Protein 9OTS (pdb70)

Nearest PDB structures (foldseek):
  1z70-assembly1_X  TM=7.233E-01  e=2.586E-14  Homo sapiens
  1y1j-assembly1_X  TM=7.233E-01  e=3.693E-14  Homo sapiens
  2aii-assembly1_X  TM=7.281E-01  e=4.159E-14  Homo sapiens
  5ssx-assembly1_A  TM=7.055E-01  e=4.159E-14  Homo sapiens
  6o6l-assembly1_C  TM=6.237E-01  e=8.291E-07  Chloracidobacterium thermophilum B

InterPro domains:
  IPR005532 Sulfatase-modifying factor enzyme-like domain [PF03781] (50-187)
  IPR005532 Sulfatase-modifying factor enzyme-like domain [PF03781] (258-471)
  IPR016187 C-type lectin fold [SSF56436] (48-472)
  IPR042095 Sulfatase-modifying factor enzyme superfamily [G3DSA:3.90.1580.10] (38-191)
  IPR042095 Sulfatase-modifying factor enzyme superfamily [G3DSA:3.90.1580.10] (241-479)
  IPR051043 Sulfatase Modifying Factor and Kinase [PTHR23150] (282-472)

Radius of gyration: 48.33 Å; Cα contacts (8 Å, |Δi|>4): 3498; chains: 6; bounding box: 177×96×77 Å

Solvent-accessible surface area: 115274 Å² total; per-residue (Å²): 94,4,109,26,37,168,70,58,92,92,109,69,60,87,21,190,32,23,28,104,2,75,76,15,35,4,51,8,14,64,162,158,56,35,103,146,102,15,86,58,54,53,53,42,25,1,0,3,25,21,5,36,2,9,102,47,3,5,22,1,50,75,1,40,96,1,4,96,50,4,62,29,36,15,16,21,89,49,17,19,48,134,86,80,29,59,36,153,101,18,88,72,51,143,54,218,182,50,86,116,76,113,88,100,53,35,123,95,96,105,66,35,54,100,167,217,20,78,146,96,39,68,61,6,25,81,45,2,67,85,85,45,107,128,90,149,60,138,81,24,47,71,120,82,0,54,30,158,22,128,57,49,35,107,50,33,30,16,52,60,101,30,46,63,120,38,91,70,30,48,57,60,68,89,104,174,60,98,120,142,46,115,41,94,19,24,30,15,56,16,147,80,52,185,103,59,87,86,82,58,95,46,73,70,84,76,24,66,37,67,123,3,17,47,10,21,69,21,11,60,1,42,7,56,29,97,4,6,84,122,39,54,115,169,62,190,17,99,101,55,34,189,90,16,27,78,68,99,47,75,43,67,57,1,4,11,1,3,10,20,63,26,0,71,0,4,5,27,15,55,10,74,127,45,122,157,62,65,197,48,85,91,30,17,65,26,43,65,16,35,11,2,3,9,2,16,6,0,9,0,0,12,38,18,74,58,122,23,95,18,12,42,105,86,97,101,54,125,50,88,203,57,67,38,48,14,2,5,34,44,20,174,57,71,75,97,60,13,58,65,82,34,1,4,137,19,75,59,43,84,67,24,120,64,18,1,54,16,16,22,2,4,1,4,4,2,1,16,8,18,49,32,73,4,8,13,64,54,12,12,11,10,16,4,5,10,28,23,73,28,4,118,119,15,72,109,94,71,19,31,6,0,6,6,8,11,1,25,79,14,70,33,42,61,7,74,4,26,20,78,32,92,32,71,21,85,64,8,71,0,34,2,0,0,4,0,0,22,16,20,42,52,86,40,87,103,93,5,112,26,38,169,70,59,92,92,111,71,60,87,16,140,32,24,27,103,1,73,76,15,35,4,54,9,14,66,160,155,56,33,104,76,20,14,88,56,54,52,54,44,25,1,0,2,24,21,4,35,2,8,100,46,4,5,21,1,12,30,1,8,39,2,5,66,51,5,63,30,35,15,17,20,89,51,18,19,48,136,87,80,28,60,37,154,100,19,85,72,50,144,55,219,179,50,88,117,76,112,88,99,56,35,124,96,98,104,68,37,55,101,166,216,20,78,146,96,39,68,60,6,24,83,45,2,66,77,86,24,67,32,44,149,60,138,82,24,45,68,54,83,0,54,30,161,23,129,58,48,35,109,52,33,31,17,54,66,103,30,46,64,122,37,88,69,29,48,57,61,68,92,103,173,60,100,121,142,46,113,42,91,19,23,30,14,56,15,147,80,54,186,102,58,88,87,80,60,96,49,72,67,85,74,24,66,37,68,123,3,16,48,9,20,66,23,12,59,1,43,7,42,29,43,4,8,13,74,18,10,72,16,5,51,4,50,34,23,32,79,13,16,30,50,3,12,25,22,12,69,12,0,5,12,1,2,11,20,63,27,0,71,0,0,5,26,3,26,10,74,84,14,123,160,62,53,197,51,86,92,30,18,67,24,43,65,16,35,10,2,3,9,2,16,7,0,8,0,0,13,36,16,72,58,121,24,94,16,14,44,104,85,97,90,23,42,42,60,201,35,65,24,49,14,2,7,3,3,2,89,3,36,11,24,61,13,52,27,3,15,1,1,111,20,75,56,43,82,66,22,122,64,18,2,55,15,15,22,2,4,1,5,4,2,1,17,9,19,48,31,74,4,8,11,63,54,12,12,11,10,16,4,7,9,27,24,75,28,5,112,119,8,56,22,94,71,10,31,5,0,6,5,8,10,1,13,18,12,0,9,33,36,7,75,5,27,20,76,32,89,33,65,22,54,37,7,61,0,23,2,0,0,6,0,0,22,14,21,42,50,89,39,84,103,207,181,135,67,112,195,153,66,108,103,110,71,60,86,18,142,32,23,27,103,2,74,154,30,71,3,53,7,14,67,160,156,57,35,102,75,21,16,88,59,55,52,53,43,86,6,54,8,68,20,5,36,3,8,101,47,3,5,22,1,13,29,2,9,40,1,5,64,51,4,61,30,36,15,17,21,91,52,18,19,48,133,87,79,29,60,36,152,102,18,86,72,52,143,55,218,179,51,86,115,75,113,88,99,54,35,123,96,97,104,69,37,55,101,168,218,21,77,146,96,38,70,60,6,25,82,46,2,65,77,85,25,67,31,43,151,60,136,80,26,45,68,52,83,0,52,29,158,22,130,58,92,35,175,124,35,31,73,75,127,103,30,60,62,147,37,89,100,30,49,130,95,129,136,103,172,60,96,121,142,46,111,41,92,18,24,31,14,56,16,144,81,53,186,104,58,88,85,81,61,95,48,73,69,84,75,24,66,37,98,174,2,17,69,10,21,70,22,11,60,0,42,8,43,29,44,4,8,14,74,18,9,71,15,6,50,2,52,35,24,31,79,14,16,29,50,4,13,26,24,13,66,11,1,5,10,2,2,10,20,64,26,0,69,0,0,5,27,3,28,10,73,79,14,122,157,62,53,197,50,86,91,62,32,170,30,74,64,15,73,10,3,16,8,3,21,6,0,8,0,0,13,35,16,75,58,121,23,93,18,13,44,104,85,96,91,26,46,43,61,203,36,66,26,47,13,2,5,3,4,2,90,4,37,11,25,60,11,52,27,3,12,0,1,111,19,75,56,41,83,67,23,120,65,17,1,56,15,17,23,2,3,1,4,3,1,1,17,9,18,50,32,73,4,8,11,62,64,20,50,50,118,81,5,59,20,30,22,77,27,4,106,119,9,57,24,94,71,9,30,5,0,6,7,8,11,1,13,18,13,0,7,33,39,7,75,5,25,22,79,32,89,33,66,20,53,39,7,61,0,24,3,1,0,4,0,0,22,48,21,98,63,145,104,123,104,184,132,95,26,42,27,12,92,60,44,77,154,67,51,81,47,164,33,128,104,22,59,19,59,29,23,0,48,25,74,8,34,8,139,78,121,29,2,39,29,15,62,98,5,66,107,57,103,79,107,57,54,8,7,14,22,27,6,15,38,30,33,22,63,111,56,18,51,7,29,71,81,67,122,43,77,54,37,88,69,130,144,62,107,28,141,30,82,111,19,2,104,153,60,63,25,168,84,92,89,35,125,84,184,121,58,95,76,48,94,49,47,128,59,61,29,32,6,28,76,5,55,5,7,57,4,27,0,10,31,16,6,28,59,34,23,5,35,46,37,26,39,12,68,2,14,2,0,6,28,48,32,174,42,150,168,54,81,127,88,73,70,48,13,12,21,5,25,23,100,57,11,85,86,83,8,40,121,46,103,16,26,46,32,82,132,54,102,79,106,59,7,12,5,13,29,12,10,50,40,61,54,14,126,39,37,4,46,43,16,34,33,6,55,58,96,44,10,59,126,93,16,108,65,106,122,43,61,108,131,46,6,146,114,17,68,141,70,17,94,36,9,94,112,50,11,32,48,75,144,80,126,96,63,143,183,174,185,133,96,27,44,28,12,93,62,44,78,154,68,52,82,48,166,35,129,102,23,58,18,57,28,22,0,45,25,77,8,35,4,120,78,106,29,2,0,12,14,29,38,5,34,95,58,50,68,108,48,52,7,8,16,22,27,7,14,39,31,33,23,64,110,55,19,52,7,29,70,82,69,123,44,76,54,37,89,69,130,144,62,109,28,139,27,82,111,18,2,103,153,60,63,24,169,85,92,90,35,126,85,182,120,59,97,77,47,94,48,46,128,59,60,28,32,5,27,76,6,53,5,7,56,3,27,1,10,30,16,5,27,58,34,22,5,37,45,39,26,39,12,69,2,14,2,0,5,30,47,33,177,41,150,171,54,84,127,89,75,70,49,13,11,19,5,26,23,97,55,11,85,88,84,7,41,121,46,106,15,4,46,20,24,71,12,4,18,99,59,8,11,5,14,28,12,10,52,40,62,53,14,126,38,36,6,46,43,14,34,33,7,56,60,96,43,9,59,128,94,16,108,64,106,122,43,61,105,132,46,6,147,116,16,69,140,68,18,94,35,8,93,114,47,12,32,48,72,144,78,124,96,66,146,182,175,182,131,98,27,41,28,12,93,59,43,79,155,114,55,80,48,163,34,128,112,40,108,74,144,78,26,0,46,25,76,7,35,5,119,78,106,30,2,0,14,14,27,36,4,35,94,56,49,68,108,51,53,8,7,16,22,28,8,15,38,30,33,22,63,113,55,19,50,7,29,70,83,68,123,43,130,58,57,88,69,131,143,63,110,29,142,29,83,112,20,2,103,154,61,62,25,168,83,92,91,35,125,85,183,120,57,95,78,47,94,47,48,129,59,61,29,31,6,28,76,6,55,4,7,58,4,28,1,10,30,16,30,27,79,123,63,54,38,44,36,24,38,12,70,2,14,2,0,5,29,47,34,176,41,150,170,53,84,128,91,73,69,47,12,12,20,4,27,24,98,57,11,85,87,81,7,41,125,46,105,14,4,44,20,23,73,12,3,17,96,59,7,12,4,14,28,13,10,51,40,62,52,14,125,39,37,5,47,44,15,131,46,187,153,105,94,44,10,59,127,95,16,108,63,106,122,42,62,106,131,47,6,146,114,17,69,141,92,19,97,45,60,100,113,58,74,128,124,122,148,80,123,106,167,144,180,189

B-factor: mean 86.27, std 20.19, range [41.09, 173.78]

Secondary structure (DSSP, 8-state):
---------------TTEEEE--EEEEES-SS--SSS-PPP--EEEEE--EEEESS--BHHHHHHHHHHHHHHHHHHHHSBTTTB--TTSS--B-SSS-B------S-SPPP-TTTS-HHHHHHHTTTEEE-TTT--EEE-STT-EE--EE--SGGGSSGGG-SSGGGS---SSS---S----EEEEEEEEE-TTS-EEEEEEEEE--SGGGG-EE--EE-S--TTHHHHHSSSS--HHHHHHHTT-GGGTTSBP----HHHHHHHHHHHHHHHHTT----SS-PPPPPBPPPHHHHHHHHTTSSTT-SSSSSSS-SB-TTS-BSSSS--STT-GGGGS-SS---TT-S---SSS--S-SSSSEE--SS---TTTTTTS-SBSB----PPPTTS-GGG-EEEE-S--TT--TTTTSSS--EEEESS---SSEE---EEE----TT-/---------------TTEEEE--EEEEES-SS--SSS-PPP--EEEEE--EEEESS--BHHHHHHHHHHHHHHHHHHHHSBTTTB--TTSS--B-SSS-B------S-SPPP-TTTS-HHHHHHHTTTEEE-TTT--EEE-STT-EE--EE--SGGGSSGGG-SSGGGS---SSS---S----EEEEEEEEE-TTS-EEEEEEEEE--SGGGG-EE--EE-S--TTHHHHHSSSB--HHHHHHHTT-GGGTTSBP----HHHHHHHHHHHHHHHHTT----SS-PPPPPBPPPHHHHHHHHTTSSTT-SSSSSSS-SB-TTS-BSSSS--STT-GGGGS-SS---TT-S---SSS--S-SSSSEE--SS---TTTTTTS-SBSB----PPPTTS-GGG-EEEE-S--TT--TTTTSSS--EEEESS---SSEE---EEE----TT-/---------------TTEEEE--EEEEES-SS--SSS-PPP--EEEEE--EEEESS--BHHHHHHHHHHHHHHHHHHHHSBTTTB--TTSS--B-SSS-B------S-SPPP-TTTS-HHHHHHHTTTEEE-TTT--EEE-STT-EE--EE--SGGGSSGGG-SSGGGS---SSS---S----EEEEEEEEE-TTS-EEEEEEEEE--SGGGG-EE--EE-S--TTHHHHHSSSB--HHHHHHHTT-GGGTTSBP----HHHHHHHHHHHHHHHHTT----SS-PPPPPBPPPHHHHHHHHTTSSTT-SSSSSSS-SB-TTS-BSSSS--STT-GGGGS-SS---TT-S---SSS--S-SSSSEE--SS---TTTTTTS-SBS-----PPPTTS-GGG-EEEE-S--TT--TTTTSSS--EEEESS---SSEE---EEE----TT-/-PPPHHHHHHHHHH----SS-S-EEEEEEEEETTSGGGGGG-S-SS-BTTB--HHHHHHHHHHTT----B---SS-----STTBPPHHHHHHHHT---B--SSTTT-SSB--SSSS-SSSEEEEEEEEEEEE-TTT--EEEEEEEEEEEEEE--TT---EEEE--B-BHHHHHHHHTT-EE---SS-----EEHHHHHHTT---EEEEEE--TT---HHHH--SHHHHHHHHHHHHHHHHHHHHHH-----HHHHH-/-PPPHHHHHHHHHH----SS-S-EEEEEEEEETTSGGGGGG-S-SS-BTTB--HHHHHHHHHHTT----B---SS-----STTBPPHHHHHHHHT---B--SSTTT-SSB--SSSS-SSSEEEEEEEEEEEE-TTT--EEEEEEEEEEEEEE--TT---EEEE--B-BHHHHHHHHTT-EE---SS-----EEHHHHHHTT---EEEEEE--TT---HHHH--SHHHHHHHHHHHHHHHHHHHHHH-----HHHHH-/-PPPHHHHHHHHHH----SS-S-EEEEEEEEETTSGGGGGG-S-SS-BTTB--HHHHHHHHHHTT----B---SS-----STTBPPHHHHHHHHT---B--SSTTT-SSB--SSSS-SSSEEEEEEEEEEEE-TTT--EEEEEEEEEEEEEE--TT---EEEE--B-BHHHHHHHHTT-EE---SS-----EEHHHHHHTT---EEEEEE--TT---HHHH--SHHHHHHHHHHHHHHHHHHHHHH-----HHHHH-

Organism: Porphyromonas gingivalis (strain ATCC 33277 / DSM 20709 / CIP 103683 / JCM 12257 / NCTC 11834 / 2561) (NCBI:txid431947)

Foldseek 3Di:
DCPDDDFDDDDFDDDPQKFKDAWAKEKAWDADDDPPDDDHGDIDIFTEHIWMWHQDFDFLQVLVVVVVVLLVVVLLVLCADPVLHHDDVQKDQADPVGDGDDIDGDDPDDQDDQPRDDPSSNVSSCPQWDADVPPGDIDGDQPPRKDKDKDFDVVVCPDLCNDADQVRNDDDPVDDTDPDDWDKAKEKDWDQDDPGDIDIAIDIDTRHDDPRRMYMDMDGQDAPLVFQDVVDDPDPRVVCSVPVNPDPVRRQFADFRDFQVNVQVVQRVVVVVVPVPDDDDTDDDFFGKDFAADVVLLCVQQVRYHPRQASADDDDQADPPQAGQAQADADDVPSPSNPDNAQDGWPPGDHGDRNHTRSAARAWAFHAAFDDPCQVVPFDRYPGHHHDDDHPPDDQPGAKGWIFHDYRHDYPVRNGRRDIDIDGRPTTHGGHGYIMMGDDDDDPVD/DCPDDDFDDDDFDDDPQKFKDAWAKEKAWDADDDPPDDDHGDIDIFTEHIWMWHQDFDFLQVLVVVVVVLLVVVLLVLCADPVLHHDDVQKDQADPVGDGDDIDGDDPDDQDDQPRDDPSSNVSSCPQWDADVPPGDIDGDQPPRKDKDKDFDVVVCPDLCNDADQVRNDDDPVDDTDPDDWDKAKEKDWDQDDPGDIDIAIDIDTRHDDPRRMYMDMDGQDAPLVFQDVVDDPDPRVVCSVPVNPDPVRRQFADFRDFQVNVQVVQRVVVVVVPVPDDDDTDDDFFGKDFAADVVLLCVQQVRYHPRQASADDDDQADPPQAGQAQADADDVPSPSNPDNAQDGWPPGDHGDRNHTRSAARAWAFHAAFDDPCQVVPFDRYPGHHHDDDHPPDDQPGAKGWIFHDYRHDYPVRNGRRDIDIDGRPTTHGGHGYIMMGDDDDDPVD/DCPDDDFDDDDFDDDPQKFKDAWAKEKAWDADDDPPDDDHGDIDIFTEHIWMWHQDFDFLQVLVVVVVVLLVVVLLVLCADPVLHHDDVQKDQADPVGDGDDIDGDDPDDQDDQPRDDPSSNVSSCPQWDADVPPGDIDGDQPPRKDKDKDFDVVVCPDLCNDADQVRNDDDPVDDTDPDDWDKAKEKDWDQDDPGDIDIAIDIDTRHDDPRRMYMDMDGQDAPLVFQDVVDDPDPRVVCSVPVNPDPVRRQFADFRDFQVNVQVVQRVVVVVVPVPDDDDTDDDFFGKDFAADVVLLCVQQVRYHPRQASADDDDQADPPQAGQAQADADDVPSPSNPDNAQDGWPPGDHGDRNHTRSAARAWAFHAAFDDPCQVVPFDRYPGHHHDDDHPPDDQPGAKGWIFHDYRHDYPVRNGRRDIDIDGRPTTHGGHGYIMMGDDDDDPVD/DDDDPVVVVVVVVPDDDPPDFPDKWKFKWKFWCVDQLNVQQVPDQFDDDPDDGDVRVVVVCVQQVLFWWFADDPQDDDDDPVRTDDPVVLDVVVDADWDQDDDVRPGGIDHDRPSDRSNFWTMKMWMKMWGADDVPGDIAMDTFKMWIWGFDQDPVRDTDIGIRTMHGPVSCLPVQQPDFFARHPVDGDRDDTPNVVVRVPRTDGFTWAIDDPVRDTQVVVADDPVRSRVVRVVVVCVVVVVNVVVDDDDDPVVPPD/DDDDPVVVVVVVVPDDDPPDFPDKWKFKWKFWCVDQLNVQQVPDQFDDDPDDGDVRVVVVCVQQVLFWWFADDPQDDDDDPVRTDDPVVLDVVVDADWDQDDDVRPGGIDHDRPSDRSNFWTMKMWMKMWGADDVPGDIAMDTFKMWIWGFDQDPVRDTDIGIRTMHGPVSCLPVQQPDFFARHPVDGDRDDTPNVVVRVPRTDGFTWAIDDPVRDTQVVVADDPVRSRVVRVVVVCVVVVVNVVVDDDDDPVVPPD/DDDDPVVVVVVVVPDDDPPDFPDKWKFKWKFWCVDQLNVQQVPDQFDDDPDDGDVRVVVVCVQQVLFWWFADDPQDDDDDPVRTDDPVVLDVVVDADWDQDDDVRPGGIDHDRPSDRSNFWTMKMWMKMWGADDVPGDIAMDTFKMWIWGFDQDPVRDTDIGIRTMHGPVSCLPVQQPDFFARHPVDGDRDDTPNVVVRVPRTDGFTWAIDDPVRDTQVVVADDPVRSRVVRVVVVCVVVVVNVVVDDDDDPVVPPD

Structure (mmCIF, N/CA/C/O backbone):
data_9OTS
#
_entry.id   9OTS
#
loop_
_entity.id
_entity.type
_entity.pdbx_description
1 polymer 'Por secretion system protein porK/gldK'
2 polymer 'Por secretion system protein porN/gldN'
#
loop_
_atom_site.group_PDB
_atom_site.id
_atom_site.type_symbol
_atom_site.label_atom_id
_atom_site.label_alt_id
_atom_site.label_comp_id
_atom_site.label_asym_id
_atom_site.label_entity_id
_atom_site.label_seq_id
_atom_site.pdbx_PDB_ins_code
_atom_site.Cartn_x
_atom_site.Cartn_y
_atom_site.Cartn_z
_atom_site.occupancy
_atom_site.B_iso_or_equiv
_atom_site.auth_seq_id
_atom_site.auth_comp_id
_atom_site.auth_asym_id
_atom_site.auth_atom_id
_atom_site.pdbx_PDB_model_num
ATOM 1 N N . GLU A 1 34 ? 111.025 84.487 138.965 1.00 109.72 11 GLU A N 1
ATOM 2 C CA . GLU A 1 34 ? 110.494 85.140 137.777 1.00 109.68 11 GLU A CA 1
ATOM 3 C C . GLU A 1 34 ? 111.478 86.160 137.224 1.00 113.79 11 GLU A C 1
ATOM 4 O O . GLU A 1 34 ? 111.332 87.362 137.448 1.00 112.66 11 GLU A O 1
ATOM 10 N N . LEU A 1 35 ? 112.479 85.666 136.496 1.00 114.23 12 LEU A N 1
ATOM 11 C CA . LEU A 1 35 ? 113.506 86.507 135.878 1.00 107.71 12 LEU A CA 1
ATOM 12 C C . LEU A 1 35 ? 114.188 87.403 136.907 1.00 105.17 12 LEU A C 1
ATOM 13 O O . LEU A 1 35 ? 114.376 88.601 136.690 1.00 96.65 12 LEU A O 1
ATOM 18 N N . THR A 1 36 ? 114.543 86.813 138.052 1.00 112.00 13 THR A N 1
ATOM 19 C CA . THR A 1 36 ? 115.389 87.511 139.014 1.00 112.53 13 THR A CA 1
ATOM 20 C C . THR A 1 36 ? 116.788 87.737 138.450 1.00 107.45 13 THR A C 1
ATOM 21 O O . THR A 1 36 ? 117.373 88.810 138.635 1.00 102.41 13 THR A O 1
ATOM 25 N N . GLY A 1 37 ? 117.331 86.746 137.754 1.00 105.97 14 GLY A N 1
ATOM 26 C CA . GLY A 1 37 ? 118.632 86.865 137.136 1.00 97.17 14 GLY A CA 1
ATOM 27 C C . GLY A 1 37 ? 119.678 85.999 137.818 1.00 103.61 14 GLY A C 1
ATOM 28 O O . GLY A 1 37 ? 119.556 85.613 138.983 1.00 108.28 14 GLY A O 1
ATOM 29 N N . ALA A 1 38 ? 120.729 85.688 137.064 1.00 102.96 15 ALA A N 1
ATOM 30 C CA . ALA A 1 38 ? 121.832 84.875 137.549 1.00 107.41 15 ALA A CA 1
ATOM 31 C C . ALA A 1 38 ? 123.145 85.585 137.266 1.00 106.78 15 ALA A C 1
ATOM 32 O O . ALA A 1 38 ? 123.233 86.428 136.368 1.00 99.61 15 ALA A O 1
ATOM 34 N N . LYS A 1 39 ? 124.163 85.244 138.045 1.00 112.16 16 LYS A N 1
ATOM 35 C CA . LYS A 1 39 ? 125.473 85.866 137.948 1.00 113.35 16 LYS A CA 1
ATOM 36 C C . LYS A 1 39 ? 126.542 84.794 137.742 1.00 119.43 16 LYS A C 1
ATOM 37 O O . LYS A 1 39 ? 126.245 83.608 137.589 1.00 119.07 16 LYS A O 1
ATOM 43 N N . LEU A 1 40 ? 127.798 85.229 137.741 1.00 123.00 17 LEU A N 1
ATOM 44 C CA . LEU A 1 40 ? 128.941 84.349 137.561 1.00 126.60 17 LEU A CA 1
ATOM 45 C C . LEU A 1 40 ? 130.013 84.721 138.578 1.00 129.79 17 LEU A C 1
ATOM 46 O O . LEU A 1 40 ? 130.042 85.840 139.094 1.00 125.63 17 LEU A O 1
ATOM 51 N N . SER A 1 41 ? 130.891 83.767 138.878 1.00 131.84 18 SER A N 1
ATOM 52 C CA . SER A 1 41 ? 131.942 83.997 139.874 1.00 134.72 18 SER A CA 1
ATOM 53 C C . SER A 1 41 ? 132.814 85.191 139.547 1.00 135.88 18 SER A C 1
ATOM 54 O O . SER A 1 41 ? 133.153 85.414 138.387 1.00 136.58 18 SER A O 1
ATOM 57 N N . SER A 1 42 ? 133.204 85.943 140.570 1.00 134.96 19 SER A N 1
ATOM 58 C CA . SER A 1 42 ? 133.998 87.144 140.347 1.00 131.48 19 SER A CA 1
ATOM 59 C C . SER A 1 42 ? 135.475 86.971 140.649 1.00 132.51 19 SER A C 1
ATOM 60 O O . SER A 1 42 ? 135.843 86.307 141.617 1.00 131.08 19 SER A O 1
ATOM 63 N N . TRP A 1 43 ? 136.324 87.563 139.820 1.00 134.23 20 TRP A N 1
ATOM 64 C CA . TRP A 1 43 ? 137.758 87.523 140.065 1.00 138.00 20 TRP A CA 1
ATOM 65 C C . TRP A 1 43 ? 138.368 88.910 139.908 1.00 137.33 20 TRP A C 1
ATOM 66 O O . TRP A 1 43 ? 137.875 89.744 139.141 1.00 133.47 20 TRP A O 1
ATOM 77 N N . ASN A 1 44 ? 139.461 89.137 140.635 1.00 137.37 21 ASN A N 1
ATOM 78 C CA . ASN A 1 44 ? 140.019 90.466 140.841 1.00 133.82 21 ASN A CA 1
ATOM 79 C C . ASN A 1 44 ? 141.005 90.848 139.741 1.00 128.36 21 ASN A C 1
ATOM 80 O O . ASN A 1 44 ? 141.313 90.067 138.837 1.00 127.40 21 ASN A O 1
ATOM 85 N N . GLU A 1 45 ? 141.565 92.051 139.886 1.00 126.62 22 GLU A N 1
ATOM 86 C CA . GLU A 1 45 ? 142.568 92.538 138.946 1.00 121.87 22 GLU A CA 1
ATOM 87 C C . GLU A 1 45 ? 143.810 92.976 139.727 1.00 121.68 22 GLU A C 1
ATOM 88 O O . GLU A 1 45 ? 143.825 94.048 140.324 1.00 119.41 22 GLU A O 1
ATOM 94 N N . PRO A 1 46 ? 144.870 92.153 139.727 1.00 121.46 23 PRO A N 1
ATOM 95 C CA . PRO A 1 46 ? 146.062 92.464 140.519 1.00 118.05 23 PRO A CA 1
ATOM 96 C C . PRO A 1 46 ? 146.741 93.728 140.019 1.00 116.59 23 PRO A C 1
ATOM 97 O O . PRO A 1 46 ? 146.575 94.145 138.871 1.00 115.11 23 PRO A O 1
ATOM 101 N N . SER A 1 47 ? 147.521 94.346 140.911 1.00 114.44 24 SER A N 1
ATOM 102 C CA . SER A 1 47 ? 148.299 95.524 140.552 1.00 107.28 24 SER A CA 1
ATOM 103 C C . SER A 1 47 ? 149.721 95.105 140.228 1.00 104.00 24 SER A C 1
ATOM 104 O O . SER A 1 47 ? 150.452 94.687 141.138 1.00 103.25 24 SER A O 1
ATOM 107 N N . PRO A 1 48 ? 150.156 95.197 138.974 1.00 101.86 25 PRO A N 1
ATOM 108 C CA . PRO A 1 48 ? 151.517 94.773 138.636 1.00 100.60 25 PRO A CA 1
ATOM 109 C C . PRO A 1 48 ? 152.550 95.659 139.309 1.00 102.98 25 PRO A C 1
ATOM 110 O O . PRO A 1 48 ? 152.278 96.810 139.656 1.00 101.88 25 PRO A O 1
ATOM 114 N N . PHE A 1 49 ? 153.754 95.129 139.485 1.00 105.22 26 PHE A N 1
ATOM 115 C CA . PHE A 1 49 ? 154.812 95.883 140.151 1.00 102.65 26 PHE A CA 1
ATOM 116 C C . PHE A 1 49 ? 155.249 97.124 139.382 1.00 97.56 26 PHE A C 1
ATOM 117 O O . PHE A 1 49 ? 155.084 97.191 138.163 1.00 96.55 26 PHE A O 1
ATOM 125 N N . GLY A 1 50 ? 155.803 98.106 140.087 1.00 92.17 27 GLY A N 1
ATOM 126 C CA . GLY A 1 50 ? 156.304 99.304 139.434 1.00 84.14 27 GLY A CA 1
ATOM 127 C C . GLY A 1 50 ? 155.362 99.889 138.407 1.00 76.91 27 GLY A C 1
ATOM 128 O O . GLY A 1 50 ? 155.781 100.250 137.307 1.00 71.49 27 GLY A O 1
ATOM 129 N N . MET A 1 51 ? 154.087 99.988 138.757 1.00 77.49 28 MET A N 1
ATOM 130 C CA . MET A 1 51 ? 153.116 100.573 137.842 1.00 76.12 28 MET A CA 1
ATOM 131 C C . MET A 1 51 ? 152.266 101.672 138.464 1.00 74.50 28 MET A C 1
ATOM 132 O O . MET A 1 51 ? 152.153 101.737 139.687 1.00 75.21 28 MET A O 1
ATOM 137 N N . ILE A 1 52 ? 151.742 102.574 137.643 1.00 68.51 29 ILE A N 1
ATOM 138 C CA . ILE A 1 52 ? 150.925 103.684 138.130 1.00 63.84 29 ILE A CA 1
ATOM 139 C C . ILE A 1 52 ? 149.652 103.737 137.306 1.00 70.02 29 ILE A C 1
ATOM 140 O O . ILE A 1 52 ? 149.565 103.066 136.281 1.00 74.01 29 ILE A O 1
ATOM 145 N N . GLN A 1 53 ? 148.665 104.528 137.719 1.00 72.17 30 GLN A N 1
ATOM 146 C CA . GLN A 1 53 ? 147.369 104.523 137.015 1.00 68.24 30 GLN A CA 1
ATOM 147 C C . GLN A 1 53 ? 146.984 105.829 136.332 1.00 62.91 30 GLN A C 1
ATOM 148 O O . GLN A 1 53 ? 147.118 106.903 136.912 1.00 66.03 30 GLN A O 1
ATOM 154 N N . VAL A 1 54 ? 146.488 105.736 135.104 1.00 59.71 31 VAL A N 1
ATOM 155 C CA . VAL A 1 54 ? 146.085 106.923 134.361 1.00 63.25 31 VAL A CA 1
ATOM 156 C C . VAL A 1 54 ? 144.575 106.974 134.231 1.00 69.09 31 VAL A C 1
ATOM 157 O O . VAL A 1 54 ? 143.966 106.027 133.740 1.00 77.60 31 VAL A O 1
ATOM 161 N N . PRO A 1 55 ? 143.941 108.092 134.634 1.00 64.99 32 PRO A N 1
ATOM 162 C CA . PRO A 1 55 ? 142.475 108.085 134.584 1.00 65.32 32 PRO A CA 1
ATOM 163 C C . PRO A 1 55 ? 141.920 108.481 133.221 1.00 69.07 32 PRO A C 1
ATOM 164 O O . PRO A 1 55 ? 142.693 108.859 132.344 1.00 72.78 32 PRO A O 1
ATOM 168 N N . ARG A 1 56 ? 140.603 108.397 133.044 1.00 69.63 33 ARG A N 1
ATOM 169 C CA . ARG A 1 56 ? 139.977 108.737 131.765 1.00 71.42 33 ARG A CA 1
ATOM 170 C C . ARG A 1 56 ? 139.938 110.239 131.524 1.00 78.47 33 ARG A C 1
ATOM 171 O O . ARG A 1 56 ? 140.187 111.020 132.440 1.00 84.16 33 ARG A O 1
ATOM 179 N N . GLY A 1 57 ? 139.626 110.649 130.297 1.00 76.02 34 GLY A N 1
ATOM 180 C CA . GLY A 1 57 ? 139.549 112.068 129.979 1.00 74.64 34 GLY A CA 1
ATOM 181 C C . GLY A 1 57 ? 139.573 112.362 128.494 1.00 76.93 34 GLY A C 1
ATOM 182 O O . GLY A 1 57 ? 139.340 111.470 127.681 1.00 75.52 34 GLY A O 1
ATOM 183 N N . SER A 1 58 ? 139.843 113.613 128.130 1.00 75.32 35 SER A N 1
ATOM 184 C CA . SER A 1 58 ? 139.927 113.984 126.720 1.00 75.12 35 SER A CA 1
ATOM 185 C C . SER A 1 58 ? 140.949 115.089 126.499 1.00 77.65 35 SER A C 1
ATOM 186 O O . SER A 1 58 ? 141.105 115.968 127.344 1.00 81.26 35 SER A O 1
ATOM 189 N N . ILE A 1 59 ? 141.644 115.054 125.366 1.00 75.27 36 ILE A N 1
ATOM 190 C CA . ILE A 1 59 ? 142.659 116.063 125.075 1.00 75.59 36 ILE A CA 1
ATOM 191 C C . ILE A 1 59 ? 142.577 116.554 123.644 1.00 77.20 36 ILE A C 1
ATOM 192 O O . ILE A 1 59 ? 142.072 115.853 122.771 1.00 79.39 36 ILE A O 1
ATOM 197 N N . VAL A 1 60 ? 143.083 117.756 123.398 1.00 79.31 37 VAL A N 1
ATOM 198 C CA . VAL A 1 60 ? 143.081 118.298 122.047 1.00 80.92 37 VAL A CA 1
ATOM 199 C C . VAL A 1 60 ? 144.409 118.022 121.373 1.00 81.29 37 VAL A C 1
ATOM 200 O O . VAL A 1 60 ? 145.448 118.497 121.826 1.00 83.21 37 VAL A O 1
ATOM 204 N N . LEU A 1 61 ? 144.362 117.258 120.287 1.00 85.26 38 LEU A N 1
ATOM 205 C CA . LEU A 1 61 ? 145.584 116.905 119.582 1.00 88.61 38 LEU A CA 1
ATOM 206 C C . LEU A 1 61 ? 145.949 117.929 118.529 1.00 90.82 38 LEU A C 1
ATOM 207 O O . LEU A 1 61 ? 145.101 118.351 117.744 1.00 92.66 38 LEU A O 1
ATOM 212 N N . GLY A 1 62 ? 147.211 118.331 118.512 1.00 90.52 39 GLY A N 1
ATOM 213 C CA . GLY A 1 62 ? 147.690 119.295 117.546 1.00 96.26 39 GLY A CA 1
ATOM 214 C C . GLY A 1 62 ? 147.792 120.699 118.118 1.00 101.15 39 GLY A C 1
ATOM 215 O O . GLY A 1 62 ? 147.251 121.018 119.175 1.00 101.62 39 GLY A O 1
ATOM 216 N N . ASN A 1 63 ? 148.516 121.547 117.396 1.00 102.21 40 ASN A N 1
ATOM 217 C CA . ASN A 1 63 ? 148.712 122.939 117.772 1.00 101.24 40 ASN A CA 1
ATOM 218 C C . ASN A 1 63 ? 148.091 123.828 116.704 1.00 104.14 40 ASN A C 1
ATOM 219 O O . ASN A 1 63 ? 148.170 123.525 115.510 1.00 106.67 40 ASN A O 1
ATOM 224 N N . LYS A 1 64 ? 147.472 124.924 117.138 1.00 104.95 41 LYS A N 1
ATOM 225 C CA . LYS A 1 64 ? 146.668 125.730 116.230 1.00 107.33 41 LYS A CA 1
ATOM 226 C C . LYS A 1 64 ? 147.452 126.842 115.540 1.00 116.06 41 LYS A C 1
ATOM 227 O O . LYS A 1 64 ? 147.031 127.299 114.471 1.00 117.82 41 LYS A O 1
ATOM 233 N N . GLU A 1 65 ? 148.567 127.293 116.110 1.00 118.50 42 GLU A N 1
ATOM 234 C CA . GLU A 1 65 ? 149.360 128.372 115.533 1.00 118.30 42 GLU A CA 1
ATOM 235 C C . GLU A 1 65 ? 150.632 127.798 114.929 1.00 120.72 42 GLU A C 1
ATOM 236 O O . GLU A 1 65 ? 151.528 127.363 115.660 1.00 119.08 42 GLU A O 1
ATOM 242 N N . ALA A 1 66 ? 150.714 127.817 113.602 1.00 125.55 43 ALA A N 1
ATOM 243 C CA . ALA A 1 66 ? 151.879 127.280 112.915 1.00 128.93 43 ALA A CA 1
ATOM 244 C C . ALA A 1 66 ? 153.082 128.193 113.108 1.00 131.56 43 ALA A C 1
ATOM 245 O O . ALA A 1 66 ? 152.957 129.420 113.106 1.00 133.69 43 ALA A O 1
ATOM 247 N N . ASP A 1 67 ? 154.253 127.585 113.280 1.00 128.00 44 ASP A N 1
ATOM 248 C CA . ASP A 1 67 ? 155.477 128.356 113.431 1.00 123.95 44 ASP A CA 1
ATOM 249 C C . ASP A 1 67 ? 155.767 129.115 112.146 1.00 122.07 44 ASP A C 1
ATOM 250 O O . ASP A 1 67 ? 155.735 128.543 111.054 1.00 117.97 44 ASP A O 1
ATOM 255 N N . SER A 1 68 ? 156.040 130.413 112.277 1.00 125.32 45 SER A N 1
ATOM 256 C CA . SER A 1 68 ? 156.231 131.250 111.097 1.00 123.63 45 SER A CA 1
ATOM 257 C C . SER A 1 68 ? 157.471 130.837 110.315 1.00 115.88 45 SER A C 1
ATOM 258 O O . SER A 1 68 ? 157.465 130.843 109.079 1.00 112.81 45 SER A O 1
ATOM 261 N N . LEU A 1 69 ? 158.544 130.474 111.017 1.00 111.93 46 LEU A N 1
ATOM 262 C CA . LEU A 1 69 ? 159.798 130.159 110.343 1.00 110.06 46 LEU A CA 1
ATOM 263 C C . LEU A 1 69 ? 159.692 128.851 109.570 1.00 106.26 46 LEU A C 1
ATOM 264 O O . LEU A 1 69 ? 159.843 128.825 108.344 1.00 101.45 46 LEU A O 1
ATOM 269 N N . TRP A 1 70 ? 159.430 127.755 110.272 1.00 106.16 47 TRP A N 1
ATOM 270 C CA . TRP A 1 70 ? 159.290 126.461 109.627 1.00 105.76 47 TRP A CA 1
ATOM 271 C C . TRP A 1 70 ? 158.034 126.447 108.764 1.00 109.61 47 TRP A C 1
ATOM 272 O O . TRP A 1 70 ? 157.091 127.204 108.992 1.00 115.09 47 TRP A O 1
ATOM 283 N N . GLY A 1 71 ? 158.031 125.584 107.759 1.00 102.54 48 GLY A N 1
ATOM 284 C CA . GLY A 1 71 ? 156.934 125.566 106.818 1.00 99.45 48 GLY A CA 1
ATOM 285 C C . GLY A 1 71 ? 155.777 124.658 107.153 1.00 102.75 48 GLY A C 1
ATOM 286 O O . GLY A 1 71 ? 154.876 124.501 106.327 1.00 101.99 48 GLY A O 1
ATOM 287 N N . ILE A 1 72 ? 155.772 124.062 108.339 1.00 108.88 49 ILE A N 1
ATOM 288 C CA . ILE A 1 72 ? 154.715 123.121 108.705 1.00 114.41 49 ILE A CA 1
ATOM 289 C C . ILE A 1 72 ? 153.372 123.824 108.907 1.00 117.32 49 ILE A C 1
ATOM 290 O O . ILE A 1 72 ? 153.264 124.720 109.742 1.00 118.38 49 ILE A O 1
ATOM 295 N N . PRO A 1 73 ? 152.338 123.418 108.147 1.00 116.68 50 PRO A N 1
ATOM 296 C CA . PRO A 1 73 ? 151.029 124.029 108.389 1.00 114.84 50 PRO A CA 1
ATOM 297 C C . PRO A 1 73 ? 150.369 123.489 109.651 1.00 117.48 50 PRO A C 1
ATOM 298 O O . PRO A 1 73 ? 150.826 122.527 110.272 1.00 117.32 50 PRO A O 1
ATOM 302 N N . ALA A 1 74 ? 149.263 124.132 110.014 1.00 116.22 51 ALA A N 1
ATOM 303 C CA . ALA A 1 74 ? 148.546 123.801 111.236 1.00 114.67 51 ALA A CA 1
ATOM 304 C C . ALA A 1 74 ? 147.789 122.483 111.103 1.00 114.25 51 ALA A C 1
ATOM 305 O O . ALA A 1 74 ? 147.646 121.929 110.009 1.00 116.62 51 ALA A O 1
ATOM 307 N N . GLU A 1 75 ? 147.311 121.978 112.242 1.00 110.31 52 GLU A N 1
ATOM 308 C CA . GLU A 1 75 ? 146.487 120.777 112.295 1.00 108.82 52 GLU A CA 1
ATOM 309 C C . GLU A 1 75 ? 145.880 120.665 113.687 1.00 105.05 52 GLU A C 1
ATOM 310 O O . GLU A 1 75 ? 146.503 121.057 114.676 1.00 110.66 52 GLU A O 1
ATOM 316 N N . SER A 1 76 ? 144.656 120.137 113.760 1.00 96.83 53 SER A N 1
ATOM 317 C CA . SER A 1 76 ? 143.978 119.985 115.050 1.00 94.68 53 SER A CA 1
ATOM 318 C C . SER A 1 76 ? 142.923 118.890 114.931 1.00 91.75 53 SER A C 1
ATOM 319 O O . SER A 1 76 ? 142.317 118.738 113.868 1.00 96.64 53 SER A O 1
ATOM 322 N N . ARG A 1 77 ? 142.705 118.141 116.018 1.00 86.65 54 ARG A N 1
ATOM 323 C CA . ARG A 1 77 ? 141.628 117.155 116.099 1.00 81.46 54 ARG A CA 1
ATOM 324 C C . ARG A 1 77 ? 141.482 116.704 117.548 1.00 83.11 54 ARG A C 1
ATOM 325 O O . ARG A 1 77 ? 142.495 116.420 118.206 1.00 86.32 54 ARG A O 1
ATOM 333 N N . PRO A 1 78 ? 140.224 116.642 118.055 1.00 79.12 55 PRO A N 1
ATOM 334 C CA . PRO A 1 78 ? 140.051 116.154 119.422 1.00 78.53 55 PRO A CA 1
ATOM 335 C C . PRO A 1 78 ? 139.769 114.665 119.525 1.00 79.34 55 PRO A C 1
ATOM 336 O O . PRO A 1 78 ? 139.200 114.086 118.600 1.00 80.60 55 PRO A O 1
ATOM 340 N N . ILE A 1 79 ? 140.142 114.060 120.643 1.00 77.53 56 ILE A N 1
ATOM 341 C CA . ILE A 1 79 ? 139.958 112.633 120.876 1.00 74.64 56 ILE A CA 1
ATOM 342 C C . ILE A 1 79 ? 139.690 112.381 122.354 1.00 76.72 56 ILE A C 1
ATOM 343 O O . ILE A 1 79 ? 139.759 113.286 123.187 1.00 79.08 56 ILE A O 1
ATOM 348 N N . SER A 1 80 ? 139.421 111.104 122.659 1.00 74.11 57 SER A N 1
ATOM 349 C CA . SER A 1 80 ? 139.194 110.673 124.039 1.00 72.79 57 SER A CA 1
ATOM 350 C C . SER A 1 80 ? 139.835 109.285 124.135 1.00 72.34 57 SER A C 1
ATOM 351 O O . SER A 1 80 ? 139.922 108.592 123.120 1.00 73.90 57 SER A O 1
ATOM 354 N N . VAL A 1 81 ? 140.267 108.858 125.321 1.00 72.15 58 VAL A N 1
ATOM 355 C CA . VAL A 1 81 ? 140.963 107.594 125.512 1.00 72.57 58 VAL A CA 1
ATOM 356 C C . VAL A 1 81 ? 140.517 106.978 126.836 1.00 75.95 58 VAL A C 1
ATOM 357 O O . VAL A 1 81 ? 140.101 107.671 127.761 1.00 79.57 58 VAL A O 1
ATOM 361 N N . ASP A 1 82 ? 140.624 105.655 126.914 1.00 74.18 59 ASP A N 1
ATOM 362 C CA . ASP A 1 82 ? 140.211 104.866 128.066 1.00 74.17 59 ASP A CA 1
ATOM 363 C C . ASP A 1 82 ? 141.295 104.882 129.143 1.00 75.73 59 ASP A C 1
ATOM 364 O O . ASP A 1 82 ? 142.212 105.703 129.116 1.00 77.92 59 ASP A O 1
ATOM 369 N N . ALA A 1 83 ? 141.167 103.971 130.107 1.00 73.76 60 ALA A N 1
ATOM 370 C CA . ALA A 1 83 ? 142.138 103.895 131.193 1.00 69.62 60 ALA A CA 1
ATOM 371 C C . ALA A 1 83 ? 143.206 102.847 130.901 1.00 67.60 60 ALA A C 1
ATOM 372 O O . ALA A 1 83 ? 142.990 101.907 130.135 1.00 71.07 60 ALA A O 1
ATOM 374 N N . PHE A 1 84 ? 144.382 103.024 131.510 1.00 63.65 61 PHE A N 1
ATOM 375 C CA . PHE A 1 84 ? 145.499 102.105 131.281 1.00 62.68 61 PHE A CA 1
ATOM 376 C C . PHE A 1 84 ? 146.699 102.376 132.184 1.00 63.51 61 PHE A C 1
ATOM 377 O O . PHE A 1 84 ? 146.987 103.530 132.490 1.00 66.33 61 PHE A O 1
ATOM 385 N N . TRP A 1 85 ? 147.402 101.330 132.607 1.00 61.79 62 TRP A N 1
ATOM 386 C CA . TRP A 1 85 ? 148.586 101.468 133.441 1.00 64.89 62 TRP A CA 1
ATOM 387 C C . TRP A 1 85 ? 149.765 101.877 132.565 1.00 74.08 62 TRP A C 1
ATOM 388 O O . TRP A 1 85 ? 149.665 101.889 131.336 1.00 79.75 62 TRP A O 1
ATOM 399 N N . MET A 1 86 ? 150.883 102.204 133.204 1.00 70.63 63 MET A N 1
ATOM 400 C CA . MET A 1 86 ? 152.067 102.593 132.453 1.00 65.50 63 MET A CA 1
ATOM 401 C C . MET A 1 86 ? 153.334 102.436 133.272 1.00 68.38 63 MET A C 1
ATOM 402 O O . MET A 1 86 ? 153.291 102.443 134.500 1.00 68.60 63 MET A O 1
ATOM 407 N N . ASP A 1 87 ? 154.462 102.281 132.596 1.00 70.48 64 ASP A N 1
ATOM 408 C CA . ASP A 1 87 ? 155.755 102.137 133.254 1.00 66.85 64 ASP A CA 1
ATOM 409 C C . ASP A 1 87 ? 156.265 103.486 133.743 1.00 61.26 64 ASP A C 1
ATOM 410 O O . ASP A 1 87 ? 156.272 104.468 132.999 1.00 63.21 64 ASP A O 1
ATOM 415 N N . ARG A 1 88 ? 156.727 103.531 134.991 1.00 55.25 65 ARG A N 1
ATOM 416 C CA . ARG A 1 88 ? 157.233 104.790 135.523 1.00 53.09 65 ARG A CA 1
ATOM 417 C C . ARG A 1 88 ? 158.495 105.228 134.793 1.00 56.64 65 ARG A C 1
ATOM 418 O O . ARG A 1 88 ? 158.583 106.364 134.320 1.00 62.24 65 ARG A O 1
ATOM 426 N N . THR A 1 89 ? 159.474 104.340 134.679 1.00 58.38 66 THR A N 1
ATOM 427 C CA . THR A 1 89 ? 160.748 104.659 134.055 1.00 58.24 66 THR A CA 1
ATOM 428 C C . THR A 1 89 ? 160.916 103.842 132.784 1.00 58.24 66 THR A C 1
ATOM 429 O O . THR A 1 89 ? 160.270 102.809 132.599 1.00 66.29 66 THR A O 1
ATOM 433 N N . GLU A 1 90 ? 161.796 104.305 131.903 1.00 52.56 67 GLU A N 1
ATOM 434 C CA . GLU A 1 90 ? 162.090 103.531 130.709 1.00 56.78 67 GLU A CA 1
ATOM 435 C C . GLU A 1 90 ? 162.702 102.194 131.096 1.00 61.31 67 GLU A C 1
ATOM 436 O O . GLU A 1 90 ? 163.169 102.005 132.220 1.00 67.59 67 GLU A O 1
ATOM 442 N N . ILE A 1 91 ? 162.686 101.252 130.155 1.00 55.65 68 ILE A N 1
ATOM 443 C CA . ILE A 1 91 ? 163.210 99.926 130.444 1.00 51.87 68 ILE A CA 1
ATOM 444 C C . ILE A 1 91 ? 164.707 100.033 130.680 1.00 55.13 68 ILE A C 1
ATOM 445 O O . ILE A 1 91 ? 165.470 100.393 129.776 1.00 56.44 68 ILE A O 1
ATOM 450 N N . THR A 1 92 ? 165.139 99.715 131.893 1.00 55.60 69 THR A N 1
ATOM 451 C CA . THR A 1 92 ? 166.531 99.871 132.275 1.00 56.41 69 THR A CA 1
ATOM 452 C C . THR A 1 92 ? 167.389 98.785 131.629 1.00 60.45 69 THR A C 1
ATOM 453 O O . THR A 1 92 ? 166.917 97.984 130.822 1.00 63.50 69 THR A O 1
ATOM 457 N N . ASN A 1 93 ? 168.681 98.767 131.969 1.00 59.02 70 ASN A N 1
ATOM 458 C CA . ASN A 1 93 ? 169.569 97.724 131.462 1.00 57.32 70 ASN A CA 1
ATOM 459 C C . ASN A 1 93 ? 169.414 96.407 132.206 1.00 62.14 70 ASN A C 1
ATOM 460 O O . ASN A 1 93 ? 169.572 95.340 131.600 1.00 69.99 70 ASN A O 1
ATOM 465 N N . ALA A 1 94 ? 169.111 96.456 133.502 1.00 58.40 71 ALA A N 1
ATOM 466 C CA . ALA A 1 94 ? 169.048 95.230 134.288 1.00 65.56 71 ALA A CA 1
ATOM 467 C C . ALA A 1 94 ? 167.995 94.273 133.743 1.00 68.79 71 ALA A C 1
ATOM 468 O O . ALA A 1 94 ? 168.227 93.059 133.659 1.00 75.12 71 ALA A O 1
ATOM 470 N N . GLN A 1 95 ? 166.837 94.800 133.350 1.00 62.08 72 GLN A N 1
ATOM 471 C CA . GLN A 1 95 ? 165.759 93.931 132.894 1.00 65.02 72 GLN A CA 1
ATOM 472 C C . GLN A 1 95 ? 166.091 93.289 131.553 1.00 60.05 72 GLN A C 1
ATOM 473 O O . GLN A 1 95 ? 165.845 92.091 131.349 1.00 68.58 72 GLN A O 1
ATOM 479 N N . TYR A 1 96 ? 166.651 94.058 130.625 1.00 48.06 73 TYR A N 1
ATOM 480 C CA . TYR A 1 96 ? 167.030 93.463 129.354 1.00 43.86 73 TYR A CA 1
ATOM 481 C C . TYR A 1 96 ? 168.105 92.409 129.558 1.00 49.84 73 TYR A C 1
ATOM 482 O O . TYR A 1 96 ? 168.099 91.369 128.888 1.00 55.91 73 TYR A O 1
ATOM 491 N N . ARG A 1 97 ? 169.029 92.646 130.488 1.00 53.09 74 ARG A N 1
ATOM 492 C CA . ARG A 1 97 ? 170.033 91.627 130.768 1.00 60.50 74 ARG A CA 1
ATOM 493 C C . ARG A 1 97 ? 169.394 90.363 131.324 1.00 62.44 74 ARG A C 1
ATOM 494 O O . ARG A 1 97 ? 169.822 89.248 130.995 1.00 65.22 74 ARG A O 1
ATOM 502 N N . GLN A 1 98 ? 168.384 90.508 132.178 1.00 60.25 75 GLN A N 1
ATOM 503 C CA . GLN A 1 98 ? 167.718 89.321 132.706 1.00 59.45 75 GLN A CA 1
ATOM 504 C C . GLN A 1 98 ? 167.037 88.533 131.594 1.00 58.19 75 GLN A C 1
ATOM 505 O O . GLN A 1 98 ? 167.091 87.294 131.572 1.00 63.96 75 GLN A O 1
ATOM 511 N N . PHE A 1 99 ? 166.446 89.232 130.635 1.00 54.28 76 PHE A N 1
ATOM 512 C CA . PHE A 1 99 ? 165.826 88.546 129.506 1.00 51.74 76 PHE A CA 1
ATOM 513 C C . PHE A 1 99 ? 166.871 87.831 128.658 1.00 51.35 76 PHE A C 1
ATOM 514 O O . PHE A 1 99 ? 166.622 86.735 128.166 1.00 56.00 76 PHE A O 1
ATOM 522 N N . VAL A 1 100 ? 168.042 88.440 128.490 1.00 46.49 77 VAL A N 1
ATOM 523 C CA . VAL A 1 100 ? 169.104 87.795 127.723 1.00 44.78 77 VAL A CA 1
ATOM 524 C C . VAL A 1 100 ? 169.581 86.534 128.427 1.00 50.39 77 VAL A C 1
ATOM 525 O O . VAL A 1 100 ? 169.805 85.496 127.793 1.00 58.49 77 VAL A O 1
ATOM 529 N N . TYR A 1 101 ? 169.739 86.598 129.749 1.00 52.63 78 TYR A N 1
ATOM 530 C CA . TYR A 1 101 ? 170.159 85.409 130.484 1.00 54.92 78 TYR A CA 1
ATOM 531 C C . TYR A 1 101 ? 169.130 84.294 130.376 1.00 56.02 78 TYR A C 1
ATOM 532 O O . TYR A 1 101 ? 169.496 83.119 130.254 1.00 59.06 78 TYR A O 1
ATOM 541 N N . TYR A 1 102 ? 167.840 84.627 130.433 1.00 53.31 79 TYR A N 1
ATOM 542 C CA . TYR A 1 102 ? 166.831 83.577 130.313 1.00 51.27 79 TYR A CA 1
ATOM 543 C C . TYR A 1 102 ? 166.905 82.894 128.953 1.00 52.94 79 TYR A C 1
ATOM 544 O O . TYR A 1 102 ? 166.832 81.661 128.859 1.00 56.80 79 TYR A O 1
ATOM 553 N N . VAL A 1 103 ? 167.049 83.677 127.883 1.00 45.62 80 VAL A N 1
ATOM 554 C CA . VAL A 1 103 ? 167.127 83.066 126.557 1.00 43.89 80 VAL A CA 1
ATOM 555 C C . VAL A 1 103 ? 168.366 82.187 126.443 1.00 49.28 80 VAL A C 1
ATOM 556 O O . VAL A 1 103 ? 168.318 81.082 125.876 1.00 53.35 80 VAL A O 1
ATOM 560 N N . ARG A 1 104 ? 169.493 82.654 126.980 1.00 52.69 81 ARG A N 1
ATOM 561 C CA . ARG A 1 104 ? 170.708 81.846 126.919 1.00 54.58 81 ARG A CA 1
ATOM 562 C C . ARG A 1 104 ? 170.543 80.540 127.684 1.00 57.43 81 ARG A C 1
ATOM 563 O O . ARG A 1 104 ? 170.996 79.489 127.222 1.00 62.99 81 ARG A O 1
ATOM 571 N N . ASP A 1 105 ? 169.905 80.583 128.857 1.00 54.23 82 ASP A N 1
ATOM 572 C CA . ASP A 1 105 ? 169.699 79.354 129.620 1.00 54.90 82 ASP A CA 1
ATOM 573 C C . ASP A 1 105 ? 168.806 78.378 128.869 1.00 55.18 82 ASP A C 1
ATOM 574 O O . ASP A 1 105 ? 169.055 77.165 128.874 1.00 59.00 82 ASP A O 1
ATOM 579 N N . SER A 1 106 ? 167.755 78.885 128.222 1.00 56.46 83 SER A N 1
ATOM 580 C CA . SER A 1 106 ? 166.903 77.997 127.438 1.00 55.62 83 SER A CA 1
ATOM 581 C C . SER A 1 106 ? 167.695 77.316 126.334 1.00 53.98 83 SER A C 1
ATOM 582 O O . SER A 1 106 ? 167.595 76.095 126.151 1.00 60.40 83 SER A O 1
ATOM 585 N N . ILE A 1 107 ? 168.501 78.078 125.593 1.00 50.90 84 ILE A N 1
ATOM 586 C CA . ILE A 1 107 ? 169.239 77.445 124.503 1.00 54.32 84 ILE A CA 1
ATOM 587 C C . ILE A 1 107 ? 170.274 76.464 125.039 1.00 58.05 84 ILE A C 1
ATOM 588 O O . ILE A 1 107 ? 170.520 75.418 124.428 1.00 61.23 84 ILE A O 1
ATOM 593 N N . ILE A 1 108 ? 170.889 76.763 126.184 1.00 58.61 85 ILE A N 1
ATOM 594 C CA . ILE A 1 108 ? 171.876 75.843 126.744 1.00 59.30 85 ILE A CA 1
ATOM 595 C C . ILE A 1 108 ? 171.219 74.517 127.093 1.00 64.20 85 ILE A C 1
ATOM 596 O O . ILE A 1 108 ? 171.710 73.442 126.721 1.00 67.67 85 ILE A O 1
ATOM 601 N N . ARG A 1 109 ? 170.088 74.569 127.802 1.00 66.45 86 ARG A N 1
ATOM 602 C CA . ARG A 1 109 ? 169.418 73.327 128.178 1.00 67.39 86 ARG A CA 1
ATOM 603 C C . ARG A 1 109 ? 168.924 72.573 126.952 1.00 71.35 86 ARG A C 1
ATOM 604 O O . ARG A 1 109 ? 168.883 71.338 126.952 1.00 74.93 86 ARG A O 1
ATOM 612 N N . GLU A 1 110 ? 168.538 73.291 125.899 1.00 70.42 87 GLU A N 1
ATOM 613 C CA . GLU A 1 110 ? 168.243 72.605 124.649 1.00 68.68 87 GLU A CA 1
ATOM 614 C C . GLU A 1 110 ? 169.466 71.859 124.136 1.00 72.27 87 GLU A C 1
ATOM 615 O O . GLU A 1 110 ? 169.374 70.684 123.768 1.00 76.91 87 GLU A O 1
ATOM 621 N N . ARG A 1 111 ? 170.625 72.520 124.121 1.00 74.40 88 ARG A N 1
ATOM 622 C CA . ARG A 1 111 ? 171.822 71.895 123.563 1.00 78.45 88 ARG A CA 1
ATOM 623 C C . ARG A 1 111 ? 172.242 70.680 124.370 1.00 78.50 88 ARG A C 1
ATOM 624 O O . ARG A 1 111 ? 172.852 69.752 123.830 1.00 83.38 88 ARG A O 1
ATOM 632 N N . LEU A 1 112 ? 171.942 70.672 125.666 1.00 73.67 89 LEU A N 1
ATOM 633 C CA . LEU A 1 112 ? 172.421 69.578 126.502 1.00 77.53 89 LEU A CA 1
ATOM 634 C C . LEU A 1 112 ? 171.874 68.236 126.031 1.00 84.44 89 LEU A C 1
ATOM 635 O O . LEU A 1 112 ? 172.614 67.249 125.966 1.00 90.03 89 LEU A O 1
ATOM 640 N N . ALA A 1 113 ? 170.586 68.177 125.701 1.00 83.84 90 ALA A N 1
ATOM 641 C CA . ALA A 1 113 ? 169.941 66.919 125.315 1.00 88.82 90 ALA A CA 1
ATOM 642 C C . ALA A 1 113 ? 169.767 66.839 123.797 1.00 88.91 90 ALA A C 1
ATOM 643 O O . ALA A 1 113 ? 168.682 67.031 123.249 1.00 86.75 90 ALA A O 1
ATOM 645 N N . ASP A 1 114 ? 170.860 66.532 123.116 1.00 92.40 91 ASP A N 1
ATOM 646 C CA . ASP A 1 114 ? 170.857 66.323 121.677 1.00 94.52 91 ASP A CA 1
ATOM 647 C C . ASP A 1 114 ? 171.754 65.140 121.352 1.00 96.99 91 ASP A C 1
ATOM 648 O O . ASP A 1 114 ? 172.737 64.891 122.056 1.00 98.74 91 ASP A O 1
ATOM 653 N N . PRO A 1 115 ? 171.449 64.398 120.281 1.00 96.03 92 PRO A N 1
ATOM 654 C CA . PRO A 1 115 ? 172.221 63.177 119.998 1.00 92.80 92 PRO A CA 1
ATOM 655 C C . PRO A 1 115 ? 173.695 63.430 119.769 1.00 92.24 92 PRO A C 1
ATOM 656 O O . PRO A 1 115 ? 174.513 62.537 120.018 1.00 88.35 92 PRO A O 1
ATOM 660 N N . ALA A 1 116 ? 174.062 64.619 119.292 1.00 95.86 93 ALA A N 1
ATOM 661 C CA . ALA A 1 116 ? 175.468 64.897 119.025 1.00 97.01 93 ALA A CA 1
ATOM 662 C C . ALA A 1 116 ? 176.270 64.984 120.314 1.00 97.76 93 ALA A C 1
ATOM 663 O O . ALA A 1 116 ? 177.330 64.360 120.433 1.00 100.75 93 ALA A O 1
ATOM 665 N N . TYR A 1 117 ? 175.776 65.737 121.292 1.00 94.50 94 TYR A N 1
ATOM 666 C CA . TYR A 1 117 ? 176.509 66.003 122.519 1.00 95.03 94 TYR A CA 1
ATOM 667 C C . TYR A 1 117 ? 176.168 65.021 123.632 1.00 97.93 94 TYR A C 1
ATOM 668 O O . TYR A 1 117 ? 176.615 65.205 124.768 1.00 99.16 94 TYR A O 1
ATOM 677 N N . GLY A 1 118 ? 175.387 63.988 123.335 1.00 98.75 95 GLY A N 1
ATOM 678 C CA . GLY A 1 118 ? 174.949 63.054 124.350 1.00 95.43 95 GLY A CA 1
ATOM 679 C C . GLY A 1 118 ? 173.621 63.467 124.943 1.00 92.31 95 GLY A C 1
ATOM 680 O O . GLY A 1 118 ? 173.520 64.524 125.567 1.00 90.85 95 GLY A O 1
ATOM 681 N N . GLY A 1 119 ? 172.592 62.646 124.753 1.00 88.42 96 GLY A N 1
ATOM 682 C CA . GLY A 1 119 ? 171.264 62.958 125.237 1.00 85.68 96 GLY A CA 1
ATOM 683 C C . GLY A 1 119 ? 171.094 62.474 126.665 1.00 97.74 96 GLY A C 1
ATOM 684 O O . GLY A 1 119 ? 171.298 61.296 126.962 1.00 102.96 96 GLY A O 1
ATOM 685 N N . ASN A 1 120 ? 170.733 63.403 127.544 1.00 100.97 97 ASN A N 1
ATOM 686 C CA . ASN A 1 120 ? 170.424 63.093 128.932 1.00 96.55 97 ASN A CA 1
ATOM 687 C C . ASN A 1 120 ? 168.911 63.037 129.077 1.00 93.86 97 ASN A C 1
ATOM 688 O O . ASN A 1 120 ? 168.219 64.017 128.784 1.00 94.91 97 ASN A O 1
ATOM 693 N N . GLU A 1 121 ? 168.398 61.896 129.513 1.00 90.77 98 GLU A N 1
ATOM 694 C CA . GLU A 1 121 ? 166.960 61.745 129.658 1.00 92.84 98 GLU A CA 1
ATOM 695 C C . GLU A 1 121 ? 166.403 62.470 130.873 1.00 98.52 98 GLU A C 1
ATOM 696 O O . GLU A 1 121 ? 165.181 62.603 130.986 1.00 99.34 98 GLU A O 1
ATOM 702 N N . GLU A 1 122 ? 167.261 62.955 131.770 1.00 100.02 99 GLU A N 1
ATOM 703 C CA . GLU A 1 122 ? 166.806 63.584 133.003 1.00 96.93 99 GLU A CA 1
ATOM 704 C C . GLU A 1 122 ? 166.393 65.037 132.822 1.00 97.44 99 GLU A C 1
ATOM 705 O O . GLU A 1 122 ? 165.578 65.539 133.604 1.00 100.39 99 GLU A O 1
ATOM 711 N N . TYR A 1 123 ? 166.936 65.731 131.820 1.00 96.89 100 TYR A N 1
ATOM 712 C CA . TYR A 1 123 ? 166.649 67.151 131.658 1.00 96.15 100 TYR A CA 1
ATOM 713 C C . TYR A 1 123 ? 165.398 67.412 130.832 1.00 97.56 100 TYR A C 1
ATOM 714 O O . TYR A 1 123 ? 164.876 68.531 130.862 1.00 92.50 100 TYR A O 1
ATOM 723 N N . LYS A 1 124 ? 164.905 66.419 130.100 1.00 101.49 101 LYS A N 1
ATOM 724 C CA . LYS A 1 124 ? 163.680 66.545 129.323 1.00 99.96 101 LYS A CA 1
ATOM 725 C C . LYS A 1 124 ? 162.734 65.424 129.722 1.00 99.65 101 LYS A C 1
ATOM 726 O O . LYS A 1 124 ? 163.128 64.254 129.740 1.00 99.00 101 LYS A O 1
ATOM 732 N N . ILE A 1 125 ? 161.492 65.778 130.043 1.00 99.89 102 ILE A N 1
ATOM 733 C CA . ILE A 1 125 ? 160.534 64.843 130.616 1.00 100.86 102 ILE A CA 1
ATOM 734 C C . ILE A 1 125 ? 159.302 64.788 129.728 1.00 101.56 102 ILE A C 1
ATOM 735 O O . ILE A 1 125 ? 158.758 65.831 129.349 1.00 99.15 102 ILE A O 1
ATOM 740 N N . THR A 1 126 ? 158.865 63.573 129.397 1.00 108.96 103 THR A N 1
ATOM 741 C CA . THR A 1 126 ? 157.603 63.366 128.707 1.00 115.27 103 THR A CA 1
ATOM 742 C C . THR A 1 126 ? 156.681 62.418 129.457 1.00 114.15 103 THR A C 1
ATOM 743 O O . THR A 1 126 ? 155.511 62.290 129.084 1.00 110.22 103 THR A O 1
ATOM 747 N N . GLU A 1 127 ? 157.166 61.764 130.504 1.00 115.93 104 GLU A N 1
ATOM 748 C CA . GLU A 1 127 ? 156.381 60.811 131.272 1.00 120.00 104 GLU A CA 1
ATOM 749 C C . GLU A 1 127 ? 155.764 61.528 132.464 1.00 126.49 104 GLU A C 1
ATOM 750 O O . GLU A 1 127 ? 156.481 62.138 133.266 1.00 130.76 104 GLU A O 1
ATOM 756 N N . ASN A 1 128 ? 154.444 61.449 132.588 1.00 125.68 105 ASN A N 1
ATOM 757 C CA . ASN A 1 128 ? 153.762 62.090 133.704 1.00 127.42 105 ASN A CA 1
ATOM 758 C C . ASN A 1 128 ? 154.127 61.432 135.020 1.00 132.81 105 ASN A C 1
ATOM 759 O O . ASN A 1 128 ? 154.529 60.270 135.048 1.00 134.67 105 ASN A O 1
ATOM 764 N N . LYS A 1 129 ? 153.987 62.171 136.113 1.00 132.86 106 LYS A N 1
ATOM 765 C CA . LYS A 1 129 ? 154.269 61.606 137.423 1.00 130.98 106 LYS A CA 1
ATOM 766 C C . LYS A 1 129 ? 153.377 60.403 137.673 1.00 128.42 106 LYS A C 1
ATOM 767 O O . LYS A 1 129 ? 153.753 59.486 138.400 1.00 123.86 106 LYS A O 1
ATOM 773 N N . PHE A 1 130 ? 152.102 60.478 137.286 1.00 126.79 107 PHE A N 1
ATOM 774 C CA . PHE A 1 130 ? 151.228 59.316 137.311 1.00 126.33 107 PHE A CA 1
ATOM 775 C C . PHE A 1 130 ? 151.656 58.256 136.300 1.00 132.64 107 PHE A C 1
ATOM 776 O O . PHE A 1 130 ? 151.343 57.077 136.490 1.00 133.63 107 PHE A O 1
ATOM 784 N N . GLY A 1 131 ? 152.343 58.631 135.227 1.00 133.17 108 GLY A N 1
ATOM 785 C CA . GLY A 1 131 ? 152.913 57.655 134.313 1.00 124.64 108 GLY A CA 1
ATOM 786 C C . GLY A 1 131 ? 152.509 57.700 132.847 1.00 121.68 108 GLY A C 1
ATOM 787 O O . GLY A 1 131 ? 152.852 56.789 132.096 1.00 121.55 108 GLY A O 1
ATOM 788 N N . GLU A 1 132 ? 151.788 58.734 132.426 1.00 122.82 109 GLU A N 1
ATOM 789 C CA . GLU A 1 132 ? 151.306 58.769 131.025 1.00 122.69 109 GLU A CA 1
ATOM 790 C C . GLU A 1 132 ? 152.160 59.569 130.021 1.00 124.44 109 GLU A C 1
ATOM 791 O O . GLU A 1 132 ? 152.942 60.433 130.417 1.00 123.36 109 GLU A O 1
ATOM 797 N N . PRO A 1 133 ? 152.005 59.274 128.708 1.00 123.32 110 PRO A N 1
ATOM 798 C CA . PRO A 1 133 ? 152.766 60.038 127.709 1.00 118.95 110 PRO A CA 1
ATOM 799 C C . PRO A 1 133 ? 152.013 61.266 127.209 1.00 112.67 110 PRO A C 1
ATOM 800 O O . PRO A 1 133 ? 150.853 61.187 126.799 1.00 110.94 110 PRO A O 1
ATOM 804 N N . VAL A 1 134 ? 152.705 62.410 127.222 1.00 108.13 111 VAL A N 1
ATOM 805 C CA . VAL A 1 134 ? 152.162 63.683 126.764 1.00 108.39 111 VAL A CA 1
ATOM 806 C C . VAL A 1 134 ? 153.211 64.394 125.915 1.00 110.18 111 VAL A C 1
ATOM 807 O O . VAL A 1 134 ? 154.296 63.868 125.664 1.00 110.05 111 VAL A O 1
ATOM 811 N N . THR A 1 135 ? 152.864 65.594 125.451 1.00 112.84 112 THR A N 1
ATOM 812 C CA . THR A 1 135 ? 153.769 66.383 124.628 1.00 107.67 112 THR A CA 1
ATOM 813 C C . THR A 1 135 ? 155.014 66.764 125.424 1.00 107.55 112 THR A C 1
ATOM 814 O O . THR A 1 135 ? 154.915 67.084 126.615 1.00 113.03 112 THR A O 1
ATOM 818 N N . PRO A 1 136 ? 156.187 66.754 124.807 1.00 102.56 113 PRO A N 1
ATOM 819 C CA . PRO A 1 136 ? 157.419 67.053 125.539 1.00 101.41 113 PRO A CA 1
ATOM 820 C C . PRO A 1 136 ? 157.549 68.534 125.860 1.00 99.25 113 PRO A C 1
ATOM 821 O O . PRO A 1 136 ? 156.848 69.386 125.317 1.00 100.65 113 PRO A O 1
ATOM 825 N N . HIS A 1 137 ? 158.473 68.819 126.768 1.00 97.05 114 HIS A N 1
ATOM 826 C CA . HIS A 1 137 ? 158.895 70.182 127.053 1.00 96.48 114 HIS A CA 1
ATOM 827 C C . HIS A 1 137 ? 160.285 70.111 127.674 1.00 99.33 114 HIS A C 1
ATOM 828 O O . HIS A 1 137 ? 160.956 69.078 127.617 1.00 97.88 114 HIS A O 1
ATOM 835 N N . LEU A 1 138 ? 160.723 71.224 128.253 1.00 99.51 115 LEU A N 1
ATOM 836 C CA . LEU A 1 138 ? 162.009 71.295 128.932 1.00 94.07 115 LEU A CA 1
ATOM 837 C C . LEU A 1 138 ? 161.781 71.577 130.409 1.00 93.19 115 LEU A C 1
ATOM 838 O O . LEU A 1 138 ? 160.904 72.370 130.768 1.00 92.25 115 LEU A O 1
ATOM 843 N N . ASP A 1 139 ? 162.561 70.917 131.259 1.00 91.36 116 ASP A N 1
ATOM 844 C CA . ASP A 1 139 ? 162.406 71.020 132.703 1.00 91.04 116 ASP A CA 1
ATOM 845 C C . ASP A 1 139 ? 163.265 72.163 133.226 1.00 90.83 116 ASP A C 1
ATOM 846 O O . ASP A 1 139 ? 164.392 72.358 132.764 1.00 95.36 116 ASP A O 1
ATOM 851 N N . TRP A 1 140 ? 162.731 72.915 134.191 1.00 88.50 117 TRP A N 1
ATOM 852 C CA . TRP A 1 140 ? 163.413 74.070 134.761 1.00 83.80 117 TRP A CA 1
ATOM 853 C C . TRP A 1 140 ? 163.792 73.867 136.222 1.00 86.25 117 TRP A C 1
ATOM 854 O O . TRP A 1 140 ? 163.876 74.840 136.977 1.00 86.77 117 TRP A O 1
ATOM 865 N N . SER A 1 141 ? 164.008 72.626 136.649 1.00 89.26 118 SER A N 1
ATOM 866 C CA . SER A 1 141 ? 164.347 72.349 138.038 1.00 92.85 118 SER A CA 1
ATOM 867 C C . SER A 1 141 ? 165.600 71.489 138.160 1.00 95.94 118 SER A C 1
ATOM 868 O O . SER A 1 141 ? 165.702 70.653 139.057 1.00 97.29 118 SER A O 1
ATOM 871 N N . LYS A 1 142 ? 166.561 71.683 137.260 1.00 94.84 119 LYS A N 1
ATOM 872 C CA . LYS A 1 142 ? 167.855 71.032 137.366 1.00 94.78 119 LYS A CA 1
ATOM 873 C C . LYS A 1 142 ? 168.937 72.083 137.155 1.00 92.84 119 LYS A C 1
ATOM 874 O O . LYS A 1 142 ? 168.997 72.700 136.079 1.00 90.59 119 LYS A O 1
ATOM 880 N N . PRO A 1 143 ? 169.793 72.327 138.145 1.00 92.03 120 PRO A N 1
ATOM 881 C CA . PRO A 1 143 ? 170.799 73.384 138.005 1.00 91.89 120 PRO A CA 1
ATOM 882 C C . PRO A 1 143 ? 171.796 73.088 136.894 1.00 94.81 120 PRO A C 1
ATOM 883 O O . PRO A 1 143 ? 172.200 71.944 136.679 1.00 94.90 120 PRO A O 1
ATOM 887 N N . ILE A 1 144 ? 172.190 74.145 136.191 1.00 94.41 121 ILE A N 1
ATOM 888 C CA . ILE A 1 144 ? 173.177 74.026 135.116 1.00 89.11 121 ILE A CA 1
ATOM 889 C C . ILE A 1 144 ? 174.521 73.651 135.716 1.00 95.10 121 ILE A C 1
ATOM 890 O O . ILE A 1 144 ? 174.869 74.145 136.806 1.00 98.98 121 ILE A O 1
ATOM 895 N N . PRO A 1 145 ? 175.310 72.791 135.081 1.00 99.61 122 PRO A N 1
ATOM 896 C CA . PRO A 1 145 ? 176.653 72.509 135.599 1.00 106.72 122 PRO A CA 1
ATOM 897 C C . PRO A 1 145 ? 177.547 73.741 135.545 1.00 108.98 122 PRO A C 1
ATOM 898 O O . PRO A 1 145 ? 177.369 74.630 134.712 1.00 109.08 122 PRO A O 1
ATOM 902 N N . SER A 1 146 ? 178.517 73.785 136.455 1.00 111.87 123 SER A N 1
ATOM 903 C CA . SER A 1 146 ? 179.468 74.884 136.502 1.00 115.00 123 SER A CA 1
ATOM 904 C C . SER A 1 146 ? 180.492 74.748 135.376 1.00 114.28 123 SER A C 1
ATOM 905 O O . SER A 1 146 ? 180.521 73.758 134.644 1.00 113.23 123 SER A O 1
ATOM 908 N N . GLU A 1 147 ? 181.348 75.764 135.250 1.00 112.27 124 GLU A N 1
ATOM 909 C CA . GLU A 1 147 ? 182.239 75.847 134.096 1.00 111.22 124 GLU A CA 1
ATOM 910 C C . GLU A 1 147 ? 183.229 74.689 134.053 1.00 112.10 124 GLU A C 1
ATOM 911 O O . GLU A 1 147 ? 183.388 74.042 133.012 1.00 112.43 124 GLU A O 1
ATOM 917 N N . LYS A 1 148 ? 183.912 74.416 135.161 1.00 113.16 125 LYS A N 1
ATOM 918 C CA . LYS A 1 148 ? 184.930 73.375 135.188 1.00 109.77 125 LYS A CA 1
ATOM 919 C C . LYS A 1 148 ? 184.512 72.152 135.990 1.00 111.79 125 LYS A C 1
ATOM 920 O O . LYS A 1 148 ? 185.164 71.108 135.882 1.00 110.76 125 LYS A O 1
ATOM 926 N N . ARG A 1 149 ? 183.454 72.250 136.793 1.00 112.80 126 ARG A N 1
ATOM 927 C CA . ARG A 1 149 ? 183.057 71.142 137.650 1.00 111.07 126 ARG A CA 1
ATOM 928 C C . ARG A 1 149 ? 182.258 70.087 136.905 1.00 107.15 126 ARG A C 1
ATOM 929 O O . ARG A 1 149 ? 181.954 69.038 137.477 1.00 106.97 126 ARG A O 1
ATOM 937 N N . ALA A 1 150 ? 181.917 70.340 135.647 1.00 108.24 127 ALA A N 1
ATOM 938 C CA . ALA A 1 150 ? 181.154 69.390 134.859 1.00 110.61 127 ALA A CA 1
ATOM 939 C C . ALA A 1 150 ? 182.065 68.335 134.239 1.00 110.96 127 ALA A C 1
ATOM 940 O O . ALA A 1 150 ? 183.284 68.337 134.421 1.00 111.73 127 ALA A O 1
ATOM 942 N N . THR A 1 151 ? 181.445 67.488 133.425 1.00 108.63 128 THR A N 1
ATOM 943 C CA . THR A 1 151 ? 182.216 66.500 132.707 1.00 106.48 128 THR A CA 1
ATOM 944 C C . THR A 1 151 ? 182.759 67.165 131.467 1.00 106.73 128 THR A C 1
ATOM 945 O O . THR A 1 151 ? 182.388 68.292 131.152 1.00 107.53 128 THR A O 1
ATOM 949 N N . GLU A 1 152 ? 183.606 66.466 130.736 1.00 105.27 129 GLU A N 1
ATOM 950 C CA . GLU A 1 152 ? 184.249 67.019 129.548 1.00 104.25 129 GLU A CA 1
ATOM 951 C C . GLU A 1 152 ? 183.246 67.355 128.450 1.00 104.03 129 GLU A C 1
ATOM 952 O O . GLU A 1 152 ? 183.255 68.458 127.888 1.00 103.35 129 GLU A O 1
ATOM 958 N N . GLU A 1 153 ? 182.369 66.400 128.135 1.00 103.39 130 GLU A N 1
ATOM 959 C CA . GLU A 1 153 ? 181.378 66.617 127.089 1.00 100.80 130 GLU A CA 1
ATOM 960 C C . GLU A 1 153 ? 180.428 67.746 127.461 1.00 98.82 130 GLU A C 1
ATOM 961 O O . GLU A 1 153 ? 180.018 68.532 126.601 1.00 97.21 130 GLU A O 1
ATOM 967 N N . GLU A 1 154 ? 180.072 67.849 128.739 1.00 100.38 131 GLU A N 1
ATOM 968 C CA . GLU A 1 154 ? 179.241 68.967 129.162 1.00 102.20 131 GLU A CA 1
ATOM 969 C C . GLU A 1 154 ? 179.958 70.294 128.958 1.00 98.68 131 GLU A C 1
ATOM 970 O O . GLU A 1 154 ? 179.332 71.290 128.584 1.00 96.76 131 GLU A O 1
ATOM 976 N N . ILE A 1 155 ? 181.266 70.338 129.215 1.00 95.53 132 ILE A N 1
ATOM 977 C CA . ILE A 1 155 ? 182.001 71.578 128.990 1.00 92.64 132 ILE A CA 1
ATOM 978 C C . ILE A 1 155 ? 181.995 71.933 127.513 1.00 94.54 132 ILE A C 1
ATOM 979 O O . ILE A 1 155 ? 181.811 73.099 127.139 1.00 97.81 132 ILE A O 1
ATOM 984 N N . ALA A 1 156 ? 182.197 70.935 126.648 1.00 95.32 133 ALA A N 1
ATOM 985 C CA . ALA A 1 156 ? 182.172 71.198 125.211 1.00 93.65 133 ALA A CA 1
ATOM 986 C C . ALA A 1 156 ? 180.783 71.618 124.752 1.00 91.89 133 ALA A C 1
ATOM 987 O O . ALA A 1 156 ? 180.639 72.321 123.747 1.00 89.68 133 ALA A O 1
ATOM 989 N N . ALA A 1 157 ? 179.744 71.178 125.464 1.00 92.87 134 ALA A N 1
ATOM 990 C CA . ALA A 1 157 ? 178.391 71.618 125.141 1.00 92.94 134 ALA A CA 1
ATOM 991 C C . ALA A 1 157 ? 178.156 73.054 125.586 1.00 89.26 134 ALA A C 1
ATOM 992 O O . ALA A 1 157 ? 177.584 73.859 124.844 1.00 87.32 134 ALA A O 1
ATOM 994 N N . ILE A 1 158 ? 178.587 73.392 126.800 1.00 87.66 135 ILE A N 1
ATOM 995 C CA . ILE A 1 158 ? 178.400 74.746 127.307 1.00 87.72 135 ILE A CA 1
ATOM 996 C C . ILE A 1 158 ? 179.122 75.743 126.417 1.00 88.74 135 ILE A C 1
ATOM 997 O O . ILE A 1 158 ? 178.576 76.790 126.054 1.00 85.84 135 ILE A O 1
ATOM 1002 N N . ASN A 1 159 ? 180.350 75.417 126.024 1.00 91.40 136 ASN A N 1
ATOM 1003 C CA . ASN A 1 159 ? 181.150 76.333 125.230 1.00 88.27 136 ASN A CA 1
ATOM 1004 C C . ASN A 1 159 ? 180.593 76.548 123.832 1.00 89.63 136 ASN A C 1
ATOM 1005 O O . ASN A 1 159 ? 181.234 77.241 123.036 1.00 92.46 136 ASN A O 1
ATOM 1010 N N . SER A 1 160 ? 179.431 75.976 123.506 1.00 88.59 137 SER A N 1
ATOM 1011 C CA . SER A 1 160 ? 178.961 75.984 122.124 1.00 91.13 137 SER A CA 1
ATOM 1012 C C . SER A 1 160 ? 178.390 77.339 121.717 1.00 92.24 137 SER A C 1
ATOM 1013 O O . SER A 1 160 ? 178.433 77.715 120.540 1.00 93.55 137 SER A O 1
ATOM 1016 N N . VAL A 1 161 ? 177.800 78.054 122.674 1.00 88.57 138 VAL A N 1
ATOM 1017 C CA . VAL A 1 161 ? 177.139 79.326 122.355 1.00 84.34 138 VAL A CA 1
ATOM 1018 C C . VAL A 1 161 ? 178.073 80.529 122.458 1.00 83.65 138 VAL A C 1
ATOM 1019 O O . VAL A 1 161 ? 177.875 81.534 121.774 1.00 81.79 138 VAL A O 1
ATOM 1023 N N . TYR A 1 162 ? 179.099 80.425 123.297 1.00 83.75 139 TYR A N 1
ATOM 1024 C CA . TYR A 1 162 ? 180.033 81.535 123.480 1.00 82.00 139 TYR A CA 1
ATOM 1025 C C . TYR A 1 162 ? 180.809 81.859 122.214 1.00 81.24 139 TYR A C 1
ATOM 1026 O O . TYR A 1 162 ? 180.771 81.104 121.243 1.00 83.20 139 TYR A O 1
ATOM 1035 N N . TYR A 1 163 ? 181.523 82.981 122.224 1.00 82.22 140 TYR A N 1
ATOM 1036 C CA . TYR A 1 163 ? 182.336 83.356 121.072 1.00 87.02 140 TYR A CA 1
ATOM 1037 C C . TYR A 1 163 ? 183.756 83.699 121.498 1.00 88.82 140 TYR A C 1
ATOM 1038 O O . TYR A 1 163 ? 183.969 84.226 122.589 1.00 90.30 140 TYR A O 1
ATOM 1047 N N . THR A 1 164 ? 184.725 83.405 120.640 1.00 89.37 141 THR A N 1
ATOM 1048 C CA . THR A 1 164 ? 186.115 83.718 120.950 1.00 89.10 141 THR A CA 1
ATOM 1049 C C . THR A 1 164 ? 186.752 84.520 119.826 1.00 91.15 141 THR A C 1
ATOM 1050 O O . THR A 1 164 ? 186.462 84.288 118.654 1.00 95.42 141 THR A O 1
ATOM 1054 N N . ASN A 1 165 ? 187.618 85.462 120.177 1.00 89.98 142 ASN A N 1
ATOM 1055 C CA . ASN A 1 165 ? 188.259 86.301 119.176 1.00 92.15 142 ASN A CA 1
ATOM 1056 C C . ASN A 1 165 ? 189.763 86.098 119.244 1.00 95.00 142 ASN A C 1
ATOM 1057 O O . ASN A 1 165 ? 190.367 86.397 120.283 1.00 94.56 142 ASN A O 1
ATOM 1062 N N . PRO A 1 166 ? 190.406 85.587 118.188 1.00 98.92 143 PRO A N 1
ATOM 1063 C CA . PRO A 1 166 ? 191.846 85.280 118.290 1.00 100.19 143 PRO A CA 1
ATOM 1064 C C . PRO A 1 166 ? 192.726 86.492 118.540 1.00 100.39 143 PRO A C 1
ATOM 1065 O O . PRO A 1 166 ? 193.762 86.368 119.203 1.00 101.39 143 PRO A O 1
ATOM 1069 N N . VAL A 1 167 ? 192.339 87.659 118.041 1.00 98.56 144 VAL A N 1
ATOM 1070 C CA . VAL A 1 167 ? 193.198 88.840 118.155 1.00 95.88 144 VAL A CA 1
ATOM 1071 C C . VAL A 1 167 ? 193.200 89.515 119.522 1.00 96.72 144 VAL A C 1
ATOM 1072 O O . VAL A 1 167 ? 194.232 90.036 119.949 1.00 96.23 144 VAL A O 1
ATOM 1076 N N . THR A 1 168 ? 192.075 89.494 120.227 1.00 97.65 145 THR A N 1
ATOM 1077 C CA . THR A 1 168 ? 191.960 90.213 121.486 1.00 96.87 145 THR A CA 1
ATOM 1078 C C . THR A 1 168 ? 191.687 89.305 122.679 1.00 97.42 145 THR A C 1
ATOM 1079 O O . THR A 1 168 ? 191.867 89.741 123.821 1.00 98.44 145 THR A O 1
ATOM 1083 N N . HIS A 1 169 ? 191.277 88.059 122.449 1.00 98.38 146 HIS A N 1
ATOM 1084 C CA . HIS A 1 169 ? 191.074 87.081 123.517 1.00 99.50 146 HIS A CA 1
ATOM 1085 C C . HIS A 1 169 ? 190.023 87.555 124.519 1.00 96.95 146 HIS A C 1
ATOM 1086 O O . HIS A 1 169 ? 190.307 87.789 125.695 1.00 94.43 146 HIS A O 1
ATOM 1093 N N . ASP A 1 170 ? 188.794 87.707 124.041 1.00 98.37 147 ASP A N 1
ATOM 1094 C CA . ASP A 1 170 ? 187.654 88.021 124.888 1.00 99.72 147 ASP A CA 1
ATOM 1095 C C . ASP A 1 170 ? 186.486 87.113 124.527 1.00 100.84 147 ASP A C 1
ATOM 1096 O O . ASP A 1 170 ? 186.287 86.747 123.368 1.00 103.53 147 ASP A O 1
ATOM 1101 N N . ARG A 1 171 ? 185.684 86.747 125.519 1.00 95.55 148 ARG A N 1
ATOM 1102 C CA . ARG A 1 171 ? 184.527 85.894 125.252 1.00 88.87 148 ARG A CA 1
ATOM 1103 C C . ARG A 1 171 ? 183.222 86.678 125.310 1.00 87.65 148 ARG A C 1
ATOM 1104 O O . ARG A 1 171 ? 182.987 87.430 126.256 1.00 93.85 148 ARG A O 1
ATOM 1112 N N . LYS A 1 172 ? 182.375 86.508 124.300 1.00 84.78 149 LYS A N 1
ATOM 1113 C CA . LYS A 1 172 ? 181.105 87.228 124.259 1.00 83.80 149 LYS A CA 1
ATOM 1114 C C . LYS A 1 172 ? 179.995 86.375 123.659 1.00 86.63 149 LYS A C 1
ATOM 1115 O O . LYS A 1 172 ? 180.265 85.443 122.901 1.00 91.31 149 LYS A O 1
ATOM 1121 N N . LEU A 1 173 ? 178.749 86.686 123.997 1.00 81.07 150 LEU A N 1
ATOM 1122 C CA . LEU A 1 173 ? 177.619 85.937 123.458 1.00 76.93 150 LEU A CA 1
ATOM 1123 C C . LEU A 1 173 ? 177.499 86.112 121.955 1.00 74.72 150 LEU A C 1
ATOM 1124 O O . LEU A 1 173 ? 177.275 87.221 121.472 1.00 76.54 150 LEU A O 1
ATOM 1129 N N . ASN A 1 174 ? 177.647 85.021 121.213 1.00 73.37 151 ASN A N 1
ATOM 1130 C CA . ASN A 1 174 ? 177.512 85.076 119.768 1.00 74.96 151 ASN A CA 1
ATOM 1131 C C . ASN A 1 174 ? 176.242 85.833 119.395 1.00 73.34 151 ASN A C 1
ATOM 1132 O O . ASN A 1 174 ? 175.172 85.546 119.946 1.00 78.07 151 ASN A O 1
ATOM 1137 N N . PRO A 1 175 ? 176.314 86.805 118.486 1.00 70.27 152 PRO A N 1
ATOM 1138 C CA . PRO A 1 175 ? 175.114 87.596 118.185 1.00 71.55 152 PRO A CA 1
ATOM 1139 C C . PRO A 1 175 ? 174.060 86.825 117.420 1.00 75.87 152 PRO A C 1
ATOM 1140 O O . PRO A 1 175 ? 172.863 87.047 117.632 1.00 74.91 152 PRO A O 1
ATOM 1144 N N . ASP A 1 176 ? 174.472 85.924 116.532 1.00 78.59 153 ASP A N 1
ATOM 1145 C CA . ASP A 1 176 ? 173.564 85.315 115.571 1.00 79.68 153 ASP A CA 1
ATOM 1146 C C . ASP A 1 176 ? 172.963 84.007 116.076 1.00 77.91 153 ASP A C 1
ATOM 1147 O O . ASP A 1 176 ? 171.987 83.513 115.501 1.00 80.78 153 ASP A O 1
ATOM 1152 N N . GLN A 1 177 ? 173.469 83.469 117.174 1.00 73.54 154 GLN A N 1
ATOM 1153 C CA . GLN A 1 177 ? 173.001 82.182 117.672 1.00 74.57 154 GLN A CA 1
ATOM 1154 C C . GLN A 1 177 ? 171.915 82.309 118.728 1.00 74.58 154 GLN A C 1
ATOM 1155 O O . GLN A 1 177 ? 171.443 81.283 119.224 1.00 73.44 154 GLN A O 1
ATOM 1161 N N . MET A 1 178 ? 171.492 83.522 119.067 1.00 72.78 155 MET A N 1
ATOM 1162 C CA . MET A 1 178 ? 170.391 83.732 119.998 1.00 68.10 155 MET A CA 1
ATOM 1163 C C . MET A 1 178 ? 169.168 84.151 119.194 1.00 65.15 155 MET A C 1
ATOM 1164 O O . MET A 1 178 ? 169.150 85.233 118.601 1.00 65.02 155 MET A O 1
ATOM 1169 N N . VAL A 1 179 ? 168.157 83.290 119.167 1.00 55.69 156 VAL A N 1
ATOM 1170 C CA . VAL A 1 179 ? 166.909 83.561 118.475 1.00 52.76 156 VAL A CA 1
ATOM 1171 C C . VAL A 1 179 ? 165.770 83.219 119.419 1.00 57.72 156 VAL A C 1
ATOM 1172 O O . VAL A 1 179 ? 165.953 82.499 120.405 1.00 61.91 156 VAL A O 1
ATOM 1176 N N . TYR A 1 180 ? 164.589 83.747 119.122 1.00 56.40 157 TYR A N 1
ATOM 1177 C CA . TYR A 1 180 ? 163.436 83.593 119.992 1.00 52.91 157 TYR A CA 1
ATOM 1178 C C . TYR A 1 180 ? 162.171 83.579 119.153 1.00 59.22 157 TYR A C 1
ATOM 1179 O O . TYR A 1 180 ? 161.891 84.549 118.442 1.00 62.58 157 TYR A O 1
ATOM 1188 N N . ARG A 1 181 ? 161.403 82.493 119.239 1.00 56.52 158 ARG A N 1
ATOM 1189 C CA . ARG A 1 181 ? 160.178 82.332 118.465 1.00 54.22 158 ARG A CA 1
ATOM 1190 C C . ARG A 1 181 ? 158.976 82.447 119.393 1.00 53.43 158 ARG A C 1
ATOM 1191 O O . ARG A 1 181 ? 158.856 81.685 120.357 1.00 53.64 158 ARG A O 1
ATOM 1199 N N . TYR A 1 182 ? 158.087 83.388 119.095 1.00 51.43 159 TYR A N 1
ATOM 1200 C CA . TYR A 1 182 ? 156.907 83.645 119.908 1.00 53.05 159 TYR A CA 1
ATOM 1201 C C . TYR A 1 182 ? 155.681 83.667 119.012 1.00 58.41 159 TYR A C 1
ATOM 1202 O O . TYR A 1 182 ? 155.698 84.297 117.951 1.00 60.82 159 TYR A O 1
ATOM 1211 N N . GLU A 1 183 ? 154.618 82.987 119.440 1.00 57.64 160 GLU A N 1
ATOM 1212 C CA . GLU A 1 183 ? 153.408 82.822 118.646 1.00 54.37 160 GLU A CA 1
ATOM 1213 C C . GLU A 1 183 ? 152.304 83.709 119.200 1.00 53.89 160 GLU A C 1
ATOM 1214 O O . GLU A 1 183 ? 151.978 83.623 120.386 1.00 59.27 160 GLU A O 1
ATOM 1220 N N . VAL A 1 184 ? 151.727 84.553 118.347 1.00 54.88 161 VAL A N 1
ATOM 1221 C CA . VAL A 1 184 ? 150.640 85.434 118.747 1.00 60.79 161 VAL A CA 1
ATOM 1222 C C . VAL A 1 184 ? 149.478 85.287 117.775 1.00 68.51 161 VAL A C 1
ATOM 1223 O O . VAL A 1 184 ? 149.666 85.045 116.579 1.00 71.55 161 VAL A O 1
ATOM 1227 N N . TYR A 1 185 ? 148.266 85.426 118.306 1.00 70.98 162 TYR A N 1
ATOM 1228 C CA . TYR A 1 185 ? 147.043 85.352 117.525 1.00 75.06 162 TYR A CA 1
ATOM 1229 C C . TYR A 1 185 ? 146.621 86.755 117.103 1.00 78.04 162 TYR A C 1
ATOM 1230 O O . TYR A 1 185 ? 147.205 87.757 117.520 1.00 78.67 162 TYR A O 1
ATOM 1239 N N . ASP A 1 186 ? 145.593 86.838 116.259 1.00 80.56 163 ASP A N 1
ATOM 1240 C CA . ASP A 1 186 ? 145.119 88.122 115.733 1.00 85.51 163 ASP A CA 1
ATOM 1241 C C . ASP A 1 186 ? 143.597 88.142 115.841 1.00 85.74 163 ASP A C 1
ATOM 1242 O O . ASP A 1 186 ? 142.896 87.750 114.906 1.00 88.38 163 ASP A O 1
ATOM 1247 N N . TYR A 1 187 ? 143.094 88.617 116.979 1.00 80.99 164 TYR A N 1
ATOM 1248 C CA . TYR A 1 187 ? 141.657 88.557 117.221 1.00 77.71 164 TYR A CA 1
ATOM 1249 C C . TYR A 1 187 ? 140.893 89.520 116.324 1.00 79.37 164 TYR A C 1
ATOM 1250 O O . TYR A 1 187 ? 139.861 89.155 115.754 1.00 83.05 164 TYR A O 1
ATOM 1259 N N . ARG A 1 188 ? 141.384 90.750 116.179 1.00 77.15 165 ARG A N 1
ATOM 1260 C CA . ARG A 1 188 ? 140.604 91.764 115.478 1.00 78.63 165 ARG A CA 1
ATOM 1261 C C . ARG A 1 188 ? 140.408 91.406 114.011 1.00 83.61 165 ARG A C 1
ATOM 1262 O O . ARG A 1 188 ? 139.392 91.770 113.408 1.00 87.93 165 ARG A O 1
ATOM 1270 N N . SER A 1 189 ? 141.359 90.692 113.420 1.00 82.29 166 SER A N 1
ATOM 1271 C CA . SER A 1 189 ? 141.221 90.286 112.028 1.00 83.71 166 SER A CA 1
ATOM 1272 C C . SER A 1 189 ? 140.351 89.051 111.857 1.00 83.85 166 SER A C 1
ATOM 1273 O O . SER A 1 189 ? 140.066 88.670 110.719 1.00 85.89 166 SER A O 1
ATOM 1276 N N . ALA A 1 190 ? 139.936 88.414 112.948 1.00 82.19 167 ALA A N 1
ATOM 1277 C CA . ALA A 1 190 ? 139.084 87.237 112.891 1.00 81.98 167 ALA A CA 1
ATOM 1278 C C . ALA A 1 190 ? 137.639 87.540 113.256 1.00 81.13 167 ALA A C 1
ATOM 1279 O O . ALA A 1 190 ? 136.870 86.610 113.514 1.00 79.80 167 ALA A O 1
ATOM 1281 N N . ALA A 1 191 ? 137.250 88.813 113.289 1.00 80.74 168 ALA A N 1
ATOM 1282 C CA . ALA A 1 191 ? 135.884 89.180 113.613 1.00 79.55 168 ALA A CA 1
ATOM 1283 C C . ALA A 1 191 ? 135.248 90.131 112.612 1.00 82.39 168 ALA A C 1
ATOM 1284 O O . ALA A 1 191 ? 134.120 90.574 112.845 1.00 81.69 168 ALA A O 1
ATOM 1286 N N . LEU A 1 192 ? 135.919 90.400 111.497 1.00 83.58 169 LEU A N 1
ATOM 1287 C CA . LEU A 1 192 ? 135.321 91.233 110.457 1.00 85.18 169 LEU A CA 1
ATOM 1288 C C . LEU A 1 192 ? 134.211 90.453 109.768 1.00 87.11 169 LEU A C 1
ATOM 1289 O O . LEU A 1 192 ? 134.251 89.222 109.733 1.00 86.75 169 LEU A O 1
ATOM 1294 N N . ARG A 1 193 ? 133.222 91.147 109.213 1.00 87.77 170 ARG A N 1
ATOM 1295 C CA . ARG A 1 193 ? 132.081 90.448 108.629 1.00 88.27 170 ARG A CA 1
ATOM 1296 C C . ARG A 1 193 ? 132.499 89.617 107.432 1.00 92.28 170 ARG A C 1
ATOM 1297 O O . ARG A 1 193 ? 131.898 88.583 107.161 1.00 95.85 170 ARG A O 1
ATOM 1305 N N . GLU A 1 194 ? 133.510 90.052 106.705 1.00 87.78 171 GLU A N 1
ATOM 1306 C CA . GLU A 1 194 ? 134.028 89.235 105.614 1.00 88.16 171 GLU A CA 1
ATOM 1307 C C . GLU A 1 194 ? 134.848 88.021 106.027 1.00 90.18 171 GLU A C 1
ATOM 1308 O O . GLU A 1 194 ? 134.990 87.071 105.257 1.00 91.30 171 GLU A O 1
ATOM 1314 N N . HIS A 1 195 ? 135.356 88.004 107.258 1.00 89.95 172 HIS A N 1
ATOM 1315 C CA . HIS A 1 195 ? 136.245 86.908 107.693 1.00 91.24 172 HIS A CA 1
ATOM 1316 C C . HIS A 1 195 ? 135.585 85.646 108.270 1.00 90.75 172 HIS A C 1
ATOM 1317 O O . HIS A 1 195 ? 136.283 84.683 108.588 1.00 93.17 172 HIS A O 1
ATOM 1324 N N . GLN A 1 196 ? 134.265 85.634 108.409 1.00 86.89 173 GLN A N 1
ATOM 1325 C CA . GLN A 1 196 ? 133.573 84.491 108.997 1.00 87.30 173 GLN A CA 1
ATOM 1326 C C . GLN A 1 196 ? 133.666 83.297 108.067 1.00 87.90 173 GLN A C 1
ATOM 1327 O O . GLN A 1 196 ? 133.866 83.465 106.863 1.00 93.23 173 GLN A O 1
ATOM 1333 N N . LEU A 1 197 ? 133.524 82.087 108.600 1.00 84.13 174 LEU A N 1
ATOM 1334 C CA . LEU A 1 197 ? 133.710 80.920 107.740 1.00 81.56 174 LEU A CA 1
ATOM 1335 C C . LEU A 1 197 ? 132.470 80.620 106.904 1.00 87.70 174 LEU A C 1
ATOM 1336 O O . LEU A 1 197 ? 132.523 80.644 105.670 1.00 90.84 174 LEU A O 1
ATOM 1341 N N . LYS A 1 198 ? 131.348 80.317 107.555 1.00 90.42 175 LYS A N 1
ATOM 1342 C CA . LYS A 1 198 ? 130.169 79.851 106.833 1.00 91.15 175 LYS A CA 1
ATOM 1343 C C . LYS A 1 198 ? 129.638 80.933 105.897 1.00 96.62 175 LYS A C 1
ATOM 1344 O O . LYS A 1 198 ? 129.529 82.104 106.270 1.00 98.79 175 LYS A O 1
ATOM 1350 N N . ALA A 1 199 ? 129.293 80.524 104.673 1.00 96.70 176 ALA A N 1
ATOM 1351 C CA . ALA A 1 199 ? 129.004 81.479 103.607 1.00 95.54 176 ALA A CA 1
ATOM 1352 C C . ALA A 1 199 ? 127.692 82.220 103.821 1.00 94.95 176 ALA A C 1
ATOM 1353 O O . ALA A 1 199 ? 127.424 83.205 103.128 1.00 92.47 176 ALA A O 1
ATOM 1355 N N . ALA A 1 200 ? 126.853 81.758 104.746 1.00 94.89 177 ALA A N 1
ATOM 1356 C CA . ALA A 1 200 ? 125.554 82.389 104.935 1.00 91.62 177 ALA A CA 1
ATOM 1357 C C . ALA A 1 200 ? 125.646 83.725 105.656 1.00 95.72 177 ALA A C 1
ATOM 1358 O O . ALA A 1 200 ? 124.763 84.569 105.479 1.00 98.63 177 ALA A O 1
ATOM 1360 N N . LYS A 1 201 ? 126.682 83.937 106.463 1.00 95.41 178 LYS A N 1
ATOM 1361 C CA . LYS A 1 201 ? 126.772 85.122 107.306 1.00 98.19 178 LYS A CA 1
ATOM 1362 C C . LYS A 1 201 ? 127.611 86.240 106.706 1.00 97.80 178 LYS A C 1
ATOM 1363 O O . LYS A 1 201 ? 127.854 87.239 107.389 1.00 97.95 178 LYS A O 1
ATOM 1369 N N . ARG A 1 202 ? 128.065 86.104 105.460 1.00 96.08 179 ARG A N 1
ATOM 1370 C CA . ARG A 1 202 ? 128.962 87.109 104.899 1.00 95.28 179 ARG A CA 1
ATOM 1371 C C . ARG A 1 202 ? 128.224 88.392 104.542 1.00 96.75 179 ARG A C 1
ATOM 1372 O O . ARG A 1 202 ? 128.746 89.492 104.754 1.00 94.35 179 ARG A O 1
ATOM 1380 N N . ASN A 1 203 ? 127.018 88.282 103.996 1.00 99.58 180 ASN A N 1
ATOM 1381 C CA . ASN A 1 203 ? 126.229 89.448 103.621 1.00 99.99 180 ASN A CA 1
ATOM 1382 C C . ASN A 1 203 ? 124.811 89.266 104.135 1.00 98.28 180 ASN A C 1
ATOM 1383 O O . ASN A 1 203 ? 124.225 88.191 103.977 1.00 99.09 180 ASN A O 1
ATOM 1388 N N . LEU A 1 204 ? 124.261 90.311 104.745 1.00 95.15 181 LEU A N 1
ATOM 1389 C CA . LEU A 1 204 ? 122.953 90.219 105.375 1.00 96.23 181 LEU A CA 1
ATOM 1390 C C . LEU A 1 204 ? 121.805 90.639 104.465 1.00 99.85 181 LEU A C 1
ATOM 1391 O O . LEU A 1 204 ? 120.649 90.357 104.796 1.00 101.13 181 LEU A O 1
ATOM 1396 N N . ASN A 1 205 ? 122.078 91.301 103.345 1.00 100.99 182 ASN A N 1
ATOM 1397 C CA . ASN A 1 205 ? 121.000 91.701 102.448 1.00 99.15 182 ASN A CA 1
ATOM 1398 C C . ASN A 1 205 ? 120.372 90.484 101.785 1.00 104.00 182 ASN A C 1
ATOM 1399 O O . ASN A 1 205 ? 121.040 89.478 101.534 1.00 107.99 182 ASN A O 1
ATOM 1404 N N . THR A 1 206 ? 119.072 90.575 101.510 1.00 102.59 183 THR A N 1
ATOM 1405 C CA . THR A 1 206 ? 118.390 89.474 100.844 1.00 101.71 183 THR A CA 1
ATOM 1406 C C . THR A 1 206 ? 118.265 89.698 99.344 1.00 106.83 183 THR A C 1
ATOM 1407 O O . THR A 1 206 ? 117.968 88.751 98.609 1.00 108.23 183 THR A O 1
ATOM 1411 N N . ASP A 1 207 ? 118.467 90.928 98.870 1.00 109.00 184 ASP A N 1
ATOM 1412 C CA . ASP A 1 207 ? 118.463 91.169 97.432 1.00 114.43 184 ASP A CA 1
ATOM 1413 C C . ASP A 1 207 ? 119.732 90.682 96.749 1.00 116.99 184 ASP A C 1
ATOM 1414 O O . ASP A 1 207 ? 119.680 90.307 95.573 1.00 117.95 184 ASP A O 1
ATOM 1419 N N . ILE A 1 208 ? 120.861 90.679 97.447 1.00 117.63 185 ILE A N 1
ATOM 1420 C CA . ILE A 1 208 ? 122.115 90.183 96.901 1.00 118.48 185 ILE A CA 1
ATOM 1421 C C . ILE A 1 208 ? 122.354 88.810 97.511 1.00 116.40 185 ILE A C 1
ATOM 1422 O O . ILE A 1 208 ? 122.657 88.688 98.703 1.00 116.62 185 ILE A O 1
ATOM 1427 N N . LYS A 1 209 ? 122.186 87.774 96.701 1.00 112.28 186 LYS A N 1
ATOM 1428 C CA . LYS A 1 209 ? 122.506 86.423 97.119 1.00 113.71 186 LYS A CA 1
ATOM 1429 C C . LYS A 1 209 ? 124.019 86.247 97.188 1.00 119.61 186 LYS A C 1
ATOM 1430 O O . LYS A 1 209 ? 124.791 87.112 96.769 1.00 120.89 186 LYS A O 1
ATOM 1436 N N . VAL A 1 210 ? 124.443 85.115 97.737 1.00 121.03 187 VAL A N 1
ATOM 1437 C CA . VAL A 1 210 ? 125.855 84.760 97.805 1.00 118.28 187 VAL A CA 1
ATOM 1438 C C . VAL A 1 210 ? 126.030 83.402 97.145 1.00 114.76 187 VAL A C 1
ATOM 1439 O O . VAL A 1 210 ? 125.400 82.419 97.552 1.00 110.53 187 VAL A O 1
ATOM 1443 N N . ASP A 1 211 ? 126.880 83.348 96.123 1.00 117.66 188 ASP A N 1
ATOM 1444 C CA . ASP A 1 211 ? 127.191 82.081 95.488 1.00 121.38 188 ASP A CA 1
ATOM 1445 C C . ASP A 1 211 ? 127.971 81.194 96.454 1.00 121.54 188 ASP A C 1
ATOM 1446 O O . ASP A 1 211 ? 128.736 81.690 97.285 1.00 121.99 188 ASP A O 1
ATOM 1451 N N . PRO A 1 212 ? 127.781 79.874 96.378 1.00 120.20 189 PRO A N 1
ATOM 1452 C CA . PRO A 1 212 ? 128.524 78.984 97.284 1.00 115.40 189 PRO A CA 1
ATOM 1453 C C . PRO A 1 212 ? 130.030 79.098 97.147 1.00 111.63 189 PRO A C 1
ATOM 1454 O O . PRO A 1 212 ? 130.745 79.015 98.153 1.00 112.14 189 PRO A O 1
ATOM 1458 N N . ASN A 1 213 ? 130.538 79.296 95.934 1.00 110.06 190 ASN A N 1
ATOM 1459 C CA . ASN A 1 213 ? 131.979 79.354 95.725 1.00 111.97 190 ASN A CA 1
ATOM 1460 C C . ASN A 1 213 ? 132.510 80.756 95.993 1.00 111.80 190 ASN A C 1
ATOM 1461 O O . ASN A 1 213 ? 132.746 81.531 95.060 1.00 114.29 190 ASN A O 1
ATOM 1466 N N . ALA A 1 214 ? 132.680 81.100 97.266 1.00 106.89 191 ALA A N 1
ATOM 1467 C CA . ALA A 1 214 ? 133.294 82.372 97.614 1.00 104.78 191 ALA A CA 1
ATOM 1468 C C . ALA A 1 214 ? 134.796 82.197 97.804 1.00 103.63 191 ALA A C 1
ATOM 1469 O O . ALA A 1 214 ? 135.256 81.192 98.352 1.00 104.78 191 ALA A O 1
ATOM 1471 N N . VAL A 1 215 ? 135.565 83.174 97.332 1.00 99.39 192 VAL A N 1
ATOM 1472 C CA . VAL A 1 215 ? 137.018 83.165 97.442 1.00 93.02 192 VAL A CA 1
ATOM 1473 C C . VAL A 1 215 ? 137.456 84.433 98.157 1.00 91.17 192 VAL A C 1
ATOM 1474 O O . VAL A 1 215 ? 137.225 85.541 97.664 1.00 91.90 192 VAL A O 1
ATOM 1478 N N . VAL A 1 216 ? 138.086 84.266 99.314 1.00 88.76 193 VAL A N 1
ATOM 1479 C CA . VAL A 1 216 ? 138.647 85.370 100.080 1.00 87.62 193 VAL A CA 1
ATOM 1480 C C . VAL A 1 216 ? 140.120 85.075 100.299 1.00 89.16 193 VAL A C 1
ATOM 1481 O O . VAL A 1 216 ? 140.473 83.990 100.774 1.00 90.55 193 VAL A O 1
ATOM 1485 N N . MET A 1 217 ? 140.977 86.031 99.967 1.00 85.23 194 MET A N 1
ATOM 1486 C CA . MET A 1 217 ? 142.411 85.820 100.060 1.00 81.08 194 MET A CA 1
ATOM 1487 C C . MET A 1 217 ? 142.916 86.298 101.413 1.00 81.61 194 MET A C 1
ATOM 1488 O O . MET A 1 217 ? 142.582 87.397 101.859 1.00 82.89 194 MET A O 1
ATOM 1493 N N . ILE A 1 218 ? 143.722 85.462 102.066 1.00 79.56 195 ILE A N 1
ATOM 1494 C CA . ILE A 1 218 ? 144.240 85.756 103.393 1.00 75.99 195 ILE A CA 1
ATOM 1495 C C . ILE A 1 218 ? 145.736 85.464 103.405 1.00 80.38 195 ILE A C 1
ATOM 1496 O O . ILE A 1 218 ? 146.239 84.660 102.620 1.00 84.08 195 ILE A O 1
ATOM 1501 N N . SER A 1 219 ? 146.455 86.135 104.308 1.00 80.54 196 SER A N 1
ATOM 1502 C CA . SER A 1 219 ? 147.904 86.004 104.381 1.00 81.17 196 SER A CA 1
ATOM 1503 C C . SER A 1 219 ? 148.376 85.927 105.826 1.00 79.03 196 SER A C 1
ATOM 1504 O O . SER A 1 219 ? 147.850 86.619 106.700 1.00 78.82 196 SER A O 1
ATOM 1507 N N . LYS A 1 220 ? 149.384 85.088 106.059 1.00 75.95 197 LYS A N 1
ATOM 1508 C CA . LYS A 1 220 ? 149.941 84.840 107.379 1.00 72.70 197 LYS A CA 1
ATOM 1509 C C . LYS A 1 220 ? 151.458 84.907 107.301 1.00 74.98 197 LYS A C 1
ATOM 1510 O O . LYS A 1 220 ? 152.034 85.115 106.231 1.00 77.63 197 LYS A O 1
ATOM 1516 N N . ASP A 1 221 ? 152.109 84.733 108.449 1.00 72.97 198 ASP A N 1
ATOM 1517 C CA . ASP A 1 221 ? 153.565 84.704 108.523 1.00 69.38 198 ASP A CA 1
ATOM 1518 C C . ASP A 1 221 ? 154.023 83.491 109.315 1.00 65.03 198 ASP A C 1
ATOM 1519 O O . ASP A 1 221 ? 153.518 83.231 110.409 1.00 65.04 198 ASP A O 1
ATOM 1524 N N . THR A 1 222 ? 154.980 82.753 108.762 1.00 60.76 199 THR A N 1
ATOM 1525 C CA . THR A 1 222 ? 155.610 81.636 109.446 1.00 61.76 199 THR A CA 1
ATOM 1526 C C . THR A 1 222 ? 157.088 81.628 109.095 1.00 66.38 199 THR A C 1
ATOM 1527 O O . THR A 1 222 ? 157.493 82.129 108.044 1.00 69.84 199 THR A O 1
ATOM 1531 N N . ALA A 1 223 ? 157.898 81.082 109.995 1.00 66.71 200 ALA A N 1
ATOM 1532 C CA . ALA A 1 223 ? 159.339 81.036 109.815 1.00 64.28 200 ALA A CA 1
ATOM 1533 C C . ALA A 1 223 ? 159.839 79.616 110.019 1.00 68.21 200 ALA A C 1
ATOM 1534 O O . ALA A 1 223 ? 159.517 78.960 111.012 1.00 70.06 200 ALA A O 1
ATOM 1536 N N . PHE A 1 224 ? 160.658 79.160 109.080 1.00 71.58 201 PHE A N 1
ATOM 1537 C CA . PHE A 1 224 ? 161.016 77.755 108.969 1.00 77.63 201 PHE A CA 1
ATOM 1538 C C . PHE A 1 224 ? 162.512 77.625 109.190 1.00 88.29 201 PHE A C 1
ATOM 1539 O O . PHE A 1 224 ? 163.289 78.331 108.545 1.00 93.39 201 PHE A O 1
ATOM 1547 N N . VAL A 1 225 ? 162.902 76.756 110.121 1.00 89.19 202 VAL A N 1
ATOM 1548 C CA . VAL A 1 225 ? 164.316 76.491 110.354 1.00 90.66 202 VAL A CA 1
ATOM 1549 C C . VAL A 1 225 ? 164.608 75.273 109.508 1.00 95.42 202 VAL A C 1
ATOM 1550 O O . VAL A 1 225 ? 163.909 74.267 109.613 1.00 96.24 202 VAL A O 1
ATOM 1554 N N . ASP A 1 226 ? 165.633 75.343 108.672 1.00 96.73 203 ASP A N 1
ATOM 1555 C CA . ASP A 1 226 ? 165.916 74.260 107.748 1.00 98.54 203 ASP A CA 1
ATOM 1556 C C . ASP A 1 226 ? 167.082 73.410 108.240 1.00 104.40 203 ASP A C 1
ATOM 1557 O O . ASP A 1 226 ? 167.574 73.570 109.360 1.00 104.62 203 ASP A O 1
ATOM 1562 N N . GLU A 1 227 ? 167.545 72.504 107.376 1.00 107.05 204 GLU A N 1
ATOM 1563 C CA . GLU A 1 227 ? 168.481 71.460 107.785 1.00 109.55 204 GLU A CA 1
ATOM 1564 C C . GLU A 1 227 ? 169.825 72.029 108.227 1.00 110.14 204 GLU A C 1
ATOM 1565 O O . GLU A 1 227 ? 170.389 71.590 109.236 1.00 112.66 204 GLU A O 1
ATOM 1571 N N . SER A 1 228 ? 170.357 72.999 107.492 1.00 106.73 205 SER A N 1
ATOM 1572 C CA . SER A 1 228 ? 171.715 73.474 107.718 1.00 105.46 205 SER A CA 1
ATOM 1573 C C . SER A 1 228 ? 171.818 74.539 108.801 1.00 107.31 205 SER A C 1
ATOM 1574 O O . SER A 1 228 ? 172.932 74.859 109.225 1.00 111.60 205 SER A O 1
ATOM 1577 N N . GLY A 1 229 ? 170.702 75.096 109.260 1.00 103.40 206 GLY A N 1
ATOM 1578 C CA . GLY A 1 229 ? 170.740 76.062 110.336 1.00 102.03 206 GLY A CA 1
ATOM 1579 C C . GLY A 1 229 ? 170.598 77.512 109.934 1.00 100.58 206 GLY A C 1
ATOM 1580 O O . GLY A 1 229 ? 171.224 78.373 110.562 1.00 96.36 206 GLY A O 1
ATOM 1581 N N . ASN A 1 230 ? 169.808 77.813 108.909 1.00 101.00 207 ASN A N 1
ATOM 1582 C CA . ASN A 1 230 ? 169.535 79.184 108.504 1.00 94.63 207 ASN A CA 1
ATOM 1583 C C . ASN A 1 230 ? 168.061 79.501 108.713 1.00 91.88 207 ASN A C 1
ATOM 1584 O O . ASN A 1 230 ? 167.195 78.659 108.463 1.00 93.52 207 ASN A O 1
ATOM 1589 N N . ILE A 1 231 ? 167.789 80.730 109.149 1.00 84.46 208 ILE A N 1
ATOM 1590 C CA . ILE A 1 231 ? 166.409 81.159 109.350 1.00 80.22 208 ILE A CA 1
ATOM 1591 C C . ILE A 1 231 ? 165.842 81.811 108.098 1.00 83.31 208 ILE A C 1
ATOM 1592 O O . ILE A 1 231 ? 166.382 82.801 107.605 1.00 88.00 208 ILE A O 1
ATOM 1597 N N . ILE A 1 232 ? 164.765 81.249 107.575 1.00 81.72 209 ILE A N 1
ATOM 1598 C CA . ILE A 1 232 ? 164.128 81.760 106.371 1.00 80.95 209 ILE A CA 1
ATOM 1599 C C . ILE A 1 232 ? 162.701 82.141 106.725 1.00 79.60 209 ILE A C 1
ATOM 1600 O O . ILE A 1 232 ? 161.976 81.349 107.336 1.00 79.06 209 ILE A O 1
ATOM 1605 N N . SER A 1 233 ? 162.305 83.359 106.364 1.00 80.05 210 SER A N 1
ATOM 1606 C CA . SER A 1 233 ? 160.973 83.873 106.649 1.00 78.85 210 SER A CA 1
ATOM 1607 C C . SER A 1 233 ? 160.247 84.142 105.341 1.00 78.59 210 SER A C 1
ATOM 1608 O O . SER A 1 233 ? 160.796 84.792 104.447 1.00 82.49 210 SER A O 1
ATOM 1611 N N . GLU A 1 234 ? 159.022 83.639 105.230 1.00 73.17 211 GLU A N 1
ATOM 1612 C CA . GLU A 1 234 ? 158.238 83.769 104.014 1.00 70.66 211 GLU A CA 1
ATOM 1613 C C . GLU A 1 234 ? 156.794 84.095 104.363 1.00 75.07 211 GLU A C 1
ATOM 1614 O O . GLU A 1 234 ? 156.315 83.778 105.454 1.00 75.48 211 GLU A O 1
ATOM 1620 N N . THR A 1 235 ? 156.108 84.739 103.423 1.00 78.28 212 THR A N 1
ATOM 1621 C CA . THR A 1 235 ? 154.692 85.061 103.543 1.00 78.28 212 THR A CA 1
ATOM 1622 C C . THR A 1 235 ? 153.924 84.260 102.505 1.00 80.05 212 THR A C 1
ATOM 1623 O O . THR A 1 235 ? 154.230 84.333 101.311 1.00 84.01 212 THR A O 1
ATOM 1627 N N . ILE A 1 236 ? 152.928 83.505 102.956 1.00 76.99 213 ILE A N 1
ATOM 1628 C CA . ILE A 1 236 ? 152.143 82.637 102.090 1.00 77.22 213 ILE A CA 1
ATOM 1629 C C . ILE A 1 236 ? 150.730 83.192 102.013 1.00 78.22 213 ILE A C 1
ATOM 1630 O O . ILE A 1 236 ? 150.190 83.674 103.017 1.00 78.36 213 ILE A O 1
ATOM 1635 N N . THR A 1 237 ? 150.144 83.146 100.823 1.00 76.91 214 THR A N 1
ATOM 1636 C CA . THR A 1 237 ? 148.768 83.568 100.598 1.00 75.36 214 THR A CA 1
ATOM 1637 C C . THR A 1 237 ? 147.981 82.382 100.063 1.00 80.22 214 THR A C 1
ATOM 1638 O O . THR A 1 237 ? 148.328 81.829 99.014 1.00 82.48 214 THR A O 1
ATOM 1642 N N . ARG A 1 238 ? 146.932 81.995 100.777 1.00 81.73 215 ARG A N 1
ATOM 1643 C CA . ARG A 1 238 ? 146.166 80.804 100.449 1.00 80.56 215 ARG A CA 1
ATOM 1644 C C . ARG A 1 238 ? 144.689 81.034 100.735 1.00 79.29 215 ARG A C 1
ATOM 1645 O O . ARG A 1 238 ? 144.343 81.902 101.542 1.00 81.89 215 ARG A O 1
ATOM 1653 N N . PRO A 1 239 ? 143.799 80.297 100.068 1.00 76.89 216 PRO A N 1
ATOM 1654 C CA . PRO A 1 239 ? 142.363 80.530 100.246 1.00 78.90 216 PRO A CA 1
ATOM 1655 C C . PRO A 1 239 ? 141.910 80.267 101.673 1.00 86.57 216 PRO A C 1
ATOM 1656 O O . PRO A 1 239 ? 142.466 79.434 102.390 1.00 89.62 216 PRO A O 1
ATOM 1660 N N . LEU A 1 240 ? 140.870 80.993 102.079 1.00 87.17 217 LEU A N 1
ATOM 1661 C CA . LEU A 1 240 ? 140.332 80.913 103.435 1.00 80.23 217 LEU A CA 1
ATOM 1662 C C . LEU A 1 240 ? 139.509 79.642 103.570 1.00 80.19 217 LEU A C 1
ATOM 1663 O O . LEU A 1 240 ? 138.393 79.558 103.057 1.00 80.67 217 LEU A O 1
ATOM 1668 N N . SER A 1 241 ? 140.058 78.645 104.259 1.00 80.71 218 SER A N 1
ATOM 1669 C CA . SER A 1 241 ? 139.362 77.381 104.455 1.00 83.65 218 SER A CA 1
ATOM 1670 C C . SER A 1 241 ? 139.110 77.064 105.918 1.00 87.92 218 SER A C 1
ATOM 1671 O O . SER A 1 241 ? 137.960 76.833 106.307 1.00 92.85 218 SER A O 1
ATOM 1674 N N . SER A 1 242 ? 140.149 77.050 106.747 1.00 86.37 219 SER A N 1
ATOM 1675 C CA . SER A 1 242 ? 140.019 76.757 108.164 1.00 86.41 219 SER A CA 1
ATOM 1676 C C . SER A 1 242 ? 140.740 77.837 108.950 1.00 89.32 219 SER A C 1
ATOM 1677 O O . SER A 1 242 ? 141.437 78.680 108.383 1.00 91.78 219 SER A O 1
ATOM 1680 N N . GLU A 1 243 ? 140.581 77.802 110.271 1.00 86.75 220 GLU A N 1
ATOM 1681 C CA . GLU A 1 243 ? 140.955 78.974 111.049 1.00 84.81 220 GLU A CA 1
ATOM 1682 C C . GLU A 1 243 ? 142.432 79.035 111.417 1.00 80.47 220 GLU A C 1
ATOM 1683 O O . GLU A 1 243 ? 142.846 80.027 112.020 1.00 81.03 220 GLU A O 1
ATOM 1689 N N . TYR A 1 244 ? 143.243 78.034 111.070 1.00 76.37 221 TYR A N 1
ATOM 1690 C CA . TYR A 1 244 ? 144.665 78.145 111.377 1.00 75.87 221 TYR A CA 1
ATOM 1691 C C . TYR A 1 244 ? 145.305 79.351 110.709 1.00 78.39 221 TYR A C 1
ATOM 1692 O O . TYR A 1 244 ? 146.385 79.776 111.130 1.00 80.77 221 TYR A O 1
ATOM 1701 N N . ASP A 1 245 ? 144.676 79.903 109.672 1.00 76.80 222 ASP A N 1
ATOM 1702 C CA . ASP A 1 245 ? 145.336 80.912 108.853 1.00 77.42 222 ASP A CA 1
ATOM 1703 C C . ASP A 1 245 ? 145.624 82.185 109.634 1.00 78.11 222 ASP A C 1
ATOM 1704 O O . ASP A 1 245 ? 146.528 82.947 109.275 1.00 81.54 222 ASP A O 1
ATOM 1709 N N . PHE A 1 246 ? 144.872 82.446 110.701 1.00 74.60 223 PHE A N 1
ATOM 1710 C CA . PHE A 1 246 ? 145.082 83.693 111.422 1.00 75.66 223 PHE A CA 1
ATOM 1711 C C . PHE A 1 246 ? 146.303 83.637 112.334 1.00 78.94 223 PHE A C 1
ATOM 1712 O O . PHE A 1 246 ? 146.731 84.673 112.851 1.00 78.64 223 PHE A O 1
ATOM 1720 N N . LEU A 1 247 ? 146.870 82.452 112.552 1.00 77.37 224 LEU A N 1
ATOM 1721 C CA . LEU A 1 247 ? 148.015 82.315 113.449 1.00 69.66 224 LEU A CA 1
ATOM 1722 C C . LEU A 1 247 ? 149.267 82.929 112.840 1.00 69.98 224 LEU A C 1
ATOM 1723 O O . LEU A 1 247 ? 149.509 82.808 111.638 1.00 73.00 224 LEU A O 1
ATOM 1728 N N . ASN A 1 248 ? 150.074 83.577 113.677 1.00 66.33 225 ASN A N 1
ATOM 1729 C CA . ASN A 1 248 ? 151.341 84.160 113.257 1.00 64.87 225 ASN A CA 1
ATOM 1730 C C . ASN A 1 248 ? 152.466 83.657 114.149 1.00 64.84 225 ASN A C 1
ATOM 1731 O O . ASN A 1 248 ? 152.258 83.388 115.333 1.00 64.87 225 ASN A O 1
ATOM 1736 N N . THR A 1 249 ? 153.659 83.527 113.572 1.00 64.67 226 THR A N 1
ATOM 1737 C CA . THR A 1 249 ? 154.848 83.154 114.322 1.00 60.01 226 THR A CA 1
ATOM 1738 C C . THR A 1 249 ? 156.060 83.821 113.691 1.00 60.04 226 THR A C 1
ATOM 1739 O O . THR A 1 249 ? 156.195 83.839 112.466 1.00 63.81 226 THR A O 1
ATOM 1743 N N . TYR A 1 250 ? 156.937 84.364 114.529 1.00 54.26 227 TYR A N 1
ATOM 1744 C CA . TYR A 1 250 ? 158.085 85.129 114.074 1.00 50.35 227 TYR A CA 1
ATOM 1745 C C . TYR A 1 250 ? 159.362 84.516 114.625 1.00 57.19 227 TYR A C 1
ATOM 1746 O O . TYR A 1 250 ? 159.330 83.645 115.494 1.00 61.52 227 TYR A O 1
ATOM 1755 N N . ILE A 1 251 ? 160.494 84.983 114.103 1.00 59.38 228 ILE A N 1
ATOM 1756 C CA . ILE A 1 251 ? 161.819 84.627 114.600 1.00 54.96 228 ILE A CA 1
ATOM 1757 C C . ILE A 1 251 ? 162.704 85.858 114.470 1.00 55.64 228 ILE A C 1
ATOM 1758 O O . ILE A 1 251 ? 162.937 86.339 113.355 1.00 59.32 228 ILE A O 1
ATOM 1763 N N . VAL A 1 252 ? 163.193 86.372 115.595 1.00 51.66 229 VAL A N 1
ATOM 1764 C CA . VAL A 1 252 ? 163.965 87.615 115.598 1.00 53.27 229 VAL A CA 1
ATOM 1765 C C . VAL A 1 252 ? 165.181 87.493 116.511 1.00 58.02 229 VAL A C 1
ATOM 1766 O O . VAL A 1 252 ? 165.056 87.023 117.649 1.00 56.78 229 VAL A O 1
ATOM 1770 N N . PRO A 1 253 ? 166.376 87.870 116.056 1.00 60.09 230 PRO A N 1
ATOM 1771 C CA . PRO A 1 253 ? 167.527 87.919 116.961 1.00 56.45 230 PRO A CA 1
ATOM 1772 C C . PRO A 1 253 ? 167.322 88.977 118.032 1.00 58.61 230 PRO A C 1
ATOM 1773 O O . PRO A 1 253 ? 166.673 89.999 117.811 1.00 59.95 230 PRO A O 1
ATOM 1777 N N . ILE A 1 254 ? 167.810 88.707 119.238 1.00 57.47 231 ILE A N 1
ATOM 1778 C CA . ILE A 1 254 ? 167.527 89.624 120.345 1.00 58.15 231 ILE A CA 1
ATOM 1779 C C . ILE A 1 254 ? 168.679 90.468 120.863 1.00 59.65 231 ILE A C 1
ATOM 1780 O O . ILE A 1 254 ? 168.443 91.406 121.628 1.00 63.22 231 ILE A O 1
ATOM 1785 N N . TYR A 1 255 ? 169.914 90.161 120.479 1.00 59.40 232 TYR A N 1
ATOM 1786 C CA . TYR A 1 255 ? 171.022 90.909 121.070 1.00 59.06 232 TYR A CA 1
ATOM 1787 C C . TYR A 1 255 ? 170.969 92.368 120.634 1.00 62.75 232 TYR A C 1
ATOM 1788 O O . TYR A 1 255 ? 170.711 92.649 119.461 1.00 67.92 232 TYR A O 1
ATOM 1797 N N . PRO A 1 256 ? 171.202 93.317 121.538 1.00 60.79 233 PRO A N 1
ATOM 1798 C CA . PRO A 1 256 ? 171.080 94.728 121.175 1.00 59.49 233 PRO A CA 1
ATOM 1799 C C . PRO A 1 256 ? 172.129 95.128 120.154 1.00 63.66 233 PRO A C 1
ATOM 1800 O O . PRO A 1 256 ? 173.204 94.537 120.056 1.00 67.70 233 PRO A O 1
ATOM 1804 N N . ASP A 1 257 ? 171.791 96.152 119.379 1.00 63.81 234 ASP A N 1
ATOM 1805 C CA . ASP A 1 257 ? 172.640 96.614 118.286 1.00 72.29 234 ASP A CA 1
ATOM 1806 C C . ASP A 1 257 ? 173.607 97.649 118.853 1.00 77.14 234 ASP A C 1
ATOM 1807 O O . ASP A 1 257 ? 173.435 98.859 118.703 1.00 77.25 234 ASP A O 1
ATOM 1812 N N . GLU A 1 258 ? 174.648 97.155 119.527 1.00 74.81 235 GLU A N 1
ATOM 1813 C CA . GLU A 1 258 ? 175.574 98.045 120.219 1.00 71.78 235 GLU A CA 1
ATOM 1814 C C . GLU A 1 258 ? 176.538 98.756 119.284 1.00 73.58 235 GLU A C 1
ATOM 1815 O O . GLU A 1 258 ? 177.183 99.718 119.709 1.00 72.53 235 GLU A O 1
ATOM 1821 N N . THR A 1 259 ? 176.658 98.319 118.034 1.00 76.50 236 THR A N 1
ATOM 1822 C CA . THR A 1 259 ? 177.538 98.999 117.095 1.00 77.46 236 THR A CA 1
ATOM 1823 C C . THR A 1 259 ? 176.917 100.263 116.526 1.00 80.16 236 THR A C 1
ATOM 1824 O O . THR A 1 259 ? 177.382 100.745 115.489 1.00 82.47 236 THR A O 1
ATOM 1828 N N . CYS A 1 260 ? 175.868 100.786 117.160 1.00 77.47 237 CYS A N 1
ATOM 1829 C CA . CYS A 1 260 ? 175.199 101.969 116.634 1.00 77.87 237 CYS A CA 1
ATOM 1830 C C . CYS A 1 260 ? 175.988 103.238 116.923 1.00 79.32 237 CYS A C 1
ATOM 1831 O O . CYS A 1 260 ? 175.994 104.171 116.108 1.00 79.29 237 CYS A O 1
ATOM 1834 N N . TRP A 1 261 ? 176.650 103.301 118.081 1.00 76.85 238 TRP A N 1
ATOM 1835 C CA . TRP A 1 261 ? 177.323 104.522 118.508 1.00 74.37 238 TRP A CA 1
ATOM 1836 C C . TRP A 1 261 ? 178.325 105.009 117.475 1.00 74.05 238 TRP A C 1
ATOM 1837 O O . TRP A 1 261 ? 178.333 106.190 117.120 1.00 77.55 238 TRP A O 1
ATOM 1848 N N . VAL A 1 262 ? 179.176 104.113 116.991 1.00 69.78 239 VAL A N 1
ATOM 1849 C CA . VAL A 1 262 ? 180.201 104.529 116.046 1.00 69.64 239 VAL A CA 1
ATOM 1850 C C . VAL A 1 262 ? 179.584 104.899 114.710 1.00 71.47 239 VAL A C 1
ATOM 1851 O O . VAL A 1 262 ? 180.039 105.834 114.046 1.00 74.19 239 VAL A O 1
ATOM 1855 N N . ASN A 1 263 ? 178.604 104.120 114.268 1.00 71.12 240 ASN A N 1
ATOM 1856 C CA . ASN A 1 263 ? 178.038 104.336 112.936 1.00 72.42 240 ASN A CA 1
ATOM 1857 C C . ASN A 1 263 ? 177.233 105.615 112.797 1.00 73.31 240 ASN A C 1
ATOM 1858 O O . ASN A 1 263 ? 177.279 106.265 111.754 1.00 74.92 240 ASN A O 1
ATOM 1863 N N . ASP A 1 264 ? 176.498 105.988 113.834 1.00 73.13 241 ASP A N 1
ATOM 1864 C CA . ASP A 1 264 ? 175.626 107.154 113.712 1.00 71.54 241 ASP A CA 1
ATOM 1865 C C . ASP A 1 264 ? 176.421 108.450 113.604 1.00 73.17 241 ASP A C 1
ATOM 1866 O O . ASP A 1 264 ? 176.071 109.334 112.816 1.00 73.94 241 ASP A O 1
ATOM 1871 N N . PHE A 1 265 ? 177.489 108.588 114.389 1.00 74.80 242 PHE A N 1
ATOM 1872 C CA . PHE A 1 265 ? 178.283 109.812 114.422 1.00 72.02 242 PHE A CA 1
ATOM 1873 C C . PHE A 1 265 ? 179.579 109.603 113.660 1.00 73.14 242 PHE A C 1
ATOM 1874 O O . PHE A 1 265 ? 180.394 108.763 114.068 1.00 74.74 242 PHE A O 1
ATOM 1882 N N . PRO A 1 266 ? 179.826 110.324 112.574 1.00 72.68 243 PRO A N 1
ATOM 1883 C CA . PRO A 1 266 ? 181.102 110.197 111.871 1.00 75.47 243 PRO A CA 1
ATOM 1884 C C . PRO A 1 266 ? 182.134 111.212 112.336 1.00 81.06 243 PRO A C 1
ATOM 1885 O O . PRO A 1 266 ? 181.820 112.348 112.694 1.00 82.33 243 PRO A O 1
ATOM 1889 N N . ASN A 1 267 ? 183.410 110.826 112.265 1.00 82.86 244 ASN A N 1
ATOM 1890 C CA . ASN A 1 267 ? 184.507 111.725 112.671 1.00 81.92 244 ASN A CA 1
ATOM 1891 C C . ASN A 1 267 ? 184.398 112.201 114.110 1.00 79.86 244 ASN A C 1
ATOM 1892 O O . ASN A 1 267 ? 184.653 113.373 114.398 1.00 80.17 244 ASN A O 1
ATOM 1897 N N . ALA A 1 268 ? 184.029 111.300 115.015 1.00 80.31 245 ALA A N 1
ATOM 1898 C CA . ALA A 1 268 ? 183.949 111.658 116.421 1.00 78.68 245 ALA A CA 1
ATOM 1899 C C . ALA A 1 268 ? 184.409 110.479 117.257 1.00 77.81 245 ALA A C 1
ATOM 1900 O O . ALA A 1 268 ? 184.171 109.326 116.896 1.00 81.53 245 ALA A O 1
ATOM 1902 N N . ARG A 1 269 ? 185.055 110.770 118.380 1.00 77.40 246 ARG A N 1
ATOM 1903 C CA . ARG A 1 269 ? 185.543 109.704 119.241 1.00 80.60 246 ARG A CA 1
ATOM 1904 C C . ARG A 1 269 ? 184.442 109.158 120.140 1.00 80.63 246 ARG A C 1
ATOM 1905 O O . ARG A 1 269 ? 184.350 109.518 121.318 1.00 78.55 246 ARG A O 1
ATOM 1913 N N . THR A 1 270 ? 183.451 108.359 119.596 1.00 83.47 247 THR A N 1
ATOM 1914 C CA . THR A 1 270 ? 182.410 107.712 120.406 1.00 84.69 247 THR A CA 1
ATOM 1915 C C . THR A 1 270 ? 182.739 106.279 120.819 1.00 86.95 247 THR A C 1
ATOM 1916 O O . THR A 1 270 ? 181.881 105.574 121.351 1.00 91.34 247 THR A O 1
ATOM 1920 N N . GLU A 1 271 ? 183.933 105.809 120.468 1.00 82.58 248 GLU A N 1
ATOM 1921 C CA . GLU A 1 271 ? 184.299 104.412 120.733 1.00 81.82 248 GLU A CA 1
ATOM 1922 C C . GLU A 1 271 ? 184.347 104.069 122.207 1.00 83.49 248 GLU A C 1
ATOM 1923 O O . GLU A 1 271 ? 184.301 102.897 122.580 1.00 82.51 248 GLU A O 1
ATOM 1929 N N . ILE A 1 272 ? 184.434 105.088 123.049 1.00 83.56 249 ILE A N 1
ATOM 1930 C CA . ILE A 1 272 ? 184.486 104.865 124.485 1.00 79.62 249 ILE A CA 1
ATOM 1931 C C . ILE A 1 272 ? 183.213 104.210 125.010 1.00 82.59 249 ILE A C 1
ATOM 1932 O O . ILE A 1 272 ? 183.276 103.351 125.888 1.00 84.29 249 ILE A O 1
ATOM 1937 N N . TYR A 1 273 ? 182.061 104.606 124.480 1.00 82.03 250 TYR A N 1
ATOM 1938 C CA . TYR A 1 273 ? 180.794 104.079 124.983 1.00 80.83 250 TYR A CA 1
ATOM 1939 C C . TYR A 1 273 ? 180.395 102.702 124.462 1.00 80.50 250 TYR A C 1
ATOM 1940 O O . TYR A 1 273 ? 179.710 101.965 125.165 1.00 80.03 250 TYR A O 1
ATOM 1949 N N . THR A 1 274 ? 180.796 102.349 123.243 1.00 79.53 251 THR A N 1
ATOM 1950 C CA . THR A 1 274 ? 180.361 101.065 122.669 1.00 78.00 251 THR A CA 1
ATOM 1951 C C . THR A 1 274 ? 180.683 99.903 123.557 1.00 75.53 251 THR A C 1
ATOM 1952 O O . THR A 1 274 ? 179.802 99.155 123.971 1.00 77.99 251 THR A O 1
ATOM 1956 N N . ARG A 1 275 ? 181.950 99.745 123.868 1.00 70.60 252 ARG A N 1
ATOM 1957 C CA . ARG A 1 275 ? 182.363 98.628 124.673 1.00 70.09 252 ARG A CA 1
ATOM 1958 C C . ARG A 1 275 ? 181.739 98.676 126.044 1.00 72.54 252 ARG A C 1
ATOM 1959 O O . ARG A 1 275 ? 181.325 97.644 126.555 1.00 76.35 252 ARG A O 1
ATOM 1967 N N . MET A 1 276 ? 181.622 99.848 126.656 1.00 70.96 253 MET A N 1
ATOM 1968 C CA . MET A 1 276 ? 181.129 99.903 128.043 1.00 71.03 253 MET A CA 1
ATOM 1969 C C . MET A 1 276 ? 179.613 99.961 128.242 1.00 72.26 253 MET A C 1
ATOM 1970 O O . MET A 1 276 ? 179.084 99.275 129.118 1.00 74.39 253 MET A O 1
ATOM 1975 N N . TYR A 1 277 ? 178.910 100.763 127.453 1.00 73.14 254 TYR A N 1
ATOM 1976 C CA . TYR A 1 277 ? 177.461 100.961 127.656 1.00 73.23 254 TYR A CA 1
ATOM 1977 C C . TYR A 1 277 ? 176.617 99.764 128.117 1.00 73.63 254 TYR A C 1
ATOM 1978 O O . TYR A 1 277 ? 175.733 99.933 128.955 1.00 74.42 254 TYR A O 1
ATOM 1987 N N . PHE A 1 278 ? 176.863 98.568 127.590 1.00 69.13 255 PHE A N 1
ATOM 1988 C CA . PHE A 1 278 ? 176.009 97.433 127.919 1.00 68.22 255 PHE A CA 1
ATOM 1989 C C . PHE A 1 278 ? 176.624 96.481 128.933 1.00 68.21 255 PHE A C 1
ATOM 1990 O O . PHE A 1 278 ? 175.889 95.739 129.588 1.00 73.31 255 PHE A O 1
ATOM 1998 N N . ASN A 1 279 ? 177.934 96.549 129.131 1.00 65.33 256 ASN A N 1
ATOM 1999 C CA . ASN A 1 279 ? 178.594 95.593 130.021 1.00 70.57 256 ASN A CA 1
ATOM 2000 C C . ASN A 1 279 ? 178.935 96.102 131.424 1.00 75.96 256 ASN A C 1
ATOM 2001 O O . ASN A 1 279 ? 178.645 95.425 132.407 1.00 82.82 256 ASN A O 1
ATOM 2006 N N . HIS A 1 280 ? 179.587 97.255 131.530 1.00 75.22 257 HIS A N 1
ATOM 2007 C CA . HIS A 1 280 ? 180.035 97.741 132.845 1.00 79.24 257 HIS A CA 1
ATOM 2008 C C . HIS A 1 280 ? 178.924 97.802 133.902 1.00 83.08 257 HIS A C 1
ATOM 2009 O O . HIS A 1 280 ? 177.833 98.300 133.627 1.00 85.64 257 HIS A O 1
ATOM 2016 N N . PRO A 1 281 ? 179.203 97.300 135.122 1.00 84.36 258 PRO A N 1
ATOM 2017 C CA . PRO A 1 281 ? 178.113 97.288 136.110 1.00 86.49 258 PRO A CA 1
ATOM 2018 C C . PRO A 1 281 ? 177.638 98.633 136.646 1.00 83.47 258 PRO A C 1
ATOM 2019 O O . PRO A 1 281 ? 176.583 98.654 137.276 1.00 85.08 258 PRO A O 1
ATOM 2023 N N . GLY A 1 282 ? 178.379 99.708 136.393 1.00 82.64 259 GLY A N 1
ATOM 2024 C CA . GLY A 1 282 ? 178.017 101.020 136.901 1.00 81.32 259 GLY A CA 1
ATOM 2025 C C . GLY A 1 282 ? 177.059 101.786 136.011 1.00 73.98 259 GLY A C 1
ATOM 2026 O O . GLY A 1 282 ? 176.770 102.954 136.271 1.00 74.93 259 GLY A O 1
ATOM 2027 N N . TYR A 1 283 ? 176.567 101.142 134.960 1.00 88.03 260 TYR A N 1
ATOM 2028 C CA . TYR A 1 283 ? 175.601 101.785 134.075 1.00 89.36 260 TYR A CA 1
ATOM 2029 C C . TYR A 1 283 ? 174.341 100.946 134.016 1.00 89.92 260 TYR A C 1
ATOM 2030 O O . TYR A 1 283 ? 173.490 101.145 133.150 1.00 87.21 260 TYR A O 1
ATOM 2039 N N . ASP A 1 284 ? 174.221 100.006 134.944 1.00 89.55 261 ASP A N 1
ATOM 2040 C CA . ASP A 1 284 ? 173.046 99.124 134.984 1.00 89.24 261 ASP A CA 1
ATOM 2041 C C . ASP A 1 284 ? 171.705 99.881 134.972 1.00 89.82 261 ASP A C 1
ATOM 2042 O O . ASP A 1 284 ? 170.764 99.481 134.297 1.00 85.98 261 ASP A O 1
ATOM 2047 N N . ASP A 1 285 ? 171.640 100.984 135.724 1.00 90.76 262 ASP A N 1
ATOM 2048 C CA . ASP A 1 285 ? 170.445 101.817 135.865 1.00 90.53 262 ASP A CA 1
ATOM 2049 C C . ASP A 1 285 ? 170.447 103.036 134.916 1.00 90.90 262 ASP A C 1
ATOM 2050 O O . ASP A 1 285 ? 169.680 103.977 135.108 1.00 87.51 262 ASP A O 1
ATOM 2055 N N . TYR A 1 286 ? 171.222 102.949 133.838 1.00 92.07 263 TYR A N 1
ATOM 2056 C CA . TYR A 1 286 ? 171.183 104.000 132.821 1.00 92.62 263 TYR A CA 1
ATOM 2057 C C . TYR A 1 286 ? 170.286 103.487 131.694 1.00 93.16 263 TYR A C 1
ATOM 2058 O O . TYR A 1 286 ? 170.001 102.291 131.633 1.00 91.11 263 TYR A O 1
ATOM 2067 N N . PRO A 1 287 ? 169.833 104.374 130.795 1.00 46.83 264 PRO A N 1
ATOM 2068 C CA . PRO A 1 287 ? 168.880 103.951 129.751 1.00 46.54 264 PRO A CA 1
ATOM 2069 C C . PRO A 1 287 ? 169.426 102.963 128.720 1.00 57.77 264 PRO A C 1
ATOM 2070 O O . PRO A 1 287 ? 170.633 102.935 128.491 1.00 60.88 264 PRO A O 1
ATOM 2074 N N . VAL A 1 288 ? 168.550 102.165 128.109 1.00 57.59 265 VAL A N 1
ATOM 2075 C CA . VAL A 1 288 ? 168.972 101.238 127.056 1.00 48.16 265 VAL A CA 1
ATOM 2076 C C . VAL A 1 288 ? 169.063 101.984 125.737 1.00 50.85 265 VAL A C 1
ATOM 2077 O O . VAL A 1 288 ? 168.542 103.095 125.624 1.00 57.75 265 VAL A O 1
ATOM 2081 N N . VAL A 1 289 ? 169.699 101.389 124.728 1.00 49.48 266 VAL A N 1
ATOM 2082 C CA . VAL A 1 289 ? 169.885 102.105 123.474 1.00 50.83 266 VAL A CA 1
ATOM 2083 C C . VAL A 1 289 ? 170.085 101.106 122.348 1.00 55.17 266 VAL A C 1
ATOM 2084 O O . VAL A 1 289 ? 170.742 100.076 122.528 1.00 58.22 266 VAL A O 1
ATOM 2088 N N . GLY A 1 290 ? 169.513 101.410 121.187 1.00 57.51 267 GLY A N 1
ATOM 2089 C CA . GLY A 1 290 ? 169.745 100.626 119.993 1.00 61.47 267 GLY A CA 1
ATOM 2090 C C . GLY A 1 290 ? 168.719 99.561 119.698 1.00 63.02 267 GLY A C 1
ATOM 2091 O O . GLY A 1 290 ? 168.878 98.827 118.719 1.00 69.39 267 GLY A O 1
ATOM 2092 N N . ILE A 1 291 ? 167.661 99.458 120.495 1.00 58.28 268 ILE A N 1
ATOM 2093 C CA . ILE A 1 291 ? 166.673 98.414 120.281 1.00 54.09 268 ILE A CA 1
ATOM 2094 C C . ILE A 1 291 ? 165.799 98.786 119.097 1.00 57.97 268 ILE A C 1
ATOM 2095 O O . ILE A 1 291 ? 165.145 99.835 119.097 1.00 62.87 268 ILE A O 1
ATOM 2100 N N . SER A 1 292 ? 165.712 97.893 118.113 1.00 60.31 269 SER A N 1
ATOM 2101 C CA . SER A 1 292 ? 164.835 98.131 116.967 1.00 63.53 269 SER A CA 1
ATOM 2102 C C . SER A 1 292 ? 163.387 97.813 117.324 1.00 66.68 269 SER A C 1
ATOM 2103 O O . SER A 1 292 ? 163.104 97.323 118.417 1.00 69.29 269 SER A O 1
ATOM 2106 N N . TRP A 1 293 ? 162.476 98.033 116.388 1.00 64.43 270 TRP A N 1
ATOM 2107 C CA . TRP A 1 293 ? 161.061 97.805 116.652 1.00 63.01 270 TRP A CA 1
ATOM 2108 C C . TRP A 1 293 ? 160.770 96.366 116.949 1.00 61.88 270 TRP A C 1
ATOM 2109 O O . TRP A 1 293 ? 160.008 96.062 117.856 1.00 61.53 270 TRP A O 1
ATOM 2120 N N . GLU A 1 294 ? 161.362 95.470 116.190 1.00 59.51 271 GLU A N 1
ATOM 2121 C CA . GLU A 1 294 ? 161.053 94.062 116.342 1.00 61.45 271 GLU A CA 1
ATOM 2122 C C . GLU A 1 294 ? 161.412 93.575 117.732 1.00 62.04 271 GLU A C 1
ATOM 2123 O O . GLU A 1 294 ? 160.555 93.082 118.446 1.00 66.76 271 GLU A O 1
ATOM 2129 N N . GLN A 1 295 ? 162.667 93.697 118.117 1.00 58.29 272 GLN A N 1
ATOM 2130 C CA . GLN A 1 295 ? 163.109 93.287 119.443 1.00 55.39 272 GLN A CA 1
ATOM 2131 C C . GLN A 1 295 ? 162.224 93.886 120.525 1.00 57.04 272 GLN A C 1
ATOM 2132 O O . GLN A 1 295 ? 161.986 93.248 121.559 1.00 57.73 272 GLN A O 1
ATOM 2138 N N . ALA A 1 296 ? 161.716 95.097 120.304 1.00 58.85 273 ALA A N 1
ATOM 2139 C CA . ALA A 1 296 ? 160.803 95.687 121.275 1.00 61.59 273 ALA A CA 1
ATOM 2140 C C . ALA A 1 296 ? 159.537 94.857 121.397 1.00 62.40 273 ALA A C 1
ATOM 2141 O O . ALA A 1 296 ? 159.088 94.552 122.511 1.00 65.96 273 ALA A O 1
ATOM 2143 N N . GLN A 1 297 ? 158.951 94.467 120.265 1.00 62.07 274 GLN A N 1
ATOM 2144 C CA . GLN A 1 297 ? 157.780 93.601 120.341 1.00 61.59 274 GLN A CA 1
ATOM 2145 C C . GLN A 1 297 ? 158.123 92.263 120.972 1.00 61.46 274 GLN A C 1
ATOM 2146 O O . GLN A 1 297 ? 157.294 91.687 121.681 1.00 60.85 274 GLN A O 1
ATOM 2152 N N . ALA A 1 298 ? 159.327 91.747 120.722 1.00 61.09 275 ALA A N 1
ATOM 2153 C CA . ALA A 1 298 ? 159.711 90.462 121.292 1.00 58.32 275 ALA A CA 1
ATOM 2154 C C . ALA A 1 298 ? 159.763 90.533 122.810 1.00 60.71 275 ALA A C 1
ATOM 2155 O O . ALA A 1 298 ? 159.284 89.630 123.501 1.00 65.32 275 ALA A O 1
ATOM 2157 N N . PHE A 1 299 ? 160.339 91.605 123.350 1.00 60.05 276 PHE A N 1
ATOM 2158 C CA . PHE A 1 299 ? 160.351 91.760 124.801 1.00 60.89 276 PHE A CA 1
ATOM 2159 C C . PHE A 1 299 ? 158.941 91.934 125.345 1.00 60.11 276 PHE A C 1
ATOM 2160 O O . PHE A 1 299 ? 158.576 91.341 126.375 1.00 60.45 276 PHE A O 1
ATOM 2168 N N . CYS A 1 300 ? 158.128 92.744 124.664 1.00 59.73 277 CYS A N 1
ATOM 2169 C CA . CYS A 1 300 ? 156.764 92.967 125.125 1.00 63.58 277 CYS A CA 1
ATOM 2170 C C . CYS A 1 300 ? 155.972 91.668 125.135 1.00 64.48 277 CYS A C 1
ATOM 2171 O O . CYS A 1 300 ? 155.106 91.466 125.993 1.00 67.01 277 CYS A O 1
ATOM 2174 N N . ALA A 1 301 ? 156.246 90.781 124.182 1.00 64.49 278 ALA A N 1
ATOM 2175 C CA . ALA A 1 301 ? 155.541 89.507 124.141 1.00 63.97 278 ALA A CA 1
ATOM 2176 C C . ALA A 1 301 ? 156.094 88.535 125.170 1.00 62.21 278 ALA A C 1
ATOM 2177 O O . ALA A 1 301 ? 155.350 87.708 125.705 1.00 65.33 278 ALA A O 1
ATOM 2179 N N . TRP A 1 302 ? 157.376 88.643 125.477 1.00 59.91 279 TRP A N 1
ATOM 2180 C CA . TRP A 1 302 ? 157.968 87.724 126.429 1.00 60.08 279 TRP A CA 1
ATOM 2181 C C . TRP A 1 302 ? 157.463 88.005 127.828 1.00 64.20 279 TRP A C 1
ATOM 2182 O O . TRP A 1 302 ? 157.300 87.085 128.625 1.00 71.86 279 TRP A O 1
ATOM 2193 N N . ARG A 1 303 ? 157.213 89.268 128.140 1.00 59.67 280 ARG A N 1
ATOM 2194 C CA . ARG A 1 303 ? 156.809 89.591 129.505 1.00 61.14 280 ARG A CA 1
ATOM 2195 C C . ARG A 1 303 ? 155.563 88.821 129.929 1.00 67.46 280 ARG A C 1
ATOM 2196 O O . ARG A 1 303 ? 155.430 88.449 131.104 1.00 72.21 280 ARG A O 1
ATOM 2204 N N . SER A 1 304 ? 154.661 88.542 128.982 1.00 64.93 281 SER A N 1
ATOM 2205 C CA . SER A 1 304 ? 153.391 87.909 129.320 1.00 66.10 281 SER A CA 1
ATOM 2206 C C . SER A 1 304 ? 153.584 86.504 129.873 1.00 68.86 281 SER A C 1
ATOM 2207 O O . SER A 1 304 ? 152.917 86.119 130.837 1.00 74.84 281 SER A O 1
ATOM 2210 N N . GLU A 1 305 ? 154.465 85.710 129.266 1.00 67.20 282 GLU A N 1
ATOM 2211 C CA . GLU A 1 305 ? 154.648 84.337 129.727 1.00 70.01 282 GLU A CA 1
ATOM 2212 C C . GLU A 1 305 ? 155.225 84.301 131.133 1.00 75.00 282 GLU A C 1
ATOM 2213 O O . GLU A 1 305 ? 154.783 83.513 131.978 1.00 83.01 282 GLU A O 1
ATOM 2219 N N . PHE A 1 306 ? 156.218 85.146 131.403 1.00 75.35 283 PHE A N 1
ATOM 2220 C CA . PHE A 1 306 ? 156.829 85.166 132.727 1.00 80.59 283 PHE A CA 1
ATOM 2221 C C . PHE A 1 306 ? 155.830 85.635 133.772 1.00 80.51 283 PHE A C 1
ATOM 2222 O O . PHE A 1 306 ? 155.845 85.169 134.916 1.00 80.33 283 PHE A O 1
ATOM 2230 N N . PHE A 1 307 ? 154.961 86.576 133.400 1.00 78.44 284 PHE A N 1
ATOM 2231 C CA . PHE A 1 307 ? 153.905 86.986 134.317 1.00 77.39 284 PHE A CA 1
ATOM 2232 C C . PHE A 1 307 ? 152.926 85.846 134.579 1.00 81.94 284 PHE A C 1
ATOM 2233 O O . PHE A 1 307 ? 152.616 85.536 135.734 1.00 87.56 284 PHE A O 1
ATOM 2241 N N . ARG A 1 308 ? 152.346 85.274 133.537 1.00 82.32 285 ARG A N 1
ATOM 2242 C CA . ARG A 1 308 ? 151.297 84.270 133.748 1.00 84.28 285 ARG A CA 1
ATOM 2243 C C . ARG A 1 308 ? 151.768 83.002 134.427 1.00 88.40 285 ARG A C 1
ATOM 2244 O O . ARG A 1 308 ? 151.096 82.497 135.322 1.00 88.59 285 ARG A O 1
ATOM 2252 N N . LYS A 1 309 ? 152.916 82.480 134.027 1.00 91.46 286 LYS A N 1
ATOM 2253 C CA . LYS A 1 309 ? 153.337 81.194 134.588 1.00 90.87 286 LYS A CA 1
ATOM 2254 C C . LYS A 1 309 ? 153.361 81.222 136.103 1.00 92.78 286 LYS A C 1
ATOM 2255 O O . LYS A 1 309 ? 153.277 80.178 136.737 1.00 91.89 286 LYS A O 1
ATOM 2261 N N . GLY A 1 310 ? 153.372 82.400 136.699 1.00 96.07 287 GLY A N 1
ATOM 2262 C CA . GLY A 1 310 ? 153.422 82.472 138.142 1.00 103.09 287 GLY A CA 1
ATOM 2263 C C . GLY A 1 310 ? 152.116 82.624 138.901 1.00 106.69 287 GLY A C 1
ATOM 2264 O O . GLY A 1 310 ? 151.990 82.097 140.007 1.00 109.42 287 GLY A O 1
ATOM 2265 N N . ILE A 1 311 ? 151.159 83.307 138.288 1.00 104.80 288 ILE A N 1
ATOM 2266 C CA . ILE A 1 311 ? 149.899 83.554 138.951 1.00 110.17 288 ILE A CA 1
ATOM 2267 C C . ILE A 1 311 ? 148.811 82.663 138.416 1.00 111.19 288 ILE A C 1
ATOM 2268 O O . ILE A 1 311 ? 148.921 82.140 137.313 1.00 111.56 288 ILE A O 1
ATOM 2273 N N . ARG A 1 312 ? 147.760 82.482 139.196 1.00 114.08 289 ARG A N 1
ATOM 2274 C CA . ARG A 1 312 ? 146.623 81.691 138.746 1.00 120.13 289 ARG A CA 1
ATOM 2275 C C . ARG A 1 312 ? 145.360 82.541 138.790 1.00 125.85 289 ARG A C 1
ATOM 2276 O O . ARG A 1 312 ? 145.054 83.149 139.821 1.00 132.70 289 ARG A O 1
ATOM 2284 N N . LEU A 1 313 ? 144.625 82.575 137.673 1.00 125.37 290 LEU A N 1
ATOM 2285 C CA . LEU A 1 313 ? 143.363 83.305 137.552 1.00 130.49 290 LEU A CA 1
ATOM 2286 C C . LEU A 1 313 ? 142.321 82.358 136.969 1.00 136.93 290 LEU A C 1
ATOM 2287 O O . LEU A 1 313 ? 142.055 82.379 135.757 1.00 138.05 290 LEU A O 1
ATOM 2292 N N . PRO A 1 314 ? 141.704 81.518 137.802 1.00 139.77 291 PRO A N 1
ATOM 2293 C CA . PRO A 1 314 ? 140.865 80.439 137.254 1.00 141.99 291 PRO A CA 1
ATOM 2294 C C . PRO A 1 314 ? 139.610 80.910 136.539 1.00 141.90 291 PRO A C 1
ATOM 2295 O O . PRO A 1 314 ? 139.425 80.580 135.362 1.00 141.97 291 PRO A O 1
ATOM 2299 N N . GLU A 1 315 ? 138.752 81.684 137.198 1.00 139.79 292 GLU A N 1
ATOM 2300 C CA . GLU A 1 315 ? 137.385 81.889 136.738 1.00 140.94 292 GLU A CA 1
ATOM 2301 C C . GLU A 1 315 ? 137.178 83.305 136.222 1.00 142.10 292 GLU A C 1
ATOM 2302 O O . GLU A 1 315 ? 137.296 84.272 136.981 1.00 139.77 292 GLU A O 1
ATOM 2308 N N . GLY A 1 316 ? 136.857 83.415 134.934 1.00 141.88 293 GLY A N 1
ATOM 2309 C CA . GLY A 1 316 ? 136.362 84.649 134.357 1.00 129.42 293 GLY A CA 1
ATOM 2310 C C . GLY A 1 316 ? 137.239 85.868 134.545 1.00 124.70 293 GLY A C 1
ATOM 2311 O O . GLY A 1 316 ? 136.736 86.950 134.854 1.00 118.09 293 GLY A O 1
ATOM 2312 N N . GLN A 1 317 ? 138.541 85.711 134.354 1.00 123.73 294 GLN A N 1
ATOM 2313 C CA . GLN A 1 317 ? 139.428 86.861 134.425 1.00 120.00 294 GLN A CA 1
ATOM 2314 C C . GLN A 1 317 ? 140.376 86.793 133.246 1.00 116.45 294 GLN A C 1
ATOM 2315 O O . GLN A 1 317 ? 141.562 86.499 133.401 1.00 116.72 294 GLN A O 1
ATOM 2321 N N . ILE A 1 318 ? 139.842 87.051 132.057 1.00 114.24 295 ILE A N 1
ATOM 2322 C CA . ILE A 1 318 ? 140.679 87.035 130.870 1.00 110.14 295 ILE A CA 1
ATOM 2323 C C . ILE A 1 318 ? 141.680 88.163 130.978 1.00 110.30 295 ILE A C 1
ATOM 2324 O O . ILE A 1 318 ? 141.305 89.333 131.029 1.00 111.02 295 ILE A O 1
ATOM 2329 N N . MET A 1 319 ? 142.954 87.815 131.018 1.00 107.95 296 MET A N 1
ATOM 2330 C CA . MET A 1 319 ? 144.008 88.801 131.189 1.00 106.03 296 MET A CA 1
ATOM 2331 C C . MET A 1 319 ? 144.450 89.337 129.827 1.00 103.77 296 MET A C 1
ATOM 2332 O O . MET A 1 319 ? 144.436 88.630 128.816 1.00 104.80 296 MET A O 1
ATOM 2337 N N . ASP A 1 320 ? 144.804 90.628 129.817 1.00 100.47 297 ASP A N 1
ATOM 2338 C CA . ASP A 1 320 ? 145.266 91.274 128.589 1.00 92.63 297 ASP A CA 1
ATOM 2339 C C . ASP A 1 320 ? 146.776 91.425 128.603 1.00 88.96 297 ASP A C 1
ATOM 2340 O O . ASP A 1 320 ? 147.343 91.892 129.590 1.00 89.46 297 ASP A O 1
ATOM 2345 N N . ASP A 1 321 ? 147.425 91.086 127.504 1.00 86.65 298 ASP A N 1
ATOM 2346 C CA . ASP A 1 321 ? 148.873 91.087 127.392 1.00 85.94 298 ASP A CA 1
ATOM 2347 C C . ASP A 1 321 ? 149.413 92.505 127.269 1.00 82.79 298 ASP A C 1
ATOM 2348 O O . ASP A 1 321 ? 148.694 93.449 126.938 1.00 83.71 298 ASP A O 1
ATOM 2353 N N . PHE A 1 322 ? 150.708 92.639 127.531 1.00 76.62 299 PHE A N 1
ATOM 2354 C CA . PHE A 1 322 ? 151.384 93.919 127.409 1.00 70.13 299 PHE A CA 1
ATOM 2355 C C . PHE A 1 322 ? 151.591 94.266 125.941 1.00 66.70 299 PHE A C 1
ATOM 2356 O O . PHE A 1 322 ? 151.609 93.397 125.069 1.00 69.99 299 PHE A O 1
ATOM 2364 N N . ARG A 1 323 ? 151.753 95.556 125.669 1.00 62.47 300 ARG A N 1
ATOM 2365 C CA . ARG A 1 323 ? 151.996 95.998 124.305 1.00 63.54 300 ARG A CA 1
ATOM 2366 C C . ARG A 1 323 ? 152.602 97.391 124.322 1.00 66.96 300 ARG A C 1
ATOM 2367 O O . ARG A 1 323 ? 152.571 98.089 125.336 1.00 71.15 300 ARG A O 1
ATOM 2375 N N . LEU A 1 324 ? 153.164 97.778 123.185 1.00 66.18 301 LEU A N 1
ATOM 2376 C CA . LEU A 1 324 ? 153.682 99.126 123.033 1.00 63.20 301 LEU A CA 1
ATOM 2377 C C . LEU A 1 324 ? 152.529 100.125 122.994 1.00 66.38 301 LEU A C 1
ATOM 2378 O O . LEU A 1 324 ? 151.471 99.828 122.430 1.00 71.20 301 LEU A O 1
ATOM 2383 N N . PRO A 1 325 ? 152.697 101.313 123.571 1.00 61.55 302 PRO A N 1
ATOM 2384 C CA . PRO A 1 325 ? 151.592 102.271 123.612 1.00 62.55 302 PRO A CA 1
ATOM 2385 C C . PRO A 1 325 ? 151.251 102.784 122.228 1.00 67.69 302 PRO A C 1
ATOM 2386 O O . PRO A 1 325 ? 152.097 102.836 121.335 1.00 69.80 302 PRO A O 1
ATOM 2390 N N . THR A 1 326 ? 149.992 103.161 122.056 1.00 67.47 303 THR A N 1
ATOM 2391 C CA . THR A 1 326 ? 149.565 103.823 120.836 1.00 69.76 303 THR A CA 1
ATOM 2392 C C . THR A 1 326 ? 149.869 105.314 120.916 1.00 73.14 303 THR A C 1
ATOM 2393 O O . THR A 1 326 ? 150.281 105.837 121.952 1.00 76.17 303 THR A O 1
ATOM 2397 N N . GLU A 1 327 ? 149.656 106.005 119.799 1.00 68.76 304 GLU A N 1
ATOM 2398 C CA . GLU A 1 327 ? 149.982 107.425 119.735 1.00 66.97 304 GLU A CA 1
ATOM 2399 C C . GLU A 1 327 ? 149.107 108.243 120.676 1.00 66.29 304 GLU A C 1
ATOM 2400 O O . GLU A 1 327 ? 149.605 109.083 121.440 1.00 67.17 304 GLU A O 1
ATOM 2406 N N . ALA A 1 328 ? 147.797 108.005 120.634 1.00 65.90 305 ALA A N 1
ATOM 2407 C CA . ALA A 1 328 ? 146.877 108.812 121.425 1.00 70.54 305 ALA A CA 1
ATOM 2408 C C . ALA A 1 328 ? 147.139 108.652 122.913 1.00 73.90 305 ALA A C 1
ATOM 2409 O O . ALA A 1 328 ? 147.092 109.632 123.665 1.00 77.82 305 ALA A O 1
ATOM 2411 N N . GLU A 1 329 ? 147.408 107.425 123.362 1.00 72.06 306 GLU A N 1
ATOM 2412 C CA . GLU A 1 329 ? 147.681 107.215 124.777 1.00 70.73 306 GLU A CA 1
ATOM 2413 C C . GLU A 1 329 ? 148.935 107.962 125.204 1.00 67.42 306 GLU A C 1
ATOM 2414 O O . GLU A 1 329 ? 148.982 108.545 126.292 1.00 69.01 306 GLU A O 1
ATOM 2420 N N . TRP A 1 330 ? 149.953 107.981 124.349 1.00 66.88 307 TRP A N 1
ATOM 2421 C CA . TRP A 1 330 ? 151.159 108.729 124.675 1.00 69.10 307 TRP A CA 1
ATOM 2422 C C . TRP A 1 330 ? 150.864 110.215 124.818 1.00 66.55 307 TRP A C 1
ATOM 2423 O O . TRP A 1 330 ? 151.222 110.832 125.833 1.00 66.05 307 TRP A O 1
ATOM 2434 N N . GLU A 1 331 ? 150.223 110.799 123.821 1.00 66.14 308 GLU A N 1
ATOM 2435 C CA . GLU A 1 331 ? 149.897 112.206 123.904 1.00 63.28 308 GLU A CA 1
ATOM 2436 C C . GLU A 1 331 ? 149.150 112.472 125.194 1.00 64.07 308 GLU A C 1
ATOM 2437 O O . GLU A 1 331 ? 149.528 113.353 125.962 1.00 68.19 308 GLU A O 1
ATOM 2443 N N . TYR A 1 332 ? 148.092 111.712 125.445 1.00 64.93 309 TYR A N 1
ATOM 2444 C CA . TYR A 1 332 ? 147.290 111.968 126.635 1.00 66.47 309 TYR A CA 1
ATOM 2445 C C . TYR A 1 332 ? 148.131 111.860 127.897 1.00 68.83 309 TYR A C 1
ATOM 2446 O O . TYR A 1 332 ? 147.873 112.559 128.881 1.00 70.81 309 TYR A O 1
ATOM 2455 N N . ALA A 1 333 ? 149.126 110.973 127.900 1.00 67.33 310 ALA A N 1
ATOM 2456 C CA . ALA A 1 333 ? 149.951 110.812 129.090 1.00 62.43 310 ALA A CA 1
ATOM 2457 C C . ALA A 1 333 ? 150.841 112.023 129.311 1.00 63.78 310 ALA A C 1
ATOM 2458 O O . ALA A 1 333 ? 151.072 112.436 130.452 1.00 62.80 310 ALA A O 1
ATOM 2460 N N . ALA A 1 334 ? 151.366 112.596 128.229 1.00 67.53 311 ALA A N 1
ATOM 2461 C CA . ALA A 1 334 ? 152.312 113.699 128.371 1.00 66.13 311 ALA A CA 1
ATOM 2462 C C . ALA A 1 334 ? 151.616 115.026 128.636 1.00 64.39 311 ALA A C 1
ATOM 2463 O O . ALA A 1 334 ? 152.000 115.755 129.555 1.00 62.75 311 ALA A O 1
ATOM 2465 N N . ARG A 1 335 ? 150.595 115.355 127.848 1.00 67.05 312 ARG A N 1
ATOM 2466 C CA . ARG A 1 335 ? 149.945 116.660 127.893 1.00 64.89 312 ARG A CA 1
ATOM 2467 C C . ARG A 1 335 ? 149.211 116.924 129.200 1.00 66.15 312 ARG A C 1
ATOM 2468 O O . ARG A 1 335 ? 148.593 117.985 129.329 1.00 71.62 312 ARG A O 1
ATOM 2476 N N . MET A 1 336 ? 149.372 116.062 130.200 1.00 63.78 313 MET A N 1
ATOM 2477 C CA . MET A 1 336 ? 148.795 116.340 131.523 1.00 65.86 313 MET A CA 1
ATOM 2478 C C . MET A 1 336 ? 147.285 116.512 131.492 1.00 71.98 313 MET A C 1
ATOM 2479 O O . MET A 1 336 ? 146.692 117.114 132.388 1.00 69.53 313 MET A O 1
ATOM 2484 N N . GLY A 1 337 ? 146.649 115.986 130.461 1.00 76.49 314 GLY A N 1
ATOM 2485 C CA . GLY A 1 337 ? 145.197 116.038 130.398 1.00 77.07 314 GLY A CA 1
ATOM 2486 C C . GLY A 1 337 ? 144.541 117.277 129.825 1.00 78.61 314 GLY A C 1
ATOM 2487 O O . GLY A 1 337 ? 143.688 117.171 128.945 1.00 81.22 314 GLY A O 1
ATOM 2488 N N . ASP A 1 338 ? 144.905 118.455 130.316 1.00 76.62 315 ASP A N 1
ATOM 2489 C CA . ASP A 1 338 ? 144.234 119.662 129.862 1.00 78.99 315 ASP A CA 1
ATOM 2490 C C . ASP A 1 338 ? 145.021 120.294 128.722 1.00 82.35 315 ASP A C 1
ATOM 2491 O O . ASP A 1 338 ? 146.241 120.145 128.634 1.00 84.27 315 ASP A O 1
ATOM 2496 N N . SER A 1 339 ? 144.307 121.010 127.854 1.00 81.71 316 SER A N 1
ATOM 2497 C CA . SER A 1 339 ? 144.867 121.406 126.566 1.00 82.63 316 SER A CA 1
ATOM 2498 C C . SER A 1 339 ? 145.767 122.632 126.646 1.00 84.19 316 SER A C 1
ATOM 2499 O O . SER A 1 339 ? 146.435 122.952 125.659 1.00 82.06 316 SER A O 1
ATOM 2502 N N . ASN A 1 340 ? 145.794 123.332 127.780 1.00 84.07 317 ASN A N 1
ATOM 2503 C CA . ASN A 1 340 ? 146.602 124.545 127.873 1.00 79.83 317 ASN A CA 1
ATOM 2504 C C . ASN A 1 340 ? 148.092 124.228 127.892 1.00 80.03 317 ASN A C 1
ATOM 2505 O O . ASN A 1 340 ? 148.899 124.979 127.334 1.00 80.46 317 ASN A O 1
ATOM 2510 N N . ASN A 1 341 ? 148.478 123.133 128.537 1.00 78.73 318 ASN A N 1
ATOM 2511 C CA . ASN A 1 341 ? 149.890 122.818 128.690 1.00 76.60 318 ASN A CA 1
ATOM 2512 C C . ASN A 1 341 ? 150.473 122.361 127.362 1.00 74.68 318 ASN A C 1
ATOM 2513 O O . ASN A 1 341 ? 150.090 121.315 126.834 1.00 74.12 318 ASN A O 1
ATOM 2518 N N . LYS A 1 342 ? 151.405 123.145 126.821 1.00 73.28 319 LYS A N 1
ATOM 2519 C CA . LYS A 1 342 ? 152.107 122.770 125.604 1.00 72.31 319 LYS A CA 1
ATOM 2520 C C . LYS A 1 342 ? 153.432 122.078 125.875 1.00 76.16 319 LYS A C 1
ATOM 2521 O O . LYS A 1 342 ? 154.052 121.574 124.934 1.00 77.56 319 LYS A O 1
ATOM 2527 N N . TYR A 1 343 ? 153.875 122.037 127.123 1.00 76.59 320 TYR A N 1
ATOM 2528 C CA . TYR A 1 343 ? 155.065 121.329 127.560 1.00 73.55 320 TYR A CA 1
ATOM 2529 C C . TYR A 1 343 ? 154.691 120.449 128.740 1.00 70.25 320 TYR A C 1
ATOM 2530 O O . TYR A 1 343 ? 153.734 120.745 129.463 1.00 72.50 320 TYR A O 1
ATOM 2539 N N . PRO A 1 344 ? 155.409 119.361 128.959 1.00 62.72 321 PRO A N 1
ATOM 2540 C CA . PRO A 1 344 ? 155.055 118.469 130.067 1.00 61.70 321 PRO A CA 1
ATOM 2541 C C . PRO A 1 344 ? 155.503 118.952 131.436 1.00 62.33 321 PRO A C 1
ATOM 2542 O O . PRO A 1 344 ? 156.042 118.167 132.220 1.00 66.02 321 PRO A O 1
ATOM 2546 N N . TRP A 1 345 ? 155.278 120.223 131.746 1.00 62.04 322 TRP A N 1
ATOM 2547 C CA . TRP A 1 345 ? 155.430 120.739 133.096 1.00 66.37 322 TRP A CA 1
ATOM 2548 C C . TRP A 1 345 ? 154.405 121.840 133.330 1.00 74.13 322 TRP A C 1
ATOM 2549 O O . TRP A 1 345 ? 153.602 122.163 132.452 1.00 75.78 322 TRP A O 1
ATOM 2560 N N . SER A 1 346 ? 154.437 122.412 134.537 1.00 77.00 323 SER A N 1
ATOM 2561 C CA . SER A 1 346 ? 153.387 123.337 134.956 1.00 78.97 323 SER A CA 1
ATOM 2562 C C . SER A 1 346 ? 153.346 124.595 134.096 1.00 85.11 323 SER A C 1
ATOM 2563 O O . SER A 1 346 ? 152.294 124.960 133.561 1.00 84.05 323 SER A O 1
ATOM 2566 N N . THR A 1 347 ? 154.480 125.273 133.949 1.00 87.67 324 THR A N 1
ATOM 2567 C CA . THR A 1 347 ? 154.514 126.561 133.276 1.00 89.71 324 THR A CA 1
ATOM 2568 C C . THR A 1 347 ? 154.789 126.381 131.785 1.00 92.25 324 THR A C 1
ATOM 2569 O O . THR A 1 347 ? 154.746 125.275 131.244 1.00 89.13 324 THR A O 1
ATOM 2573 N N . GLU A 1 348 ? 155.066 127.493 131.104 1.00 95.16 325 GLU A N 1
ATOM 2574 C CA . GLU A 1 348 ? 155.408 127.484 129.689 1.00 95.62 325 GLU A CA 1
ATOM 2575 C C . GLU A 1 348 ? 156.816 128.002 129.420 1.00 90.69 325 GLU A C 1
ATOM 2576 O O . GLU A 1 348 ? 157.110 128.414 128.293 1.00 89.11 325 GLU A O 1
ATOM 2582 N N . ASP A 1 349 ? 157.688 127.989 130.422 1.00 87.73 326 ASP A N 1
ATOM 2583 C CA . ASP A 1 349 ? 159.076 128.395 130.267 1.00 91.03 326 ASP A CA 1
ATOM 2584 C C . ASP A 1 349 ? 159.986 127.184 130.419 1.00 88.51 326 ASP A C 1
ATOM 2585 O O . ASP A 1 349 ? 159.703 126.281 131.209 1.00 89.46 326 ASP A O 1
ATOM 2590 N N . LEU A 1 350 ? 161.076 127.164 129.650 1.00 85.08 327 LEU A N 1
ATOM 2591 C CA . LEU A 1 350 ? 161.997 126.035 129.719 1.00 79.71 327 LEU A CA 1
ATOM 2592 C C . LEU A 1 350 ? 162.789 126.036 131.019 1.00 76.41 327 LEU A C 1
ATOM 2593 O O . LEU A 1 350 ? 163.004 124.980 131.622 1.00 75.38 327 LEU A O 1
ATOM 2598 N N . ARG A 1 351 ? 163.184 127.210 131.470 1.00 76.53 328 ARG A N 1
ATOM 2599 C CA . ARG A 1 351 ? 163.986 127.268 132.675 1.00 81.96 328 ARG A CA 1
ATOM 2600 C C . ARG A 1 351 ? 163.127 127.174 133.918 1.00 82.75 328 ARG A C 1
ATOM 2601 O O . ARG A 1 351 ? 161.903 127.242 133.841 1.00 85.15 328 ARG A O 1
ATOM 2609 N N . THR A 1 352 ? 163.763 127.007 135.062 1.00 82.20 329 THR A N 1
ATOM 2610 C CA . THR A 1 352 ? 163.058 126.875 136.324 1.00 84.47 329 THR A CA 1
ATOM 2611 C C . THR A 1 352 ? 163.157 128.173 137.126 1.00 90.36 329 THR A C 1
ATOM 2612 O O . THR A 1 352 ? 163.617 129.201 136.611 1.00 95.59 329 THR A O 1
ATOM 2616 N N . GLY A 1 353 ? 162.713 128.126 138.384 1.00 91.54 330 GLY A N 1
ATOM 2617 C CA . GLY A 1 353 ? 162.707 129.322 139.211 1.00 95.56 330 GLY A CA 1
ATOM 2618 C C . GLY A 1 353 ? 164.087 129.921 139.414 1.00 101.35 330 GLY A C 1
ATOM 2619 O O . GLY A 1 353 ? 164.257 131.141 139.345 1.00 106.32 330 GLY A O 1
ATOM 2620 N N . ARG A 1 354 ? 165.092 129.081 139.674 1.00 100.80 331 ARG A N 1
ATOM 2621 C CA . ARG A 1 354 ? 166.459 129.554 139.901 1.00 96.87 331 ARG A CA 1
ATOM 2622 C C . ARG A 1 354 ? 167.439 128.768 139.025 1.00 93.85 331 ARG A C 1
ATOM 2623 O O . ARG A 1 354 ? 168.069 127.810 139.474 1.00 97.83 331 ARG A O 1
ATOM 2631 N N . GLY A 1 355 ? 167.571 129.196 137.772 1.00 89.69 332 GLY A N 1
ATOM 2632 C CA . GLY A 1 355 ? 168.702 128.835 136.928 1.00 90.36 332 GLY A CA 1
ATOM 2633 C C . GLY A 1 355 ? 169.006 127.362 136.751 1.00 92.36 332 GLY A C 1
ATOM 2634 O O . GLY A 1 355 ? 170.180 126.975 136.774 1.00 89.77 332 GLY A O 1
ATOM 2635 N N . CYS A 1 356 ? 167.988 126.528 136.561 1.00 91.41 333 CYS A N 1
ATOM 2636 C CA . CYS A 1 356 ? 168.196 125.119 136.262 1.00 86.39 333 CYS A CA 1
ATOM 2637 C C . CYS A 1 356 ? 167.290 124.692 135.119 1.00 81.36 333 CYS A C 1
ATOM 2638 O O . CYS A 1 356 ? 166.258 125.311 134.853 1.00 87.92 333 CYS A O 1
ATOM 2641 N N . PHE A 1 357 ? 167.690 123.631 134.433 1.00 74.00 334 PHE A N 1
ATOM 2642 C CA . PHE A 1 357 ? 166.928 123.106 133.311 1.00 73.40 334 PHE A CA 1
ATOM 2643 C C . PHE A 1 357 ? 166.153 121.868 133.737 1.00 74.33 334 PHE A C 1
ATOM 2644 O O . PHE A 1 357 ? 166.660 121.033 134.487 1.00 76.59 334 PHE A O 1
ATOM 2652 N N . LEU A 1 358 ? 164.914 121.761 133.259 1.00 70.68 335 LEU A N 1
ATOM 2653 C CA . LEU A 1 358 ? 164.080 120.633 133.654 1.00 66.72 335 LEU A CA 1
ATOM 2654 C C . LEU A 1 358 ? 164.496 119.348 132.951 1.00 71.82 335 LEU A C 1
ATOM 2655 O O . LEU A 1 358 ? 164.554 118.288 133.580 1.00 75.25 335 LEU A O 1
ATOM 2660 N N . GLY A 1 359 ? 164.797 119.414 131.652 1.00 73.78 336 GLY A N 1
ATOM 2661 C CA . GLY A 1 359 ? 165.002 118.219 130.863 1.00 78.28 336 GLY A CA 1
ATOM 2662 C C . GLY A 1 359 ? 166.430 118.094 130.361 1.00 75.15 336 GLY A C 1
ATOM 2663 O O . GLY A 1 359 ? 167.144 119.082 130.188 1.00 74.15 336 GLY A O 1
ATOM 2664 N N . ASN A 1 360 ? 166.796 116.829 130.085 1.00 72.55 337 ASN A N 1
ATOM 2665 C CA . ASN A 1 360 ? 168.125 116.504 129.564 1.00 72.74 337 ASN A CA 1
ATOM 2666 C C . ASN A 1 360 ? 168.101 116.648 128.058 1.00 72.68 337 ASN A C 1
ATOM 2667 O O . ASN A 1 360 ? 167.965 115.658 127.337 1.00 73.73 337 ASN A O 1
ATOM 2672 N N . PHE A 1 361 ? 168.221 117.869 127.580 1.00 71.47 338 PHE A N 1
ATOM 2673 C CA . PHE A 1 361 ? 168.218 118.186 126.164 1.00 68.88 338 PHE A CA 1
ATOM 2674 C C . PHE A 1 361 ? 169.162 119.355 125.931 1.00 73.72 338 PHE A C 1
ATOM 2675 O O . PHE A 1 361 ? 169.428 120.140 126.841 1.00 76.18 338 PHE A O 1
ATOM 2683 N N . LYS A 1 362 ? 169.679 119.463 124.709 1.00 76.16 339 LYS A N 1
ATOM 2684 C CA . LYS A 1 362 ? 170.643 120.516 124.385 1.00 73.61 339 LYS A CA 1
ATOM 2685 C C . LYS A 1 362 ? 170.024 121.897 124.233 1.00 71.58 339 LYS A C 1
ATOM 2686 O O . LYS A 1 362 ? 169.215 122.121 123.337 1.00 73.20 339 LYS A O 1
ATOM 2692 N N . PRO A 1 363 ? 170.410 122.831 125.106 1.00 68.09 340 PRO A N 1
ATOM 2693 C CA . PRO A 1 363 ? 169.783 124.148 125.009 1.00 70.11 340 PRO A CA 1
ATOM 2694 C C . PRO A 1 363 ? 170.589 125.195 124.263 1.00 77.24 340 PRO A C 1
ATOM 2695 O O . PRO A 1 363 ? 170.034 126.247 123.940 1.00 86.15 340 PRO A O 1
ATOM 2699 N N . GLY A 1 364 ? 171.859 124.919 123.986 1.00 79.26 341 GLY A N 1
ATOM 2700 C CA . GLY A 1 364 ? 172.698 125.872 123.284 1.00 83.48 341 GLY A CA 1
ATOM 2701 C C . GLY A 1 364 ? 173.487 125.242 122.158 1.00 82.95 341 GLY A C 1
ATOM 2702 O O . GLY A 1 364 ? 173.801 124.054 122.202 1.00 84.29 341 GLY A O 1
ATOM 2703 N N . GLU A 1 365 ? 173.821 126.029 121.142 1.00 80.66 342 GLU A N 1
ATOM 2704 C CA . GLU A 1 365 ? 174.613 125.514 120.030 1.00 85.08 342 GLU A CA 1
ATOM 2705 C C . GLU A 1 365 ? 175.873 124.818 120.527 1.00 84.57 342 GLU A C 1
ATOM 2706 O O . GLU A 1 365 ? 176.763 125.463 121.079 1.00 89.15 342 GLU A O 1
ATOM 2712 N N . GLY A 1 366 ? 175.957 123.507 120.327 1.00 80.90 343 GLY A N 1
ATOM 2713 C CA . GLY A 1 366 ? 177.119 122.758 120.774 1.00 79.10 343 GLY A CA 1
ATOM 2714 C C . GLY A 1 366 ? 177.289 122.829 122.275 1.00 77.07 343 GLY A C 1
ATOM 2715 O O . GLY A 1 366 ? 178.334 122.450 122.805 1.00 78.62 343 GLY A O 1
ATOM 2716 N N . ASP A 1 367 ? 176.268 123.319 122.968 1.00 83.61 344 ASP A N 1
ATOM 2717 C CA . ASP A 1 367 ? 176.325 123.426 124.418 1.00 83.98 344 ASP A CA 1
ATOM 2718 C C . ASP A 1 367 ? 175.574 122.274 125.063 1.00 85.12 344 ASP A C 1
ATOM 2719 O O . ASP A 1 367 ? 174.814 122.474 126.011 1.00 80.23 344 ASP A O 1
ATOM 2724 N N . TYR A 1 368 ? 175.782 121.067 124.548 1.00 85.04 345 TYR A N 1
ATOM 2725 C CA . TYR A 1 368 ? 175.096 119.897 125.094 1.00 86.16 345 TYR A CA 1
ATOM 2726 C C . TYR A 1 368 ? 175.177 119.815 126.619 1.00 86.20 345 TYR A C 1
ATOM 2727 O O . TYR A 1 368 ? 174.347 119.166 127.255 1.00 81.54 345 TYR A O 1
ATOM 2736 N N . THR A 1 369 ? 176.164 120.442 127.223 1.00 85.98 346 THR A N 1
ATOM 2737 C CA . THR A 1 369 ? 176.484 120.268 128.650 1.00 84.84 346 THR A CA 1
ATOM 2738 C C . THR A 1 369 ? 175.848 121.313 129.567 1.00 84.46 346 THR A C 1
ATOM 2739 O O . THR A 1 369 ? 176.029 121.249 130.775 1.00 79.24 346 THR A O 1
ATOM 2743 N N . ALA A 1 370 ? 175.045 122.207 129.005 1.00 83.41 347 ALA A N 1
ATOM 2744 C CA . ALA A 1 370 ? 174.345 123.193 129.826 1.00 82.17 347 ALA A CA 1
ATOM 2745 C C . ALA A 1 370 ? 173.219 122.558 130.643 1.00 82.75 347 ALA A C 1
ATOM 2746 O O . ALA A 1 370 ? 172.799 123.116 131.656 1.00 77.88 347 ALA A O 1
ATOM 2748 N N . ASP A 1 371 ? 172.729 121.399 130.212 1.00 67.06 348 ASP A N 1
ATOM 2749 C CA . ASP A 1 371 ? 171.623 120.739 130.913 1.00 63.91 348 ASP A CA 1
ATOM 2750 C C . ASP A 1 371 ? 172.109 119.856 132.055 1.00 62.44 348 ASP A C 1
ATOM 2751 O O . ASP A 1 371 ? 171.302 119.341 132.828 1.00 58.10 348 ASP A O 1
ATOM 2756 N N . GLY A 1 372 ? 173.419 119.673 132.161 1.00 66.74 349 GLY A N 1
ATOM 2757 C CA . GLY A 1 372 ? 173.983 118.853 133.212 1.00 66.68 349 GLY A CA 1
ATOM 2758 C C . GLY A 1 372 ? 174.631 117.572 132.728 1.00 69.09 349 GLY A C 1
ATOM 2759 O O . GLY A 1 372 ? 175.648 117.148 133.281 1.00 70.30 349 GLY A O 1
ATOM 2760 N N . HIS A 1 373 ? 174.065 116.946 131.700 1.00 68.99 350 HIS A N 1
ATOM 2761 C CA . HIS A 1 373 ? 174.525 115.648 131.231 1.00 67.67 350 HIS A CA 1
ATOM 2762 C C . HIS A 1 373 ? 174.661 115.631 129.715 1.00 69.79 350 HIS A C 1
ATOM 2763 O O . HIS A 1 373 ? 173.866 116.250 129.003 1.00 66.26 350 HIS A O 1
ATOM 2770 N N . LEU A 1 374 ? 175.668 114.899 129.231 1.00 71.07 351 LEU A N 1
ATOM 2771 C CA . LEU A 1 374 ? 175.943 114.820 127.799 1.00 70.11 351 LEU A CA 1
ATOM 2772 C C . LEU A 1 374 ? 175.330 113.576 127.168 1.00 67.65 351 LEU A C 1
ATOM 2773 O O . LEU A 1 374 ? 174.652 113.666 126.141 1.00 70.21 351 LEU A O 1
ATOM 2778 N N . ILE A 1 375 ? 175.577 112.410 127.752 1.00 65.97 352 ILE A N 1
ATOM 2779 C CA . ILE A 1 375 ? 174.990 111.152 127.296 1.00 67.79 352 ILE A CA 1
ATOM 2780 C C . ILE A 1 375 ? 173.618 111.012 127.945 1.00 68.72 352 ILE A C 1
ATOM 2781 O O . ILE A 1 375 ? 173.257 111.851 128.780 1.00 73.11 352 ILE A O 1
ATOM 2786 N N . PRO A 1 376 ? 172.816 110.007 127.597 1.00 63.52 353 PRO A N 1
ATOM 2787 C CA . PRO A 1 376 ? 171.587 109.772 128.355 1.00 60.31 353 PRO A CA 1
ATOM 2788 C C . PRO A 1 376 ? 171.892 109.592 129.829 1.00 59.87 353 PRO A C 1
ATOM 2789 O O . PRO A 1 376 ? 172.890 108.981 130.206 1.00 62.82 353 PRO A O 1
ATOM 2793 N N . SER A 1 377 ? 171.080 110.231 130.656 1.00 56.88 354 SER A N 1
ATOM 2794 C CA . SER A 1 377 ? 171.383 110.224 132.073 1.00 60.74 354 SER A CA 1
ATOM 2795 C C . SER A 1 377 ? 170.647 109.222 132.908 1.00 63.24 354 SER A C 1
ATOM 2796 O O . SER A 1 377 ? 169.815 108.461 132.412 1.00 66.10 354 SER A O 1
ATOM 2799 N N . ARG A 1 378 ? 170.958 109.228 134.189 1.00 67.52 355 ARG A N 1
ATOM 2800 C CA . ARG A 1 378 ? 170.312 108.327 135.128 1.00 71.05 355 ARG A CA 1
ATOM 2801 C C . ARG A 1 378 ? 168.843 108.688 135.272 1.00 76.17 355 ARG A C 1
ATOM 2802 O O . ARG A 1 378 ? 168.485 109.865 135.333 1.00 78.56 355 ARG A O 1
ATOM 2810 N N . VAL A 1 379 ? 167.987 107.664 135.316 1.00 75.27 356 VAL A N 1
ATOM 2811 C CA . VAL A 1 379 ? 166.567 107.916 135.513 1.00 70.74 356 VAL A CA 1
ATOM 2812 C C . VAL A 1 379 ? 166.319 108.391 136.939 1.00 72.88 356 VAL A C 1
ATOM 2813 O O . VAL A 1 379 ? 167.114 108.154 137.854 1.00 73.83 356 VAL A O 1
ATOM 2817 N N . SER A 1 380 ? 165.197 109.087 137.120 1.00 71.30 357 SER A N 1
ATOM 2818 C CA . SER A 1 380 ? 164.775 109.701 138.378 1.00 72.42 357 SER A CA 1
ATOM 2819 C C . SER A 1 380 ? 165.666 110.866 138.796 1.00 75.30 357 SER A C 1
ATOM 2820 O O . SER A 1 380 ? 165.713 111.210 139.981 1.00 74.18 357 SER A O 1
ATOM 2823 N N . SER A 1 381 ? 166.370 111.489 137.853 1.00 75.46 358 SER A N 1
ATOM 2824 C CA . SER A 1 381 ? 167.205 112.636 138.189 1.00 73.23 358 SER A CA 1
ATOM 2825 C C . SER A 1 381 ? 166.399 113.928 138.248 1.00 73.81 358 SER A C 1
ATOM 2826 O O . SER A 1 381 ? 166.629 114.763 139.127 1.00 72.96 358 SER A O 1
ATOM 2829 N N . PHE A 1 382 ? 165.463 114.110 137.328 1.00 75.07 359 PHE A N 1
ATOM 2830 C CA . PHE A 1 382 ? 164.671 115.325 137.239 1.00 71.20 359 PHE A CA 1
ATOM 2831 C C . PHE A 1 382 ? 163.307 115.131 137.899 1.00 72.52 359 PHE A C 1
ATOM 2832 O O . PHE A 1 382 ? 162.865 114.012 138.158 1.00 78.83 359 PHE A O 1
ATOM 2840 N N . SER A 1 383 ? 162.635 116.249 138.163 1.00 69.22 360 SER A N 1
ATOM 2841 C CA . SER A 1 383 ? 161.376 116.210 138.890 1.00 70.84 360 SER A CA 1
ATOM 2842 C C . SER A 1 383 ? 160.265 115.601 138.033 1.00 71.10 360 SER A C 1
ATOM 2843 O O . SER A 1 383 ? 160.327 115.634 136.802 1.00 69.75 360 SER A O 1
ATOM 2846 N N . PRO A 1 384 ? 159.242 115.031 138.663 1.00 68.42 361 PRO A N 1
ATOM 2847 C CA . PRO A 1 384 ? 158.164 114.386 137.912 1.00 65.34 361 PRO A CA 1
ATOM 2848 C C . PRO A 1 384 ? 157.065 115.365 137.536 1.00 66.58 361 PRO A C 1
ATOM 2849 O O . PRO A 1 384 ? 157.054 116.524 137.943 1.00 76.33 361 PRO A O 1
ATOM 2853 N N . ASN A 1 385 ? 156.105 114.887 136.753 1.00 60.01 362 ASN A N 1
ATOM 2854 C CA . ASN A 1 385 ? 154.966 115.726 136.411 1.00 62.83 362 ASN A CA 1
ATOM 2855 C C . ASN A 1 385 ? 153.847 115.391 137.379 1.00 65.83 362 ASN A C 1
ATOM 2856 O O . ASN A 1 385 ? 154.047 114.617 138.316 1.00 66.88 362 ASN A O 1
ATOM 2861 N N . ASP A 1 386 ? 152.657 115.934 137.156 1.00 66.49 363 ASP A N 1
ATOM 2862 C CA . ASP A 1 386 ? 151.548 115.700 138.081 1.00 67.07 363 ASP A CA 1
ATOM 2863 C C . ASP A 1 386 ? 151.238 114.216 138.270 1.00 66.54 363 ASP A C 1
ATOM 2864 O O . ASP A 1 386 ? 151.471 113.675 139.349 1.00 65.62 363 ASP A O 1
ATOM 2869 N N . PHE A 1 387 ? 150.713 113.561 137.238 1.00 64.54 364 PHE A N 1
ATOM 2870 C CA . PHE A 1 387 ? 150.336 112.155 137.339 1.00 59.10 364 PHE A CA 1
ATOM 2871 C C . PHE A 1 387 ? 151.325 111.393 138.187 1.00 65.00 364 PHE A C 1
ATOM 2872 O O . PHE A 1 387 ? 151.017 110.990 139.309 1.00 65.31 364 PHE A O 1
ATOM 2880 N N . GLY A 1 388 ? 152.518 111.182 137.646 1.00 64.17 365 GLY A N 1
ATOM 2881 C CA . GLY A 1 388 ? 153.530 110.434 138.364 1.00 57.84 365 GLY A CA 1
ATOM 2882 C C . GLY A 1 388 ? 154.582 109.908 137.413 1.00 55.70 365 GLY A C 1
ATOM 2883 O O . GLY A 1 388 ? 155.612 109.394 137.849 1.00 54.76 365 GLY A O 1
ATOM 2884 N N . LEU A 1 389 ? 154.350 110.048 136.113 1.00 59.01 366 LEU A N 1
ATOM 2885 C CA . LEU A 1 389 ? 155.347 109.627 135.134 1.00 59.19 366 LEU A CA 1
ATOM 2886 C C . LEU A 1 389 ? 156.659 110.370 135.344 1.00 68.11 366 LEU A C 1
ATOM 2887 O O . LEU A 1 389 ? 156.678 111.463 135.913 1.00 72.09 366 LEU A O 1
ATOM 2892 N N . TYR A 1 390 ? 157.759 109.782 134.887 1.00 64.99 367 TYR A N 1
ATOM 2893 C CA . TYR A 1 390 ? 159.067 110.415 135.068 1.00 55.64 367 TYR A CA 1
ATOM 2894 C C . TYR A 1 390 ? 159.832 110.572 133.775 1.00 56.43 367 TYR A C 1
ATOM 2895 O O . TYR A 1 390 ? 159.629 109.812 132.833 1.00 55.74 367 TYR A O 1
ATOM 2904 N N . ASP A 1 391 ? 160.717 111.558 133.726 1.00 64.58 368 ASP A N 1
ATOM 2905 C CA . ASP A 1 391 ? 161.547 111.774 132.543 1.00 75.10 368 ASP A CA 1
ATOM 2906 C C . ASP A 1 391 ? 160.732 111.680 131.258 1.00 74.19 368 ASP A C 1
ATOM 2907 O O . ASP A 1 391 ? 161.040 110.900 130.356 1.00 71.24 368 ASP A O 1
ATOM 2912 N N . MET A 1 392 ? 159.682 112.495 131.174 1.00 73.38 369 MET A N 1
ATOM 2913 C CA . MET A 1 392 ? 158.677 112.279 130.143 1.00 74.73 369 MET A CA 1
ATOM 2914 C C . MET A 1 392 ? 159.190 112.704 128.773 1.00 79.43 369 MET A C 1
ATOM 2915 O O . MET A 1 392 ? 158.924 112.041 127.766 1.00 81.92 369 MET A O 1
ATOM 2920 N N . ALA A 1 393 ? 159.916 113.816 128.713 1.00 79.02 370 ALA A N 1
ATOM 2921 C CA . ALA A 1 393 ? 160.518 114.299 127.480 1.00 77.04 370 ALA A CA 1
ATOM 2922 C C . ALA A 1 393 ? 162.023 114.440 127.654 1.00 79.37 370 ALA A C 1
ATOM 2923 O O . ALA A 1 393 ? 162.511 114.761 128.742 1.00 78.81 370 ALA A O 1
ATOM 2925 N N . GLY A 1 394 ? 162.753 114.211 126.575 1.00 77.16 371 GLY A N 1
ATOM 2926 C CA . GLY A 1 394 ? 164.196 114.168 126.657 1.00 73.92 371 GLY A CA 1
ATOM 2927 C C . GLY A 1 394 ? 164.684 112.783 127.019 1.00 78.07 371 GLY A C 1
ATOM 2928 O O . GLY A 1 394 ? 163.934 111.804 127.019 1.00 86.51 371 GLY A O 1
ATOM 2929 N N . ASN A 1 395 ? 165.973 112.706 127.350 1.00 72.47 372 ASN A N 1
ATOM 2930 C CA . ASN A 1 395 ? 166.672 111.432 127.539 1.00 69.85 372 ASN A CA 1
ATOM 2931 C C . ASN A 1 395 ? 166.528 110.658 126.237 1.00 70.70 372 ASN A C 1
ATOM 2932 O O . ASN A 1 395 ? 167.114 111.079 125.225 1.00 71.62 372 ASN A O 1
ATOM 2937 N N . VAL A 1 396 ? 165.792 109.560 126.200 1.00 68.06 373 VAL A N 1
ATOM 2938 C CA . VAL A 1 396 ? 165.608 108.803 124.984 1.00 64.59 373 VAL A CA 1
ATOM 2939 C C . VAL A 1 396 ? 164.181 108.989 124.493 1.00 67.57 373 VAL A C 1
ATOM 2940 O O . VAL A 1 396 ? 163.253 109.250 125.263 1.00 68.73 373 VAL A O 1
ATOM 2944 N N . ALA A 1 397 ? 164.003 108.853 123.186 1.00 63.41 374 ALA A N 1
ATOM 2945 C CA . ALA A 1 397 ? 162.681 108.942 122.584 1.00 61.02 374 ALA A CA 1
ATOM 2946 C C . ALA A 1 397 ? 161.944 107.641 122.868 1.00 62.19 374 ALA A C 1
ATOM 2947 O O . ALA A 1 397 ? 162.411 106.796 123.632 1.00 67.19 374 ALA A O 1
ATOM 2949 N N . GLU A 1 398 ? 160.775 107.453 122.274 1.00 61.07 375 GLU A N 1
ATOM 2950 C CA . GLU A 1 398 ? 159.980 106.272 122.564 1.00 64.30 375 GLU A CA 1
ATOM 2951 C C . GLU A 1 398 ? 159.333 105.749 121.293 1.00 63.08 375 GLU A C 1
ATOM 2952 O O . GLU A 1 398 ? 158.939 106.526 120.421 1.00 63.77 375 GLU A O 1
ATOM 2958 N N . TRP A 1 399 ? 159.230 104.427 121.196 1.00 58.81 376 TRP A N 1
ATOM 2959 C CA . TRP A 1 399 ? 158.595 103.802 120.050 1.00 59.74 376 TRP A CA 1
ATOM 2960 C C . TRP A 1 399 ? 157.083 103.965 120.133 1.00 60.52 376 TRP A C 1
ATOM 2961 O O . TRP A 1 399 ? 156.524 104.312 121.175 1.00 61.87 376 TRP A O 1
ATOM 2972 N N . THR A 1 400 ? 156.417 103.708 119.014 1.00 59.93 377 THR A N 1
ATOM 2973 C CA . THR A 1 400 ? 154.967 103.775 118.939 1.00 61.16 377 THR A CA 1
ATOM 2974 C C . THR A 1 400 ? 154.484 102.763 117.909 1.00 64.47 377 THR A C 1
ATOM 2975 O O . THR A 1 400 ? 155.216 102.388 116.992 1.00 66.62 377 THR A O 1
ATOM 2979 N N . SER A 1 401 ? 153.241 102.315 118.066 1.00 63.05 378 SER A N 1
ATOM 2980 C CA . SER A 1 401 ? 152.729 101.178 117.317 1.00 61.72 378 SER A CA 1
ATOM 2981 C C . SER A 1 401 ? 151.854 101.565 116.134 1.00 59.54 378 SER A C 1
ATOM 2982 O O . SER A 1 401 ? 151.200 100.692 115.559 1.00 62.78 378 SER A O 1
ATOM 2985 N N . THR A 1 402 ? 151.816 102.833 115.754 1.00 57.07 379 THR A N 1
ATOM 2986 C CA . THR A 1 402 ? 151.033 103.244 114.598 1.00 61.24 379 THR A CA 1
ATOM 2987 C C . THR A 1 402 ? 151.896 103.160 113.341 1.00 60.44 379 THR A C 1
ATOM 2988 O O . THR A 1 402 ? 152.982 102.581 113.346 1.00 62.94 379 THR A O 1
ATOM 2992 N N . ALA A 1 403 ? 151.410 103.726 112.242 1.00 58.03 380 ALA A N 1
ATOM 2993 C CA . ALA A 1 403 ? 152.179 103.830 111.012 1.00 60.25 380 ALA A CA 1
ATOM 2994 C C . ALA A 1 403 ? 152.279 105.295 110.620 1.00 62.12 380 ALA A C 1
ATOM 2995 O O . ALA A 1 403 ? 151.530 106.139 111.116 1.00 65.46 380 ALA A O 1
ATOM 2997 N N . PHE A 1 404 ? 153.217 105.599 109.730 1.00 62.37 381 PHE A N 1
ATOM 2998 C CA . PHE A 1 404 ? 153.477 106.977 109.337 1.00 66.72 381 PHE A CA 1
ATOM 2999 C C . PHE A 1 404 ? 152.722 107.320 108.061 1.00 71.33 381 PHE A C 1
ATOM 3000 O O . PHE A 1 404 ? 152.815 106.602 107.061 1.00 73.01 381 PHE A O 1
ATOM 3008 N N . SER A 1 405 ? 151.982 108.423 108.104 1.00 76.48 382 SER A N 1
ATOM 3009 C CA . SER A 1 405 ? 151.385 109.037 106.928 1.00 81.73 382 SER A CA 1
ATOM 3010 C C . SER A 1 405 ? 151.103 110.484 107.287 1.00 86.03 382 SER A C 1
ATOM 3011 O O . SER A 1 405 ? 150.573 110.753 108.367 1.00 88.73 382 SER A O 1
ATOM 3014 N N . GLU A 1 406 ? 151.467 111.408 106.398 1.00 87.89 383 GLU A N 1
ATOM 3015 C CA . GLU A 1 406 ? 151.300 112.826 106.698 1.00 87.76 383 GLU A CA 1
ATOM 3016 C C . GLU A 1 406 ? 149.845 113.190 106.958 1.00 90.43 383 GLU A C 1
ATOM 3017 O O . GLU A 1 406 ? 149.579 114.204 107.610 1.00 93.80 383 GLU A O 1
ATOM 3023 N N . SER A 1 407 ? 148.901 112.386 106.471 1.00 89.04 384 SER A N 1
ATOM 3024 C CA . SER A 1 407 ? 147.487 112.553 106.767 1.00 88.80 384 SER A CA 1
ATOM 3025 C C . SER A 1 407 ? 147.036 111.642 107.898 1.00 92.07 384 SER A C 1
ATOM 3026 O O . SER A 1 407 ? 145.899 111.161 107.894 1.00 92.81 384 SER A O 1
ATOM 3029 N N . GLY A 1 408 ? 147.920 111.382 108.861 1.00 91.38 385 GLY A N 1
ATOM 3030 C CA . GLY A 1 408 ? 147.628 110.383 109.875 1.00 89.48 385 GLY A CA 1
ATOM 3031 C C . GLY A 1 408 ? 146.483 110.779 110.786 1.00 89.53 385 GLY A C 1
ATOM 3032 O O . GLY A 1 408 ? 145.707 109.932 111.232 1.00 92.90 385 GLY A O 1
ATOM 3033 N N . LEU A 1 409 ? 146.368 112.073 111.081 1.00 85.39 386 LEU A N 1
ATOM 3034 C CA . LEU A 1 409 ? 145.396 112.514 112.074 1.00 87.15 386 LEU A CA 1
ATOM 3035 C C . LEU A 1 409 ? 143.964 112.335 111.586 1.00 91.42 386 LEU A C 1
ATOM 3036 O O . LEU A 1 409 ? 143.069 112.020 112.378 1.00 91.90 386 LEU A O 1
ATOM 3041 N N . LYS A 1 410 ? 143.720 112.541 110.294 1.00 90.71 387 LYS A N 1
ATOM 3042 C CA . LYS A 1 410 ? 142.344 112.525 109.813 1.00 91.03 387 LYS A CA 1
ATOM 3043 C C . LYS A 1 410 ? 141.826 111.111 109.579 1.00 93.47 387 LYS A C 1
ATOM 3044 O O . LYS A 1 410 ? 140.614 110.917 109.443 1.00 93.15 387 LYS A O 1
ATOM 3050 N N . GLN A 1 411 ? 142.711 110.114 109.518 1.00 91.67 388 GLN A N 1
ATOM 3051 C CA . GLN A 1 411 ? 142.287 108.795 109.062 1.00 88.25 388 GLN A CA 1
ATOM 3052 C C . GLN A 1 411 ? 141.827 107.875 110.185 1.00 85.41 388 GLN A C 1
ATOM 3053 O O . GLN A 1 411 ? 141.376 106.763 109.899 1.00 87.86 388 GLN A O 1
ATOM 3059 N N . MET A 1 412 ? 141.933 108.284 111.439 1.00 82.15 389 MET A N 1
ATOM 3060 C CA . MET A 1 412 ? 141.520 107.428 112.539 1.00 84.24 389 MET A CA 1
ATOM 3061 C C . MET A 1 412 ? 140.297 108.001 113.243 1.00 88.65 389 MET A C 1
ATOM 3062 O O . MET A 1 412 ? 140.111 109.216 113.323 1.00 90.99 389 MET A O 1
ATOM 3067 N N . SER A 1 413 ? 139.457 107.106 113.755 1.00 86.61 390 SER A N 1
ATOM 3068 C CA . SER A 1 413 ? 138.280 107.532 114.492 1.00 82.76 390 SER A CA 1
ATOM 3069 C C . SER A 1 413 ? 138.690 108.143 115.828 1.00 81.37 390 SER A C 1
ATOM 3070 O O . SER A 1 413 ? 139.842 108.051 116.254 1.00 81.95 390 SER A O 1
ATOM 3073 N N . ASP A 1 414 ? 137.763 108.846 116.473 1.00 78.76 391 ASP A N 1
ATOM 3074 C CA . ASP A 1 414 ? 138.105 109.556 117.716 1.00 80.32 391 ASP A CA 1
ATOM 3075 C C . ASP A 1 414 ? 138.342 108.680 118.942 1.00 79.28 391 ASP A C 1
ATOM 3076 O O . ASP A 1 414 ? 139.248 108.943 119.730 1.00 80.99 391 ASP A O 1
ATOM 3081 N N . ILE A 1 415 ? 137.528 107.649 119.113 1.00 74.34 392 ILE A N 1
ATOM 3082 C CA . ILE A 1 415 ? 137.668 106.793 120.282 1.00 73.77 392 ILE A CA 1
ATOM 3083 C C . ILE A 1 415 ? 138.825 105.813 120.104 1.00 78.12 392 ILE A C 1
ATOM 3084 O O . ILE A 1 415 ? 138.851 105.059 119.131 1.00 81.63 392 ILE A O 1
ATOM 3089 N N . ASN A 1 416 ? 139.800 105.854 121.012 1.00 77.30 393 ASN A N 1
ATOM 3090 C CA . ASN A 1 416 ? 140.932 104.913 120.961 1.00 71.36 393 ASN A CA 1
ATOM 3091 C C . ASN A 1 416 ? 141.577 104.870 119.543 1.00 71.68 393 ASN A C 1
ATOM 3092 O O . ASN A 1 416 ? 141.573 103.811 118.914 1.00 75.29 393 ASN A O 1
ATOM 3097 N N . PRO A 1 417 ? 142.139 106.011 119.036 1.00 70.33 394 PRO A N 1
ATOM 3098 C CA . PRO A 1 417 ? 142.684 105.944 117.676 1.00 73.21 394 PRO A CA 1
ATOM 3099 C C . PRO A 1 417 ? 143.857 104.982 117.593 1.00 75.08 394 PRO A C 1
ATOM 3100 O O . PRO A 1 417 ? 144.680 104.899 118.505 1.00 74.22 394 PRO A O 1
ATOM 3104 N N . GLU A 1 418 ? 143.862 104.183 116.521 1.00 76.45 395 GLU A N 1
ATOM 3105 C CA . GLU A 1 418 ? 144.927 103.199 116.309 1.00 73.57 395 GLU A CA 1
ATOM 3106 C C . GLU A 1 418 ? 144.974 102.737 114.857 1.00 73.65 395 GLU A C 1
ATOM 3107 O O . GLU A 1 418 ? 144.080 102.022 114.399 1.00 79.61 395 GLU A O 1
ATOM 3113 N N . LEU A 1 419 ? 145.990 103.167 114.122 1.00 68.75 396 LEU A N 1
ATOM 3114 C CA . LEU A 1 419 ? 146.187 102.742 112.744 1.00 64.90 396 LEU A CA 1
ATOM 3115 C C . LEU A 1 419 ? 147.282 101.687 112.743 1.00 69.66 396 LEU A C 1
ATOM 3116 O O . LEU A 1 419 ? 148.386 101.939 113.233 1.00 75.96 396 LEU A O 1
ATOM 3121 N N . GLU A 1 420 ? 146.916 100.486 112.314 1.00 71.72 397 GLU A N 1
ATOM 3122 C CA . GLU A 1 420 ? 147.861 99.389 112.354 1.00 76.04 397 GLU A CA 1
ATOM 3123 C C . GLU A 1 420 ? 148.052 98.762 110.997 1.00 80.82 397 GLU A C 1
ATOM 3124 O O . GLU A 1 420 ? 147.087 98.473 110.290 1.00 85.48 397 GLU A O 1
ATOM 3130 N N . TYR A 1 421 ? 149.302 98.556 110.632 1.00 78.46 398 TYR A N 1
ATOM 3131 C CA . TYR A 1 421 ? 149.631 97.931 109.354 1.00 77.41 398 TYR A CA 1
ATOM 3132 C C . TYR A 1 421 ? 150.838 97.033 109.584 1.00 76.89 398 TYR A C 1
ATOM 3133 O O . TYR A 1 421 ? 151.913 97.518 109.948 1.00 79.96 398 TYR A O 1
ATOM 3142 N N . LYS A 1 422 ? 150.662 95.731 109.382 1.00 75.01 399 LYS A N 1
ATOM 3143 C CA . LYS A 1 422 ? 151.774 94.789 109.412 1.00 79.09 399 LYS A CA 1
ATOM 3144 C C . LYS A 1 422 ? 152.327 94.640 108.002 1.00 81.78 399 LYS A C 1
ATOM 3145 O O . LYS A 1 422 ? 151.623 94.191 107.094 1.00 83.68 399 LYS A O 1
ATOM 3151 N N . ALA A 1 423 ? 153.585 95.019 107.814 1.00 81.05 400 ALA A N 1
ATOM 3152 C CA . ALA A 1 423 ? 154.174 95.028 106.486 1.00 78.24 400 ALA A CA 1
ATOM 3153 C C . ALA A 1 423 ? 154.490 93.617 106.011 1.00 75.01 400 ALA A C 1
ATOM 3154 O O . ALA A 1 423 ? 154.758 92.714 106.803 1.00 73.88 400 ALA A O 1
ATOM 3156 N N . ALA A 1 424 ? 154.450 93.436 104.699 1.00 75.43 401 ALA A N 1
ATOM 3157 C CA . ALA A 1 424 ? 154.885 92.207 104.060 1.00 75.76 401 ALA A CA 1
ATOM 3158 C C . ALA A 1 424 ? 156.254 92.400 103.420 1.00 79.13 401 ALA A C 1
ATOM 3159 O O . ALA A 1 424 ? 156.646 93.513 103.067 1.00 81.53 401 ALA A O 1
ATOM 3161 N N . LEU A 1 425 ? 156.982 91.293 103.269 1.00 78.23 402 LEU A N 1
ATOM 3162 C CA . LEU A 1 425 ? 158.390 91.389 102.898 1.00 77.63 402 LEU A CA 1
ATOM 3163 C C . LEU A 1 425 ? 158.578 91.917 101.481 1.00 76.84 402 LEU A C 1
ATOM 3164 O O . LEU A 1 425 ? 159.568 92.602 101.207 1.00 74.61 402 LEU A O 1
ATOM 3169 N N . THR A 1 426 ? 157.630 91.627 100.594 1.00 78.51 403 THR A N 1
ATOM 3170 C CA . THR A 1 426 ? 157.752 92.041 99.196 1.00 78.36 403 THR A CA 1
ATOM 3171 C C . THR A 1 426 ? 157.433 93.503 98.898 1.00 83.59 403 THR A C 1
ATOM 3172 O O . THR A 1 426 ? 157.621 93.957 97.770 1.00 88.57 403 THR A O 1
ATOM 3176 N N . ASP A 1 427 ? 156.953 94.240 99.894 1.00 84.13 404 ASP A N 1
ATOM 3177 C CA . ASP A 1 427 ? 156.574 95.631 99.671 1.00 83.34 404 ASP A CA 1
ATOM 3178 C C . ASP A 1 427 ? 157.805 96.532 99.632 1.00 85.35 404 ASP A C 1
ATOM 3179 O O . ASP A 1 427 ? 158.842 96.193 100.210 1.00 90.49 404 ASP A O 1
ATOM 3184 N N . PRO A 1 428 ? 157.734 97.677 98.953 1.00 82.62 405 PRO A N 1
ATOM 3185 C CA . PRO A 1 428 ? 158.894 98.572 98.891 1.00 85.61 405 PRO A CA 1
ATOM 3186 C C . PRO A 1 428 ? 159.287 99.071 100.271 1.00 87.34 405 PRO A C 1
ATOM 3187 O O . PRO A 1 428 ? 158.563 98.886 101.251 1.00 89.20 405 PRO A O 1
ATOM 3191 N N . TYR A 1 429 ? 160.451 99.718 100.343 1.00 82.59 406 TYR A N 1
ATOM 3192 C CA . TYR A 1 429 ? 160.988 100.098 101.642 1.00 85.30 406 TYR A CA 1
ATOM 3193 C C . TYR A 1 429 ? 160.311 101.341 102.200 1.00 84.50 406 TYR A C 1
ATOM 3194 O O . TYR A 1 429 ? 160.563 101.720 103.348 1.00 85.40 406 TYR A O 1
ATOM 3203 N N . ILE A 1 430 ? 159.470 102.002 101.405 1.00 80.62 407 ILE A N 1
ATOM 3204 C CA . ILE A 1 430 ? 158.818 103.224 101.872 1.00 78.32 407 ILE A CA 1
ATOM 3205 C C . ILE A 1 430 ? 157.757 102.912 102.919 1.00 76.19 407 ILE A C 1
ATOM 3206 O O . ILE A 1 430 ? 157.577 103.665 103.881 1.00 73.50 407 ILE A O 1
ATOM 3211 N N . LEU A 1 431 ? 157.037 101.807 102.753 1.00 75.92 408 LEU A N 1
ATOM 3212 C CA . LEU A 1 431 ? 155.813 101.579 103.509 1.00 77.86 408 LEU A CA 1
ATOM 3213 C C . LEU A 1 431 ? 156.030 100.888 104.846 1.00 78.49 408 LEU A C 1
ATOM 3214 O O . LEU A 1 431 ? 155.097 100.235 105.325 1.00 85.19 408 LEU A O 1
ATOM 3219 N N . LYS A 1 432 ? 157.195 100.990 105.474 1.00 72.39 409 LYS A N 1
ATOM 3220 C CA . LYS A 1 432 ? 157.399 100.350 106.770 1.00 72.57 409 LYS A CA 1
ATOM 3221 C C . LYS A 1 432 ? 158.064 101.305 107.750 1.00 71.07 409 LYS A C 1
ATOM 3222 O O . LYS A 1 432 ? 159.040 100.967 108.420 1.00 75.12 409 LYS A O 1
ATOM 3228 N N . GLN A 1 433 ? 157.542 102.522 107.849 1.00 64.11 410 GLN A N 1
ATOM 3229 C CA . GLN A 1 433 ? 158.032 103.510 108.797 1.00 62.48 410 GLN A CA 1
ATOM 3230 C C . GLN A 1 433 ? 157.053 103.629 109.956 1.00 61.42 410 GLN A C 1
ATOM 3231 O O . GLN A 1 433 ? 155.838 103.654 109.748 1.00 67.66 410 GLN A O 1
ATOM 3237 N N . LYS A 1 434 ? 157.576 103.689 111.176 1.00 57.28 411 LYS A N 1
ATOM 3238 C CA . LYS A 1 434 ? 156.756 103.798 112.373 1.00 56.40 411 LYS A CA 1
ATOM 3239 C C . LYS A 1 434 ? 157.118 105.060 113.137 1.00 61.56 411 LYS A C 1
ATOM 3240 O O . LYS A 1 434 ? 158.289 105.437 113.210 1.00 67.54 411 LYS A O 1
ATOM 3246 N N . VAL A 1 435 ? 156.104 105.699 113.721 1.00 60.57 412 VAL A N 1
ATOM 3247 C CA . VAL A 1 435 ? 156.283 107.013 114.326 1.00 62.44 412 VAL A CA 1
ATOM 3248 C C . VAL A 1 435 ? 157.010 106.892 115.655 1.00 67.28 412 VAL A C 1
ATOM 3249 O O . VAL A 1 435 ? 156.740 105.986 116.452 1.00 65.22 412 VAL A O 1
ATOM 3253 N N . VAL A 1 436 ? 157.936 107.818 115.903 1.00 71.49 413 VAL A N 1
ATOM 3254 C CA . VAL A 1 436 ? 158.633 107.946 117.179 1.00 66.98 413 VAL A CA 1
ATOM 3255 C C . VAL A 1 436 ? 158.373 109.345 117.718 1.00 66.76 413 VAL A C 1
ATOM 3256 O O . VAL A 1 436 ? 158.522 110.333 116.992 1.00 67.91 413 VAL A O 1
ATOM 3260 N N . ARG A 1 437 ? 158.029 109.431 119.008 1.00 68.06 414 ARG A N 1
ATOM 3261 C CA . ARG A 1 437 ? 157.480 110.654 119.574 1.00 73.78 414 ARG A CA 1
ATOM 3262 C C . ARG A 1 437 ? 158.117 110.979 120.916 1.00 72.16 414 ARG A C 1
ATOM 3263 O O . ARG A 1 437 ? 158.169 110.142 121.817 1.00 69.70 414 ARG A O 1
ATOM 3271 N N . GLY A 1 438 ? 158.575 112.221 121.058 1.00 70.07 415 GLY A N 1
ATOM 3272 C CA . GLY A 1 438 ? 159.039 112.733 122.330 1.00 66.39 415 GLY A CA 1
ATOM 3273 C C . GLY A 1 438 ? 160.415 113.362 122.319 1.00 68.00 415 GLY A C 1
ATOM 3274 O O . GLY A 1 438 ? 160.713 114.158 123.214 1.00 72.79 415 GLY A O 1
ATOM 3275 N N . GLY A 1 439 ? 161.193 113.033 121.329 1.00 70.63 416 GLY A N 1
ATOM 3276 C CA . GLY A 1 439 ? 162.510 113.641 121.255 1.00 75.10 416 GLY A CA 1
ATOM 3277 C C . GLY A 1 439 ? 163.506 113.022 122.225 1.00 74.04 416 GLY A C 1
ATOM 3278 O O . GLY A 1 439 ? 163.189 112.147 123.023 1.00 78.61 416 GLY A O 1
ATOM 3279 N N . SER A 1 440 ? 164.736 113.521 122.161 1.00 68.25 417 SER A N 1
ATOM 3280 C CA . SER A 1 440 ? 165.831 112.926 122.920 1.00 68.28 417 SER A CA 1
ATOM 3281 C C . SER A 1 440 ? 166.942 113.962 123.084 1.00 72.62 417 SER A C 1
ATOM 3282 O O . SER A 1 440 ? 166.764 115.134 122.733 1.00 77.58 417 SER A O 1
ATOM 3285 N N . TRP A 1 441 ? 168.099 113.529 123.604 1.00 70.07 418 TRP A N 1
ATOM 3286 C CA . TRP A 1 441 ? 169.160 114.478 123.927 1.00 68.31 418 TRP A CA 1
ATOM 3287 C C . TRP A 1 441 ? 169.799 115.077 122.683 1.00 66.56 418 TRP A C 1
ATOM 3288 O O . TRP A 1 441 ? 170.593 116.015 122.792 1.00 68.39 418 TRP A O 1
ATOM 3299 N N . LYS A 1 442 ? 169.490 114.550 121.507 1.00 65.85 419 LYS A N 1
ATOM 3300 C CA . LYS A 1 442 ? 170.044 115.109 120.284 1.00 69.28 419 LYS A CA 1
ATOM 3301 C C . LYS A 1 442 ? 169.189 116.239 119.726 1.00 73.57 419 LYS A C 1
ATOM 3302 O O . LYS A 1 442 ? 169.619 116.924 118.793 1.00 74.52 419 LYS A O 1
ATOM 3308 N N . ASP A 1 443 ? 168.010 116.477 120.291 1.00 74.63 420 ASP A N 1
ATOM 3309 C CA . ASP A 1 443 ? 167.033 117.365 119.677 1.00 75.54 420 ASP A CA 1
ATOM 3310 C C . ASP A 1 443 ? 167.133 118.787 120.214 1.00 73.68 420 ASP A C 1
ATOM 3311 O O . ASP A 1 443 ? 167.465 119.006 121.381 1.00 71.32 420 ASP A O 1
ATOM 3316 N N . VAL A 1 444 ? 166.829 119.748 119.344 1.00 72.95 421 VAL A N 1
ATOM 3317 C CA . VAL A 1 444 ? 166.795 121.165 119.686 1.00 69.92 421 VAL A CA 1
ATOM 3318 C C . VAL A 1 444 ? 165.513 121.468 120.442 1.00 70.72 421 VAL A C 1
ATOM 3319 O O . VAL A 1 444 ? 164.627 120.615 120.542 1.00 77.13 421 VAL A O 1
ATOM 3323 N N . ALA A 1 445 ? 165.405 122.681 120.984 1.00 70.58 422 ALA A N 1
ATOM 3324 C CA . ALA A 1 445 ? 164.305 123.000 121.892 1.00 75.18 422 ALA A CA 1
ATOM 3325 C C . ALA A 1 445 ? 162.955 123.025 121.180 1.00 74.32 422 ALA A C 1
ATOM 3326 O O . ALA A 1 445 ? 161.911 123.115 121.832 1.00 72.65 422 ALA A O 1
ATOM 3328 N N . ARG A 1 446 ? 162.949 122.984 119.849 1.00 75.08 423 ARG A N 1
ATOM 3329 C CA . ARG A 1 446 ? 161.677 122.945 119.134 1.00 76.03 423 ARG A CA 1
ATOM 3330 C C . ARG A 1 446 ? 161.069 121.549 119.150 1.00 77.99 423 ARG A C 1
ATOM 3331 O O . ARG A 1 446 ? 159.843 121.401 119.140 1.00 80.34 423 ARG A O 1
ATOM 3339 N N . PHE A 1 447 ? 161.906 120.513 119.158 1.00 77.73 424 PHE A N 1
ATOM 3340 C CA . PHE A 1 447 ? 161.396 119.155 119.000 1.00 73.68 424 PHE A CA 1
ATOM 3341 C C . PHE A 1 447 ? 160.830 118.605 120.302 1.00 70.14 424 PHE A C 1
ATOM 3342 O O . PHE A 1 447 ? 160.041 117.655 120.284 1.00 71.56 424 PHE A O 1
ATOM 3350 N N . ILE A 1 448 ? 161.222 119.173 121.443 1.00 66.11 425 ILE A N 1
ATOM 3351 C CA . ILE A 1 448 ? 160.730 118.675 122.715 1.00 63.91 425 ILE A CA 1
ATOM 3352 C C . ILE A 1 448 ? 159.305 119.109 122.999 1.00 73.01 425 ILE A C 1
ATOM 3353 O O . ILE A 1 448 ? 158.756 118.754 124.044 1.00 78.25 425 ILE A O 1
ATOM 3358 N N . ARG A 1 449 ? 158.689 119.874 122.100 1.00 76.54 426 ARG A N 1
ATOM 3359 C CA . ARG A 1 449 ? 157.254 120.113 122.179 1.00 74.94 426 ARG A CA 1
ATOM 3360 C C . ARG A 1 449 ? 156.513 118.787 122.118 1.00 70.29 426 ARG A C 1
ATOM 3361 O O . ARG A 1 449 ? 156.868 117.900 121.339 1.00 72.35 426 ARG A O 1
ATOM 3369 N N . SER A 1 450 ? 155.484 118.648 122.951 1.00 63.50 427 SER A N 1
ATOM 3370 C CA . SER A 1 450 ? 154.852 117.344 123.110 1.00 66.10 427 SER A CA 1
ATOM 3371 C C . SER A 1 450 ? 154.195 116.864 121.824 1.00 71.19 427 SER A C 1
ATOM 3372 O O . SER A 1 450 ? 154.058 115.654 121.620 1.00 73.45 427 SER A O 1
ATOM 3375 N N . ALA A 1 451 ? 153.792 117.776 120.949 1.00 73.52 428 ALA A N 1
ATOM 3376 C CA . ALA A 1 451 ? 153.102 117.426 119.710 1.00 73.62 428 ALA A CA 1
ATOM 3377 C C . ALA A 1 451 ? 154.017 117.737 118.526 1.00 75.13 428 ALA A C 1
ATOM 3378 O O . ALA A 1 451 ? 153.942 118.811 117.930 1.00 77.79 428 ALA A O 1
ATOM 3380 N N . THR A 1 452 ? 154.870 116.777 118.179 1.00 75.44 429 THR A N 1
ATOM 3381 C CA . THR A 1 452 ? 155.773 116.920 117.045 1.00 74.26 429 THR A CA 1
ATOM 3382 C C . THR A 1 452 ? 156.160 115.530 116.572 1.00 78.01 429 THR A C 1
ATOM 3383 O O . THR A 1 452 ? 156.515 114.679 117.389 1.00 79.47 429 THR A O 1
ATOM 3387 N N . ARG A 1 453 ? 156.105 115.308 115.265 1.00 79.11 430 ARG A N 1
ATOM 3388 C CA . ARG A 1 453 ? 156.208 113.972 114.697 1.00 75.56 430 ARG A CA 1
ATOM 3389 C C . ARG A 1 453 ? 157.598 113.716 114.133 1.00 80.25 430 ARG A C 1
ATOM 3390 O O . ARG A 1 453 ? 158.180 114.575 113.468 1.00 89.95 430 ARG A O 1
ATOM 3398 N N . SER A 1 454 ? 158.125 112.525 114.408 1.00 75.96 431 SER A N 1
ATOM 3399 C CA . SER A 1 454 ? 159.380 112.061 113.839 1.00 78.54 431 SER A CA 1
ATOM 3400 C C . SER A 1 454 ? 159.226 110.602 113.434 1.00 72.65 431 SER A C 1
ATOM 3401 O O . SER A 1 454 ? 158.524 109.838 114.094 1.00 73.60 431 SER A O 1
ATOM 3404 N N . HIS A 1 455 ? 159.882 110.215 112.344 1.00 68.30 432 HIS A N 1
ATOM 3405 C CA . HIS A 1 455 ? 159.744 108.871 111.804 1.00 66.74 432 HIS A CA 1
ATOM 3406 C C . HIS A 1 455 ? 161.103 108.200 111.700 1.00 71.17 432 HIS A C 1
ATOM 3407 O O . HIS A 1 455 ? 162.097 108.849 111.369 1.00 73.50 432 HIS A O 1
ATOM 3414 N N . GLU A 1 456 ? 161.125 106.896 111.978 1.00 72.20 433 GLU A N 1
ATOM 3415 C CA . GLU A 1 456 ? 162.347 106.101 111.876 1.00 68.07 433 GLU A CA 1
ATOM 3416 C C . GLU A 1 456 ? 161.949 104.718 111.380 1.00 65.56 433 GLU A C 1
ATOM 3417 O O . GLU A 1 456 ? 160.903 104.206 111.775 1.00 67.46 433 GLU A O 1
ATOM 3423 N N . TYR A 1 457 ? 162.760 104.099 110.535 1.00 62.38 434 TYR A N 1
ATOM 3424 C CA . TYR A 1 457 ? 162.424 102.814 109.942 1.00 63.64 434 TYR A CA 1
ATOM 3425 C C . TYR A 1 457 ? 162.292 101.739 111.018 1.00 63.07 434 TYR A C 1
ATOM 3426 O O . TYR A 1 457 ? 162.710 101.910 112.163 1.00 66.53 434 TYR A O 1
ATOM 3435 N N . GLN A 1 458 ? 161.697 100.613 110.630 1.00 59.69 435 GLN A N 1
ATOM 3436 C CA . GLN A 1 458 ? 161.445 99.534 111.574 1.00 60.08 435 GLN A CA 1
ATOM 3437 C C . GLN A 1 458 ? 162.612 98.574 111.696 1.00 61.92 435 GLN A C 1
ATOM 3438 O O . GLN A 1 458 ? 162.670 97.804 112.658 1.00 64.91 435 GLN A O 1
ATOM 3444 N N . ASN A 1 459 ? 163.555 98.617 110.760 1.00 62.04 436 ASN A N 1
ATOM 3445 C CA . ASN A 1 459 ? 164.659 97.651 110.767 1.00 61.21 436 ASN A CA 1
ATOM 3446 C C . ASN A 1 459 ? 165.963 98.186 111.337 1.00 63.17 436 ASN A C 1
ATOM 3447 O O . ASN A 1 459 ? 166.869 97.410 111.639 1.00 64.81 436 ASN A O 1
ATOM 3452 N N . VAL A 1 460 ? 166.073 99.500 111.486 1.00 65.19 437 VAL A N 1
ATOM 3453 C CA . VAL A 1 460 ? 167.330 100.087 111.943 1.00 65.69 437 VAL A CA 1
ATOM 3454 C C . VAL A 1 460 ? 167.193 100.776 113.284 1.00 64.66 437 VAL A C 1
ATOM 3455 O O . VAL A 1 460 ? 166.274 101.575 113.465 1.00 68.02 437 VAL A O 1
ATOM 3459 N N . GLY A 1 461 ? 168.081 100.485 114.236 1.00 62.82 438 GLY A N 1
ATOM 3460 C CA . GLY A 1 461 ? 168.022 101.243 115.467 1.00 63.77 438 GLY A CA 1
ATOM 3461 C C . GLY A 1 461 ? 169.076 102.327 115.482 1.00 65.93 438 GLY A C 1
ATOM 3462 O O . GLY A 1 461 ? 169.961 102.343 114.626 1.00 68.98 438 GLY A O 1
ATOM 3463 N N . ARG A 1 462 ? 169.010 103.231 116.448 1.00 67.33 439 ARG A N 1
ATOM 3464 C CA . ARG A 1 462 ? 170.022 104.272 116.536 1.00 68.74 439 ARG A CA 1
ATOM 3465 C C . ARG A 1 462 ? 170.541 104.467 117.948 1.00 70.07 439 ARG A C 1
ATOM 3466 O O . ARG A 1 462 ? 170.458 103.560 118.775 1.00 70.30 439 ARG A O 1
ATOM 3474 N N . SER A 1 463 ? 171.075 105.647 118.231 1.00 72.10 440 SER A N 1
ATOM 3475 C CA . SER A 1 463 ? 171.657 105.897 119.540 1.00 71.92 440 SER A CA 1
ATOM 3476 C C . SER A 1 463 ? 170.797 106.777 120.439 1.00 68.85 440 SER A C 1
ATOM 3477 O O . SER A 1 463 ? 171.258 107.166 121.515 1.00 66.02 440 SER A O 1
ATOM 3480 N N . TYR A 1 464 ? 169.571 107.107 120.036 1.00 67.54 441 TYR A N 1
ATOM 3481 C CA . TYR A 1 464 ? 168.712 107.958 120.851 1.00 66.32 441 TYR A CA 1
ATOM 3482 C C . TYR A 1 464 ? 167.249 107.522 120.838 1.00 68.46 441 TYR A C 1
ATOM 3483 O O . TYR A 1 464 ? 166.363 108.378 120.797 1.00 69.56 441 TYR A O 1
ATOM 3492 N N . ILE A 1 465 ? 166.968 106.220 120.877 1.00 68.04 442 ILE A N 1
ATOM 3493 C CA . ILE A 1 465 ? 165.603 105.708 120.952 1.00 59.82 442 ILE A CA 1
ATOM 3494 C C . ILE A 1 465 ? 165.550 104.555 121.945 1.00 57.13 442 ILE A C 1
ATOM 3495 O O . ILE A 1 465 ? 166.347 103.617 121.860 1.00 59.40 442 ILE A O 1
ATOM 3500 N N . GLY A 1 466 ? 164.608 104.629 122.882 1.00 55.45 443 GLY A N 1
ATOM 3501 C CA . GLY A 1 466 ? 164.360 103.562 123.834 1.00 54.88 443 GLY A CA 1
ATOM 3502 C C . GLY A 1 466 ? 162.939 103.058 123.706 1.00 58.58 443 GLY A C 1
ATOM 3503 O O . GLY A 1 466 ? 162.372 103.125 122.614 1.00 63.74 443 GLY A O 1
ATOM 3504 N N . PHE A 1 467 ? 162.347 102.551 124.784 1.00 56.49 444 PHE A N 1
ATOM 3505 C CA . PHE A 1 467 ? 160.938 102.182 124.744 1.00 61.52 444 PHE A CA 1
ATOM 3506 C C . PHE A 1 467 ? 160.410 102.027 126.161 1.00 65.58 444 PHE A C 1
ATOM 3507 O O . PHE A 1 467 ? 161.169 102.054 127.131 1.00 67.46 444 PHE A O 1
ATOM 3515 N N . ARG A 1 468 ? 159.088 101.888 126.263 1.00 64.48 445 ARG A N 1
ATOM 3516 C CA . ARG A 1 468 ? 158.403 101.665 127.529 1.00 61.84 445 ARG A CA 1
ATOM 3517 C C . ARG A 1 468 ? 157.097 100.934 127.259 1.00 65.31 445 ARG A C 1
ATOM 3518 O O . ARG A 1 468 ? 156.534 101.023 126.168 1.00 71.36 445 ARG A O 1
ATOM 3526 N N . CYS A 1 469 ? 156.608 100.217 128.266 1.00 68.00 446 CYS A N 1
ATOM 3527 C CA . CYS A 1 469 ? 155.485 99.305 128.101 1.00 72.79 446 CYS A CA 1
ATOM 3528 C C . CYS A 1 469 ? 154.255 99.795 128.852 1.00 72.75 446 CYS A C 1
ATOM 3529 O O . CYS A 1 469 ? 154.362 100.422 129.908 1.00 76.96 446 CYS A O 1
ATOM 3532 N N . VAL A 1 470 ? 153.080 99.492 128.296 1.00 66.54 447 VAL A N 1
ATOM 3533 C CA . VAL A 1 470 ? 151.796 99.851 128.880 1.00 61.52 447 VAL A CA 1
ATOM 3534 C C . VAL A 1 470 ? 150.932 98.602 128.947 1.00 67.39 447 VAL A C 1
ATOM 3535 O O . VAL A 1 470 ? 151.311 97.532 128.477 1.00 75.62 447 VAL A O 1
ATOM 3539 N N . ARG A 1 471 ? 149.749 98.751 129.536 1.00 64.95 448 ARG A N 1
ATOM 3540 C CA . ARG A 1 471 ? 148.868 97.621 129.800 1.00 67.75 448 ARG A CA 1
ATOM 3541 C C . ARG A 1 471 ? 147.433 98.090 129.965 1.00 68.92 448 ARG A C 1
ATOM 3542 O O . ARG A 1 471 ? 147.159 98.973 130.779 1.00 75.22 448 ARG A O 1
ATOM 3550 N N . THR A 1 472 ? 146.519 97.487 129.210 1.00 65.47 449 THR A N 1
ATOM 3551 C CA . THR A 1 472 ? 145.108 97.817 129.349 1.00 68.17 449 THR A CA 1
ATOM 3552 C C . THR A 1 472 ? 144.583 97.321 130.690 1.00 71.49 449 THR A C 1
ATOM 3553 O O . THR A 1 472 ? 144.954 96.247 131.166 1.00 73.67 449 THR A O 1
ATOM 3557 N N . SER A 1 473 ? 143.711 98.114 131.300 1.00 72.07 450 SER A N 1
ATOM 3558 C CA . SER A 1 473 ? 143.252 97.876 132.658 1.00 72.29 450 SER A CA 1
ATOM 3559 C C . SER A 1 473 ? 141.810 97.399 132.659 1.00 79.18 450 SER A C 1
ATOM 3560 O O . SER A 1 473 ? 141.103 97.488 131.653 1.00 84.89 450 SER A O 1
ATOM 3563 N N . ILE A 1 474 ? 141.384 96.884 133.806 1.00 82.90 451 ILE A N 1
ATOM 3564 C CA . ILE A 1 474 ? 139.993 96.520 134.044 1.00 93.23 451 ILE A CA 1
ATOM 3565 C C . ILE A 1 474 ? 139.549 97.184 135.335 1.00 96.63 451 ILE A C 1
ATOM 3566 O O . ILE A 1 474 ? 139.989 96.796 136.424 1.00 102.17 451 ILE A O 1
ATOM 3571 N N . ALA A 1 475 ? 138.674 98.175 135.215 1.00 98.38 452 ALA A N 1
ATOM 3572 C CA . ALA A 1 475 ? 138.162 98.905 136.359 1.00 101.21 452 ALA A CA 1
ATOM 3573 C C . ALA A 1 475 ? 136.672 99.115 136.173 1.00 104.28 452 ALA A C 1
ATOM 3574 O O . ALA A 1 475 ? 136.109 98.808 135.120 1.00 103.88 452 ALA A O 1
ATOM 3576 N N . PHE A 1 476 ? 136.037 99.640 137.211 1.00 106.40 453 PHE A N 1
ATOM 3577 C CA . PHE A 1 476 ? 134.597 99.840 137.222 1.00 106.92 453 PHE A CA 1
ATOM 3578 C C . PHE A 1 476 ? 134.288 101.328 137.196 1.00 107.33 453 PHE A C 1
ATOM 3579 O O . PHE A 1 476 ? 134.929 102.114 137.901 1.00 110.77 453 PHE A O 1
ATOM 3587 N N . SER A 1 477 ? 133.312 101.708 136.369 1.00 105.45 454 SER A N 1
ATOM 3588 C CA . SER A 1 477 ? 133.062 103.121 136.104 1.00 104.32 454 SER A CA 1
ATOM 3589 C C . SER A 1 477 ? 132.632 103.860 137.363 1.00 108.92 454 SER A C 1
ATOM 3590 O O . SER A 1 477 ? 133.041 105.005 137.589 1.00 108.20 454 SER A O 1
ATOM 3593 N N . SER A 1 478 ? 131.799 103.226 138.193 1.00 108.00 455 SER A N 1
ATOM 3594 C CA . SER A 1 478 ? 131.277 103.902 139.374 1.00 104.61 455 SER A CA 1
ATOM 3595 C C . SER A 1 478 ? 132.383 104.277 140.351 1.00 109.58 455 SER A C 1
ATOM 3596 O O . SER A 1 478 ? 132.219 105.208 141.147 1.00 111.44 455 SER A O 1
ATOM 3599 N N . GLY A 1 479 ? 133.509 103.577 140.303 1.00 109.10 456 GLY A N 1
ATOM 3600 C CA . GLY A 1 479 ? 134.626 103.873 141.179 1.00 106.37 456 GLY A CA 1
ATOM 3601 C C . GLY A 1 479 ? 135.841 104.402 140.445 1.00 106.95 456 GLY A C 1
ATOM 3602 O O . GLY A 1 479 ? 136.969 104.267 140.917 1.00 108.13 456 GLY A O 1
ATOM 3603 N N . GLU B 1 34 ? 63.062 88.824 138.969 1.00 109.72 11 GLU B N 1
ATOM 3604 C CA . GLU B 1 34 ? 62.664 89.564 137.780 1.00 109.68 11 GLU B CA 1
ATOM 3605 C C . GLU B 1 34 ? 63.823 90.380 137.226 1.00 113.79 11 GLU B C 1
ATOM 3606 O O . GLU B 1 34 ? 63.905 91.588 137.448 1.00 112.66 11 GLU B O 1
ATOM 3612 N N . LEU B 1 35 ? 64.712 89.705 136.500 1.00 114.23 12 LEU B N 1
ATOM 3613 C CA . LEU B 1 35 ? 65.879 90.337 135.882 1.00 107.71 12 LEU B CA 1
ATOM 3614 C C . LEU B 1 35 ? 66.718 91.090 136.910 1.00 105.17 12 LEU B C 1
ATOM 3615 O O . LEU B 1 35 ? 67.128 92.231 136.691 1.00 96.65 12 LEU B O 1
ATOM 3620 N N . THR B 1 36 ? 66.955 90.446 138.055 1.00 112.00 13 THR B N 1
ATOM 3621 C CA . THR B 1 36 ? 67.916 90.974 139.017 1.00 112.53 13 THR B CA 1
ATOM 3622 C C . THR B 1 36 ? 69.333 90.932 138.454 1.00 107.45 13 THR B C 1
ATOM 3623 O O . THR B 1 36 ? 70.109 91.876 138.638 1.00 102.41 13 THR B O 1
ATOM 3627 N N . GLY B 1 37 ? 69.681 89.856 137.760 1.00 105.97 14 GLY B N 1
ATOM 3628 C CA . GLY B 1 37 ? 70.982 89.727 137.143 1.00 97.17 14 GLY B CA 1
ATOM 3629 C C . GLY B 1 37 ? 71.845 88.680 137.826 1.00 103.61 14 GLY B C 1
ATOM 3630 O O . GLY B 1 37 ? 71.653 88.326 138.991 1.00 108.28 14 GLY B O 1
ATOM 3631 N N . ALA B 1 38 ? 72.819 88.176 137.073 1.00 102.96 15 ALA B N 1
ATOM 3632 C CA . ALA B 1 38 ? 73.750 87.171 137.561 1.00 107.41 15 ALA B CA 1
ATOM 3633 C C . ALA B 1 38 ? 75.173 87.622 137.278 1.00 106.78 15 ALA B C 1
ATOM 3634 O O . ALA B 1 38 ? 75.418 88.432 136.379 1.00 99.61 15 ALA B O 1
ATOM 3636 N N . LYS B 1 39 ? 76.108 87.097 138.057 1.00 112.16 16 LYS B N 1
ATOM 3637 C CA . LYS B 1 39 ? 77.512 87.461 137.960 1.00 113.35 16 LYS B CA 1
ATOM 3638 C C . LYS B 1 39 ? 78.361 86.207 137.757 1.00 119.43 16 LYS B C 1
ATOM 3639 O O . LYS B 1 39 ? 77.846 85.097 137.606 1.00 119.07 16 LYS B O 1
ATOM 3645 N N . LEU B 1 40 ? 79.676 86.398 137.757 1.00 123.00 17 LEU B N 1
ATOM 3646 C CA . LEU B 1 40 ? 80.633 85.319 137.578 1.00 126.60 17 LEU B CA 1
ATOM 3647 C C . LEU B 1 40 ? 81.755 85.483 138.595 1.00 129.79 17 LEU B C 1
ATOM 3648 O O . LEU B 1 40 ? 81.994 86.578 139.110 1.00 125.63 17 LEU B O 1
ATOM 3653 N N . SER B 1 41 ? 82.439 84.382 138.898 1.00 131.84 18 SER B N 1
ATOM 3654 C CA . SER B 1 41 ? 83.513 84.412 139.894 1.00 134.72 18 SER B CA 1
ATOM 3655 C C . SER B 1 41 ? 84.594 85.421 139.566 1.00 135.88 18 SER B C 1
ATOM 3656 O O . SER B 1 41 ? 84.970 85.574 138.406 1.00 136.58 18 SER B O 1
ATOM 3659 N N . SER B 1 42 ? 85.118 86.088 140.588 1.00 134.96 19 SER B N 1
ATOM 3660 C CA . SER B 1 42 ? 86.125 87.117 140.364 1.00 131.48 19 SER B CA 1
ATOM 3661 C C . SER B 1 42 ? 87.543 86.670 140.668 1.00 132.51 19 SER B C 1
ATOM 3662 O O . SER B 1 42 ? 87.779 85.950 141.636 1.00 131.08 19 SER B O 1
ATOM 3665 N N . TRP B 1 43 ? 88.487 87.091 139.839 1.00 134.23 20 TRP B N 1
ATOM 3666 C CA . TRP B 1 43 ? 89.888 86.782 140.084 1.00 138.00 20 TRP B CA 1
ATOM 3667 C C . TRP B 1 43 ? 90.749 88.030 139.925 1.00 137.33 20 TRP B C 1
ATOM 3668 O O . TRP B 1 43 ? 90.422 88.940 139.158 1.00 133.47 20 TRP B O 1
ATOM 3679 N N . ASN B 1 44 ? 91.865 88.048 140.653 1.00 137.37 21 ASN B N 1
ATOM 3680 C CA . ASN B 1 44 ? 92.662 89.249 140.858 1.00 133.82 21 ASN B CA 1
ATOM 3681 C C . ASN B 1 44 ? 93.703 89.437 139.758 1.00 128.36 21 ASN B C 1
ATOM 3682 O O . ASN B 1 44 ? 93.859 88.610 138.855 1.00 127.40 21 ASN B O 1
ATOM 3687 N N . GLU B 1 45 ? 94.479 90.514 139.902 1.00 126.62 22 GLU B N 1
ATOM 3688 C CA . GLU B 1 45 ? 95.556 90.802 138.962 1.00 121.87 22 GLU B CA 1
ATOM 3689 C C . GLU B 1 45 ? 96.858 91.000 139.743 1.00 121.68 22 GLU B C 1
ATOM 3690 O O . GLU B 1 45 ? 97.073 92.051 140.338 1.00 119.41 22 GLU B O 1
ATOM 3696 N N . PRO B 1 46 ? 97.744 89.993 139.745 1.00 121.46 23 PRO B N 1
ATOM 3697 C CA . PRO B 1 46 ? 98.973 90.075 140.538 1.00 118.05 23 PRO B CA 1
ATOM 3698 C C . PRO B 1 46 ? 99.878 91.188 140.037 1.00 116.59 23 PRO B C 1
ATOM 3699 O O . PRO B 1 46 ? 99.794 91.627 138.888 1.00 115.11 23 PRO B O 1
ATOM 3703 N N . SER B 1 47 ? 100.759 91.650 140.928 1.00 114.44 24 SER B N 1
ATOM 3704 C CA . SER B 1 47 ? 101.746 92.660 140.568 1.00 107.28 24 SER B CA 1
ATOM 3705 C C . SER B 1 47 ? 103.063 91.981 140.245 1.00 104.00 24 SER B C 1
ATOM 3706 O O . SER B 1 47 ? 103.702 91.434 141.157 1.00 103.25 24 SER B O 1
ATOM 3709 N N . PRO B 1 48 ? 103.508 91.988 138.991 1.00 101.86 25 PRO B N 1
ATOM 3710 C CA . PRO B 1 48 ? 104.766 91.315 138.655 1.00 100.60 25 PRO B CA 1
ATOM 3711 C C . PRO B 1 48 ? 105.946 91.991 139.328 1.00 102.98 25 PRO B C 1
ATOM 3712 O O . PRO B 1 48 ? 105.895 93.173 139.673 1.00 101.88 25 PRO B O 1
ATOM 3716 N N . PHE B 1 49 ? 107.029 91.245 139.506 1.00 105.22 26 PHE B N 1
ATOM 3717 C CA . PHE B 1 49 ? 108.210 91.788 140.172 1.00 102.65 26 PHE B CA 1
ATOM 3718 C C . PHE B 1 49 ? 108.872 92.923 139.401 1.00 97.56 26 PHE B C 1
ATOM 3719 O O . PHE B 1 49 ? 108.724 93.018 138.182 1.00 96.55 26 PHE B O 1
ATOM 3727 N N . GLY B 1 50 ? 109.602 93.784 140.105 1.00 92.17 27 GLY B N 1
ATOM 3728 C CA . GLY B 1 50 ? 110.319 94.866 139.451 1.00 84.14 27 GLY B CA 1
ATOM 3729 C C . GLY B 1 50 ? 109.504 95.616 138.422 1.00 76.91 27 GLY B C 1
ATOM 3730 O O . GLY B 1 50 ? 109.984 95.890 137.322 1.00 71.49 27 GLY B O 1
ATOM 3731 N N . MET B 1 51 ? 108.270 95.954 138.771 1.00 77.49 28 MET B N 1
ATOM 3732 C CA . MET B 1 51 ? 107.427 96.709 137.855 1.00 76.12 28 MET B CA 1
ATOM 3733 C C . MET B 1 51 ? 106.798 97.949 138.474 1.00 74.50 28 MET B C 1
ATOM 3734 O O . MET B 1 51 ? 106.699 98.036 139.697 1.00 75.21 28 MET B O 1
ATOM 3739 N N . ILE B 1 52 ? 106.453 98.932 137.651 1.00 68.51 29 ILE B N 1
ATOM 3740 C CA . ILE B 1 52 ? 105.859 100.177 138.137 1.00 63.84 29 ILE B CA 1
ATOM 3741 C C . ILE B 1 52 ? 104.619 100.467 137.312 1.00 70.02 29 ILE B C 1
ATOM 3742 O O . ILE B 1 52 ? 104.408 99.823 136.288 1.00 74.01 29 ILE B O 1
ATOM 3747 N N . GLN B 1 53 ? 103.799 101.430 137.723 1.00 72.17 30 GLN B N 1
ATOM 3748 C CA . GLN B 1 53 ? 102.526 101.668 137.018 1.00 68.24 30 GLN B CA 1
ATOM 3749 C C . GLN B 1 53 ? 102.393 103.022 136.333 1.00 62.91 30 GLN B C 1
ATOM 3750 O O . GLN B 1 53 ? 102.726 104.052 136.912 1.00 66.03 30 GLN B O 1
ATOM 3756 N N . VAL B 1 54 ? 101.889 103.022 135.105 1.00 59.71 31 VAL B N 1
ATOM 3757 C CA . VAL B 1 54 ? 101.717 104.263 134.360 1.00 63.25 31 VAL B CA 1
ATOM 3758 C C . VAL B 1 54 ? 100.243 104.596 134.228 1.00 69.09 31 VAL B C 1
ATOM 3759 O O . VAL B 1 54 ? 99.467 103.779 133.738 1.00 77.60 31 VAL B O 1
ATOM 3763 N N . PRO B 1 55 ? 99.830 105.814 134.630 1.00 64.99 32 PRO B N 1
ATOM 3764 C CA . PRO B 1 55 ? 98.389 106.082 134.579 1.00 65.32 32 PRO B CA 1
ATOM 3765 C C . PRO B 1 55 ? 97.919 106.574 133.214 1.00 69.07 32 PRO B C 1
ATOM 3766 O O . PRO B 1 55 ? 98.750 106.799 132.338 1.00 72.78 32 PRO B O 1
ATOM 3770 N N . ARG B 1 56 ? 96.610 106.739 133.036 1.00 69.63 33 ARG B N 1
ATOM 3771 C CA . ARG B 1 56 ? 96.060 107.188 131.756 1.00 71.42 33 ARG B CA 1
ATOM 3772 C C . ARG B 1 56 ? 96.304 108.670 131.514 1.00 78.47 33 ARG B C 1
ATOM 3773 O O . ARG B 1 56 ? 96.694 109.392 132.429 1.00 84.16 33 ARG B O 1
ATOM 3781 N N . GLY B 1 57 ? 96.075 109.131 130.286 1.00 76.02 34 GLY B N 1
ATOM 3782 C CA . GLY B 1 57 ? 96.266 110.538 129.966 1.00 74.64 34 GLY B CA 1
ATOM 3783 C C . GLY B 1 57 ? 96.346 110.820 128.480 1.00 76.93 34 GLY B C 1
ATOM 3784 O O . GLY B 1 57 ? 95.950 109.986 127.668 1.00 75.52 34 GLY B O 1
ATOM 3785 N N . SER B 1 58 ? 96.846 111.997 128.115 1.00 75.32 35 SER B N 1
ATOM 3786 C CA . SER B 1 58 ? 96.999 112.344 126.704 1.00 75.12 35 SER B CA 1
ATOM 3787 C C . SER B 1 58 ? 98.211 113.237 126.482 1.00 77.65 35 SER B C 1
ATOM 3788 O O . SER B 1 58 ? 98.529 114.072 127.326 1.00 81.26 35 SER B O 1
ATOM 3791 N N . ILE B 1 59 ? 98.888 113.070 125.350 1.00 75.27 36 ILE B N 1
ATOM 3792 C CA . ILE B 1 59 ? 100.074 113.870 125.058 1.00 75.59 36 ILE B CA 1
ATOM 3793 C C . ILE B 1 59 ? 100.087 114.365 123.627 1.00 77.20 36 ILE B C 1
ATOM 3794 O O . ILE B 1 59 ? 99.460 113.770 122.754 1.00 79.39 36 ILE B O 1
ATOM 3799 N N . VAL B 1 60 ? 100.810 115.450 123.379 1.00 79.31 37 VAL B N 1
ATOM 3800 C CA . VAL B 1 60 ? 100.910 115.981 122.027 1.00 80.92 37 VAL B CA 1
ATOM 3801 C C . VAL B 1 60 ? 102.163 115.459 121.355 1.00 81.29 37 VAL B C 1
ATOM 3802 O O . VAL B 1 60 ? 103.273 115.731 121.808 1.00 83.21 37 VAL B O 1
ATOM 3806 N N . LEU B 1 61 ? 101.973 114.717 120.270 1.00 85.26 38 LEU B N 1
ATOM 3807 C CA . LEU B 1 61 ? 103.107 114.138 119.567 1.00 88.61 38 LEU B CA 1
ATOM 3808 C C . LEU B 1 61 ? 103.659 115.075 118.513 1.00 90.82 38 LEU B C 1
ATOM 3809 O O . LEU B 1 61 ? 102.906 115.647 117.726 1.00 92.66 38 LEU B O 1
ATOM 3814 N N . GLY B 1 62 ? 104.974 115.231 118.496 1.00 90.52 39 GLY B N 1
ATOM 3815 C CA . GLY B 1 62 ? 105.626 116.087 117.529 1.00 96.26 39 GLY B CA 1
ATOM 3816 C C . GLY B 1 62 ? 105.990 117.447 118.099 1.00 101.15 39 GLY B C 1
ATOM 3817 O O . GLY B 1 62 ? 105.519 117.864 119.155 1.00 101.62 39 GLY B O 1
ATOM 3818 N N . ASN B 1 63 ? 106.861 118.143 117.376 1.00 102.21 40 ASN B N 1
ATOM 3819 C CA . ASN B 1 63 ? 107.315 119.474 117.750 1.00 101.24 40 ASN B CA 1
ATOM 3820 C C . ASN B 1 63 ? 106.873 120.462 116.680 1.00 104.14 40 ASN B C 1
ATOM 3821 O O . ASN B 1 63 ? 106.894 120.149 115.487 1.00 106.67 40 ASN B O 1
ATOM 3826 N N . LYS B 1 64 ? 106.471 121.656 117.113 1.00 104.95 41 LYS B N 1
ATOM 3827 C CA . LYS B 1 64 ? 105.833 122.598 116.203 1.00 107.33 41 LYS B CA 1
ATOM 3828 C C . LYS B 1 64 ? 106.812 123.542 115.512 1.00 116.06 41 LYS B C 1
ATOM 3829 O O . LYS B 1 64 ? 106.485 124.068 114.442 1.00 117.82 41 LYS B O 1
ATOM 3835 N N . GLU B 1 65 ? 107.991 123.775 116.082 1.00 118.50 42 GLU B N 1
ATOM 3836 C CA . GLU B 1 65 ? 108.973 124.685 115.504 1.00 118.30 42 GLU B CA 1
ATOM 3837 C C . GLU B 1 65 ? 110.115 123.881 114.902 1.00 120.72 42 GLU B C 1
ATOM 3838 O O . GLU B 1 65 ? 110.913 123.287 115.634 1.00 119.08 42 GLU B O 1
ATOM 3844 N N . ALA B 1 66 ? 110.200 123.882 113.575 1.00 125.55 43 ALA B N 1
ATOM 3845 C CA . ALA B 1 66 ? 111.244 123.135 112.889 1.00 128.93 43 ALA B CA 1
ATOM 3846 C C . ALA B 1 66 ? 112.597 123.806 113.082 1.00 131.56 43 ALA B C 1
ATOM 3847 O O . ALA B 1 66 ? 112.705 125.035 113.078 1.00 133.69 43 ALA B O 1
ATOM 3849 N N . ASP B 1 67 ? 113.633 122.989 113.256 1.00 128.00 44 ASP B N 1
ATOM 3850 C CA . ASP B 1 67 ? 114.980 123.517 113.407 1.00 123.95 44 ASP B CA 1
ATOM 3851 C C . ASP B 1 67 ? 115.408 124.206 112.121 1.00 122.07 44 ASP B C 1
ATOM 3852 O O . ASP B 1 67 ? 115.270 123.648 111.030 1.00 117.97 44 ASP B O 1
ATOM 3857 N N . SER B 1 68 ? 115.920 125.430 112.250 1.00 125.32 45 SER B N 1
ATOM 3858 C CA . SER B 1 68 ? 116.265 126.214 111.069 1.00 123.63 45 SER B CA 1
ATOM 3859 C C . SER B 1 68 ? 117.406 125.574 110.289 1.00 115.88 45 SER B C 1
ATOM 3860 O O . SER B 1 68 ? 117.402 125.579 109.053 1.00 112.81 45 SER B O 1
ATOM 3863 N N . LEU B 1 69 ? 118.391 125.016 110.992 1.00 111.93 46 LEU B N 1
ATOM 3864 C CA . LEU B 1 69 ? 119.564 124.470 110.319 1.00 110.06 46 LEU B CA 1
ATOM 3865 C C . LEU B 1 69 ? 119.214 123.205 109.548 1.00 106.26 46 LEU B C 1
ATOM 3866 O O . LEU B 1 69 ? 119.358 123.149 108.322 1.00 101.45 46 LEU B O 1
ATOM 3871 N N . TRP B 1 70 ? 118.751 122.179 110.252 1.00 106.16 47 TRP B N 1
ATOM 3872 C CA . TRP B 1 70 ? 118.370 120.933 109.608 1.00 105.76 47 TRP B CA 1
ATOM 3873 C C . TRP B 1 70 ? 117.135 121.154 108.744 1.00 109.61 47 TRP B C 1
ATOM 3874 O O . TRP B 1 70 ? 116.350 122.075 108.970 1.00 115.09 47 TRP B O 1
ATOM 3885 N N . GLY B 1 71 ? 116.969 120.305 107.741 1.00 102.54 48 GLY B N 1
ATOM 3886 C CA . GLY B 1 71 ? 115.889 120.493 106.799 1.00 99.45 48 GLY B CA 1
ATOM 3887 C C . GLY B 1 71 ? 114.582 119.819 107.134 1.00 102.75 48 GLY B C 1
ATOM 3888 O O . GLY B 1 71 ? 113.668 119.832 106.307 1.00 101.99 48 GLY B O 1
ATOM 3889 N N . ILE B 1 72 ? 114.464 119.236 108.321 1.00 108.88 49 ILE B N 1
ATOM 3890 C CA . ILE B 1 72 ? 113.249 118.511 108.687 1.00 114.41 49 ILE B CA 1
ATOM 3891 C C . ILE B 1 72 ? 112.062 119.454 108.887 1.00 117.32 49 ILE B C 1
ATOM 3892 O O . ILE B 1 72 ? 112.125 120.356 109.722 1.00 118.38 49 ILE B O 1
ATOM 3897 N N . PRO B 1 73 ? 110.970 119.248 108.127 1.00 116.68 50 PRO B N 1
ATOM 3898 C CA . PRO B 1 73 ? 109.800 120.095 108.368 1.00 114.84 50 PRO B CA 1
ATOM 3899 C C . PRO B 1 73 ? 109.050 119.690 109.630 1.00 117.48 50 PRO B C 1
ATOM 3900 O O . PRO B 1 73 ? 109.318 118.661 110.253 1.00 117.32 50 PRO B O 1
ATOM 3904 N N . ALA B 1 74 ? 108.084 120.530 109.991 1.00 116.22 51 ALA B N 1
ATOM 3905 C CA . ALA B 1 74 ? 107.317 120.342 111.213 1.00 114.67 51 ALA B CA 1
ATOM 3906 C C . ALA B 1 74 ? 106.326 119.190 111.081 1.00 114.25 51 ALA B C 1
ATOM 3907 O O . ALA B 1 74 ? 106.082 118.671 109.988 1.00 116.62 51 ALA B O 1
ATOM 3909 N N . GLU B 1 75 ? 105.761 118.785 112.220 1.00 110.31 52 GLU B N 1
ATOM 3910 C CA . GLU B 1 75 ? 104.726 117.761 112.275 1.00 108.82 52 GLU B CA 1
ATOM 3911 C C . GLU B 1 75 ? 104.108 117.767 113.666 1.00 105.05 52 GLU B C 1
ATOM 3912 O O . GLU B 1 75 ? 104.793 118.036 114.655 1.00 110.66 52 GLU B O 1
ATOM 3918 N N . SER B 1 76 ? 102.807 117.479 113.739 1.00 96.83 53 SER B N 1
ATOM 3919 C CA . SER B 1 76 ? 102.111 117.459 115.029 1.00 94.68 53 SER B CA 1
ATOM 3920 C C . SER B 1 76 ? 100.870 116.582 114.910 1.00 91.75 53 SER B C 1
ATOM 3921 O O . SER B 1 76 ? 100.246 116.544 113.848 1.00 96.64 53 SER B O 1
ATOM 3924 N N . ARG B 1 77 ? 100.514 115.889 115.998 1.00 86.65 54 ARG B N 1
ATOM 3925 C CA . ARG B 1 77 ? 99.271 115.123 116.080 1.00 81.46 54 ARG B CA 1
ATOM 3926 C C . ARG B 1 77 ? 99.042 114.710 117.529 1.00 83.11 54 ARG B C 1
ATOM 3927 O O . ARG B 1 77 ? 99.983 114.241 118.189 1.00 86.32 54 ARG B O 1
ATOM 3935 N N . PRO B 1 78 ? 97.794 114.886 118.036 1.00 79.12 55 PRO B N 1
ATOM 3936 C CA . PRO B 1 78 ? 97.532 114.440 119.404 1.00 78.53 55 PRO B CA 1
ATOM 3937 C C . PRO B 1 78 ? 96.975 113.032 119.508 1.00 79.34 55 PRO B C 1
ATOM 3938 O O . PRO B 1 78 ? 96.308 112.569 118.583 1.00 80.60 55 PRO B O 1
ATOM 3942 N N . ILE B 1 79 ? 97.227 112.369 120.627 1.00 77.53 56 ILE B N 1
ATOM 3943 C CA . ILE B 1 79 ? 96.778 111.002 120.862 1.00 74.64 56 ILE B CA 1
ATOM 3944 C C . ILE B 1 79 ? 96.467 110.807 122.340 1.00 76.72 56 ILE B C 1
ATOM 3945 O O . ILE B 1 79 ? 96.704 111.685 123.172 1.00 79.08 56 ILE B O 1
ATOM 3950 N N . SER B 1 80 ? 95.963 109.604 122.647 1.00 74.11 57 SER B N 1
ATOM 3951 C CA . SER B 1 80 ? 95.658 109.226 124.028 1.00 72.79 57 SER B CA 1
ATOM 3952 C C . SER B 1 80 ? 96.027 107.742 124.125 1.00 72.34 57 SER B C 1
ATOM 3953 O O . SER B 1 80 ? 95.982 107.043 123.111 1.00 73.90 57 SER B O 1
ATOM 3956 N N . VAL B 1 81 ? 96.370 107.244 125.312 1.00 72.15 58 VAL B N 1
ATOM 3957 C CA . VAL B 1 81 ? 96.816 105.871 125.506 1.00 72.57 58 VAL B CA 1
ATOM 3958 C C . VAL B 1 81 ? 96.262 105.352 126.830 1.00 75.95 58 VAL B C 1
ATOM 3959 O O . VAL B 1 81 ? 95.983 106.112 127.754 1.00 79.57 58 VAL B O 1
ATOM 3963 N N . ASP B 1 82 ? 96.117 104.032 126.911 1.00 74.18 59 ASP B N 1
ATOM 3964 C CA . ASP B 1 82 ? 95.564 103.337 128.063 1.00 74.17 59 ASP B CA 1
ATOM 3965 C C . ASP B 1 82 ? 96.631 103.151 129.140 1.00 75.73 59 ASP B C 1
ATOM 3966 O O . ASP B 1 82 ? 97.686 103.785 129.113 1.00 77.92 59 ASP B O 1
ATOM 3971 N N . ALA B 1 83 ? 96.334 102.282 130.106 1.00 73.76 60 ALA B N 1
ATOM 3972 C CA . ALA B 1 83 ? 97.272 102.026 131.193 1.00 69.62 60 ALA B CA 1
ATOM 3973 C C . ALA B 1 83 ? 98.125 100.795 130.903 1.00 67.60 60 ALA B C 1
ATOM 3974 O O . ALA B 1 83 ? 97.735 99.911 130.139 1.00 71.07 60 ALA B O 1
ATOM 3976 N N . PHE B 1 84 ? 99.313 100.749 131.513 1.00 63.65 61 PHE B N 1
ATOM 3977 C CA . PHE B 1 84 ? 100.236 99.636 131.286 1.00 62.68 61 PHE B CA 1
ATOM 3978 C C . PHE B 1 84 ? 101.466 99.678 132.189 1.00 63.51 61 PHE B C 1
ATOM 3979 O O . PHE B 1 84 ? 101.966 100.757 132.494 1.00 66.33 61 PHE B O 1
ATOM 3987 N N . TRP B 1 85 ? 101.959 98.519 132.614 1.00 61.79 62 TRP B N 1
ATOM 3988 C CA . TRP B 1 85 ? 103.147 98.433 133.449 1.00 64.89 62 TRP B CA 1
ATOM 3989 C C . TRP B 1 85 ? 104.383 98.612 132.573 1.00 74.08 62 TRP B C 1
ATOM 3990 O O . TRP B 1 85 ? 104.288 98.641 131.345 1.00 79.75 62 TRP B O 1
ATOM 4001 N N . MET B 1 86 ? 105.543 98.723 133.212 1.00 70.63 63 MET B N 1
ATOM 4002 C CA . MET B 1 86 ? 106.778 98.882 132.462 1.00 65.50 63 MET B CA 1
ATOM 4003 C C . MET B 1 86 ? 107.993 98.491 133.282 1.00 68.38 63 MET B C 1
ATOM 4004 O O . MET B 1 86 ? 107.952 98.508 134.510 1.00 68.60 63 MET B O 1
ATOM 4009 N N . ASP B 1 87 ? 109.072 98.126 132.607 1.00 70.48 64 ASP B N 1
ATOM 4010 C CA . ASP B 1 87 ? 110.315 97.743 133.266 1.00 66.85 64 ASP B CA 1
ATOM 4011 C C . ASP B 1 87 ? 111.070 98.972 133.754 1.00 61.26 64 ASP B C 1
ATOM 4012 O O . ASP B 1 87 ? 111.261 99.934 133.009 1.00 63.21 64 ASP B O 1
ATOM 4017 N N . ARG B 1 88 ? 111.531 98.931 135.003 1.00 55.25 65 ARG B N 1
ATOM 4018 C CA . ARG B 1 88 ? 112.264 100.074 135.533 1.00 53.09 65 ARG B CA 1
ATOM 4019 C C . ARG B 1 88 ? 113.586 100.266 134.803 1.00 56.64 65 ARG B C 1
ATOM 4020 O O . ARG B 1 88 ? 113.886 101.364 134.329 1.00 62.24 65 ARG B O 1
ATOM 4028 N N . THR B 1 89 ? 114.381 99.210 134.691 1.00 58.38 66 THR B N 1
ATOM 4029 C CA . THR B 1 89 ? 115.693 99.282 134.067 1.00 58.24 66 THR B CA 1
ATOM 4030 C C . THR B 1 89 ? 115.704 98.446 132.798 1.00 58.24 66 THR B C 1
ATOM 4031 O O . THR B 1 89 ? 114.876 97.553 132.614 1.00 66.29 66 THR B O 1
ATOM 4035 N N . GLU B 1 90 ? 116.656 98.734 131.917 1.00 52.56 67 GLU B N 1
ATOM 4036 C CA . GLU B 1 90 ? 116.800 97.917 130.724 1.00 56.78 67 GLU B CA 1
ATOM 4037 C C . GLU B 1 90 ? 117.150 96.489 131.113 1.00 61.31 67 GLU B C 1
ATOM 4038 O O . GLU B 1 90 ? 117.572 96.218 132.238 1.00 67.59 67 GLU B O 1
ATOM 4044 N N . ILE B 1 91 ? 116.958 95.566 130.174 1.00 55.65 68 ILE B N 1
ATOM 4045 C CA . ILE B 1 91 ? 117.222 94.165 130.465 1.00 51.87 68 ILE B CA 1
ATOM 4046 C C . ILE B 1 91 ? 118.713 93.990 130.702 1.00 55.13 68 ILE B C 1
ATOM 4047 O O . ILE B 1 91 ? 119.530 94.198 129.797 1.00 56.44 68 ILE B O 1
ATOM 4052 N N . THR B 1 92 ? 119.076 93.597 131.915 1.00 55.60 69 THR B N 1
ATOM 4053 C CA . THR B 1 92 ? 120.473 93.490 132.298 1.00 56.41 69 THR B CA 1
ATOM 4054 C C . THR B 1 92 ? 121.112 92.261 131.655 1.00 60.45 69 THR B C 1
ATOM 4055 O O . THR B 1 92 ? 120.498 91.561 130.848 1.00 63.50 69 THR B O 1
ATOM 4059 N N . ASN B 1 93 ? 122.377 92.001 131.996 1.00 59.02 70 ASN B N 1
ATOM 4060 C CA . ASN B 1 93 ? 123.054 90.809 131.490 1.00 57.32 70 ASN B CA 1
ATOM 4061 C C . ASN B 1 93 ? 122.654 89.546 132.236 1.00 62.14 70 ASN B C 1
ATOM 4062 O O . ASN B 1 93 ? 122.609 88.467 131.632 1.00 69.99 70 ASN B O 1
ATOM 4067 N N . ALA B 1 94 ? 122.365 89.652 133.532 1.00 58.40 71 ALA B N 1
ATOM 4068 C CA . ALA B 1 94 ? 122.072 88.461 134.320 1.00 65.56 71 ALA B CA 1
ATOM 4069 C C . ALA B 1 94 ? 120.859 87.719 133.775 1.00 68.79 71 ALA B C 1
ATOM 4070 O O . ALA B 1 94 ? 120.858 86.483 133.693 1.00 75.12 71 ALA B O 1
ATOM 4072 N N . GLN B 1 95 ? 119.820 88.453 133.380 1.00 62.08 72 GLN B N 1
ATOM 4073 C CA . GLN B 1 95 ? 118.599 87.801 132.925 1.00 65.02 72 GLN B CA 1
ATOM 4074 C C . GLN B 1 95 ? 118.804 87.106 131.585 1.00 60.05 72 GLN B C 1
ATOM 4075 O O . GLN B 1 95 ? 118.337 85.976 131.383 1.00 68.58 72 GLN B O 1
ATOM 4081 N N . TYR B 1 96 ? 119.499 87.756 130.656 1.00 48.06 73 TYR B N 1
ATOM 4082 C CA . TYR B 1 96 ? 119.760 87.098 129.387 1.00 43.86 73 TYR B CA 1
ATOM 4083 C C . TYR B 1 96 ? 120.618 85.861 129.593 1.00 49.84 73 TYR B C 1
ATOM 4084 O O . TYR B 1 96 ? 120.416 84.840 128.925 1.00 55.91 73 TYR B O 1
ATOM 4093 N N . ARG B 1 97 ? 121.569 85.921 130.524 1.00 53.09 74 ARG B N 1
ATOM 4094 C CA . ARG B 1 97 ? 122.364 84.732 130.805 1.00 60.50 74 ARG B CA 1
ATOM 4095 C C . ARG B 1 97 ? 121.499 83.611 131.362 1.00 62.44 74 ARG B C 1
ATOM 4096 O O . ARG B 1 97 ? 121.709 82.435 131.036 1.00 65.22 74 ARG B O 1
ATOM 4104 N N . GLN B 1 98 ? 120.533 83.945 132.215 1.00 60.25 75 GLN B N 1
ATOM 4105 C CA . GLN B 1 98 ? 119.656 82.905 132.745 1.00 59.45 75 GLN B CA 1
ATOM 4106 C C . GLN B 1 98 ? 118.839 82.257 131.633 1.00 58.19 75 GLN B C 1
ATOM 4107 O O . GLN B 1 98 ? 118.659 81.030 131.613 1.00 63.96 75 GLN B O 1
ATOM 4113 N N . PHE B 1 99 ? 118.390 83.054 130.673 1.00 54.28 76 PHE B N 1
ATOM 4114 C CA . PHE B 1 99 ? 117.653 82.495 129.544 1.00 51.74 76 PHE B CA 1
ATOM 4115 C C . PHE B 1 99 ? 118.546 81.595 128.698 1.00 51.35 76 PHE B C 1
ATOM 4116 O O . PHE B 1 99 ? 118.096 80.564 128.208 1.00 56.00 76 PHE B O 1
ATOM 4124 N N . VAL B 1 100 ? 119.810 81.973 128.530 1.00 46.49 77 VAL B N 1
ATOM 4125 C CA . VAL B 1 100 ? 120.733 81.138 127.765 1.00 44.78 77 VAL B CA 1
ATOM 4126 C C . VAL B 1 100 ? 120.964 79.812 128.471 1.00 50.39 77 VAL B C 1
ATOM 4127 O O . VAL B 1 100 ? 120.988 78.749 127.838 1.00 58.49 77 VAL B O 1
ATOM 4131 N N . TYR B 1 101 ? 121.130 79.846 129.793 1.00 52.63 78 TYR B N 1
ATOM 4132 C CA . TYR B 1 101 ? 121.319 78.601 130.530 1.00 54.92 78 TYR B CA 1
ATOM 4133 C C . TYR B 1 101 ? 120.098 77.698 130.423 1.00 56.02 78 TYR B C 1
ATOM 4134 O O . TYR B 1 101 ? 120.237 76.475 130.303 1.00 59.06 78 TYR B O 1
ATOM 4143 N N . TYR B 1 102 ? 118.895 78.269 130.478 1.00 53.31 79 TYR B N 1
ATOM 4144 C CA . TYR B 1 102 ? 117.705 77.427 130.359 1.00 51.27 79 TYR B CA 1
ATOM 4145 C C . TYR B 1 102 ? 117.651 76.740 129.000 1.00 52.94 79 TYR B C 1
ATOM 4146 O O . TYR B 1 102 ? 117.347 75.542 128.908 1.00 56.80 79 TYR B O 1
ATOM 4155 N N . VAL B 1 103 ? 117.940 77.480 127.929 1.00 45.62 80 VAL B N 1
ATOM 4156 C CA . VAL B 1 103 ? 117.902 76.864 126.604 1.00 43.89 80 VAL B CA 1
ATOM 4157 C C . VAL B 1 103 ? 118.954 75.767 126.492 1.00 49.28 80 VAL B C 1
ATOM 4158 O O . VAL B 1 103 ? 118.699 74.691 125.927 1.00 53.35 80 VAL B O 1
ATOM 4162 N N . ARG B 1 104 ? 120.149 76.015 127.029 1.00 52.69 81 ARG B N 1
ATOM 4163 C CA . ARG B 1 104 ? 121.190 74.993 126.971 1.00 54.58 81 ARG B CA 1
ATOM 4164 C C . ARG B 1 104 ? 120.781 73.742 127.737 1.00 57.43 81 ARG B C 1
ATOM 4165 O O . ARG B 1 104 ? 121.029 72.624 127.277 1.00 62.99 81 ARG B O 1
ATOM 4173 N N . ASP B 1 105 ? 120.163 73.906 128.909 1.00 54.23 82 ASP B N 1
ATOM 4174 C CA . ASP B 1 105 ? 119.730 72.739 129.674 1.00 54.90 82 ASP B CA 1
ATOM 4175 C C . ASP B 1 105 ? 118.669 71.947 128.923 1.00 55.18 82 ASP B C 1
ATOM 4176 O O . ASP B 1 105 ? 118.685 70.709 128.931 1.00 59.00 82 ASP B O 1
ATOM 4181 N N . SER B 1 106 ? 117.732 72.641 128.276 1.00 56.46 83 SER B N 1
ATOM 4182 C CA . SER B 1 106 ? 116.729 71.929 127.492 1.00 55.62 83 SER B CA 1
ATOM 4183 C C . SER B 1 106 ? 117.379 71.109 126.389 1.00 53.98 83 SER B C 1
ATOM 4184 O O . SER B 1 106 ? 117.052 69.929 126.208 1.00 60.40 83 SER B O 1
ATOM 4187 N N . ILE B 1 107 ? 118.315 71.705 125.648 1.00 50.90 84 ILE B N 1
ATOM 4188 C CA . ILE B 1 107 ? 118.920 70.943 124.559 1.00 54.32 84 ILE B CA 1
ATOM 4189 C C . ILE B 1 107 ? 119.752 69.786 125.098 1.00 58.05 84 ILE B C 1
ATOM 4190 O O . ILE B 1 107 ? 119.798 68.711 124.489 1.00 61.23 84 ILE B O 1
ATOM 4195 N N . ILE B 1 108 ? 120.413 69.965 126.243 1.00 58.61 85 ILE B N 1
ATOM 4196 C CA . ILE B 1 108 ? 121.208 68.877 126.804 1.00 59.30 85 ILE B CA 1
ATOM 4197 C C . ILE B 1 108 ? 120.314 67.698 127.155 1.00 64.20 85 ILE B C 1
ATOM 4198 O O . ILE B 1 108 ? 120.594 66.550 126.785 1.00 67.67 85 ILE B O 1
ATOM 4203 N N . ARG B 1 109 ? 119.212 67.963 127.863 1.00 66.45 86 ARG B N 1
ATOM 4204 C CA . ARG B 1 109 ? 118.321 66.870 128.240 1.00 67.39 86 ARG B CA 1
ATOM 4205 C C . ARG B 1 109 ? 117.694 66.221 127.015 1.00 71.35 86 ARG B C 1
ATOM 4206 O O . ARG B 1 109 ? 117.422 65.016 127.016 1.00 74.93 86 ARG B O 1
ATOM 4214 N N . GLU B 1 110 ? 117.451 66.997 125.961 1.00 70.42 87 GLU B N 1
ATOM 4215 C CA . GLU B 1 110 ? 117.033 66.376 124.711 1.00 68.68 87 GLU B CA 1
ATOM 4216 C C . GLU B 1 110 ? 118.093 65.413 124.200 1.00 72.27 87 GLU B C 1
ATOM 4217 O O . GLU B 1 110 ? 117.783 64.276 123.834 1.00 76.91 87 GLU B O 1
ATOM 4223 N N . ARG B 1 111 ? 119.357 65.845 124.185 1.00 74.40 88 ARG B N 1
ATOM 4224 C CA . ARG B 1 111 ? 120.415 65.005 123.629 1.00 78.45 88 ARG B CA 1
ATOM 4225 C C . ARG B 1 111 ? 120.598 63.734 124.437 1.00 78.50 88 ARG B C 1
ATOM 4226 O O . ARG B 1 111 ? 121.024 62.707 123.899 1.00 83.38 88 ARG B O 1
ATOM 4234 N N . LEU B 1 112 ? 120.302 63.784 125.733 1.00 73.67 89 LEU B N 1
ATOM 4235 C CA . LEU B 1 112 ? 120.566 62.621 126.571 1.00 77.53 89 LEU B CA 1
ATOM 4236 C C . LEU B 1 112 ? 119.777 61.405 126.102 1.00 84.44 89 LEU B C 1
ATOM 4237 O O . LEU B 1 112 ? 120.318 60.296 126.039 1.00 90.03 89 LEU B O 1
ATOM 4242 N N . ALA B 1 113 ? 118.501 61.589 125.771 1.00 83.84 90 ALA B N 1
ATOM 4243 C CA . ALA B 1 113 ? 117.632 60.474 125.386 1.00 88.82 90 ALA B CA 1
ATOM 4244 C C . ALA B 1 113 ? 117.446 60.425 123.868 1.00 88.91 90 ALA B C 1
ATOM 4245 O O . ALA B 1 113 ? 116.417 60.817 123.319 1.00 86.75 90 ALA B O 1
ATOM 4247 N N . ASP B 1 114 ? 118.462 59.917 123.189 1.00 92.40 91 ASP B N 1
ATOM 4248 C CA . ASP B 1 114 ? 118.420 59.710 121.750 1.00 94.52 91 ASP B CA 1
ATOM 4249 C C . ASP B 1 114 ? 119.079 58.379 121.428 1.00 96.99 91 ASP B C 1
ATOM 4250 O O . ASP B 1 114 ? 119.998 57.951 122.132 1.00 98.74 91 ASP B O 1
ATOM 4255 N N . PRO B 1 115 ? 118.641 57.707 120.357 1.00 96.03 92 PRO B N 1
ATOM 4256 C CA . PRO B 1 115 ? 119.169 56.362 120.076 1.00 92.80 92 PRO B CA 1
ATOM 4257 C C . PRO B 1 115 ? 120.665 56.332 119.848 1.00 92.24 92 PRO B C 1
ATOM 4258 O O . PRO B 1 115 ? 121.300 55.302 120.099 1.00 88.35 92 PRO B O 1
ATOM 4262 N N . ALA B 1 116 ? 121.249 57.431 119.370 1.00 95.86 93 ALA B N 1
ATOM 4263 C CA . ALA B 1 116 ? 122.682 57.439 119.103 1.00 97.01 93 ALA B CA 1
ATOM 4264 C C . ALA B 1 116 ? 123.486 57.376 120.393 1.00 97.76 93 ALA B C 1
ATOM 4265 O O . ALA B 1 116 ? 124.409 56.564 120.514 1.00 100.75 93 ALA B O 1
ATOM 4267 N N . TYR B 1 117 ? 123.142 58.210 121.369 1.00 94.50 94 TYR B N 1
ATOM 4268 C CA . TYR B 1 117 ? 123.911 58.335 122.597 1.00 95.03 94 TYR B CA 1
ATOM 4269 C C . TYR B 1 117 ? 123.391 57.436 123.711 1.00 97.93 94 TYR B C 1
ATOM 4270 O O . TYR B 1 117 ? 123.864 57.535 124.847 1.00 99.16 94 TYR B O 1
ATOM 4279 N N . GLY B 1 118 ? 122.430 56.568 123.415 1.00 98.75 95 GLY B N 1
ATOM 4280 C CA . GLY B 1 118 ? 121.824 55.734 124.431 1.00 95.43 95 GLY B CA 1
ATOM 4281 C C . GLY B 1 118 ? 120.597 56.390 125.022 1.00 92.31 95 GLY B C 1
ATOM 4282 O O . GLY B 1 118 ? 120.696 57.449 125.644 1.00 90.85 95 GLY B O 1
ATOM 4283 N N . GLY B 1 119 ? 119.432 55.778 124.832 1.00 88.42 96 GLY B N 1
ATOM 4284 C CA . GLY B 1 119 ? 118.186 56.335 125.315 1.00 85.68 96 GLY B CA 1
ATOM 4285 C C . GLY B 1 119 ? 117.927 55.894 126.743 1.00 97.74 96 GLY B C 1
ATOM 4286 O O . GLY B 1 119 ? 117.906 54.698 127.042 1.00 102.96 96 GLY B O 1
ATOM 4287 N N . ASN B 1 120 ? 117.748 56.874 127.621 1.00 100.97 97 ASN B N 1
ATOM 4288 C CA . ASN B 1 120 ? 117.385 56.630 129.010 1.00 96.55 97 ASN B CA 1
ATOM 4289 C C . ASN B 1 120 ? 115.888 56.860 129.153 1.00 93.86 97 ASN B C 1
ATOM 4290 O O . ASN B 1 120 ? 115.393 57.953 128.858 1.00 94.91 97 ASN B O 1
ATOM 4295 N N . GLU B 1 121 ? 115.170 55.836 129.591 1.00 90.77 98 GLU B N 1
ATOM 4296 C CA . GLU B 1 121 ? 113.729 55.959 129.734 1.00 92.84 98 GLU B CA 1
ATOM 4297 C C . GLU B 1 121 ? 113.318 56.778 130.948 1.00 98.52 98 GLU B C 1
ATOM 4298 O O . GLU B 1 121 ? 112.142 57.138 131.060 1.00 99.34 98 GLU B O 1
ATOM 4304 N N . GLU B 1 122 ? 114.251 57.094 131.845 1.00 100.02 99 GLU B N 1
ATOM 4305 C CA . GLU B 1 122 ? 113.921 57.799 133.077 1.00 96.93 99 GLU B CA 1
ATOM 4306 C C . GLU B 1 122 ? 113.790 59.303 132.894 1.00 97.44 99 GLU B C 1
ATOM 4307 O O . GLU B 1 122 ? 113.083 59.951 133.674 1.00 100.39 99 GLU B O 1
ATOM 4313 N N . TYR B 1 123 ? 114.454 59.881 131.891 1.00 96.89 100 TYR B N 1
ATOM 4314 C CA . TYR B 1 123 ? 114.439 61.330 131.727 1.00 96.15 100 TYR B CA 1
ATOM 4315 C C . TYR B 1 123 ? 113.260 61.821 130.899 1.00 97.56 100 TYR B C 1
ATOM 4316 O O . TYR B 1 123 ? 112.957 63.018 130.927 1.00 92.50 100 TYR B O 1
ATOM 4325 N N . LYS B 1 124 ? 112.589 60.937 130.168 1.00 101.49 101 LYS B N 1
ATOM 4326 C CA . LYS B 1 124 ? 111.410 61.289 129.390 1.00 99.96 101 LYS B CA 1
ATOM 4327 C C . LYS B 1 124 ? 110.269 60.366 129.790 1.00 99.65 101 LYS B C 1
ATOM 4328 O O . LYS B 1 124 ? 110.436 59.143 129.810 1.00 99.00 101 LYS B O 1
ATOM 4334 N N . ILE B 1 125 ? 109.117 60.948 130.110 1.00 99.89 102 ILE B N 1
ATOM 4335 C CA . ILE B 1 125 ? 108.000 60.210 130.684 1.00 100.86 102 ILE B CA 1
ATOM 4336 C C . ILE B 1 125 ? 106.779 60.387 129.795 1.00 101.56 102 ILE B C 1
ATOM 4337 O O . ILE B 1 125 ? 106.442 61.513 129.414 1.00 99.15 102 ILE B O 1
ATOM 4342 N N . THR B 1 126 ? 106.122 59.275 129.465 1.00 108.96 103 THR B N 1
ATOM 4343 C CA . THR B 1 126 ? 104.844 59.308 128.774 1.00 115.27 103 THR B CA 1
ATOM 4344 C C . THR B 1 126 ? 103.760 58.551 129.525 1.00 114.15 103 THR B C 1
ATOM 4345 O O . THR B 1 126 ? 102.587 58.646 129.151 1.00 110.22 103 THR B O 1
ATOM 4349 N N . GLU B 1 127 ? 104.113 57.820 130.574 1.00 115.93 104 GLU B N 1
ATOM 4350 C CA . GLU B 1 127 ? 103.162 57.032 131.342 1.00 120.00 104 GLU B CA 1
ATOM 4351 C C . GLU B 1 127 ? 102.690 57.854 132.533 1.00 126.49 104 GLU B C 1
ATOM 4352 O O . GLU B 1 127 ? 103.509 58.320 133.334 1.00 130.76 104 GLU B O 1
ATOM 4358 N N . ASN B 1 128 ? 101.379 58.025 132.656 1.00 125.68 105 ASN B N 1
ATOM 4359 C CA . ASN B 1 128 ? 100.829 58.785 133.770 1.00 127.42 105 ASN B CA 1
ATOM 4360 C C . ASN B 1 128 ? 101.064 58.072 135.087 1.00 132.81 105 ASN B C 1
ATOM 4361 O O . ASN B 1 128 ? 101.240 56.855 135.117 1.00 134.67 105 ASN B O 1
ATOM 4366 N N . LYS B 1 129 ? 101.064 58.826 136.179 1.00 132.86 106 LYS B N 1
ATOM 4367 C CA . LYS B 1 129 ? 101.234 58.219 137.490 1.00 130.98 106 LYS B CA 1
ATOM 4368 C C . LYS B 1 129 ? 100.132 57.206 137.741 1.00 128.42 106 LYS B C 1
ATOM 4369 O O . LYS B 1 129 ? 100.329 56.235 138.470 1.00 123.86 106 LYS B O 1
ATOM 4375 N N . PHE B 1 130 ? 98.894 57.519 137.353 1.00 126.79 107 PHE B N 1
ATOM 4376 C CA . PHE B 1 130 ? 97.817 56.542 137.379 1.00 126.33 107 PHE B CA 1
ATOM 4377 C C . PHE B 1 130 ? 98.039 55.419 136.370 1.00 132.64 107 PHE B C 1
ATOM 4378 O O . PHE B 1 130 ? 97.509 54.320 136.561 1.00 133.63 107 PHE B O 1
ATOM 4386 N N . GLY B 1 131 ? 98.784 55.656 135.297 1.00 133.17 108 GLY B N 1
ATOM 4387 C CA . GLY B 1 131 ? 99.161 54.589 134.385 1.00 124.64 108 GLY B CA 1
ATOM 4388 C C . GLY B 1 131 ? 98.774 54.707 132.919 1.00 121.68 108 GLY B C 1
ATOM 4389 O O . GLY B 1 131 ? 98.940 53.747 132.169 1.00 121.55 108 GLY B O 1
ATOM 4390 N N . GLU B 1 132 ? 98.260 55.858 132.495 1.00 122.82 109 GLU B N 1
ATOM 4391 C CA . GLU B 1 132 ? 97.794 55.980 131.094 1.00 122.69 109 GLU B CA 1
ATOM 4392 C C . GLU B 1 132 ? 98.784 56.604 130.089 1.00 124.44 109 GLU B C 1
ATOM 4393 O O . GLU B 1 132 ? 99.714 57.306 130.485 1.00 123.36 109 GLU B O 1
ATOM 4399 N N . PRO B 1 133 ? 98.577 56.341 128.777 1.00 123.32 110 PRO B N 1
ATOM 4400 C CA . PRO B 1 133 ? 99.468 56.948 127.777 1.00 118.95 110 PRO B CA 1
ATOM 4401 C C . PRO B 1 133 ? 98.960 58.295 127.276 1.00 112.67 110 PRO B C 1
ATOM 4402 O O . PRO B 1 133 ? 97.806 58.434 126.865 1.00 110.94 110 PRO B O 1
ATOM 4406 N N . VAL B 1 134 ? 99.854 59.288 127.288 1.00 108.13 111 VAL B N 1
ATOM 4407 C CA . VAL B 1 134 ? 99.560 60.640 126.827 1.00 108.39 111 VAL B CA 1
ATOM 4408 C C . VAL B 1 134 ? 100.725 61.140 125.978 1.00 110.18 111 VAL B C 1
ATOM 4409 O O . VAL B 1 134 ? 101.692 60.419 125.729 1.00 110.05 111 VAL B O 1
ATOM 4413 N N . THR B 1 135 ? 100.609 62.383 125.512 1.00 112.84 112 THR B N 1
ATOM 4414 C CA . THR B 1 135 ? 101.647 62.987 124.688 1.00 107.67 112 THR B CA 1
ATOM 4415 C C . THR B 1 135 ? 102.941 63.127 125.485 1.00 107.55 112 THR B C 1
ATOM 4416 O O . THR B 1 135 ? 102.903 63.462 126.675 1.00 113.03 112 THR B O 1
ATOM 4420 N N . PRO B 1 136 ? 104.092 62.896 124.869 1.00 102.56 113 PRO B N 1
ATOM 4421 C CA . PRO B 1 136 ? 105.357 62.960 125.602 1.00 101.41 113 PRO B CA 1
ATOM 4422 C C . PRO B 1 136 ? 105.764 64.390 125.920 1.00 99.25 113 PRO B C 1
ATOM 4423 O O . PRO B 1 136 ? 105.236 65.358 125.375 1.00 100.65 113 PRO B O 1
ATOM 4427 N N . HIS B 1 137 ? 106.724 64.497 126.829 1.00 97.05 114 HIS B N 1
ATOM 4428 C CA . HIS B 1 137 ? 107.395 65.757 127.112 1.00 96.48 114 HIS B CA 1
ATOM 4429 C C . HIS B 1 137 ? 108.746 65.428 127.733 1.00 99.33 114 HIS B C 1
ATOM 4430 O O . HIS B 1 137 ? 109.212 64.287 127.679 1.00 97.88 114 HIS B O 1
ATOM 4437 N N . LEU B 1 138 ? 109.385 66.439 128.312 1.00 99.51 115 LEU B N 1
ATOM 4438 C CA . LEU B 1 138 ? 110.661 66.268 128.991 1.00 94.07 115 LEU B CA 1
ATOM 4439 C C . LEU B 1 138 ? 110.490 66.590 130.468 1.00 93.19 115 LEU B C 1
ATOM 4440 O O . LEU B 1 138 ? 109.778 67.534 130.826 1.00 92.25 115 LEU B O 1
ATOM 4445 N N . ASP B 1 139 ? 111.132 65.797 131.319 1.00 91.36 116 ASP B N 1
ATOM 4446 C CA . ASP B 1 139 ? 110.998 65.930 132.763 1.00 91.04 116 ASP B CA 1
ATOM 4447 C C . ASP B 1 139 ? 112.056 66.891 133.285 1.00 90.83 116 ASP B C 1
ATOM 4448 O O . ASP B 1 139 ? 113.200 66.870 132.824 1.00 95.36 116 ASP B O 1
ATOM 4453 N N . TRP B 1 140 ? 111.673 67.731 134.249 1.00 88.50 117 TRP B N 1
ATOM 4454 C CA . TRP B 1 140 ? 112.560 68.739 134.818 1.00 83.80 117 TRP B CA 1
ATOM 4455 C C . TRP B 1 140 ? 112.893 68.471 136.279 1.00 86.25 117 TRP B C 1
ATOM 4456 O O . TRP B 1 140 ? 113.158 69.411 137.033 1.00 86.77 117 TRP B O 1
ATOM 4467 N N . SER B 1 141 ? 112.872 67.212 136.708 1.00 89.26 118 SER B N 1
ATOM 4468 C CA . SER B 1 141 ? 113.152 66.877 138.098 1.00 92.85 118 SER B CA 1
ATOM 4469 C C . SER B 1 141 ? 114.221 65.798 138.222 1.00 95.94 118 SER B C 1
ATOM 4470 O O . SER B 1 141 ? 114.164 64.959 139.121 1.00 97.29 118 SER B O 1
ATOM 4473 N N . LYS B 1 142 ? 115.201 65.806 137.323 1.00 94.84 119 LYS B N 1
ATOM 4474 C CA . LYS B 1 142 ? 116.350 64.924 137.430 1.00 94.78 119 LYS B CA 1
ATOM 4475 C C . LYS B 1 142 ? 117.610 65.752 137.218 1.00 92.84 119 LYS B C 1
ATOM 4476 O O . LYS B 1 142 ? 117.785 66.345 136.141 1.00 90.59 119 LYS B O 1
ATOM 4482 N N . PRO B 1 143 ? 118.497 65.832 138.209 1.00 92.03 120 PRO B N 1
ATOM 4483 C CA . PRO B 1 143 ? 119.684 66.681 138.068 1.00 91.89 120 PRO B CA 1
ATOM 4484 C C . PRO B 1 143 ? 120.607 66.201 136.958 1.00 94.81 120 PRO B C 1
ATOM 4485 O O . PRO B 1 143 ? 120.789 65.001 136.745 1.00 94.90 120 PRO B O 1
ATOM 4489 N N . ILE B 1 144 ? 121.194 67.164 136.254 1.00 94.41 121 ILE B N 1
ATOM 4490 C CA . ILE B 1 144 ? 122.141 66.860 135.180 1.00 89.11 121 ILE B CA 1
ATOM 4491 C C . ILE B 1 144 ? 123.390 66.240 135.782 1.00 95.10 121 ILE B C 1
ATOM 4492 O O . ILE B 1 144 ? 123.825 66.662 136.871 1.00 98.98 121 ILE B O 1
ATOM 4497 N N . PRO B 1 145 ? 124.004 65.246 135.148 1.00 99.61 122 PRO B N 1
ATOM 4498 C CA . PRO B 1 145 ? 125.270 64.718 135.668 1.00 106.72 122 PRO B CA 1
ATOM 4499 C C . PRO B 1 145 ? 126.379 65.759 135.613 1.00 108.98 122 PRO B C 1
ATOM 4500 O O . PRO B 1 145 ? 126.372 66.665 134.778 1.00 109.08 122 PRO B O 1
ATOM 4504 N N . SER B 1 146 ? 127.340 65.622 136.523 1.00 111.87 123 SER B N 1
ATOM 4505 C CA . SER B 1 146 ? 128.480 66.523 136.570 1.00 115.00 123 SER B CA 1
ATOM 4506 C C . SER B 1 146 ? 129.461 66.195 135.445 1.00 114.28 123 SER B C 1
ATOM 4507 O O . SER B 1 146 ? 129.304 65.216 134.713 1.00 113.23 123 SER B O 1
ATOM 4510 N N . GLU B 1 147 ? 130.493 67.032 135.318 1.00 112.27 124 GLU B N 1
ATOM 4511 C CA . GLU B 1 147 ? 131.384 66.944 134.164 1.00 111.22 124 GLU B CA 1
ATOM 4512 C C . GLU B 1 147 ? 132.139 65.621 134.123 1.00 112.10 124 GLU B C 1
ATOM 4513 O O . GLU B 1 147 ? 132.174 64.954 133.083 1.00 112.43 124 GLU B O 1
ATOM 4519 N N . LYS B 1 148 ? 132.758 65.225 135.232 1.00 113.16 125 LYS B N 1
ATOM 4520 C CA . LYS B 1 148 ? 133.562 64.011 135.262 1.00 109.77 125 LYS B CA 1
ATOM 4521 C C . LYS B 1 148 ? 132.922 62.890 136.064 1.00 111.79 125 LYS B C 1
ATOM 4522 O O . LYS B 1 148 ? 133.366 61.742 135.959 1.00 110.76 125 LYS B O 1
ATOM 4528 N N . ARG B 1 149 ? 131.900 63.186 136.867 1.00 112.80 126 ARG B N 1
ATOM 4529 C CA . ARG B 1 149 ? 131.302 62.174 137.726 1.00 111.07 126 ARG B CA 1
ATOM 4530 C C . ARG B 1 149 ? 130.319 61.287 136.981 1.00 107.15 126 ARG B C 1
ATOM 4531 O O . ARG B 1 149 ? 129.823 60.314 137.554 1.00 106.97 126 ARG B O 1
ATOM 4539 N N . ALA B 1 150 ? 130.033 61.598 135.723 1.00 108.24 127 ALA B N 1
ATOM 4540 C CA . ALA B 1 150 ? 129.104 60.807 134.936 1.00 110.61 127 ALA B CA 1
ATOM 4541 C C . ALA B 1 150 ? 129.801 59.599 134.317 1.00 110.96 127 ALA B C 1
ATOM 4542 O O . ALA B 1 150 ? 130.999 59.372 134.500 1.00 111.73 127 ALA B O 1
ATOM 4544 N N . THR B 1 151 ? 129.034 58.882 133.504 1.00 108.63 128 THR B N 1
ATOM 4545 C CA . THR B 1 151 ? 129.605 57.765 132.788 1.00 106.48 128 THR B CA 1
ATOM 4546 C C . THR B 1 151 ? 130.264 58.315 131.547 1.00 106.73 128 THR B C 1
ATOM 4547 O O . THR B 1 151 ? 130.111 59.492 131.230 1.00 107.53 128 THR B O 1
ATOM 4551 N N . GLU B 1 152 ? 130.965 57.469 130.818 1.00 105.27 129 GLU B N 1
ATOM 4552 C CA . GLU B 1 152 ? 131.701 57.889 129.630 1.00 104.25 129 GLU B CA 1
ATOM 4553 C C . GLU B 1 152 ? 130.780 58.405 128.531 1.00 104.03 129 GLU B C 1
ATOM 4554 O O . GLU B 1 152 ? 130.996 59.486 127.967 1.00 103.35 129 GLU B O 1
ATOM 4560 N N . GLU B 1 153 ? 129.739 57.632 128.216 1.00 103.39 130 GLU B N 1
ATOM 4561 C CA . GLU B 1 153 ? 128.807 58.030 127.169 1.00 100.80 130 GLU B CA 1
ATOM 4562 C C . GLU B 1 153 ? 128.086 59.318 127.538 1.00 98.82 130 GLU B C 1
ATOM 4563 O O . GLU B 1 153 ? 127.831 60.166 126.678 1.00 97.21 130 GLU B O 1
ATOM 4569 N N . GLU B 1 154 ? 127.755 59.487 128.817 1.00 100.38 131 GLU B N 1
ATOM 4570 C CA . GLU B 1 154 ? 127.148 60.742 129.237 1.00 102.20 131 GLU B CA 1
ATOM 4571 C C . GLU B 1 154 ? 128.103 61.911 129.032 1.00 98.68 131 GLU B C 1
ATOM 4572 O O . GLU B 1 154 ? 127.675 63.007 128.656 1.00 96.76 131 GLU B O 1
ATOM 4578 N N . ILE B 1 155 ? 129.396 61.709 129.290 1.00 95.53 132 ILE B N 1
ATOM 4579 C CA . ILE B 1 155 ? 130.351 62.788 129.064 1.00 92.64 132 ILE B CA 1
ATOM 4580 C C . ILE B 1 155 ? 130.412 63.135 127.586 1.00 94.54 132 ILE B C 1
ATOM 4581 O O . ILE B 1 155 ? 130.451 64.315 127.210 1.00 97.81 132 ILE B O 1
ATOM 4586 N N . ALA B 1 156 ? 130.423 62.116 126.723 1.00 95.32 133 ALA B N 1
ATOM 4587 C CA . ALA B 1 156 ? 130.448 62.377 125.286 1.00 93.65 133 ALA B CA 1
ATOM 4588 C C . ALA B 1 156 ? 129.163 63.050 124.825 1.00 91.89 133 ALA B C 1
ATOM 4589 O O . ALA B 1 156 ? 129.155 63.766 123.819 1.00 89.68 133 ALA B O 1
ATOM 4591 N N . ALA B 1 157 ? 128.060 62.814 125.537 1.00 92.87 134 ALA B N 1
ATOM 4592 C CA . ALA B 1 157 ? 126.814 63.500 125.212 1.00 92.94 134 ALA B CA 1
ATOM 4593 C C . ALA B 1 157 ? 126.853 64.955 125.655 1.00 89.26 134 ALA B C 1
ATOM 4594 O O . ALA B 1 157 ? 126.443 65.852 124.911 1.00 87.32 134 ALA B O 1
ATOM 4596 N N . ILE B 1 158 ? 127.339 65.208 126.869 1.00 87.66 135 ILE B N 1
ATOM 4597 C CA . ILE B 1 158 ? 127.410 66.574 127.374 1.00 87.72 135 ILE B CA 1
ATOM 4598 C C . ILE B 1 158 ? 128.307 67.416 126.483 1.00 88.74 135 ILE B C 1
ATOM 4599 O O . ILE B 1 158 ? 127.967 68.547 126.118 1.00 85.84 135 ILE B O 1
ATOM 4604 N N . ASN B 1 159 ? 129.452 66.865 126.092 1.00 91.40 136 ASN B N 1
ATOM 4605 C CA . ASN B 1 159 ? 130.410 67.613 125.297 1.00 88.27 136 ASN B CA 1
ATOM 4606 C C . ASN B 1 159 ? 129.904 67.926 123.898 1.00 89.63 136 ASN B C 1
ATOM 4607 O O . ASN B 1 159 ? 130.664 68.485 123.102 1.00 92.46 136 ASN B O 1
ATOM 4612 N N . SER B 1 160 ? 128.656 67.582 123.572 1.00 88.59 137 SER B N 1
ATOM 4613 C CA . SER B 1 160 ? 128.196 67.677 122.189 1.00 91.13 137 SER B CA 1
ATOM 4614 C C . SER B 1 160 ? 127.890 69.115 121.780 1.00 92.24 137 SER B C 1
ATOM 4615 O O . SER B 1 160 ? 128.004 69.474 120.602 1.00 93.55 137 SER B O 1
ATOM 4618 N N . VAL B 1 161 ? 127.445 69.929 122.736 1.00 88.57 138 VAL B N 1
ATOM 4619 C CA . VAL B 1 161 ? 127.034 71.302 122.415 1.00 84.34 138 VAL B CA 1
ATOM 4620 C C . VAL B 1 161 ? 128.178 72.308 122.517 1.00 83.65 138 VAL B C 1
ATOM 4621 O O . VAL B 1 161 ? 128.172 73.332 121.831 1.00 81.79 138 VAL B O 1
ATOM 4625 N N . TYR B 1 162 ? 129.165 72.014 123.357 1.00 83.75 139 TYR B N 1
ATOM 4626 C CA . TYR B 1 162 ? 130.292 72.929 123.539 1.00 82.00 139 TYR B CA 1
ATOM 4627 C C . TYR B 1 162 ? 131.116 73.100 122.273 1.00 81.24 139 TYR B C 1
ATOM 4628 O O . TYR B 1 162 ? 130.936 72.364 121.303 1.00 83.20 139 TYR B O 1
ATOM 4637 N N . TYR B 1 163 ? 132.028 74.067 122.282 1.00 82.22 140 TYR B N 1
ATOM 4638 C CA . TYR B 1 163 ? 132.898 74.281 121.130 1.00 87.02 140 TYR B CA 1
ATOM 4639 C C . TYR B 1 163 ? 134.356 74.352 121.556 1.00 88.82 140 TYR B C 1
ATOM 4640 O O . TYR B 1 163 ? 134.664 74.831 122.646 1.00 90.30 140 TYR B O 1
ATOM 4649 N N . THR B 1 164 ? 135.253 73.880 120.699 1.00 89.37 141 THR B N 1
ATOM 4650 C CA . THR B 1 164 ? 136.676 73.926 121.010 1.00 89.10 141 THR B CA 1
ATOM 4651 C C . THR B 1 164 ? 137.453 74.593 119.885 1.00 91.15 141 THR B C 1
ATOM 4652 O O . THR B 1 164 ? 137.126 74.417 118.713 1.00 95.42 141 THR B O 1
ATOM 4656 N N . ASN B 1 165 ? 138.482 75.355 120.236 1.00 89.98 142 ASN B N 1
ATOM 4657 C CA . ASN B 1 165 ? 139.269 76.057 119.234 1.00 92.15 142 ASN B CA 1
ATOM 4658 C C . ASN B 1 165 ? 140.707 75.575 119.304 1.00 95.00 142 ASN B C 1
ATOM 4659 O O . ASN B 1 165 ? 141.357 75.757 120.343 1.00 94.56 142 ASN B O 1
ATOM 4664 N N . PRO B 1 166 ? 141.244 74.951 118.249 1.00 98.92 143 PRO B N 1
ATOM 4665 C CA . PRO B 1 166 ? 142.600 74.379 118.352 1.00 100.19 143 PRO B CA 1
ATOM 4666 C C . PRO B 1 166 ? 143.692 75.405 118.601 1.00 100.39 143 PRO B C 1
ATOM 4667 O O . PRO B 1 166 ? 144.686 75.088 119.265 1.00 101.39 143 PRO B O 1
ATOM 4671 N N . VAL B 1 167 ? 143.532 76.623 118.101 1.00 98.56 144 VAL B N 1
ATOM 4672 C CA . VAL B 1 167 ? 144.598 77.622 118.213 1.00 95.88 144 VAL B CA 1
ATOM 4673 C C . VAL B 1 167 ? 144.726 78.285 119.579 1.00 96.72 144 VAL B C 1
ATOM 4674 O O . VAL B 1 167 ? 145.837 78.604 120.007 1.00 96.23 144 VAL B O 1
ATOM 4678 N N . THR B 1 168 ? 143.617 78.477 120.283 1.00 97.65 145 THR B N 1
ATOM 4679 C CA . THR B 1 168 ? 143.638 79.207 121.541 1.00 96.87 145 THR B CA 1
ATOM 4680 C C . THR B 1 168 ? 143.199 78.369 122.735 1.00 97.42 145 THR B C 1
ATOM 4681 O O . THR B 1 168 ? 143.457 78.765 123.877 1.00 98.44 145 THR B O 1
ATOM 4685 N N . HIS B 1 169 ? 142.562 77.222 122.507 1.00 98.38 146 HIS B N 1
ATOM 4686 C CA . HIS B 1 169 ? 142.178 76.301 123.576 1.00 99.50 146 HIS B CA 1
ATOM 4687 C C . HIS B 1 169 ? 141.235 76.966 124.577 1.00 96.95 146 HIS B C 1
ATOM 4688 O O . HIS B 1 169 ? 141.558 77.144 125.752 1.00 94.43 146 HIS B O 1
ATOM 4695 N N . ASP B 1 170 ? 140.057 77.345 124.097 1.00 98.37 147 ASP B N 1
ATOM 4696 C CA . ASP B 1 170 ? 138.996 77.869 124.943 1.00 99.72 147 ASP B CA 1
ATOM 4697 C C . ASP B 1 170 ? 137.678 77.197 124.583 1.00 100.84 147 ASP B C 1
ATOM 4698 O O . ASP B 1 170 ? 137.414 76.873 123.423 1.00 103.53 147 ASP B O 1
ATOM 4703 N N . ARG B 1 171 ? 136.821 76.990 125.575 1.00 95.55 148 ARG B N 1
ATOM 4704 C CA . ARG B 1 171 ? 135.525 76.369 125.308 1.00 88.87 148 ARG B CA 1
ATOM 4705 C C . ARG B 1 171 ? 134.390 77.384 125.364 1.00 87.65 148 ARG B C 1
ATOM 4706 O O . ARG B 1 171 ? 134.300 78.168 126.308 1.00 93.85 148 ARG B O 1
ATOM 4714 N N . LYS B 1 172 ? 133.527 77.374 124.353 1.00 84.78 149 LYS B N 1
ATOM 4715 C CA . LYS B 1 172 ? 132.415 78.321 124.310 1.00 83.80 149 LYS B CA 1
ATOM 4716 C C . LYS B 1 172 ? 131.165 77.690 123.711 1.00 86.63 149 LYS B C 1
ATOM 4717 O O . LYS B 1 172 ? 131.254 76.723 122.954 1.00 91.31 149 LYS B O 1
ATOM 4723 N N . LEU B 1 173 ? 129.999 78.231 124.048 1.00 81.07 150 LEU B N 1
ATOM 4724 C CA . LEU B 1 173 ? 128.748 77.706 123.509 1.00 76.93 150 LEU B CA 1
ATOM 4725 C C . LEU B 1 173 ? 128.664 77.899 122.005 1.00 74.72 150 LEU B C 1
ATOM 4726 O O . LEU B 1 173 ? 128.652 79.030 121.520 1.00 76.54 150 LEU B O 1
ATOM 4731 N N . ASN B 1 174 ? 128.605 76.798 121.265 1.00 73.37 151 ASN B N 1
ATOM 4732 C CA . ASN B 1 174 ? 128.483 76.875 119.820 1.00 74.96 151 ASN B CA 1
ATOM 4733 C C . ASN B 1 174 ? 127.378 77.857 119.445 1.00 73.34 151 ASN B C 1
ATOM 4734 O O . ASN B 1 174 ? 126.273 77.777 119.995 1.00 78.07 151 ASN B O 1
ATOM 4739 N N . PRO B 1 175 ? 127.632 78.796 118.534 1.00 70.27 152 PRO B N 1
ATOM 4740 C CA . PRO B 1 175 ? 126.602 79.799 118.232 1.00 71.55 152 PRO B CA 1
ATOM 4741 C C . PRO B 1 175 ? 125.423 79.239 117.467 1.00 75.87 152 PRO B C 1
ATOM 4742 O O . PRO B 1 175 ? 124.288 79.682 117.678 1.00 74.91 152 PRO B O 1
ATOM 4746 N N . ASP B 1 176 ? 125.659 78.275 116.580 1.00 78.59 153 ASP B N 1
ATOM 4747 C CA . ASP B 1 176 ? 124.652 77.846 115.620 1.00 79.68 153 ASP B CA 1
ATOM 4748 C C . ASP B 1 176 ? 123.816 76.675 116.126 1.00 77.91 153 ASP B C 1
ATOM 4749 O O . ASP B 1 176 ? 122.765 76.373 115.551 1.00 80.78 153 ASP B O 1
ATOM 4754 N N . GLN B 1 177 ? 124.211 76.053 117.225 1.00 73.54 154 GLN B N 1
ATOM 4755 C CA . GLN B 1 177 ? 123.509 74.878 117.724 1.00 74.57 154 GLN B CA 1
ATOM 4756 C C . GLN B 1 177 ? 122.466 75.208 118.779 1.00 74.58 154 GLN B C 1
ATOM 4757 O O . GLN B 1 177 ? 121.809 74.290 119.276 1.00 73.44 154 GLN B O 1
ATOM 4763 N N . MET B 1 178 ? 122.279 76.479 119.117 1.00 72.78 155 MET B N 1
ATOM 4764 C CA . MET B 1 178 ? 121.236 76.894 120.047 1.00 68.10 155 MET B CA 1
ATOM 4765 C C . MET B 1 178 ? 120.114 77.535 119.241 1.00 65.15 155 MET B C 1
ATOM 4766 O O . MET B 1 178 ? 120.300 78.600 118.646 1.00 65.02 155 MET B O 1
ATOM 4771 N N . VAL B 1 179 ? 118.960 76.879 119.214 1.00 55.69 156 VAL B N 1
ATOM 4772 C CA . VAL B 1 179 ? 117.785 77.379 118.521 1.00 52.76 156 VAL B CA 1
ATOM 4773 C C . VAL B 1 179 ? 116.602 77.258 119.465 1.00 57.72 156 VAL B C 1
ATOM 4774 O O . VAL B 1 179 ? 116.646 76.518 120.451 1.00 61.91 156 VAL B O 1
ATOM 4778 N N . TYR B 1 180 ? 115.541 77.998 119.166 1.00 56.40 157 TYR B N 1
ATOM 4779 C CA . TYR B 1 180 ? 114.379 78.065 120.036 1.00 52.91 157 TYR B CA 1
ATOM 4780 C C . TYR B 1 180 ? 113.134 78.288 119.195 1.00 59.22 157 TYR B C 1
ATOM 4781 O O . TYR B 1 180 ? 113.042 79.292 118.484 1.00 62.58 157 TYR B O 1
ATOM 4790 N N . ARG B 1 181 ? 112.176 77.366 119.282 1.00 56.52 158 ARG B N 1
ATOM 4791 C CA . ARG B 1 181 ? 110.943 77.437 118.508 1.00 54.22 158 ARG B CA 1
ATOM 4792 C C . ARG B 1 181 ? 109.784 77.777 119.435 1.00 53.43 158 ARG B C 1
ATOM 4793 O O . ARG B 1 181 ? 109.522 77.053 120.400 1.00 53.64 158 ARG B O 1
ATOM 4801 N N . TYR B 1 182 ? 109.087 78.869 119.135 1.00 51.43 159 TYR B N 1
ATOM 4802 C CA . TYR B 1 182 ? 107.976 79.344 119.946 1.00 53.05 159 TYR B CA 1
ATOM 4803 C C . TYR B 1 182 ? 106.776 79.594 119.049 1.00 58.41 159 TYR B C 1
ATOM 4804 O O . TYR B 1 182 ? 106.912 80.208 117.988 1.00 60.82 159 TYR B O 1
ATOM 4813 N N . GLU B 1 183 ? 105.605 79.127 119.478 1.00 57.64 160 GLU B N 1
ATOM 4814 C CA . GLU B 1 183 ? 104.386 79.191 118.684 1.00 54.37 160 GLU B CA 1
ATOM 4815 C C . GLU B 1 183 ? 103.467 80.270 119.235 1.00 53.89 160 GLU B C 1
ATOM 4816 O O . GLU B 1 183 ? 103.130 80.249 120.421 1.00 59.27 160 GLU B O 1
ATOM 4822 N N . VAL B 1 184 ? 103.060 81.207 118.380 1.00 54.88 161 VAL B N 1
ATOM 4823 C CA . VAL B 1 184 ? 102.158 82.277 118.779 1.00 60.79 161 VAL B CA 1
ATOM 4824 C C . VAL B 1 184 ? 100.989 82.349 117.806 1.00 68.51 161 VAL B C 1
ATOM 4825 O O . VAL B 1 184 ? 101.129 82.074 116.611 1.00 71.55 161 VAL B O 1
ATOM 4829 N N . TYR B 1 185 ? 99.825 82.715 118.336 1.00 70.98 162 TYR B N 1
ATOM 4830 C CA . TYR B 1 185 ? 98.610 82.871 117.554 1.00 75.06 162 TYR B CA 1
ATOM 4831 C C . TYR B 1 185 ? 98.460 84.328 117.130 1.00 78.04 162 TYR B C 1
ATOM 4832 O O . TYR B 1 185 ? 99.221 85.203 117.546 1.00 78.67 162 TYR B O 1
ATOM 4841 N N . ASP B 1 186 ? 97.466 84.601 116.285 1.00 80.56 163 ASP B N 1
ATOM 4842 C CA . ASP B 1 186 ? 97.242 85.950 115.757 1.00 85.51 163 ASP B CA 1
ATOM 4843 C C . ASP B 1 186 ? 95.751 86.256 115.863 1.00 85.74 163 ASP B C 1
ATOM 4844 O O . ASP B 1 186 ? 94.989 86.002 114.928 1.00 88.38 163 ASP B O 1
ATOM 4849 N N . TYR B 1 187 ? 95.345 86.819 117.001 1.00 80.99 164 TYR B N 1
ATOM 4850 C CA . TYR B 1 187 ? 93.923 87.030 117.242 1.00 77.71 164 TYR B CA 1
ATOM 4851 C C . TYR B 1 187 ? 93.354 88.119 116.343 1.00 79.37 164 TYR B C 1
ATOM 4852 O O . TYR B 1 187 ? 92.272 87.953 115.772 1.00 83.05 164 TYR B O 1
ATOM 4861 N N . ARG B 1 188 ? 94.067 89.235 116.196 1.00 77.15 165 ARG B N 1
ATOM 4862 C CA . ARG B 1 188 ? 93.492 90.376 115.494 1.00 78.63 165 ARG B CA 1
ATOM 4863 C C . ARG B 1 188 ? 93.233 90.059 114.026 1.00 83.61 165 ARG B C 1
ATOM 4864 O O . ARG B 1 188 ? 92.304 90.606 113.423 1.00 87.93 165 ARG B O 1
ATOM 4872 N N . SER B 1 189 ? 94.033 89.178 113.437 1.00 82.29 166 SER B N 1
ATOM 4873 C CA . SER B 1 189 ? 93.822 88.803 112.046 1.00 83.71 166 SER B CA 1
ATOM 4874 C C . SER B 1 189 ? 92.735 87.754 111.876 1.00 83.85 166 SER B C 1
ATOM 4875 O O . SER B 1 189 ? 92.384 87.431 110.738 1.00 85.89 166 SER B O 1
ATOM 4878 N N . ALA B 1 190 ? 92.208 87.208 112.968 1.00 82.19 167 ALA B N 1
ATOM 4879 C CA . ALA B 1 190 ? 91.149 86.212 112.912 1.00 81.98 167 ALA B CA 1
ATOM 4880 C C . ALA B 1 190 ? 89.787 86.781 113.275 1.00 81.13 167 ALA B C 1
ATOM 4881 O O . ALA B 1 190 ? 88.856 86.013 113.534 1.00 79.80 167 ALA B O 1
ATOM 4883 N N . ALA B 1 191 ? 89.645 88.105 113.307 1.00 80.74 168 ALA B N 1
ATOM 4884 C CA . ALA B 1 191 ? 88.371 88.722 113.629 1.00 79.55 168 ALA B CA 1
ATOM 4885 C C . ALA B 1 191 ? 87.926 89.774 112.626 1.00 82.39 168 ALA B C 1
ATOM 4886 O O . ALA B 1 191 ? 86.901 90.422 112.857 1.00 81.69 168 ALA B O 1
ATOM 4888 N N . LEU B 1 192 ? 88.636 89.910 111.511 1.00 83.58 169 LEU B N 1
ATOM 4889 C CA . LEU B 1 192 ? 88.206 90.840 110.469 1.00 85.18 169 LEU B CA 1
ATOM 4890 C C . LEU B 1 192 ? 86.970 90.281 109.780 1.00 87.11 169 LEU B C 1
ATOM 4891 O O . LEU B 1 192 ? 86.777 89.065 109.747 1.00 86.75 169 LEU B O 1
ATOM 4896 N N . ARG B 1 193 ? 86.129 91.148 109.224 1.00 87.77 170 ARG B N 1
ATOM 4897 C CA . ARG B 1 193 ? 84.877 90.676 108.640 1.00 88.27 170 ARG B CA 1
ATOM 4898 C C . ARG B 1 193 ? 85.132 89.779 107.445 1.00 92.28 170 ARG B C 1
ATOM 4899 O O . ARG B 1 193 ? 84.347 88.876 107.175 1.00 95.85 170 ARG B O 1
ATOM 4907 N N . GLU B 1 194 ? 86.207 90.015 106.718 1.00 87.78 171 GLU B N 1
ATOM 4908 C CA . GLU B 1 194 ? 86.563 89.113 105.628 1.00 88.16 171 GLU B CA 1
ATOM 4909 C C . GLU B 1 194 ? 87.140 87.768 106.044 1.00 90.18 171 GLU B C 1
ATOM 4910 O O . GLU B 1 194 ? 87.100 86.807 105.275 1.00 91.30 171 GLU B O 1
ATOM 4916 N N . HIS B 1 195 ? 87.635 87.657 107.275 1.00 89.95 172 HIS B N 1
ATOM 4917 C CA . HIS B 1 195 ? 88.302 86.414 107.713 1.00 91.24 172 HIS B CA 1
ATOM 4918 C C . HIS B 1 195 ? 87.416 85.299 108.290 1.00 90.75 172 HIS B C 1
ATOM 4919 O O . HIS B 1 195 ? 87.920 84.223 108.610 1.00 93.17 172 HIS B O 1
ATOM 4926 N N . GLN B 1 196 ? 86.118 85.537 108.429 1.00 86.89 173 GLN B N 1
ATOM 4927 C CA . GLN B 1 196 ? 85.223 84.545 109.018 1.00 87.30 173 GLN B CA 1
ATOM 4928 C C . GLN B 1 196 ? 85.089 83.353 108.089 1.00 87.90 173 GLN B C 1
ATOM 4929 O O . GLN B 1 196 ? 85.318 83.479 106.885 1.00 93.23 173 GLN B O 1
ATOM 4935 N N . LEU B 1 197 ? 84.722 82.192 108.624 1.00 84.13 174 LEU B N 1
ATOM 4936 C CA . LEU B 1 197 ? 84.686 81.010 107.766 1.00 81.56 174 LEU B CA 1
ATOM 4937 C C . LEU B 1 197 ? 83.413 80.946 106.929 1.00 87.70 174 LEU B C 1
ATOM 4938 O O . LEU B 1 197 ? 83.469 80.958 105.695 1.00 90.84 174 LEU B O 1
ATOM 4943 N N . LYS B 1 198 ? 82.253 80.861 107.579 1.00 90.42 175 LYS B N 1
ATOM 4944 C CA . LYS B 1 198 ? 81.008 80.624 106.857 1.00 91.15 175 LYS B CA 1
ATOM 4945 C C . LYS B 1 198 ? 80.690 81.785 105.920 1.00 96.62 175 LYS B C 1
ATOM 4946 O O . LYS B 1 198 ? 80.803 82.956 106.291 1.00 98.79 175 LYS B O 1
ATOM 4952 N N . ALA B 1 199 ? 80.274 81.446 104.696 1.00 96.70 176 ALA B N 1
ATOM 4953 C CA . ALA B 1 199 ? 80.171 82.436 103.628 1.00 95.54 176 ALA B CA 1
ATOM 4954 C C . ALA B 1 199 ? 79.022 83.412 103.840 1.00 94.95 176 ALA B C 1
ATOM 4955 O O . ALA B 1 199 ? 78.944 84.429 103.145 1.00 92.47 176 ALA B O 1
ATOM 4957 N N . ALA B 1 200 ? 78.111 83.117 104.765 1.00 94.89 177 ALA B N 1
ATOM 4958 C CA . ALA B 1 200 ? 76.953 83.982 104.953 1.00 91.62 177 ALA B CA 1
ATOM 4959 C C . ALA B 1 200 ? 77.294 85.278 105.672 1.00 95.72 177 ALA B C 1
ATOM 4960 O O . ALA B 1 200 ? 76.585 86.272 105.493 1.00 98.63 177 ALA B O 1
ATOM 4962 N N . LYS B 1 201 ? 78.351 85.292 106.480 1.00 95.41 178 LYS B N 1
ATOM 4963 C CA . LYS B 1 201 ? 78.662 86.440 107.321 1.00 98.19 178 LYS B CA 1
ATOM 4964 C C . LYS B 1 201 ? 79.697 87.380 106.720 1.00 97.80 178 LYS B C 1
ATOM 4965 O O . LYS B 1 201 ? 80.123 88.316 107.402 1.00 97.95 178 LYS B O 1
ATOM 4971 N N . ARG B 1 202 ? 80.117 87.159 105.474 1.00 96.08 179 ARG B N 1
ATOM 4972 C CA . ARG B 1 202 ? 81.188 87.976 104.913 1.00 95.28 179 ARG B CA 1
ATOM 4973 C C . ARG B 1 202 ? 80.704 89.375 104.553 1.00 96.75 179 ARG B C 1
ATOM 4974 O O . ARG B 1 202 ? 81.423 90.357 104.764 1.00 94.35 179 ARG B O 1
ATOM 4982 N N . ASN B 1 203 ? 79.499 89.492 104.006 1.00 99.58 180 ASN B N 1
ATOM 4983 C CA . ASN B 1 203 ? 78.944 90.786 103.630 1.00 99.99 180 ASN B CA 1
ATOM 4984 C C . ASN B 1 203 ? 77.516 90.874 104.143 1.00 98.28 180 ASN B C 1
ATOM 4985 O O . ASN B 1 203 ? 76.739 89.928 103.986 1.00 99.09 180 ASN B O 1
ATOM 4990 N N . LEU B 1 204 ? 77.172 92.005 104.751 1.00 95.15 181 LEU B N 1
ATOM 4991 C CA . LEU B 1 204 ? 75.870 92.161 105.379 1.00 96.23 181 LEU B CA 1
ATOM 4992 C C . LEU B 1 204 ? 74.822 92.788 104.469 1.00 99.85 181 LEU B C 1
ATOM 4993 O O . LEU B 1 204 ? 73.633 92.729 104.799 1.00 101.13 181 LEU B O 1
ATOM 4998 N N . ASN B 1 205 ? 75.215 93.385 103.348 1.00 100.99 182 ASN B N 1
ATOM 4999 C CA . ASN B 1 205 ? 74.232 93.980 102.449 1.00 99.15 182 ASN B CA 1
ATOM 5000 C C . ASN B 1 205 ? 73.387 92.901 101.788 1.00 104.00 182 ASN B C 1
ATOM 5001 O O . ASN B 1 205 ? 73.854 91.787 101.539 1.00 107.99 182 ASN B O 1
ATOM 5006 N N . THR B 1 206 ? 72.127 93.234 101.511 1.00 102.59 183 THR B N 1
ATOM 5007 C CA . THR B 1 206 ? 71.251 92.281 100.846 1.00 101.71 183 THR B CA 1
ATOM 5008 C C . THR B 1 206 ? 71.170 92.522 99.346 1.00 106.83 183 THR B C 1
ATOM 5009 O O . THR B 1 206 ? 70.701 91.646 98.612 1.00 108.23 183 THR B O 1
ATOM 5013 N N . ASP B 1 207 ? 71.601 93.691 98.870 1.00 109.00 184 ASP B N 1
ATOM 5014 C CA . ASP B 1 207 ? 71.642 93.926 97.432 1.00 114.43 184 ASP B CA 1
ATOM 5015 C C . ASP B 1 207 ? 72.797 93.209 96.751 1.00 116.99 184 ASP B C 1
ATOM 5016 O O . ASP B 1 207 ? 72.676 92.848 95.575 1.00 117.95 184 ASP B O 1
ATOM 5021 N N . ILE B 1 208 ? 73.905 92.995 97.450 1.00 117.63 185 ILE B N 1
ATOM 5022 C CA . ILE B 1 208 ? 75.044 92.271 96.906 1.00 118.48 185 ILE B CA 1
ATOM 5023 C C . ILE B 1 208 ? 75.021 90.878 97.517 1.00 116.40 185 ILE B C 1
ATOM 5024 O O . ILE B 1 208 ? 75.295 90.703 98.710 1.00 116.62 185 ILE B O 1
ATOM 5029 N N . LYS B 1 209 ? 74.661 89.891 96.709 1.00 112.28 186 LYS B N 1
ATOM 5030 C CA . LYS B 1 209 ? 74.721 88.505 97.129 1.00 113.71 186 LYS B CA 1
ATOM 5031 C C . LYS B 1 209 ? 76.174 88.047 97.200 1.00 119.61 186 LYS B C 1
ATOM 5032 O O . LYS B 1 209 ? 77.095 88.751 96.780 1.00 120.89 186 LYS B O 1
ATOM 5038 N N . VAL B 1 210 ? 76.377 86.857 97.750 1.00 121.03 187 VAL B N 1
ATOM 5039 C CA . VAL B 1 210 ? 77.697 86.243 97.820 1.00 118.28 187 VAL B CA 1
ATOM 5040 C C . VAL B 1 210 ? 77.615 84.875 97.162 1.00 114.76 187 VAL B C 1
ATOM 5041 O O . VAL B 1 210 ? 76.811 84.028 97.570 1.00 110.53 187 VAL B O 1
ATOM 5045 N N . ASP B 1 211 ? 78.440 84.661 96.141 1.00 117.66 188 ASP B N 1
ATOM 5046 C CA . ASP B 1 211 ? 78.507 83.357 95.507 1.00 121.38 188 ASP B CA 1
ATOM 5047 C C . ASP B 1 211 ? 79.106 82.340 96.475 1.00 121.54 188 ASP B C 1
ATOM 5048 O O . ASP B 1 211 ? 79.950 82.685 97.306 1.00 121.99 188 ASP B O 1
ATOM 5053 N N . PRO B 1 212 ? 78.671 81.080 96.401 1.00 120.20 189 PRO B N 1
ATOM 5054 C CA . PRO B 1 212 ? 79.233 80.067 97.309 1.00 115.40 189 PRO B CA 1
ATOM 5055 C C . PRO B 1 212 ? 80.734 79.896 97.172 1.00 111.63 189 PRO B C 1
ATOM 5056 O O . PRO B 1 212 ? 81.420 79.681 98.179 1.00 112.14 189 PRO B O 1
ATOM 5060 N N . ASN B 1 213 ? 81.271 79.993 95.959 1.00 110.06 190 ASN B N 1
ATOM 5061 C CA . ASN B 1 213 ? 82.697 79.779 95.751 1.00 111.97 190 ASN B CA 1
ATOM 5062 C C . ASN B 1 213 ? 83.482 81.056 96.018 1.00 111.80 190 ASN B C 1
ATOM 5063 O O . ASN B 1 213 ? 83.860 81.771 95.084 1.00 114.29 190 ASN B O 1
ATOM 5068 N N . ALA B 1 214 ? 83.713 81.364 97.290 1.00 106.89 191 ALA B N 1
ATOM 5069 C CA . ALA B 1 214 ? 84.556 82.499 97.637 1.00 104.78 191 ALA B CA 1
ATOM 5070 C C . ALA B 1 214 ? 85.997 82.045 97.829 1.00 103.63 191 ALA B C 1
ATOM 5071 O O . ALA B 1 214 ? 86.260 80.971 98.379 1.00 104.78 191 ALA B O 1
ATOM 5073 N N . VAL B 1 215 ? 86.937 82.859 97.356 1.00 99.39 192 VAL B N 1
ATOM 5074 C CA . VAL B 1 215 ? 88.361 82.577 97.467 1.00 93.02 192 VAL B CA 1
ATOM 5075 C C . VAL B 1 215 ? 89.030 83.741 98.181 1.00 91.17 192 VAL B C 1
ATOM 5076 O O . VAL B 1 215 ? 89.012 84.872 97.686 1.00 91.90 192 VAL B O 1
ATOM 5080 N N . VAL B 1 216 ? 89.617 83.461 99.338 1.00 88.76 193 VAL B N 1
ATOM 5081 C CA . VAL B 1 216 ? 90.375 84.440 100.103 1.00 87.62 193 VAL B CA 1
ATOM 5082 C C . VAL B 1 216 ? 91.766 83.874 100.324 1.00 89.16 193 VAL B C 1
ATOM 5083 O O . VAL B 1 216 ? 91.909 82.743 100.800 1.00 90.55 193 VAL B O 1
ATOM 5087 N N . MET B 1 217 ? 92.788 84.652 99.991 1.00 85.23 194 MET B N 1
ATOM 5088 C CA . MET B 1 217 ? 94.156 84.175 100.085 1.00 81.08 194 MET B CA 1
ATOM 5089 C C . MET B 1 217 ? 94.741 84.551 101.438 1.00 81.61 194 MET B C 1
ATOM 5090 O O . MET B 1 217 ? 94.621 85.694 101.882 1.00 82.89 194 MET B O 1
ATOM 5095 N N . ILE B 1 218 ? 95.376 83.580 102.093 1.00 79.56 195 ILE B N 1
ATOM 5096 C CA . ILE B 1 218 ? 95.940 83.773 103.420 1.00 75.99 195 ILE B CA 1
ATOM 5097 C C . ILE B 1 218 ? 97.353 83.206 103.434 1.00 80.38 195 ILE B C 1
ATOM 5098 O O . ILE B 1 218 ? 97.697 82.320 102.649 1.00 84.08 195 ILE B O 1
ATOM 5103 N N . SER B 1 219 ? 98.186 83.730 104.336 1.00 80.54 196 SER B N 1
ATOM 5104 C CA . SER B 1 219 ? 99.585 83.330 104.410 1.00 81.17 196 SER B CA 1
ATOM 5105 C C . SER B 1 219 ? 100.033 83.168 105.855 1.00 79.03 196 SER B C 1
ATOM 5106 O O . SER B 1 219 ? 99.646 83.948 106.728 1.00 78.82 196 SER B O 1
ATOM 5109 N N . LYS B 1 220 ? 100.865 82.154 106.090 1.00 75.95 197 LYS B N 1
ATOM 5110 C CA . LYS B 1 220 ? 101.365 81.808 107.411 1.00 72.70 197 LYS B CA 1
ATOM 5111 C C . LYS B 1 220 ? 102.868 81.589 107.334 1.00 74.98 197 LYS B C 1
ATOM 5112 O O . LYS B 1 220 ? 103.473 81.683 106.264 1.00 77.63 197 LYS B O 1
ATOM 5118 N N . ASP B 1 221 ? 103.474 81.297 108.482 1.00 72.97 198 ASP B N 1
ATOM 5119 C CA . ASP B 1 221 ? 104.898 80.995 108.558 1.00 69.38 198 ASP B CA 1
ATOM 5120 C C . ASP B 1 221 ? 105.120 79.718 109.352 1.00 65.03 198 ASP B C 1
ATOM 5121 O O . ASP B 1 221 ? 104.574 79.560 110.446 1.00 65.04 198 ASP B O 1
ATOM 5126 N N . THR B 1 222 ? 105.922 78.813 108.800 1.00 60.76 199 THR B N 1
ATOM 5127 C CA . THR B 1 222 ? 106.329 77.599 109.486 1.00 61.76 199 THR B CA 1
ATOM 5128 C C . THR B 1 222 ? 107.780 77.313 109.137 1.00 66.38 199 THR B C 1
ATOM 5129 O O . THR B 1 222 ? 108.272 77.727 108.085 1.00 69.84 199 THR B O 1
ATOM 5133 N N . ALA B 1 223 ? 108.472 76.625 110.038 1.00 66.71 200 ALA B N 1
ATOM 5134 C CA . ALA B 1 223 ? 109.879 76.309 109.859 1.00 64.28 200 ALA B CA 1
ATOM 5135 C C . ALA B 1 223 ? 110.103 74.820 110.065 1.00 68.21 200 ALA B C 1
ATOM 5136 O O . ALA B 1 223 ? 109.663 74.238 111.059 1.00 70.06 200 ALA B O 1
ATOM 5138 N N . PHE B 1 224 ? 110.823 74.217 109.128 1.00 71.58 201 PHE B N 1
ATOM 5139 C CA . PHE B 1 224 ? 110.910 72.770 109.019 1.00 77.63 201 PHE B CA 1
ATOM 5140 C C . PHE B 1 224 ? 112.354 72.361 109.241 1.00 88.29 201 PHE B C 1
ATOM 5141 O O . PHE B 1 224 ? 113.250 72.908 108.596 1.00 93.39 201 PHE B O 1
ATOM 5149 N N . VAL B 1 225 ? 112.573 71.436 110.174 1.00 89.19 202 VAL B N 1
ATOM 5150 C CA . VAL B 1 225 ? 113.912 70.910 110.408 1.00 90.66 202 VAL B CA 1
ATOM 5151 C C . VAL B 1 225 ? 113.971 69.658 109.564 1.00 95.42 202 VAL B C 1
ATOM 5152 O O . VAL B 1 225 ? 113.095 68.801 109.670 1.00 96.24 202 VAL B O 1
ATOM 5156 N N . ASP B 1 226 ? 114.991 69.533 108.728 1.00 96.73 203 ASP B N 1
ATOM 5157 C CA . ASP B 1 226 ? 115.066 68.414 107.806 1.00 98.54 203 ASP B CA 1
ATOM 5158 C C . ASP B 1 226 ? 116.051 67.360 108.301 1.00 104.40 203 ASP B C 1
ATOM 5159 O O . ASP B 1 226 ? 116.564 67.427 109.421 1.00 104.62 203 ASP B O 1
ATOM 5164 N N . GLU B 1 227 ? 116.336 66.383 107.438 1.00 107.05 204 GLU B N 1
ATOM 5165 C CA . GLU B 1 227 ? 117.059 65.182 107.849 1.00 109.55 204 GLU B CA 1
ATOM 5166 C C . GLU B 1 227 ? 118.486 65.489 108.291 1.00 110.14 204 GLU B C 1
ATOM 5167 O O . GLU B 1 227 ? 118.956 64.953 109.301 1.00 112.66 204 GLU B O 1
ATOM 5173 N N . SER B 1 228 ? 119.191 66.340 107.555 1.00 106.73 205 SER B N 1
ATOM 5174 C CA . SER B 1 228 ? 120.614 66.552 107.782 1.00 105.46 205 SER B CA 1
ATOM 5175 C C . SER B 1 228 ? 120.915 67.580 108.863 1.00 107.31 205 SER B C 1
ATOM 5176 O O . SER B 1 228 ? 122.069 67.686 109.288 1.00 111.60 205 SER B O 1
ATOM 5179 N N . GLY B 1 229 ? 119.923 68.338 109.320 1.00 103.40 206 GLY B N 1
ATOM 5180 C CA . GLY B 1 229 ? 120.142 69.281 110.396 1.00 102.03 206 GLY B CA 1
ATOM 5181 C C . GLY B 1 229 ? 120.275 70.731 109.991 1.00 100.58 206 GLY B C 1
ATOM 5182 O O . GLY B 1 229 ? 121.052 71.460 110.619 1.00 96.36 206 GLY B O 1
ATOM 5183 N N . ASN B 1 230 ? 119.556 71.174 108.965 1.00 101.00 207 ASN B N 1
ATOM 5184 C CA . ASN B 1 230 ? 119.545 72.571 108.558 1.00 94.63 207 ASN B CA 1
ATOM 5185 C C . ASN B 1 230 ? 118.158 73.160 108.766 1.00 91.88 207 ASN B C 1
ATOM 5186 O O . ASN B 1 230 ? 117.148 72.495 108.517 1.00 93.52 207 ASN B O 1
ATOM 5191 N N . ILE B 1 231 ? 118.121 74.419 109.200 1.00 84.46 208 ILE B N 1
ATOM 5192 C CA . ILE B 1 231 ? 116.846 75.100 109.399 1.00 80.22 208 ILE B CA 1
ATOM 5193 C C . ILE B 1 231 ? 116.413 75.844 108.145 1.00 83.31 208 ILE B C 1
ATOM 5194 O O . ILE B 1 231 ? 117.129 76.715 107.651 1.00 88.00 208 ILE B O 1
ATOM 5199 N N . ILE B 1 232 ? 115.250 75.495 107.622 1.00 81.72 209 ILE B N 1
ATOM 5200 C CA . ILE B 1 232 ? 114.721 76.114 106.418 1.00 80.95 209 ILE B CA 1
ATOM 5201 C C . ILE B 1 232 ? 113.390 76.757 106.770 1.00 79.60 209 ILE B C 1
ATOM 5202 O O . ILE B 1 232 ? 112.529 76.117 107.382 1.00 79.06 209 ILE B O 1
ATOM 5207 N N . SER B 1 233 ? 113.230 78.027 106.407 1.00 80.05 210 SER B N 1
ATOM 5208 C CA . SER B 1 233 ? 112.019 78.783 106.691 1.00 78.85 210 SER B CA 1
ATOM 5209 C C . SER B 1 233 ? 111.357 79.182 105.382 1.00 78.59 210 SER B C 1
ATOM 5210 O O . SER B 1 233 ? 112.019 79.716 104.487 1.00 82.49 210 SER B O 1
ATOM 5213 N N . GLU B 1 234 ? 110.059 78.918 105.270 1.00 73.17 211 GLU B N 1
ATOM 5214 C CA . GLU B 1 234 ? 109.314 79.191 104.054 1.00 70.66 211 GLU B CA 1
ATOM 5215 C C . GLU B 1 234 ? 107.957 79.784 104.401 1.00 75.07 211 GLU B C 1
ATOM 5216 O O . GLU B 1 234 ? 107.426 79.563 105.492 1.00 75.48 211 GLU B O 1
ATOM 5222 N N . THR B 1 235 ? 107.405 80.544 103.460 1.00 78.28 212 THR B N 1
ATOM 5223 C CA . THR B 1 235 ? 106.074 81.126 103.578 1.00 78.28 212 THR B CA 1
ATOM 5224 C C . THR B 1 235 ? 105.170 80.482 102.541 1.00 80.05 212 THR B C 1
ATOM 5225 O O . THR B 1 235 ? 105.485 80.495 101.347 1.00 84.01 212 THR B O 1
ATOM 5229 N N . ILE B 1 236 ? 104.050 79.928 102.992 1.00 76.99 213 ILE B N 1
ATOM 5230 C CA . ILE B 1 236 ? 103.116 79.223 102.127 1.00 77.22 213 ILE B CA 1
ATOM 5231 C C . ILE B 1 236 ? 101.833 80.033 102.048 1.00 78.22 213 ILE B C 1
ATOM 5232 O O . ILE B 1 236 ? 101.392 80.609 103.050 1.00 78.36 213 ILE B O 1
ATOM 5237 N N . THR B 1 237 ? 101.249 80.096 100.857 1.00 76.91 214 THR B N 1
ATOM 5238 C CA . THR B 1 237 ? 99.977 80.769 100.631 1.00 75.36 214 THR B CA 1
ATOM 5239 C C . THR B 1 237 ? 98.981 79.751 100.097 1.00 80.22 214 THR B C 1
ATOM 5240 O O . THR B 1 237 ? 99.218 79.141 99.050 1.00 82.48 214 THR B O 1
ATOM 5244 N N . ARG B 1 238 ? 97.877 79.569 100.811 1.00 81.73 215 ARG B N 1
ATOM 5245 C CA . ARG B 1 238 ? 96.901 78.543 100.484 1.00 80.56 215 ARG B CA 1
ATOM 5246 C C . ARG B 1 238 ? 95.494 79.047 100.768 1.00 79.29 215 ARG B C 1
ATOM 5247 O O . ARG B 1 238 ? 95.317 79.966 101.574 1.00 81.89 215 ARG B O 1
ATOM 5255 N N . PRO B 1 239 ? 94.482 78.490 100.102 1.00 76.89 216 PRO B N 1
ATOM 5256 C CA . PRO B 1 239 ? 93.115 78.989 100.278 1.00 78.90 216 PRO B CA 1
ATOM 5257 C C . PRO B 1 239 ? 92.620 78.818 101.705 1.00 86.57 216 PRO B C 1
ATOM 5258 O O . PRO B 1 239 ? 93.009 77.895 102.424 1.00 89.62 216 PRO B O 1
ATOM 5262 N N . LEU B 1 240 ? 91.735 79.727 102.110 1.00 87.17 217 LEU B N 1
ATOM 5263 C CA . LEU B 1 240 ? 91.191 79.752 103.466 1.00 80.23 217 LEU B CA 1
ATOM 5264 C C . LEU B 1 240 ? 90.144 78.658 103.602 1.00 80.19 217 LEU B C 1
ATOM 5265 O O . LEU B 1 240 ? 89.032 78.784 103.088 1.00 80.67 217 LEU B O 1
ATOM 5270 N N . SER B 1 241 ? 90.495 77.577 104.292 1.00 80.71 218 SER B N 1
ATOM 5271 C CA . SER B 1 241 ? 89.573 76.467 104.489 1.00 83.65 218 SER B CA 1
ATOM 5272 C C . SER B 1 241 ? 89.266 76.204 105.953 1.00 87.92 218 SER B C 1
ATOM 5273 O O . SER B 1 241 ? 88.093 76.195 106.342 1.00 92.85 218 SER B O 1
ATOM 5276 N N . SER B 1 242 ? 90.284 75.996 106.782 1.00 86.37 219 SER B N 1
ATOM 5277 C CA . SER B 1 242 ? 90.100 75.736 108.200 1.00 86.41 219 SER B CA 1
ATOM 5278 C C . SER B 1 242 ? 91.011 76.662 108.985 1.00 89.32 219 SER B C 1
ATOM 5279 O O . SER B 1 242 ? 91.854 77.358 108.417 1.00 91.78 219 SER B O 1
ATOM 5282 N N . GLU B 1 243 ? 90.847 76.659 110.306 1.00 86.75 220 GLU B N 1
ATOM 5283 C CA . GLU B 1 243 ? 91.435 77.741 111.082 1.00 84.81 220 GLU B CA 1
ATOM 5284 C C . GLU B 1 243 ? 92.897 77.524 111.451 1.00 80.47 220 GLU B C 1
ATOM 5285 O O . GLU B 1 243 ? 93.490 78.422 112.053 1.00 81.03 220 GLU B O 1
ATOM 5291 N N . TYR B 1 244 ? 93.505 76.388 111.107 1.00 76.37 221 TYR B N 1
ATOM 5292 C CA . TYR B 1 244 ? 94.922 76.230 111.415 1.00 75.87 221 TYR B CA 1
ATOM 5293 C C . TYR B 1 244 ? 95.779 77.293 110.746 1.00 78.39 221 TYR B C 1
ATOM 5294 O O . TYR B 1 244 ? 96.919 77.508 111.167 1.00 80.77 221 TYR B O 1
ATOM 5303 N N . ASP B 1 245 ? 95.264 77.952 109.707 1.00 76.80 222 ASP B N 1
ATOM 5304 C CA . ASP B 1 245 ? 96.103 78.818 108.887 1.00 77.42 222 ASP B CA 1
ATOM 5305 C C . ASP B 1 245 ? 96.625 80.015 109.667 1.00 78.11 222 ASP B C 1
ATOM 5306 O O . ASP B 1 245 ? 97.656 80.593 109.307 1.00 81.54 222 ASP B O 1
ATOM 5311 N N . PHE B 1 246 ? 95.935 80.414 110.732 1.00 74.60 223 PHE B N 1
ATOM 5312 C CA . PHE B 1 246 ? 96.375 81.601 111.452 1.00 75.66 223 PHE B CA 1
ATOM 5313 C C . PHE B 1 246 ? 97.563 81.318 112.365 1.00 78.94 223 PHE B C 1
ATOM 5314 O O . PHE B 1 246 ? 98.179 82.256 112.881 1.00 78.64 223 PHE B O 1
ATOM 5322 N N . LEU B 1 247 ? 97.897 80.048 112.585 1.00 77.37 224 LEU B N 1
ATOM 5323 C CA . LEU B 1 247 ? 98.995 79.699 113.483 1.00 69.66 224 LEU B CA 1
ATOM 5324 C C . LEU B 1 247 ? 100.341 80.066 112.875 1.00 69.98 224 LEU B C 1
ATOM 5325 O O . LEU B 1 247 ? 100.556 79.899 111.672 1.00 73.00 224 LEU B O 1
ATOM 5330 N N . ASN B 1 248 ? 101.256 80.552 113.710 1.00 66.33 225 ASN B N 1
ATOM 5331 C CA . ASN B 1 248 ? 102.610 80.886 113.291 1.00 64.87 225 ASN B CA 1
ATOM 5332 C C . ASN B 1 248 ? 103.620 80.181 114.184 1.00 64.84 225 ASN B C 1
ATOM 5333 O O . ASN B 1 248 ? 103.364 79.958 115.369 1.00 64.87 225 ASN B O 1
ATOM 5338 N N . THR B 1 249 ? 104.766 79.828 113.609 1.00 64.67 226 THR B N 1
ATOM 5339 C CA . THR B 1 249 ? 105.864 79.240 114.360 1.00 60.01 226 THR B CA 1
ATOM 5340 C C . THR B 1 249 ? 107.180 79.666 113.728 1.00 60.04 226 THR B C 1
ATOM 5341 O O . THR B 1 249 ? 107.317 79.657 112.504 1.00 63.81 226 THR B O 1
ATOM 5345 N N . TYR B 1 250 ? 108.144 80.036 114.566 1.00 54.26 227 TYR B N 1
ATOM 5346 C CA . TYR B 1 250 ? 109.415 80.571 114.111 1.00 50.35 227 TYR B CA 1
ATOM 5347 C C . TYR B 1 250 ? 110.554 79.729 114.664 1.00 57.19 227 TYR B C 1
ATOM 5348 O O . TYR B 1 250 ? 110.359 78.881 115.535 1.00 61.52 227 TYR B O 1
ATOM 5357 N N . ILE B 1 251 ? 111.753 79.975 114.143 1.00 59.38 228 ILE B N 1
ATOM 5358 C CA . ILE B 1 251 ? 112.987 79.377 114.641 1.00 54.96 228 ILE B CA 1
ATOM 5359 C C . ILE B 1 251 ? 114.089 80.420 114.510 1.00 55.64 228 ILE B C 1
ATOM 5360 O O . ILE B 1 251 ? 114.409 80.846 113.395 1.00 59.32 228 ILE B O 1
ATOM 5365 N N . VAL B 1 252 ? 114.665 80.834 115.635 1.00 51.66 229 VAL B N 1
ATOM 5366 C CA . VAL B 1 252 ? 115.657 81.909 115.637 1.00 53.27 229 VAL B CA 1
ATOM 5367 C C . VAL B 1 252 ? 116.828 81.563 116.550 1.00 58.02 229 VAL B C 1
ATOM 5368 O O . VAL B 1 252 ? 116.616 81.127 117.689 1.00 56.78 229 VAL B O 1
ATOM 5372 N N . PRO B 1 253 ? 118.072 81.708 116.096 1.00 60.09 230 PRO B N 1
ATOM 5373 C CA . PRO B 1 253 ? 119.212 81.540 117.002 1.00 56.45 230 PRO B CA 1
ATOM 5374 C C . PRO B 1 253 ? 119.209 82.620 118.071 1.00 58.61 230 PRO B C 1
ATOM 5375 O O . PRO B 1 253 ? 118.764 83.745 117.849 1.00 59.95 230 PRO B O 1
ATOM 5379 N N . ILE B 1 254 ? 119.637 82.265 119.278 1.00 57.47 231 ILE B N 1
ATOM 5380 C CA . ILE B 1 254 ? 119.531 83.220 120.383 1.00 58.15 231 ILE B CA 1
ATOM 5381 C C . ILE B 1 254 ? 120.820 83.833 120.901 1.00 59.65 231 ILE B C 1
ATOM 5382 O O . ILE B 1 254 ? 120.764 84.800 121.664 1.00 63.22 231 ILE B O 1
ATOM 5387 N N . TYR B 1 255 ? 121.976 83.299 120.518 1.00 59.40 232 TYR B N 1
ATOM 5388 C CA . TYR B 1 255 ? 123.205 83.827 121.109 1.00 59.06 232 TYR B CA 1
ATOM 5389 C C . TYR B 1 255 ? 123.427 85.269 120.671 1.00 62.75 232 TYR B C 1
ATOM 5390 O O . TYR B 1 255 ? 123.227 85.591 119.497 1.00 67.92 232 TYR B O 1
ATOM 5399 N N . PRO B 1 256 ? 123.834 86.159 121.574 1.00 60.79 233 PRO B N 1
ATOM 5400 C CA . PRO B 1 256 ? 123.980 87.567 121.209 1.00 59.49 233 PRO B CA 1
ATOM 5401 C C . PRO B 1 256 ? 125.086 87.761 120.188 1.00 63.66 233 PRO B C 1
ATOM 5402 O O . PRO B 1 256 ? 126.031 86.978 120.091 1.00 67.70 233 PRO B O 1
ATOM 5406 N N . ASP B 1 257 ? 124.947 88.829 119.412 1.00 63.81 234 ASP B N 1
ATOM 5407 C CA . ASP B 1 257 ? 125.868 89.121 118.319 1.00 72.29 234 ASP B CA 1
ATOM 5408 C C . ASP B 1 257 ? 127.012 89.956 118.885 1.00 77.14 234 ASP B C 1
ATOM 5409 O O . ASP B 1 257 ? 127.070 91.178 118.733 1.00 77.25 234 ASP B O 1
ATOM 5414 N N . GLU B 1 258 ? 127.941 89.277 119.560 1.00 74.81 235 GLU B N 1
ATOM 5415 C CA . GLU B 1 258 ? 129.017 89.978 120.251 1.00 71.78 235 GLU B CA 1
ATOM 5416 C C . GLU B 1 258 ? 130.098 90.494 119.316 1.00 73.58 235 GLU B C 1
ATOM 5417 O O . GLU B 1 258 ? 130.912 91.318 119.740 1.00 72.53 235 GLU B O 1
ATOM 5423 N N . THR B 1 259 ? 130.135 90.040 118.067 1.00 76.50 236 THR B N 1
ATOM 5424 C CA . THR B 1 259 ? 131.127 90.541 117.128 1.00 77.46 236 THR B CA 1
ATOM 5425 C C . THR B 1 259 ? 130.755 91.898 116.556 1.00 80.16 236 THR B C 1
ATOM 5426 O O . THR B 1 259 ? 131.303 92.283 115.519 1.00 82.47 236 THR B O 1
ATOM 5430 N N . CYS B 1 260 ? 129.823 92.610 117.189 1.00 77.47 237 CYS B N 1
ATOM 5431 C CA . CYS B 1 260 ? 129.388 93.898 116.661 1.00 77.87 237 CYS B CA 1
ATOM 5432 C C . CYS B 1 260 ? 130.401 94.996 116.949 1.00 79.32 237 CYS B C 1
ATOM 5433 O O . CYS B 1 260 ? 130.584 95.909 116.132 1.00 79.29 237 CYS B O 1
ATOM 5436 N N . TRP B 1 261 ? 131.063 94.935 118.107 1.00 76.85 238 TRP B N 1
ATOM 5437 C CA . TRP B 1 261 ? 131.954 96.009 118.533 1.00 74.37 238 TRP B CA 1
ATOM 5438 C C . TRP B 1 261 ? 133.030 96.297 117.500 1.00 74.05 238 TRP B C 1
ATOM 5439 O O . TRP B 1 261 ? 133.260 97.455 117.143 1.00 77.55 238 TRP B O 1
ATOM 5450 N N . VAL B 1 262 ? 133.698 95.256 117.018 1.00 69.78 239 VAL B N 1
ATOM 5451 C CA . VAL B 1 262 ? 134.782 95.471 116.072 1.00 69.64 239 VAL B CA 1
ATOM 5452 C C . VAL B 1 262 ? 134.246 95.948 114.736 1.00 71.47 239 VAL B C 1
ATOM 5453 O O . VAL B 1 262 ? 134.869 96.780 114.071 1.00 74.19 239 VAL B O 1
ATOM 5457 N N . ASN B 1 263 ? 133.138 95.366 114.295 1.00 71.12 240 ASN B N 1
ATOM 5458 C CA . ASN B 1 263 ? 132.623 95.683 112.962 1.00 72.42 240 ASN B CA 1
ATOM 5459 C C . ASN B 1 263 ? 132.073 97.090 112.820 1.00 73.31 240 ASN B C 1
ATOM 5460 O O . ASN B 1 263 ? 132.241 97.718 111.776 1.00 74.92 240 ASN B O 1
ATOM 5465 N N . ASP B 1 264 ? 131.421 97.597 113.856 1.00 73.13 241 ASP B N 1
ATOM 5466 C CA . ASP B 1 264 ? 130.784 98.905 113.732 1.00 71.54 241 ASP B CA 1
ATOM 5467 C C . ASP B 1 264 ? 131.808 100.029 113.623 1.00 73.17 241 ASP B C 1
ATOM 5468 O O . ASP B 1 264 ? 131.631 100.962 112.833 1.00 73.94 241 ASP B O 1
ATOM 5473 N N . PHE B 1 265 ? 132.883 99.964 114.409 1.00 74.80 242 PHE B N 1
ATOM 5474 C CA . PHE B 1 265 ? 133.892 101.017 114.440 1.00 72.02 242 PHE B CA 1
ATOM 5475 C C . PHE B 1 265 ? 135.127 100.567 113.679 1.00 73.14 242 PHE B C 1
ATOM 5476 O O . PHE B 1 265 ? 135.769 99.590 114.089 1.00 74.74 242 PHE B O 1
ATOM 5484 N N . PRO B 1 266 ? 135.505 101.227 112.592 1.00 72.68 243 PRO B N 1
ATOM 5485 C CA . PRO B 1 266 ? 136.735 100.862 111.890 1.00 75.47 243 PRO B CA 1
ATOM 5486 C C . PRO B 1 266 ? 137.939 101.666 112.355 1.00 81.06 243 PRO B C 1
ATOM 5487 O O . PRO B 1 266 ? 137.844 102.841 112.711 1.00 82.33 243 PRO B O 1
ATOM 5491 N N . ASN B 1 267 ? 139.120 101.047 112.286 1.00 82.86 244 ASN B N 1
ATOM 5492 C CA . ASN B 1 267 ? 140.366 101.723 112.691 1.00 81.92 244 ASN B CA 1
ATOM 5493 C C . ASN B 1 267 ? 140.348 102.214 114.129 1.00 79.86 244 ASN B C 1
ATOM 5494 O O . ASN B 1 267 ? 140.819 103.317 114.416 1.00 80.17 244 ASN B O 1
ATOM 5499 N N . ALA B 1 268 ? 139.815 101.400 115.035 1.00 80.31 245 ALA B N 1
ATOM 5500 C CA . ALA B 1 268 ? 139.804 101.769 116.441 1.00 78.68 245 ALA B CA 1
ATOM 5501 C C . ALA B 1 268 ? 140.033 100.526 117.279 1.00 77.81 245 ALA B C 1
ATOM 5502 O O . ALA B 1 268 ? 139.583 99.437 116.919 1.00 81.53 245 ALA B O 1
ATOM 5504 N N . ARG B 1 269 ? 140.723 100.691 118.402 1.00 77.40 246 ARG B N 1
ATOM 5505 C CA . ARG B 1 269 ? 141.001 99.554 119.264 1.00 80.60 246 ARG B CA 1
ATOM 5506 C C . ARG B 1 269 ? 139.817 99.226 120.163 1.00 80.63 246 ARG B C 1
ATOM 5507 O O . ARG B 1 269 ? 139.793 99.599 121.340 1.00 78.55 246 ARG B O 1
ATOM 5515 N N . THR B 1 270 ? 138.692 98.626 119.619 1.00 83.47 247 THR B N 1
ATOM 5516 C CA . THR B 1 270 ? 137.549 98.188 120.430 1.00 84.69 247 THR B CA 1
ATOM 5517 C C . THR B 1 270 ? 137.602 96.719 120.845 1.00 86.95 247 THR B C 1
ATOM 5518 O O . THR B 1 270 ? 136.626 96.189 121.377 1.00 91.34 247 THR B O 1
ATOM 5522 N N . GLU B 1 271 ? 138.687 96.033 120.496 1.00 82.58 248 GLU B N 1
ATOM 5523 C CA . GLU B 1 271 ? 138.783 94.592 120.763 1.00 81.82 248 GLU B CA 1
ATOM 5524 C C . GLU B 1 271 ? 138.765 94.249 122.238 1.00 83.49 248 GLU B C 1
ATOM 5525 O O . GLU B 1 271 ? 138.500 93.107 122.612 1.00 82.51 248 GLU B O 1
ATOM 5531 N N . ILE B 1 272 ? 139.042 95.235 123.078 1.00 83.56 249 ILE B N 1
ATOM 5532 C CA . ILE B 1 272 ? 139.051 95.007 124.515 1.00 79.62 249 ILE B CA 1
ATOM 5533 C C . ILE B 1 272 ? 137.677 94.604 125.040 1.00 82.59 249 ILE B C 1
ATOM 5534 O O . ILE B 1 272 ? 137.577 93.750 125.919 1.00 84.29 249 ILE B O 1
ATOM 5539 N N . TYR B 1 273 ? 136.620 95.209 124.508 1.00 82.03 250 TYR B N 1
ATOM 5540 C CA . TYR B 1 273 ? 135.277 94.931 125.011 1.00 80.83 250 TYR B CA 1
ATOM 5541 C C . TYR B 1 273 ? 134.625 93.652 124.491 1.00 80.50 250 TYR B C 1
ATOM 5542 O O . TYR B 1 273 ? 133.814 93.058 125.195 1.00 80.03 250 TYR B O 1
ATOM 5551 N N . THR B 1 274 ? 134.954 93.228 123.273 1.00 79.53 251 THR B N 1
ATOM 5552 C CA . THR B 1 274 ? 134.286 92.049 122.701 1.00 78.00 251 THR B CA 1
ATOM 5553 C C . THR B 1 274 ? 134.383 90.847 123.591 1.00 75.53 251 THR B C 1
ATOM 5554 O O . THR B 1 274 ? 133.377 90.279 124.005 1.00 77.99 251 THR B O 1
ATOM 5558 N N . ARG B 1 275 ? 135.598 90.455 123.902 1.00 70.60 252 ARG B N 1
ATOM 5559 C CA . ARG B 1 275 ? 135.793 89.281 124.709 1.00 70.09 252 ARG B CA 1
ATOM 5560 C C . ARG B 1 275 ? 135.189 89.448 126.080 1.00 72.54 252 ARG B C 1
ATOM 5561 O O . ARG B 1 275 ? 134.588 88.513 126.592 1.00 76.35 252 ARG B O 1
ATOM 5569 N N . MET B 1 276 ? 135.293 90.622 126.690 1.00 70.96 253 MET B N 1
ATOM 5570 C CA . MET B 1 276 ? 134.819 90.770 128.077 1.00 71.03 253 MET B CA 1
ATOM 5571 C C . MET B 1 276 ? 133.340 91.113 128.275 1.00 72.26 253 MET B C 1
ATOM 5572 O O . MET B 1 276 ? 132.692 90.540 129.151 1.00 74.39 253 MET B O 1
ATOM 5577 N N . TYR B 1 277 ? 132.802 92.032 127.484 1.00 73.14 254 TYR B N 1
ATOM 5578 C CA . TYR B 1 277 ? 131.416 92.499 127.685 1.00 73.23 254 TYR B CA 1
ATOM 5579 C C . TYR B 1 277 ? 130.362 91.482 128.147 1.00 73.63 254 TYR B C 1
ATOM 5580 O O . TYR B 1 277 ? 129.525 91.816 128.985 1.00 74.42 254 TYR B O 1
ATOM 5589 N N . PHE B 1 278 ? 130.378 90.260 127.623 1.00 69.13 255 PHE B N 1
ATOM 5590 C CA . PHE B 1 278 ? 129.326 89.306 127.953 1.00 68.22 255 PHE B CA 1
ATOM 5591 C C . PHE B 1 278 ? 129.751 88.258 128.969 1.00 68.21 255 PHE B C 1
ATOM 5592 O O . PHE B 1 278 ? 128.889 87.668 129.624 1.00 73.31 255 PHE B O 1
ATOM 5600 N N . ASN B 1 279 ? 131.050 88.079 129.168 1.00 65.33 256 ASN B N 1
ATOM 5601 C CA . ASN B 1 279 ? 131.518 87.017 130.059 1.00 70.57 256 ASN B CA 1
ATOM 5602 C C . ASN B 1 279 ? 131.948 87.455 131.461 1.00 75.96 256 ASN B C 1
ATOM 5603 O O . ASN B 1 279 ? 131.535 86.846 132.445 1.00 82.82 256 ASN B O 1
ATOM 5608 N N . HIS B 1 280 ? 132.806 88.465 131.566 1.00 75.22 257 HIS B N 1
ATOM 5609 C CA . HIS B 1 280 ? 133.336 88.860 132.881 1.00 79.24 257 HIS B CA 1
ATOM 5610 C C . HIS B 1 280 ? 132.256 89.130 133.938 1.00 83.08 257 HIS B C 1
ATOM 5611 O O . HIS B 1 280 ? 131.278 89.824 133.661 1.00 85.64 257 HIS B O 1
ATOM 5618 N N . PRO B 1 281 ? 132.435 88.586 135.158 1.00 84.36 258 PRO B N 1
ATOM 5619 C CA . PRO B 1 281 ? 131.361 88.781 136.146 1.00 86.49 258 PRO B CA 1
ATOM 5620 C C . PRO B 1 281 ? 131.148 90.192 136.679 1.00 83.47 258 PRO B C 1
ATOM 5621 O O . PRO B 1 281 ? 130.115 90.412 137.308 1.00 85.08 258 PRO B O 1
ATOM 5625 N N . GLY B 1 282 ? 132.078 91.108 136.425 1.00 82.64 259 GLY B N 1
ATOM 5626 C CA . GLY B 1 282 ? 131.968 92.466 136.931 1.00 81.32 259 GLY B CA 1
ATOM 5627 C C . GLY B 1 282 ? 131.172 93.396 136.040 1.00 73.98 259 GLY B C 1
ATOM 5628 O O . GLY B 1 282 ? 131.107 94.598 136.298 1.00 74.93 259 GLY B O 1
ATOM 5629 N N . TYR B 1 283 ? 130.568 92.856 134.989 1.00 88.03 260 TYR B N 1
ATOM 5630 C CA . TYR B 1 283 ? 129.741 93.667 134.102 1.00 89.36 260 TYR B CA 1
ATOM 5631 C C . TYR B 1 283 ? 128.346 93.079 134.044 1.00 89.92 260 TYR B C 1
ATOM 5632 O O . TYR B 1 283 ? 127.548 93.434 133.176 1.00 87.21 260 TYR B O 1
ATOM 5641 N N . ASP B 1 284 ? 128.051 92.180 134.973 1.00 89.55 261 ASP B N 1
ATOM 5642 C CA . ASP B 1 284 ? 126.731 91.535 135.013 1.00 89.24 261 ASP B CA 1
ATOM 5643 C C . ASP B 1 284 ? 125.556 92.531 134.999 1.00 89.82 261 ASP B C 1
ATOM 5644 O O . ASP B 1 284 ? 124.557 92.314 134.324 1.00 85.98 261 ASP B O 1
ATOM 5649 N N . ASP B 1 285 ? 125.699 93.627 135.749 1.00 90.76 262 ASP B N 1
ATOM 5650 C CA . ASP B 1 285 ? 124.682 94.671 135.889 1.00 90.53 262 ASP B CA 1
ATOM 5651 C C . ASP B 1 285 ? 124.913 95.866 134.938 1.00 90.90 262 ASP B C 1
ATOM 5652 O O . ASP B 1 285 ? 124.336 96.935 135.128 1.00 87.51 262 ASP B O 1
ATOM 5657 N N . TYR B 1 286 ? 125.658 95.633 133.861 1.00 92.07 263 TYR B N 1
ATOM 5658 C CA . TYR B 1 286 ? 125.818 96.671 132.842 1.00 92.62 263 TYR B CA 1
ATOM 5659 C C . TYR B 1 286 ? 124.842 96.334 131.715 1.00 93.16 263 TYR B C 1
ATOM 5660 O O . TYR B 1 286 ? 124.337 95.214 131.656 1.00 91.11 263 TYR B O 1
ATOM 5669 N N . PRO B 1 287 ? 124.564 97.290 130.814 1.00 46.83 264 PRO B N 1
ATOM 5670 C CA . PRO B 1 287 ? 123.549 97.051 129.770 1.00 46.54 264 PRO B CA 1
ATOM 5671 C C . PRO B 1 287 ? 123.899 95.977 128.741 1.00 57.77 264 PRO B C 1
ATOM 5672 O O . PRO B 1 287 ? 125.080 95.722 128.513 1.00 60.88 264 PRO B O 1
ATOM 5676 N N . VAL B 1 288 ? 122.889 95.357 128.130 1.00 57.59 265 VAL B N 1
ATOM 5677 C CA . VAL B 1 288 ? 123.130 94.366 127.079 1.00 48.16 265 VAL B CA 1
ATOM 5678 C C . VAL B 1 288 ? 123.360 95.079 125.759 1.00 50.85 265 VAL B C 1
ATOM 5679 O O . VAL B 1 288 ? 123.058 96.268 125.644 1.00 57.75 265 VAL B O 1
ATOM 5683 N N . VAL B 1 289 ? 123.874 94.374 124.752 1.00 49.48 266 VAL B N 1
ATOM 5684 C CA . VAL B 1 289 ? 124.191 95.040 123.497 1.00 50.83 266 VAL B CA 1
ATOM 5685 C C . VAL B 1 289 ? 124.200 94.019 122.372 1.00 55.17 266 VAL B C 1
ATOM 5686 O O . VAL B 1 289 ? 124.652 92.885 122.554 1.00 58.22 266 VAL B O 1
ATOM 5690 N N . GLY B 1 290 ? 123.696 94.424 121.210 1.00 57.51 267 GLY B N 1
ATOM 5691 C CA . GLY B 1 290 ? 123.778 93.609 120.018 1.00 61.47 267 GLY B CA 1
ATOM 5692 C C . GLY B 1 290 ? 122.570 92.755 119.724 1.00 63.02 267 GLY B C 1
ATOM 5693 O O . GLY B 1 290 ? 122.588 92.002 118.746 1.00 69.39 267 GLY B O 1
ATOM 5694 N N . ILE B 1 291 ? 121.511 92.854 120.520 1.00 58.28 268 ILE B N 1
ATOM 5695 C CA . ILE B 1 291 ? 120.344 92.014 120.307 1.00 54.09 268 ILE B CA 1
ATOM 5696 C C . ILE B 1 291 ? 119.556 92.542 119.121 1.00 57.97 268 ILE B C 1
ATOM 5697 O O . ILE B 1 291 ? 119.112 93.695 119.119 1.00 62.87 268 ILE B O 1
ATOM 5702 N N . SER B 1 292 ? 119.304 91.680 118.138 1.00 60.31 269 SER B N 1
ATOM 5703 C CA . SER B 1 292 ? 118.487 92.076 116.991 1.00 63.53 269 SER B CA 1
ATOM 5704 C C . SER B 1 292 ? 117.005 92.037 117.347 1.00 66.68 269 SER B C 1
ATOM 5705 O O . SER B 1 292 ? 116.635 91.610 118.441 1.00 69.29 269 SER B O 1
ATOM 5708 N N . TRP B 1 293 ? 116.152 92.423 116.411 1.00 64.43 270 TRP B N 1
ATOM 5709 C CA . TRP B 1 293 ? 114.720 92.465 116.674 1.00 63.01 270 TRP B CA 1
ATOM 5710 C C . TRP B 1 293 ? 114.163 91.107 116.973 1.00 61.88 270 TRP B C 1
ATOM 5711 O O . TRP B 1 293 ? 113.357 90.953 117.880 1.00 61.53 270 TRP B O 1
ATOM 5722 N N . GLU B 1 294 ? 114.577 90.114 116.215 1.00 59.51 271 GLU B N 1
ATOM 5723 C CA . GLU B 1 294 ? 114.008 88.790 116.369 1.00 61.45 271 GLU B CA 1
ATOM 5724 C C . GLU B 1 294 ? 114.268 88.247 117.760 1.00 62.04 271 GLU B C 1
ATOM 5725 O O . GLU B 1 294 ? 113.333 87.924 118.474 1.00 66.76 271 GLU B O 1
ATOM 5731 N N . GLN B 1 295 ? 115.524 88.131 118.146 1.00 58.29 272 GLN B N 1
ATOM 5732 C CA . GLN B 1 295 ? 115.881 87.647 119.473 1.00 55.39 272 GLN B CA 1
ATOM 5733 C C . GLN B 1 295 ? 115.123 88.403 120.553 1.00 57.04 272 GLN B C 1
ATOM 5734 O O . GLN B 1 295 ? 114.769 87.823 121.588 1.00 57.73 272 GLN B O 1
ATOM 5740 N N . ALA B 1 296 ? 114.852 89.688 120.330 1.00 58.85 273 ALA B N 1
ATOM 5741 C CA . ALA B 1 296 ? 114.066 90.440 121.300 1.00 61.59 273 ALA B CA 1
ATOM 5742 C C . ALA B 1 296 ? 112.666 89.863 121.423 1.00 62.40 273 ALA B C 1
ATOM 5743 O O . ALA B 1 296 ? 112.167 89.650 122.537 1.00 65.96 273 ALA B O 1
ATOM 5745 N N . GLN B 1 297 ? 112.018 89.589 120.291 1.00 62.07 274 GLN B N 1
ATOM 5746 C CA . GLN B 1 297 ? 110.705 88.959 120.367 1.00 61.59 274 GLN B CA 1
ATOM 5747 C C . GLN B 1 297 ? 110.790 87.581 120.999 1.00 61.46 274 GLN B C 1
ATOM 5748 O O . GLN B 1 297 ? 109.867 87.172 121.708 1.00 60.85 274 GLN B O 1
ATOM 5754 N N . ALA B 1 298 ? 111.876 86.848 120.751 1.00 61.09 275 ALA B N 1
ATOM 5755 C CA . ALA B 1 298 ? 112.011 85.514 121.324 1.00 58.32 275 ALA B CA 1
ATOM 5756 C C . ALA B 1 298 ? 112.075 85.576 122.841 1.00 60.71 275 ALA B C 1
ATOM 5757 O O . ALA B 1 298 ? 111.435 84.780 123.533 1.00 65.32 275 ALA B O 1
ATOM 5759 N N . PHE B 1 299 ? 112.842 86.522 123.380 1.00 60.05 276 PHE B N 1
ATOM 5760 C CA . PHE B 1 299 ? 112.882 86.674 124.831 1.00 60.89 276 PHE B CA 1
ATOM 5761 C C . PHE B 1 299 ? 111.529 87.111 125.374 1.00 60.11 276 PHE B C 1
ATOM 5762 O O . PHE B 1 299 ? 111.059 86.598 126.404 1.00 60.45 276 PHE B O 1
ATOM 5770 N N . CYS B 1 300 ? 110.883 88.058 124.692 1.00 59.73 277 CYS B N 1
ATOM 5771 C CA . CYS B 1 300 ? 109.586 88.534 125.151 1.00 63.58 277 CYS B CA 1
ATOM 5772 C C . CYS B 1 300 ? 108.563 87.407 125.162 1.00 64.48 277 CYS B C 1
ATOM 5773 O O . CYS B 1 300 ? 107.675 87.372 126.020 1.00 67.01 277 CYS B O 1
ATOM 5776 N N . ALA B 1 301 ? 108.666 86.483 124.211 1.00 64.49 278 ALA B N 1
ATOM 5777 C CA . ALA B 1 301 ? 107.735 85.364 124.170 1.00 63.97 278 ALA B CA 1
ATOM 5778 C C . ALA B 1 301 ? 108.095 84.307 125.201 1.00 62.21 278 ALA B C 1
ATOM 5779 O O . ALA B 1 301 ? 107.208 83.636 125.737 1.00 65.33 278 ALA B O 1
ATOM 5781 N N . TRP B 1 302 ? 109.374 84.172 125.509 1.00 59.91 279 TRP B N 1
ATOM 5782 C CA . TRP B 1 302 ? 109.782 83.160 126.463 1.00 60.08 279 TRP B CA 1
ATOM 5783 C C . TRP B 1 302 ? 109.338 83.533 127.861 1.00 64.20 279 TRP B C 1
ATOM 5784 O O . TRP B 1 302 ? 109.005 82.662 128.660 1.00 71.86 279 TRP B O 1
ATOM 5795 N N . ARG B 1 303 ? 109.330 84.821 128.171 1.00 59.67 280 ARG B N 1
ATOM 5796 C CA . ARG B 1 303 ? 108.994 85.217 129.535 1.00 61.14 280 ARG B CA 1
ATOM 5797 C C . ARG B 1 303 ? 107.625 84.695 129.959 1.00 67.46 280 ARG B C 1
ATOM 5798 O O . ARG B 1 303 ? 107.424 84.357 131.135 1.00 72.21 280 ARG B O 1
ATOM 5806 N N . SER B 1 304 ? 106.686 84.589 129.012 1.00 64.93 281 SER B N 1
ATOM 5807 C CA . SER B 1 304 ? 105.320 84.206 129.351 1.00 66.10 281 SER B CA 1
ATOM 5808 C C . SER B 1 304 ? 105.245 82.791 129.905 1.00 68.86 281 SER B C 1
ATOM 5809 O O . SER B 1 304 ? 104.517 82.540 130.869 1.00 74.84 281 SER B O 1
ATOM 5812 N N . GLU B 1 305 ? 105.962 81.845 129.300 1.00 67.20 282 GLU B N 1
ATOM 5813 C CA . GLU B 1 305 ? 105.883 80.463 129.763 1.00 70.01 282 GLU B CA 1
ATOM 5814 C C . GLU B 1 305 ? 106.442 80.321 131.170 1.00 75.00 282 GLU B C 1
ATOM 5815 O O . GLU B 1 305 ? 105.860 79.632 132.016 1.00 83.01 282 GLU B O 1
ATOM 5821 N N . PHE B 1 306 ? 107.576 80.964 131.440 1.00 75.35 283 PHE B N 1
ATOM 5822 C CA . PHE B 1 306 ? 108.179 80.871 132.764 1.00 80.59 283 PHE B CA 1
ATOM 5823 C C . PHE B 1 306 ? 107.287 81.521 133.807 1.00 80.51 283 PHE B C 1
ATOM 5824 O O . PHE B 1 306 ? 107.213 81.063 134.952 1.00 80.33 283 PHE B O 1
ATOM 5832 N N . PHE B 1 307 ? 106.610 82.608 133.433 1.00 78.44 284 PHE B N 1
ATOM 5833 C CA . PHE B 1 307 ? 105.649 83.211 134.349 1.00 77.39 284 PHE B CA 1
ATOM 5834 C C . PHE B 1 307 ? 104.473 82.275 134.611 1.00 81.94 284 PHE B C 1
ATOM 5835 O O . PHE B 1 307 ? 104.110 82.031 135.767 1.00 87.56 284 PHE B O 1
ATOM 5843 N N . ARG B 1 308 ? 103.797 81.822 133.570 1.00 82.32 285 ARG B N 1
ATOM 5844 C CA . ARG B 1 308 ? 102.578 81.033 133.781 1.00 84.28 285 ARG B CA 1
ATOM 5845 C C . ARG B 1 308 ? 102.801 79.700 134.463 1.00 88.40 285 ARG B C 1
ATOM 5846 O O . ARG B 1 308 ? 102.046 79.332 135.358 1.00 88.59 285 ARG B O 1
ATOM 5854 N N . LYS B 1 309 ? 103.831 78.971 134.065 1.00 91.46 286 LYS B N 1
ATOM 5855 C CA . LYS B 1 309 ? 104.002 77.629 134.628 1.00 90.87 286 LYS B CA 1
ATOM 5856 C C . LYS B 1 309 ? 104.030 77.655 136.143 1.00 92.78 286 LYS B C 1
ATOM 5857 O O . LYS B 1 309 ? 103.751 76.646 136.778 1.00 91.89 286 LYS B O 1
ATOM 5863 N N . GLY B 1 310 ? 104.263 78.810 136.737 1.00 96.07 287 GLY B N 1
ATOM 5864 C CA . GLY B 1 310 ? 104.325 78.874 138.180 1.00 103.09 287 GLY B CA 1
ATOM 5865 C C . GLY B 1 310 ? 103.070 79.270 138.938 1.00 106.69 287 GLY B C 1
ATOM 5866 O O . GLY B 1 310 ? 102.847 78.778 140.044 1.00 109.42 287 GLY B O 1
ATOM 5867 N N . ILE B 1 311 ? 102.259 80.120 138.323 1.00 104.80 288 ILE B N 1
ATOM 5868 C CA . ILE B 1 311 ? 101.067 80.600 138.985 1.00 110.17 288 ILE B CA 1
ATOM 5869 C C . ILE B 1 311 ? 99.832 79.928 138.451 1.00 111.19 288 ILE B C 1
ATOM 5870 O O . ILE B 1 311 ? 99.842 79.393 137.348 1.00 111.56 288 ILE B O 1
ATOM 5875 N N . ARG B 1 312 ? 98.765 79.949 139.230 1.00 114.08 289 ARG B N 1
ATOM 5876 C CA . ARG B 1 312 ? 97.500 79.386 138.780 1.00 120.13 289 ARG B CA 1
ATOM 5877 C C . ARG B 1 312 ? 96.419 80.458 138.822 1.00 125.85 289 ARG B C 1
ATOM 5878 O O . ARG B 1 312 ? 96.232 81.115 139.851 1.00 132.70 289 ARG B O 1
ATOM 5886 N N . LEU B 1 313 ? 95.704 80.628 137.704 1.00 125.37 290 LEU B N 1
ATOM 5887 C CA . LEU B 1 313 ? 94.602 81.582 137.582 1.00 130.49 290 LEU B CA 1
ATOM 5888 C C . LEU B 1 313 ? 93.401 80.847 136.999 1.00 136.93 290 LEU B C 1
ATOM 5889 O O . LEU B 1 313 ? 93.144 80.916 135.787 1.00 138.05 290 LEU B O 1
ATOM 5894 N N . PRO B 1 314 ? 92.636 80.139 137.833 1.00 139.77 291 PRO B N 1
ATOM 5895 C CA . PRO B 1 314 ? 91.610 79.236 137.286 1.00 141.99 291 PRO B CA 1
ATOM 5896 C C . PRO B 1 314 ? 90.466 79.933 136.569 1.00 141.90 291 PRO B C 1
ATOM 5897 O O . PRO B 1 314 ? 90.223 79.643 135.392 1.00 141.97 291 PRO B O 1
ATOM 5901 N N . GLU B 1 315 ? 89.768 80.856 137.226 1.00 139.79 292 GLU B N 1
ATOM 5902 C CA . GLU B 1 315 ? 88.464 81.314 136.765 1.00 140.94 292 GLU B CA 1
ATOM 5903 C C . GLU B 1 315 ? 88.527 82.743 136.247 1.00 142.10 292 GLU B C 1
ATOM 5904 O O . GLU B 1 315 ? 88.825 83.672 137.005 1.00 139.77 292 GLU B O 1
ATOM 5910 N N . GLY B 1 316 ? 88.234 82.909 134.959 1.00 141.88 293 GLY B N 1
ATOM 5911 C CA . GLY B 1 316 ? 87.980 84.213 134.379 1.00 129.42 293 GLY B CA 1
ATOM 5912 C C . GLY B 1 316 ? 89.070 85.246 134.566 1.00 124.70 293 GLY B C 1
ATOM 5913 O O . GLY B 1 316 ? 88.780 86.404 134.873 1.00 118.09 293 GLY B O 1
ATOM 5914 N N . GLN B 1 317 ? 90.319 84.847 134.377 1.00 123.73 294 GLN B N 1
ATOM 5915 C CA . GLN B 1 317 ? 91.406 85.810 134.447 1.00 120.00 294 GLN B CA 1
ATOM 5916 C C . GLN B 1 317 ? 92.325 85.563 133.269 1.00 116.45 294 GLN B C 1
ATOM 5917 O O . GLN B 1 317 ? 93.435 85.051 133.424 1.00 116.72 294 GLN B O 1
ATOM 5923 N N . ILE B 1 318 ? 91.850 85.915 132.079 1.00 114.24 295 ILE B N 1
ATOM 5924 C CA . ILE B 1 318 ? 92.670 85.740 130.892 1.00 110.14 295 ILE B CA 1
ATOM 5925 C C . ILE B 1 318 ? 93.865 86.660 131.000 1.00 110.30 295 ILE B C 1
ATOM 5926 O O . ILE B 1 318 ? 93.716 87.880 131.048 1.00 111.02 295 ILE B O 1
ATOM 5931 N N . MET B 1 319 ? 95.051 86.079 131.040 1.00 107.95 296 MET B N 1
ATOM 5932 C CA . MET B 1 319 ? 96.271 86.849 131.211 1.00 106.03 296 MET B CA 1
ATOM 5933 C C . MET B 1 319 ? 96.807 87.291 129.848 1.00 103.77 296 MET B C 1
ATOM 5934 O O . MET B 1 319 ? 96.661 86.597 128.838 1.00 104.80 296 MET B O 1
ATOM 5939 N N . ASP B 1 320 ? 97.397 88.492 129.838 1.00 100.47 297 ASP B N 1
ATOM 5940 C CA . ASP B 1 320 ? 97.973 89.038 128.609 1.00 92.63 297 ASP B CA 1
ATOM 5941 C C . ASP B 1 320 ? 99.484 88.902 128.623 1.00 88.96 297 ASP B C 1
ATOM 5942 O O . ASP B 1 320 ? 100.128 89.256 129.610 1.00 89.46 297 ASP B O 1
ATOM 5947 N N . ASP B 1 321 ? 100.059 88.445 127.525 1.00 86.65 298 ASP B N 1
ATOM 5948 C CA . ASP B 1 321 ? 101.481 88.174 127.415 1.00 85.94 298 ASP B CA 1
ATOM 5949 C C . ASP B 1 321 ? 102.278 89.465 127.290 1.00 82.79 298 ASP B C 1
ATOM 5950 O O . ASP B 1 321 ? 101.749 90.527 126.957 1.00 83.71 298 ASP B O 1
ATOM 5955 N N . PHE B 1 322 ? 103.575 89.354 127.553 1.00 76.62 299 PHE B N 1
ATOM 5956 C CA . PHE B 1 322 ? 104.479 90.484 127.430 1.00 70.13 299 PHE B CA 1
ATOM 5957 C C . PHE B 1 322 ? 104.749 90.784 125.961 1.00 66.70 299 PHE B C 1
ATOM 5958 O O . PHE B 1 322 ? 104.604 89.925 125.091 1.00 69.99 299 PHE B O 1
ATOM 5966 N N . ARG B 1 323 ? 105.150 92.020 125.687 1.00 62.47 300 ARG B N 1
ATOM 5967 C CA . ARG B 1 323 ? 105.473 92.406 124.323 1.00 63.54 300 ARG B CA 1
ATOM 5968 C C . ARG B 1 323 ? 106.330 93.660 124.338 1.00 66.96 300 ARG B C 1
ATOM 5969 O O . ARG B 1 323 ? 106.431 94.353 125.351 1.00 71.15 300 ARG B O 1
ATOM 5977 N N . LEU B 1 324 ? 106.955 93.933 123.201 1.00 66.18 301 LEU B N 1
ATOM 5978 C CA . LEU B 1 324 ? 107.717 95.159 123.048 1.00 63.20 301 LEU B CA 1
ATOM 5979 C C . LEU B 1 324 ? 106.773 96.357 123.007 1.00 66.38 301 LEU B C 1
ATOM 5980 O O . LEU B 1 324 ? 105.679 96.263 122.443 1.00 71.20 301 LEU B O 1
ATOM 5985 N N . PRO B 1 325 ? 107.161 97.493 123.582 1.00 61.55 302 PRO B N 1
ATOM 5986 C CA . PRO B 1 325 ? 106.256 98.642 123.621 1.00 62.55 302 PRO B CA 1
ATOM 5987 C C . PRO B 1 325 ? 106.018 99.208 122.236 1.00 67.69 302 PRO B C 1
ATOM 5988 O O . PRO B 1 325 ? 106.859 99.098 121.343 1.00 69.80 302 PRO B O 1
ATOM 5992 N N . THR B 1 326 ? 104.852 99.815 122.063 1.00 67.47 303 THR B N 1
ATOM 5993 C CA . THR B 1 326 ? 104.558 100.543 120.842 1.00 69.76 303 THR B CA 1
ATOM 5994 C C . THR B 1 326 ? 105.136 101.951 120.920 1.00 73.14 303 THR B C 1
ATOM 5995 O O . THR B 1 326 ? 105.639 102.389 121.955 1.00 76.17 303 THR B O 1
ATOM 5999 N N . GLU B 1 327 ? 105.058 102.668 119.801 1.00 68.76 304 GLU B N 1
ATOM 6000 C CA . GLU B 1 327 ? 105.645 104.001 119.735 1.00 66.97 304 GLU B CA 1
ATOM 6001 C C . GLU B 1 327 ? 104.939 104.970 120.675 1.00 66.29 304 GLU B C 1
ATOM 6002 O O . GLU B 1 327 ? 105.586 105.703 121.439 1.00 67.17 304 GLU B O 1
ATOM 6008 N N . ALA B 1 328 ? 103.608 104.983 120.633 1.00 65.90 305 ALA B N 1
ATOM 6009 C CA . ALA B 1 328 ? 102.855 105.949 121.421 1.00 70.54 305 ALA B CA 1
ATOM 6010 C C . ALA B 1 328 ? 103.082 105.745 122.910 1.00 73.90 305 ALA B C 1
ATOM 6011 O O . ALA B 1 328 ? 103.219 106.718 123.660 1.00 77.82 305 ALA B O 1
ATOM 6013 N N . GLU B 1 329 ? 103.115 104.491 123.361 1.00 72.06 306 GLU B N 1
ATOM 6014 C CA . GLU B 1 329 ? 103.343 104.235 124.777 1.00 70.73 306 GLU B CA 1
ATOM 6015 C C . GLU B 1 329 ? 104.715 104.733 125.204 1.00 67.42 306 GLU B C 1
ATOM 6016 O O . GLU B 1 329 ? 104.871 105.299 126.291 1.00 69.01 306 GLU B O 1
ATOM 6022 N N . TRP B 1 330 ? 105.719 104.559 124.349 1.00 66.88 307 TRP B N 1
ATOM 6023 C CA . TRP B 1 330 ? 107.044 105.068 124.674 1.00 69.10 307 TRP B CA 1
ATOM 6024 C C . TRP B 1 330 ? 107.034 106.583 124.816 1.00 66.55 307 TRP B C 1
ATOM 6025 O O . TRP B 1 330 ? 107.501 107.124 125.830 1.00 66.05 307 TRP B O 1
ATOM 6036 N N . GLU B 1 331 ? 106.515 107.276 123.817 1.00 66.14 308 GLU B N 1
ATOM 6037 C CA . GLU B 1 331 ? 106.459 108.719 123.898 1.00 63.28 308 GLU B CA 1
ATOM 6038 C C . GLU B 1 331 ? 105.774 109.123 125.187 1.00 64.07 308 GLU B C 1
ATOM 6039 O O . GLU B 1 331 ? 106.310 109.918 125.954 1.00 68.19 308 GLU B O 1
ATOM 6045 N N . TYR B 1 332 ? 104.592 108.575 125.438 1.00 64.93 309 TYR B N 1
ATOM 6046 C CA . TYR B 1 332 ? 103.852 108.979 126.628 1.00 66.47 309 TYR B CA 1
ATOM 6047 C C . TYR B 1 332 ? 104.657 108.717 127.890 1.00 68.83 309 TYR B C 1
ATOM 6048 O O . TYR B 1 332 ? 104.535 109.453 128.874 1.00 70.81 309 TYR B O 1
ATOM 6057 N N . ALA B 1 333 ? 105.467 107.659 127.895 1.00 67.33 310 ALA B N 1
ATOM 6058 C CA . ALA B 1 333 ? 106.247 107.347 129.086 1.00 62.43 310 ALA B CA 1
ATOM 6059 C C . ALA B 1 333 ? 107.349 108.370 129.306 1.00 63.78 310 ALA B C 1
ATOM 6060 O O . ALA B 1 333 ? 107.653 108.734 130.447 1.00 62.80 310 ALA B O 1
ATOM 6062 N N . ALA B 1 334 ? 107.973 108.832 128.224 1.00 67.53 311 ALA B N 1
ATOM 6063 C CA . ALA B 1 334 ? 109.109 109.738 128.365 1.00 66.13 311 ALA B CA 1
ATOM 6064 C C . ALA B 1 334 ? 108.675 111.173 128.627 1.00 64.39 311 ALA B C 1
ATOM 6065 O O . ALA B 1 334 ? 109.188 111.818 129.545 1.00 62.75 311 ALA B O 1
ATOM 6067 N N . ARG B 1 335 ? 107.734 111.687 127.838 1.00 67.05 312 ARG B N 1
ATOM 6068 C CA . ARG B 1 335 ? 107.341 113.090 127.881 1.00 64.89 312 ARG B CA 1
ATOM 6069 C C . ARG B 1 335 ? 106.669 113.490 129.187 1.00 66.15 312 ARG B C 1
ATOM 6070 O O . ARG B 1 335 ? 106.262 114.648 129.314 1.00 71.62 312 ARG B O 1
ATOM 6078 N N . MET B 1 336 ? 106.664 112.615 130.188 1.00 63.78 313 MET B N 1
ATOM 6079 C CA . MET B 1 336 ? 106.150 112.998 131.511 1.00 65.86 313 MET B CA 1
ATOM 6080 C C . MET B 1 336 ? 104.699 113.451 131.478 1.00 71.98 313 MET B C 1
ATOM 6081 O O . MET B 1 336 ? 104.229 114.155 132.372 1.00 69.53 313 MET B O 1
ATOM 6086 N N . GLY B 1 337 ? 103.976 113.052 130.447 1.00 76.49 314 GLY B N 1
ATOM 6087 C CA . GLY B 1 337 ? 102.560 113.375 130.384 1.00 77.07 314 GLY B CA 1
ATOM 6088 C C . GLY B 1 337 ? 102.149 114.716 129.808 1.00 78.61 314 GLY B C 1
ATOM 6089 O O . GLY B 1 337 ? 101.291 114.770 128.928 1.00 81.22 314 GLY B O 1
ATOM 6090 N N . ASP B 1 338 ? 102.727 115.804 130.298 1.00 76.62 315 ASP B N 1
ATOM 6091 C CA . ASP B 1 338 ? 102.295 117.116 129.841 1.00 78.99 315 ASP B CA 1
ATOM 6092 C C . ASP B 1 338 ? 103.187 117.587 128.701 1.00 82.35 315 ASP B C 1
ATOM 6093 O O . ASP B 1 338 ? 104.358 117.211 128.614 1.00 84.27 315 ASP B O 1
ATOM 6098 N N . SER B 1 339 ? 102.621 118.423 127.832 1.00 81.71 316 SER B N 1
ATOM 6099 C CA . SER B 1 339 ? 103.246 118.705 126.543 1.00 82.63 316 SER B CA 1
ATOM 6100 C C . SER B 1 339 ? 104.361 119.740 126.623 1.00 84.19 316 SER B C 1
ATOM 6101 O O . SER B 1 339 ? 105.077 119.927 125.635 1.00 82.06 316 SER B O 1
ATOM 6104 N N . ASN B 1 340 ? 104.518 120.424 127.756 1.00 84.07 317 ASN B N 1
ATOM 6105 C CA . ASN B 1 340 ? 105.540 121.463 127.848 1.00 79.83 317 ASN B CA 1
ATOM 6106 C C . ASN B 1 340 ? 106.944 120.872 127.868 1.00 80.03 317 ASN B C 1
ATOM 6107 O O . ASN B 1 340 ? 107.878 121.457 127.309 1.00 80.46 317 ASN B O 1
ATOM 6112 N N . ASN B 1 341 ? 107.116 119.725 128.515 1.00 78.73 318 ASN B N 1
ATOM 6113 C CA . ASN B 1 341 ? 108.444 119.151 128.670 1.00 76.60 318 ASN B CA 1
ATOM 6114 C C . ASN B 1 341 ? 108.932 118.590 127.343 1.00 74.68 318 ASN B C 1
ATOM 6115 O O . ASN B 1 341 ? 108.359 117.634 126.816 1.00 74.12 318 ASN B O 1
ATOM 6120 N N . LYS B 1 342 ? 109.994 119.184 126.801 1.00 73.28 319 LYS B N 1
ATOM 6121 C CA . LYS B 1 342 ? 110.614 118.682 125.585 1.00 72.31 319 LYS B CA 1
ATOM 6122 C C . LYS B 1 342 ? 111.786 117.754 125.858 1.00 76.16 319 LYS B C 1
ATOM 6123 O O . LYS B 1 342 ? 112.300 117.141 124.918 1.00 77.56 319 LYS B O 1
ATOM 6129 N N . TYR B 1 343 ? 112.212 117.631 127.106 1.00 76.59 320 TYR B N 1
ATOM 6130 C CA . TYR B 1 343 ? 113.248 116.713 127.546 1.00 73.55 320 TYR B CA 1
ATOM 6131 C C . TYR B 1 343 ? 112.714 115.921 128.727 1.00 70.25 320 TYR B C 1
ATOM 6132 O O . TYR B 1 343 ? 111.830 116.393 129.448 1.00 72.50 320 TYR B O 1
ATOM 6141 N N . PRO B 1 344 ? 113.215 114.718 128.947 1.00 62.72 321 PRO B N 1
ATOM 6142 C CA . PRO B 1 344 ? 112.699 113.910 130.056 1.00 61.70 321 PRO B CA 1
ATOM 6143 C C . PRO B 1 344 ? 113.229 114.302 131.425 1.00 62.33 321 PRO B C 1
ATOM 6144 O O . PRO B 1 344 ? 113.611 113.431 132.210 1.00 66.02 321 PRO B O 1
ATOM 6148 N N . TRP B 1 345 ? 113.247 115.593 131.732 1.00 62.04 322 TRP B N 1
ATOM 6149 C CA . TRP B 1 345 ? 113.492 116.074 133.082 1.00 66.37 322 TRP B CA 1
ATOM 6150 C C . TRP B 1 345 ? 112.693 117.348 133.314 1.00 74.13 322 TRP B C 1
ATOM 6151 O O . TRP B 1 345 ? 111.966 117.814 132.435 1.00 75.78 322 TRP B O 1
ATOM 6162 N N . SER B 1 346 ? 112.831 117.906 134.520 1.00 77.00 323 SER B N 1
ATOM 6163 C CA . SER B 1 346 ? 111.973 119.012 134.937 1.00 78.97 323 SER B CA 1
ATOM 6164 C C . SER B 1 346 ? 112.170 120.254 134.075 1.00 85.11 323 SER B C 1
ATOM 6165 O O . SER B 1 346 ? 111.205 120.809 133.539 1.00 84.05 323 SER B O 1
ATOM 6168 N N . THR B 1 347 ? 113.411 120.707 133.928 1.00 87.67 324 THR B N 1
ATOM 6169 C CA . THR B 1 347 ? 113.687 121.964 133.254 1.00 89.71 324 THR B CA 1
ATOM 6170 C C . THR B 1 347 ? 113.924 121.733 131.763 1.00 92.25 324 THR B C 1
ATOM 6171 O O . THR B 1 347 ? 113.674 120.654 131.223 1.00 89.13 324 THR B O 1
ATOM 6175 N N . GLU B 1 348 ? 114.405 122.772 131.081 1.00 95.16 325 GLU B N 1
ATOM 6176 C CA . GLU B 1 348 ? 114.741 122.698 129.666 1.00 95.62 325 GLU B CA 1
ATOM 6177 C C . GLU B 1 348 ? 116.221 122.941 129.397 1.00 90.69 325 GLU B C 1
ATOM 6178 O O . GLU B 1 348 ? 116.588 123.288 128.269 1.00 89.11 325 GLU B O 1
ATOM 6184 N N . ASP B 1 349 ? 117.074 122.766 130.400 1.00 87.73 326 ASP B N 1
ATOM 6185 C CA . ASP B 1 349 ? 118.514 122.904 130.245 1.00 91.03 326 ASP B CA 1
ATOM 6186 C C . ASP B 1 349 ? 119.180 121.544 130.400 1.00 88.51 326 ASP B C 1
ATOM 6187 O O . ASP B 1 349 ? 118.732 120.711 131.191 1.00 89.46 326 ASP B O 1
ATOM 6192 N N . LEU B 1 350 ? 120.248 121.318 129.632 1.00 85.08 327 LEU B N 1
ATOM 6193 C CA . LEU B 1 350 ? 120.940 120.035 129.703 1.00 79.71 327 LEU B CA 1
ATOM 6194 C C . LEU B 1 350 ? 121.717 119.890 131.003 1.00 76.41 327 LEU B C 1
ATOM 6195 O O . LEU B 1 350 ? 121.730 118.813 131.608 1.00 75.38 327 LEU B O 1
ATOM 6200 N N . ARG B 1 351 ? 122.326 120.969 131.453 1.00 76.53 328 ARG B N 1
ATOM 6201 C CA . ARG B 1 351 ? 123.123 120.878 132.658 1.00 81.96 328 ARG B CA 1
ATOM 6202 C C . ARG B 1 351 ? 122.261 120.948 133.901 1.00 82.75 328 ARG B C 1
ATOM 6203 O O . ARG B 1 351 ? 121.072 121.245 133.823 1.00 85.15 328 ARG B O 1
ATOM 6211 N N . THR B 1 352 ? 122.855 120.666 135.046 1.00 82.20 329 THR B N 1
ATOM 6212 C CA . THR B 1 352 ? 122.137 120.671 136.307 1.00 84.47 329 THR B CA 1
ATOM 6213 C C . THR B 1 352 ? 122.478 121.929 137.107 1.00 90.36 329 THR B C 1
ATOM 6214 O O . THR B 1 352 ? 123.123 122.851 136.591 1.00 95.59 329 THR B O 1
ATOM 6218 N N . GLY B 1 353 ? 122.032 121.968 138.365 1.00 91.54 330 GLY B N 1
ATOM 6219 C CA . GLY B 1 353 ? 122.251 123.144 139.191 1.00 95.56 330 GLY B CA 1
ATOM 6220 C C . GLY B 1 353 ? 123.719 123.474 139.393 1.00 101.35 330 GLY B C 1
ATOM 6221 O O . GLY B 1 353 ? 124.115 124.640 139.324 1.00 106.32 330 GLY B O 1
ATOM 6222 N N . ARG B 1 354 ? 124.548 122.461 139.656 1.00 100.80 331 ARG B N 1
ATOM 6223 C CA . ARG B 1 354 ? 125.979 122.669 139.883 1.00 96.87 331 ARG B CA 1
ATOM 6224 C C . ARG B 1 354 ? 126.794 121.711 139.009 1.00 93.85 331 ARG B C 1
ATOM 6225 O O . ARG B 1 354 ? 127.233 120.653 139.459 1.00 97.83 331 ARG B O 1
ATOM 6233 N N . GLY B 1 355 ? 127.005 122.105 137.756 1.00 89.69 332 GLY B N 1
ATOM 6234 C CA . GLY B 1 355 ? 128.048 121.536 136.912 1.00 90.36 332 GLY B CA 1
ATOM 6235 C C . GLY B 1 355 ? 128.070 120.032 136.738 1.00 92.36 332 GLY B C 1
ATOM 6236 O O . GLY B 1 355 ? 129.151 119.431 136.763 1.00 89.77 332 GLY B O 1
ATOM 6237 N N . CYS B 1 356 ? 126.914 119.404 136.548 1.00 91.41 333 CYS B N 1
ATOM 6238 C CA . CYS B 1 356 ? 126.853 117.980 136.252 1.00 86.39 333 CYS B CA 1
ATOM 6239 C C . CYS B 1 356 ? 125.883 117.730 135.108 1.00 81.36 333 CYS B C 1
ATOM 6240 O O . CYS B 1 356 ? 124.986 118.531 134.841 1.00 87.92 333 CYS B O 1
ATOM 6243 N N . PHE B 1 357 ? 126.077 116.612 134.424 1.00 74.00 334 PHE B N 1
ATOM 6244 C CA . PHE B 1 357 ? 125.231 116.237 133.303 1.00 73.40 334 PHE B CA 1
ATOM 6245 C C . PHE B 1 357 ? 124.236 115.168 133.730 1.00 74.33 334 PHE B C 1
ATOM 6246 O O . PHE B 1 357 ? 124.577 114.253 134.482 1.00 76.59 334 PHE B O 1
ATOM 6254 N N . LEU B 1 358 ? 122.999 115.294 133.251 1.00 70.68 335 LEU B N 1
ATOM 6255 C CA . LEU B 1 358 ? 121.968 114.345 133.647 1.00 66.72 335 LEU B CA 1
ATOM 6256 C C . LEU B 1 358 ? 122.136 113.003 132.946 1.00 71.82 335 LEU B C 1
ATOM 6257 O O . LEU B 1 358 ? 121.993 111.952 133.576 1.00 75.25 335 LEU B O 1
ATOM 6262 N N . GLY B 1 359 ? 122.444 113.009 131.647 1.00 73.78 336 GLY B N 1
ATOM 6263 C CA . GLY B 1 359 ? 122.421 111.796 130.859 1.00 78.28 336 GLY B CA 1
ATOM 6264 C C . GLY B 1 359 ? 123.800 111.404 130.359 1.00 75.15 336 GLY B C 1
ATOM 6265 O O . GLY B 1 359 ? 124.687 112.240 130.185 1.00 74.15 336 GLY B O 1
ATOM 6266 N N . ASN B 1 360 ? 123.922 110.092 130.085 1.00 72.55 337 ASN B N 1
ATOM 6267 C CA . ASN B 1 360 ? 125.167 109.523 129.566 1.00 72.74 337 ASN B CA 1
ATOM 6268 C C . ASN B 1 360 ? 125.171 109.666 128.060 1.00 72.68 337 ASN B C 1
ATOM 6269 O O . ASN B 1 360 ? 124.851 108.718 127.339 1.00 73.73 337 ASN B O 1
ATOM 6274 N N . PHE B 1 361 ? 125.519 110.842 127.580 1.00 71.47 338 PHE B N 1
ATOM 6275 C CA . PHE B 1 361 ? 125.576 111.152 126.163 1.00 68.88 338 PHE B CA 1
ATOM 6276 C C . PHE B 1 361 ? 126.723 112.122 125.929 1.00 73.72 338 PHE B C 1
ATOM 6277 O O . PHE B 1 361 ? 127.131 112.845 126.838 1.00 76.18 338 PHE B O 1
ATOM 6285 N N . LYS B 1 362 ? 127.252 112.129 124.708 1.00 76.16 339 LYS B N 1
ATOM 6286 C CA . LYS B 1 362 ? 128.397 112.982 124.383 1.00 73.61 339 LYS B CA 1
ATOM 6287 C C . LYS B 1 362 ? 128.048 114.454 124.228 1.00 71.58 339 LYS B C 1
ATOM 6288 O O . LYS B 1 362 ? 127.296 114.825 123.331 1.00 73.20 339 LYS B O 1
ATOM 6294 N N . PRO B 1 363 ? 128.602 115.300 125.100 1.00 68.09 340 PRO B N 1
ATOM 6295 C CA . PRO B 1 363 ? 128.234 116.711 125.001 1.00 70.11 340 PRO B CA 1
ATOM 6296 C C . PRO B 1 363 ? 129.223 117.587 124.254 1.00 77.24 340 PRO B C 1
ATOM 6297 O O . PRO B 1 363 ? 128.876 118.724 123.930 1.00 86.15 340 PRO B O 1
ATOM 6301 N N . GLY B 1 364 ? 130.418 117.077 123.978 1.00 79.26 341 GLY B N 1
ATOM 6302 C CA . GLY B 1 364 ? 131.422 117.854 123.276 1.00 83.48 341 GLY B CA 1
ATOM 6303 C C . GLY B 1 364 ? 132.079 117.086 122.151 1.00 82.95 341 GLY B C 1
ATOM 6304 O O . GLY B 1 364 ? 132.164 115.860 122.197 1.00 84.29 341 GLY B O 1
ATOM 6305 N N . GLU B 1 365 ? 132.556 117.794 121.134 1.00 80.66 342 GLU B N 1
ATOM 6306 C CA . GLU B 1 365 ? 133.238 117.138 120.024 1.00 85.08 342 GLU B CA 1
ATOM 6307 C C . GLU B 1 365 ? 134.344 116.218 120.522 1.00 84.57 342 GLU B C 1
ATOM 6308 O O . GLU B 1 365 ? 135.339 116.685 121.074 1.00 89.15 342 GLU B O 1
ATOM 6314 N N . GLY B 1 366 ? 134.179 114.914 120.324 1.00 80.90 343 GLY B N 1
ATOM 6315 C CA . GLY B 1 366 ? 135.180 113.961 120.773 1.00 79.10 343 GLY B CA 1
ATOM 6316 C C . GLY B 1 366 ? 135.360 114.001 122.274 1.00 77.07 343 GLY B C 1
ATOM 6317 O O . GLY B 1 366 ? 136.314 113.433 122.806 1.00 78.62 343 GLY B O 1
ATOM 6318 N N . ASP B 1 367 ? 134.449 114.675 122.966 1.00 83.61 344 ASP B N 1
ATOM 6319 C CA . ASP B 1 367 ? 134.524 114.772 124.416 1.00 83.98 344 ASP B CA 1
ATOM 6320 C C . ASP B 1 367 ? 133.570 113.782 125.062 1.00 85.12 344 ASP B C 1
ATOM 6321 O O . ASP B 1 367 ? 132.860 114.123 126.009 1.00 80.23 344 ASP B O 1
ATOM 6326 N N . TYR B 1 368 ? 133.548 112.557 124.549 1.00 85.04 345 TYR B N 1
ATOM 6327 C CA . TYR B 1 368 ? 132.654 111.537 125.096 1.00 86.16 345 TYR B CA 1
ATOM 6328 C C . TYR B 1 368 ? 132.717 111.444 126.621 1.00 86.20 345 TYR B C 1
ATOM 6329 O O . TYR B 1 368 ? 131.780 110.964 127.257 1.00 81.54 345 TYR B O 1
ATOM 6338 N N . THR B 1 369 ? 133.804 111.876 127.225 1.00 85.98 346 THR B N 1
ATOM 6339 C CA . THR B 1 369 ? 134.085 111.646 128.653 1.00 84.84 346 THR B CA 1
ATOM 6340 C C . THR B 1 369 ? 133.656 112.793 129.567 1.00 84.46 346 THR B C 1
ATOM 6341 O O . THR B 1 369 ? 133.822 112.699 130.776 1.00 79.24 346 THR B O 1
ATOM 6345 N N . ALA B 1 370 ? 133.035 113.823 129.003 1.00 83.41 347 ALA B N 1
ATOM 6346 C CA . ALA B 1 370 ? 132.534 114.923 129.822 1.00 82.17 347 ALA B CA 1
ATOM 6347 C C . ALA B 1 370 ? 131.308 114.513 130.640 1.00 82.75 347 ALA B C 1
ATOM 6348 O O . ALA B 1 370 ? 130.999 115.141 131.652 1.00 77.88 347 ALA B O 1
ATOM 6350 N N . ASP B 1 371 ? 130.609 113.466 130.209 1.00 67.06 348 ASP B N 1
ATOM 6351 C CA . ASP B 1 371 ? 129.398 113.027 130.911 1.00 63.91 348 ASP B CA 1
ATOM 6352 C C . ASP B 1 371 ? 129.709 112.070 132.054 1.00 62.44 348 ASP B C 1
ATOM 6353 O O . ASP B 1 371 ? 128.819 111.717 132.827 1.00 58.10 348 ASP B O 1
ATOM 6358 N N . GLY B 1 372 ? 130.961 111.643 132.162 1.00 66.74 349 GLY B N 1
ATOM 6359 C CA . GLY B 1 372 ? 131.361 110.734 133.215 1.00 66.68 349 GLY B CA 1
ATOM 6360 C C . GLY B 1 372 ? 131.756 109.353 132.733 1.00 69.09 349 GLY B C 1
ATOM 6361 O O . GLY B 1 372 ? 132.675 108.746 133.287 1.00 70.30 349 GLY B O 1
ATOM 6362 N N . HIS B 1 373 ? 131.083 108.843 131.706 1.00 68.99 350 HIS B N 1
ATOM 6363 C CA . HIS B 1 373 ? 131.291 107.481 131.238 1.00 67.67 350 HIS B CA 1
ATOM 6364 C C . HIS B 1 373 ? 131.422 107.437 129.722 1.00 69.79 350 HIS B C 1
ATOM 6365 O O . HIS B 1 373 ? 130.759 108.193 129.008 1.00 66.26 350 HIS B O 1
ATOM 6372 N N . LEU B 1 374 ? 132.274 106.528 129.240 1.00 71.07 351 LEU B N 1
ATOM 6373 C CA . LEU B 1 374 ? 132.530 106.396 127.809 1.00 70.11 351 LEU B CA 1
ATOM 6374 C C . LEU B 1 374 ? 131.694 105.289 127.179 1.00 67.65 351 LEU B C 1
ATOM 6375 O O . LEU B 1 374 ? 131.046 105.502 126.151 1.00 70.21 351 LEU B O 1
ATOM 6380 N N . ILE B 1 375 ? 131.718 104.098 127.765 1.00 65.97 352 ILE B N 1
ATOM 6381 C CA . ILE B 1 375 ? 130.904 102.972 127.309 1.00 67.79 352 ILE B CA 1
ATOM 6382 C C . ILE B 1 375 ? 129.530 103.093 127.958 1.00 68.72 352 ILE B C 1
ATOM 6383 O O . ILE B 1 375 ? 129.333 103.986 128.792 1.00 73.11 352 ILE B O 1
ATOM 6388 N N . PRO B 1 376 ? 128.554 102.257 127.611 1.00 63.52 353 PRO B N 1
ATOM 6389 C CA . PRO B 1 376 ? 127.302 102.258 128.368 1.00 60.31 353 PRO B CA 1
ATOM 6390 C C . PRO B 1 376 ? 127.568 102.026 129.843 1.00 59.87 353 PRO B C 1
ATOM 6391 O O . PRO B 1 376 ? 128.432 101.239 130.221 1.00 62.82 353 PRO B O 1
ATOM 6395 N N . SER B 1 377 ? 126.890 102.807 130.668 1.00 56.88 354 SER B N 1
ATOM 6396 C CA . SER B 1 377 ? 127.185 102.746 132.086 1.00 60.74 354 SER B CA 1
ATOM 6397 C C . SER B 1 377 ? 126.273 101.901 132.921 1.00 63.24 354 SER B C 1
ATOM 6398 O O . SER B 1 377 ? 125.314 101.309 132.426 1.00 66.10 354 SER B O 1
ATOM 6401 N N . ARG B 1 378 ? 126.579 101.851 134.203 1.00 67.52 355 ARG B N 1
ATOM 6402 C CA . ARG B 1 378 ? 125.775 101.089 135.142 1.00 71.05 355 ARG B CA 1
ATOM 6403 C C . ARG B 1 378 ? 124.400 101.719 135.285 1.00 76.17 355 ARG B C 1
ATOM 6404 O O . ARG B 1 378 ? 124.270 102.943 135.343 1.00 78.56 355 ARG B O 1
ATOM 6412 N N . VAL B 1 379 ? 123.367 100.875 135.329 1.00 75.27 356 VAL B N 1
ATOM 6413 C CA . VAL B 1 379 ? 122.019 101.389 135.525 1.00 70.74 356 VAL B CA 1
ATOM 6414 C C . VAL B 1 379 ? 121.865 101.905 136.951 1.00 72.88 356 VAL B C 1
ATOM 6415 O O . VAL B 1 379 ? 122.601 101.524 137.866 1.00 73.83 356 VAL B O 1
ATOM 6419 N N . SER B 1 380 ? 120.893 102.799 137.130 1.00 71.30 357 SER B N 1
ATOM 6420 C CA . SER B 1 380 ? 120.594 103.484 138.386 1.00 72.42 357 SER B CA 1
ATOM 6421 C C . SER B 1 380 ? 121.687 104.461 138.803 1.00 75.30 357 SER B C 1
ATOM 6422 O O . SER B 1 380 ? 121.798 104.792 139.988 1.00 74.18 357 SER B O 1
ATOM 6425 N N . SER B 1 381 ? 122.496 104.940 137.860 1.00 75.46 358 SER B N 1
ATOM 6426 C CA . SER B 1 381 ? 123.532 105.909 138.195 1.00 73.23 358 SER B CA 1
ATOM 6427 C C . SER B 1 381 ? 122.984 107.329 138.251 1.00 73.81 358 SER B C 1
ATOM 6428 O O . SER B 1 381 ? 123.366 108.108 139.130 1.00 72.96 358 SER B O 1
ATOM 6431 N N . PHE B 1 382 ? 122.099 107.683 137.331 1.00 75.07 359 PHE B N 1
ATOM 6432 C CA . PHE B 1 382 ? 121.549 109.025 137.240 1.00 71.20 359 PHE B CA 1
ATOM 6433 C C . PHE B 1 382 ? 120.173 109.092 137.899 1.00 72.52 359 PHE B C 1
ATOM 6434 O O . PHE B 1 382 ? 119.528 108.076 138.159 1.00 78.83 359 PHE B O 1
ATOM 6442 N N . SER B 1 383 ? 119.723 110.317 138.160 1.00 69.22 360 SER B N 1
ATOM 6443 C CA . SER B 1 383 ? 118.478 110.516 138.887 1.00 70.84 360 SER B CA 1
ATOM 6444 C C . SER B 1 383 ? 117.273 110.126 138.030 1.00 71.10 360 SER B C 1
ATOM 6445 O O . SER B 1 383 ? 117.341 110.145 136.799 1.00 69.75 360 SER B O 1
ATOM 6448 N N . PRO B 1 384 ? 116.161 109.760 138.660 1.00 68.42 361 PRO B N 1
ATOM 6449 C CA . PRO B 1 384 ? 114.981 109.327 137.909 1.00 65.34 361 PRO B CA 1
ATOM 6450 C C . PRO B 1 384 ? 114.086 110.495 137.531 1.00 66.58 361 PRO B C 1
ATOM 6451 O O . PRO B 1 384 ? 114.293 111.636 137.937 1.00 76.33 361 PRO B O 1
ATOM 6455 N N . ASN B 1 385 ? 113.054 110.204 136.747 1.00 60.01 362 ASN B N 1
ATOM 6456 C CA . ASN B 1 385 ? 112.093 111.242 136.404 1.00 62.83 362 ASN B CA 1
ATOM 6457 C C . ASN B 1 385 ? 110.930 111.125 137.372 1.00 65.83 362 ASN B C 1
ATOM 6458 O O . ASN B 1 385 ? 110.981 110.329 138.310 1.00 66.88 362 ASN B O 1
ATOM 6463 N N . ASP B 1 386 ? 109.864 111.882 137.147 1.00 66.49 363 ASP B N 1
ATOM 6464 C CA . ASP B 1 386 ? 108.730 111.862 138.071 1.00 67.07 363 ASP B CA 1
ATOM 6465 C C . ASP B 1 386 ? 108.147 110.463 138.262 1.00 66.54 363 ASP B C 1
ATOM 6466 O O . ASP B 1 386 ? 108.273 109.889 139.342 1.00 65.62 363 ASP B O 1
ATOM 6471 N N . PHE B 1 387 ? 107.508 109.916 137.231 1.00 64.54 364 PHE B N 1
ATOM 6472 C CA . PHE B 1 387 ? 106.874 108.606 137.333 1.00 59.10 364 PHE B CA 1
ATOM 6473 C C . PHE B 1 387 ? 107.702 107.673 138.183 1.00 65.00 364 PHE B C 1
ATOM 6474 O O . PHE B 1 387 ? 107.323 107.337 139.306 1.00 65.31 364 PHE B O 1
ATOM 6482 N N . GLY B 1 388 ? 108.834 107.241 137.643 1.00 64.17 365 GLY B N 1
ATOM 6483 C CA . GLY B 1 388 ? 109.687 106.318 138.363 1.00 57.84 365 GLY B CA 1
ATOM 6484 C C . GLY B 1 388 ? 110.622 105.602 137.414 1.00 55.70 365 GLY B C 1
ATOM 6485 O O . GLY B 1 388 ? 111.536 104.904 137.851 1.00 54.76 365 GLY B O 1
ATOM 6486 N N . LEU B 1 389 ? 110.421 105.781 136.113 1.00 59.01 366 LEU B N 1
ATOM 6487 C CA . LEU B 1 389 ? 111.321 105.178 135.136 1.00 59.19 366 LEU B CA 1
ATOM 6488 C C . LEU B 1 389 ? 112.750 105.662 135.346 1.00 68.11 366 LEU B C 1
ATOM 6489 O O . LEU B 1 389 ? 112.973 106.733 135.913 1.00 72.09 366 LEU B O 1
ATOM 6494 N N . TYR B 1 390 ? 113.720 104.877 134.890 1.00 64.99 367 TYR B N 1
ATOM 6495 C CA . TYR B 1 390 ? 115.123 105.253 135.071 1.00 55.64 367 TYR B CA 1
ATOM 6496 C C . TYR B 1 390 ? 115.905 105.262 133.778 1.00 56.43 367 TYR B C 1
ATOM 6497 O O . TYR B 1 390 ? 115.562 104.552 132.837 1.00 55.74 367 TYR B O 1
ATOM 6506 N N . ASP B 1 391 ? 116.959 106.063 133.729 1.00 64.58 368 ASP B N 1
ATOM 6507 C CA . ASP B 1 391 ? 117.816 106.117 132.546 1.00 75.10 368 ASP B CA 1
ATOM 6508 C C . ASP B 1 391 ? 116.998 106.177 131.261 1.00 74.19 368 ASP B C 1
ATOM 6509 O O . ASP B 1 391 ? 117.154 105.351 130.360 1.00 71.24 368 ASP B O 1
ATOM 6514 N N . MET B 1 392 ? 116.120 107.174 131.174 1.00 73.38 369 MET B N 1
ATOM 6515 C CA . MET B 1 392 ? 115.092 107.149 130.144 1.00 74.73 369 MET B CA 1
ATOM 6516 C C . MET B 1 392 ? 115.677 107.469 128.774 1.00 79.43 369 MET B C 1
ATOM 6517 O O . MET B 1 392 ? 115.292 106.866 127.766 1.00 81.92 369 MET B O 1
ATOM 6522 N N . ALA B 1 393 ? 116.600 108.424 128.713 1.00 79.02 370 ALA B N 1
ATOM 6523 C CA . ALA B 1 393 ? 117.282 108.784 127.479 1.00 77.04 370 ALA B CA 1
ATOM 6524 C C . ALA B 1 393 ? 118.786 108.639 127.654 1.00 79.37 370 ALA B C 1
ATOM 6525 O O . ALA B 1 393 ? 119.326 108.865 128.741 1.00 78.81 370 ALA B O 1
ATOM 6527 N N . GLY B 1 394 ? 119.461 108.275 126.576 1.00 77.16 371 GLY B N 1
ATOM 6528 C CA . GLY B 1 394 ? 120.870 107.962 126.659 1.00 73.92 371 GLY B CA 1
ATOM 6529 C C . GLY B 1 394 ? 121.089 106.511 127.023 1.00 78.07 371 GLY B C 1
ATOM 6530 O O . GLY B 1 394 ? 120.168 105.690 127.024 1.00 86.51 371 GLY B O 1
ATOM 6531 N N . ASN B 1 395 ? 122.340 106.194 127.355 1.00 72.47 372 ASN B N 1
ATOM 6532 C CA . ASN B 1 395 ? 122.787 104.811 127.546 1.00 69.85 372 ASN B CA 1
ATOM 6533 C C . ASN B 1 395 ? 122.500 104.076 126.245 1.00 70.70 372 ASN B C 1
ATOM 6534 O O . ASN B 1 395 ? 123.156 104.378 125.233 1.00 71.62 372 ASN B O 1
ATOM 6539 N N . VAL B 1 396 ? 121.571 103.136 126.209 1.00 68.06 373 VAL B N 1
ATOM 6540 C CA . VAL B 1 396 ? 121.249 102.425 124.994 1.00 64.59 373 VAL B CA 1
ATOM 6541 C C . VAL B 1 396 ? 119.883 102.875 124.502 1.00 67.57 373 VAL B C 1
ATOM 6542 O O . VAL B 1 396 ? 119.020 103.307 125.271 1.00 68.73 373 VAL B O 1
ATOM 6546 N N . ALA B 1 397 ? 119.683 102.773 123.195 1.00 63.41 374 ALA B N 1
ATOM 6547 C CA . ALA B 1 397 ? 118.402 103.108 122.592 1.00 61.02 374 ALA B CA 1
ATOM 6548 C C . ALA B 1 397 ? 117.433 101.969 122.877 1.00 62.19 374 ALA B C 1
ATOM 6549 O O . ALA B 1 397 ? 117.732 101.052 123.643 1.00 67.19 374 ALA B O 1
ATOM 6551 N N . GLU B 1 398 ? 116.249 102.004 122.282 1.00 61.07 375 GLU B N 1
ATOM 6552 C CA . GLU B 1 398 ? 115.247 100.994 122.573 1.00 64.30 375 GLU B CA 1
ATOM 6553 C C . GLU B 1 398 ? 114.513 100.599 121.303 1.00 63.08 375 GLU B C 1
ATOM 6554 O O . GLU B 1 398 ? 114.273 101.435 120.430 1.00 63.77 375 GLU B O 1
ATOM 6560 N N . TRP B 1 399 ? 114.164 99.320 121.207 1.00 58.81 376 TRP B N 1
ATOM 6561 C CA . TRP B 1 399 ? 113.424 98.824 120.062 1.00 59.74 376 TRP B CA 1
ATOM 6562 C C . TRP B 1 399 ? 111.969 99.269 120.144 1.00 60.52 376 TRP B C 1
ATOM 6563 O O . TRP B 1 399 ? 111.485 99.716 121.185 1.00 61.87 376 TRP B O 1
ATOM 6574 N N . THR B 1 400 ? 111.266 99.139 119.025 1.00 59.93 377 THR B N 1
ATOM 6575 C CA . THR B 1 400 ? 109.856 99.477 118.949 1.00 61.16 377 THR B CA 1
ATOM 6576 C C . THR B 1 400 ? 109.191 98.573 117.920 1.00 64.47 377 THR B C 1
ATOM 6577 O O . THR B 1 400 ? 109.840 98.066 117.004 1.00 66.62 377 THR B O 1
ATOM 6581 N N . SER B 1 401 ? 107.886 98.367 118.076 1.00 63.05 378 SER B N 1
ATOM 6582 C CA . SER B 1 401 ? 107.170 97.345 117.329 1.00 61.72 378 SER B CA 1
ATOM 6583 C C . SER B 1 401 ? 106.384 97.889 116.144 1.00 59.54 378 SER B C 1
ATOM 6584 O O . SER B 1 401 ? 105.578 97.153 115.570 1.00 62.78 378 SER B O 1
ATOM 6587 N N . THR B 1 402 ? 106.585 99.141 115.762 1.00 57.07 379 THR B N 1
ATOM 6588 C CA . THR B 1 402 ? 105.894 99.689 114.605 1.00 61.24 379 THR B CA 1
ATOM 6589 C C . THR B 1 402 ? 106.726 99.443 113.349 1.00 60.44 379 THR B C 1
ATOM 6590 O O . THR B 1 402 ? 107.684 98.670 113.356 1.00 62.94 379 THR B O 1
ATOM 6594 N N . ALA B 1 403 ? 106.356 100.088 112.248 1.00 58.03 380 ALA B N 1
ATOM 6595 C CA . ALA B 1 403 ? 107.131 100.044 111.019 1.00 60.25 380 ALA B CA 1
ATOM 6596 C C . ALA B 1 403 ? 107.505 101.463 110.626 1.00 62.12 380 ALA B C 1
ATOM 6597 O O . ALA B 1 403 ? 106.928 102.434 111.120 1.00 65.46 380 ALA B O 1
ATOM 6599 N N . PHE B 1 404 ? 108.484 101.584 109.735 1.00 62.37 381 PHE B N 1
ATOM 6600 C CA . PHE B 1 404 ? 108.999 102.888 109.341 1.00 66.72 381 PHE B CA 1
ATOM 6601 C C . PHE B 1 404 ? 108.322 103.366 108.064 1.00 71.33 381 PHE B C 1
ATOM 6602 O O . PHE B 1 404 ? 108.278 102.641 107.065 1.00 73.01 381 PHE B O 1
ATOM 6610 N N . SER B 1 405 ? 107.802 104.588 108.105 1.00 76.48 382 SER B N 1
ATOM 6611 C CA . SER B 1 405 ? 107.332 105.301 106.927 1.00 81.73 382 SER B CA 1
ATOM 6612 C C . SER B 1 405 ? 107.327 106.776 107.285 1.00 86.03 382 SER B C 1
ATOM 6613 O O . SER B 1 405 ? 106.856 107.142 108.364 1.00 88.73 382 SER B O 1
ATOM 6616 N N . GLU B 1 406 ? 107.858 107.614 106.395 1.00 87.89 383 GLU B N 1
ATOM 6617 C CA . GLU B 1 406 ? 107.960 109.038 106.692 1.00 87.76 383 GLU B CA 1
ATOM 6618 C C . GLU B 1 406 ? 106.601 109.670 106.950 1.00 90.43 383 GLU B C 1
ATOM 6619 O O . GLU B 1 406 ? 106.529 110.717 107.601 1.00 93.80 383 GLU B O 1
ATOM 6625 N N . SER B 1 407 ? 105.522 109.057 106.464 1.00 89.04 384 SER B N 1
ATOM 6626 C CA . SER B 1 407 ? 104.164 109.487 106.759 1.00 88.80 384 SER B CA 1
ATOM 6627 C C . SER B 1 407 ? 103.549 108.679 107.891 1.00 92.07 384 SER B C 1
ATOM 6628 O O . SER B 1 407 ? 102.342 108.420 107.887 1.00 92.81 384 SER B O 1
ATOM 6631 N N . GLY B 1 408 ? 104.369 108.259 108.854 1.00 91.38 385 GLY B N 1
ATOM 6632 C CA . GLY B 1 408 ? 103.894 107.334 109.870 1.00 89.48 385 GLY B CA 1
ATOM 6633 C C . GLY B 1 408 ? 102.843 107.939 110.779 1.00 89.53 385 GLY B C 1
ATOM 6634 O O . GLY B 1 408 ? 101.922 107.254 111.227 1.00 92.90 385 GLY B O 1
ATOM 6635 N N . LEU B 1 409 ? 102.973 109.232 111.073 1.00 85.39 386 LEU B N 1
ATOM 6636 C CA . LEU B 1 409 ? 102.101 109.850 112.064 1.00 87.15 386 LEU B CA 1
ATOM 6637 C C . LEU B 1 409 ? 100.661 109.942 111.575 1.00 91.42 386 LEU B C 1
ATOM 6638 O O . LEU B 1 409 ? 99.722 109.802 112.367 1.00 91.90 386 LEU B O 1
ATOM 6643 N N . LYS B 1 410 ? 100.461 110.189 110.283 1.00 90.71 387 LYS B N 1
ATOM 6644 C CA . LYS B 1 410 ? 99.106 110.431 109.802 1.00 91.03 387 LYS B CA 1
ATOM 6645 C C . LYS B 1 410 ? 98.332 109.139 109.568 1.00 93.47 387 LYS B C 1
ATOM 6646 O O . LYS B 1 410 ? 97.105 109.176 109.433 1.00 93.15 387 LYS B O 1
ATOM 6652 N N . GLN B 1 411 ? 99.014 107.994 109.510 1.00 91.67 388 GLN B N 1
ATOM 6653 C CA . GLN B 1 411 ? 98.349 106.777 109.055 1.00 88.25 388 GLN B CA 1
ATOM 6654 C C . GLN B 1 411 ? 97.724 105.962 110.179 1.00 85.41 388 GLN B C 1
ATOM 6655 O O . GLN B 1 411 ? 97.072 104.954 109.895 1.00 87.86 388 GLN B O 1
ATOM 6661 N N . MET B 1 412 ? 97.905 106.346 111.433 1.00 82.15 389 MET B N 1
ATOM 6662 C CA . MET B 1 412 ? 97.338 105.584 112.534 1.00 84.24 389 MET B CA 1
ATOM 6663 C C . MET B 1 412 ? 96.244 106.378 113.236 1.00 88.65 389 MET B C 1
ATOM 6664 O O . MET B 1 412 ? 96.289 107.606 113.314 1.00 90.99 389 MET B O 1
ATOM 6669 N N . SER B 1 413 ? 95.251 105.657 113.748 1.00 86.61 390 SER B N 1
ATOM 6670 C CA . SER B 1 413 ? 94.174 106.298 114.484 1.00 82.76 390 SER B CA 1
ATOM 6671 C C . SER B 1 413 ? 94.691 106.823 115.819 1.00 81.37 390 SER B C 1
ATOM 6672 O O . SER B 1 413 ? 95.805 106.516 116.246 1.00 81.95 390 SER B O 1
ATOM 6675 N N . ASP B 1 414 ? 93.913 107.689 116.463 1.00 78.76 391 ASP B N 1
ATOM 6676 C CA . ASP B 1 414 ? 94.381 108.323 117.705 1.00 80.32 391 ASP B CA 1
ATOM 6677 C C . ASP B 1 414 ? 94.449 107.421 118.933 1.00 79.28 391 ASP B C 1
ATOM 6678 O O . ASP B 1 414 ? 95.388 107.510 119.721 1.00 80.99 391 ASP B O 1
ATOM 6683 N N . ILE B 1 415 ? 93.456 106.561 119.105 1.00 74.34 392 ILE B N 1
ATOM 6684 C CA . ILE B 1 415 ? 93.432 105.696 120.274 1.00 73.77 392 ILE B CA 1
ATOM 6685 C C . ILE B 1 415 ? 94.384 104.516 120.099 1.00 78.12 392 ILE B C 1
ATOM 6686 O O . ILE B 1 415 ? 94.268 103.769 119.127 1.00 81.63 392 ILE B O 1
ATOM 6691 N N . ASN B 1 416 ? 95.349 104.374 121.008 1.00 77.30 393 ASN B N 1
ATOM 6692 C CA . ASN B 1 416 ? 96.283 103.237 120.959 1.00 71.36 393 ASN B CA 1
ATOM 6693 C C . ASN B 1 416 ? 96.909 103.072 119.541 1.00 71.68 393 ASN B C 1
ATOM 6694 O O . ASN B 1 416 ? 96.707 102.031 118.913 1.00 75.29 393 ASN B O 1
ATOM 6699 N N . PRO B 1 417 ? 97.676 104.085 119.033 1.00 70.33 394 PRO B N 1
ATOM 6700 C CA . PRO B 1 417 ? 98.200 103.916 117.673 1.00 73.21 394 PRO B CA 1
ATOM 6701 C C . PRO B 1 417 ? 99.171 102.750 117.593 1.00 75.08 394 PRO B C 1
ATOM 6702 O O . PRO B 1 417 ? 99.963 102.515 118.506 1.00 74.22 394 PRO B O 1
ATOM 6706 N N . GLU B 1 418 ? 99.027 101.963 116.522 1.00 76.45 395 GLU B N 1
ATOM 6707 C CA . GLU B 1 418 ? 99.887 100.796 116.312 1.00 73.57 395 GLU B CA 1
ATOM 6708 C C . GLU B 1 418 ? 99.847 100.331 114.860 1.00 73.65 395 GLU B C 1
ATOM 6709 O O . GLU B 1 418 ? 98.835 99.796 114.403 1.00 79.61 395 GLU B O 1
ATOM 6715 N N . LEU B 1 419 ? 100.926 100.561 114.125 1.00 68.75 396 LEU B N 1
ATOM 6716 C CA . LEU B 1 419 ? 101.041 100.104 112.748 1.00 64.90 396 LEU B CA 1
ATOM 6717 C C . LEU B 1 419 ? 101.918 98.862 112.750 1.00 69.66 396 LEU B C 1
ATOM 6718 O O . LEU B 1 419 ? 103.050 98.903 113.240 1.00 75.96 396 LEU B O 1
ATOM 6723 N N . GLU B 1 420 ? 101.332 97.751 112.322 1.00 71.72 397 GLU B N 1
ATOM 6724 C CA . GLU B 1 420 ? 102.055 96.496 112.364 1.00 76.04 397 GLU B CA 1
ATOM 6725 C C . GLU B 1 420 ? 102.125 95.842 111.008 1.00 80.82 397 GLU B C 1
ATOM 6726 O O . GLU B 1 420 ? 101.124 95.739 110.301 1.00 85.48 397 GLU B O 1
ATOM 6732 N N . TYR B 1 421 ? 103.314 95.404 110.645 1.00 78.46 398 TYR B N 1
ATOM 6733 C CA . TYR B 1 421 ? 103.520 94.726 109.368 1.00 77.41 398 TYR B CA 1
ATOM 6734 C C . TYR B 1 421 ? 104.537 93.618 109.600 1.00 76.89 398 TYR B C 1
ATOM 6735 O O . TYR B 1 421 ? 105.683 93.893 109.964 1.00 79.96 398 TYR B O 1
ATOM 6744 N N . LYS B 1 422 ? 104.119 92.372 109.399 1.00 75.01 399 LYS B N 1
ATOM 6745 C CA . LYS B 1 422 ? 105.035 91.238 109.432 1.00 79.09 399 LYS B CA 1
ATOM 6746 C C . LYS B 1 422 ? 105.550 90.985 108.022 1.00 81.78 399 LYS B C 1
ATOM 6747 O O . LYS B 1 422 ? 104.775 90.676 107.114 1.00 83.68 399 LYS B O 1
ATOM 6753 N N . ALA B 1 423 ? 106.857 91.121 107.835 1.00 81.05 400 ALA B N 1
ATOM 6754 C CA . ALA B 1 423 ? 107.438 91.017 106.507 1.00 78.24 400 ALA B CA 1
ATOM 6755 C C . ALA B 1 423 ? 107.483 89.571 106.034 1.00 75.01 400 ALA B C 1
ATOM 6756 O O . ALA B 1 423 ? 107.577 88.635 106.828 1.00 73.88 400 ALA B O 1
ATOM 6758 N N . ALA B 1 424 ? 107.411 89.399 104.722 1.00 75.43 401 ALA B N 1
ATOM 6759 C CA . ALA B 1 424 ? 107.607 88.109 104.085 1.00 75.76 401 ALA B CA 1
ATOM 6760 C C . ALA B 1 424 ? 108.988 88.041 103.446 1.00 79.13 401 ALA B C 1
ATOM 6761 O O . ALA B 1 424 ? 109.582 89.060 103.092 1.00 81.53 401 ALA B O 1
ATOM 6763 N N . LEU B 1 425 ? 109.495 86.816 103.297 1.00 78.23 402 LEU B N 1
ATOM 6764 C CA . LEU B 1 425 ? 110.896 86.645 102.927 1.00 77.63 402 LEU B CA 1
ATOM 6765 C C . LEU B 1 425 ? 111.181 87.127 101.509 1.00 76.84 402 LEU B C 1
ATOM 6766 O O . LEU B 1 425 ? 112.282 87.612 101.235 1.00 74.61 402 LEU B O 1
ATOM 6771 N N . THR B 1 426 ? 110.196 87.018 100.622 1.00 78.51 403 THR B N 1
ATOM 6772 C CA . THR B 1 426 ? 110.394 87.400 99.223 1.00 78.36 403 THR B CA 1
ATOM 6773 C C . THR B 1 426 ? 110.356 88.895 98.924 1.00 83.59 403 THR B C 1
ATOM 6774 O O . THR B 1 426 ? 110.626 89.304 97.795 1.00 88.57 403 THR B O 1
ATOM 6778 N N . ASP B 1 427 ? 110.022 89.711 99.918 1.00 84.13 404 ASP B N 1
ATOM 6779 C CA . ASP B 1 427 ? 109.911 91.148 99.693 1.00 83.34 404 ASP B CA 1
ATOM 6780 C C . ASP B 1 427 ? 111.290 91.802 99.653 1.00 85.35 404 ASP B C 1
ATOM 6781 O O . ASP B 1 427 ? 112.244 91.275 100.233 1.00 90.49 404 ASP B O 1
ATOM 6786 N N . PRO B 1 428 ? 111.435 92.939 98.973 1.00 82.62 405 PRO B N 1
ATOM 6787 C CA . PRO B 1 428 ? 112.744 93.600 98.910 1.00 85.61 405 PRO B CA 1
ATOM 6788 C C . PRO B 1 428 ? 113.223 94.017 100.290 1.00 87.34 405 PRO B C 1
ATOM 6789 O O . PRO B 1 428 ? 112.476 93.973 101.269 1.00 89.20 405 PRO B O 1
ATOM 6793 N N . TYR B 1 429 ? 114.487 94.434 100.362 1.00 82.59 406 TYR B N 1
ATOM 6794 C CA . TYR B 1 429 ? 115.086 94.709 101.661 1.00 85.30 406 TYR B CA 1
ATOM 6795 C C . TYR B 1 429 ? 114.655 96.058 102.216 1.00 84.50 406 TYR B C 1
ATOM 6796 O O . TYR B 1 429 ? 114.973 96.385 103.365 1.00 85.40 406 TYR B O 1
ATOM 6805 N N . ILE B 1 430 ? 113.953 96.864 101.420 1.00 80.62 407 ILE B N 1
ATOM 6806 C CA . ILE B 1 430 ? 113.542 98.187 101.885 1.00 78.32 407 ILE B CA 1
ATOM 6807 C C . ILE B 1 430 ? 112.441 98.082 102.931 1.00 76.19 407 ILE B C 1
ATOM 6808 O O . ILE B 1 430 ? 112.405 98.857 103.892 1.00 73.50 407 ILE B O 1
ATOM 6813 N N . LEU B 1 431 ? 111.526 97.131 102.767 1.00 75.92 408 LEU B N 1
ATOM 6814 C CA . LEU B 1 431 ? 110.281 97.138 103.522 1.00 77.86 408 LEU B CA 1
ATOM 6815 C C . LEU B 1 431 ? 110.363 96.421 104.860 1.00 78.49 408 LEU B C 1
ATOM 6816 O O . LEU B 1 431 ? 109.324 95.956 105.339 1.00 85.19 408 LEU B O 1
ATOM 6821 N N . LYS B 1 432 ? 111.526 96.304 105.489 1.00 72.39 409 LYS B N 1
ATOM 6822 C CA . LYS B 1 432 ? 111.606 95.638 106.786 1.00 72.57 409 LYS B CA 1
ATOM 6823 C C . LYS B 1 432 ? 112.438 96.453 107.765 1.00 71.07 409 LYS B C 1
ATOM 6824 O O . LYS B 1 432 ? 113.332 95.939 108.437 1.00 75.12 409 LYS B O 1
ATOM 6830 N N . GLN B 1 433 ? 112.154 97.746 107.862 1.00 64.11 410 GLN B N 1
ATOM 6831 C CA . GLN B 1 433 ? 112.821 98.626 108.809 1.00 62.48 410 GLN B CA 1
ATOM 6832 C C . GLN B 1 433 ? 111.881 98.929 109.967 1.00 61.42 410 GLN B C 1
ATOM 6833 O O . GLN B 1 433 ? 110.692 99.181 109.759 1.00 67.66 410 GLN B O 1
ATOM 6839 N N . LYS B 1 434 ? 112.405 98.891 111.187 1.00 57.28 411 LYS B N 1
ATOM 6840 C CA . LYS B 1 434 ? 111.620 99.154 112.384 1.00 56.40 411 LYS B CA 1
ATOM 6841 C C . LYS B 1 434 ? 112.212 100.327 113.147 1.00 61.56 411 LYS B C 1
ATOM 6842 O O . LYS B 1 434 ? 113.433 100.477 113.220 1.00 67.54 411 LYS B O 1
ATOM 6848 N N . VAL B 1 435 ? 111.336 101.146 113.729 1.00 60.57 412 VAL B N 1
ATOM 6849 C CA . VAL B 1 435 ? 111.758 102.404 114.332 1.00 62.44 412 VAL B CA 1
ATOM 6850 C C . VAL B 1 435 ? 112.450 102.151 115.662 1.00 67.28 412 VAL B C 1
ATOM 6851 O O . VAL B 1 435 ? 112.013 101.313 116.460 1.00 65.22 412 VAL B O 1
ATOM 6855 N N . VAL B 1 436 ? 113.533 102.886 115.909 1.00 71.49 413 VAL B N 1
ATOM 6856 C CA . VAL B 1 436 ? 114.241 102.883 117.185 1.00 66.98 413 VAL B CA 1
ATOM 6857 C C . VAL B 1 436 ? 114.248 104.307 117.722 1.00 66.76 413 VAL B C 1
ATOM 6858 O O . VAL B 1 436 ? 114.581 105.248 116.995 1.00 67.91 413 VAL B O 1
ATOM 6862 N N . ARG B 1 437 ? 113.926 104.458 119.012 1.00 68.06 414 ARG B N 1
ATOM 6863 C CA . ARG B 1 437 ? 113.617 105.763 119.576 1.00 73.78 414 ARG B CA 1
ATOM 6864 C C . ARG B 1 437 ? 114.303 105.964 120.917 1.00 72.16 414 ARG B C 1
ATOM 6865 O O . ARG B 1 437 ? 114.196 105.134 121.820 1.00 69.70 414 ARG B O 1
ATOM 6873 N N . GLY B 1 438 ? 114.986 107.098 121.059 1.00 70.07 415 GLY B N 1
ATOM 6874 C CA . GLY B 1 438 ? 115.537 107.516 122.330 1.00 66.39 415 GLY B CA 1
ATOM 6875 C C . GLY B 1 438 ? 117.006 107.875 122.319 1.00 68.00 415 GLY B C 1
ATOM 6876 O O . GLY B 1 438 ? 117.449 108.602 123.213 1.00 72.79 415 GLY B O 1
ATOM 6877 N N . GLY B 1 439 ? 117.709 107.404 121.330 1.00 70.63 416 GLY B N 1
ATOM 6878 C CA . GLY B 1 439 ? 119.117 107.753 121.256 1.00 75.10 416 GLY B CA 1
ATOM 6879 C C . GLY B 1 439 ? 119.979 106.960 122.228 1.00 74.04 416 GLY B C 1
ATOM 6880 O O . GLY B 1 439 ? 119.502 106.161 123.027 1.00 78.61 416 GLY B O 1
ATOM 6881 N N . SER B 1 440 ? 121.281 107.219 122.164 1.00 68.25 417 SER B N 1
ATOM 6882 C CA . SER B 1 440 ? 122.244 106.430 122.924 1.00 68.28 417 SER B CA 1
ATOM 6883 C C . SER B 1 440 ? 123.530 107.238 123.088 1.00 72.62 417 SER B C 1
ATOM 6884 O O . SER B 1 440 ? 123.576 108.422 122.736 1.00 77.58 417 SER B O 1
ATOM 6887 N N . TRP B 1 441 ? 124.584 106.596 123.609 1.00 70.07 418 TRP B N 1
ATOM 6888 C CA . TRP B 1 441 ? 125.806 107.330 123.932 1.00 68.31 418 TRP B CA 1
ATOM 6889 C C . TRP B 1 441 ? 126.546 107.796 122.688 1.00 66.56 418 TRP B C 1
ATOM 6890 O O . TRP B 1 441 ? 127.502 108.568 122.796 1.00 68.39 418 TRP B O 1
ATOM 6901 N N . LYS B 1 442 ? 126.144 107.334 121.512 1.00 65.85 419 LYS B N 1
ATOM 6902 C CA . LYS B 1 442 ? 126.793 107.777 120.289 1.00 69.28 419 LYS B CA 1
ATOM 6903 C C . LYS B 1 442 ? 126.166 109.047 119.728 1.00 73.57 419 LYS B C 1
ATOM 6904 O O . LYS B 1 442 ? 126.718 109.638 118.795 1.00 74.52 419 LYS B O 1
ATOM 6910 N N . ASP B 1 443 ? 125.053 109.504 120.293 1.00 74.63 420 ASP B N 1
ATOM 6911 C CA . ASP B 1 443 ? 124.261 110.559 119.677 1.00 75.54 420 ASP B CA 1
ATOM 6912 C C . ASP B 1 443 ? 124.626 111.937 120.211 1.00 73.68 420 ASP B C 1
ATOM 6913 O O . ASP B 1 443 ? 124.993 112.091 121.378 1.00 71.32 420 ASP B O 1
ATOM 6918 N N . VAL B 1 444 ? 124.509 112.937 119.340 1.00 72.95 421 VAL B N 1
ATOM 6919 C CA . VAL B 1 444 ? 124.741 114.336 119.680 1.00 69.92 421 VAL B CA 1
ATOM 6920 C C . VAL B 1 444 ? 123.538 114.875 120.435 1.00 70.72 421 VAL B C 1
ATOM 6921 O O . VAL B 1 444 ? 122.508 114.204 120.535 1.00 77.13 421 VAL B O 1
ATOM 6925 N N . ALA B 1 445 ? 123.661 116.088 120.975 1.00 70.58 422 ALA B N 1
ATOM 6926 C CA . ALA B 1 445 ? 122.640 116.609 121.881 1.00 75.18 422 ALA B CA 1
ATOM 6927 C C . ALA B 1 445 ? 121.319 116.886 121.169 1.00 74.32 422 ALA B C 1
ATOM 6928 O O . ALA B 1 445 ? 120.310 117.172 121.820 1.00 72.65 422 ALA B O 1
ATOM 6930 N N . ARG B 1 446 ? 121.306 116.845 119.837 1.00 75.08 423 ARG B N 1
ATOM 6931 C CA . ARG B 1 446 ? 120.050 117.045 119.122 1.00 76.03 423 ARG B CA 1
ATOM 6932 C C . ARG B 1 446 ? 119.189 115.789 119.140 1.00 77.99 423 ARG B C 1
ATOM 6933 O O . ARG B 1 446 ? 117.957 115.873 119.129 1.00 80.34 423 ARG B O 1
ATOM 6941 N N . PHE B 1 447 ? 119.817 114.614 119.149 1.00 77.73 424 PHE B N 1
ATOM 6942 C CA . PHE B 1 447 ? 119.061 113.375 118.993 1.00 73.68 424 PHE B CA 1
ATOM 6943 C C . PHE B 1 447 ? 118.401 112.944 120.295 1.00 70.14 424 PHE B C 1
ATOM 6944 O O . PHE B 1 447 ? 117.448 112.159 120.278 1.00 71.56 424 PHE B O 1
ATOM 6952 N N . ILE B 1 448 ? 118.892 113.429 121.435 1.00 66.11 425 ILE B N 1
ATOM 6953 C CA . ILE B 1 448 ? 118.314 113.034 122.708 1.00 63.91 425 ILE B CA 1
ATOM 6954 C C . ILE B 1 448 ? 116.997 113.729 122.991 1.00 73.01 425 ILE B C 1
ATOM 6955 O O . ILE B 1 448 ? 116.391 113.485 124.036 1.00 78.25 425 ILE B O 1
ATOM 6960 N N . ARG B 1 449 ? 116.536 114.595 122.090 1.00 76.54 426 ARG B N 1
ATOM 6961 C CA . ARG B 1 449 ? 115.172 115.100 122.167 1.00 74.94 426 ARG B CA 1
ATOM 6962 C C . ARG B 1 449 ? 114.194 113.936 122.108 1.00 70.29 426 ARG B C 1
ATOM 6963 O O . ARG B 1 449 ? 114.376 112.997 121.330 1.00 72.35 426 ARG B O 1
ATOM 6971 N N . SER B 1 450 ? 113.158 113.994 122.940 1.00 63.50 427 SER B N 1
ATOM 6972 C CA . SER B 1 450 ? 112.291 112.833 123.101 1.00 66.10 427 SER B CA 1
ATOM 6973 C C . SER B 1 450 ? 111.556 112.483 121.815 1.00 71.19 427 SER B C 1
ATOM 6974 O O . SER B 1 450 ? 111.194 111.320 121.612 1.00 73.45 427 SER B O 1
ATOM 6977 N N . ALA B 1 451 ? 111.332 113.453 120.938 1.00 73.52 428 ALA B N 1
ATOM 6978 C CA . ALA B 1 451 ? 110.589 113.237 119.699 1.00 73.62 428 ALA B CA 1
ATOM 6979 C C . ALA B 1 451 ? 111.547 113.369 118.515 1.00 75.13 428 ALA B C 1
ATOM 6980 O O . ALA B 1 451 ? 111.676 114.437 117.917 1.00 77.79 428 ALA B O 1
ATOM 6982 N N . THR B 1 452 ? 112.205 112.265 118.170 1.00 75.44 429 THR B N 1
ATOM 6983 C CA . THR B 1 452 ? 113.119 112.234 117.037 1.00 74.26 429 THR B CA 1
ATOM 6984 C C . THR B 1 452 ? 113.238 110.795 116.567 1.00 78.01 429 THR B C 1
ATOM 6985 O O . THR B 1 452 ? 113.426 109.894 117.384 1.00 79.47 429 THR B O 1
ATOM 6989 N N . ARG B 1 453 ? 113.143 110.586 115.259 1.00 79.11 430 ARG B N 1
ATOM 6990 C CA . ARG B 1 453 ? 112.994 109.254 114.693 1.00 75.56 430 ARG B CA 1
ATOM 6991 C C . ARG B 1 453 ? 114.310 108.740 114.131 1.00 80.25 430 ARG B C 1
ATOM 6992 O O . ARG B 1 453 ? 115.043 109.474 113.465 1.00 89.95 430 ARG B O 1
ATOM 7000 N N . SER B 1 454 ? 114.604 107.471 114.408 1.00 75.96 431 SER B N 1
ATOM 7001 C CA . SER B 1 454 ? 115.750 106.778 113.840 1.00 78.54 431 SER B CA 1
ATOM 7002 C C . SER B 1 454 ? 115.325 105.375 113.437 1.00 72.65 431 SER B C 1
ATOM 7003 O O . SER B 1 454 ? 114.491 104.757 114.097 1.00 73.60 431 SER B O 1
ATOM 7006 N N . HIS B 1 455 ? 115.896 104.870 112.348 1.00 68.30 432 HIS B N 1
ATOM 7007 C CA . HIS B 1 455 ? 115.508 103.575 111.810 1.00 66.74 432 HIS B CA 1
ATOM 7008 C C . HIS B 1 455 ? 116.717 102.660 111.707 1.00 71.17 432 HIS B C 1
ATOM 7009 O O . HIS B 1 455 ? 117.816 103.110 111.376 1.00 73.50 432 HIS B O 1
ATOM 7016 N N . GLU B 1 456 ? 116.494 101.375 111.987 1.00 72.20 433 GLU B N 1
ATOM 7017 C CA . GLU B 1 456 ? 117.545 100.364 111.888 1.00 68.07 433 GLU B CA 1
ATOM 7018 C C . GLU B 1 456 ? 116.893 99.081 111.394 1.00 65.56 433 GLU B C 1
ATOM 7019 O O . GLU B 1 456 ? 115.770 98.775 111.788 1.00 67.46 433 GLU B O 1
ATOM 7025 N N . TYR B 1 457 ? 117.574 98.319 110.549 1.00 62.38 434 TYR B N 1
ATOM 7026 C CA . TYR B 1 457 ? 117.003 97.119 109.958 1.00 63.64 434 TYR B CA 1
ATOM 7027 C C . TYR B 1 457 ? 116.671 96.090 111.035 1.00 63.07 434 TYR B C 1
ATOM 7028 O O . TYR B 1 457 ? 117.113 96.180 112.181 1.00 66.53 434 TYR B O 1
ATOM 7037 N N . GLN B 1 458 ? 115.875 95.095 110.649 1.00 59.69 435 GLN B N 1
ATOM 7038 C CA . GLN B 1 458 ? 115.425 94.084 111.594 1.00 60.08 435 GLN B CA 1
ATOM 7039 C C . GLN B 1 458 ? 116.389 92.922 111.719 1.00 61.92 435 GLN B C 1
ATOM 7040 O O . GLN B 1 458 ? 116.301 92.156 112.682 1.00 64.91 435 GLN B O 1
ATOM 7046 N N . ASN B 1 459 ? 117.324 92.785 110.782 1.00 62.04 436 ASN B N 1
ATOM 7047 C CA . ASN B 1 459 ? 118.227 91.629 110.792 1.00 61.21 436 ASN B CA 1
ATOM 7048 C C . ASN B 1 459 ? 119.608 91.910 111.362 1.00 63.17 436 ASN B C 1
ATOM 7049 O O . ASN B 1 459 ? 120.352 90.978 111.666 1.00 64.81 436 ASN B O 1
ATOM 7054 N N . VAL B 1 460 ? 119.963 93.180 111.509 1.00 65.19 437 VAL B N 1
ATOM 7055 C CA . VAL B 1 460 ? 121.307 93.521 111.967 1.00 65.69 437 VAL B CA 1
ATOM 7056 C C . VAL B 1 460 ? 121.302 94.226 113.306 1.00 64.66 437 VAL B C 1
ATOM 7057 O O . VAL B 1 460 ? 120.550 95.184 113.485 1.00 68.02 437 VAL B O 1
ATOM 7061 N N . GLY B 1 461 ? 122.119 93.774 114.260 1.00 62.82 438 GLY B N 1
ATOM 7062 C CA . GLY B 1 461 ? 122.203 94.532 115.489 1.00 63.77 438 GLY B CA 1
ATOM 7063 C C . GLY B 1 461 ? 123.442 95.398 115.504 1.00 65.93 438 GLY B C 1
ATOM 7064 O O . GLY B 1 461 ? 124.315 95.246 114.648 1.00 68.98 438 GLY B O 1
ATOM 7065 N N . ARG B 1 462 ? 123.547 96.300 116.468 1.00 67.33 439 ARG B N 1
ATOM 7066 C CA . ARG B 1 462 ? 124.737 97.132 116.556 1.00 68.74 439 ARG B CA 1
ATOM 7067 C C . ARG B 1 462 ? 125.282 97.228 117.968 1.00 70.07 439 ARG B C 1
ATOM 7068 O O . ARG B 1 462 ? 125.030 96.355 118.796 1.00 70.30 439 ARG B O 1
ATOM 7076 N N . SER B 1 463 ? 126.028 98.288 118.249 1.00 72.10 440 SER B N 1
ATOM 7077 C CA . SER B 1 463 ? 126.646 98.425 119.558 1.00 71.92 440 SER B CA 1
ATOM 7078 C C . SER B 1 463 ? 125.967 99.452 120.455 1.00 68.85 440 SER B C 1
ATOM 7079 O O . SER B 1 463 ? 126.492 99.750 121.531 1.00 66.02 440 SER B O 1
ATOM 7082 N N . TYR B 1 464 ? 124.825 100.007 120.052 1.00 67.54 441 TYR B N 1
ATOM 7083 C CA . TYR B 1 464 ? 124.141 101.006 120.865 1.00 66.32 441 TYR B CA 1
ATOM 7084 C C . TYR B 1 464 ? 122.622 100.852 120.851 1.00 68.46 441 TYR B C 1
ATOM 7085 O O . TYR B 1 464 ? 121.912 101.859 120.809 1.00 69.56 441 TYR B O 1
ATOM 7094 N N . ILE B 1 465 ? 122.101 99.626 120.892 1.00 68.04 442 ILE B N 1
ATOM 7095 C CA . ILE B 1 465 ? 120.664 99.380 120.966 1.00 59.82 442 ILE B CA 1
ATOM 7096 C C . ILE B 1 465 ? 120.395 98.259 121.961 1.00 57.13 442 ILE B C 1
ATOM 7097 O O . ILE B 1 465 ? 121.002 97.188 121.878 1.00 59.40 442 ILE B O 1
ATOM 7102 N N . GLY B 1 466 ? 119.483 98.510 122.897 1.00 55.45 443 GLY B N 1
ATOM 7103 C CA . GLY B 1 466 ? 119.039 97.510 123.850 1.00 54.88 443 GLY B CA 1
ATOM 7104 C C . GLY B 1 466 ? 117.548 97.282 123.722 1.00 58.58 443 GLY B C 1
ATOM 7105 O O . GLY B 1 466 ? 117.005 97.452 122.629 1.00 63.74 443 GLY B O 1
ATOM 7106 N N . PHE B 1 467 ? 116.871 96.897 124.800 1.00 56.49 444 PHE B N 1
ATOM 7107 C CA . PHE B 1 467 ? 115.418 96.799 124.760 1.00 61.52 444 PHE B CA 1
ATOM 7108 C C . PHE B 1 467 ? 114.869 96.749 126.177 1.00 65.58 444 PHE B C 1
ATOM 7109 O O . PHE B 1 467 ? 115.619 96.634 127.147 1.00 67.46 444 PHE B O 1
ATOM 7117 N N . ARG B 1 468 ? 113.545 96.860 126.278 1.00 64.48 445 ARG B N 1
ATOM 7118 C CA . ARG B 1 468 ? 112.829 96.772 127.544 1.00 61.84 445 ARG B CA 1
ATOM 7119 C C . ARG B 1 468 ? 111.409 96.300 127.274 1.00 65.31 445 ARG B C 1
ATOM 7120 O O . ARG B 1 468 ? 110.874 96.491 126.182 1.00 71.36 445 ARG B O 1
ATOM 7128 N N . CYS B 1 469 ? 110.794 95.688 128.282 1.00 68.00 446 CYS B N 1
ATOM 7129 C CA . CYS B 1 469 ? 109.520 95.004 128.117 1.00 72.79 446 CYS B CA 1
ATOM 7130 C C . CYS B 1 469 ? 108.403 95.718 128.866 1.00 72.75 446 CYS B C 1
ATOM 7131 O O . CYS B 1 469 ? 108.626 96.315 129.921 1.00 76.96 446 CYS B O 1
ATOM 7134 N N . VAL B 1 470 ? 107.192 95.640 128.310 1.00 66.54 447 VAL B N 1
ATOM 7135 C CA . VAL B 1 470 ? 105.998 96.235 128.893 1.00 61.52 447 VAL B CA 1
ATOM 7136 C C . VAL B 1 470 ? 104.915 95.170 128.961 1.00 67.39 447 VAL B C 1
ATOM 7137 O O . VAL B 1 470 ? 105.087 94.047 128.493 1.00 75.62 447 VAL B O 1
ATOM 7141 N N . ARG B 1 471 ? 103.781 95.540 129.549 1.00 64.95 448 ARG B N 1
ATOM 7142 C CA . ARG B 1 471 ? 102.703 94.597 129.814 1.00 67.75 448 ARG B CA 1
ATOM 7143 C C . ARG B 1 471 ? 101.382 95.327 129.977 1.00 68.92 448 ARG B C 1
ATOM 7144 O O . ARG B 1 471 ? 101.279 96.247 130.789 1.00 75.22 448 ARG B O 1
ATOM 7152 N N . THR B 1 472 ? 100.371 94.905 129.222 1.00 65.47 449 THR B N 1
ATOM 7153 C CA . THR B 1 472 ? 99.047 95.495 129.360 1.00 68.17 449 THR B CA 1
ATOM 7154 C C . THR B 1 472 ? 98.438 95.108 130.701 1.00 71.49 449 THR B C 1
ATOM 7155 O O . THR B 1 472 ? 98.600 93.985 131.178 1.00 73.67 449 THR B O 1
ATOM 7159 N N . SER B 1 473 ? 97.731 96.052 131.309 1.00 72.07 450 SER B N 1
ATOM 7160 C CA . SER B 1 473 ? 97.234 95.907 132.667 1.00 72.29 450 SER B CA 1
ATOM 7161 C C . SER B 1 473 ? 95.728 95.709 132.667 1.00 79.18 450 SER B C 1
ATOM 7162 O O . SER B 1 473 ? 95.051 95.929 131.661 1.00 84.89 450 SER B O 1
ATOM 7165 N N . ILE B 1 474 ? 95.212 95.285 133.815 1.00 82.90 451 ILE B N 1
ATOM 7166 C CA . ILE B 1 474 ? 93.778 95.189 134.052 1.00 93.23 451 ILE B CA 1
ATOM 7167 C C . ILE B 1 474 ? 93.465 95.927 135.343 1.00 96.63 451 ILE B C 1
ATOM 7168 O O . ILE B 1 474 ? 93.824 95.465 136.432 1.00 102.17 451 ILE B O 1
ATOM 7173 N N . ALA B 1 475 ? 92.793 97.065 135.220 1.00 98.38 452 ALA B N 1
ATOM 7174 C CA . ALA B 1 475 ? 92.427 97.880 136.363 1.00 101.21 452 ALA B CA 1
ATOM 7175 C C . ALA B 1 475 ? 91.003 98.365 136.175 1.00 104.28 452 ALA B C 1
ATOM 7176 O O . ALA B 1 475 ? 90.393 98.169 135.122 1.00 103.88 452 ALA B O 1
ATOM 7178 N N . PHE B 1 476 ? 90.477 99.002 137.213 1.00 106.40 453 PHE B N 1
ATOM 7179 C CA . PHE B 1 476 ? 89.100 99.469 137.222 1.00 106.92 453 PHE B CA 1
ATOM 7180 C C . PHE B 1 476 ? 89.076 100.989 137.194 1.00 107.33 453 PHE B C 1
ATOM 7181 O O . PHE B 1 476 ? 89.854 101.641 137.898 1.00 110.77 453 PHE B O 1
ATOM 7189 N N . SER B 1 477 ? 88.190 101.545 136.365 1.00 105.45 454 SER B N 1
ATOM 7190 C CA . SER B 1 477 ? 88.211 102.979 136.099 1.00 104.32 454 SER B CA 1
ATOM 7191 C C . SER B 1 477 ? 87.926 103.788 137.356 1.00 108.92 454 SER B C 1
ATOM 7192 O O . SER B 1 477 ? 88.543 104.836 137.581 1.00 108.20 454 SER B O 1
ATOM 7195 N N . SER B 1 478 ? 86.988 103.323 138.186 1.00 108.00 455 SER B N 1
ATOM 7196 C CA . SER B 1 478 ? 86.602 104.087 139.366 1.00 104.61 455 SER B CA 1
ATOM 7197 C C . SER B 1 478 ? 87.758 104.248 140.343 1.00 109.58 455 SER B C 1
ATOM 7198 O O . SER B 1 478 ? 87.772 105.195 141.138 1.00 111.44 455 SER B O 1
ATOM 7201 N N . GLY B 1 479 ? 88.733 103.349 140.297 1.00 109.10 456 GLY B N 1
ATOM 7202 C CA . GLY B 1 479 ? 89.885 103.432 141.174 1.00 106.37 456 GLY B CA 1
ATOM 7203 C C . GLY B 1 479 ? 91.178 103.722 140.439 1.00 106.95 456 GLY B C 1
ATOM 7204 O O . GLY B 1 479 ? 92.260 103.377 140.912 1.00 108.13 456 GLY B O 1
ATOM 7205 N N . GLU C 1 34 ? 16.716 102.210 138.846 1.00 109.72 11 GLU C N 1
ATOM 7206 C CA . GLU C 1 34 ? 16.468 103.013 137.656 1.00 109.68 11 GLU C CA 1
ATOM 7207 C C . GLU C 1 34 ? 17.761 103.596 137.106 1.00 113.79 11 GLU C C 1
ATOM 7208 O O . GLU C 1 34 ? 18.070 104.766 137.330 1.00 112.66 11 GLU C O 1
ATOM 7214 N N . LEU C 1 35 ? 18.510 102.765 136.382 1.00 114.23 12 LEU C N 1
ATOM 7215 C CA . LEU C 1 35 ? 19.777 103.166 135.767 1.00 107.71 12 LEU C CA 1
ATOM 7216 C C . LEU C 1 35 ? 20.739 103.747 136.798 1.00 105.17 12 LEU C C 1
ATOM 7217 O O . LEU C 1 35 ? 21.358 104.791 136.581 1.00 96.65 12 LEU C O 1
ATOM 7222 N N . THR C 1 36 ? 20.847 103.069 137.944 1.00 112.00 13 THR C N 1
ATOM 7223 C CA . THR C 1 36 ? 21.888 103.406 138.909 1.00 112.53 13 THR C CA 1
ATOM 7224 C C . THR C 1 36 ? 23.273 103.097 138.349 1.00 107.45 13 THR C C 1
ATOM 7225 O O . THR C 1 36 ? 24.213 103.878 138.536 1.00 102.41 13 THR C O 1
ATOM 7229 N N . GLY C 1 37 ? 23.414 101.975 137.655 1.00 105.97 14 GLY C N 1
ATOM 7230 C CA . GLY C 1 37 ? 24.668 101.603 137.041 1.00 97.17 14 GLY C CA 1
ATOM 7231 C C . GLY C 1 37 ? 25.318 100.412 137.726 1.00 103.61 14 GLY C C 1
ATOM 7232 O O . GLY C 1 37 ? 25.058 100.100 138.890 1.00 108.28 14 GLY C O 1
ATOM 7233 N N . ALA C 1 38 ? 26.181 99.734 136.975 1.00 102.96 15 ALA C N 1
ATOM 7234 C CA . ALA C 1 38 ? 26.904 98.571 137.464 1.00 107.41 15 ALA C CA 1
ATOM 7235 C C . ALA C 1 38 ? 28.387 98.745 137.185 1.00 106.78 15 ALA C C 1
ATOM 7236 O O . ALA C 1 38 ? 28.783 99.495 136.287 1.00 99.61 15 ALA C O 1
ATOM 7238 N N . LYS C 1 39 ? 29.204 98.052 137.966 1.00 112.16 16 LYS C N 1
ATOM 7239 C CA . LYS C 1 39 ? 30.652 98.146 137.873 1.00 113.35 16 LYS C CA 1
ATOM 7240 C C . LYS C 1 39 ? 31.249 96.754 137.671 1.00 119.43 16 LYS C C 1
ATOM 7241 O O . LYS C 1 39 ? 30.534 95.761 137.517 1.00 119.07 16 LYS C O 1
ATOM 7247 N N . LEU C 1 40 ? 32.577 96.693 137.674 1.00 123.00 17 LEU C N 1
ATOM 7248 C CA . LEU C 1 40 ? 33.313 95.453 137.497 1.00 126.60 17 LEU C CA 1
ATOM 7249 C C . LEU C 1 40 ? 34.444 95.402 138.517 1.00 129.79 17 LEU C C 1
ATOM 7250 O O . LEU C 1 40 ? 34.884 96.432 139.034 1.00 125.63 17 LEU C O 1
ATOM 7255 N N . SER C 1 41 ? 34.906 94.192 138.820 1.00 131.84 18 SER C N 1
ATOM 7256 C CA . SER C 1 41 ? 35.964 94.018 139.819 1.00 134.72 18 SER C CA 1
ATOM 7257 C C . SER C 1 41 ? 37.217 94.804 139.495 1.00 135.88 18 SER C C 1
ATOM 7258 O O . SER C 1 41 ? 37.618 94.884 138.336 1.00 136.58 18 SER C O 1
ATOM 7261 N N . SER C 1 42 ? 37.855 95.360 140.519 1.00 134.96 19 SER C N 1
ATOM 7262 C CA . SER C 1 42 ? 39.038 96.181 140.299 1.00 131.48 19 SER C CA 1
ATOM 7263 C C . SER C 1 42 ? 40.345 95.474 140.605 1.00 132.51 19 SER C C 1
ATOM 7264 O O . SER C 1 42 ? 40.439 94.722 141.574 1.00 131.08 19 SER C O 1
ATOM 7267 N N . TRP C 1 43 ? 41.355 95.710 139.779 1.00 134.23 20 TRP C N 1
ATOM 7268 C CA . TRP C 1 43 ? 42.672 95.141 140.028 1.00 138.00 20 TRP C CA 1
ATOM 7269 C C . TRP C 1 43 ? 43.752 96.205 139.873 1.00 137.33 20 TRP C C 1
ATOM 7270 O O . TRP C 1 43 ? 43.605 97.160 139.105 1.00 133.47 20 TRP C O 1
ATOM 7281 N N . ASN C 1 44 ? 44.850 96.012 140.604 1.00 137.37 21 ASN C N 1
ATOM 7282 C CA . ASN C 1 44 ? 45.859 97.041 140.812 1.00 133.82 21 ASN C CA 1
ATOM 7283 C C . ASN C 1 44 ? 46.920 97.029 139.715 1.00 128.36 21 ASN C C 1
ATOM 7284 O O . ASN C 1 44 ? 46.919 96.188 138.811 1.00 127.40 21 ASN C O 1
ATOM 7289 N N . GLU C 1 45 ? 47.885 97.940 139.862 1.00 126.62 22 GLU C N 1
ATOM 7290 C CA . GLU C 1 45 ? 48.999 98.020 138.925 1.00 121.87 22 GLU C CA 1
ATOM 7291 C C . GLU C 1 45 ? 50.313 97.968 139.709 1.00 121.68 22 GLU C C 1
ATOM 7292 O O . GLU C 1 45 ? 50.721 98.959 140.306 1.00 119.41 22 GLU C O 1
ATOM 7298 N N . PRO C 1 46 ? 50.993 96.812 139.712 1.00 121.46 23 PRO C N 1
ATOM 7299 C CA . PRO C 1 46 ? 52.213 96.661 140.508 1.00 118.05 23 PRO C CA 1
ATOM 7300 C C . PRO C 1 46 ? 53.314 97.583 140.011 1.00 116.59 23 PRO C C 1
ATOM 7301 O O . PRO C 1 46 ? 53.317 98.031 138.862 1.00 115.11 23 PRO C O 1
ATOM 7305 N N . SER C 1 47 ? 54.264 97.870 140.904 1.00 114.44 24 SER C N 1
ATOM 7306 C CA . SER C 1 47 ? 55.424 98.675 140.548 1.00 107.28 24 SER C CA 1
ATOM 7307 C C . SER C 1 47 ? 56.591 97.760 140.228 1.00 104.00 24 SER C C 1
ATOM 7308 O O . SER C 1 47 ? 57.113 97.102 141.141 1.00 103.25 24 SER C O 1
ATOM 7311 N N . PRO C 1 48 ? 57.032 97.684 138.975 1.00 101.86 25 PRO C N 1
ATOM 7312 C CA . PRO C 1 48 ? 58.141 96.785 138.642 1.00 100.60 25 PRO C CA 1
ATOM 7313 C C . PRO C 1 48 ? 59.426 97.227 139.318 1.00 102.98 25 PRO C C 1
ATOM 7314 O O . PRO C 1 48 ? 59.598 98.397 139.665 1.00 101.88 25 PRO C O 1
ATOM 7318 N N . PHE C 1 49 ? 60.348 96.289 139.498 1.00 105.22 26 PHE C N 1
ATOM 7319 C CA . PHE C 1 49 ? 61.609 96.599 140.168 1.00 102.65 26 PHE C CA 1
ATOM 7320 C C . PHE C 1 49 ? 62.475 97.589 139.400 1.00 97.56 26 PHE C C 1
ATOM 7321 O O . PHE C 1 49 ? 62.351 97.711 138.180 1.00 96.55 26 PHE C O 1
ATOM 7329 N N . GLY C 1 50 ? 63.352 98.297 140.106 1.00 92.17 27 GLY C N 1
ATOM 7330 C CA . GLY C 1 50 ? 64.262 99.225 139.455 1.00 84.14 27 GLY C CA 1
ATOM 7331 C C . GLY C 1 50 ? 63.606 100.115 138.425 1.00 76.91 27 GLY C C 1
ATOM 7332 O O . GLY C 1 50 ? 64.132 100.294 137.327 1.00 71.49 27 GLY C O 1
ATOM 7333 N N . MET C 1 51 ? 62.457 100.680 138.772 1.00 77.49 28 MET C N 1
ATOM 7334 C CA . MET C 1 51 ? 61.775 101.581 137.854 1.00 76.12 28 MET C CA 1
ATOM 7335 C C . MET C 1 51 ? 61.390 102.917 138.472 1.00 74.50 28 MET C C 1
ATOM 7336 O O . MET C 1 51 ? 61.306 103.021 139.695 1.00 75.21 28 MET C O 1
ATOM 7341 N N . ILE C 1 52 ? 61.239 103.948 137.650 1.00 68.51 29 ILE C N 1
ATOM 7342 C CA . ILE C 1 52 ? 60.889 105.283 138.135 1.00 63.84 29 ILE C CA 1
ATOM 7343 C C . ILE C 1 52 ? 59.728 105.801 137.307 1.00 70.02 29 ILE C C 1
ATOM 7344 O O . ILE C 1 52 ? 59.402 105.210 136.282 1.00 74.01 29 ILE C O 1
ATOM 7349 N N . GLN C 1 53 ? 59.103 106.902 137.717 1.00 72.17 30 GLN C N 1
ATOM 7350 C CA . GLN C 1 53 ? 57.900 107.377 137.009 1.00 68.24 30 GLN C CA 1
ATOM 7351 C C . GLN C 1 53 ? 58.027 108.732 136.325 1.00 62.91 30 GLN C C 1
ATOM 7352 O O . GLN C 1 53 ? 58.547 109.680 136.906 1.00 66.03 30 GLN C O 1
ATOM 7358 N N . VAL C 1 54 ? 57.535 108.827 135.096 1.00 59.71 31 VAL C N 1
ATOM 7359 C CA . VAL C 1 54 ? 57.602 110.078 134.352 1.00 63.25 31 VAL C CA 1
ATOM 7360 C C . VAL C 1 54 ? 56.218 110.684 134.216 1.00 69.09 31 VAL C C 1
ATOM 7361 O O . VAL C 1 54 ? 55.304 110.028 133.724 1.00 77.60 31 VAL C O 1
ATOM 7365 N N . PRO C 1 55 ? 56.041 111.958 134.618 1.00 64.99 32 PRO C N 1
ATOM 7366 C CA . PRO C 1 55 ? 54.677 112.493 134.564 1.00 65.32 32 PRO C CA 1
ATOM 7367 C C . PRO C 1 55 ? 54.312 113.065 133.198 1.00 69.07 32 PRO C C 1
ATOM 7368 O O . PRO C 1 55 ? 55.173 113.130 132.324 1.00 72.78 32 PRO C O 1
ATOM 7372 N N . ARG C 1 56 ? 53.058 113.475 133.017 1.00 69.63 33 ARG C N 1
ATOM 7373 C CA . ARG C 1 56 ? 52.606 114.020 131.736 1.00 71.42 33 ARG C CA 1
ATOM 7374 C C . ARG C 1 56 ? 53.126 115.430 131.496 1.00 78.47 33 ARG C C 1
ATOM 7375 O O . ARG C 1 56 ? 53.643 116.064 132.412 1.00 84.16 33 ARG C O 1
ATOM 7383 N N . GLY C 1 57 ? 52.992 115.926 130.268 1.00 76.02 34 GLY C N 1
ATOM 7384 C CA . GLY C 1 57 ? 53.446 117.271 129.950 1.00 74.64 34 GLY C CA 1
ATOM 7385 C C . GLY C 1 57 ? 53.582 117.534 128.464 1.00 76.93 34 GLY C C 1
ATOM 7386 O O . GLY C 1 57 ? 53.037 116.791 127.650 1.00 75.52 34 GLY C O 1
ATOM 7387 N N . SER C 1 58 ? 54.296 118.596 128.102 1.00 75.32 35 SER C N 1
ATOM 7388 C CA . SER C 1 58 ? 54.515 118.909 126.692 1.00 75.12 35 SER C CA 1
ATOM 7389 C C . SER C 1 58 ? 55.875 119.557 126.474 1.00 77.65 35 SER C C 1
ATOM 7390 O O . SER C 1 58 ? 56.343 120.316 127.319 1.00 81.26 35 SER C O 1
ATOM 7393 N N . ILE C 1 59 ? 56.511 119.266 125.343 1.00 75.27 36 ILE C N 1
ATOM 7394 C CA . ILE C 1 59 ? 57.828 119.827 125.055 1.00 75.59 36 ILE C CA 1
ATOM 7395 C C . ILE C 1 59 ? 57.938 120.312 123.624 1.00 77.20 36 ILE C C 1
ATOM 7396 O O . ILE C 1 59 ? 57.212 119.847 122.749 1.00 79.39 36 ILE C O 1
ATOM 7401 N N . VAL C 1 60 ? 58.853 121.241 123.379 1.00 79.31 37 VAL C N 1
ATOM 7402 C CA . VAL C 1 60 ? 59.055 121.745 122.028 1.00 80.92 37 VAL C CA 1
ATOM 7403 C C . VAL C 1 60 ? 60.189 120.996 121.359 1.00 81.29 37 VAL C C 1
ATOM 7404 O O . VAL C 1 60 ? 61.329 121.053 121.815 1.00 83.21 37 VAL C O 1
ATOM 7408 N N . LEU C 1 61 ? 59.866 120.303 120.272 1.00 85.26 38 LEU C N 1
ATOM 7409 C CA . LEU C 1 61 ? 60.872 119.521 119.572 1.00 88.61 38 LEU C CA 1
ATOM 7410 C C . LEU C 1 61 ? 61.593 120.337 118.520 1.00 90.82 38 LEU C C 1
ATOM 7411 O O . LEU C 1 61 ? 60.964 121.041 117.732 1.00 92.66 38 LEU C O 1
ATOM 7416 N N . GLY C 1 62 ? 62.914 120.243 118.506 1.00 90.52 39 GLY C N 1
ATOM 7417 C CA . GLY C 1 62 ? 63.719 120.961 117.542 1.00 96.26 39 GLY C CA 1
ATOM 7418 C C . GLY C 1 62 ? 64.332 122.227 118.114 1.00 101.15 39 GLY C C 1
ATOM 7419 O O . GLY C 1 62 ? 63.944 122.725 119.170 1.00 101.62 39 GLY C O 1
ATOM 7420 N N . ASN C 1 63 ? 65.320 122.747 117.394 1.00 102.21 40 ASN C N 1
ATOM 7421 C CA . ASN C 1 63 ? 66.016 123.968 117.771 1.00 101.24 40 ASN C CA 1
ATOM 7422 C C . ASN C 1 63 ? 65.771 125.022 116.701 1.00 104.14 40 ASN C C 1
ATOM 7423 O O . ASN C 1 63 ? 65.736 124.711 115.508 1.00 106.67 40 ASN C O 1
ATOM 7428 N N . LYS C 1 64 ? 65.601 126.270 117.134 1.00 104.95 41 LYS C N 1
ATOM 7429 C CA . LYS C 1 64 ? 65.154 127.315 116.223 1.00 107.33 41 LYS C CA 1
ATOM 7430 C C . LYS C 1 64 ? 66.296 128.058 115.536 1.00 116.06 41 LYS C C 1
ATOM 7431 O O . LYS C 1 64 ? 66.077 128.637 114.465 1.00 117.82 41 LYS C O 1
ATOM 7437 N N . GLU C 1 65 ? 67.496 128.065 116.109 1.00 118.50 42 GLU C N 1
ATOM 7438 C CA . GLU C 1 65 ? 68.634 128.773 115.534 1.00 118.30 42 GLU C CA 1
ATOM 7439 C C . GLU C 1 65 ? 69.605 127.768 114.935 1.00 120.72 42 GLU C C 1
ATOM 7440 O O . GLU C 1 65 ? 70.275 127.034 115.668 1.00 119.08 42 GLU C O 1
ATOM 7446 N N . ALA C 1 66 ? 69.692 127.754 113.608 1.00 125.55 43 ALA C N 1
ATOM 7447 C CA . ALA C 1 66 ? 70.578 126.824 112.924 1.00 128.93 43 ALA C CA 1
ATOM 7448 C C . ALA C 1 66 ? 72.033 127.227 113.121 1.00 131.56 43 ALA C C 1
ATOM 7449 O O . ALA C 1 66 ? 72.371 128.413 113.119 1.00 133.69 43 ALA C O 1
ATOM 7451 N N . ASP C 1 67 ? 72.896 126.229 113.297 1.00 128.00 44 ASP C N 1
ATOM 7452 C CA . ASP C 1 67 ? 74.318 126.493 113.451 1.00 123.95 44 ASP C CA 1
ATOM 7453 C C . ASP C 1 67 ? 74.872 127.089 112.167 1.00 122.07 44 ASP C C 1
ATOM 7454 O O . ASP C 1 67 ? 74.634 126.568 111.075 1.00 117.97 44 ASP C O 1
ATOM 7459 N N . SER C 1 68 ? 75.605 128.195 112.299 1.00 125.32 45 SER C N 1
ATOM 7460 C CA . SER C 1 68 ? 76.095 128.900 111.120 1.00 123.63 45 SER C CA 1
ATOM 7461 C C . SER C 1 68 ? 77.097 128.057 110.342 1.00 115.88 45 SER C C 1
ATOM 7462 O O . SER C 1 68 ? 77.097 128.063 109.106 1.00 112.81 45 SER C O 1
ATOM 7465 N N . LEU C 1 69 ? 77.957 127.323 111.047 1.00 111.93 46 LEU C N 1
ATOM 7466 C CA . LEU C 1 69 ? 79.008 126.566 110.377 1.00 110.06 46 LEU C CA 1
ATOM 7467 C C . LEU C 1 69 ? 78.428 125.389 109.603 1.00 106.26 46 LEU C C 1
ATOM 7468 O O . LEU C 1 69 ? 78.562 125.308 108.378 1.00 101.45 46 LEU C O 1
ATOM 7473 N N . TRP C 1 70 ? 77.777 124.468 110.305 1.00 106.16 47 TRP C N 1
ATOM 7474 C CA . TRP C 1 70 ? 77.170 123.317 109.659 1.00 105.76 47 TRP C CA 1
ATOM 7475 C C . TRP C 1 70 ? 76.001 123.768 108.792 1.00 109.61 47 TRP C C 1
ATOM 7476 O O . TRP C 1 70 ? 75.403 124.821 109.017 1.00 115.09 47 TRP C O 1
ATOM 7487 N N . GLY C 1 71 ? 75.681 122.966 107.787 1.00 102.54 48 GLY C N 1
ATOM 7488 C CA . GLY C 1 71 ? 74.658 123.355 106.843 1.00 99.45 48 GLY C CA 1
ATOM 7489 C C . GLY C 1 71 ? 73.247 122.940 107.174 1.00 102.75 48 GLY C C 1
ATOM 7490 O O . GLY C 1 71 ? 72.354 123.126 106.345 1.00 101.99 48 GLY C O 1
ATOM 7491 N N . ILE C 1 72 ? 73.017 122.389 108.360 1.00 108.88 49 ILE C N 1
ATOM 7492 C CA . ILE C 1 72 ? 71.686 121.906 108.722 1.00 114.41 49 ILE C CA 1
ATOM 7493 C C . ILE C 1 72 ? 70.698 123.056 108.921 1.00 117.32 49 ILE C C 1
ATOM 7494 O O . ILE C 1 72 ? 70.928 123.929 109.756 1.00 118.38 49 ILE C O 1
ATOM 7499 N N . PRO C 1 73 ? 69.589 123.061 108.158 1.00 116.68 50 PRO C N 1
ATOM 7500 C CA . PRO C 1 73 ? 68.599 124.113 108.396 1.00 114.84 50 PRO C CA 1
ATOM 7501 C C . PRO C 1 73 ? 67.782 123.856 109.656 1.00 117.48 50 PRO C C 1
ATOM 7502 O O . PRO C 1 73 ? 67.849 122.795 110.278 1.00 117.32 50 PRO C O 1
ATOM 7506 N N . ALA C 1 74 ? 66.991 124.864 110.015 1.00 116.22 51 ALA C N 1
ATOM 7507 C CA . ALA C 1 74 ? 66.200 124.823 111.235 1.00 114.67 51 ALA C CA 1
ATOM 7508 C C . ALA C 1 74 ? 65.009 123.878 111.099 1.00 114.25 51 ALA C C 1
ATOM 7509 O O . ALA C 1 74 ? 64.674 123.415 110.005 1.00 116.62 51 ALA C O 1
ATOM 7511 N N . GLU C 1 75 ? 64.375 123.587 112.236 1.00 110.31 52 GLU C N 1
ATOM 7512 C CA . GLU C 1 75 ? 63.165 122.776 112.288 1.00 108.82 52 GLU C CA 1
ATOM 7513 C C . GLU C 1 75 ? 62.556 122.899 113.677 1.00 105.05 52 GLU C C 1
ATOM 7514 O O . GLU C 1 75 ? 63.276 123.033 114.668 1.00 110.66 52 GLU C O 1
ATOM 7520 N N . SER C 1 76 ? 61.223 122.861 113.747 1.00 96.83 53 SER C N 1
ATOM 7521 C CA . SER C 1 76 ? 60.533 122.972 115.035 1.00 94.68 53 SER C CA 1
ATOM 7522 C C . SER C 1 76 ? 59.149 122.345 114.912 1.00 91.75 53 SER C C 1
ATOM 7523 O O . SER C 1 76 ? 58.531 122.426 113.847 1.00 96.64 53 SER C O 1
ATOM 7526 N N . ARG C 1 77 ? 58.665 121.731 115.998 1.00 86.65 54 ARG C N 1
ATOM 7527 C CA . ARG C 1 77 ? 57.300 121.214 116.076 1.00 81.46 54 ARG C CA 1
ATOM 7528 C C . ARG C 1 77 ? 56.993 120.850 117.524 1.00 83.11 54 ARG C C 1
ATOM 7529 O O . ARG C 1 77 ? 57.827 120.212 118.186 1.00 86.32 54 ARG C O 1
ATOM 7537 N N . PRO C 1 78 ? 55.799 121.258 118.028 1.00 79.12 55 PRO C N 1
ATOM 7538 C CA . PRO C 1 78 ? 55.455 120.870 119.394 1.00 78.53 55 PRO C CA 1
ATOM 7539 C C . PRO C 1 78 ? 54.641 119.592 119.496 1.00 79.34 55 PRO C C 1
ATOM 7540 O O . PRO C 1 78 ? 53.901 119.264 118.569 1.00 80.60 55 PRO C O 1
ATOM 7544 N N . ILE C 1 79 ? 54.761 118.893 120.615 1.00 77.53 56 ILE C N 1
ATOM 7545 C CA . ILE C 1 79 ? 54.061 117.635 120.847 1.00 74.64 56 ILE C CA 1
ATOM 7546 C C . ILE C 1 79 ? 53.715 117.502 122.325 1.00 76.72 56 ILE C C 1
ATOM 7547 O O . ILE C 1 79 ? 54.111 118.318 123.158 1.00 79.08 56 ILE C O 1
ATOM 7552 N N . SER C 1 80 ? 52.992 116.415 122.629 1.00 74.11 57 SER C N 1
ATOM 7553 C CA . SER C 1 80 ? 52.617 116.101 124.009 1.00 72.79 57 SER C CA 1
ATOM 7554 C C . SER C 1 80 ? 52.699 114.574 124.106 1.00 72.34 57 SER C C 1
ATOM 7555 O O . SER C 1 80 ? 52.526 113.896 123.091 1.00 73.90 57 SER C O 1
ATOM 7558 N N . VAL C 1 81 ? 52.939 114.019 125.293 1.00 72.15 58 VAL C N 1
ATOM 7559 C CA . VAL C 1 81 ? 53.117 112.587 125.487 1.00 72.57 58 VAL C CA 1
ATOM 7560 C C . VAL C 1 81 ? 52.471 112.181 126.809 1.00 75.95 58 VAL C C 1
ATOM 7561 O O . VAL C 1 81 ? 52.339 112.980 127.733 1.00 79.57 58 VAL C O 1
ATOM 7565 N N . ASP C 1 82 ? 52.080 110.912 126.888 1.00 74.18 59 ASP C N 1
ATOM 7566 C CA . ASP C 1 82 ? 51.402 110.334 128.038 1.00 74.17 59 ASP C CA 1
ATOM 7567 C C . ASP C 1 82 ? 52.412 109.949 129.118 1.00 75.73 59 ASP C C 1
ATOM 7568 O O . ASP C 1 82 ? 53.568 110.372 129.094 1.00 77.92 59 ASP C O 1
ATOM 7573 N N . ALA C 1 83 ? 51.954 109.151 130.082 1.00 73.76 60 ALA C N 1
ATOM 7574 C CA . ALA C 1 83 ? 52.824 108.722 131.171 1.00 69.62 60 ALA C CA 1
ATOM 7575 C C . ALA C 1 83 ? 53.430 107.353 130.882 1.00 67.60 60 ALA C C 1
ATOM 7576 O O . ALA C 1 83 ? 52.883 106.559 130.116 1.00 71.07 60 ALA C O 1
ATOM 7578 N N . PHE C 1 84 ? 54.586 107.083 131.495 1.00 63.65 61 PHE C N 1
ATOM 7579 C CA . PHE C 1 84 ? 55.284 105.815 131.270 1.00 62.68 61 PHE C CA 1
ATOM 7580 C C . PHE C 1 84 ? 56.496 105.625 132.176 1.00 63.51 61 PHE C C 1
ATOM 7581 O O . PHE C 1 84 ? 57.190 106.590 132.483 1.00 66.33 61 PHE C O 1
ATOM 7589 N N . TRP C 1 85 ? 56.761 104.393 132.600 1.00 61.79 62 TRP C N 1
ATOM 7590 C CA . TRP C 1 85 ? 57.909 104.084 133.438 1.00 64.89 62 TRP C CA 1
ATOM 7591 C C . TRP C 1 85 ? 59.159 104.026 132.566 1.00 74.08 62 TRP C C 1
ATOM 7592 O O . TRP C 1 85 ? 59.075 104.074 131.337 1.00 79.75 62 TRP C O 1
ATOM 7603 N N . MET C 1 86 ? 60.317 103.917 133.208 1.00 70.63 63 MET C N 1
ATOM 7604 C CA . MET C 1 86 ? 61.563 103.840 132.462 1.00 65.50 63 MET C CA 1
ATOM 7605 C C . MET C 1 86 ? 62.680 103.226 133.284 1.00 68.38 63 MET C C 1
ATOM 7606 O O . MET C 1 86 ? 62.639 103.250 134.512 1.00 68.60 63 MET C O 1
ATOM 7611 N N . ASP C 1 87 ? 63.672 102.664 132.611 1.00 70.48 64 ASP C N 1
ATOM 7612 C CA . ASP C 1 87 ? 64.819 102.053 133.274 1.00 66.85 64 ASP C CA 1
ATOM 7613 C C . ASP C 1 87 ? 65.790 103.118 133.764 1.00 61.26 64 ASP C C 1
ATOM 7614 O O . ASP C 1 87 ? 66.161 104.027 133.021 1.00 63.21 64 ASP C O 1
ATOM 7619 N N . ARG C 1 88 ? 66.232 102.990 135.014 1.00 55.25 65 ARG C N 1
ATOM 7620 C CA . ARG C 1 88 ? 67.166 103.973 135.547 1.00 53.09 65 ARG C CA 1
ATOM 7621 C C . ARG C 1 88 ? 68.503 103.913 134.822 1.00 56.64 65 ARG C C 1
ATOM 7622 O O . ARG C 1 88 ? 69.006 104.935 134.349 1.00 62.24 65 ARG C O 1
ATOM 7630 N N . THR C 1 89 ? 69.084 102.726 134.710 1.00 58.38 66 THR C N 1
ATOM 7631 C CA . THR C 1 89 ? 70.388 102.549 134.090 1.00 58.24 66 THR C CA 1
ATOM 7632 C C . THR C 1 89 ? 70.245 101.727 132.820 1.00 58.24 66 THR C C 1
ATOM 7633 O O . THR C 1 89 ? 69.264 101.006 132.633 1.00 66.29 66 THR C O 1
ATOM 7637 N N . GLU C 1 90 ? 71.236 101.830 131.941 1.00 52.56 67 GLU C N 1
ATOM 7638 C CA . GLU C 1 90 ? 71.227 101.001 130.748 1.00 56.78 67 GLU C CA 1
ATOM 7639 C C . GLU C 1 90 ? 71.299 99.533 131.137 1.00 61.31 67 GLU C C 1
ATOM 7640 O O . GLU C 1 90 ? 71.660 99.186 132.263 1.00 67.59 67 GLU C O 1
ATOM 7646 N N . ILE C 1 91 ? 70.939 98.663 130.196 1.00 55.65 68 ILE C N 1
ATOM 7647 C CA . ILE C 1 91 ? 70.934 97.237 130.486 1.00 51.87 68 ILE C CA 1
ATOM 7648 C C . ILE C 1 91 ? 72.364 96.784 130.727 1.00 55.13 68 ILE C C 1
ATOM 7649 O O . ILE C 1 91 ? 73.208 96.834 129.825 1.00 56.44 68 ILE C O 1
ATOM 7654 N N . THR C 1 92 ? 72.644 96.329 131.941 1.00 55.60 69 THR C N 1
ATOM 7655 C CA . THR C 1 92 ? 73.994 95.960 132.327 1.00 56.41 69 THR C CA 1
ATOM 7656 C C . THR C 1 92 ? 74.391 94.633 131.685 1.00 60.45 69 THR C C 1
ATOM 7657 O O . THR C 1 92 ? 73.658 94.062 130.875 1.00 63.50 69 THR C O 1
ATOM 7661 N N . ASN C 1 93 ? 75.583 94.138 132.028 1.00 59.02 70 ASN C N 1
ATOM 7662 C CA . ASN C 1 93 ? 76.024 92.840 131.524 1.00 57.32 70 ASN C CA 1
ATOM 7663 C C . ASN C 1 93 ? 75.391 91.675 132.267 1.00 62.14 70 ASN C C 1
ATOM 7664 O O . ASN C 1 93 ? 75.145 90.624 131.662 1.00 69.99 70 ASN C O 1
ATOM 7669 N N . ALA C 1 94 ? 75.124 91.834 133.563 1.00 58.40 71 ALA C N 1
ATOM 7670 C CA . ALA C 1 94 ? 74.609 90.719 134.348 1.00 65.56 71 ALA C CA 1
ATOM 7671 C C . ALA C 1 94 ? 73.279 90.219 133.800 1.00 68.79 71 ALA C C 1
ATOM 7672 O O . ALA C 1 94 ? 73.046 89.005 133.716 1.00 75.12 71 ALA C O 1
ATOM 7674 N N . GLN C 1 95 ? 72.399 91.136 133.403 1.00 62.08 72 GLN C N 1
ATOM 7675 C CA . GLN C 1 95 ? 71.078 90.727 132.944 1.00 65.02 72 GLN C CA 1
ATOM 7676 C C . GLN C 1 95 ? 71.152 90.007 131.604 1.00 60.05 72 GLN C C 1
ATOM 7677 O O . GLN C 1 95 ? 70.480 88.984 131.399 1.00 68.58 72 GLN C O 1
ATOM 7683 N N . TYR C 1 96 ? 71.960 90.513 130.677 1.00 48.06 73 TYR C N 1
ATOM 7684 C CA . TYR C 1 96 ? 72.095 89.819 129.408 1.00 43.86 73 TYR C CA 1
ATOM 7685 C C . TYR C 1 96 ? 72.703 88.442 129.615 1.00 49.84 73 TYR C C 1
ATOM 7686 O O . TYR C 1 96 ? 72.315 87.478 128.945 1.00 55.91 73 TYR C O 1
ATOM 7695 N N . ARG C 1 97 ? 73.646 88.321 130.548 1.00 53.09 74 ARG C N 1
ATOM 7696 C CA . ARG C 1 97 ? 74.202 87.003 130.831 1.00 60.50 74 ARG C CA 1
ATOM 7697 C C . ARG C 1 97 ? 73.139 86.066 131.384 1.00 62.44 74 ARG C C 1
ATOM 7698 O O . ARG C 1 97 ? 73.125 84.871 131.058 1.00 65.22 74 ARG C O 1
ATOM 7706 N N . GLN C 1 98 ? 72.251 86.575 132.235 1.00 60.25 75 GLN C N 1
ATOM 7707 C CA . GLN C 1 98 ? 71.192 85.719 132.762 1.00 59.45 75 GLN C CA 1
ATOM 7708 C C . GLN C 1 98 ? 70.271 85.238 131.647 1.00 58.19 75 GLN C C 1
ATOM 7709 O O . GLN C 1 98 ? 69.863 84.067 131.625 1.00 63.96 75 GLN C O 1
ATOM 7715 N N . PHE C 1 99 ? 69.983 86.105 130.687 1.00 54.28 76 PHE C N 1
ATOM 7716 C CA . PHE C 1 99 ? 69.157 85.696 129.556 1.00 51.74 76 PHE C CA 1
ATOM 7717 C C . PHE C 1 99 ? 69.866 84.644 128.711 1.00 51.35 76 PHE C C 1
ATOM 7718 O O . PHE C 1 99 ? 69.231 83.717 128.219 1.00 56.00 76 PHE C O 1
ATOM 7726 N N . VAL C 1 100 ? 71.179 84.777 128.546 1.00 46.49 77 VAL C N 1
ATOM 7727 C CA . VAL C 1 100 ? 71.930 83.783 127.783 1.00 44.78 77 VAL C CA 1
ATOM 7728 C C . VAL C 1 100 ? 71.904 82.437 128.489 1.00 50.39 77 VAL C C 1
ATOM 7729 O O . VAL C 1 100 ? 71.730 81.389 127.854 1.00 58.49 77 VAL C O 1
ATOM 7733 N N . TYR C 1 101 ? 72.070 82.439 129.811 1.00 52.63 78 TYR C N 1
ATOM 7734 C CA . TYR C 1 101 ? 72.019 81.180 130.547 1.00 54.92 78 TYR C CA 1
ATOM 7735 C C . TYR C 1 101 ? 70.650 80.524 130.436 1.00 56.02 78 TYR C C 1
ATOM 7736 O O . TYR C 1 101 ? 70.556 79.297 130.315 1.00 59.06 78 TYR C O 1
ATOM 7745 N N . TYR C 1 102 ? 69.576 81.311 130.489 1.00 53.31 79 TYR C N 1
ATOM 7746 C CA . TYR C 1 102 ? 68.249 80.709 130.366 1.00 51.27 79 TYR C CA 1
ATOM 7747 C C . TYR C 1 102 ? 68.070 80.045 129.006 1.00 52.94 79 TYR C C 1
ATOM 7748 O O . TYR C 1 102 ? 67.546 78.927 128.912 1.00 56.80 79 TYR C O 1
ATOM 7757 N N . VAL C 1 103 ? 68.496 80.718 127.937 1.00 45.62 80 VAL C N 1
ATOM 7758 C CA . VAL C 1 103 ? 68.346 80.121 126.611 1.00 43.89 80 VAL C CA 1
ATOM 7759 C C . VAL C 1 103 ? 69.172 78.846 126.500 1.00 49.28 80 VAL C C 1
ATOM 7760 O O . VAL C 1 103 ? 68.721 77.836 125.933 1.00 53.35 80 VAL C O 1
ATOM 7764 N N . ARG C 1 104 ? 70.391 78.863 127.040 1.00 52.69 81 ARG C N 1
ATOM 7765 C CA . ARG C 1 104 ? 71.221 77.663 126.984 1.00 54.58 81 ARG C CA 1
ATOM 7766 C C . ARG C 1 104 ? 70.582 76.511 127.748 1.00 57.43 81 ARG C C 1
ATOM 7767 O O . ARG C 1 104 ? 70.615 75.366 127.287 1.00 62.99 81 ARG C O 1
ATOM 7775 N N . ASP C 1 105 ? 70.002 76.788 128.919 1.00 54.23 82 ASP C N 1
ATOM 7776 C CA . ASP C 1 105 ? 69.354 75.723 129.681 1.00 54.90 82 ASP C CA 1
ATOM 7777 C C . ASP C 1 105 ? 68.166 75.146 128.927 1.00 55.18 82 ASP C C 1
ATOM 7778 O O . ASP C 1 105 ? 67.947 73.928 128.933 1.00 59.00 82 ASP C O 1
ATOM 7783 N N . SER C 1 106 ? 67.378 76.005 128.277 1.00 56.46 83 SER C N 1
ATOM 7784 C CA . SER C 1 106 ? 66.261 75.495 127.490 1.00 55.62 83 SER C CA 1
ATOM 7785 C C . SER C 1 106 ? 66.747 74.568 126.389 1.00 53.98 83 SER C C 1
ATOM 7786 O O . SER C 1 106 ? 66.203 73.471 126.206 1.00 60.40 83 SER C O 1
ATOM 7789 N N . ILE C 1 107 ? 67.781 74.977 125.651 1.00 50.90 84 ILE C N 1
ATOM 7790 C CA . ILE C 1 107 ? 68.234 74.115 124.562 1.00 54.32 84 ILE C CA 1
ATOM 7791 C C . ILE C 1 107 ? 68.832 72.821 125.102 1.00 58.05 84 ILE C C 1
ATOM 7792 O O . ILE C 1 107 ? 68.675 71.757 124.492 1.00 61.23 84 ILE C O 1
ATOM 7797 N N . ILE C 1 108 ? 69.511 72.872 126.249 1.00 58.61 85 ILE C N 1
ATOM 7798 C CA . ILE C 1 108 ? 70.085 71.653 126.811 1.00 59.30 85 ILE C CA 1
ATOM 7799 C C . ILE C 1 108 ? 68.984 70.664 127.159 1.00 64.20 85 ILE C C 1
ATOM 7800 O O . ILE C 1 108 ? 69.043 69.484 126.788 1.00 67.67 85 ILE C O 1
ATOM 7805 N N . ARG C 1 109 ? 67.950 71.132 127.865 1.00 66.45 86 ARG C N 1
ATOM 7806 C CA . ARG C 1 109 ? 66.867 70.227 128.238 1.00 67.39 86 ARG C CA 1
ATOM 7807 C C . ARG C 1 109 ? 66.132 69.708 127.011 1.00 71.35 86 ARG C C 1
ATOM 7808 O O . ARG C 1 109 ? 65.637 68.576 127.010 1.00 74.93 86 ARG C O 1
ATOM 7816 N N . GLU C 1 110 ? 66.043 70.516 125.956 1.00 70.42 87 GLU C N 1
ATOM 7817 C CA . GLU C 1 110 ? 65.518 69.986 124.705 1.00 68.68 87 GLU C CA 1
ATOM 7818 C C . GLU C 1 110 ? 66.380 68.841 124.196 1.00 72.27 87 GLU C C 1
ATOM 7819 O O . GLU C 1 110 ? 65.861 67.783 123.828 1.00 76.91 87 GLU C O 1
ATOM 7825 N N . ARG C 1 111 ? 67.702 69.026 124.184 1.00 74.40 88 ARG C N 1
ATOM 7826 C CA . ARG C 1 111 ? 68.584 68.002 123.630 1.00 78.45 88 ARG C CA 1
ATOM 7827 C C . ARG C 1 111 ? 68.522 66.719 124.438 1.00 78.50 88 ARG C C 1
ATOM 7828 O O . ARG C 1 111 ? 68.747 65.630 123.900 1.00 83.38 88 ARG C O 1
ATOM 7836 N N . LEU C 1 112 ? 68.237 66.824 125.733 1.00 73.67 89 LEU C N 1
ATOM 7837 C CA . LEU C 1 112 ? 68.275 65.631 126.571 1.00 77.53 89 LEU C CA 1
ATOM 7838 C C . LEU C 1 112 ? 67.271 64.586 126.098 1.00 84.44 89 LEU C C 1
ATOM 7839 O O . LEU C 1 112 ? 67.593 63.395 126.035 1.00 90.03 89 LEU C O 1
ATOM 7844 N N . ALA C 1 113 ? 66.054 65.007 125.764 1.00 83.84 90 ALA C N 1
ATOM 7845 C CA . ALA C 1 113 ? 64.991 64.077 125.376 1.00 88.82 90 ALA C CA 1
ATOM 7846 C C . ALA C 1 113 ? 64.803 64.065 123.857 1.00 88.91 90 ALA C C 1
ATOM 7847 O O . ALA C 1 113 ? 63.868 64.645 123.306 1.00 86.75 90 ALA C O 1
ATOM 7849 N N . ASP C 1 114 ? 65.707 63.374 123.180 1.00 92.40 91 ASP C N 1
ATOM 7850 C CA . ASP C 1 114 ? 65.631 63.180 121.741 1.00 94.52 91 ASP C CA 1
ATOM 7851 C C . ASP C 1 114 ? 66.027 61.749 121.419 1.00 96.99 91 ASP C C 1
ATOM 7852 O O . ASP C 1 114 ? 66.847 61.154 122.126 1.00 98.74 91 ASP C O 1
ATOM 7857 N N . PRO C 1 115 ? 65.473 61.171 120.346 1.00 96.03 92 PRO C N 1
ATOM 7858 C CA . PRO C 1 115 ? 65.739 59.751 120.066 1.00 92.80 92 PRO C CA 1
ATOM 7859 C C . PRO C 1 115 ? 67.203 59.440 119.841 1.00 92.24 92 PRO C C 1
ATOM 7860 O O . PRO C 1 115 ? 67.631 58.308 120.093 1.00 88.35 92 PRO C O 1
ATOM 7864 N N . ALA C 1 116 ? 67.985 60.409 119.366 1.00 95.86 93 ALA C N 1
ATOM 7865 C CA . ALA C 1 116 ? 69.395 60.147 119.103 1.00 97.01 93 ALA C CA 1
ATOM 7866 C C . ALA C 1 116 ? 70.168 59.932 120.394 1.00 97.76 93 ALA C C 1
ATOM 7867 O O . ALA C 1 116 ? 70.922 58.960 120.517 1.00 100.75 93 ALA C O 1
ATOM 7869 N N . TYR C 1 117 ? 69.985 60.815 121.371 1.00 94.50 94 TYR C N 1
ATOM 7870 C CA . TYR C 1 117 ? 70.761 60.793 122.601 1.00 95.03 94 TYR C CA 1
ATOM 7871 C C . TYR C 1 117 ? 70.078 60.008 123.712 1.00 97.93 94 TYR C C 1
ATOM 7872 O O . TYR C 1 117 ? 70.558 60.015 124.850 1.00 99.16 94 TYR C O 1
ATOM 7881 N N . GLY C 1 118 ? 68.971 59.337 123.413 1.00 98.75 95 GLY C N 1
ATOM 7882 C CA . GLY C 1 118 ? 68.216 58.632 124.427 1.00 95.43 95 GLY C CA 1
ATOM 7883 C C . GLY C 1 118 ? 67.133 59.507 125.015 1.00 92.31 95 GLY C C 1
ATOM 7884 O O . GLY C 1 118 ? 67.429 60.528 125.639 1.00 90.85 95 GLY C O 1
ATOM 7885 N N . GLY C 1 119 ? 65.874 59.126 124.822 1.00 88.42 96 GLY C N 1
ATOM 7886 C CA . GLY C 1 119 ? 64.754 59.908 125.302 1.00 85.68 96 GLY C CA 1
ATOM 7887 C C . GLY C 1 119 ? 64.413 59.523 126.729 1.00 97.74 96 GLY C C 1
ATOM 7888 O O . GLY C 1 119 ? 64.166 58.353 127.027 1.00 102.96 96 GLY C O 1
ATOM 7889 N N . ASN C 1 120 ? 64.419 60.519 127.607 1.00 100.97 97 ASN C N 1
ATOM 7890 C CA . ASN C 1 120 ? 64.013 60.347 128.995 1.00 96.55 97 ASN C CA 1
ATOM 7891 C C . ASN C 1 120 ? 62.586 60.856 129.134 1.00 93.86 97 ASN C C 1
ATOM 7892 O O . ASN C 1 120 ? 62.307 62.022 128.839 1.00 94.91 97 ASN C O 1
ATOM 7897 N N . GLU C 1 121 ? 61.686 59.986 129.569 1.00 90.77 98 GLU C N 1
ATOM 7898 C CA . GLU C 1 121 ? 60.294 60.378 129.709 1.00 92.84 98 GLU C CA 1
ATOM 7899 C C . GLU C 1 121 ? 60.042 61.259 130.923 1.00 98.52 98 GLU C C 1
ATOM 7900 O O . GLU C 1 121 ? 58.955 61.834 131.033 1.00 99.34 98 GLU C O 1
ATOM 7906 N N . GLU C 1 122 ? 61.016 61.393 131.823 1.00 100.02 99 GLU C N 1
ATOM 7907 C CA . GLU C 1 122 ? 60.821 62.147 133.055 1.00 96.93 99 GLU C CA 1
ATOM 7908 C C . GLU C 1 122 ? 60.976 63.649 132.872 1.00 97.44 99 GLU C C 1
ATOM 7909 O O . GLU C 1 122 ? 60.403 64.418 133.651 1.00 100.39 99 GLU C O 1
ATOM 7915 N N . TYR C 1 123 ? 61.740 64.092 131.871 1.00 96.89 100 TYR C N 1
ATOM 7916 C CA . TYR C 1 123 ? 62.000 65.517 131.709 1.00 96.15 100 TYR C CA 1
ATOM 7917 C C . TYR C 1 123 ? 60.937 66.222 130.879 1.00 97.56 100 TYR C C 1
ATOM 7918 O O . TYR C 1 123 ? 60.865 67.455 130.908 1.00 92.50 100 TYR C O 1
ATOM 7927 N N . LYS C 1 124 ? 60.113 65.481 130.145 1.00 101.49 101 LYS C N 1
ATOM 7928 C CA . LYS C 1 124 ? 59.023 66.050 129.365 1.00 99.96 101 LYS C CA 1
ATOM 7929 C C . LYS C 1 124 ? 57.729 65.359 129.761 1.00 99.65 101 LYS C C 1
ATOM 7930 O O . LYS C 1 124 ? 57.661 64.126 129.780 1.00 99.00 101 LYS C O 1
ATOM 7936 N N . ILE C 1 125 ? 56.705 66.148 130.078 1.00 99.89 102 ILE C N 1
ATOM 7937 C CA . ILE C 1 125 ? 55.468 65.634 130.648 1.00 100.86 102 ILE C CA 1
ATOM 7938 C C . ILE C 1 125 ? 54.305 66.038 129.756 1.00 101.56 102 ILE C C 1
ATOM 7939 O O . ILE C 1 125 ? 54.187 67.208 129.376 1.00 99.15 102 ILE C O 1
ATOM 7944 N N . THR C 1 126 ? 53.451 65.070 129.424 1.00 108.96 103 THR C N 1
ATOM 7945 C CA . THR C 1 126 ? 52.204 65.344 128.729 1.00 115.27 103 THR C CA 1
ATOM 7946 C C . THR C 1 126 ? 50.994 64.805 129.477 1.00 114.15 103 THR C C 1
ATOM 7947 O O . THR C 1 126 ? 49.861 65.119 129.100 1.00 110.22 103 THR C O 1
ATOM 7951 N N . GLU C 1 127 ? 51.200 64.020 130.526 1.00 115.93 104 GLU C N 1
ATOM 7952 C CA . GLU C 1 127 ? 50.115 63.425 131.291 1.00 120.00 104 GLU C CA 1
ATOM 7953 C C . GLU C 1 127 ? 49.804 64.321 132.482 1.00 126.49 104 GLU C C 1
ATOM 7954 O O . GLU C 1 127 ? 50.693 64.623 133.285 1.00 130.76 104 GLU C O 1
ATOM 7960 N N . ASN C 1 128 ? 48.549 64.736 132.602 1.00 125.68 105 ASN C N 1
ATOM 7961 C CA . ASN C 1 128 ? 48.148 65.586 133.715 1.00 127.42 105 ASN C CA 1
ATOM 7962 C C . ASN C 1 128 ? 48.241 64.841 135.032 1.00 132.81 105 ASN C C 1
ATOM 7963 O O . ASN C 1 128 ? 48.184 63.612 135.061 1.00 134.67 105 ASN C O 1
ATOM 7968 N N . LYS C 1 129 ? 48.381 65.580 136.125 1.00 132.86 106 LYS C N 1
ATOM 7969 C CA . LYS C 1 129 ? 48.430 64.952 137.435 1.00 130.98 106 LYS C CA 1
ATOM 7970 C C . LYS C 1 129 ? 47.155 64.165 137.683 1.00 128.42 106 LYS C C 1
ATOM 7971 O O . LYS C 1 129 ? 47.164 63.174 138.411 1.00 123.86 106 LYS C O 1
ATOM 7977 N N . PHE C 1 130 ? 46.000 64.706 137.292 1.00 126.79 107 PHE C N 1
ATOM 7978 C CA . PHE C 1 130 ? 44.757 63.950 137.314 1.00 126.33 107 PHE C CA 1
ATOM 7979 C C . PHE C 1 130 ? 44.766 62.806 136.304 1.00 132.64 107 PHE C C 1
ATOM 7980 O O . PHE C 1 130 ? 44.038 61.826 136.493 1.00 133.63 107 PHE C O 1
ATOM 7988 N N . GLY C 1 131 ? 45.546 62.898 135.233 1.00 133.17 108 GLY C N 1
ATOM 7989 C CA . GLY C 1 131 ? 45.717 61.780 134.321 1.00 124.64 108 GLY C CA 1
ATOM 7990 C C . GLY C 1 131 ? 45.363 61.969 132.854 1.00 121.68 108 GLY C C 1
ATOM 7991 O O . GLY C 1 131 ? 45.347 60.996 132.104 1.00 121.55 108 GLY C O 1
ATOM 7992 N N . GLU C 1 132 ? 45.077 63.197 132.430 1.00 122.82 109 GLU C N 1
ATOM 7993 C CA . GLU C 1 132 ? 44.646 63.406 131.028 1.00 122.69 109 GLU C CA 1
ATOM 7994 C C . GLU C 1 132 ? 45.739 63.832 130.027 1.00 124.44 109 GLU C C 1
ATOM 7995 O O . GLU C 1 132 ? 46.783 64.345 130.426 1.00 123.36 109 GLU C O 1
ATOM 8001 N N . PRO C 1 133 ? 45.489 63.614 128.714 1.00 123.32 110 PRO C N 1
ATOM 8002 C CA . PRO C 1 133 ? 46.481 64.041 127.717 1.00 118.95 110 PRO C CA 1
ATOM 8003 C C . PRO C 1 133 ? 46.238 65.460 127.215 1.00 112.67 110 PRO C C 1
ATOM 8004 O O . PRO C 1 133 ? 45.132 65.815 126.801 1.00 110.94 110 PRO C O 1
ATOM 8008 N N . VAL C 1 134 ? 47.303 66.266 127.230 1.00 108.13 111 VAL C N 1
ATOM 8009 C CA . VAL C 1 134 ? 47.271 67.650 126.770 1.00 108.39 111 VAL C CA 1
ATOM 8010 C C . VAL C 1 134 ? 48.512 67.922 125.925 1.00 110.18 111 VAL C C 1
ATOM 8011 O O . VAL C 1 134 ? 49.326 67.031 125.677 1.00 110.05 111 VAL C O 1
ATOM 8015 N N . THR C 1 135 ? 48.634 69.164 125.460 1.00 112.84 112 THR C N 1
ATOM 8016 C CA . THR C 1 135 ? 49.770 69.562 124.639 1.00 107.67 112 THR C CA 1
ATOM 8017 C C . THR C 1 135 ? 51.065 69.455 125.439 1.00 107.55 112 THR C C 1
ATOM 8018 O O . THR C 1 135 ? 51.088 69.791 126.630 1.00 113.03 112 THR C O 1
ATOM 8022 N N . PRO C 1 136 ? 52.153 69.012 124.826 1.00 102.56 113 PRO C N 1
ATOM 8023 C CA . PRO C 1 136 ? 53.406 68.835 125.562 1.00 101.41 113 PRO C CA 1
ATOM 8024 C C . PRO C 1 136 ? 54.074 70.162 125.883 1.00 99.25 113 PRO C C 1
ATOM 8025 O O . PRO C 1 136 ? 53.739 71.213 125.338 1.00 100.65 113 PRO C O 1
ATOM 8029 N N . HIS C 1 137 ? 55.034 70.086 126.794 1.00 97.05 114 HIS C N 1
ATOM 8030 C CA . HIS C 1 137 ? 55.931 71.197 127.080 1.00 96.48 114 HIS C CA 1
ATOM 8031 C C . HIS C 1 137 ? 57.193 70.618 127.705 1.00 99.33 114 HIS C C 1
ATOM 8032 O O . HIS C 1 137 ? 57.436 69.410 127.651 1.00 97.88 114 HIS C O 1
ATOM 8039 N N . LEU C 1 138 ? 58.010 71.490 128.286 1.00 99.51 115 LEU C N 1
ATOM 8040 C CA . LEU C 1 138 ? 59.230 71.081 128.969 1.00 94.07 115 LEU C CA 1
ATOM 8041 C C . LEU C 1 138 ? 59.118 71.429 130.446 1.00 93.19 115 LEU C C 1
ATOM 8042 O O . LEU C 1 138 ? 58.596 72.490 130.802 1.00 92.25 115 LEU C O 1
ATOM 8047 N N . ASP C 1 139 ? 59.596 70.528 131.297 1.00 91.36 116 ASP C N 1
ATOM 8048 C CA . ASP C 1 139 ? 59.486 70.683 132.741 1.00 91.04 116 ASP C CA 1
ATOM 8049 C C . ASP C 1 139 ? 60.705 71.428 133.267 1.00 90.83 116 ASP C C 1
ATOM 8050 O O . ASP C 1 139 ? 61.826 71.191 132.809 1.00 95.36 116 ASP C O 1
ATOM 8055 N N . TRP C 1 140 ? 60.485 72.324 134.230 1.00 88.50 117 TRP C N 1
ATOM 8056 C CA . TRP C 1 140 ? 61.544 73.146 134.802 1.00 83.80 117 TRP C CA 1
ATOM 8057 C C . TRP C 1 140 ? 61.817 72.819 136.265 1.00 86.25 117 TRP C C 1
ATOM 8058 O O . TRP C 1 140 ? 62.253 73.693 137.019 1.00 86.77 117 TRP C O 1
ATOM 8069 N N . SER C 1 141 ? 61.557 71.587 136.692 1.00 89.26 118 SER C N 1
ATOM 8070 C CA . SER C 1 141 ? 61.765 71.205 138.082 1.00 92.85 118 SER C CA 1
ATOM 8071 C C . SER C 1 141 ? 62.611 69.943 138.208 1.00 95.94 118 SER C C 1
ATOM 8072 O O . SER C 1 141 ? 62.394 69.129 139.106 1.00 97.29 118 SER C O 1
ATOM 8075 N N . LYS C 1 142 ? 63.578 69.766 137.311 1.00 94.84 119 LYS C N 1
ATOM 8076 C CA . LYS C 1 142 ? 64.540 68.683 137.421 1.00 94.78 119 LYS C CA 1
ATOM 8077 C C . LYS C 1 142 ? 65.934 69.258 137.213 1.00 92.84 119 LYS C C 1
ATOM 8078 O O . LYS C 1 142 ? 66.221 69.808 136.137 1.00 90.59 119 LYS C O 1
ATOM 8084 N N . PRO C 1 143 ? 66.817 69.170 138.206 1.00 92.03 120 PRO C N 1
ATOM 8085 C CA . PRO C 1 143 ? 68.143 69.779 138.069 1.00 91.89 120 PRO C CA 1
ATOM 8086 C C . PRO C 1 143 ? 68.963 69.134 136.961 1.00 94.81 120 PRO C C 1
ATOM 8087 O O . PRO C 1 143 ? 68.915 67.921 136.747 1.00 94.90 120 PRO C O 1
ATOM 8091 N N . ILE C 1 144 ? 69.722 69.970 136.259 1.00 94.41 121 ILE C N 1
ATOM 8092 C CA . ILE C 1 144 ? 70.598 69.493 135.187 1.00 89.11 121 ILE C CA 1
ATOM 8093 C C . ILE C 1 144 ? 71.706 68.647 135.792 1.00 95.10 121 ILE C C 1
ATOM 8094 O O . ILE C 1 144 ? 72.209 68.979 136.882 1.00 98.98 121 ILE C O 1
ATOM 8099 N N . PRO C 1 145 ? 72.123 67.556 135.159 1.00 99.61 122 PRO C N 1
ATOM 8100 C CA . PRO C 1 145 ? 73.265 66.798 135.681 1.00 106.72 122 PRO C CA 1
ATOM 8101 C C . PRO C 1 145 ? 74.551 67.612 135.630 1.00 108.98 122 PRO C C 1
ATOM 8102 O O . PRO C 1 145 ? 74.717 68.502 134.796 1.00 109.08 122 PRO C O 1
ATOM 8106 N N . SER C 1 146 ? 75.466 67.295 136.542 1.00 111.87 123 SER C N 1
ATOM 8107 C CA . SER C 1 146 ? 76.756 67.964 136.593 1.00 115.00 123 SER C CA 1
ATOM 8108 C C . SER C 1 146 ? 77.660 67.458 135.470 1.00 114.28 123 SER C C 1
ATOM 8109 O O . SER C 1 146 ? 77.323 66.526 134.738 1.00 113.23 123 SER C O 1
ATOM 8112 N N . GLU C 1 147 ? 78.832 68.085 135.347 1.00 112.27 124 GLU C N 1
ATOM 8113 C CA . GLU C 1 147 ? 79.693 67.831 134.196 1.00 111.22 124 GLU C CA 1
ATOM 8114 C C . GLU C 1 147 ? 80.185 66.389 134.155 1.00 112.10 124 GLU C C 1
ATOM 8115 O O . GLU C 1 147 ? 80.096 65.728 133.114 1.00 112.43 124 GLU C O 1
ATOM 8121 N N . LYS C 1 148 ? 80.715 65.883 135.265 1.00 113.16 125 LYS C N 1
ATOM 8122 C CA . LYS C 1 148 ? 81.275 64.539 135.296 1.00 109.77 125 LYS C CA 1
ATOM 8123 C C . LYS C 1 148 ? 80.433 63.559 136.096 1.00 111.79 125 LYS C C 1
ATOM 8124 O O . LYS C 1 148 ? 80.652 62.348 135.991 1.00 110.76 125 LYS C O 1
ATOM 8130 N N . ARG C 1 149 ? 79.483 64.042 136.896 1.00 112.80 126 ARG C N 1
ATOM 8131 C CA . ARG C 1 149 ? 78.703 63.161 137.752 1.00 111.07 126 ARG C CA 1
ATOM 8132 C C . ARG C 1 149 ? 77.572 62.476 137.004 1.00 107.15 126 ARG C C 1
ATOM 8133 O O . ARG C 1 149 ? 76.899 61.614 137.575 1.00 106.97 126 ARG C O 1
ATOM 8141 N N . ALA C 1 150 ? 77.353 62.835 135.745 1.00 108.24 127 ALA C N 1
ATOM 8142 C CA . ALA C 1 150 ? 76.294 62.234 134.955 1.00 110.61 127 ALA C CA 1
ATOM 8143 C C . ALA C 1 150 ? 76.752 60.917 134.337 1.00 110.96 127 ALA C C 1
ATOM 8144 O O . ALA C 1 150 ? 77.885 60.467 134.523 1.00 111.73 127 ALA C O 1
ATOM 8146 N N . THR C 1 151 ? 75.865 60.358 133.522 1.00 108.63 128 THR C N 1
ATOM 8147 C CA . THR C 1 151 ? 76.218 59.154 132.806 1.00 106.48 128 THR C CA 1
ATOM 8148 C C . THR C 1 151 ? 76.972 59.569 131.567 1.00 106.73 128 THR C C 1
ATOM 8149 O O . THR C 1 151 ? 77.045 60.754 131.251 1.00 107.53 128 THR C O 1
ATOM 8153 N N . GLU C 1 152 ? 77.502 58.606 130.839 1.00 105.27 129 GLU C N 1
ATOM 8154 C CA . GLU C 1 152 ? 78.308 58.881 129.653 1.00 104.25 129 GLU C CA 1
ATOM 8155 C C . GLU C 1 152 ? 77.504 59.562 128.552 1.00 104.03 129 GLU C C 1
ATOM 8156 O O . GLU C 1 152 ? 77.921 60.583 127.990 1.00 103.35 129 GLU C O 1
ATOM 8162 N N . GLU C 1 153 ? 76.336 59.000 128.234 1.00 103.39 130 GLU C N 1
ATOM 8163 C CA . GLU C 1 153 ? 75.499 59.567 127.185 1.00 100.80 130 GLU C CA 1
ATOM 8164 C C . GLU C 1 153 ? 75.033 60.967 127.554 1.00 98.82 130 GLU C C 1
ATOM 8165 O O . GLU C 1 153 ? 74.945 61.849 126.693 1.00 97.21 130 GLU C O 1
ATOM 8171 N N . GLU C 1 154 ? 74.737 61.196 128.831 1.00 100.38 131 GLU C N 1
ATOM 8172 C CA . GLU C 1 154 ? 74.377 62.543 129.251 1.00 102.20 131 GLU C CA 1
ATOM 8173 C C . GLU C 1 154 ? 75.535 63.511 129.050 1.00 98.68 131 GLU C C 1
ATOM 8174 O O . GLU C 1 154 ? 75.322 64.667 128.674 1.00 96.76 131 GLU C O 1
ATOM 8180 N N . ILE C 1 155 ? 76.766 63.068 129.311 1.00 95.53 132 ILE C N 1
ATOM 8181 C CA . ILE C 1 155 ? 77.908 63.947 129.088 1.00 92.64 132 ILE C CA 1
ATOM 8182 C C . ILE C 1 155 ? 78.037 64.277 127.611 1.00 94.54 132 ILE C C 1
ATOM 8183 O O . ILE C 1 155 ? 78.299 65.429 127.237 1.00 97.81 132 ILE C O 1
ATOM 8188 N N . ALA C 1 156 ? 77.859 63.275 126.747 1.00 95.32 133 ALA C N 1
ATOM 8189 C CA . ALA C 1 156 ? 77.936 63.527 125.310 1.00 93.65 133 ALA C CA 1
ATOM 8190 C C . ALA C 1 156 ? 76.803 64.431 124.847 1.00 91.89 133 ALA C C 1
ATOM 8191 O O . ALA C 1 156 ? 76.933 65.136 123.842 1.00 89.68 133 ALA C O 1
ATOM 8193 N N . ALA C 1 157 ? 75.673 64.407 125.556 1.00 92.87 134 ALA C N 1
ATOM 8194 C CA . ALA C 1 157 ? 74.580 65.316 125.229 1.00 92.94 134 ALA C CA 1
ATOM 8195 C C . ALA C 1 157 ? 74.891 66.737 125.673 1.00 89.26 134 ALA C C 1
ATOM 8196 O O . ALA C 1 157 ? 74.660 67.696 124.929 1.00 87.32 134 ALA C O 1
ATOM 8198 N N . ILE C 1 158 ? 75.413 66.893 126.888 1.00 87.66 135 ILE C N 1
ATOM 8199 C CA . ILE C 1 158 ? 75.739 68.221 127.395 1.00 87.72 135 ILE C CA 1
ATOM 8200 C C . ILE C 1 158 ? 76.782 68.879 126.507 1.00 88.74 135 ILE C C 1
ATOM 8201 O O . ILE C 1 158 ? 76.662 70.054 126.142 1.00 85.84 135 ILE C O 1
ATOM 8206 N N . ASN C 1 159 ? 77.803 68.122 126.118 1.00 91.40 136 ASN C N 1
ATOM 8207 C CA . ASN C 1 159 ? 78.887 68.676 125.326 1.00 88.27 136 ASN C CA 1
ATOM 8208 C C . ASN C 1 159 ? 78.453 69.080 123.926 1.00 89.63 136 ASN C C 1
ATOM 8209 O O . ASN C 1 159 ? 79.307 69.485 123.133 1.00 92.46 136 ASN C O 1
ATOM 8214 N N . SER C 1 160 ? 77.163 68.978 123.597 1.00 88.59 137 SER C N 1
ATOM 8215 C CA . SER C 1 160 ? 76.733 69.158 122.213 1.00 91.13 137 SER C CA 1
ATOM 8216 C C . SER C 1 160 ? 76.705 70.628 121.805 1.00 92.24 137 SER C C 1
ATOM 8217 O O . SER C 1 160 ? 76.888 70.960 120.628 1.00 93.55 137 SER C O 1
ATOM 8220 N N . VAL C 1 161 ? 76.419 71.511 122.760 1.00 88.57 138 VAL C N 1
ATOM 8221 C CA . VAL C 1 161 ? 76.276 72.937 122.439 1.00 84.34 138 VAL C CA 1
ATOM 8222 C C . VAL C 1 161 ? 77.589 73.709 122.545 1.00 83.65 138 VAL C C 1
ATOM 8223 O O . VAL C 1 161 ? 77.778 74.716 121.861 1.00 81.79 138 VAL C O 1
ATOM 8227 N N . TYR C 1 162 ? 78.501 73.234 123.387 1.00 83.75 139 TYR C N 1
ATOM 8228 C CA . TYR C 1 162 ? 79.779 73.920 123.573 1.00 82.00 139 TYR C CA 1
ATOM 8229 C C . TYR C 1 162 ? 80.624 73.933 122.309 1.00 81.24 139 TYR C C 1
ATOM 8230 O O . TYR C 1 162 ? 80.311 73.245 121.338 1.00 83.20 139 TYR C O 1
ATOM 8239 N N . TYR C 1 163 ? 81.702 74.710 122.322 1.00 82.22 140 TYR C N 1
ATOM 8240 C CA . TYR C 1 163 ? 82.600 74.757 121.172 1.00 87.02 140 TYR C CA 1
ATOM 8241 C C . TYR C 1 163 ? 84.044 74.551 121.603 1.00 88.82 140 TYR C C 1
ATOM 8242 O O . TYR C 1 163 ? 84.434 74.963 122.694 1.00 90.30 140 TYR C O 1
ATOM 8251 N N . THR C 1 164 ? 84.839 73.918 120.747 1.00 89.37 141 THR C N 1
ATOM 8252 C CA . THR C 1 164 ? 86.244 73.695 121.062 1.00 89.10 141 THR C CA 1
ATOM 8253 C C . THR C 1 164 ? 87.136 74.203 119.940 1.00 91.15 141 THR C C 1
ATOM 8254 O O . THR C 1 164 ? 86.784 74.093 118.767 1.00 95.42 141 THR C O 1
ATOM 8258 N N . ASN C 1 165 ? 88.289 74.758 120.294 1.00 89.98 142 ASN C N 1
ATOM 8259 C CA . ASN C 1 165 ? 89.197 75.299 119.295 1.00 92.15 142 ASN C CA 1
ATOM 8260 C C . ASN C 1 165 ? 90.518 74.554 119.368 1.00 95.00 142 ASN C C 1
ATOM 8261 O O . ASN C 1 165 ? 91.187 74.610 120.408 1.00 94.56 142 ASN C O 1
ATOM 8266 N N . PRO C 1 166 ? 90.931 73.841 118.313 1.00 98.92 143 PRO C N 1
ATOM 8267 C CA . PRO C 1 166 ? 92.154 73.023 118.420 1.00 100.19 143 PRO C CA 1
ATOM 8268 C C . PRO C 1 166 ? 93.419 73.824 118.673 1.00 100.39 143 PRO C C 1
ATOM 8269 O O . PRO C 1 166 ? 94.334 73.325 119.339 1.00 101.39 143 PRO C O 1
ATOM 8273 N N . VAL C 1 167 ? 93.494 75.050 118.173 1.00 98.56 144 VAL C N 1
ATOM 8274 C CA . VAL C 1 167 ? 94.728 75.830 118.289 1.00 95.88 144 VAL C CA 1
ATOM 8275 C C . VAL C 1 167 ? 94.975 76.457 119.656 1.00 96.72 144 VAL C C 1
ATOM 8276 O O . VAL C 1 167 ? 96.126 76.560 120.087 1.00 96.23 144 VAL C O 1
ATOM 8280 N N . THR C 1 168 ? 93.921 76.855 120.357 1.00 97.65 145 THR C N 1
ATOM 8281 C CA . THR C 1 168 ? 94.076 77.567 121.616 1.00 96.87 145 THR C CA 1
ATOM 8282 C C . THR C 1 168 ? 93.484 76.826 122.808 1.00 97.42 145 THR C C 1
ATOM 8283 O O . THR C 1 168 ? 93.808 77.165 123.951 1.00 98.44 145 THR C O 1
ATOM 8287 N N . HIS C 1 169 ? 92.642 75.820 122.577 1.00 98.38 146 HIS C N 1
ATOM 8288 C CA . HIS C 1 169 ? 92.088 74.987 123.644 1.00 99.50 146 HIS C CA 1
ATOM 8289 C C . HIS C 1 169 ? 91.284 75.818 124.644 1.00 96.95 146 HIS C C 1
ATOM 8290 O O . HIS C 1 169 ? 91.632 75.931 125.820 1.00 94.43 146 HIS C O 1
ATOM 8297 N N . ASP C 1 170 ? 90.200 76.413 124.161 1.00 98.37 147 ASP C N 1
ATOM 8298 C CA . ASP C 1 170 ? 89.255 77.128 125.005 1.00 99.72 147 ASP C CA 1
ATOM 8299 C C . ASP C 1 170 ? 87.835 76.716 124.640 1.00 100.84 147 ASP C C 1
ATOM 8300 O O . ASP C 1 170 ? 87.518 76.448 123.480 1.00 103.53 147 ASP C O 1
ATOM 8305 N N . ARG C 1 171 ? 86.951 76.674 125.630 1.00 95.55 148 ARG C N 1
ATOM 8306 C CA . ARG C 1 171 ? 85.562 76.309 125.359 1.00 88.87 148 ARG C CA 1
ATOM 8307 C C . ARG C 1 171 ? 84.639 77.520 125.413 1.00 87.65 148 ARG C C 1
ATOM 8308 O O . ARG C 1 171 ? 84.696 78.306 126.358 1.00 93.85 148 ARG C O 1
ATOM 8316 N N . LYS C 1 172 ? 83.792 77.674 124.400 1.00 84.78 149 LYS C N 1
ATOM 8317 C CA . LYS C 1 172 ? 82.879 78.813 124.356 1.00 83.80 149 LYS C CA 1
ATOM 8318 C C . LYS C 1 172 ? 81.534 78.430 123.752 1.00 86.63 149 LYS C C 1
ATOM 8319 O O . LYS C 1 172 ? 81.442 77.464 122.995 1.00 91.31 149 LYS C O 1
ATOM 8325 N N . LEU C 1 173 ? 80.490 79.181 124.087 1.00 81.07 150 LEU C N 1
ATOM 8326 C CA . LEU C 1 173 ? 79.165 78.902 123.544 1.00 76.93 150 LEU C CA 1
ATOM 8327 C C . LEU C 1 173 ? 79.123 79.108 122.040 1.00 74.72 150 LEU C C 1
ATOM 8328 O O . LEU C 1 173 ? 79.326 80.221 121.556 1.00 76.54 150 LEU C O 1
ATOM 8333 N N . ASN C 1 174 ? 78.859 78.038 121.299 1.00 73.37 151 ASN C N 1
ATOM 8334 C CA . ASN C 1 174 ? 78.757 78.138 119.853 1.00 74.96 151 ASN C CA 1
ATOM 8335 C C . ASN C 1 174 ? 77.859 79.311 119.477 1.00 73.34 151 ASN C C 1
ATOM 8336 O O . ASN C 1 174 ? 76.757 79.441 120.024 1.00 78.07 151 ASN C O 1
ATOM 8341 N N . PRO C 1 175 ? 78.288 80.186 118.568 1.00 70.27 152 PRO C N 1
ATOM 8342 C CA . PRO C 1 175 ? 77.467 81.365 118.263 1.00 71.55 152 PRO C CA 1
ATOM 8343 C C . PRO C 1 175 ? 76.205 81.038 117.495 1.00 75.87 152 PRO C C 1
ATOM 8344 O O . PRO C 1 175 ? 75.174 81.687 117.704 1.00 74.91 152 PRO C O 1
ATOM 8348 N N . ASP C 1 176 ? 76.257 80.047 116.608 1.00 78.59 153 ASP C N 1
ATOM 8349 C CA . ASP C 1 176 ? 75.190 79.816 115.644 1.00 79.68 153 ASP C CA 1
ATOM 8350 C C . ASP C 1 176 ? 74.147 78.824 116.148 1.00 77.91 153 ASP C C 1
ATOM 8351 O O . ASP C 1 176 ? 73.059 78.726 115.569 1.00 80.78 153 ASP C O 1
ATOM 8356 N N . GLN C 1 177 ? 74.415 78.138 117.247 1.00 73.54 154 GLN C N 1
ATOM 8357 C CA . GLN C 1 177 ? 73.502 77.117 117.743 1.00 74.57 154 GLN C CA 1
ATOM 8358 C C . GLN C 1 177 ? 72.537 77.637 118.796 1.00 74.58 154 GLN C C 1
ATOM 8359 O O . GLN C 1 177 ? 71.718 76.859 119.290 1.00 73.44 154 GLN C O 1
ATOM 8365 N N . MET C 1 178 ? 72.592 78.921 119.134 1.00 72.78 155 MET C N 1
ATOM 8366 C CA . MET C 1 178 ? 71.644 79.524 120.062 1.00 68.10 155 MET C CA 1
ATOM 8367 C C . MET C 1 178 ? 70.665 80.365 119.254 1.00 65.15 155 MET C C 1
ATOM 8368 O O . MET C 1 178 ? 71.050 81.377 118.661 1.00 65.02 155 MET C O 1
ATOM 8373 N N . VAL C 1 179 ? 69.408 79.939 119.223 1.00 55.69 156 VAL C N 1
ATOM 8374 C CA . VAL C 1 179 ? 68.350 80.653 118.528 1.00 52.76 156 VAL C CA 1
ATOM 8375 C C . VAL C 1 179 ? 67.163 80.757 119.468 1.00 57.72 156 VAL C C 1
ATOM 8376 O O . VAL C 1 179 ? 67.064 80.021 120.454 1.00 61.91 156 VAL C O 1
ATOM 8380 N N . TYR C 1 180 ? 66.262 81.684 119.167 1.00 56.40 157 TYR C N 1
ATOM 8381 C CA . TYR C 1 180 ? 65.131 81.969 120.035 1.00 52.91 157 TYR C CA 1
ATOM 8382 C C . TYR C 1 180 ? 63.953 82.423 119.191 1.00 59.22 157 TYR C C 1
ATOM 8383 O O . TYR C 1 180 ? 64.054 83.426 118.480 1.00 62.58 157 TYR C O 1
ATOM 8392 N N . ARG C 1 181 ? 62.838 81.698 119.274 1.00 56.52 158 ARG C N 1
ATOM 8393 C CA . ARG C 1 181 ? 61.642 82.001 118.498 1.00 54.22 158 ARG C CA 1
ATOM 8394 C C . ARG C 1 181 ? 60.566 82.553 119.421 1.00 53.43 158 ARG C C 1
ATOM 8395 O O . ARG C 1 181 ? 60.169 81.891 120.385 1.00 53.64 158 ARG C O 1
ATOM 8403 N N . TYR C 1 182 ? 60.088 83.757 119.121 1.00 51.43 159 TYR C N 1
ATOM 8404 C CA . TYR C 1 182 ? 59.085 84.432 119.930 1.00 53.05 159 TYR C CA 1
ATOM 8405 C C . TYR C 1 182 ? 57.956 84.905 119.030 1.00 58.41 159 TYR C C 1
ATOM 8406 O O . TYR C 1 182 ? 58.209 85.483 117.969 1.00 60.82 159 TYR C O 1
ATOM 8415 N N . GLU C 1 183 ? 56.717 84.668 119.455 1.00 57.64 160 GLU C N 1
ATOM 8416 C CA . GLU C 1 183 ? 55.534 84.961 118.658 1.00 54.37 160 GLU C CA 1
ATOM 8417 C C . GLU C 1 183 ? 54.834 86.194 119.208 1.00 53.89 160 GLU C C 1
ATOM 8418 O O . GLU C 1 183 ? 54.496 86.236 120.393 1.00 59.27 160 GLU C O 1
ATOM 8424 N N . VAL C 1 184 ? 54.613 87.191 118.353 1.00 54.88 161 VAL C N 1
ATOM 8425 C CA . VAL C 1 184 ? 53.928 88.412 118.750 1.00 60.79 161 VAL C CA 1
ATOM 8426 C C . VAL C 1 184 ? 52.797 88.704 117.774 1.00 68.51 161 VAL C C 1
ATOM 8427 O O . VAL C 1 184 ? 52.886 88.408 116.579 1.00 71.55 161 VAL C O 1
ATOM 8431 N N . TYR C 1 185 ? 51.721 89.283 118.302 1.00 70.98 162 TYR C N 1
ATOM 8432 C CA . TYR C 1 185 ? 50.560 89.665 117.517 1.00 75.06 162 TYR C CA 1
ATOM 8433 C C . TYR C 1 185 ? 50.688 91.125 117.093 1.00 78.04 162 TYR C C 1
ATOM 8434 O O . TYR C 1 185 ? 51.599 91.840 117.512 1.00 78.67 162 TYR C O 1
ATOM 8443 N N . ASP C 1 186 ? 49.766 91.581 116.246 1.00 80.56 163 ASP C N 1
ATOM 8444 C CA . ASP C 1 186 ? 49.802 92.948 115.719 1.00 85.51 163 ASP C CA 1
ATOM 8445 C C . ASP C 1 186 ? 48.395 93.531 115.822 1.00 85.74 163 ASP C C 1
ATOM 8446 O O . ASP C 1 186 ? 47.601 93.425 114.885 1.00 88.38 163 ASP C O 1
ATOM 8451 N N . TYR C 1 187 ? 48.100 94.159 116.959 1.00 80.99 164 TYR C N 1
ATOM 8452 C CA . TYR C 1 187 ? 46.743 94.635 117.196 1.00 77.71 164 TYR C CA 1
ATOM 8453 C C . TYR C 1 187 ? 46.392 95.811 116.297 1.00 79.37 164 TYR C C 1
ATOM 8454 O O . TYR C 1 187 ? 45.300 95.853 115.724 1.00 83.05 164 TYR C O 1
ATOM 8463 N N . ARG C 1 188 ? 47.303 96.773 116.153 1.00 77.15 165 ARG C N 1
ATOM 8464 C CA . ARG C 1 188 ? 46.956 98.002 115.450 1.00 78.63 165 ARG C CA 1
ATOM 8465 C C . ARG C 1 188 ? 46.646 97.741 113.982 1.00 83.61 165 ARG C C 1
ATOM 8466 O O . ARG C 1 188 ? 45.838 98.454 113.377 1.00 87.93 165 ARG C O 1
ATOM 8474 N N . SER C 1 189 ? 47.266 96.725 113.394 1.00 82.29 166 SER C N 1
ATOM 8475 C CA . SER C 1 189 ? 46.992 96.398 112.002 1.00 83.71 166 SER C CA 1
ATOM 8476 C C . SER C 1 189 ? 45.728 95.572 111.828 1.00 83.85 166 SER C C 1
ATOM 8477 O O . SER C 1 189 ? 45.325 95.322 110.689 1.00 85.89 166 SER C O 1
ATOM 8480 N N . ALA C 1 190 ? 45.103 95.135 112.919 1.00 82.19 167 ALA C N 1
ATOM 8481 C CA . ALA C 1 190 ? 43.876 94.357 112.859 1.00 81.98 167 ALA C CA 1
ATOM 8482 C C . ALA C 1 190 ? 42.644 95.173 113.219 1.00 81.13 167 ALA C C 1
ATOM 8483 O O . ALA C 1 190 ? 41.585 94.594 113.475 1.00 79.80 167 ALA C O 1
ATOM 8485 N N . ALA C 1 191 ? 42.755 96.500 113.251 1.00 80.74 168 ALA C N 1
ATOM 8486 C CA . ALA C 1 191 ? 41.619 97.346 113.571 1.00 79.55 168 ALA C CA 1
ATOM 8487 C C . ALA C 1 191 ? 41.384 98.464 112.568 1.00 82.39 168 ALA C C 1
ATOM 8488 O O . ALA C 1 191 ? 40.499 99.293 112.797 1.00 81.69 168 ALA C O 1
ATOM 8490 N N . LEU C 1 192 ? 42.110 98.464 111.455 1.00 83.58 169 LEU C N 1
ATOM 8491 C CA . LEU C 1 192 ? 41.866 99.458 110.413 1.00 85.18 169 LEU C CA 1
ATOM 8492 C C . LEU C 1 192 ? 40.548 99.143 109.720 1.00 87.11 169 LEU C C 1
ATOM 8493 O O . LEU C 1 192 ? 40.130 97.985 109.686 1.00 86.75 169 LEU C O 1
ATOM 8498 N N . ARG C 1 193 ? 39.887 100.154 109.162 1.00 87.77 170 ARG C N 1
ATOM 8499 C CA . ARG C 1 193 ? 38.570 99.926 108.575 1.00 88.27 170 ARG C CA 1
ATOM 8500 C C . ARG C 1 193 ? 38.655 98.998 107.379 1.00 92.28 170 ARG C C 1
ATOM 8501 O O . ARG C 1 193 ? 37.714 98.260 107.106 1.00 95.85 170 ARG C O 1
ATOM 8509 N N . GLU C 1 194 ? 39.757 99.027 106.655 1.00 87.78 171 GLU C N 1
ATOM 8510 C CA . GLU C 1 194 ? 39.939 98.075 105.566 1.00 88.16 171 GLU C CA 1
ATOM 8511 C C . GLU C 1 194 ? 40.251 96.645 105.982 1.00 90.18 171 GLU C C 1
ATOM 8512 O O . GLU C 1 194 ? 40.033 95.709 105.212 1.00 91.30 171 GLU C O 1
ATOM 8518 N N . HIS C 1 195 ? 40.713 96.442 107.214 1.00 89.95 172 HIS C N 1
ATOM 8519 C CA . HIS C 1 195 ? 41.132 95.095 107.652 1.00 91.24 172 HIS C CA 1
ATOM 8520 C C . HIS C 1 195 ? 40.050 94.167 108.227 1.00 90.75 172 HIS C C 1
ATOM 8521 O O . HIS C 1 195 ? 40.342 93.015 108.547 1.00 93.17 172 HIS C O 1
ATOM 8528 N N . GLN C 1 196 ? 38.820 94.645 108.362 1.00 86.89 173 GLN C N 1
ATOM 8529 C CA . GLN C 1 196 ? 37.752 93.840 108.947 1.00 87.30 173 GLN C CA 1
ATOM 8530 C C . GLN C 1 196 ? 37.398 92.695 108.018 1.00 87.90 173 GLN C C 1
ATOM 8531 O O . GLN C 1 196 ? 37.650 92.776 106.814 1.00 93.23 173 GLN C O 1
ATOM 8537 N N . LEU C 1 197 ? 36.817 91.624 108.550 1.00 84.13 174 LEU C N 1
ATOM 8538 C CA . LEU C 1 197 ? 36.561 90.471 107.691 1.00 81.56 174 LEU C CA 1
ATOM 8539 C C . LEU C 1 197 ? 35.301 90.649 106.851 1.00 87.70 174 LEU C C 1
ATOM 8540 O O . LEU C 1 197 ? 35.362 90.651 105.617 1.00 90.84 174 LEU C O 1
ATOM 8545 N N . LYS C 1 198 ? 34.144 90.784 107.498 1.00 90.42 175 LYS C N 1
ATOM 8546 C CA . LYS C 1 198 ? 32.878 90.786 106.773 1.00 91.15 175 LYS C CA 1
ATOM 8547 C C . LYS C 1 198 ? 32.788 91.987 105.835 1.00 96.62 175 LYS C C 1
ATOM 8548 O O . LYS C 1 198 ? 33.119 93.115 106.208 1.00 98.79 175 LYS C O 1
ATOM 8554 N N . ALA C 1 199 ? 32.319 91.733 104.610 1.00 96.70 176 ALA C N 1
ATOM 8555 C CA . ALA C 1 199 ? 32.408 92.726 103.543 1.00 95.54 176 ALA C CA 1
ATOM 8556 C C . ALA C 1 199 ? 31.462 93.900 103.753 1.00 94.95 176 ALA C C 1
ATOM 8557 O O . ALA C 1 199 ? 31.580 94.914 103.059 1.00 92.47 176 ALA C O 1
ATOM 8559 N N . ALA C 1 200 ? 30.510 93.782 104.676 1.00 94.89 177 ALA C N 1
ATOM 8560 C CA . ALA C 1 200 ? 29.535 94.850 104.861 1.00 91.62 177 ALA C CA 1
ATOM 8561 C C . ALA C 1 200 ? 30.113 96.058 105.582 1.00 95.72 177 ALA C C 1
ATOM 8562 O O . ALA C 1 200 ? 29.605 97.168 105.403 1.00 98.63 177 ALA C O 1
ATOM 8564 N N . LYS C 1 201 ? 31.152 95.872 106.393 1.00 95.41 178 LYS C N 1
ATOM 8565 C CA . LYS C 1 201 ? 31.671 96.940 107.236 1.00 98.19 178 LYS C CA 1
ATOM 8566 C C . LYS C 1 201 ? 32.867 97.668 106.638 1.00 97.80 178 LYS C C 1
ATOM 8567 O O . LYS C 1 201 ? 33.460 98.507 107.323 1.00 97.95 178 LYS C O 1
ATOM 8573 N N . ARG C 1 202 ? 33.242 97.373 105.393 1.00 96.08 179 ARG C N 1
ATOM 8574 C CA . ARG C 1 202 ? 34.448 97.973 104.836 1.00 95.28 179 ARG C CA 1
ATOM 8575 C C . ARG C 1 202 ? 34.238 99.439 104.476 1.00 96.75 179 ARG C C 1
ATOM 8576 O O . ARG C 1 202 ? 35.129 100.267 104.690 1.00 94.35 179 ARG C O 1
ATOM 8584 N N . ASN C 1 203 ? 33.078 99.782 103.926 1.00 99.58 180 ASN C N 1
ATOM 8585 C CA . ASN C 1 203 ? 32.778 101.156 103.550 1.00 99.99 180 ASN C CA 1
ATOM 8586 C C . ASN C 1 203 ? 31.391 101.512 104.059 1.00 98.28 180 ASN C C 1
ATOM 8587 O O . ASN C 1 203 ? 30.450 100.730 103.899 1.00 99.09 180 ASN C O 1
ATOM 8592 N N . LEU C 1 204 ? 31.266 102.687 104.668 1.00 95.15 181 LEU C N 1
ATOM 8593 C CA . LEU C 1 204 ? 30.015 103.086 105.293 1.00 96.23 181 LEU C CA 1
ATOM 8594 C C . LEU C 1 204 ? 29.107 103.900 104.380 1.00 99.85 181 LEU C C 1
ATOM 8595 O O . LEU C 1 204 ? 27.927 104.067 104.707 1.00 101.13 181 LEU C O 1
ATOM 8600 N N . ASN C 1 205 ? 29.608 104.413 103.261 1.00 100.99 182 ASN C N 1
ATOM 8601 C CA . ASN C 1 205 ? 28.758 105.183 102.360 1.00 99.15 182 ASN C CA 1
ATOM 8602 C C . ASN C 1 205 ? 27.726 104.283 101.696 1.00 104.00 182 ASN C C 1
ATOM 8603 O O . ASN C 1 205 ? 27.974 103.101 101.446 1.00 107.99 182 ASN C O 1
ATOM 8608 N N . THR C 1 206 ? 26.552 104.849 101.416 1.00 102.59 183 THR C N 1
ATOM 8609 C CA . THR C 1 206 ? 25.513 104.078 100.748 1.00 101.71 183 THR C CA 1
ATOM 8610 C C . THR C 1 206 ? 25.484 104.331 99.248 1.00 106.83 183 THR C C 1
ATOM 8611 O O . THR C 1 206 ? 24.860 103.559 98.512 1.00 108.23 183 THR C O 1
ATOM 8615 N N . ASP C 1 207 ? 26.129 105.398 98.774 1.00 109.00 184 ASP C N 1
ATOM 8616 C CA . ASP C 1 207 ? 26.218 105.621 97.337 1.00 114.43 184 ASP C CA 1
ATOM 8617 C C . ASP C 1 207 ? 27.218 104.700 96.658 1.00 116.99 184 ASP C C 1
ATOM 8618 O O . ASP C 1 207 ? 27.034 104.369 95.481 1.00 117.95 184 ASP C O 1
ATOM 8623 N N . ILE C 1 208 ? 28.264 104.280 97.359 1.00 117.63 185 ILE C N 1
ATOM 8624 C CA . ILE C 1 208 ? 29.247 103.354 96.817 1.00 118.48 185 ILE C CA 1
ATOM 8625 C C . ILE C 1 208 ? 28.960 101.991 97.427 1.00 116.40 185 ILE C C 1
ATOM 8626 O O . ILE C 1 208 ? 29.193 101.766 98.621 1.00 116.62 185 ILE C O 1
ATOM 8631 N N . LYS C 1 209 ? 28.422 101.089 96.617 1.00 112.28 186 LYS C N 1
ATOM 8632 C CA . LYS C 1 209 ? 28.219 99.716 97.036 1.00 113.71 186 LYS C CA 1
ATOM 8633 C C . LYS C 1 209 ? 29.559 98.993 97.110 1.00 119.61 186 LYS C C 1
ATOM 8634 O O . LYS C 1 209 ? 30.598 99.511 96.693 1.00 120.89 186 LYS C O 1
ATOM 8640 N N . VAL C 1 210 ? 29.533 97.786 97.660 1.00 121.03 187 VAL C N 1
ATOM 8641 C CA . VAL C 1 210 ? 30.713 96.933 97.732 1.00 118.28 187 VAL C CA 1
ATOM 8642 C C . VAL C 1 210 ? 30.375 95.606 97.072 1.00 114.76 187 VAL C C 1
ATOM 8643 O O . VAL C 1 210 ? 29.425 94.926 97.477 1.00 110.53 187 VAL C O 1
ATOM 8647 N N . ASP C 1 211 ? 31.148 95.241 96.053 1.00 117.66 188 ASP C N 1
ATOM 8648 C CA . ASP C 1 211 ? 30.970 93.948 95.419 1.00 121.38 188 ASP C CA 1
ATOM 8649 C C . ASP C 1 211 ? 31.363 92.835 96.387 1.00 121.54 188 ASP C C 1
ATOM 8650 O O . ASP C 1 211 ? 32.255 93.014 97.221 1.00 121.99 188 ASP C O 1
ATOM 8655 N N . PRO C 1 212 ? 30.698 91.680 96.311 1.00 120.20 189 PRO C N 1
ATOM 8656 C CA . PRO C 1 212 ? 31.057 90.579 97.219 1.00 115.40 189 PRO C CA 1
ATOM 8657 C C . PRO C 1 212 ? 32.499 90.127 97.086 1.00 111.63 189 PRO C C 1
ATOM 8658 O O . PRO C 1 212 ? 33.129 89.787 98.095 1.00 112.14 189 PRO C O 1
ATOM 8662 N N . ASN C 1 213 ? 33.047 90.122 95.875 1.00 110.06 190 ASN C N 1
ATOM 8663 C CA . ASN C 1 213 ? 34.408 89.643 95.670 1.00 111.97 190 ASN C CA 1
ATOM 8664 C C . ASN C 1 213 ? 35.419 90.749 95.940 1.00 111.80 190 ASN C C 1
ATOM 8665 O O . ASN C 1 213 ? 35.928 91.380 95.008 1.00 114.29 190 ASN C O 1
ATOM 8670 N N . ALA C 1 214 ? 35.701 91.007 97.213 1.00 106.89 191 ALA C N 1
ATOM 8671 C CA . ALA C 1 214 ? 36.741 91.962 97.563 1.00 104.78 191 ALA C CA 1
ATOM 8672 C C . ALA C 1 214 ? 38.071 91.244 97.758 1.00 103.63 191 ALA C C 1
ATOM 8673 O O . ALA C 1 214 ? 38.125 90.140 98.308 1.00 104.78 191 ALA C O 1
ATOM 8675 N N . VAL C 1 215 ? 39.149 91.867 97.289 1.00 99.39 192 VAL C N 1
ATOM 8676 C CA . VAL C 1 215 ? 40.494 91.321 97.403 1.00 93.02 192 VAL C CA 1
ATOM 8677 C C . VAL C 1 215 ? 41.368 92.337 98.120 1.00 91.17 192 VAL C C 1
ATOM 8678 O O . VAL C 1 215 ? 41.566 93.452 97.626 1.00 91.90 192 VAL C O 1
ATOM 8682 N N . VAL C 1 216 ? 41.889 91.951 99.278 1.00 88.76 193 VAL C N 1
ATOM 8683 C CA . VAL C 1 216 ? 42.816 92.769 100.046 1.00 87.62 193 VAL C CA 1
ATOM 8684 C C . VAL C 1 216 ? 44.075 91.950 100.270 1.00 89.16 193 VAL C C 1
ATOM 8685 O O . VAL C 1 216 ? 44.000 90.813 100.746 1.00 90.55 193 VAL C O 1
ATOM 8689 N N . MET C 1 217 ? 45.226 92.522 99.940 1.00 85.23 194 MET C N 1
ATOM 8690 C CA . MET C 1 217 ? 46.479 91.795 100.038 1.00 81.08 194 MET C CA 1
ATOM 8691 C C . MET C 1 217 ? 47.121 92.054 101.393 1.00 81.61 194 MET C C 1
ATOM 8692 O O . MET C 1 217 ? 47.217 93.198 101.838 1.00 82.89 194 MET C O 1
ATOM 8697 N N . ILE C 1 218 ? 47.560 90.980 102.048 1.00 79.56 195 ILE C N 1
ATOM 8698 C CA . ILE C 1 218 ? 48.146 91.062 103.377 1.00 75.99 195 ILE C CA 1
ATOM 8699 C C . ILE C 1 218 ? 49.427 90.238 103.393 1.00 80.38 195 ILE C C 1
ATOM 8700 O O . ILE C 1 218 ? 49.599 89.303 102.609 1.00 84.08 195 ILE C O 1
ATOM 8705 N N . SER C 1 219 ? 50.341 90.596 104.298 1.00 80.54 196 SER C N 1
ATOM 8706 C CA . SER C 1 219 ? 51.639 89.939 104.376 1.00 81.17 196 SER C CA 1
ATOM 8707 C C . SER C 1 219 ? 52.044 89.694 105.822 1.00 79.03 196 SER C C 1
ATOM 8708 O O . SER C 1 219 ? 51.810 90.532 106.695 1.00 78.82 196 SER C O 1
ATOM 8711 N N . LYS C 1 220 ? 52.670 88.542 106.058 1.00 75.95 197 LYS C N 1
ATOM 8712 C CA . LYS C 1 220 ? 53.092 88.107 107.379 1.00 72.70 197 LYS C CA 1
ATOM 8713 C C . LYS C 1 220 ? 54.526 87.608 107.307 1.00 74.98 197 LYS C C 1
ATOM 8714 O O . LYS C 1 220 ? 55.141 87.586 106.238 1.00 77.63 197 LYS C O 1
ATOM 8720 N N . ASP C 1 221 ? 55.063 87.206 108.456 1.00 72.97 198 ASP C N 1
ATOM 8721 C CA . ASP C 1 221 ? 56.405 86.641 108.535 1.00 69.38 198 ASP C CA 1
ATOM 8722 C C . ASP C 1 221 ? 56.379 85.344 109.328 1.00 65.03 198 ASP C C 1
ATOM 8723 O O . ASP C 1 221 ? 55.811 85.292 110.421 1.00 65.04 198 ASP C O 1
ATOM 8728 N N . THR C 1 222 ? 56.997 84.305 108.778 1.00 60.76 199 THR C N 1
ATOM 8729 C CA . THR C 1 222 ? 57.167 83.035 109.464 1.00 61.76 199 THR C CA 1
ATOM 8730 C C . THR C 1 222 ? 58.539 82.480 109.118 1.00 66.38 199 THR C C 1
ATOM 8731 O O . THR C 1 222 ? 59.103 82.795 108.067 1.00 69.84 199 THR C O 1
ATOM 8735 N N . ALA C 1 223 ? 59.086 81.674 110.020 1.00 66.71 200 ALA C N 1
ATOM 8736 C CA . ALA C 1 223 ? 60.409 81.098 109.845 1.00 64.28 200 ALA C CA 1
ATOM 8737 C C . ALA C 1 223 ? 60.347 79.594 110.049 1.00 68.21 200 ALA C C 1
ATOM 8738 O O . ALA C 1 223 ? 59.802 79.105 111.042 1.00 70.06 200 ALA C O 1
ATOM 8740 N N . PHE C 1 224 ? 60.942 78.866 109.114 1.00 71.58 201 PHE C N 1
ATOM 8741 C CA . PHE C 1 224 ? 60.755 77.429 109.003 1.00 77.63 201 PHE C CA 1
ATOM 8742 C C . PHE C 1 224 ? 62.096 76.754 109.229 1.00 88.29 201 PHE C C 1
ATOM 8743 O O . PHE C 1 224 ? 63.081 77.122 108.587 1.00 93.39 201 PHE C O 1
ATOM 8751 N N . VAL C 1 225 ? 62.134 75.804 110.162 1.00 89.19 202 VAL C N 1
ATOM 8752 C CA . VAL C 1 225 ? 63.349 75.035 110.398 1.00 90.66 202 VAL C CA 1
ATOM 8753 C C . VAL C 1 225 ? 63.172 73.794 109.553 1.00 95.42 202 VAL C C 1
ATOM 8754 O O . VAL C 1 225 ? 62.150 73.118 109.656 1.00 96.24 202 VAL C O 1
ATOM 8758 N N . ASP C 1 226 ? 64.152 73.479 108.720 1.00 96.73 203 ASP C N 1
ATOM 8759 C CA . ASP C 1 226 ? 64.017 72.367 107.797 1.00 98.54 203 ASP C CA 1
ATOM 8760 C C . ASP C 1 226 ? 64.785 71.146 108.293 1.00 104.40 203 ASP C C 1
ATOM 8761 O O . ASP C 1 226 ? 65.298 71.114 109.415 1.00 104.62 203 ASP C O 1
ATOM 8766 N N . GLU C 1 227 ? 64.882 70.132 107.430 1.00 107.05 204 GLU C N 1
ATOM 8767 C CA . GLU C 1 227 ? 65.365 68.817 107.842 1.00 109.55 204 GLU C CA 1
ATOM 8768 C C . GLU C 1 227 ? 66.823 68.849 108.288 1.00 110.14 204 GLU C C 1
ATOM 8769 O O . GLU C 1 227 ? 67.180 68.233 109.298 1.00 112.66 204 GLU C O 1
ATOM 8775 N N . SER C 1 228 ? 67.678 69.552 107.555 1.00 106.73 205 SER C N 1
ATOM 8776 C CA . SER C 1 228 ? 69.115 69.491 107.785 1.00 105.46 205 SER C CA 1
ATOM 8777 C C . SER C 1 228 ? 69.601 70.444 108.868 1.00 107.31 205 SER C C 1
ATOM 8778 O O . SER C 1 228 ? 70.753 70.330 109.296 1.00 111.60 205 SER C O 1
ATOM 8781 N N . GLY C 1 229 ? 68.768 71.375 109.324 1.00 103.40 206 GLY C N 1
ATOM 8782 C CA . GLY C 1 229 ? 69.159 72.259 110.400 1.00 102.03 206 GLY C CA 1
ATOM 8783 C C . GLY C 1 229 ? 69.565 73.658 109.997 1.00 100.58 206 GLY C C 1
ATOM 8784 O O . GLY C 1 229 ? 70.463 74.227 110.628 1.00 96.36 206 GLY C O 1
ATOM 8785 N N . ASN C 1 230 ? 68.945 74.229 108.970 1.00 101.00 207 ASN C N 1
ATOM 8786 C CA . ASN C 1 230 ? 69.199 75.603 108.565 1.00 94.63 207 ASN C CA 1
ATOM 8787 C C . ASN C 1 230 ? 67.947 76.444 108.769 1.00 91.88 207 ASN C C 1
ATOM 8788 O O . ASN C 1 230 ? 66.831 75.981 108.517 1.00 93.52 207 ASN C O 1
ATOM 8793 N N . ILE C 1 231 ? 68.147 77.687 109.204 1.00 84.46 208 ILE C N 1
ATOM 8794 C CA . ILE C 1 231 ? 67.023 78.596 109.401 1.00 80.22 208 ILE C CA 1
ATOM 8795 C C . ILE C 1 231 ? 66.742 79.409 108.147 1.00 83.31 208 ILE C C 1
ATOM 8796 O O . ILE C 1 231 ? 67.611 80.130 107.656 1.00 88.00 208 ILE C O 1
ATOM 8801 N N . ILE C 1 232 ? 65.535 79.286 107.621 1.00 81.72 209 ILE C N 1
ATOM 8802 C CA . ILE C 1 232 ? 65.135 79.994 106.415 1.00 80.95 209 ILE C CA 1
ATOM 8803 C C . ILE C 1 232 ? 63.949 80.877 106.765 1.00 79.60 209 ILE C C 1
ATOM 8804 O O . ILE C 1 232 ? 62.981 80.411 107.374 1.00 79.06 209 ILE C O 1
ATOM 8809 N N . SER C 1 233 ? 64.033 82.155 106.403 1.00 80.05 210 SER C N 1
ATOM 8810 C CA . SER C 1 233 ? 62.986 83.126 106.684 1.00 78.85 210 SER C CA 1
ATOM 8811 C C . SER C 1 233 ? 62.414 83.642 105.374 1.00 78.59 210 SER C C 1
ATOM 8812 O O . SER C 1 233 ? 63.167 84.042 104.481 1.00 82.49 210 SER C O 1
ATOM 8815 N N . GLU C 1 234 ? 61.090 83.628 105.258 1.00 73.17 211 GLU C N 1
ATOM 8816 C CA . GLU C 1 234 ? 60.413 84.038 104.041 1.00 70.66 211 GLU C CA 1
ATOM 8817 C C . GLU C 1 234 ? 59.191 84.876 104.385 1.00 75.07 211 GLU C C 1
ATOM 8818 O O . GLU C 1 234 ? 58.626 84.759 105.475 1.00 75.48 211 GLU C O 1
ATOM 8824 N N . THR C 1 235 ? 58.795 85.727 103.443 1.00 78.28 212 THR C N 1
ATOM 8825 C CA . THR C 1 235 ? 57.598 86.550 103.558 1.00 78.28 212 THR C CA 1
ATOM 8826 C C . THR C 1 235 ? 56.591 86.089 102.518 1.00 80.05 212 THR C C 1
ATOM 8827 O O . THR C 1 235 ? 56.906 86.042 101.325 1.00 84.01 212 THR C O 1
ATOM 8831 N N . ILE C 1 236 ? 55.386 85.756 102.966 1.00 76.99 213 ILE C N 1
ATOM 8832 C CA . ILE C 1 236 ? 54.337 85.240 102.098 1.00 77.22 213 ILE C CA 1
ATOM 8833 C C . ILE C 1 236 ? 53.231 86.278 102.017 1.00 78.22 213 ILE C C 1
ATOM 8834 O O . ILE C 1 236 ? 52.904 86.926 103.018 1.00 78.36 213 ILE C O 1
ATOM 8839 N N . THR C 1 237 ? 52.672 86.451 100.824 1.00 76.91 214 THR C N 1
ATOM 8840 C CA . THR C 1 237 ? 51.551 87.351 100.595 1.00 75.36 214 THR C CA 1
ATOM 8841 C C . THR C 1 237 ? 50.383 86.540 100.057 1.00 80.22 214 THR C C 1
ATOM 8842 O O . THR C 1 237 ? 50.503 85.897 99.010 1.00 82.48 214 THR C O 1
ATOM 8846 N N . ARG C 1 238 ? 49.262 86.569 100.768 1.00 81.73 215 ARG C N 1
ATOM 8847 C CA . ARG C 1 238 ? 48.111 85.746 100.438 1.00 80.56 215 ARG C CA 1
ATOM 8848 C C . ARG C 1 238 ? 46.824 86.507 100.719 1.00 79.29 215 ARG C C 1
ATOM 8849 O O . ARG C 1 238 ? 46.820 87.442 101.526 1.00 81.89 215 ARG C O 1
ATOM 8857 N N . PRO C 1 239 ? 45.726 86.150 100.050 1.00 76.89 216 PRO C N 1
ATOM 8858 C CA . PRO C 1 239 ? 44.478 86.898 100.223 1.00 78.90 216 PRO C CA 1
ATOM 8859 C C . PRO C 1 239 ? 43.956 86.823 101.649 1.00 86.57 216 PRO C C 1
ATOM 8860 O O . PRO C 1 239 ? 44.162 85.844 102.368 1.00 89.62 216 PRO C O 1
ATOM 8864 N N . LEU C 1 240 ? 43.256 87.883 102.052 1.00 87.17 217 LEU C N 1
ATOM 8865 C CA . LEU C 1 240 ? 42.723 88.009 103.406 1.00 80.23 217 LEU C CA 1
ATOM 8866 C C . LEU C 1 240 ? 41.488 87.133 103.539 1.00 80.19 217 LEU C C 1
ATOM 8867 O O . LEU C 1 240 ? 40.421 87.467 103.022 1.00 80.67 217 LEU C O 1
ATOM 8872 N N . SER C 1 241 ? 41.627 86.004 104.229 1.00 80.71 218 SER C N 1
ATOM 8873 C CA . SER C 1 241 ? 40.512 85.088 104.423 1.00 83.65 218 SER C CA 1
ATOM 8874 C C . SER C 1 241 ? 40.156 84.888 105.886 1.00 87.92 218 SER C C 1
ATOM 8875 O O . SER C 1 241 ? 39.002 85.099 106.271 1.00 92.85 218 SER C O 1
ATOM 8878 N N . SER C 1 242 ? 41.115 84.491 106.717 1.00 86.37 219 SER C N 1
ATOM 8879 C CA . SER C 1 242 ? 40.881 84.269 108.134 1.00 86.41 219 SER C CA 1
ATOM 8880 C C . SER C 1 242 ? 41.949 85.006 108.922 1.00 89.32 219 SER C C 1
ATOM 8881 O O . SER C 1 242 ? 42.909 85.531 108.357 1.00 91.78 219 SER C O 1
ATOM 8884 N N . GLU C 1 243 ? 41.784 85.034 110.243 1.00 86.75 220 GLU C N 1
ATOM 8885 C CA . GLU C 1 243 ? 42.562 85.985 111.022 1.00 84.81 220 GLU C CA 1
ATOM 8886 C C . GLU C 1 243 ? 43.956 85.496 111.394 1.00 80.47 220 GLU C C 1
ATOM 8887 O O . GLU C 1 243 ? 44.707 86.265 111.998 1.00 81.03 220 GLU C O 1
ATOM 8893 N N . TYR C 1 244 ? 44.341 84.265 111.050 1.00 76.37 221 TYR C N 1
ATOM 8894 C CA . TYR C 1 244 ? 45.702 83.843 111.361 1.00 75.87 221 TYR C CA 1
ATOM 8895 C C . TYR C 1 244 ? 46.745 84.726 110.696 1.00 78.39 221 TYR C C 1
ATOM 8896 O O . TYR C 1 244 ? 47.904 84.721 111.120 1.00 80.77 221 TYR C O 1
ATOM 8905 N N . ASP C 1 245 ? 46.367 85.470 109.656 1.00 76.80 222 ASP C N 1
ATOM 8906 C CA . ASP C 1 245 ? 47.356 86.162 108.839 1.00 77.42 222 ASP C CA 1
ATOM 8907 C C . ASP C 1 245 ? 48.092 87.240 109.622 1.00 78.11 222 ASP C C 1
ATOM 8908 O O . ASP C 1 245 ? 49.215 87.613 109.265 1.00 81.54 222 ASP C O 1
ATOM 8913 N N . PHE C 1 246 ? 47.487 87.761 110.686 1.00 74.60 223 PHE C N 1
ATOM 8914 C CA . PHE C 1 246 ? 48.142 88.843 111.408 1.00 75.66 223 PHE C CA 1
ATOM 8915 C C . PHE C 1 246 ? 49.253 88.340 112.324 1.00 78.94 223 PHE C C 1
ATOM 8916 O O . PHE C 1 246 ? 50.032 89.145 112.842 1.00 78.64 223 PHE C O 1
ATOM 8924 N N . LEU C 1 247 ? 49.340 87.030 112.543 1.00 77.37 224 LEU C N 1
ATOM 8925 C CA . LEU C 1 247 ? 50.350 86.480 113.443 1.00 69.66 224 LEU C CA 1
ATOM 8926 C C . LEU C 1 247 ? 51.743 86.587 112.839 1.00 69.98 224 LEU C C 1
ATOM 8927 O O . LEU C 1 247 ? 51.926 86.383 111.637 1.00 73.00 224 LEU C O 1
ATOM 8932 N N . ASN C 1 248 ? 52.730 86.891 113.678 1.00 66.33 225 ASN C N 1
ATOM 8933 C CA . ASN C 1 248 ? 54.124 86.963 113.262 1.00 64.87 225 ASN C CA 1
ATOM 8934 C C . ASN C 1 248 ? 54.980 86.080 114.157 1.00 64.84 225 ASN C C 1
ATOM 8935 O O . ASN C 1 248 ? 54.684 85.909 115.341 1.00 64.87 225 ASN C O 1
ATOM 8940 N N . THR C 1 249 ? 56.042 85.517 113.584 1.00 64.67 226 THR C N 1
ATOM 8941 C CA . THR C 1 249 ? 57.007 84.732 114.337 1.00 60.01 226 THR C CA 1
ATOM 8942 C C . THR C 1 249 ? 58.381 84.902 113.710 1.00 60.04 226 THR C C 1
ATOM 8943 O O . THR C 1 249 ? 58.517 84.868 112.486 1.00 63.81 226 THR C O 1
ATOM 8947 N N . TYR C 1 250 ? 59.395 85.083 114.551 1.00 54.26 227 TYR C N 1
ATOM 8948 C CA . TYR C 1 250 ? 60.745 85.370 114.100 1.00 50.35 227 TYR C CA 1
ATOM 8949 C C . TYR C 1 250 ? 61.703 84.327 114.654 1.00 57.19 227 TYR C C 1
ATOM 8950 O O . TYR C 1 250 ? 61.349 83.531 115.524 1.00 61.52 227 TYR C O 1
ATOM 8959 N N . ILE C 1 251 ? 62.929 84.342 114.137 1.00 59.38 228 ILE C N 1
ATOM 8960 C CA . ILE C 1 251 ? 64.027 83.522 114.637 1.00 54.96 228 ILE C CA 1
ATOM 8961 C C . ILE C 1 251 ? 65.305 84.338 114.510 1.00 55.64 228 ILE C C 1
ATOM 8962 O O . ILE C 1 251 ? 65.703 84.697 113.396 1.00 59.32 228 ILE C O 1
ATOM 8967 N N . VAL C 1 252 ? 65.947 84.636 115.637 1.00 51.66 229 VAL C N 1
ATOM 8968 C CA . VAL C 1 252 ? 67.124 85.504 115.642 1.00 53.27 229 VAL C CA 1
ATOM 8969 C C . VAL C 1 252 ? 68.206 84.943 116.559 1.00 58.02 229 VAL C C 1
ATOM 8970 O O . VAL C 1 252 ? 67.912 84.554 117.697 1.00 56.78 229 VAL C O 1
ATOM 8974 N N . PRO C 1 253 ? 69.456 84.850 116.108 1.00 60.09 230 PRO C N 1
ATOM 8975 C CA . PRO C 1 253 ? 70.542 84.470 117.016 1.00 56.45 230 PRO C CA 1
ATOM 8976 C C . PRO C 1 253 ? 70.739 85.531 118.087 1.00 58.61 230 PRO C C 1
ATOM 8977 O O . PRO C 1 253 ? 70.515 86.720 117.864 1.00 59.95 230 PRO C O 1
ATOM 8981 N N . ILE C 1 254 ? 71.089 85.101 119.294 1.00 57.47 231 ILE C N 1
ATOM 8982 C CA . ILE C 1 254 ? 71.163 86.059 120.400 1.00 58.15 231 ILE C CA 1
ATOM 8983 C C . ILE C 1 254 ? 72.543 86.417 120.922 1.00 59.65 231 ILE C C 1
ATOM 8984 O O . ILE C 1 254 ? 72.669 87.376 121.686 1.00 63.22 231 ILE C O 1
ATOM 8989 N N . TYR C 1 255 ? 73.578 85.674 120.541 1.00 59.40 232 TYR C N 1
ATOM 8990 C CA . TYR C 1 255 ? 74.883 85.960 121.136 1.00 59.06 232 TYR C CA 1
ATOM 8991 C C . TYR C 1 255 ? 75.375 87.335 120.700 1.00 62.75 232 TYR C C 1
ATOM 8992 O O . TYR C 1 255 ? 75.242 87.689 119.526 1.00 67.92 232 TYR C O 1
ATOM 9001 N N . PRO C 1 256 ? 75.939 88.131 121.605 1.00 60.79 233 PRO C N 1
ATOM 9002 C CA . PRO C 1 256 ? 76.350 89.487 121.241 1.00 59.49 233 PRO C CA 1
ATOM 9003 C C . PRO C 1 256 ? 77.475 89.469 120.224 1.00 63.66 233 PRO C C 1
ATOM 9004 O O . PRO C 1 256 ? 78.255 88.522 120.128 1.00 67.70 233 PRO C O 1
ATOM 9008 N N . ASP C 1 257 ? 77.542 90.544 119.448 1.00 63.81 234 ASP C N 1
ATOM 9009 C CA . ASP C 1 257 ? 78.505 90.658 118.357 1.00 72.29 234 ASP C CA 1
ATOM 9010 C C . ASP C 1 257 ? 79.785 91.262 118.927 1.00 77.14 234 ASP C C 1
ATOM 9011 O O . ASP C 1 257 ? 80.073 92.450 118.777 1.00 77.25 234 ASP C O 1
ATOM 9016 N N . GLU C 1 258 ? 80.567 90.420 119.605 1.00 74.81 235 GLU C N 1
ATOM 9017 C CA . GLU C 1 258 ? 81.754 90.904 120.299 1.00 71.78 235 GLU C CA 1
ATOM 9018 C C . GLU C 1 258 ? 82.915 91.207 119.367 1.00 73.58 235 GLU C C 1
ATOM 9019 O O . GLU C 1 258 ? 83.869 91.862 119.794 1.00 72.53 235 GLU C O 1
ATOM 9025 N N . THR C 1 259 ? 82.869 90.755 118.118 1.00 76.50 236 THR C N 1
ATOM 9026 C CA . THR C 1 259 ? 83.941 91.061 117.182 1.00 77.46 236 THR C CA 1
ATOM 9027 C C . THR C 1 259 ? 83.833 92.464 116.611 1.00 80.16 236 THR C C 1
ATOM 9028 O O . THR C 1 259 ? 84.447 92.739 115.575 1.00 82.47 236 THR C O 1
ATOM 9032 N N . CYS C 1 260 ? 83.051 93.339 117.241 1.00 77.47 237 CYS C N 1
ATOM 9033 C CA . CYS C 1 260 ? 82.868 94.685 116.714 1.00 77.87 237 CYS C CA 1
ATOM 9034 C C . CYS C 1 260 ? 84.070 95.573 117.005 1.00 79.32 237 CYS C C 1
ATOM 9035 O O . CYS C 1 260 ? 84.423 96.435 116.190 1.00 79.29 237 CYS C O 1
ATOM 9038 N N . TRP C 1 261 ? 84.704 95.387 118.165 1.00 76.85 238 TRP C N 1
ATOM 9039 C CA . TRP C 1 261 ? 85.781 96.273 118.594 1.00 74.37 238 TRP C CA 1
ATOM 9040 C C . TRP C 1 261 ? 86.895 96.353 117.564 1.00 74.05 238 TRP C C 1
ATOM 9041 O O . TRP C 1 261 ? 87.340 97.447 117.209 1.00 77.55 238 TRP C O 1
ATOM 9052 N N . VAL C 1 262 ? 87.355 95.205 117.083 1.00 69.78 239 VAL C N 1
ATOM 9053 C CA . VAL C 1 262 ? 88.464 95.212 116.141 1.00 69.64 239 VAL C CA 1
ATOM 9054 C C . VAL C 1 262 ? 88.031 95.783 114.803 1.00 71.47 239 VAL C C 1
ATOM 9055 O O . VAL C 1 262 ? 88.802 96.482 114.140 1.00 74.19 239 VAL C O 1
ATOM 9059 N N . ASN C 1 263 ? 86.834 95.421 114.358 1.00 71.12 240 ASN C N 1
ATOM 9060 C CA . ASN C 1 263 ? 86.392 95.829 113.025 1.00 72.42 240 ASN C CA 1
ATOM 9061 C C . ASN C 1 263 ? 86.118 97.315 112.883 1.00 73.31 240 ASN C C 1
ATOM 9062 O O . ASN C 1 263 ? 86.404 97.901 111.840 1.00 74.92 240 ASN C O 1
ATOM 9067 N N . ASP C 1 264 ? 85.571 97.935 113.918 1.00 73.13 241 ASP C N 1
ATOM 9068 C CA . ASP C 1 264 ? 85.191 99.340 113.793 1.00 71.54 241 ASP C CA 1
ATOM 9069 C C . ASP C 1 264 ? 86.410 100.251 113.688 1.00 73.17 241 ASP C C 1
ATOM 9070 O O . ASP C 1 264 ? 86.414 101.201 112.898 1.00 73.94 241 ASP C O 1
ATOM 9075 N N . PHE C 1 265 ? 87.451 99.984 114.476 1.00 74.80 242 PHE C N 1
ATOM 9076 C CA . PHE C 1 265 ? 88.641 100.828 114.511 1.00 72.02 242 PHE C CA 1
ATOM 9077 C C . PHE C 1 265 ? 89.770 100.153 113.753 1.00 73.14 242 PHE C C 1
ATOM 9078 O O . PHE C 1 265 ? 90.215 99.072 114.164 1.00 74.74 242 PHE C O 1
ATOM 9086 N N . PRO C 1 266 ? 90.269 100.730 112.668 1.00 72.68 243 PRO C N 1
ATOM 9087 C CA . PRO C 1 266 ? 91.410 100.140 111.969 1.00 75.47 243 PRO C CA 1
ATOM 9088 C C . PRO C 1 266 ? 92.743 100.702 112.438 1.00 81.06 243 PRO C C 1
ATOM 9089 O O . PRO C 1 266 ? 92.871 101.873 112.795 1.00 82.33 243 PRO C O 1
ATOM 9093 N N . ASN C 1 267 ? 93.786 99.871 112.371 1.00 82.86 244 ASN C N 1
ATOM 9094 C CA . ASN C 1 267 ? 95.136 100.300 112.779 1.00 81.92 244 ASN C CA 1
ATOM 9095 C C . ASN C 1 267 ? 95.208 100.785 114.218 1.00 79.86 244 ASN C C 1
ATOM 9096 O O . ASN C 1 267 ? 95.877 101.779 114.507 1.00 80.17 244 ASN C O 1
ATOM 9101 N N . ALA C 1 268 ? 94.528 100.085 115.122 1.00 80.31 245 ALA C N 1
ATOM 9102 C CA . ALA C 1 268 ? 94.582 100.449 116.528 1.00 78.68 245 ALA C CA 1
ATOM 9103 C C . ALA C 1 268 ? 94.571 99.184 117.365 1.00 77.81 245 ALA C C 1
ATOM 9104 O O . ALA C 1 268 ? 93.925 98.200 117.004 1.00 81.53 245 ALA C O 1
ATOM 9106 N N . ARG C 1 269 ? 95.276 99.217 118.490 1.00 77.40 246 ARG C N 1
ATOM 9107 C CA . ARG C 1 269 ? 95.332 98.047 119.352 1.00 80.60 246 ARG C CA 1
ATOM 9108 C C . ARG C 1 269 ? 94.105 97.948 120.248 1.00 80.63 246 ARG C C 1
ATOM 9109 O O . ARG C 1 269 ? 94.149 98.318 121.426 1.00 78.55 246 ARG C O 1
ATOM 9117 N N . THR C 1 270 ? 92.890 97.571 119.701 1.00 83.47 247 THR C N 1
ATOM 9118 C CA . THR C 1 270 ? 91.681 97.357 120.507 1.00 84.69 247 THR C CA 1
ATOM 9119 C C . THR C 1 270 ? 91.456 95.904 120.922 1.00 86.95 247 THR C C 1
ATOM 9120 O O . THR C 1 270 ? 90.396 95.567 121.451 1.00 91.34 247 THR C O 1
ATOM 9124 N N . GLU C 1 271 ? 92.392 95.025 120.575 1.00 82.58 248 GLU C N 1
ATOM 9125 C CA . GLU C 1 271 ? 92.214 93.592 120.840 1.00 81.82 248 GLU C CA 1
ATOM 9126 C C . GLU C 1 271 ? 92.128 93.258 122.315 1.00 83.49 248 GLU C C 1
ATOM 9127 O O . GLU C 1 271 ? 91.651 92.186 122.688 1.00 82.51 248 GLU C O 1
ATOM 9133 N N . ILE C 1 272 ? 92.584 94.173 123.157 1.00 83.56 249 ILE C N 1
ATOM 9134 C CA . ILE C 1 272 ? 92.545 93.947 124.593 1.00 79.62 249 ILE C CA 1
ATOM 9135 C C . ILE C 1 272 ? 91.118 93.811 125.115 1.00 82.59 249 ILE C C 1
ATOM 9136 O O . ILE C 1 272 ? 90.856 92.991 125.992 1.00 84.29 249 ILE C O 1
ATOM 9141 N N . TYR C 1 273 ? 90.196 94.604 124.581 1.00 82.03 250 TYR C N 1
ATOM 9142 C CA . TYR C 1 273 ? 88.823 94.584 125.080 1.00 80.83 250 TYR C CA 1
ATOM 9143 C C . TYR C 1 273 ? 87.943 93.452 124.557 1.00 80.50 250 TYR C C 1
ATOM 9144 O O . TYR C 1 273 ? 87.033 93.021 125.258 1.00 80.03 250 TYR C O 1
ATOM 9153 N N . THR C 1 274 ? 88.190 92.974 123.339 1.00 79.53 251 THR C N 1
ATOM 9154 C CA . THR C 1 274 ? 87.312 91.942 122.764 1.00 78.00 251 THR C CA 1
ATOM 9155 C C . THR C 1 274 ? 87.178 90.744 123.653 1.00 75.53 251 THR C C 1
ATOM 9156 O O . THR C 1 274 ? 86.082 90.376 124.064 1.00 77.99 251 THR C O 1
ATOM 9160 N N . ARG C 1 275 ? 88.296 90.129 123.968 1.00 70.60 252 ARG C N 1
ATOM 9161 C CA . ARG C 1 275 ? 88.264 88.939 124.774 1.00 70.09 252 ARG C CA 1
ATOM 9162 C C . ARG C 1 275 ? 87.699 89.216 126.143 1.00 72.54 252 ARG C C 1
ATOM 9163 O O . ARG C 1 275 ? 86.931 88.411 126.653 1.00 76.35 252 ARG C O 1
ATOM 9171 N N . MET C 1 276 ? 88.021 90.349 126.755 1.00 70.96 253 MET C N 1
ATOM 9172 C CA . MET C 1 276 ? 87.580 90.584 128.140 1.00 71.03 253 MET C CA 1
ATOM 9173 C C . MET C 1 276 ? 86.192 91.199 128.335 1.00 72.26 253 MET C C 1
ATOM 9174 O O . MET C 1 276 ? 85.444 90.758 129.209 1.00 74.39 253 MET C O 1
ATOM 9179 N N . TYR C 1 277 ? 85.838 92.203 127.544 1.00 73.14 254 TYR C N 1
ATOM 9180 C CA . TYR C 1 277 ? 84.565 92.924 127.742 1.00 73.23 254 TYR C CA 1
ATOM 9181 C C . TYR C 1 277 ? 83.337 92.124 128.200 1.00 73.63 254 TYR C C 1
ATOM 9182 O O . TYR C 1 277 ? 82.576 92.609 129.035 1.00 74.42 254 TYR C O 1
ATOM 9191 N N . PHE C 1 278 ? 83.124 90.921 127.675 1.00 69.13 255 PHE C N 1
ATOM 9192 C CA . PHE C 1 278 ? 81.910 90.183 128.001 1.00 68.22 255 PHE C CA 1
ATOM 9193 C C . PHE C 1 278 ? 82.127 89.073 129.017 1.00 68.21 255 PHE C C 1
ATOM 9194 O O . PHE C 1 278 ? 81.167 88.656 129.669 1.00 73.31 255 PHE C O 1
ATOM 9202 N N . ASN C 1 279 ? 83.368 88.651 129.219 1.00 65.33 256 ASN C N 1
ATOM 9203 C CA . ASN C 1 279 ? 83.624 87.519 130.111 1.00 70.57 256 ASN C CA 1
ATOM 9204 C C . ASN C 1 279 ? 84.126 87.868 131.514 1.00 75.96 256 ASN C C 1
ATOM 9205 O O . ASN C 1 279 ? 83.603 87.348 132.497 1.00 82.82 256 ASN C O 1
ATOM 9210 N N . HIS C 1 280 ? 85.158 88.698 131.623 1.00 75.22 257 HIS C N 1
ATOM 9211 C CA . HIS C 1 280 ? 85.750 88.985 132.939 1.00 79.24 257 HIS C CA 1
ATOM 9212 C C . HIS C 1 280 ? 84.737 89.453 133.993 1.00 83.08 257 HIS C C 1
ATOM 9213 O O . HIS C 1 280 ? 83.909 90.320 133.714 1.00 85.64 257 HIS C O 1
ATOM 9220 N N . PRO C 1 281 ? 84.807 88.886 135.214 1.00 84.36 258 PRO C N 1
ATOM 9221 C CA . PRO C 1 281 ? 83.787 89.279 136.198 1.00 86.49 258 PRO C CA 1
ATOM 9222 C C . PRO C 1 281 ? 83.842 90.705 136.733 1.00 83.47 258 PRO C C 1
ATOM 9223 O O . PRO C 1 281 ? 82.868 91.116 137.359 1.00 85.08 258 PRO C O 1
ATOM 9227 N N . GLY C 1 282 ? 84.929 91.429 136.482 1.00 82.64 259 GLY C N 1
ATOM 9228 C CA . GLY C 1 282 ? 85.076 92.783 136.989 1.00 81.32 259 GLY C CA 1
ATOM 9229 C C . GLY C 1 282 ? 84.473 93.847 136.096 1.00 73.98 259 GLY C C 1
ATOM 9230 O O . GLY C 1 282 ? 84.635 95.040 136.356 1.00 74.93 259 GLY C O 1
ATOM 9231 N N . TYR C 1 283 ? 83.780 93.431 135.043 1.00 88.03 260 TYR C N 1
ATOM 9232 C CA . TYR C 1 283 ? 83.123 94.384 134.155 1.00 89.36 260 TYR C CA 1
ATOM 9233 C C . TYR C 1 283 ? 81.643 94.070 134.093 1.00 89.92 260 TYR C C 1
ATOM 9234 O O . TYR C 1 283 ? 80.928 94.569 133.224 1.00 87.21 260 TYR C O 1
ATOM 9243 N N . ASP C 1 284 ? 81.181 93.242 135.020 1.00 89.55 261 ASP C N 1
ATOM 9244 C CA . ASP C 1 284 ? 79.762 92.858 135.056 1.00 89.24 261 ASP C CA 1
ATOM 9245 C C . ASP C 1 284 ? 78.797 94.057 135.041 1.00 89.82 261 ASP C C 1
ATOM 9246 O O . ASP C 1 284 ? 77.776 94.033 134.363 1.00 85.98 261 ASP C O 1
ATOM 9251 N N . ASP C 1 285 ? 79.142 95.107 135.792 1.00 90.76 262 ASP C N 1
ATOM 9252 C CA . ASP C 1 285 ? 78.340 96.323 135.930 1.00 90.53 262 ASP C CA 1
ATOM 9253 C C . ASP C 1 285 ? 78.795 97.454 134.981 1.00 90.90 262 ASP C C 1
ATOM 9254 O O . ASP C 1 285 ? 78.430 98.612 135.171 1.00 87.51 262 ASP C O 1
ATOM 9259 N N . TYR C 1 286 ? 79.486 97.085 133.906 1.00 92.07 263 TYR C N 1
ATOM 9260 C CA . TYR C 1 286 ? 79.842 98.075 132.888 1.00 92.62 263 TYR C CA 1
ATOM 9261 C C . TYR C 1 286 ? 78.822 97.929 131.758 1.00 93.16 263 TYR C C 1
ATOM 9262 O O . TYR C 1 286 ? 78.115 96.924 131.697 1.00 91.11 263 TYR C O 1
ATOM 9271 N N . PRO C 1 287 ? 78.732 98.920 130.858 1.00 46.83 264 PRO C N 1
ATOM 9272 C CA . PRO C 1 287 ? 77.693 98.878 129.811 1.00 46.54 264 PRO C CA 1
ATOM 9273 C C . PRO C 1 287 ? 77.838 97.757 128.782 1.00 57.77 264 PRO C C 1
ATOM 9274 O O . PRO C 1 287 ? 78.950 97.284 128.556 1.00 60.88 264 PRO C O 1
ATOM 9278 N N . VAL C 1 288 ? 76.730 97.340 128.168 1.00 57.59 265 VAL C N 1
ATOM 9279 C CA . VAL C 1 288 ? 76.782 96.321 127.116 1.00 48.16 265 VAL C CA 1
ATOM 9280 C C . VAL C 1 288 ? 77.146 96.979 125.797 1.00 50.85 265 VAL C C 1
ATOM 9281 O O . VAL C 1 288 ? 77.075 98.203 125.683 1.00 57.75 265 VAL C O 1
ATOM 9285 N N . VAL C 1 289 ? 77.520 96.190 124.791 1.00 49.48 266 VAL C N 1
ATOM 9286 C CA . VAL C 1 289 ? 77.962 96.785 123.537 1.00 50.83 266 VAL C CA 1
ATOM 9287 C C . VAL C 1 289 ? 77.781 95.781 122.411 1.00 55.17 266 VAL C C 1
ATOM 9288 O O . VAL C 1 289 ? 78.010 94.582 122.594 1.00 58.22 266 VAL C O 1
ATOM 9292 N N . GLY C 1 290 ? 77.365 96.274 121.248 1.00 57.51 267 GLY C N 1
ATOM 9293 C CA . GLY C 1 290 ? 77.295 95.459 120.056 1.00 61.47 267 GLY C CA 1
ATOM 9294 C C . GLY C 1 290 ? 75.948 94.849 119.758 1.00 63.02 267 GLY C C 1
ATOM 9295 O O . GLY C 1 290 ? 75.827 94.106 118.779 1.00 69.39 267 GLY C O 1
ATOM 9296 N N . ILE C 1 291 ? 74.925 95.145 120.551 1.00 58.28 268 ILE C N 1
ATOM 9297 C CA . ILE C 1 291 ? 73.622 94.541 120.334 1.00 54.09 268 ILE C CA 1
ATOM 9298 C C . ILE C 1 291 ? 72.950 95.208 119.147 1.00 57.97 268 ILE C C 1
ATOM 9299 O O . ILE C 1 291 ? 72.731 96.424 119.145 1.00 62.87 268 ILE C O 1
ATOM 9304 N N . SER C 1 292 ? 72.543 94.410 118.163 1.00 60.31 269 SER C N 1
ATOM 9305 C CA . SER C 1 292 ? 71.818 94.954 117.014 1.00 63.53 269 SER C CA 1
ATOM 9306 C C . SER C 1 292 ? 70.354 95.194 117.366 1.00 66.68 269 SER C C 1
ATOM 9307 O O . SER C 1 292 ? 69.908 94.845 118.459 1.00 69.29 269 SER C O 1
ATOM 9310 N N . TRP C 1 293 ? 69.592 95.735 116.428 1.00 64.43 270 TRP C N 1
ATOM 9311 C CA . TRP C 1 293 ? 68.193 96.047 116.687 1.00 63.01 270 TRP C CA 1
ATOM 9312 C C . TRP C 1 293 ? 67.389 94.818 116.983 1.00 61.88 270 TRP C C 1
ATOM 9313 O O . TRP C 1 293 ? 66.566 94.819 117.888 1.00 61.53 270 TRP C O 1
ATOM 9324 N N . GLU C 1 294 ? 67.610 93.765 116.226 1.00 59.51 271 GLU C N 1
ATOM 9325 C CA . GLU C 1 294 ? 66.801 92.573 116.377 1.00 61.45 271 GLU C CA 1
ATOM 9326 C C . GLU C 1 294 ? 66.951 91.989 117.768 1.00 62.04 271 GLU C C 1
ATOM 9327 O O . GLU C 1 294 ? 65.970 91.848 118.480 1.00 66.76 271 GLU C O 1
ATOM 9333 N N . GLN C 1 295 ? 68.161 91.638 118.157 1.00 58.29 272 GLN C N 1
ATOM 9334 C CA . GLN C 1 295 ? 68.416 91.095 119.485 1.00 55.39 272 GLN C CA 1
ATOM 9335 C C . GLN C 1 295 ? 67.812 91.980 120.564 1.00 57.04 272 GLN C C 1
ATOM 9336 O O . GLN C 1 295 ? 67.352 91.477 121.597 1.00 57.73 272 GLN C O 1
ATOM 9342 N N . ALA C 1 296 ? 67.789 93.293 120.341 1.00 58.85 273 ALA C N 1
ATOM 9343 C CA . ALA C 1 296 ? 67.156 94.180 121.309 1.00 61.59 273 ALA C CA 1
ATOM 9344 C C . ALA C 1 296 ? 65.672 93.877 121.428 1.00 62.40 273 ALA C C 1
ATOM 9345 O O . ALA C 1 296 ? 65.139 93.762 122.541 1.00 65.96 273 ALA C O 1
ATOM 9347 N N . GLN C 1 297 ? 64.987 93.731 120.294 1.00 62.07 274 GLN C N 1
ATOM 9348 C CA . GLN C 1 297 ? 63.578 93.360 120.366 1.00 61.59 274 GLN C CA 1
ATOM 9349 C C . GLN C 1 297 ? 63.400 91.990 120.998 1.00 61.46 274 GLN C C 1
ATOM 9350 O O . GLN C 1 297 ? 62.414 91.762 121.704 1.00 60.85 274 GLN C O 1
ATOM 9356 N N . ALA C 1 298 ? 64.329 91.065 120.752 1.00 61.09 275 ALA C N 1
ATOM 9357 C CA . ALA C 1 298 ? 64.209 89.729 121.324 1.00 58.32 275 ALA C CA 1
ATOM 9358 C C . ALA C 1 298 ? 64.278 89.778 122.841 1.00 60.71 275 ALA C C 1
ATOM 9359 O O . ALA C 1 298 ? 63.498 89.117 123.530 1.00 65.32 275 ALA C O 1
ATOM 9361 N N . PHE C 1 299 ? 65.209 90.562 123.383 1.00 60.05 276 PHE C N 1
ATOM 9362 C CA . PHE C 1 299 ? 65.273 90.703 124.834 1.00 60.89 276 PHE C CA 1
ATOM 9363 C C . PHE C 1 299 ? 64.026 91.387 125.374 1.00 60.11 276 PHE C C 1
ATOM 9364 O O . PHE C 1 299 ? 63.465 90.971 126.403 1.00 60.45 276 PHE C O 1
ATOM 9372 N N . CYS C 1 300 ? 63.572 92.439 124.691 1.00 59.73 277 CYS C N 1
ATOM 9373 C CA . CYS C 1 300 ? 62.386 93.152 125.147 1.00 63.58 277 CYS C CA 1
ATOM 9374 C C . CYS C 1 300 ? 61.170 92.238 125.154 1.00 64.48 277 CYS C C 1
ATOM 9375 O O . CYS C 1 300 ? 60.288 92.371 126.010 1.00 67.01 277 CYS C O 1
ATOM 9378 N N . ALA C 1 301 ? 61.098 91.311 124.203 1.00 64.49 278 ALA C N 1
ATOM 9379 C CA . ALA C 1 301 ? 59.973 90.388 124.159 1.00 63.97 278 ALA C CA 1
ATOM 9380 C C . ALA C 1 301 ? 60.124 89.281 125.190 1.00 62.21 278 ALA C C 1
ATOM 9381 O O . ALA C 1 301 ? 59.125 88.790 125.723 1.00 65.33 278 ALA C O 1
ATOM 9383 N N . TRP C 1 302 ? 61.354 88.908 125.501 1.00 59.91 279 TRP C N 1
ATOM 9384 C CA . TRP C 1 302 ? 61.561 87.836 126.454 1.00 60.08 279 TRP C CA 1
ATOM 9385 C C . TRP C 1 302 ? 61.192 88.286 127.852 1.00 64.20 279 TRP C C 1
ATOM 9386 O O . TRP C 1 302 ? 60.698 87.493 128.649 1.00 71.86 279 TRP C O 1
ATOM 9397 N N . ARG C 1 303 ? 61.426 89.552 128.163 1.00 59.67 280 ARG C N 1
ATOM 9398 C CA . ARG C 1 303 ? 61.167 90.003 129.527 1.00 61.14 280 ARG C CA 1
ATOM 9399 C C . ARG C 1 303 ? 59.723 89.749 129.947 1.00 67.46 280 ARG C C 1
ATOM 9400 O O . ARG C 1 303 ? 59.458 89.454 131.122 1.00 72.21 280 ARG C O 1
ATOM 9408 N N . SER C 1 304 ? 58.784 89.823 128.998 1.00 64.93 281 SER C N 1
ATOM 9409 C CA . SER C 1 304 ? 57.369 89.705 129.332 1.00 66.10 281 SER C CA 1
ATOM 9410 C C . SER C 1 304 ? 57.027 88.329 129.885 1.00 68.86 281 SER C C 1
ATOM 9411 O O . SER C 1 304 ? 56.262 88.219 130.847 1.00 74.84 281 SER C O 1
ATOM 9414 N N . GLU C 1 305 ? 57.554 87.265 129.281 1.00 67.20 282 GLU C N 1
ATOM 9415 C CA . GLU C 1 305 ? 57.214 85.922 129.742 1.00 70.01 282 GLU C CA 1
ATOM 9416 C C . GLU C 1 305 ? 57.732 85.676 131.150 1.00 75.00 282 GLU C C 1
ATOM 9417 O O . GLU C 1 305 ? 57.029 85.109 131.994 1.00 83.01 282 GLU C O 1
ATOM 9423 N N . PHE C 1 306 ? 58.967 86.094 131.423 1.00 75.35 283 PHE C N 1
ATOM 9424 C CA . PHE C 1 306 ? 59.538 85.888 132.749 1.00 80.59 283 PHE C CA 1
ATOM 9425 C C . PHE C 1 306 ? 58.781 86.694 133.790 1.00 80.51 283 PHE C C 1
ATOM 9426 O O . PHE C 1 306 ? 58.619 86.258 134.935 1.00 80.33 283 PHE C O 1
ATOM 9434 N N . PHE C 1 307 ? 58.323 87.890 133.416 1.00 78.44 284 PHE C N 1
ATOM 9435 C CA . PHE C 1 307 ? 57.491 88.663 134.330 1.00 77.39 284 PHE C CA 1
ATOM 9436 C C . PHE C 1 307 ? 56.158 87.966 134.588 1.00 81.94 284 PHE C C 1
ATOM 9437 O O . PHE C 1 307 ? 55.753 87.794 135.743 1.00 87.56 284 PHE C O 1
ATOM 9445 N N . ARG C 1 308 ? 55.411 87.648 133.545 1.00 82.32 285 ARG C N 1
ATOM 9446 C CA . ARG C 1 308 ? 54.065 87.104 133.752 1.00 84.28 285 ARG C CA 1
ATOM 9447 C C . ARG C 1 308 ? 54.031 85.752 134.433 1.00 88.40 285 ARG C C 1
ATOM 9448 O O . ARG C 1 308 ? 53.218 85.533 135.326 1.00 88.59 285 ARG C O 1
ATOM 9456 N N . LYS C 1 309 ? 54.906 84.842 134.037 1.00 91.46 286 LYS C N 1
ATOM 9457 C CA . LYS C 1 309 ? 54.819 83.492 134.599 1.00 90.87 286 LYS C CA 1
ATOM 9458 C C . LYS C 1 309 ? 54.847 83.511 136.114 1.00 92.78 286 LYS C C 1
ATOM 9459 O O . LYS C 1 309 ? 54.381 82.573 136.748 1.00 91.89 286 LYS C O 1
ATOM 9465 N N . GLY C 1 310 ? 55.292 84.601 136.710 1.00 96.07 287 GLY C N 1
ATOM 9466 C CA . GLY C 1 310 ? 55.361 84.652 138.153 1.00 103.09 287 GLY C CA 1
ATOM 9467 C C . GLY C 1 310 ? 54.202 85.277 138.909 1.00 106.69 287 GLY C C 1
ATOM 9468 O O . GLY C 1 310 ? 53.887 84.835 140.013 1.00 109.42 287 GLY C O 1
ATOM 9469 N N . ILE C 1 311 ? 53.567 86.265 138.293 1.00 104.80 288 ILE C N 1
ATOM 9470 C CA . ILE C 1 311 ? 52.486 86.961 138.951 1.00 110.17 288 ILE C CA 1
ATOM 9471 C C . ILE C 1 311 ? 51.147 86.535 138.413 1.00 111.19 288 ILE C C 1
ATOM 9472 O O . ILE C 1 311 ? 51.059 86.008 137.311 1.00 111.56 288 ILE C O 1
ATOM 9477 N N . ARG C 1 312 ? 50.102 86.757 139.190 1.00 114.08 289 ARG C N 1
ATOM 9478 C CA . ARG C 1 312 ? 48.754 86.442 138.736 1.00 120.13 289 ARG C CA 1
ATOM 9479 C C . ARG C 1 312 ? 47.895 87.699 138.777 1.00 125.85 289 ARG C C 1
ATOM 9480 O O . ARG C 1 312 ? 47.833 88.379 139.806 1.00 132.70 289 ARG C O 1
ATOM 9488 N N . LEU C 1 313 ? 47.228 88.002 137.657 1.00 125.37 290 LEU C N 1
ATOM 9489 C CA . LEU C 1 313 ? 46.326 89.147 137.533 1.00 130.49 290 LEU C CA 1
ATOM 9490 C C . LEU C 1 313 ? 45.009 88.652 136.946 1.00 136.93 290 LEU C C 1
ATOM 9491 O O . LEU C 1 313 ? 44.773 88.769 135.733 1.00 138.05 290 LEU C O 1
ATOM 9496 N N . PRO C 1 314 ? 44.122 88.100 137.777 1.00 139.77 291 PRO C N 1
ATOM 9497 C CA . PRO C 1 314 ? 42.945 87.408 137.227 1.00 141.99 291 PRO C CA 1
ATOM 9498 C C . PRO C 1 314 ? 41.956 88.309 136.508 1.00 141.90 291 PRO C C 1
ATOM 9499 O O . PRO C 1 314 ? 41.665 88.070 135.330 1.00 141.97 291 PRO C O 1
ATOM 9503 N N . GLU C 1 315 ? 41.443 89.347 137.164 1.00 139.79 292 GLU C N 1
ATOM 9504 C CA . GLU C 1 315 ? 40.250 90.042 136.699 1.00 140.94 292 GLU C CA 1
ATOM 9505 C C . GLU C 1 315 ? 40.583 91.434 136.183 1.00 142.10 292 GLU C C 1
ATOM 9506 O O . GLU C 1 315 ? 41.049 92.289 136.943 1.00 139.77 292 GLU C O 1
ATOM 9512 N N . GLY C 1 316 ? 40.330 91.653 134.895 1.00 141.88 293 GLY C N 1
ATOM 9513 C CA . GLY C 1 316 ? 40.328 92.982 134.316 1.00 129.42 293 GLY C CA 1
ATOM 9514 C C . GLY C 1 316 ? 41.593 93.790 134.507 1.00 124.70 293 GLY C C 1
ATOM 9515 O O . GLY C 1 316 ? 41.526 94.982 134.814 1.00 118.09 293 GLY C O 1
ATOM 9516 N N . GLN C 1 317 ? 42.745 93.163 134.320 1.00 123.73 294 GLN C N 1
ATOM 9517 C CA . GLN C 1 317 ? 43.994 93.903 134.394 1.00 120.00 294 GLN C CA 1
ATOM 9518 C C . GLN C 1 317 ? 44.853 93.487 133.218 1.00 116.45 294 GLN C C 1
ATOM 9519 O O . GLN C 1 317 ? 45.846 92.776 133.376 1.00 116.72 294 GLN C O 1
ATOM 9525 N N . ILE C 1 318 ? 44.456 93.924 132.027 1.00 114.24 295 ILE C N 1
ATOM 9526 C CA . ILE C 1 318 ? 45.232 93.598 130.842 1.00 110.14 295 ILE C CA 1
ATOM 9527 C C . ILE C 1 318 ? 46.579 94.275 130.954 1.00 110.30 295 ILE C C 1
ATOM 9528 O O . ILE C 1 318 ? 46.663 95.502 131.003 1.00 111.02 295 ILE C O 1
ATOM 9533 N N . MET C 1 319 ? 47.633 93.481 130.997 1.00 107.95 296 MET C N 1
ATOM 9534 C CA . MET C 1 319 ? 48.977 94.007 131.172 1.00 106.03 296 MET C CA 1
ATOM 9535 C C . MET C 1 319 ? 49.590 94.340 129.811 1.00 103.77 296 MET C C 1
ATOM 9536 O O . MET C 1 319 ? 49.318 93.687 128.800 1.00 104.80 296 MET C O 1
ATOM 9541 N N . ASP C 1 320 ? 50.396 95.409 129.803 1.00 100.47 297 ASP C N 1
ATOM 9542 C CA . ASP C 1 320 ? 51.068 95.836 128.576 1.00 92.63 297 ASP C CA 1
ATOM 9543 C C . ASP C 1 320 ? 52.526 95.418 128.594 1.00 88.96 297 ASP C C 1
ATOM 9544 O O . ASP C 1 320 ? 53.223 95.643 129.583 1.00 89.46 297 ASP C O 1
ATOM 9549 N N . ASP C 1 321 ? 53.007 94.862 127.497 1.00 86.65 298 ASP C N 1
ATOM 9550 C CA . ASP C 1 321 ? 54.353 94.327 127.390 1.00 85.94 298 ASP C CA 1
ATOM 9551 C C . ASP C 1 321 ? 55.380 95.444 127.269 1.00 82.79 298 ASP C C 1
ATOM 9552 O O . ASP C 1 321 ? 55.062 96.587 126.936 1.00 83.71 298 ASP C O 1
ATOM 9557 N N . PHE C 1 322 ? 56.632 95.090 127.535 1.00 76.62 299 PHE C N 1
ATOM 9558 C CA . PHE C 1 322 ? 57.733 96.029 127.415 1.00 70.13 299 PHE C CA 1
ATOM 9559 C C . PHE C 1 322 ? 58.059 96.273 125.947 1.00 66.70 299 PHE C C 1
ATOM 9560 O O . PHE C 1 322 ? 57.757 95.458 125.076 1.00 69.99 299 PHE C O 1
ATOM 9568 N N . ARG C 1 323 ? 58.687 97.412 125.676 1.00 62.47 300 ARG C N 1
ATOM 9569 C CA . ARG C 1 323 ? 59.081 97.731 124.313 1.00 63.54 300 ARG C CA 1
ATOM 9570 C C . ARG C 1 323 ? 60.159 98.800 124.331 1.00 66.96 300 ARG C C 1
ATOM 9571 O O . ARG C 1 323 ? 60.385 99.461 125.345 1.00 71.15 300 ARG C O 1
ATOM 9579 N N . LEU C 1 324 ? 60.827 98.951 123.196 1.00 66.18 301 LEU C N 1
ATOM 9580 C CA . LEU C 1 324 ? 61.808 100.011 123.046 1.00 63.20 301 LEU C CA 1
ATOM 9581 C C . LEU C 1 324 ? 61.106 101.366 123.004 1.00 66.38 301 LEU C C 1
ATOM 9582 O O . LEU C 1 324 ? 60.015 101.481 122.437 1.00 71.20 301 LEU C O 1
ATOM 9587 N N . PRO C 1 325 ? 61.700 102.408 123.581 1.00 61.55 302 PRO C N 1
ATOM 9588 C CA . PRO C 1 325 ? 61.028 103.707 123.619 1.00 62.55 302 PRO C CA 1
ATOM 9589 C C . PRO C 1 325 ? 60.905 104.309 122.234 1.00 67.69 302 PRO C C 1
ATOM 9590 O O . PRO C 1 325 ? 61.713 104.043 121.343 1.00 69.80 302 PRO C O 1
ATOM 9594 N N . THR C 1 326 ? 59.875 105.124 122.058 1.00 67.47 303 THR C N 1
ATOM 9595 C CA . THR C 1 326 ? 59.727 105.896 120.837 1.00 69.76 303 THR C CA 1
ATOM 9596 C C . THR C 1 326 ? 60.560 107.169 120.918 1.00 73.14 303 THR C C 1
ATOM 9597 O O . THR C 1 326 ? 61.134 107.503 121.955 1.00 76.17 303 THR C O 1
ATOM 9601 N N . GLU C 1 327 ? 60.622 107.889 119.800 1.00 68.76 304 GLU C N 1
ATOM 9602 C CA . GLU C 1 327 ? 61.451 109.087 119.737 1.00 66.97 304 GLU C CA 1
ATOM 9603 C C . GLU C 1 327 ? 60.937 110.171 120.675 1.00 66.29 304 GLU C C 1
ATOM 9604 O O . GLU C 1 327 ? 61.709 110.768 121.442 1.00 67.17 304 GLU C O 1
ATOM 9610 N N . ALA C 1 328 ? 59.633 110.435 120.630 1.00 65.90 305 ALA C N 1
ATOM 9611 C CA . ALA C 1 328 ? 59.074 111.526 121.417 1.00 70.54 305 ALA C CA 1
ATOM 9612 C C . ALA C 1 328 ? 59.254 111.282 122.907 1.00 73.90 305 ALA C C 1
ATOM 9613 O O . ALA C 1 328 ? 59.570 112.211 123.658 1.00 77.82 305 ALA C O 1
ATOM 9615 N N . GLU C 1 329 ? 59.048 110.044 123.356 1.00 72.06 306 GLU C N 1
ATOM 9616 C CA . GLU C 1 329 ? 59.220 109.749 124.772 1.00 70.73 306 GLU C CA 1
ATOM 9617 C C . GLU C 1 329 ? 60.661 109.979 125.203 1.00 67.42 306 GLU C C 1
ATOM 9618 O O . GLU C 1 329 ? 60.917 110.504 126.291 1.00 69.01 306 GLU C O 1
ATOM 9624 N N . TRP C 1 330 ? 61.616 109.619 124.352 1.00 66.88 307 TRP C N 1
ATOM 9625 C CA . TRP C 1 330 ? 63.012 109.868 124.680 1.00 69.10 307 TRP C CA 1
ATOM 9626 C C . TRP C 1 330 ? 63.287 111.358 124.823 1.00 66.55 307 TRP C C 1
ATOM 9627 O O . TRP C 1 330 ? 63.846 111.800 125.839 1.00 66.05 307 TRP C O 1
ATOM 9638 N N . GLU C 1 331 ? 62.911 112.137 123.824 1.00 66.14 308 GLU C N 1
ATOM 9639 C CA . GLU C 1 331 ? 63.129 113.564 123.906 1.00 63.28 308 GLU C CA 1
ATOM 9640 C C . GLU C 1 331 ? 62.529 114.090 125.194 1.00 64.07 308 GLU C C 1
ATOM 9641 O O . GLU C 1 331 ? 63.203 114.769 125.963 1.00 68.19 308 GLU C O 1
ATOM 9647 N N . TYR C 1 332 ? 61.264 113.775 125.442 1.00 64.93 309 TYR C N 1
ATOM 9648 C CA . TYR C 1 332 ? 60.611 114.310 126.629 1.00 66.47 309 TYR C CA 1
ATOM 9649 C C . TYR C 1 332 ? 61.348 113.900 127.894 1.00 68.83 309 TYR C C 1
ATOM 9650 O O . TYR C 1 332 ? 61.364 114.646 128.877 1.00 70.81 309 TYR C O 1
ATOM 9659 N N . ALA C 1 333 ? 61.944 112.709 127.900 1.00 67.33 310 ALA C N 1
ATOM 9660 C CA . ALA C 1 333 ? 62.648 112.255 129.092 1.00 62.43 310 ALA C CA 1
ATOM 9661 C C . ALA C 1 333 ? 63.922 113.051 129.316 1.00 63.78 310 ALA C C 1
ATOM 9662 O O . ALA C 1 333 ? 64.286 113.350 130.458 1.00 62.80 310 ALA C O 1
ATOM 9664 N N . ALA C 1 334 ? 64.625 113.388 128.236 1.00 67.53 311 ALA C N 1
ATOM 9665 C CA . ALA C 1 334 ? 65.911 114.063 128.381 1.00 66.13 311 ALA C CA 1
ATOM 9666 C C . ALA C 1 334 ? 65.755 115.554 128.644 1.00 64.39 311 ALA C C 1
ATOM 9667 O O . ALA C 1 334 ? 66.378 116.089 129.564 1.00 62.75 311 ALA C O 1
ATOM 9669 N N . ARG C 1 335 ? 64.930 116.237 127.853 1.00 67.05 312 ARG C N 1
ATOM 9670 C CA . ARG C 1 335 ? 64.809 117.689 127.896 1.00 64.89 312 ARG C CA 1
ATOM 9671 C C . ARG C 1 335 ? 64.222 118.207 129.200 1.00 66.15 312 ARG C C 1
ATOM 9672 O O . ARG C 1 335 ? 64.039 119.422 129.328 1.00 71.62 312 ARG C O 1
ATOM 9680 N N . MET C 1 336 ? 64.049 117.348 130.200 1.00 63.78 313 MET C N 1
ATOM 9681 C CA . MET C 1 336 ? 63.612 117.821 131.523 1.00 65.86 313 MET C CA 1
ATOM 9682 C C . MET C 1 336 ? 62.273 118.540 131.487 1.00 71.98 313 MET C C 1
ATOM 9683 O O . MET C 1 336 ? 61.942 119.319 132.380 1.00 69.53 313 MET C O 1
ATOM 9688 N N . GLY C 1 337 ? 61.490 118.285 130.453 1.00 76.49 314 GLY C N 1
ATOM 9689 C CA . GLY C 1 337 ? 60.161 118.870 130.386 1.00 77.07 314 GLY C CA 1
ATOM 9690 C C . GLY C 1 337 ? 60.012 120.264 129.811 1.00 78.61 314 GLY C C 1
ATOM 9691 O O . GLY C 1 337 ? 59.182 120.480 128.929 1.00 81.22 314 GLY C O 1
ATOM 9692 N N . ASP C 1 338 ? 60.784 121.224 130.304 1.00 76.62 315 ASP C N 1
ATOM 9693 C CA . ASP C 1 338 ? 60.608 122.593 129.847 1.00 78.99 315 ASP C CA 1
ATOM 9694 C C . ASP C 1 338 ? 61.576 122.888 128.710 1.00 82.35 315 ASP C C 1
ATOM 9695 O O . ASP C 1 338 ? 62.655 122.298 128.625 1.00 84.27 315 ASP C O 1
ATOM 9700 N N . SER C 1 339 ? 61.181 123.816 127.839 1.00 81.71 316 SER C N 1
ATOM 9701 C CA . SER C 1 339 ? 61.851 123.976 126.553 1.00 82.63 316 SER C CA 1
ATOM 9702 C C . SER C 1 339 ? 63.141 124.782 126.636 1.00 84.19 316 SER C C 1
ATOM 9703 O O . SER C 1 339 ? 63.882 124.831 125.651 1.00 82.06 316 SER C O 1
ATOM 9706 N N . ASN C 1 340 ? 63.422 125.423 127.770 1.00 84.07 317 ASN C N 1
ATOM 9707 C CA . ASN C 1 340 ? 64.621 126.251 127.866 1.00 79.83 317 ASN C CA 1
ATOM 9708 C C . ASN C 1 340 ? 65.888 125.406 127.890 1.00 80.03 317 ASN C C 1
ATOM 9709 O O . ASN C 1 340 ? 66.917 125.804 127.334 1.00 80.46 317 ASN C O 1
ATOM 9714 N N . ASN C 1 341 ? 65.839 124.246 128.536 1.00 78.73 318 ASN C N 1
ATOM 9715 C CA . ASN C 1 341 ? 67.034 123.432 128.693 1.00 76.60 318 ASN C CA 1
ATOM 9716 C C . ASN C 1 341 ? 67.411 122.790 127.367 1.00 74.68 318 ASN C C 1
ATOM 9717 O O . ASN C 1 341 ? 66.669 121.959 126.837 1.00 74.12 318 ASN C O 1
ATOM 9722 N N . LYS C 1 342 ? 68.568 123.173 126.828 1.00 73.28 319 LYS C N 1
ATOM 9723 C CA . LYS C 1 342 ? 69.085 122.563 125.614 1.00 72.31 319 LYS C CA 1
ATOM 9724 C C . LYS C 1 342 ? 70.060 121.430 125.889 1.00 76.16 319 LYS C C 1
ATOM 9725 O O . LYS C 1 342 ? 70.452 120.732 124.949 1.00 77.56 319 LYS C O 1
ATOM 9731 N N . TYR C 1 343 ? 70.452 121.229 127.138 1.00 76.59 320 TYR C N 1
ATOM 9732 C CA . TYR C 1 343 ? 71.294 120.132 127.579 1.00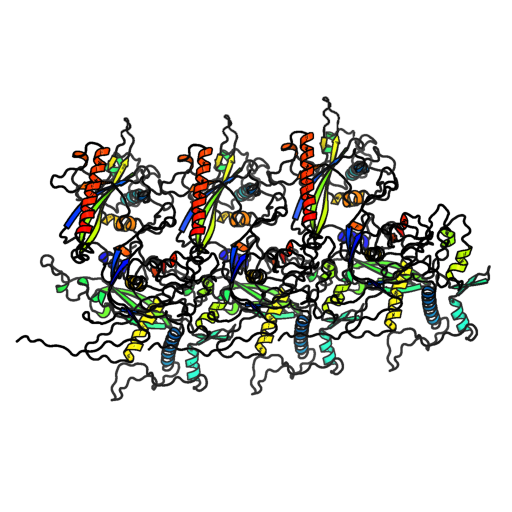 73.55 320 TYR C CA 1
ATOM 9733 C C . TYR C 1 343 ? 70.617 119.454 128.758 1.00 70.25 320 TYR C C 1
ATOM 9734 O O . TYR C 1 343 ? 69.837 120.084 129.477 1.00 72.50 320 TYR C O 1
ATOM 9743 N N . PRO C 1 344 ? 70.882 118.178 128.979 1.00 62.72 321 PRO C N 1
ATOM 9744 C CA . PRO C 1 344 ? 70.219 117.481 130.086 1.00 61.70 321 PRO C CA 1
ATOM 9745 C C . PRO C 1 344 ? 70.810 117.766 131.456 1.00 62.33 321 PRO C C 1
ATOM 9746 O O . PRO C 1 344 ? 71.019 116.838 132.241 1.00 66.02 321 PRO C O 1
ATOM 9750 N N . TRP C 1 345 ? 71.071 119.030 131.765 1.00 62.04 322 TRP C N 1
ATOM 9751 C CA . TRP C 1 345 ? 71.399 119.455 133.116 1.00 66.37 322 TRP C CA 1
ATOM 9752 C C . TRP C 1 345 ? 70.854 120.857 133.347 1.00 74.13 322 TRP C C 1
ATOM 9753 O O . TRP C 1 345 ? 70.230 121.453 132.466 1.00 75.78 322 TRP C O 1
ATOM 9764 N N . SER C 1 346 ? 71.091 121.378 134.554 1.00 77.00 323 SER C N 1
ATOM 9765 C CA . SER C 1 346 ? 70.457 122.626 134.970 1.00 78.97 323 SER C CA 1
ATOM 9766 C C . SER C 1 346 ? 70.887 123.809 134.110 1.00 85.11 323 SER C C 1
ATOM 9767 O O . SER C 1 346 ? 70.046 124.537 133.571 1.00 84.05 323 SER C O 1
ATOM 9770 N N . THR C 1 347 ? 72.192 124.020 133.966 1.00 87.67 324 THR C N 1
ATOM 9771 C CA . THR C 1 347 ? 72.702 125.203 133.293 1.00 89.71 324 THR C CA 1
ATOM 9772 C C . THR C 1 347 ? 72.895 124.932 131.803 1.00 92.25 324 THR C C 1
ATOM 9773 O O . THR C 1 347 ? 72.447 123.920 131.262 1.00 89.13 324 THR C O 1
ATOM 9777 N N . GLU C 1 348 ? 73.565 125.862 131.123 1.00 95.16 325 GLU C N 1
ATOM 9778 C CA . GLU C 1 348 ? 73.885 125.726 129.709 1.00 95.62 325 GLU C CA 1
ATOM 9779 C C . GLU C 1 348 ? 75.385 125.686 129.445 1.00 90.69 325 GLU C C 1
ATOM 9780 O O . GLU C 1 348 ? 75.814 125.958 128.318 1.00 89.11 325 GLU C O 1
ATOM 9786 N N . ASP C 1 349 ? 76.187 125.352 130.450 1.00 87.73 326 ASP C N 1
ATOM 9787 C CA . ASP C 1 349 ? 77.627 125.216 130.298 1.00 91.03 326 ASP C CA 1
ATOM 9788 C C . ASP C 1 349 ? 78.024 123.754 130.453 1.00 88.51 326 ASP C C 1
ATOM 9789 O O . ASP C 1 349 ? 77.425 123.021 131.242 1.00 89.46 326 ASP C O 1
ATOM 9794 N N . LEU C 1 350 ? 79.032 123.331 129.688 1.00 85.08 327 LEU C N 1
ATOM 9795 C CA . LEU C 1 350 ? 79.469 121.942 129.760 1.00 79.71 327 LEU C CA 1
ATOM 9796 C C . LEU C 1 350 ? 80.201 121.652 131.061 1.00 76.41 327 LEU C C 1
ATOM 9797 O O . LEU C 1 350 ? 80.009 120.591 131.665 1.00 75.38 327 LEU C O 1
ATOM 9802 N N . ARG C 1 351 ? 81.002 122.596 131.514 1.00 76.53 328 ARG C N 1
ATOM 9803 C CA . ARG C 1 351 ? 81.764 122.355 132.721 1.00 81.96 328 ARG C CA 1
ATOM 9804 C C . ARG C 1 351 ? 80.928 122.587 133.962 1.00 82.75 328 ARG C C 1
ATOM 9805 O O . ARG C 1 351 ? 79.817 123.102 133.881 1.00 85.15 328 ARG C O 1
ATOM 9813 N N . THR C 1 352 ? 81.454 122.197 135.108 1.00 82.20 329 THR C N 1
ATOM 9814 C CA . THR C 1 352 ? 80.747 122.337 136.367 1.00 84.47 329 THR C CA 1
ATOM 9815 C C . THR C 1 352 ? 81.317 123.507 137.170 1.00 90.36 329 THR C C 1
ATOM 9816 O O . THR C 1 352 ? 82.126 124.291 136.656 1.00 95.59 329 THR C O 1
ATOM 9820 N N . GLY C 1 353 ? 80.883 123.629 138.427 1.00 91.54 330 GLY C N 1
ATOM 9821 C CA . GLY C 1 353 ? 81.318 124.743 139.254 1.00 95.56 330 GLY C CA 1
ATOM 9822 C C . GLY C 1 353 ? 82.821 124.789 139.460 1.00 101.35 330 GLY C C 1
ATOM 9823 O O . GLY C 1 353 ? 83.430 125.860 139.393 1.00 106.32 330 GLY C O 1
ATOM 9824 N N . ARG C 1 354 ? 83.443 123.638 139.724 1.00 100.80 331 ARG C N 1
ATOM 9825 C CA . ARG C 1 354 ? 84.887 123.572 139.955 1.00 96.87 331 ARG C CA 1
ATOM 9826 C C . ARG C 1 354 ? 85.510 122.477 139.082 1.00 93.85 331 ARG C C 1
ATOM 9827 O O . ARG C 1 354 ? 85.740 121.355 139.533 1.00 97.83 331 ARG C O 1
ATOM 9835 N N . GLY C 1 355 ? 85.794 122.825 137.830 1.00 89.69 332 GLY C N 1
ATOM 9836 C CA . GLY C 1 355 ? 86.713 122.070 136.989 1.00 90.36 332 GLY C CA 1
ATOM 9837 C C . GLY C 1 355 ? 86.451 120.589 136.813 1.00 92.36 332 GLY C C 1
ATOM 9838 O O . GLY C 1 355 ? 87.399 119.795 136.840 1.00 89.77 332 GLY C O 1
ATOM 9839 N N . CYS C 1 356 ? 85.198 120.191 136.619 1.00 91.41 333 CYS C N 1
ATOM 9840 C CA . CYS C 1 356 ? 84.871 118.804 136.322 1.00 86.39 333 CYS C CA 1
ATOM 9841 C C . CYS C 1 356 ? 83.874 118.742 135.175 1.00 81.36 333 CYS C C 1
ATOM 9842 O O . CYS C 1 356 ? 83.145 119.698 134.907 1.00 87.92 333 CYS C O 1
ATOM 9845 N N . PHE C 1 357 ? 83.855 117.607 134.490 1.00 74.00 334 PHE C N 1
ATOM 9846 C CA . PHE C 1 357 ? 82.956 117.400 133.367 1.00 73.40 334 PHE C CA 1
ATOM 9847 C C . PHE C 1 357 ? 81.777 116.538 133.790 1.00 74.33 334 PHE C C 1
ATOM 9848 O O . PHE C 1 357 ? 81.937 115.574 134.542 1.00 76.59 334 PHE C O 1
ATOM 9856 N N . LEU C 1 358 ? 80.587 116.895 133.308 1.00 70.68 335 LEU C N 1
ATOM 9857 C CA . LEU C 1 358 ? 79.395 116.157 133.701 1.00 66.72 335 LEU C CA 1
ATOM 9858 C C . LEU C 1 358 ? 79.308 114.808 132.998 1.00 71.82 335 LEU C C 1
ATOM 9859 O O . LEU C 1 358 ? 78.967 113.802 133.628 1.00 75.25 335 LEU C O 1
ATOM 9864 N N . GLY C 1 359 ? 79.615 114.756 131.700 1.00 73.78 336 GLY C N 1
ATOM 9865 C CA . GLY C 1 359 ? 79.366 113.570 130.912 1.00 78.28 336 GLY C CA 1
ATOM 9866 C C . GLY C 1 359 ? 80.648 112.925 130.415 1.00 75.15 336 GLY C C 1
ATOM 9867 O O . GLY C 1 359 ? 81.677 113.578 130.244 1.00 74.15 336 GLY C O 1
ATOM 9868 N N . ASN C 1 360 ? 80.520 111.614 130.139 1.00 72.55 337 ASN C N 1
ATOM 9869 C CA . ASN C 1 360 ? 81.637 110.820 129.623 1.00 72.74 337 ASN C CA 1
ATOM 9870 C C . ASN C 1 360 ? 81.671 110.961 128.117 1.00 72.68 337 ASN C C 1
ATOM 9871 O O . ASN C 1 360 ? 81.181 110.091 127.395 1.00 73.73 337 ASN C O 1
ATOM 9876 N N . PHE C 1 361 ? 82.237 112.050 127.639 1.00 71.47 338 PHE C N 1
ATOM 9877 C CA . PHE C 1 361 ? 82.355 112.345 126.223 1.00 68.88 338 PHE C CA 1
ATOM 9878 C C . PHE C 1 361 ? 83.665 113.081 125.993 1.00 73.72 338 PHE C C 1
ATOM 9879 O O . PHE C 1 361 ? 84.200 113.713 126.903 1.00 76.18 338 PHE C O 1
ATOM 9887 N N . LYS C 1 362 ? 84.189 112.989 124.773 1.00 76.16 339 LYS C N 1
ATOM 9888 C CA . LYS C 1 362 ? 85.475 113.610 124.452 1.00 73.61 339 LYS C CA 1
ATOM 9889 C C . LYS C 1 362 ? 85.411 115.122 124.297 1.00 71.58 339 LYS C C 1
ATOM 9890 O O . LYS C 1 362 ? 84.745 115.628 123.399 1.00 73.20 339 LYS C O 1
ATOM 9896 N N . PRO C 1 363 ? 86.113 115.847 125.172 1.00 68.09 340 PRO C N 1
ATOM 9897 C CA . PRO C 1 363 ? 86.018 117.302 125.074 1.00 70.11 340 PRO C CA 1
ATOM 9898 C C . PRO C 1 363 ? 87.157 117.976 124.330 1.00 77.24 340 PRO C C 1
ATOM 9899 O O . PRO C 1 363 ? 87.031 119.159 124.005 1.00 86.15 340 PRO C O 1
ATOM 9903 N N . GLY C 1 364 ? 88.235 117.250 124.056 1.00 79.26 341 GLY C N 1
ATOM 9904 C CA . GLY C 1 364 ? 89.369 117.824 123.358 1.00 83.48 341 GLY C CA 1
ATOM 9905 C C . GLY C 1 364 ? 89.872 116.946 122.233 1.00 82.95 341 GLY C C 1
ATOM 9906 O O . GLY C 1 364 ? 89.724 115.726 122.278 1.00 84.29 341 GLY C O 1
ATOM 9907 N N . GLU C 1 365 ? 90.477 117.552 121.218 1.00 80.66 342 GLU C N 1
ATOM 9908 C CA . GLU C 1 365 ? 91.026 116.780 120.109 1.00 85.08 342 GLU C CA 1
ATOM 9909 C C . GLU C 1 365 ? 91.937 115.667 120.610 1.00 84.57 342 GLU C C 1
ATOM 9910 O O . GLU C 1 365 ? 93.001 115.937 121.165 1.00 89.15 342 GLU C O 1
ATOM 9916 N N . GLY C 1 366 ? 91.530 114.418 120.410 1.00 80.90 343 GLY C N 1
ATOM 9917 C CA . GLY C 1 366 ? 92.332 113.292 120.860 1.00 79.10 343 GLY C CA 1
ATOM 9918 C C . GLY C 1 366 ? 92.511 113.298 122.362 1.00 77.07 343 GLY C C 1
ATOM 9919 O O . GLY C 1 366 ? 93.340 112.559 122.895 1.00 78.62 343 GLY C O 1
ATOM 9920 N N . ASP C 1 367 ? 91.742 114.131 123.052 1.00 83.61 344 ASP C N 1
ATOM 9921 C CA . ASP C 1 367 ? 91.830 114.211 124.503 1.00 83.98 344 ASP C CA 1
ATOM 9922 C C . ASP C 1 367 ? 90.705 113.419 125.145 1.00 85.12 344 ASP C C 1
ATOM 9923 O O . ASP C 1 367 ? 90.070 113.887 126.091 1.00 80.23 344 ASP C O 1
ATOM 9928 N N . TYR C 1 368 ? 90.453 112.221 124.631 1.00 85.04 345 TYR C N 1
ATOM 9929 C CA . TYR C 1 368 ? 89.381 111.387 125.174 1.00 86.16 345 TYR C CA 1
ATOM 9930 C C . TYR C 1 368 ? 89.421 111.283 126.699 1.00 86.20 345 TYR C C 1
ATOM 9931 O O . TYR C 1 368 ? 88.409 110.988 127.332 1.00 81.54 345 TYR C O 1
ATOM 9940 N N . THR C 1 369 ? 90.569 111.502 127.306 1.00 85.98 346 THR C N 1
ATOM 9941 C CA . THR C 1 369 ? 90.798 111.223 128.735 1.00 84.84 346 THR C CA 1
ATOM 9942 C C . THR C 1 369 ? 90.591 112.429 129.649 1.00 84.46 346 THR C C 1
ATOM 9943 O O . THR C 1 369 ? 90.732 112.305 130.858 1.00 79.24 346 THR C O 1
ATOM 9947 N N . ALA C 1 370 ? 90.177 113.558 129.085 1.00 83.41 347 ALA C N 1
ATOM 9948 C CA . ALA C 1 370 ? 89.890 114.733 129.904 1.00 82.17 347 ALA C CA 1
ATOM 9949 C C . ALA C 1 370 ? 88.606 114.561 130.717 1.00 82.75 347 ALA C C 1
ATOM 9950 O O . ALA C 1 370 ? 88.419 115.236 131.729 1.00 77.88 347 ALA C O 1
ATOM 9952 N N . ASP C 1 371 ? 87.723 113.665 130.285 1.00 67.06 348 ASP C N 1
ATOM 9953 C CA . ASP C 1 371 ? 86.449 113.462 130.982 1.00 63.91 348 ASP C CA 1
ATOM 9954 C C . ASP C 1 371 ? 86.571 112.463 132.126 1.00 62.44 348 ASP C C 1
ATOM 9955 O O . ASP C 1 371 ? 85.628 112.284 132.896 1.00 58.10 348 ASP C O 1
ATOM 9960 N N . GLY C 1 372 ? 87.719 111.808 132.236 1.00 66.74 349 GLY C N 1
ATOM 9961 C CA . GLY C 1 372 ? 87.938 110.839 133.289 1.00 66.68 349 GLY C CA 1
ATOM 9962 C C . GLY C 1 372 ? 88.067 109.408 132.806 1.00 69.09 349 GLY C C 1
ATOM 9963 O O . GLY C 1 372 ? 88.853 108.638 133.363 1.00 70.30 349 GLY C O 1
ATOM 9964 N N . HIS C 1 373 ? 87.312 109.035 131.777 1.00 68.99 350 HIS C N 1
ATOM 9965 C CA . HIS C 1 373 ? 87.261 107.659 131.309 1.00 67.67 350 HIS C CA 1
ATOM 9966 C C . HIS C 1 373 ? 87.386 107.591 129.793 1.00 69.79 350 HIS C C 1
ATOM 9967 O O . HIS C 1 373 ? 86.878 108.459 129.079 1.00 66.26 350 HIS C O 1
ATOM 9974 N N . LEU C 1 374 ? 88.052 106.537 129.312 1.00 71.07 351 LEU C N 1
ATOM 9975 C CA . LEU C 1 374 ? 88.282 106.360 127.882 1.00 70.11 351 LEU C CA 1
ATOM 9976 C C . LEU C 1 374 ? 87.254 105.432 127.249 1.00 67.65 351 LEU C C 1
ATOM 9977 O O . LEU C 1 374 ? 86.660 105.764 126.219 1.00 70.21 351 LEU C O 1
ATOM 9982 N N . ILE C 1 375 ? 87.051 104.257 127.833 1.00 65.97 352 ILE C N 1
ATOM 9983 C CA . ILE C 1 375 ? 86.041 103.305 127.375 1.00 67.79 352 ILE C CA 1
ATOM 9984 C C . ILE C 1 375 ? 84.713 103.683 128.020 1.00 68.72 352 ILE C C 1
ATOM 9985 O O . ILE C 1 375 ? 84.685 104.597 128.854 1.00 73.11 352 ILE C O 1
ATOM 9990 N N . PRO C 1 376 ? 83.597 103.046 127.669 1.00 63.52 353 PRO C N 1
ATOM 9991 C CA . PRO C 1 376 ? 82.366 103.283 128.423 1.00 60.31 353 PRO C CA 1
ATOM 9992 C C . PRO C 1 376 ? 82.579 103.005 129.899 1.00 59.87 353 PRO C C 1
ATOM 9993 O O . PRO C 1 376 ? 83.278 102.069 130.279 1.00 62.82 353 PRO C O 1
ATOM 9997 N N . SER C 1 377 ? 82.058 103.900 130.723 1.00 56.88 354 SER C N 1
ATOM 9998 C CA . SER C 1 377 ? 82.333 103.783 132.142 1.00 60.74 354 SER C CA 1
ATOM 9999 C C . SER C 1 377 ? 81.275 103.125 132.973 1.00 63.24 354 SER C C 1
ATOM 10000 O O . SER C 1 377 ? 80.223 102.725 132.475 1.00 66.10 354 SER C O 1
ATOM 10003 N N . ARG C 1 378 ? 81.563 103.017 134.256 1.00 67.52 355 ARG C N 1
ATOM 10004 C CA . ARG C 1 378 ? 80.627 102.420 135.192 1.00 71.05 355 ARG C CA 1
ATOM 10005 C C . ARG C 1 378 ? 79.395 103.298 135.333 1.00 76.17 355 ARG C C 1
ATOM 10006 O O . ARG C 1 378 ? 79.498 104.525 135.392 1.00 78.56 355 ARG C O 1
ATOM 10014 N N . VAL C 1 379 ? 78.221 102.665 135.373 1.00 75.27 356 VAL C N 1
ATOM 10015 C CA . VAL C 1 379 ? 76.994 103.424 135.566 1.00 70.74 356 VAL C CA 1
ATOM 10016 C C . VAL C 1 379 ? 76.936 103.959 136.992 1.00 72.88 356 VAL C C 1
ATOM 10017 O O . VAL C 1 379 ? 77.584 103.445 137.909 1.00 73.83 356 VAL C O 1
ATOM 10021 N N . SER C 1 380 ? 76.150 105.020 137.169 1.00 71.30 357 SER C N 1
ATOM 10022 C CA . SER C 1 380 ? 75.982 105.749 138.425 1.00 72.42 357 SER C CA 1
ATOM 10023 C C . SER C 1 380 ? 77.239 106.501 138.846 1.00 75.30 357 SER C C 1
ATOM 10024 O O . SER C 1 380 ? 77.407 106.806 140.032 1.00 74.18 357 SER C O 1
ATOM 10027 N N . SER C 1 381 ? 78.127 106.819 137.906 1.00 75.46 358 SER C N 1
ATOM 10028 C CA . SER C 1 381 ? 79.326 107.576 138.244 1.00 73.23 358 SER C CA 1
ATOM 10029 C C . SER C 1 381 ? 79.055 109.074 138.301 1.00 73.81 358 SER C C 1
ATOM 10030 O O . SER C 1 381 ? 79.575 109.766 139.181 1.00 72.96 358 SER C O 1
ATOM 10033 N N . PHE C 1 382 ? 78.255 109.589 137.378 1.00 75.07 359 PHE C N 1
ATOM 10034 C CA . PHE C 1 382 ? 77.969 111.010 137.287 1.00 71.20 359 PHE C CA 1
ATOM 10035 C C . PHE C 1 382 ? 76.629 111.336 137.943 1.00 72.52 359 PHE C C 1
ATOM 10036 O O . PHE C 1 382 ? 75.803 110.460 138.200 1.00 78.83 359 PHE C O 1
ATOM 10044 N N . SER C 1 383 ? 76.417 112.623 138.204 1.00 69.22 360 SER C N 1
ATOM 10045 C CA . SER C 1 383 ? 75.231 113.054 138.928 1.00 70.84 360 SER C CA 1
ATOM 10046 C C . SER C 1 383 ? 73.976 112.898 138.067 1.00 71.10 360 SER C C 1
ATOM 10047 O O . SER C 1 383 ? 74.049 112.904 136.836 1.00 69.75 360 SER C O 1
ATOM 10050 N N . PRO C 1 384 ? 72.813 112.748 138.694 1.00 68.42 361 PRO C N 1
ATOM 10051 C CA . PRO C 1 384 ? 71.574 112.546 137.940 1.00 65.34 361 PRO C CA 1
ATOM 10052 C C . PRO C 1 384 ? 70.917 113.863 137.561 1.00 66.58 361 PRO C C 1
ATOM 10053 O O . PRO C 1 384 ? 71.335 114.944 137.968 1.00 76.33 361 PRO C O 1
ATOM 10057 N N . ASN C 1 385 ? 69.851 113.772 136.774 1.00 60.01 362 ASN C N 1
ATOM 10058 C CA . ASN C 1 385 ? 69.104 114.972 136.429 1.00 62.83 362 ASN C CA 1
ATOM 10059 C C . ASN C 1 385 ? 67.937 115.077 137.394 1.00 65.83 362 ASN C C 1
ATOM 10060 O O . ASN C 1 385 ? 67.834 114.285 138.331 1.00 66.88 362 ASN C O 1
ATOM 10065 N N . ASP C 1 386 ? 67.034 116.021 137.167 1.00 66.49 363 ASP C N 1
ATOM 10066 C CA . ASP C 1 386 ? 65.914 116.215 138.088 1.00 67.07 363 ASP C CA 1
ATOM 10067 C C . ASP C 1 386 ? 65.077 114.952 138.276 1.00 66.54 363 ASP C C 1
ATOM 10068 O O . ASP C 1 386 ? 65.089 114.363 139.356 1.00 65.62 363 ASP C O 1
ATOM 10073 N N . PHE C 1 387 ? 64.349 114.536 137.243 1.00 64.54 364 PHE C N 1
ATOM 10074 C CA . PHE C 1 387 ? 63.478 113.369 137.342 1.00 59.10 364 PHE C CA 1
ATOM 10075 C C . PHE C 1 387 ? 64.113 112.296 138.193 1.00 65.00 364 PHE C C 1
ATOM 10076 O O . PHE C 1 387 ? 63.674 112.037 139.315 1.00 65.31 364 PHE C O 1
ATOM 10084 N N . GLY C 1 388 ? 65.144 111.658 137.656 1.00 64.17 365 GLY C N 1
ATOM 10085 C CA . GLY C 1 388 ? 65.806 110.590 138.377 1.00 57.84 365 GLY C CA 1
ATOM 10086 C C . GLY C 1 388 ? 66.592 109.711 137.430 1.00 55.70 365 GLY C C 1
ATOM 10087 O O . GLY C 1 388 ? 67.357 108.853 137.868 1.00 54.76 365 GLY C O 1
ATOM 10088 N N . LEU C 1 389 ? 66.432 109.926 136.128 1.00 59.01 366 LEU C N 1
ATOM 10089 C CA . LEU C 1 389 ? 67.204 109.164 135.153 1.00 59.19 366 LEU C CA 1
ATOM 10090 C C . LEU C 1 389 ? 68.699 109.369 135.367 1.00 68.11 366 LEU C C 1
ATOM 10091 O O . LEU C 1 389 ? 69.118 110.378 135.936 1.00 72.09 366 LEU C O 1
ATOM 10096 N N . TYR C 1 390 ? 69.504 108.416 134.913 1.00 64.99 367 TYR C N 1
ATOM 10097 C CA . TYR C 1 390 ? 70.953 108.521 135.098 1.00 55.64 367 TYR C CA 1
ATOM 10098 C C . TYR C 1 390 ? 71.725 108.382 133.807 1.00 56.43 367 TYR C C 1
ATOM 10099 O O . TYR C 1 390 ? 71.258 107.750 132.865 1.00 55.74 367 TYR C O 1
ATOM 10108 N N . ASP C 1 391 ? 72.912 108.970 133.762 1.00 64.58 368 ASP C N 1
ATOM 10109 C CA . ASP C 1 391 ? 73.767 108.862 132.581 1.00 75.10 368 ASP C CA 1
ATOM 10110 C C . ASP C 1 391 ? 72.979 109.075 131.294 1.00 74.19 368 ASP C C 1
ATOM 10111 O O . ASP C 1 391 ? 72.979 108.235 130.392 1.00 71.24 368 ASP C O 1
ATOM 10116 N N . MET C 1 392 ? 72.304 110.220 131.206 1.00 73.38 369 MET C N 1
ATOM 10117 C CA . MET C 1 392 ? 71.294 110.391 130.172 1.00 74.73 369 MET C CA 1
ATOM 10118 C C . MET C 1 392 ? 71.932 110.594 128.804 1.00 79.43 369 MET C C 1
ATOM 10119 O O . MET C 1 392 ? 71.443 110.075 127.796 1.00 81.92 369 MET C O 1
ATOM 10124 N N . ALA C 1 393 ? 73.018 111.359 128.747 1.00 79.02 370 ALA C N 1
ATOM 10125 C CA . ALA C 1 393 ? 73.760 111.583 127.515 1.00 77.04 370 ALA C CA 1
ATOM 10126 C C . ALA C 1 393 ? 75.209 111.158 127.694 1.00 79.37 370 ALA C C 1
ATOM 10127 O O . ALA C 1 393 ? 75.778 111.277 128.783 1.00 78.81 370 ALA C O 1
ATOM 10129 N N . GLY C 1 394 ? 75.806 110.673 126.617 1.00 77.16 371 GLY C N 1
ATOM 10130 C CA . GLY C 1 394 ? 77.130 110.100 126.703 1.00 73.92 371 GLY C CA 1
ATOM 10131 C C . GLY C 1 394 ? 77.070 108.633 127.066 1.00 78.07 371 GLY C C 1
ATOM 10132 O O . GLY C 1 394 ? 76.011 108.001 127.064 1.00 86.51 371 GLY C O 1
ATOM 10133 N N . ASN C 1 395 ? 78.238 108.085 127.402 1.00 72.47 372 ASN C N 1
ATOM 10134 C CA . ASN C 1 395 ? 78.415 106.643 127.592 1.00 69.85 372 ASN C CA 1
ATOM 10135 C C . ASN C 1 395 ? 77.999 105.976 126.290 1.00 70.70 372 ASN C C 1
ATOM 10136 O O . ASN C 1 395 ? 78.703 106.149 125.280 1.00 71.62 372 ASN C O 1
ATOM 10141 N N . VAL C 1 396 ? 76.909 105.228 126.250 1.00 68.06 373 VAL C N 1
ATOM 10142 C CA . VAL C 1 396 ? 76.462 104.592 125.034 1.00 64.59 373 VAL C CA 1
ATOM 10143 C C . VAL C 1 396 ? 75.207 105.291 124.539 1.00 67.57 373 VAL C C 1
ATOM 10144 O O . VAL C 1 396 ? 74.439 105.878 125.306 1.00 68.73 373 VAL C O 1
ATOM 10148 N N . ALA C 1 397 ? 74.994 105.230 123.231 1.00 63.41 374 ALA C N 1
ATOM 10149 C CA . ALA C 1 397 ? 73.801 105.801 122.626 1.00 61.02 374 ALA C CA 1
ATOM 10150 C C . ALA C 1 397 ? 72.634 104.865 122.907 1.00 62.19 374 ALA C C 1
ATOM 10151 O O . ALA C 1 397 ? 72.753 103.908 123.673 1.00 67.19 374 ALA C O 1
ATOM 10153 N N . GLU C 1 398 ? 71.480 105.123 122.309 1.00 61.07 375 GLU C N 1
ATOM 10154 C CA . GLU C 1 398 ? 70.305 104.320 122.597 1.00 64.30 375 GLU C CA 1
ATOM 10155 C C . GLU C 1 398 ? 69.513 104.072 121.324 1.00 63.08 375 GLU C C 1
ATOM 10156 O O . GLU C 1 398 ? 69.437 104.939 120.451 1.00 63.77 375 GLU C O 1
ATOM 10162 N N . TRP C 1 399 ? 68.928 102.882 121.226 1.00 58.81 376 TRP C N 1
ATOM 10163 C CA . TRP C 1 399 ? 68.111 102.534 120.079 1.00 59.74 376 TRP C CA 1
ATOM 10164 C C . TRP C 1 399 ? 66.766 103.246 120.157 1.00 60.52 376 TRP C C 1
ATOM 10165 O O . TRP C 1 399 ? 66.372 103.776 121.197 1.00 61.87 376 TRP C O 1
ATOM 10176 N N . THR C 1 400 ? 66.055 103.252 119.036 1.00 59.93 377 THR C N 1
ATOM 10177 C CA . THR C 1 400 ? 64.733 103.850 118.957 1.00 61.16 377 THR C CA 1
ATOM 10178 C C . THR C 1 400 ? 63.913 103.088 117.925 1.00 64.47 377 THR C C 1
ATOM 10179 O O . THR C 1 400 ? 64.457 102.468 117.010 1.00 66.62 377 THR C O 1
ATOM 10183 N N . SER C 1 401 ? 62.592 103.132 118.078 1.00 63.05 378 SER C N 1
ATOM 10184 C CA . SER C 1 401 ? 61.698 102.264 117.328 1.00 61.72 378 SER C CA 1
ATOM 10185 C C . SER C 1 401 ? 61.032 102.947 116.141 1.00 59.54 378 SER C C 1
ATOM 10186 O O . SER C 1 401 ? 60.103 102.376 115.565 1.00 62.78 378 SER C O 1
ATOM 10189 N N . THR C 1 402 ? 61.467 104.138 115.761 1.00 57.07 379 THR C N 1
ATOM 10190 C CA . THR C 1 402 ? 60.895 104.808 114.603 1.00 61.24 379 THR C CA 1
ATOM 10191 C C . THR C 1 402 ? 61.669 104.410 113.349 1.00 60.44 379 THR C C 1
ATOM 10192 O O . THR C 1 402 ? 62.463 103.470 113.358 1.00 62.94 379 THR C O 1
ATOM 10196 N N . ALA C 1 403 ? 61.430 105.114 112.248 1.00 58.03 380 ALA C N 1
ATOM 10197 C CA . ALA C 1 403 ? 62.187 104.925 111.021 1.00 60.25 380 ALA C CA 1
ATOM 10198 C C . ALA C 1 403 ? 62.822 106.248 110.629 1.00 62.12 380 ALA C C 1
ATOM 10199 O O . ALA C 1 403 ? 62.438 107.310 111.123 1.00 65.46 380 ALA C O 1
ATOM 10201 N N . PHE C 1 404 ? 63.809 106.183 109.742 1.00 62.37 381 PHE C N 1
ATOM 10202 C CA . PHE C 1 404 ? 64.562 107.366 109.350 1.00 66.72 381 PHE C CA 1
ATOM 10203 C C . PHE C 1 404 ? 63.990 107.963 108.072 1.00 71.33 381 PHE C C 1
ATOM 10204 O O . PHE C 1 404 ? 63.814 107.260 107.072 1.00 73.01 381 PHE C O 1
ATOM 10212 N N . SER C 1 405 ? 63.711 109.262 108.113 1.00 76.48 382 SER C N 1
ATOM 10213 C CA . SER C 1 405 ? 63.387 110.051 106.934 1.00 81.73 382 SER C CA 1
ATOM 10214 C C . SER C 1 405 ? 63.660 111.501 107.293 1.00 86.03 382 SER C C 1
ATOM 10215 O O . SER C 1 405 ? 63.263 111.948 108.371 1.00 88.73 382 SER C O 1
ATOM 10218 N N . GLU C 1 406 ? 64.342 112.224 106.405 1.00 87.89 383 GLU C N 1
ATOM 10219 C CA . GLU C 1 406 ? 64.710 113.603 106.704 1.00 87.76 383 GLU C CA 1
ATOM 10220 C C . GLU C 1 406 ? 63.493 114.480 106.960 1.00 90.43 383 GLU C C 1
ATOM 10221 O O . GLU C 1 406 ? 63.619 115.521 107.612 1.00 93.80 383 GLU C O 1
ATOM 10227 N N . SER C 1 407 ? 62.320 114.081 106.471 1.00 89.04 384 SER C N 1
ATOM 10228 C CA . SER C 1 407 ? 61.067 114.760 106.762 1.00 88.80 384 SER C CA 1
ATOM 10229 C C . SER C 1 407 ? 60.307 114.082 107.891 1.00 92.07 384 SER C C 1
ATOM 10230 O O . SER C 1 407 ? 59.073 114.055 107.884 1.00 92.81 384 SER C O 1
ATOM 10233 N N . GLY C 1 408 ? 61.030 113.515 108.857 1.00 91.38 385 GLY C N 1
ATOM 10234 C CA . GLY C 1 408 ? 60.386 112.695 109.871 1.00 89.48 385 GLY C CA 1
ATOM 10235 C C . GLY C 1 408 ? 59.466 113.487 110.778 1.00 89.53 385 GLY C C 1
ATOM 10236 O O . GLY C 1 408 ? 58.431 112.988 111.222 1.00 92.90 385 GLY C O 1
ATOM 10237 N N . LEU C 1 409 ? 59.837 114.732 111.073 1.00 85.39 386 LEU C N 1
ATOM 10238 C CA . LEU C 1 409 ? 59.095 115.503 112.062 1.00 87.15 386 LEU C CA 1
ATOM 10239 C C . LEU C 1 409 ? 57.700 115.866 111.570 1.00 91.42 386 LEU C C 1
ATOM 10240 O O . LEU C 1 409 ? 56.749 115.905 112.359 1.00 91.90 386 LEU C O 1
ATOM 10245 N N . LYS C 1 410 ? 57.553 116.146 110.278 1.00 90.71 387 LYS C N 1
ATOM 10246 C CA . LYS C 1 410 ? 56.269 116.640 109.793 1.00 91.03 387 LYS C CA 1
ATOM 10247 C C . LYS C 1 410 ? 55.266 115.518 109.556 1.00 93.47 387 LYS C C 1
ATOM 10248 O O . LYS C 1 410 ? 54.068 115.786 109.417 1.00 93.15 387 LYS C O 1
ATOM 10254 N N . GLN C 1 411 ? 55.719 114.265 109.498 1.00 91.67 388 GLN C N 1
ATOM 10255 C CA . GLN C 1 411 ? 54.839 113.195 109.040 1.00 88.25 388 GLN C CA 1
ATOM 10256 C C . GLN C 1 411 ? 54.068 112.512 110.162 1.00 85.41 388 GLN C C 1
ATOM 10257 O O . GLN C 1 411 ? 53.238 111.646 109.875 1.00 87.86 388 GLN C O 1
ATOM 10263 N N . MET C 1 412 ? 54.314 112.855 111.417 1.00 82.15 389 MET C N 1
ATOM 10264 C CA . MET C 1 412 ? 53.610 112.213 112.516 1.00 84.24 389 MET C CA 1
ATOM 10265 C C . MET C 1 412 ? 52.684 113.198 113.216 1.00 88.65 389 MET C C 1
ATOM 10266 O O . MET C 1 412 ? 52.960 114.396 113.295 1.00 90.99 389 MET C O 1
ATOM 10271 N N . SER C 1 413 ? 51.572 112.678 113.725 1.00 86.61 390 SER C N 1
ATOM 10272 C CA . SER C 1 413 ? 50.633 113.510 114.459 1.00 82.76 390 SER C CA 1
ATOM 10273 C C . SER C 1 413 ? 51.237 113.927 115.796 1.00 81.37 390 SER C C 1
ATOM 10274 O O . SER C 1 413 ? 52.272 113.416 116.225 1.00 81.95 390 SER C O 1
ATOM 10277 N N . ASP C 1 414 ? 50.634 114.924 116.438 1.00 78.76 391 ASP C N 1
ATOM 10278 C CA . ASP C 1 414 ? 51.210 115.458 117.682 1.00 80.32 391 ASP C CA 1
ATOM 10279 C C . ASP C 1 414 ? 51.103 114.559 118.909 1.00 79.28 391 ASP C C 1
ATOM 10280 O O . ASP C 1 414 ? 52.040 114.468 119.699 1.00 80.99 391 ASP C O 1
ATOM 10285 N N . ILE C 1 415 ? 49.965 113.902 119.077 1.00 74.34 392 ILE C N 1
ATOM 10286 C CA . ILE C 1 415 ? 49.775 113.056 120.246 1.00 73.77 392 ILE C CA 1
ATOM 10287 C C . ILE C 1 415 ? 50.487 111.718 120.072 1.00 78.12 392 ILE C C 1
ATOM 10288 O O . ILE C 1 415 ? 50.236 111.007 119.099 1.00 81.63 392 ILE C O 1
ATOM 10293 N N . ASN C 1 416 ? 51.406 111.395 120.983 1.00 77.30 393 ASN C N 1
ATOM 10294 C CA . ASN C 1 416 ? 52.110 110.103 120.935 1.00 71.36 393 ASN C CA 1
ATOM 10295 C C . ASN C 1 416 ? 52.697 109.823 119.520 1.00 71.68 393 ASN C C 1
ATOM 10296 O O . ASN C 1 416 ? 52.303 108.839 118.890 1.00 75.29 393 ASN C O 1
ATOM 10301 N N . PRO C 1 417 ? 53.643 110.674 119.014 1.00 70.33 394 PRO C N 1
ATOM 10302 C CA . PRO C 1 417 ? 54.129 110.409 117.656 1.00 73.21 394 PRO C CA 1
ATOM 10303 C C . PRO C 1 417 ? 54.862 109.081 117.577 1.00 75.08 394 PRO C C 1
ATOM 10304 O O . PRO C 1 417 ? 55.593 108.701 118.491 1.00 74.22 394 PRO C O 1
ATOM 10308 N N . GLU C 1 418 ? 54.575 108.336 116.504 1.00 76.45 395 GLU C N 1
ATOM 10309 C CA . GLU C 1 418 ? 55.200 107.027 116.295 1.00 73.57 395 GLU C CA 1
ATOM 10310 C C . GLU C 1 418 ? 55.077 106.579 114.843 1.00 73.65 395 GLU C C 1
ATOM 10311 O O . GLU C 1 418 ? 53.983 106.245 114.382 1.00 79.61 395 GLU C O 1
ATOM 10317 N N . LEU C 1 419 ? 56.182 106.602 114.111 1.00 68.75 396 LEU C N 1
ATOM 10318 C CA . LEU C 1 419 ? 56.212 106.132 112.734 1.00 64.90 396 LEU C CA 1
ATOM 10319 C C . LEU C 1 419 ? 56.839 104.747 112.737 1.00 69.66 396 LEU C C 1
ATOM 10320 O O . LEU C 1 419 ? 57.957 104.573 113.230 1.00 75.96 396 LEU C O 1
ATOM 10325 N N . GLU C 1 420 ? 56.056 103.767 112.306 1.00 71.72 397 GLU C N 1
ATOM 10326 C CA . GLU C 1 420 ? 56.528 102.398 112.349 1.00 76.04 397 GLU C CA 1
ATOM 10327 C C . GLU C 1 420 ? 56.477 101.743 110.993 1.00 80.82 397 GLU C C 1
ATOM 10328 O O . GLU C 1 420 ? 55.476 101.831 110.283 1.00 85.48 397 GLU C O 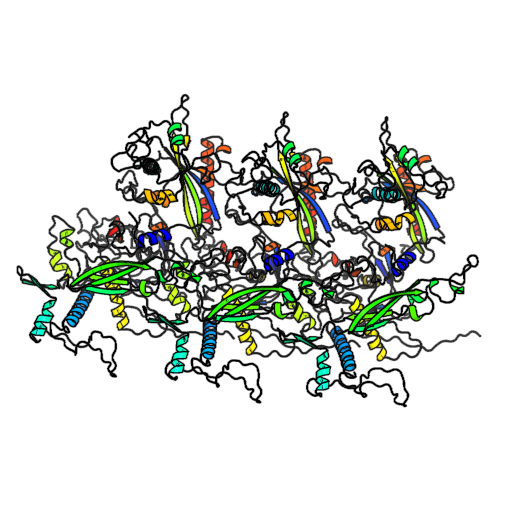1
ATOM 10334 N N . TYR C 1 421 ? 57.563 101.089 110.632 1.00 78.46 398 TYR C N 1
ATOM 10335 C CA . TYR C 1 421 ? 57.641 100.385 109.355 1.00 77.41 398 TYR C CA 1
ATOM 10336 C C . TYR C 1 421 ? 58.430 99.105 109.588 1.00 76.89 398 TYR C C 1
ATOM 10337 O O . TYR C 1 421 ? 59.606 99.158 109.956 1.00 79.96 398 TYR C O 1
ATOM 10346 N N . LYS C 1 422 ? 57.785 97.960 109.386 1.00 75.01 399 LYS C N 1
ATOM 10347 C CA . LYS C 1 422 ? 58.470 96.673 109.419 1.00 79.09 399 LYS C CA 1
ATOM 10348 C C . LYS C 1 422 ? 58.933 96.328 108.010 1.00 81.78 399 LYS C C 1
ATOM 10349 O O . LYS C 1 422 ? 58.115 96.171 107.100 1.00 83.68 399 LYS C O 1
ATOM 10355 N N . ALA C 1 423 ? 60.242 96.215 107.827 1.00 81.05 400 ALA C N 1
ATOM 10356 C CA . ALA C 1 423 ? 60.797 96.004 106.500 1.00 78.24 400 ALA C CA 1
ATOM 10357 C C . ALA C 1 423 ? 60.569 94.576 106.026 1.00 75.01 400 ALA C C 1
ATOM 10358 O O . ALA C 1 423 ? 60.482 93.639 106.820 1.00 73.88 400 ALA C O 1
ATOM 10360 N N . ALA C 1 424 ? 60.469 94.421 104.714 1.00 75.43 401 ALA C N 1
ATOM 10361 C CA . ALA C 1 424 ? 60.420 93.117 104.076 1.00 75.76 401 ALA C CA 1
ATOM 10362 C C . ALA C 1 424 ? 61.765 92.790 103.440 1.00 79.13 401 ALA C C 1
ATOM 10363 O O . ALA C 1 424 ? 62.542 93.679 103.089 1.00 81.53 401 ALA C O 1
ATOM 10365 N N . LEU C 1 425 ? 62.032 91.492 103.292 1.00 78.23 402 LEU C N 1
ATOM 10366 C CA . LEU C 1 425 ? 63.377 91.060 102.925 1.00 77.63 402 LEU C CA 1
ATOM 10367 C C . LEU C 1 425 ? 63.751 91.480 101.509 1.00 76.84 402 LEU C C 1
ATOM 10368 O O . LEU C 1 425 ? 64.925 91.749 101.238 1.00 74.61 402 LEU C O 1
ATOM 10373 N N . THR C 1 426 ? 62.766 91.559 100.619 1.00 78.51 403 THR C N 1
ATOM 10374 C CA . THR C 1 426 ? 63.036 91.898 99.221 1.00 78.36 403 THR C CA 1
ATOM 10375 C C . THR C 1 426 ? 63.282 93.373 98.923 1.00 83.59 403 THR C C 1
ATOM 10376 O O . THR C 1 426 ? 63.627 93.725 97.795 1.00 88.57 403 THR C O 1
ATOM 10380 N N . ASP C 1 427 ? 63.105 94.237 99.917 1.00 84.13 404 ASP C N 1
ATOM 10381 C CA . ASP C 1 427 ? 63.268 95.669 99.693 1.00 83.34 404 ASP C CA 1
ATOM 10382 C C . ASP C 1 427 ? 64.746 96.051 99.657 1.00 85.35 404 ASP C C 1
ATOM 10383 O O . ASP C 1 427 ? 65.582 95.353 100.239 1.00 90.49 404 ASP C O 1
ATOM 10388 N N . PRO C 1 428 ? 65.105 97.141 98.979 1.00 82.62 405 PRO C N 1
ATOM 10389 C CA . PRO C 1 428 ? 66.515 97.543 98.920 1.00 85.61 405 PRO C CA 1
ATOM 10390 C C . PRO C 1 428 ? 67.060 97.862 100.302 1.00 87.34 405 PRO C C 1
ATOM 10391 O O . PRO C 1 428 ? 66.316 97.959 101.279 1.00 89.20 405 PRO C O 1
ATOM 10395 N N . TYR C 1 429 ? 68.380 98.032 100.377 1.00 82.59 406 TYR C N 1
ATOM 10396 C CA . TYR C 1 429 ? 69.017 98.188 101.678 1.00 85.30 406 TYR C CA 1
ATOM 10397 C C . TYR C 1 429 ? 68.846 99.594 102.233 1.00 84.50 406 TYR C C 1
ATOM 10398 O O . TYR C 1 429 ? 69.217 99.855 103.383 1.00 85.40 406 TYR C O 1
ATOM 10407 N N . ILE C 1 430 ? 68.311 100.519 101.436 1.00 80.62 407 ILE C N 1
ATOM 10408 C CA . ILE C 1 430 ? 68.156 101.895 101.901 1.00 78.32 407 ILE C CA 1
ATOM 10409 C C . ILE C 1 430 ? 67.052 102.000 102.944 1.00 76.19 407 ILE C C 1
ATOM 10410 O O . ILE C 1 430 ? 67.161 102.767 103.906 1.00 73.50 407 ILE C O 1
ATOM 10415 N N . LEU C 1 431 ? 65.975 101.239 102.777 1.00 75.92 408 LEU C N 1
ATOM 10416 C CA . LEU C 1 431 ? 64.751 101.480 103.529 1.00 77.86 408 LEU C CA 1
ATOM 10417 C C . LEU C 1 431 ? 64.693 100.760 104.866 1.00 78.49 408 LEU C C 1
ATOM 10418 O O . LEU C 1 431 ? 63.584 100.499 105.342 1.00 85.19 408 LEU C O 1
ATOM 10423 N N . LYS C 1 432 ? 65.811 100.425 105.498 1.00 72.39 409 LYS C N 1
ATOM 10424 C CA . LYS C 1 432 ? 65.761 99.756 106.795 1.00 72.57 409 LYS C CA 1
ATOM 10425 C C . LYS C 1 432 ? 66.729 100.398 107.777 1.00 71.07 409 LYS C C 1
ATOM 10426 O O . LYS C 1 432 ? 67.508 99.724 108.450 1.00 75.12 409 LYS C O 1
ATOM 10432 N N . GLN C 1 433 ? 66.694 101.722 107.874 1.00 64.11 410 GLN C N 1
ATOM 10433 C CA . GLN C 1 433 ? 67.512 102.459 108.824 1.00 62.48 410 GLN C CA 1
ATOM 10434 C C . GLN C 1 433 ? 66.643 102.933 109.980 1.00 61.42 410 GLN C C 1
ATOM 10435 O O . GLN C 1 433 ? 65.524 103.406 109.768 1.00 67.66 410 GLN C O 1
ATOM 10441 N N . LYS C 1 434 ? 67.148 102.797 111.201 1.00 57.28 411 LYS C N 1
ATOM 10442 C CA . LYS C 1 434 ? 66.423 103.203 112.396 1.00 56.40 411 LYS C CA 1
ATOM 10443 C C . LYS C 1 434 ? 67.223 104.243 113.161 1.00 61.56 411 LYS C C 1
ATOM 10444 O O . LYS C 1 434 ? 68.451 104.159 113.238 1.00 67.54 411 LYS C O 1
ATOM 10450 N N . VAL C 1 435 ? 66.516 105.212 113.742 1.00 60.57 412 VAL C N 1
ATOM 10451 C CA . VAL C 1 435 ? 67.167 106.367 114.348 1.00 62.44 412 VAL C CA 1
ATOM 10452 C C . VAL C 1 435 ? 67.794 105.987 115.679 1.00 67.28 412 VAL C C 1
ATOM 10453 O O . VAL C 1 435 ? 67.206 105.246 116.475 1.00 65.22 412 VAL C O 1
ATOM 10457 N N . VAL C 1 436 ? 68.996 106.505 115.930 1.00 71.49 413 VAL C N 1
ATOM 10458 C CA . VAL C 1 436 ? 69.687 106.368 117.207 1.00 66.98 413 VAL C CA 1
ATOM 10459 C C . VAL C 1 436 ? 69.962 107.764 117.746 1.00 66.76 413 VAL C C 1
ATOM 10460 O O . VAL C 1 436 ? 70.469 108.626 117.021 1.00 67.91 413 VAL C O 1
ATOM 10464 N N . ARG C 1 437 ? 69.671 107.973 119.035 1.00 68.06 414 ARG C N 1
ATOM 10465 C CA . ARG C 1 437 ? 69.612 109.312 119.599 1.00 73.78 414 ARG C CA 1
ATOM 10466 C C . ARG C 1 437 ? 70.320 109.380 120.943 1.00 72.16 414 ARG C C 1
ATOM 10467 O O . ARG C 1 437 ? 70.056 108.585 121.845 1.00 69.70 414 ARG C O 1
ATOM 10475 N N . GLY C 1 438 ? 71.204 110.365 121.087 1.00 70.07 415 GLY C N 1
ATOM 10476 C CA . GLY C 1 438 ? 71.821 110.670 122.360 1.00 66.39 415 GLY C CA 1
ATOM 10477 C C . GLY C 1 438 ? 73.332 110.745 122.354 1.00 68.00 415 GLY C C 1
ATOM 10478 O O . GLY C 1 438 ? 73.901 111.376 123.250 1.00 72.79 415 GLY C O 1
ATOM 10479 N N . GLY C 1 439 ? 73.935 110.150 121.366 1.00 70.63 416 GLY C N 1
ATOM 10480 C CA . GLY C 1 439 ? 75.384 110.228 121.296 1.00 75.10 416 GLY C CA 1
ATOM 10481 C C . GLY C 1 439 ? 76.079 109.286 122.269 1.00 74.04 416 GLY C C 1
ATOM 10482 O O . GLY C 1 439 ? 75.457 108.591 123.066 1.00 78.61 416 GLY C O 1
ATOM 10483 N N . SER C 1 440 ? 77.406 109.294 122.209 1.00 68.25 417 SER C N 1
ATOM 10484 C CA . SER C 1 440 ? 78.201 108.337 122.971 1.00 68.28 417 SER C CA 1
ATOM 10485 C C . SER C 1 440 ? 79.616 108.889 123.139 1.00 72.62 417 SER C C 1
ATOM 10486 O O . SER C 1 440 ? 79.885 110.043 122.788 1.00 77.58 417 SER C O 1
ATOM 10489 N N . TRP C 1 441 ? 80.528 108.059 123.662 1.00 70.07 418 TRP C N 1
ATOM 10490 C CA . TRP C 1 441 ? 81.865 108.549 123.989 1.00 68.31 418 TRP C CA 1
ATOM 10491 C C . TRP C 1 441 ? 82.683 108.867 122.747 1.00 66.56 418 TRP C C 1
ATOM 10492 O O . TRP C 1 441 ? 83.768 109.445 122.858 1.00 68.39 418 TRP C O 1
ATOM 10503 N N . LYS C 1 442 ? 82.205 108.490 121.570 1.00 65.85 419 LYS C N 1
ATOM 10504 C CA . LYS C 1 442 ? 82.929 108.803 120.349 1.00 69.28 419 LYS C CA 1
ATOM 10505 C C . LYS C 1 442 ? 82.555 110.169 119.788 1.00 73.57 419 LYS C C 1
ATOM 10506 O O . LYS C 1 442 ? 83.211 110.645 118.857 1.00 74.52 419 LYS C O 1
ATOM 10512 N N . ASP C 1 443 ? 81.547 110.827 120.349 1.00 74.63 420 ASP C N 1
ATOM 10513 C CA . ASP C 1 443 ? 80.969 112.013 119.733 1.00 75.54 420 ASP C CA 1
ATOM 10514 C C . ASP C 1 443 ? 81.586 113.297 120.269 1.00 73.68 420 ASP C C 1
ATOM 10515 O O . ASP C 1 443 ? 81.973 113.379 121.437 1.00 71.32 420 ASP C O 1
ATOM 10520 N N . VAL C 1 444 ? 81.663 114.302 119.399 1.00 72.95 421 VAL C N 1
ATOM 10521 C CA . VAL C 1 444 ? 82.154 115.632 119.740 1.00 69.92 421 VAL C CA 1
ATOM 10522 C C . VAL C 1 444 ? 81.072 116.388 120.493 1.00 70.72 421 VAL C C 1
ATOM 10523 O O . VAL C 1 444 ? 79.934 115.923 120.590 1.00 77.13 421 VAL C O 1
ATOM 10527 N N . ALA C 1 445 ? 81.420 117.555 121.035 1.00 70.58 422 ALA C N 1
ATOM 10528 C CA . ALA C 1 445 ? 80.513 118.259 121.939 1.00 75.18 422 ALA C CA 1
ATOM 10529 C C . ALA C 1 445 ? 79.270 118.781 121.223 1.00 74.32 422 ALA C C 1
ATOM 10530 O O . ALA C 1 445 ? 78.332 119.252 121.872 1.00 72.65 422 ALA C O 1
ATOM 10532 N N . ARG C 1 446 ? 79.253 118.744 119.892 1.00 75.08 423 ARG C N 1
ATOM 10533 C CA . ARG C 1 446 ? 78.059 119.178 119.173 1.00 76.03 423 ARG C CA 1
ATOM 10534 C C . ARG C 1 446 ? 76.978 118.107 119.188 1.00 77.99 423 ARG C C 1
ATOM 10535 O O . ARG C 1 446 ? 75.784 118.422 119.174 1.00 80.34 423 ARG C O 1
ATOM 10543 N N . PHE C 1 447 ? 77.372 116.834 119.198 1.00 77.73 424 PHE C N 1
ATOM 10544 C CA . PHE C 1 447 ? 76.396 115.760 119.038 1.00 73.68 424 PHE C CA 1
ATOM 10545 C C . PHE C 1 447 ? 75.663 115.461 120.338 1.00 70.14 424 PHE C C 1
ATOM 10546 O O . PHE C 1 447 ? 74.579 114.870 120.318 1.00 71.56 424 PHE C O 1
ATOM 10554 N N . ILE C 1 448 ? 76.234 115.845 121.480 1.00 66.11 425 ILE C N 1
ATOM 10555 C CA . ILE C 1 448 ? 75.589 115.565 122.751 1.00 63.91 425 ILE C CA 1
ATOM 10556 C C . ILE C 1 448 ? 74.425 116.496 123.031 1.00 73.01 425 ILE C C 1
ATOM 10557 O O . ILE C 1 448 ? 73.781 116.370 124.074 1.00 78.25 425 ILE C O 1
ATOM 10562 N N . ARG C 1 449 ? 74.138 117.433 122.130 1.00 76.54 426 ARG C N 1
ATOM 10563 C CA . ARG C 1 449 ? 72.894 118.187 122.204 1.00 74.94 426 ARG C CA 1
ATOM 10564 C C . ARG C 1 449 ? 71.715 117.229 122.141 1.00 70.29 426 ARG C C 1
ATOM 10565 O O . ARG C 1 449 ? 71.718 116.273 121.363 1.00 72.35 426 ARG C O 1
ATOM 10573 N N . SER C 1 450 ? 70.705 117.481 122.971 1.00 63.50 427 SER C N 1
ATOM 10574 C CA . SER C 1 450 ? 69.635 116.504 123.128 1.00 66.10 427 SER C CA 1
ATOM 10575 C C . SER C 1 450 ? 68.850 116.299 121.840 1.00 71.19 427 SER C C 1
ATOM 10576 O O . SER C 1 450 ? 68.276 115.226 121.635 1.00 73.45 427 SER C O 1
ATOM 10579 N N . ALA C 1 451 ? 68.816 117.295 120.964 1.00 73.52 428 ALA C N 1
ATOM 10580 C CA . ALA C 1 451 ? 68.049 117.224 119.723 1.00 73.62 428 ALA C CA 1
ATOM 10581 C C . ALA C 1 451 ? 69.017 117.173 118.541 1.00 75.13 428 ALA C C 1
ATOM 10582 O O . ALA C 1 451 ? 69.347 118.198 117.945 1.00 77.79 428 ALA C O 1
ATOM 10584 N N . THR C 1 452 ? 69.456 115.965 118.196 1.00 75.44 429 THR C N 1
ATOM 10585 C CA . THR C 1 452 ? 70.352 115.763 117.066 1.00 74.26 429 THR C CA 1
ATOM 10586 C C . THR C 1 452 ? 70.198 114.327 116.594 1.00 78.01 429 THR C C 1
ATOM 10587 O O . THR C 1 452 ? 70.210 113.407 117.412 1.00 79.47 429 THR C O 1
ATOM 10591 N N . ARG C 1 453 ? 70.068 114.140 115.287 1.00 79.11 430 ARG C N 1
ATOM 10592 C CA . ARG C 1 453 ? 69.672 112.861 114.719 1.00 75.56 430 ARG C CA 1
ATOM 10593 C C . ARG C 1 453 ? 70.869 112.107 114.159 1.00 80.25 430 ARG C C 1
ATOM 10594 O O . ARG C 1 453 ? 71.730 112.690 113.496 1.00 89.95 430 ARG C O 1
ATOM 10602 N N . SER C 1 454 ? 70.918 110.806 114.436 1.00 75.96 431 SER C N 1
ATOM 10603 C CA . SER C 1 454 ? 71.914 109.910 113.871 1.00 78.54 431 SER C CA 1
ATOM 10604 C C . SER C 1 454 ? 71.232 108.612 113.465 1.00 72.65 431 SER C C 1
ATOM 10605 O O . SER C 1 454 ? 70.295 108.162 114.122 1.00 73.60 431 SER C O 1
ATOM 10608 N N . HIS C 1 455 ? 71.701 108.008 112.377 1.00 68.30 432 HIS C N 1
ATOM 10609 C CA . HIS C 1 455 ? 71.077 106.810 111.836 1.00 66.74 432 HIS C CA 1
ATOM 10610 C C . HIS C 1 455 ? 72.092 105.684 111.736 1.00 71.17 432 HIS C C 1
ATOM 10611 O O . HIS C 1 455 ? 73.257 105.918 111.408 1.00 73.50 432 HIS C O 1
ATOM 10618 N N . GLU C 1 456 ? 71.629 104.464 112.014 1.00 72.20 433 GLU C N 1
ATOM 10619 C CA . GLU C 1 456 ? 72.471 103.273 111.916 1.00 68.07 433 GLU C CA 1
ATOM 10620 C C . GLU C 1 456 ? 71.590 102.136 111.419 1.00 65.56 433 GLU C C 1
ATOM 10621 O O . GLU C 1 456 ? 70.429 102.047 111.810 1.00 67.46 433 GLU C O 1
ATOM 10627 N N . TYR C 1 457 ? 72.117 101.260 110.576 1.00 62.38 434 TYR C N 1
ATOM 10628 C CA . TYR C 1 457 ? 71.331 100.189 109.982 1.00 63.64 434 TYR C CA 1
ATOM 10629 C C . TYR C 1 457 ? 70.808 99.241 111.057 1.00 63.07 434 TYR C C 1
ATOM 10630 O O . TYR C 1 457 ? 71.256 99.246 112.205 1.00 66.53 434 TYR C O 1
ATOM 10639 N N . GLN C 1 458 ? 69.840 98.414 110.668 1.00 59.69 435 GLN C N 1
ATOM 10640 C CA . GLN C 1 458 ? 69.204 97.506 111.611 1.00 60.08 435 GLN C CA 1
ATOM 10641 C C . GLN C 1 458 ? 69.932 96.183 111.737 1.00 61.92 435 GLN C C 1
ATOM 10642 O O . GLN C 1 458 ? 69.698 95.446 112.699 1.00 64.91 435 GLN C O 1
ATOM 10648 N N . ASN C 1 459 ? 70.827 95.872 110.803 1.00 62.04 436 ASN C N 1
ATOM 10649 C CA . ASN C 1 459 ? 71.495 94.566 110.814 1.00 61.21 436 ASN C CA 1
ATOM 10650 C C . ASN C 1 459 ? 72.903 94.582 111.388 1.00 63.17 436 ASN C C 1
ATOM 10651 O O . ASN C 1 459 ? 73.457 93.526 111.692 1.00 64.81 436 ASN C O 1
ATOM 10656 N N . VAL C 1 460 ? 73.491 95.762 111.537 1.00 65.19 437 VAL C N 1
ATOM 10657 C CA . VAL C 1 460 ? 74.874 95.843 111.999 1.00 65.69 437 VAL C CA 1
ATOM 10658 C C . VAL C 1 460 ? 74.998 96.535 113.338 1.00 64.66 437 VAL C C 1
ATOM 10659 O O . VAL C 1 460 ? 74.440 97.618 113.517 1.00 68.02 437 VAL C O 1
ATOM 10663 N N . GLY C 1 461 ? 75.713 95.937 114.294 1.00 62.82 438 GLY C N 1
ATOM 10664 C CA . GLY C 1 461 ? 75.935 96.665 115.524 1.00 63.77 438 GLY C CA 1
ATOM 10665 C C . GLY C 1 461 ? 77.315 97.281 115.543 1.00 65.93 438 GLY C C 1
ATOM 10666 O 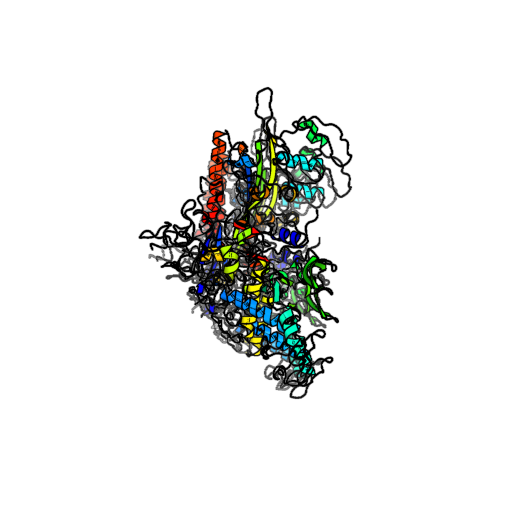O . GLY C 1 461 ? 78.146 96.968 114.689 1.00 68.98 438 GLY C O 1
ATOM 10667 N N . ARG C 1 462 ? 77.585 98.147 116.508 1.00 67.33 439 ARG C N 1
ATOM 10668 C CA . ARG C 1 462 ? 78.911 98.740 116.600 1.00 68.74 439 ARG C CA 1
ATOM 10669 C C . ARG C 1 462 ? 79.461 98.730 118.014 1.00 70.07 439 ARG C C 1
ATOM 10670 O O . ARG C 1 462 ? 79.046 97.920 118.840 1.00 70.30 439 ARG C O 1
ATOM 10678 N N . SER C 1 463 ? 80.393 99.630 118.298 1.00 72.10 440 SER C N 1
ATOM 10679 C CA . SER C 1 463 ? 81.022 99.648 119.608 1.00 71.92 440 SER C CA 1
ATOM 10680 C C . SER C 1 463 ? 80.546 100.784 120.505 1.00 68.85 440 SER C C 1
ATOM 10681 O O . SER C 1 463 ? 81.115 100.977 121.582 1.00 66.02 440 SER C O 1
ATOM 10684 N N . TYR C 1 464 ? 79.530 101.544 120.099 1.00 67.54 441 TYR C N 1
ATOM 10685 C CA . TYR C 1 464 ? 79.045 102.654 120.911 1.00 66.32 441 TYR C CA 1
ATOM 10686 C C . TYR C 1 464 ? 77.525 102.789 120.893 1.00 68.46 441 TYR C C 1
ATOM 10687 O O . TYR C 1 464 ? 77.018 103.912 120.850 1.00 69.56 441 TYR C O 1
ATOM 10696 N N . ILE C 1 465 ? 76.781 101.684 120.932 1.00 68.04 442 ILE C N 1
ATOM 10697 C CA . ILE C 1 465 ? 75.324 101.714 121.002 1.00 59.82 442 ILE C CA 1
ATOM 10698 C C . ILE C 1 465 ? 74.845 100.663 121.995 1.00 57.13 442 ILE C C 1
ATOM 10699 O O . ILE C 1 465 ? 75.239 99.497 121.912 1.00 59.40 442 ILE C O 1
ATOM 10704 N N . GLY C 1 466 ? 73.994 101.081 122.929 1.00 55.45 443 GLY C N 1
ATOM 10705 C CA . GLY C 1 466 ? 73.367 100.182 123.880 1.00 54.88 443 GLY C CA 1
ATOM 10706 C C . GLY C 1 466 ? 71.860 100.240 123.748 1.00 58.58 443 GLY C C 1
ATOM 10707 O O . GLY C 1 466 ? 71.362 100.511 122.654 1.00 63.74 443 GLY C O 1
ATOM 10708 N N . PHE C 1 467 ? 71.120 99.989 124.824 1.00 56.49 444 PHE C N 1
ATOM 10709 C CA . PHE C 1 467 ? 69.675 100.168 124.779 1.00 61.52 444 PHE C CA 1
ATOM 10710 C C . PHE C 1 467 ? 69.122 100.221 126.195 1.00 65.58 444 PHE C C 1
ATOM 10711 O O . PHE C 1 467 ? 69.835 99.966 127.167 1.00 67.46 444 PHE C O 1
ATOM 10719 N N . ARG C 1 468 ? 67.843 100.580 126.293 1.00 64.48 445 ARG C N 1
ATOM 10720 C CA . ARG C 1 468 ? 67.120 100.628 127.557 1.00 61.84 445 ARG C CA 1
ATOM 10721 C C . ARG C 1 468 ? 65.637 100.432 127.283 1.00 65.31 445 ARG C C 1
ATOM 10722 O O . ARG C 1 468 ? 65.150 100.722 126.190 1.00 71.36 445 ARG C O 1
ATOM 10730 N N . CYS C 1 469 ? 64.915 99.948 128.289 1.00 68.00 446 CYS C N 1
ATOM 10731 C CA . CYS C 1 469 ? 63.535 99.516 128.120 1.00 72.79 446 CYS C CA 1
ATOM 10732 C C . CYS C 1 469 ? 62.571 100.428 128.867 1.00 72.75 446 CYS C C 1
ATOM 10733 O O . CYS C 1 469 ? 62.899 100.971 129.923 1.00 76.96 446 CYS C O 1
ATOM 10736 N N . VAL C 1 470 ? 61.368 100.580 128.307 1.00 66.54 447 VAL C N 1
ATOM 10737 C CA . VAL C 1 470 ? 60.307 101.390 128.888 1.00 61.52 447 VAL C CA 1
ATOM 10738 C C . VAL C 1 470 ? 59.042 100.548 128.952 1.00 67.39 447 VAL C C 1
ATOM 10739 O O . VAL C 1 470 ? 59.000 99.413 128.483 1.00 75.62 447 VAL C O 1
ATOM 10743 N N . ARG C 1 471 ? 57.997 101.125 129.537 1.00 64.95 448 ARG C N 1
ATOM 10744 C CA . ARG C 1 471 ? 56.759 100.402 129.799 1.00 67.75 448 ARG C CA 1
ATOM 10745 C C . ARG C 1 471 ? 55.599 101.368 129.959 1.00 68.92 448 ARG C C 1
ATOM 10746 O O . ARG C 1 471 ? 55.669 102.291 130.772 1.00 75.22 448 ARG C O 1
ATOM 10754 N N . THR C 1 472 ? 54.529 101.145 129.201 1.00 65.47 449 THR C N 1
ATOM 10755 C CA . THR C 1 472 ? 53.340 101.975 129.336 1.00 68.17 449 THR C CA 1
ATOM 10756 C C . THR C 1 472 ? 52.664 101.709 130.675 1.00 71.49 449 THR C C 1
ATOM 10757 O O . THR C 1 472 ? 52.611 100.575 131.152 1.00 73.67 449 THR C O 1
ATOM 10761 N N . SER C 1 473 ? 52.147 102.769 131.282 1.00 72.07 450 SER C N 1
ATOM 10762 C CA . SER C 1 473 ? 51.628 102.720 132.639 1.00 72.29 450 SER C CA 1
ATOM 10763 C C . SER C 1 473 ? 50.111 102.810 132.635 1.00 79.18 450 SER C C 1
ATOM 10764 O O . SER C 1 473 ? 49.490 103.153 131.628 1.00 84.89 450 SER C O 1
ATOM 10767 N N . ILE C 1 474 ? 49.522 102.490 133.781 1.00 82.90 451 ILE C N 1
ATOM 10768 C CA . ILE C 1 474 ? 48.095 102.666 134.015 1.00 93.23 451 ILE C CA 1
ATOM 10769 C C . ILE C 1 474 ? 47.923 103.449 135.305 1.00 96.63 451 ILE C C 1
ATOM 10770 O O . ILE C 1 474 ? 48.186 102.927 136.395 1.00 102.17 451 ILE C O 1
ATOM 10775 N N . ALA C 1 475 ? 47.478 104.694 135.181 1.00 98.38 452 ALA C N 1
ATOM 10776 C CA . ALA C 1 475 ? 47.269 105.563 136.324 1.00 101.21 452 ALA C CA 1
ATOM 10777 C C . ALA C 1 475 ? 45.963 106.308 136.134 1.00 104.28 452 ALA C C 1
ATOM 10778 O O . ALA C 1 475 ? 45.330 106.231 135.079 1.00 103.88 452 ALA C O 1
ATOM 10780 N N . PHE C 1 476 ? 45.564 107.032 137.170 1.00 106.40 453 PHE C N 1
ATOM 10781 C CA . PHE C 1 476 ? 44.300 107.751 137.176 1.00 106.92 453 PHE C CA 1
ATOM 10782 C C . PHE C 1 476 ? 44.564 109.248 137.150 1.00 107.33 453 PHE C C 1
ATOM 10783 O O . PHE C 1 476 ? 45.448 109.741 137.857 1.00 110.77 453 PHE C O 1
ATOM 10791 N N . SER C 1 477 ? 43.801 109.961 136.320 1.00 105.45 454 SER C N 1
ATOM 10792 C CA . SER C 1 477 ? 44.092 111.366 136.054 1.00 104.32 454 SER C CA 1
ATOM 10793 C C . SER C 1 477 ? 43.962 112.213 137.311 1.00 108.92 454 SER C C 1
ATOM 10794 O O . SER C 1 477 ? 44.765 113.126 137.539 1.00 108.20 454 SER C O 1
ATOM 10797 N N . SER C 1 478 ? 42.951 111.933 138.139 1.00 108.00 455 SER C N 1
ATOM 10798 C CA . SER C 1 478 ? 42.713 112.756 139.319 1.00 104.61 455 SER C CA 1
ATOM 10799 C C . SER C 1 478 ? 43.876 112.696 140.299 1.00 109.58 455 SER C C 1
ATOM 10800 O O . SER C 1 478 ? 44.066 113.623 141.095 1.00 111.44 455 SER C O 1
ATOM 10803 N N . GLY C 1 479 ? 44.664 111.629 140.254 1.00 109.10 456 GLY C N 1
ATOM 10804 C CA . GLY C 1 479 ? 45.808 111.492 141.134 1.00 106.37 456 GLY C CA 1
ATOM 10805 C C . GLY C 1 479 ? 47.135 111.533 140.403 1.00 106.95 456 GLY C C 1
ATOM 10806 O O . GLY C 1 479 ? 48.131 110.990 140.879 1.00 108.13 456 GLY C O 1
ATOM 10807 N N . THR D 2 46 ? 154.481 97.494 89.983 1.00 121.92 25 THR D N 1
ATOM 10808 C CA . THR D 2 46 ? 153.619 96.417 89.516 1.00 124.81 25 THR D CA 1
ATOM 10809 C C . THR D 2 46 ? 152.448 96.200 90.463 1.00 126.10 25 THR D C 1
ATOM 10810 O O . THR D 2 46 ? 151.935 97.147 91.058 1.00 122.13 25 THR D O 1
ATOM 10814 N N . THR D 2 47 ? 152.032 94.945 90.598 1.00 125.08 26 THR D N 1
ATOM 10815 C CA . THR D 2 47 ? 150.891 94.615 91.440 1.00 117.59 26 THR D CA 1
ATOM 10816 C C . THR D 2 47 ? 151.220 94.836 92.910 1.00 113.54 26 THR D C 1
ATOM 10817 O O . THR D 2 47 ? 152.342 94.584 93.358 1.00 117.20 26 THR D O 1
ATOM 10821 N N . LEU D 2 48 ? 150.233 95.309 93.661 1.00 107.95 27 LEU D N 1
ATOM 10822 C CA . LEU D 2 48 ? 150.402 95.483 95.095 1.00 106.10 27 LEU D CA 1
ATOM 10823 C C . LEU D 2 48 ? 150.305 94.135 95.806 1.00 103.40 27 LEU D C 1
ATOM 10824 O O . LEU D 2 48 ? 149.774 93.156 95.274 1.00 101.77 27 LEU D O 1
ATOM 10829 N N . SER D 2 49 ? 150.831 94.088 97.025 1.00 99.07 28 SER D N 1
ATOM 10830 C CA . SER D 2 49 ? 150.791 92.852 97.787 1.00 98.54 28 SER D CA 1
ATOM 10831 C C . SER D 2 49 ? 149.418 92.650 98.412 1.00 95.34 28 SER D C 1
ATOM 10832 O O . SER D 2 49 ? 148.575 93.548 98.434 1.00 94.98 28 SER D O 1
ATOM 10835 N N . ASN D 2 50 ? 149.204 91.441 98.932 1.00 91.95 29 ASN D N 1
ATOM 10836 C CA . ASN D 2 50 ? 147.897 91.099 99.477 1.00 87.30 29 ASN D CA 1
ATOM 10837 C C . ASN D 2 50 ? 147.526 91.994 100.647 1.00 91.83 29 ASN D C 1
ATOM 10838 O O . ASN D 2 50 ? 146.399 92.495 100.717 1.00 96.11 29 ASN D O 1
ATOM 10843 N N . ARG D 2 51 ? 148.456 92.210 101.578 1.00 90.97 30 ARG D N 1
ATOM 10844 C CA . ARG D 2 51 ? 148.142 93.058 102.722 1.00 92.68 30 ARG D CA 1
ATOM 10845 C C . ARG D 2 51 ? 148.088 94.527 102.326 1.00 93.15 30 ARG D C 1
ATOM 10846 O O . ARG D 2 51 ? 147.539 95.354 103.063 1.00 94.02 30 ARG D O 1
ATOM 10854 N N . ALA D 2 52 ? 148.663 94.876 101.177 1.00 90.02 31 ALA D N 1
ATOM 10855 C CA . ALA D 2 52 ? 148.505 96.234 100.674 1.00 89.73 31 ALA D CA 1
ATOM 10856 C C . ALA D 2 52 ? 147.066 96.499 100.258 1.00 95.63 31 ALA D C 1
ATOM 10857 O O . ALA D 2 52 ? 146.515 97.566 100.547 1.00 98.95 31 ALA D O 1
ATOM 10859 N N . GLN D 2 53 ? 146.436 95.536 99.580 1.00 93.93 32 GLN D N 1
ATOM 10860 C CA . GLN D 2 53 ? 145.054 95.723 99.152 1.00 90.15 32 GLN D CA 1
ATOM 10861 C C . GLN D 2 53 ? 144.102 95.724 100.338 1.00 91.02 32 GLN D C 1
ATOM 10862 O O . GLN D 2 53 ? 142.989 96.253 100.245 1.00 94.68 32 GLN D O 1
ATOM 10868 N N . GLU D 2 54 ? 144.506 95.118 101.454 1.00 89.23 33 GLU D N 1
ATOM 10869 C CA . GLU D 2 54 ? 143.680 95.179 102.654 1.00 89.99 33 GLU D CA 1
ATOM 10870 C C . GLU D 2 54 ? 143.627 96.593 103.211 1.00 93.46 33 GLU D C 1
ATOM 10871 O O . GLU D 2 54 ? 142.576 97.046 103.678 1.00 98.65 33 GLU D O 1
ATOM 10877 N N . PHE D 2 55 ? 144.750 97.307 103.165 1.00 91.94 34 PHE D N 1
ATOM 10878 C CA . PHE D 2 55 ? 144.808 98.650 103.733 1.00 92.56 34 PHE D CA 1
ATOM 10879 C C . PHE D 2 55 ? 143.907 99.617 102.975 1.00 93.45 34 PHE D C 1
ATOM 10880 O O . PHE D 2 55 ? 143.280 100.497 103.573 1.00 92.92 34 PHE D O 1
ATOM 10888 N N . ASN D 2 56 ? 143.839 99.476 101.651 1.00 93.73 35 ASN D N 1
ATOM 10889 C CA . ASN D 2 56 ? 143.084 100.434 100.850 1.00 91.64 35 ASN D CA 1
ATOM 10890 C C . ASN D 2 56 ? 141.595 100.377 101.159 1.00 93.30 35 ASN D C 1
ATOM 10891 O O . ASN D 2 56 ? 140.964 101.415 101.387 1.00 93.00 35 ASN D O 1
ATOM 10896 N N . ARG D 2 57 ? 141.016 99.175 101.183 1.00 95.35 36 ARG D N 1
ATOM 10897 C CA . ARG D 2 57 ? 139.575 99.058 101.384 1.00 95.46 36 ARG D CA 1
ATOM 10898 C C . ARG D 2 57 ? 139.156 99.570 102.756 1.00 100.21 36 ARG D C 1
ATOM 10899 O O . ARG D 2 57 ? 138.005 99.978 102.948 1.00 102.29 36 ARG D O 1
ATOM 10907 N N . ARG D 2 58 ? 140.069 99.553 103.727 1.00 98.63 37 ARG D N 1
ATOM 10908 C CA . ARG D 2 58 ? 139.710 100.015 105.064 1.00 98.74 37 ARG D CA 1
ATOM 10909 C C . ARG D 2 58 ? 139.611 101.535 105.124 1.00 100.00 37 ARG D C 1
ATOM 10910 O O . ARG D 2 58 ? 138.846 102.081 105.926 1.00 102.97 37 ARG D O 1
ATOM 10918 N N . LEU D 2 59 ? 140.378 102.236 104.292 1.00 98.57 38 LEU D N 1
ATOM 10919 C CA . LEU D 2 59 ? 140.476 103.687 104.395 1.00 98.26 38 LEU D CA 1
ATOM 10920 C C . LEU D 2 59 ? 139.457 104.426 103.536 1.00 97.80 38 LEU D C 1
ATOM 10921 O O . LEU D 2 59 ? 139.258 105.626 103.743 1.00 93.78 38 LEU D O 1
ATOM 10926 N N . THR D 2 60 ? 138.799 103.750 102.600 1.00 99.89 39 THR D N 1
ATOM 10927 C CA . THR D 2 60 ? 137.849 104.392 101.702 1.00 99.38 39 THR D CA 1
ATOM 10928 C C . THR D 2 60 ? 136.630 104.878 102.477 1.00 99.74 39 THR D C 1
ATOM 10929 O O . THR D 2 60 ? 136.123 104.184 103.361 1.00 99.87 39 THR D O 1
ATOM 10933 N N . GLN D 2 61 ? 136.169 106.080 102.141 1.00 95.96 40 GLN D N 1
ATOM 10934 C CA . GLN D 2 61 ? 135.045 106.692 102.835 1.00 91.28 40 GLN D CA 1
ATOM 10935 C C . GLN D 2 61 ? 133.732 106.299 102.176 1.00 94.98 40 GLN D C 1
ATOM 10936 O O . GLN D 2 61 ? 133.577 106.411 100.957 1.00 95.77 40 GLN D O 1
ATOM 10942 N N . LYS D 2 62 ? 132.777 105.849 102.986 1.00 97.42 41 LYS D N 1
ATOM 10943 C CA . LYS D 2 62 ? 131.476 105.415 102.493 1.00 99.68 41 LYS D CA 1
ATOM 10944 C C . LYS D 2 62 ? 130.383 106.325 103.030 1.00 94.72 41 LYS D C 1
ATOM 10945 O O . LYS D 2 62 ? 130.331 106.606 104.231 1.00 92.07 41 LYS D O 1
ATOM 10951 N N . THR D 2 63 ? 129.507 106.770 102.132 1.00 93.87 42 THR D N 1
ATOM 10952 C CA . THR D 2 63 ? 128.433 107.710 102.428 1.00 95.47 42 THR D CA 1
ATOM 10953 C C . THR D 2 63 ? 127.072 107.081 102.161 1.00 97.05 42 THR D C 1
ATOM 10954 O O . THR D 2 63 ? 126.148 107.742 101.685 1.00 97.61 42 THR D O 1
ATOM 10958 N N . ASP D 2 64 ? 126.936 105.788 102.459 1.00 96.92 43 ASP D N 1
ATOM 10959 C CA . ASP D 2 64 ? 125.700 105.079 102.140 1.00 99.03 43 ASP D CA 1
ATOM 10960 C C . ASP D 2 64 ? 124.508 105.669 102.881 1.00 94.56 43 ASP D C 1
ATOM 10961 O O . ASP D 2 64 ? 123.429 105.836 102.302 1.00 97.71 43 ASP D O 1
ATOM 10966 N N . ASN D 2 65 ? 124.674 105.984 104.161 1.00 91.07 44 ASN D N 1
ATOM 10967 C CA . ASN D 2 65 ? 123.613 106.585 104.956 1.00 89.79 44 ASN D CA 1
ATOM 10968 C C . ASN D 2 65 ? 124.127 107.866 105.588 1.00 85.50 44 ASN D C 1
ATOM 10969 O O . ASN D 2 65 ? 125.262 107.911 106.070 1.00 87.68 44 ASN D O 1
ATOM 10974 N N . ALA D 2 66 ? 123.289 108.901 105.585 1.00 79.30 45 ALA D N 1
ATOM 10975 C CA . ALA D 2 66 ? 123.645 110.167 106.200 1.00 75.02 45 ALA D CA 1
ATOM 10976 C C . ALA D 2 66 ? 122.378 110.978 106.373 1.00 71.67 45 ALA D C 1
ATOM 10977 O O . ALA D 2 66 ? 121.586 111.065 105.426 1.00 75.03 45 ALA D O 1
ATOM 10979 N N . PRO D 2 67 ? 122.137 111.560 107.545 1.00 66.90 46 PRO D N 1
ATOM 10980 C CA . PRO D 2 67 ? 120.968 112.424 107.732 1.00 67.58 46 PRO D CA 1
ATOM 10981 C C . PRO D 2 67 ? 121.200 113.904 107.466 1.00 72.96 46 PRO D C 1
ATOM 10982 O O . PRO D 2 67 ? 120.319 114.707 107.785 1.00 74.31 46 PRO D O 1
ATOM 10986 N N . TRP D 2 68 ? 122.345 114.288 106.902 1.00 74.18 47 TRP D N 1
ATOM 10987 C CA . TRP D 2 68 ? 122.573 115.665 106.463 1.00 71.30 47 TRP D CA 1
ATOM 10988 C C . TRP D 2 68 ? 123.729 115.667 105.475 1.00 70.62 47 TRP D C 1
ATOM 10989 O O . TRP D 2 68 ? 124.846 115.289 105.833 1.00 72.30 47 TRP D O 1
ATOM 11000 N N . ARG D 2 69 ? 123.473 116.100 104.247 1.00 68.86 48 ARG D N 1
ATOM 11001 C CA . ARG D 2 69 ? 124.505 116.088 103.219 1.00 67.83 48 ARG D CA 1
ATOM 11002 C C . ARG D 2 69 ? 124.258 117.252 102.276 1.00 70.44 48 ARG D C 1
ATOM 11003 O O . ARG D 2 69 ? 123.143 117.408 101.775 1.00 78.71 48 ARG D O 1
ATOM 11011 N N . ARG D 2 70 ? 125.285 118.058 102.023 1.00 61.77 49 ARG D N 1
ATOM 11012 C CA . ARG D 2 70 ? 125.161 119.209 101.144 1.00 54.62 49 ARG D CA 1
ATOM 11013 C C . ARG D 2 70 ? 126.323 119.225 100.162 1.00 56.68 49 ARG D C 1
ATOM 11014 O O . ARG D 2 70 ? 127.418 118.758 100.475 1.00 62.17 49 ARG D O 1
ATOM 11022 N N . VAL D 2 71 ? 126.077 119.760 98.968 1.00 54.51 50 VAL D N 1
ATOM 11023 C CA . VAL D 2 71 ? 127.056 119.775 97.885 1.00 53.88 50 VAL D CA 1
ATOM 11024 C C . VAL D 2 71 ? 127.389 121.219 97.546 1.00 59.13 50 VAL D C 1
ATOM 11025 O O . VAL D 2 71 ? 126.488 122.052 97.403 1.00 64.27 50 VAL D O 1
ATOM 11029 N N . VAL D 2 72 ? 128.679 121.517 97.415 1.00 60.08 51 VAL D N 1
ATOM 11030 C CA . VAL D 2 72 ? 129.166 122.870 97.176 1.00 55.04 51 VAL D CA 1
ATOM 11031 C C . VAL D 2 72 ? 130.238 122.822 96.097 1.00 57.43 51 VAL D C 1
ATOM 11032 O O . VAL D 2 72 ? 131.081 121.920 96.095 1.00 62.96 51 VAL D O 1
ATOM 11036 N N . TYR D 2 73 ? 130.220 123.817 95.205 1.00 57.95 52 TYR D N 1
ATOM 11037 C CA . TYR D 2 73 ? 131.244 123.931 94.168 1.00 60.77 52 TYR D CA 1
ATOM 11038 C C . TYR D 2 73 ? 132.144 125.115 94.509 1.00 67.07 52 TYR D C 1
ATOM 11039 O O . TYR D 2 73 ? 131.650 126.152 94.955 1.00 71.93 52 TYR D O 1
ATOM 11048 N N . ARG D 2 74 ? 133.448 124.981 94.298 1.00 65.19 53 ARG D N 1
ATOM 11049 C CA . ARG D 2 74 ? 134.411 126.023 94.619 1.00 62.98 53 ARG D CA 1
ATOM 11050 C C . ARG D 2 74 ? 135.327 126.279 93.435 1.00 66.10 53 ARG D C 1
ATOM 11051 O O . ARG D 2 74 ? 135.498 125.422 92.565 1.00 63.96 53 ARG D O 1
ATOM 11059 N N . ARG D 2 75 ? 135.905 127.478 93.405 1.00 70.96 54 ARG D N 1
ATOM 11060 C CA . ARG D 2 75 ? 136.840 127.897 92.365 1.00 72.08 54 ARG D CA 1
ATOM 11061 C C . ARG D 2 75 ? 138.184 128.210 93.006 1.00 73.67 54 ARG D C 1
ATOM 11062 O O . ARG D 2 75 ? 138.339 129.252 93.649 1.00 74.01 54 ARG D O 1
ATOM 11070 N N . VAL D 2 76 ? 139.151 127.321 92.818 1.00 72.96 55 VAL D N 1
ATOM 11071 C CA . VAL D 2 76 ? 140.467 127.433 93.434 1.00 71.14 55 VAL D CA 1
ATOM 11072 C C . VAL D 2 76 ? 141.364 128.198 92.479 1.00 73.98 55 VAL D C 1
ATOM 11073 O O . VAL D 2 76 ? 141.490 127.827 91.307 1.00 76.09 55 VAL D O 1
ATOM 11077 N N . ASP D 2 77 ? 141.987 129.260 92.975 1.00 75.16 56 ASP D N 1
ATOM 11078 C CA . ASP D 2 77 ? 142.814 130.139 92.160 1.00 80.50 56 ASP D CA 1
ATOM 11079 C C . ASP D 2 77 ? 144.282 129.797 92.377 1.00 82.50 56 ASP D C 1
ATOM 11080 O O . ASP D 2 77 ? 144.733 129.689 93.521 1.00 87.97 56 ASP D O 1
ATOM 11085 N N . LEU D 2 78 ? 145.024 129.635 91.284 1.00 76.76 57 LEU D N 1
ATOM 11086 C CA . LEU D 2 78 ? 146.402 129.171 91.361 1.00 77.34 57 LEU D CA 1
ATOM 11087 C C . LEU D 2 78 ? 147.424 130.293 91.462 1.00 82.14 57 LEU D C 1
ATOM 11088 O O . LEU D 2 78 ? 148.614 130.002 91.607 1.00 85.04 57 LEU D O 1
ATOM 11093 N N . MET D 2 79 ? 147.019 131.554 91.385 1.00 82.54 58 MET D N 1
ATOM 11094 C CA . MET D 2 79 ? 147.982 132.639 91.475 1.00 80.45 58 MET D CA 1
ATOM 11095 C C . MET D 2 79 ? 148.187 133.143 92.894 1.00 85.81 58 MET D C 1
ATOM 11096 O O . MET D 2 79 ? 149.065 133.982 93.113 1.00 86.76 58 MET D O 1
ATOM 11101 N N . GLU D 2 80 ? 147.454 132.596 93.857 1.00 90.49 59 GLU D N 1
ATOM 11102 C CA . GLU D 2 80 ? 147.675 132.950 95.253 1.00 91.24 59 GLU D CA 1
ATOM 11103 C C . GLU D 2 80 ? 148.696 131.969 95.787 1.00 93.24 59 GLU D C 1
ATOM 11104 O O . GLU D 2 80 ? 148.725 130.822 95.353 1.00 92.95 59 GLU D O 1
ATOM 11110 N N . GLU D 2 81 ? 149.514 132.409 96.736 1.00 93.01 60 GLU D N 1
ATOM 11111 C CA . GLU D 2 81 ? 150.578 131.559 97.259 1.00 95.72 60 GLU D CA 1
ATOM 11112 C C . GLU D 2 81 ? 150.077 130.226 97.754 1.00 95.24 60 GLU D C 1
ATOM 11113 O O . GLU D 2 81 ? 150.701 129.194 97.516 1.00 92.24 60 GLU D O 1
ATOM 11119 N N . SER D 2 82 ? 148.951 130.231 98.434 1.00 96.01 61 SER D N 1
ATOM 11120 C CA . SER D 2 82 ? 148.411 129.012 99.030 1.00 92.77 61 SER D CA 1
ATOM 11121 C C . SER D 2 82 ? 148.176 127.907 98.013 1.00 88.87 61 SER D C 1
ATOM 11122 O O . SER D 2 82 ? 148.491 126.746 98.273 1.00 87.66 61 SER D O 1
ATOM 11125 N N . ASN D 2 83 ? 147.624 128.254 96.858 1.00 84.05 62 ASN D N 1
ATOM 11126 C CA . ASN D 2 83 ? 147.301 127.238 95.862 1.00 80.26 62 ASN D CA 1
ATOM 11127 C C . ASN D 2 83 ? 148.400 127.078 94.820 1.00 83.78 62 ASN D C 1
ATOM 11128 O O . ASN D 2 83 ? 148.241 126.335 93.853 1.00 87.49 62 ASN D O 1
ATOM 11133 N N . ALA D 2 84 ? 149.516 127.769 95.018 1.00 82.27 63 ALA D N 1
ATOM 11134 C CA . ALA D 2 84 ? 150.625 127.680 94.072 1.00 80.62 63 ALA D CA 1
ATOM 11135 C C . ALA D 2 84 ? 151.151 126.251 93.945 1.00 76.47 63 ALA D C 1
ATOM 11136 O O . ALA D 2 84 ? 151.838 125.927 92.977 1.00 78.38 63 ALA D O 1
ATOM 11138 N N . VAL D 2 85 ? 150.879 125.391 94.918 1.00 71.50 64 VAL D N 1
ATOM 11139 C CA . VAL D 2 85 ? 151.450 124.030 94.910 1.00 68.26 64 VAL D CA 1
ATOM 11140 C C . VAL D 2 85 ? 151.326 123.247 93.601 1.00 71.84 64 VAL D C 1
ATOM 11141 O O . VAL D 2 85 ? 152.187 122.424 93.292 1.00 83.05 64 VAL D O 1
ATOM 11145 N N . LEU D 2 86 ? 150.258 123.494 92.853 1.00 70.31 65 LEU D N 1
ATOM 11146 C CA . LEU D 2 86 ? 150.037 122.762 91.611 1.00 75.52 65 LEU D CA 1
ATOM 11147 C C . LEU D 2 86 ? 150.758 123.399 90.434 1.00 75.72 65 LEU D C 1
ATOM 11148 O O . LEU D 2 86 ? 150.892 122.780 89.379 1.00 76.31 65 LEU D O 1
ATOM 11153 N N . TYR D 2 87 ? 151.193 124.642 90.604 1.00 71.28 66 TYR D N 1
ATOM 11154 C CA . TYR D 2 87 ? 151.877 125.343 89.527 1.00 71.45 66 TYR D CA 1
ATOM 11155 C C . TYR D 2 87 ? 153.324 125.614 89.912 1.00 82.16 66 TYR D C 1
ATOM 11156 O O . TYR D 2 87 ? 153.765 126.762 89.951 1.00 85.51 66 TYR D O 1
ATOM 11165 N N . TYR D 2 88 ? 154.062 124.556 90.223 1.00 86.37 67 TYR D N 1
ATOM 11166 C CA . TYR D 2 88 ? 155.467 124.720 90.581 1.00 84.05 67 TYR D CA 1
ATOM 11167 C C . TYR D 2 88 ? 156.369 124.666 89.348 1.00 82.78 67 TYR D C 1
ATOM 11168 O O . TYR D 2 88 ? 157.158 125.582 89.122 1.00 88.32 67 TYR D O 1
ATOM 11177 N N . PRO D 2 89 ? 156.297 123.672 88.486 1.00 76.19 68 PRO D N 1
ATOM 11178 C CA . PRO D 2 89 ? 157.051 123.705 87.239 1.00 78.49 68 PRO D CA 1
ATOM 11179 C C . PRO D 2 89 ? 156.217 124.312 86.128 1.00 80.07 68 PRO D C 1
ATOM 11180 O O . PRO D 2 89 ? 155.215 123.718 85.707 1.00 85.67 68 PRO D O 1
ATOM 11184 N N . PRO D 2 90 ? 156.599 125.502 85.635 1.00 81.76 69 PRO D N 1
ATOM 11185 C CA . PRO D 2 90 ? 155.786 125.999 84.523 1.00 86.47 69 PRO D CA 1
ATOM 11186 C C . PRO D 2 90 ? 155.999 125.156 83.277 1.00 86.34 69 PRO D C 1
ATOM 11187 O O . PRO D 2 90 ? 155.224 125.278 82.329 1.00 90.17 69 PRO D O 1
ATOM 11191 N N . ARG D 2 91 ? 157.026 124.311 83.277 1.00 82.03 70 ARG D N 1
ATOM 11192 C CA . ARG D 2 91 ? 157.322 123.503 82.116 1.00 86.21 70 ARG D CA 1
ATOM 11193 C C . ARG D 2 91 ? 157.918 122.216 82.598 1.00 93.45 70 ARG D C 1
ATOM 11194 O O . ARG D 2 91 ? 158.296 122.100 83.758 1.00 94.45 70 ARG D O 1
ATOM 11202 N N . PRO D 2 92 ? 158.005 121.231 81.710 1.00 97.81 71 PRO D N 1
ATOM 11203 C CA . PRO D 2 92 ? 158.518 119.915 82.115 1.00 93.56 71 PRO D CA 1
ATOM 11204 C C . PRO D 2 92 ? 160.025 119.891 82.298 1.00 95.12 71 PRO D C 1
ATOM 11205 O O . PRO D 2 92 ? 160.768 120.056 81.329 1.00 96.73 71 PRO D O 1
ATOM 11209 N N . ILE D 2 93 ? 160.469 119.687 83.534 1.00 98.05 72 ILE D N 1
ATOM 11210 C CA . ILE D 2 93 ? 161.899 119.607 83.812 1.00 102.84 72 ILE D CA 1
ATOM 11211 C C . ILE D 2 93 ? 162.219 118.331 84.590 1.00 105.94 72 ILE D C 1
ATOM 11212 O O . ILE D 2 93 ? 161.786 118.161 85.733 1.00 106.89 72 ILE D O 1
ATOM 11217 N N . GLY D 2 94 ? 162.942 117.412 83.957 1.00 104.77 73 GLY D N 1
ATOM 11218 C CA . GLY D 2 94 ? 163.325 116.179 84.626 1.00 104.64 73 GLY D CA 1
ATOM 11219 C C . GLY D 2 94 ? 162.118 115.344 85.002 1.00 104.49 73 GLY D C 1
ATOM 11220 O O . GLY D 2 94 ? 161.296 114.974 84.158 1.00 102.15 73 GLY D O 1
ATOM 11221 N N . ASP D 2 95 ? 162.011 115.029 86.289 1.00 108.78 74 ASP D N 1
ATOM 11222 C CA . ASP D 2 95 ? 160.889 114.245 86.784 1.00 112.90 74 ASP D CA 1
ATOM 11223 C C . ASP D 2 95 ? 159.822 115.096 87.457 1.00 109.30 74 ASP D C 1
ATOM 11224 O O . ASP D 2 95 ? 158.673 114.652 87.576 1.00 105.12 74 ASP D O 1
ATOM 11229 N N . ARG D 2 96 ? 160.197 116.280 87.905 1.00 106.69 75 ARG D N 1
ATOM 11230 C CA . ARG D 2 96 ? 159.218 117.156 88.488 1.00 102.28 75 ARG D CA 1
ATOM 11231 C C . ARG D 2 96 ? 158.114 117.389 87.471 1.00 100.22 75 ARG D C 1
ATOM 11232 O O . ARG D 2 96 ? 158.387 117.773 86.336 1.00 100.07 75 ARG D O 1
ATOM 11240 N N . LYS D 2 97 ? 156.870 117.140 87.855 1.00 97.35 76 LYS D N 1
ATOM 11241 C CA . LYS D 2 97 ? 155.758 117.428 86.965 1.00 91.84 76 LYS D CA 1
ATOM 11242 C C . LYS D 2 97 ? 154.590 117.975 87.777 1.00 87.14 76 LYS D C 1
ATOM 11243 O O . LYS D 2 97 ? 154.271 117.460 88.852 1.00 89.16 76 LYS D O 1
ATOM 11249 N N . ASN D 2 98 ? 153.950 119.018 87.257 1.00 82.11 77 ASN D N 1
ATOM 11250 C CA . ASN D 2 98 ? 152.768 119.552 87.916 1.00 81.87 77 ASN D CA 1
ATOM 11251 C C . ASN D 2 98 ? 151.569 118.651 87.647 1.00 81.52 77 ASN D C 1
ATOM 11252 O O . ASN D 2 98 ? 151.691 117.581 87.047 1.00 85.47 77 ASN D O 1
ATOM 11257 N N . LEU D 2 99 ? 150.395 119.083 88.111 1.00 78.69 78 LEU D N 1
ATOM 11258 C CA . LEU D 2 99 ? 149.209 118.242 87.982 1.00 74.47 78 LEU D CA 1
ATOM 11259 C C . LEU D 2 99 ? 148.766 118.101 86.532 1.00 74.18 78 LEU D C 1
ATOM 11260 O O . LEU D 2 99 ? 148.572 116.984 86.042 1.00 76.18 78 LEU D O 1
ATOM 11265 N N . PHE D 2 100 ? 148.598 119.221 85.827 1.00 73.33 79 PHE D N 1
ATOM 11266 C CA . PHE D 2 100 ? 148.093 119.147 84.459 1.00 73.98 79 PHE D CA 1
ATOM 11267 C C . PHE D 2 100 ? 149.038 118.361 83.569 1.00 76.95 79 PHE D C 1
ATOM 11268 O O . PHE D 2 100 ? 148.602 117.677 82.638 1.00 79.54 79 PHE D O 1
ATOM 11276 N N . SER D 2 101 ? 150.339 118.454 83.834 1.00 76.37 80 SER D N 1
ATOM 11277 C CA . SER D 2 101 ? 151.304 117.692 83.052 1.00 76.78 80 SER D CA 1
ATOM 11278 C C . SER D 2 101 ? 151.104 116.195 83.238 1.00 75.91 80 SER D C 1
ATOM 11279 O O . SER D 2 101 ? 151.241 115.422 82.284 1.00 77.91 80 SER D O 1
ATOM 11282 N N . THR D 2 102 ? 150.793 115.763 84.460 1.00 74.62 81 THR D N 1
ATOM 11283 C CA . THR D 2 102 ? 150.541 114.344 84.688 1.00 74.48 81 THR D CA 1
ATOM 11284 C C . THR D 2 102 ? 149.232 113.908 84.044 1.00 73.14 81 THR D C 1
ATOM 11285 O O . THR D 2 102 ? 149.144 112.809 83.486 1.00 74.45 81 THR D O 1
ATOM 11289 N N . ILE D 2 103 ? 148.207 114.759 84.099 1.00 71.30 82 ILE D N 1
ATOM 11290 C CA . ILE D 2 103 ? 146.916 114.394 83.526 1.00 73.41 82 ILE D CA 1
ATOM 11291 C C . ILE D 2 103 ? 147.041 114.136 82.032 1.00 78.57 82 ILE D C 1
ATOM 11292 O O . ILE D 2 103 ? 146.579 113.108 81.526 1.00 84.63 82 ILE D O 1
ATOM 11297 N N . PHE D 2 104 ? 147.669 115.057 81.301 1.00 77.51 83 PHE D N 1
ATOM 11298 C CA . PHE D 2 104 ? 147.877 114.835 79.874 1.00 76.52 83 PHE D CA 1
ATOM 11299 C C . PHE D 2 104 ? 148.755 113.617 79.631 1.00 78.47 83 PHE D C 1
ATOM 11300 O O . PHE D 2 104 ? 148.656 112.976 78.581 1.00 84.83 83 PHE D O 1
ATOM 11308 N N . GLY D 2 105 ? 149.626 113.288 80.584 1.00 75.65 84 GLY D N 1
ATOM 11309 C CA . GLY D 2 105 ? 150.473 112.121 80.419 1.00 77.01 84 GLY D CA 1
ATOM 11310 C C . GLY D 2 105 ? 149.693 110.821 80.428 1.00 77.45 84 GLY D C 1
ATOM 11311 O O . GLY D 2 105 ? 149.929 109.938 79.600 1.00 77.49 84 GLY D O 1
ATOM 11312 N N . LEU D 2 106 ? 148.754 110.685 81.362 1.00 76.69 85 LEU D N 1
ATOM 11313 C CA . LEU D 2 106 ? 148.004 109.441 81.466 1.00 79.67 85 LEU D CA 1
ATOM 11314 C C . LEU D 2 106 ? 147.147 109.198 80.230 1.00 84.22 85 LEU D C 1
ATOM 11315 O O . LEU D 2 106 ? 147.099 108.077 79.714 1.00 85.38 85 LEU D O 1
ATOM 11320 N N . ILE D 2 107 ? 146.472 110.238 79.733 1.00 84.91 86 ILE D N 1
ATOM 11321 C CA . ILE D 2 107 ? 145.494 110.044 78.671 1.00 85.63 86 ILE D CA 1
ATOM 11322 C C . ILE D 2 107 ? 146.163 109.693 77.347 1.00 88.24 86 ILE D C 1
ATOM 11323 O O . ILE D 2 107 ? 145.542 109.049 76.494 1.00 90.84 86 ILE D O 1
ATOM 11328 N N . ASN D 2 108 ? 147.431 110.064 77.159 1.00 86.08 87 ASN D N 1
ATOM 11329 C CA . ASN D 2 108 ? 148.134 109.643 75.952 1.00 87.28 87 ASN D CA 1
ATOM 11330 C C . ASN D 2 108 ? 148.344 108.138 75.924 1.00 91.18 87 ASN D C 1
ATOM 11331 O O . ASN D 2 108 ? 148.530 107.553 74.852 1.00 98.51 87 ASN D O 1
ATOM 11336 N N . SER D 2 109 ? 148.341 107.493 77.085 1.00 87.20 88 SER D N 1
ATOM 11337 C CA . SER D 2 109 ? 148.530 106.049 77.128 1.00 88.72 88 SER D CA 1
ATOM 11338 C C . SER D 2 109 ? 147.221 105.274 77.093 1.00 86.42 88 SER D C 1
AT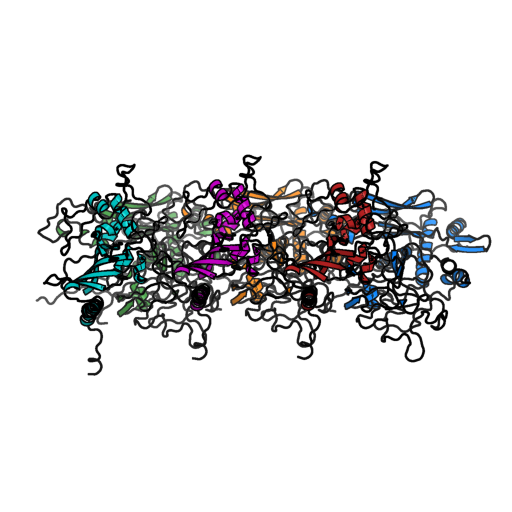OM 11339 O O . SER D 2 109 ? 147.250 104.041 77.156 1.00 86.26 88 SER D O 1
ATOM 11342 N N . ASN D 2 110 ? 146.083 105.961 76.992 1.00 85.53 89 ASN D N 1
ATOM 11343 C CA . ASN D 2 110 ? 144.761 105.332 77.011 1.00 87.31 89 ASN D CA 1
ATOM 11344 C C . ASN D 2 110 ? 144.567 104.446 78.238 1.00 82.27 89 ASN D C 1
ATOM 11345 O O . ASN D 2 110 ? 144.010 103.352 78.149 1.00 82.19 89 ASN D O 1
ATOM 11350 N N . SER D 2 111 ? 145.030 104.919 79.389 1.00 79.91 90 SER D N 1
ATOM 11351 C CA . SER D 2 111 ? 144.806 104.258 80.664 1.00 80.79 90 SER D CA 1
ATOM 11352 C C . SER D 2 111 ? 143.943 105.092 81.602 1.00 82.93 90 SER D C 1
ATOM 11353 O O . SER D 2 111 ? 143.984 104.885 82.818 1.00 80.03 90 SER D O 1
ATOM 11356 N N . LEU D 2 112 ? 143.188 106.045 81.059 1.00 85.73 91 LEU D N 1
ATOM 11357 C CA . LEU D 2 112 ? 142.386 106.933 81.900 1.00 85.04 91 LEU D CA 1
ATOM 11358 C C . LEU D 2 112 ? 141.154 107.446 81.161 1.00 84.29 91 LEU D C 1
ATOM 11359 O O . LEU D 2 112 ? 141.146 107.492 79.931 1.00 87.28 91 LEU D O 1
ATOM 11364 N N . ASP D 2 113 ? 140.120 107.838 81.901 1.00 82.53 92 ASP D N 1
ATOM 11365 C CA . ASP D 2 113 ? 138.877 108.291 81.269 1.00 86.86 92 ASP D CA 1
ATOM 11366 C C . ASP D 2 113 ? 138.388 109.649 81.756 1.00 87.78 92 ASP D C 1
ATOM 11367 O O . ASP D 2 113 ? 138.416 109.927 82.955 1.00 88.48 92 ASP D O 1
ATOM 11372 N N . VAL D 2 114 ? 137.932 110.491 80.833 1.00 85.76 93 VAL D N 1
ATOM 11373 C CA . VAL D 2 114 ? 137.401 111.798 81.188 1.00 82.28 93 VAL D CA 1
ATOM 11374 C C . VAL D 2 114 ? 136.172 112.063 80.332 1.00 86.07 93 VAL D C 1
ATOM 11375 O O . VAL D 2 114 ? 135.903 111.357 79.359 1.00 91.01 93 VAL D O 1
ATOM 11379 N N . TYR D 2 115 ? 135.417 113.096 80.701 1.00 85.18 94 TYR D N 1
ATOM 11380 C CA . TYR D 2 115 ? 134.144 113.389 80.057 1.00 86.43 94 TYR D CA 1
ATOM 11381 C C . TYR D 2 115 ? 134.036 114.875 79.740 1.00 84.06 94 TYR D C 1
ATOM 11382 O O . TYR D 2 115 ? 134.620 115.722 80.419 1.00 80.60 94 TYR D O 1
ATOM 11391 N N . GLU D 2 116 ? 133.258 115.184 78.705 1.00 84.93 95 GLU D N 1
ATOM 11392 C CA . GLU D 2 116 ? 133.079 116.554 78.247 1.00 81.83 95 GLU D CA 1
ATOM 11393 C C . GLU D 2 116 ? 132.214 117.323 79.227 1.00 79.84 95 GLU D C 1
ATOM 11394 O O . GLU D 2 116 ? 131.584 116.741 80.110 1.00 82.79 95 GLU D O 1
ATOM 11400 N N . TYR D 2 117 ? 132.303 118.657 79.136 1.00 81.23 96 TYR D N 1
ATOM 11401 C CA . TYR D 2 117 ? 131.540 119.526 80.023 1.00 83.74 96 TYR D CA 1
ATOM 11402 C C . TYR D 2 117 ? 130.423 120.275 79.331 1.00 87.77 96 TYR D C 1
ATOM 11403 O O . TYR D 2 117 ? 130.654 121.290 78.671 1.00 85.42 96 TYR D O 1
ATOM 11412 N N . LEU D 2 118 ? 129.220 119.752 79.427 1.00 94.08 97 LEU D N 1
ATOM 11413 C CA . LEU D 2 118 ? 128.032 120.423 78.927 1.00 96.67 97 LEU D CA 1
ATOM 11414 C C . LEU D 2 118 ? 127.495 121.347 80.007 1.00 96.28 97 LEU D C 1
ATOM 11415 O O . LEU D 2 118 ? 127.446 120.976 81.183 1.00 97.28 97 LEU D O 1
ATOM 11420 N N . ASP D 2 119 ? 127.105 122.551 79.604 1.00 97.67 98 ASP D N 1
ATOM 11421 C CA . ASP D 2 119 ? 126.691 123.557 80.567 1.00 98.31 98 ASP D CA 1
ATOM 11422 C C . ASP D 2 119 ? 125.503 123.069 81.385 1.00 96.03 98 ASP D C 1
ATOM 11423 O O . ASP D 2 119 ? 124.557 122.479 80.860 1.00 94.33 98 ASP D O 1
ATOM 11428 N N . GLY D 2 120 ? 125.573 123.311 82.690 1.00 94.59 99 GLY D N 1
ATOM 11429 C CA . GLY D 2 120 ? 124.486 122.995 83.594 1.00 99.14 99 GLY D CA 1
ATOM 11430 C C . GLY D 2 120 ? 124.532 121.624 84.238 1.00 97.86 99 GLY D C 1
ATOM 11431 O O . GLY D 2 120 ? 124.838 121.515 85.428 1.00 98.09 99 GLY D O 1
ATOM 11432 N N . PHE D 2 121 ? 124.240 120.566 83.483 1.00 95.20 100 PHE D N 1
ATOM 11433 C CA . PHE D 2 121 ? 124.157 119.226 84.043 1.00 90.46 100 PHE D CA 1
ATOM 11434 C C . PHE D 2 121 ? 125.450 118.474 83.770 1.00 90.54 100 PHE D C 1
ATOM 11435 O O . PHE D 2 121 ? 126.149 118.760 82.794 1.00 92.60 100 PHE D O 1
ATOM 11443 N N . GLU D 2 122 ? 125.780 117.543 84.655 1.00 89.98 101 GLU D N 1
ATOM 11444 C CA . GLU D 2 122 ? 126.988 116.742 84.552 1.00 88.08 101 GLU D CA 1
ATOM 11445 C C . GLU D 2 122 ? 126.681 115.312 84.972 1.00 88.87 101 GLU D C 1
ATOM 11446 O O . GLU D 2 122 ? 126.121 115.078 86.047 1.00 89.22 101 GLU D O 1
ATOM 11452 N N . ALA D 2 123 ? 127.025 114.363 84.111 1.00 92.24 102 ALA D N 1
ATOM 11453 C CA . ALA D 2 123 ? 126.827 112.955 84.407 1.00 93.34 102 ALA D CA 1
ATOM 11454 C C . ALA D 2 123 ? 127.831 112.159 83.595 1.00 96.64 102 ALA D C 1
ATOM 11455 O O . ALA D 2 123 ? 128.122 112.482 82.441 1.00 97.13 102 ALA D O 1
ATOM 11457 N N . PHE D 2 124 ? 128.362 111.109 84.213 1.00 93.41 103 PHE D N 1
ATOM 11458 C CA . PHE D 2 124 ? 129.477 110.356 83.657 1.00 90.38 103 PHE D CA 1
ATOM 11459 C C . PHE D 2 124 ? 128.932 109.026 83.132 1.00 95.14 103 PHE D C 1
ATOM 11460 O O . PHE D 2 124 ? 128.847 108.038 83.860 1.00 95.38 103 PHE D O 1
ATOM 11468 N N . THR D 2 125 ? 128.553 109.012 81.860 1.00 102.23 104 THR D N 1
ATOM 11469 C CA . THR D 2 125 ? 128.049 107.824 81.186 1.00 104.67 104 THR D CA 1
ATOM 11470 C C . THR D 2 125 ? 128.926 107.501 79.982 1.00 108.62 104 THR D C 1
ATOM 11471 O O . THR D 2 125 ? 129.868 108.225 79.651 1.00 110.84 104 THR D O 1
ATOM 11475 N N . ASP D 2 126 ? 128.600 106.394 79.316 1.00 110.11 105 ASP D N 1
ATOM 11476 C CA . ASP D 2 126 ? 129.380 105.978 78.157 1.00 114.33 105 ASP D CA 1
ATOM 11477 C C . ASP D 2 126 ? 129.264 106.980 77.018 1.00 112.46 105 ASP D C 1
ATOM 11478 O O . ASP D 2 126 ? 130.217 107.172 76.255 1.00 114.54 105 ASP D O 1
ATOM 11483 N N . GLN D 2 127 ? 128.102 107.621 76.875 1.00 110.75 106 GLN D N 1
ATOM 11484 C CA . GLN D 2 127 ? 127.878 108.483 75.718 1.00 111.44 106 GLN D CA 1
ATOM 11485 C C . GLN D 2 127 ? 128.782 109.712 75.757 1.00 108.43 106 GLN D C 1
ATOM 11486 O O . GLN D 2 127 ? 129.403 110.070 74.749 1.00 104.53 106 GLN D O 1
ATOM 11492 N N . TYR D 2 128 ? 128.880 110.364 76.916 1.00 107.90 107 TYR D N 1
ATOM 11493 C CA . TYR D 2 128 ? 129.656 111.602 77.019 1.00 106.83 107 TYR D CA 1
ATOM 11494 C C . TYR D 2 128 ? 131.149 111.385 77.043 1.00 102.83 107 TYR D C 1
ATOM 11495 O O . TYR D 2 128 ? 131.848 112.362 77.332 1.00 100.57 107 TYR D O 1
ATOM 11504 N N . LYS D 2 129 ? 131.708 110.210 76.787 1.00 99.20 108 LYS D N 1
ATOM 11505 C CA . LYS D 2 129 ? 133.155 110.075 76.803 1.00 99.21 108 LYS D CA 1
ATOM 11506 C C . LYS D 2 129 ? 133.754 110.890 75.665 1.00 97.69 108 LYS D C 1
ATOM 11507 O O . LYS D 2 129 ? 133.127 111.073 74.620 1.00 95.49 108 LYS D O 1
ATOM 11513 N N . ILE D 2 130 ? 134.957 111.398 75.876 1.00 95.56 109 ILE D N 1
ATOM 11514 C CA . ILE D 2 130 ? 135.560 112.350 74.951 1.00 88.66 109 ILE D CA 1
ATOM 11515 C C . ILE D 2 130 ? 136.615 111.661 74.100 1.00 91.82 109 ILE D C 1
ATOM 11516 O O . ILE D 2 130 ? 137.551 111.036 74.606 1.00 92.49 109 ILE D O 1
ATOM 11521 N N . LYS D 2 131 ? 136.462 111.785 72.788 1.00 93.74 110 LYS D N 1
ATOM 11522 C CA . LYS D 2 131 ? 137.419 111.268 71.824 1.00 90.91 110 LYS D CA 1
ATOM 11523 C C . LYS D 2 131 ? 138.579 112.242 71.699 1.00 94.49 110 LYS D C 1
ATOM 11524 O O . LYS D 2 131 ? 138.395 113.459 71.760 1.00 100.03 110 LYS D O 1
ATOM 11530 N N . PHE D 2 132 ? 139.781 111.698 71.522 1.00 94.18 111 PHE D N 1
ATOM 11531 C CA . PHE D 2 132 ? 140.968 112.544 71.555 1.00 97.19 111 PHE D CA 1
ATOM 11532 C C . PHE D 2 132 ? 140.997 113.530 70.393 1.00 102.28 111 PHE D C 1
ATOM 11533 O O . PHE D 2 132 ? 141.369 114.696 70.576 1.00 100.49 111 PHE D O 1
ATOM 11541 N N . GLN D 2 133 ? 140.611 113.089 69.194 1.00 103.76 112 GLN D N 1
ATOM 11542 C CA . GLN D 2 133 ? 140.791 113.919 68.005 1.00 100.46 112 GLN D CA 1
ATOM 11543 C C . GLN D 2 133 ? 139.962 115.194 68.069 1.00 101.59 112 GLN D C 1
ATOM 11544 O O . GLN D 2 133 ? 140.448 116.273 67.713 1.00 101.64 112 GLN D O 1
ATOM 11550 N N . GLU D 2 134 ? 138.707 115.096 68.504 1.00 103.76 113 GLU D N 1
ATOM 11551 C CA . GLU D 2 134 ? 137.900 116.304 68.638 1.00 106.11 113 GLU D CA 1
ATOM 11552 C C . GLU D 2 134 ? 138.499 117.244 69.672 1.00 103.37 113 GLU D C 1
ATOM 11553 O O . GLU D 2 134 ? 138.495 118.467 69.490 1.00 99.21 113 GLU D O 1
ATOM 11559 N N . PHE D 2 135 ? 139.018 116.690 70.769 1.00 105.56 114 PHE D N 1
ATOM 11560 C CA . PHE D 2 135 ? 139.615 117.518 71.810 1.00 104.37 114 PHE D CA 1
ATOM 11561 C C . PHE D 2 135 ? 140.865 118.227 71.316 1.00 106.43 114 PHE D C 1
ATOM 11562 O O . PHE D 2 135 ? 141.050 119.422 71.575 1.00 109.33 114 PHE D O 1
ATOM 11570 N N . LEU D 2 136 ? 141.740 117.510 70.612 1.00 104.70 115 LEU D N 1
ATOM 11571 C CA . LEU D 2 136 ? 143.011 118.093 70.196 1.00 104.11 115 LEU D CA 1
ATOM 11572 C C . LEU D 2 136 ? 142.799 119.236 69.214 1.00 107.54 115 LEU D C 1
ATOM 11573 O O . LEU D 2 136 ? 143.448 120.282 69.308 1.00 107.74 115 LEU D O 1
ATOM 11578 N N . ASP D 2 137 ? 141.888 119.051 68.259 1.00 107.91 116 ASP D N 1
ATOM 11579 C CA . ASP D 2 137 ? 141.731 120.020 67.180 1.00 107.39 116 ASP D CA 1
ATOM 11580 C C . ASP D 2 137 ? 141.169 121.335 67.704 1.00 107.17 116 ASP D C 1
ATOM 11581 O O . ASP D 2 137 ? 141.578 122.414 67.261 1.00 107.85 116 ASP D O 1
ATOM 11586 N N . ARG D 2 138 ? 140.202 121.278 68.608 1.00 106.03 117 ARG D N 1
ATOM 11587 C CA . ARG D 2 138 ? 139.535 122.514 69.049 1.00 104.91 117 ARG D CA 1
ATOM 11588 C C . ARG D 2 138 ? 140.433 123.540 69.724 1.00 105.45 117 ARG D C 1
ATOM 11589 O O . ARG D 2 138 ? 140.235 124.737 69.544 1.00 107.00 117 ARG D O 1
ATOM 11597 N N . PHE D 2 139 ? 141.432 123.100 70.472 1.00 104.12 118 PHE D N 1
ATOM 11598 C CA . PHE D 2 139 ? 142.246 124.033 71.251 1.00 105.51 118 PHE D CA 1
ATOM 11599 C C . PHE D 2 139 ? 143.515 124.472 70.533 1.00 107.81 118 PHE D C 1
ATOM 11600 O O . PHE D 2 139 ? 144.198 125.386 70.994 1.00 111.05 118 PHE D O 1
ATOM 11608 N N . GLY D 2 140 ? 143.839 123.837 69.412 1.00 107.13 119 GLY D N 1
ATOM 11609 C CA . GLY D 2 140 ? 144.981 124.291 68.638 1.00 109.70 119 GLY D CA 1
ATOM 11610 C C . GLY D 2 140 ? 146.362 123.861 69.092 1.00 110.65 119 GLY D C 1
ATOM 11611 O O . GLY D 2 140 ? 147.129 124.681 69.603 1.00 110.51 119 GLY D O 1
ATOM 11612 N N . ILE D 2 141 ? 146.686 122.580 68.941 1.00 114.13 120 ILE D N 1
ATOM 11613 C CA . ILE D 2 141 ? 148.026 122.065 69.203 1.00 114.57 120 ILE D CA 1
ATOM 11614 C C . ILE D 2 141 ? 148.449 121.200 68.023 1.00 117.34 120 ILE D C 1
ATOM 11615 O O . ILE D 2 141 ? 147.666 120.378 67.534 1.00 119.13 120 ILE D O 1
ATOM 11620 N N . TYR D 2 142 ? 149.682 121.393 67.564 1.00 116.37 121 TYR D N 1
ATOM 11621 C CA . TYR D 2 142 ? 150.223 120.584 66.481 1.00 118.79 121 TYR D CA 1
ATOM 11622 C C . TYR D 2 142 ? 150.406 119.139 66.936 1.00 121.91 121 TYR D C 1
ATOM 11623 O O . TYR D 2 142 ? 150.825 118.885 68.069 1.00 125.69 121 TYR D O 1
ATOM 11632 N N . TYR D 2 143 ? 150.089 118.189 66.056 1.00 119.55 122 TYR D N 1
ATOM 11633 C CA . TYR D 2 143 ? 150.206 116.771 66.371 1.00 118.39 122 TYR D CA 1
ATOM 11634 C C . TYR D 2 143 ? 150.659 115.994 65.145 1.00 120.41 122 TYR D C 1
ATOM 11635 O O . TYR D 2 143 ? 150.358 116.378 64.013 1.00 124.67 122 TYR D O 1
ATOM 11644 N N . GLN D 2 144 ? 151.375 114.897 65.377 1.00 118.54 123 GLN D N 1
ATOM 11645 C CA . GLN D 2 144 ? 151.874 114.038 64.314 1.00 118.25 123 GLN D CA 1
ATOM 11646 C C . GLN D 2 144 ? 151.712 112.577 64.709 1.00 120.26 123 GLN D C 1
ATOM 11647 O O . GLN D 2 144 ? 151.818 112.247 65.896 1.00 121.30 123 GLN D O 1
ATOM 11653 N N . PRO D 2 145 ? 151.450 111.682 63.758 1.00 119.89 124 PRO D N 1
ATOM 11654 C CA . PRO D 2 145 ? 151.409 110.253 64.092 1.00 119.96 124 PRO D CA 1
ATOM 11655 C C . PRO D 2 145 ? 152.738 109.778 64.656 1.00 116.83 124 PRO D C 1
ATOM 11656 O O . PRO D 2 145 ? 153.806 110.268 64.285 1.00 117.37 124 PRO D O 1
ATOM 11660 N N . SER D 2 146 ? 152.661 108.823 65.576 1.00 115.47 125 SER D N 1
ATOM 11661 C CA . SER D 2 146 ? 153.824 108.441 66.358 1.00 118.65 125 SER D CA 1
ATOM 11662 C C . SER D 2 146 ? 154.574 107.282 65.710 1.00 120.38 125 SER D C 1
ATOM 11663 O O . SER D 2 146 ? 154.230 106.800 64.628 1.00 118.25 125 SER D O 1
ATOM 11666 N N . THR D 2 147 ? 155.623 106.833 66.404 1.00 120.25 126 THR D N 1
ATOM 11667 C CA . THR D 2 147 ? 156.491 105.780 65.893 1.00 119.89 126 THR D CA 1
ATOM 11668 C C . THR D 2 147 ? 156.199 104.416 66.505 1.00 119.48 126 THR D C 1
ATOM 11669 O O . THR D 2 147 ? 156.551 103.397 65.901 1.00 116.38 126 THR D O 1
ATOM 11673 N N . ASN D 2 148 ? 155.578 104.367 67.681 1.00 118.23 127 ASN D N 1
ATOM 11674 C CA . ASN D 2 148 ? 155.169 103.116 68.303 1.00 116.56 127 ASN D CA 1
ATOM 11675 C C . ASN D 2 148 ? 153.651 103.045 68.313 1.00 112.30 127 ASN D C 1
ATOM 11676 O O . ASN D 2 148 ? 152.982 104.037 68.618 1.00 112.60 127 ASN D O 1
ATOM 11681 N N . LYS D 2 149 ? 153.112 101.877 67.968 1.00 110.50 128 LYS D N 1
ATOM 11682 C CA . LYS D 2 149 ? 151.669 101.754 67.813 1.00 111.92 128 LYS D CA 1
ATOM 11683 C C . LYS D 2 149 ? 150.946 101.954 69.140 1.00 114.68 128 LYS D C 1
ATOM 11684 O O . LYS D 2 149 ? 149.905 102.620 69.197 1.00 113.47 128 LYS D O 1
ATOM 11690 N N . ASN D 2 150 ? 151.481 101.391 70.224 1.00 115.68 129 ASN D N 1
ATOM 11691 C CA . ASN D 2 150 ? 150.781 101.410 71.503 1.00 114.04 129 ASN D CA 1
ATOM 11692 C C . ASN D 2 150 ? 151.475 102.227 72.584 1.00 112.28 129 ASN D C 1
ATOM 11693 O O . ASN D 2 150 ? 150.863 102.483 73.625 1.00 113.84 129 ASN D O 1
ATOM 11698 N N . ALA D 2 151 ? 152.728 102.632 72.381 1.00 111.04 130 ALA D N 1
ATOM 11699 C CA . ALA D 2 151 ? 153.435 103.359 73.430 1.00 114.28 130 ALA D CA 1
ATOM 11700 C C . ALA D 2 151 ? 152.907 104.782 73.581 1.00 118.36 130 ALA D C 1
ATOM 11701 O O . ALA D 2 151 ? 152.769 105.286 74.701 1.00 115.11 130 ALA D O 1
ATOM 11703 N N . GLU D 2 152 ? 152.618 105.452 72.466 1.00 117.15 131 GLU D N 1
ATOM 11704 C CA . GLU D 2 152 ? 152.135 106.829 72.480 1.00 112.77 131 GLU D CA 1
ATOM 11705 C C . GLU D 2 152 ? 151.093 107.004 71.386 1.00 108.13 131 GLU D C 1
ATOM 11706 O O . GLU D 2 152 ? 151.315 106.590 70.245 1.00 112.20 131 GLU D O 1
ATOM 11712 N N . LEU D 2 153 ? 149.960 107.618 71.730 1.00 103.59 132 LEU D N 1
ATOM 11713 C CA . LEU D 2 153 ? 148.883 107.764 70.756 1.00 102.30 132 LEU D CA 1
ATOM 11714 C C . LEU D 2 153 ? 149.223 108.814 69.705 1.00 106.23 132 LEU D C 1
ATOM 11715 O O . LEU D 2 153 ? 149.023 108.598 68.505 1.00 104.32 132 LEU D O 1
ATOM 11720 N N . PHE D 2 154 ? 149.742 109.960 70.141 1.00 109.46 133 PHE D N 1
ATOM 11721 C CA . PHE D 2 154 ? 149.974 111.102 69.267 1.00 113.62 133 PHE D CA 1
ATOM 11722 C C . PHE D 2 154 ? 151.160 111.887 69.803 1.00 114.92 133 PHE D C 1
ATOM 11723 O O . PHE D 2 154 ? 151.197 112.219 70.989 1.00 113.42 133 PHE D O 1
ATOM 11731 N N . LYS D 2 155 ? 152.121 112.187 68.935 1.00 114.85 134 LYS D N 1
ATOM 11732 C CA . LYS D 2 155 ? 153.310 112.898 69.383 1.00 111.34 134 LYS D CA 1
ATOM 11733 C C . LYS D 2 155 ? 152.959 114.313 69.811 1.00 105.30 134 LYS D C 1
ATOM 11734 O O . LYS D 2 155 ? 152.297 115.055 69.083 1.00 105.06 134 LYS D O 1
ATOM 11740 N N . VAL D 2 156 ? 153.403 114.672 71.009 1.00 102.12 135 VAL D N 1
ATOM 11741 C CA . VAL D 2 156 ? 153.166 116.016 71.497 1.00 102.35 135 VAL D CA 1
ATOM 11742 C C . VAL D 2 156 ? 154.502 116.707 71.687 1.00 104.93 135 VAL D C 1
ATOM 11743 O O . VAL D 2 156 ? 155.503 116.060 72.003 1.00 105.59 135 VAL D O 1
ATOM 11747 N N . ALA D 2 157 ? 154.529 118.013 71.482 1.00 108.35 136 ALA D N 1
ATOM 11748 C CA . ALA D 2 157 ? 155.757 118.776 71.603 1.00 108.38 136 ALA D CA 1
ATOM 11749 C C . ALA D 2 157 ? 156.101 119.007 73.070 1.00 109.41 136 ALA D C 1
ATOM 11750 O O . ALA D 2 157 ? 155.331 118.684 73.978 1.00 109.02 136 ALA D O 1
ATOM 11752 N N . ASP D 2 158 ? 157.290 119.563 73.293 1.00 110.49 137 ASP D N 1
ATOM 11753 C CA . ASP D 2 158 ? 157.763 119.791 74.654 1.00 109.72 137 ASP D CA 1
ATOM 11754 C C . ASP D 2 158 ? 157.046 120.975 75.292 1.00 104.60 137 ASP D C 1
ATOM 11755 O O . ASP D 2 158 ? 156.792 120.988 76.500 1.00 104.49 137 ASP D O 1
ATOM 11760 N N . SER D 2 159 ? 156.722 121.989 74.494 1.00 99.11 138 SER D N 1
ATOM 11761 C CA . SER D 2 159 ? 156.098 123.193 75.022 1.00 99.40 138 SER D CA 1
ATOM 11762 C C . SER D 2 159 ? 154.762 123.530 74.369 1.00 105.64 138 SER D C 1
ATOM 11763 O O . SER D 2 159 ? 154.167 124.553 74.721 1.00 111.45 138 SER D O 1
ATOM 11766 N N . ASP D 2 160 ? 154.281 122.720 73.424 1.00 106.53 139 ASP D N 1
ATOM 11767 C CA . ASP D 2 160 ? 152.988 123.005 72.807 1.00 108.23 139 ASP D CA 1
ATOM 11768 C C . ASP D 2 160 ? 151.849 122.798 73.796 1.00 96.47 139 ASP D C 1
ATOM 11769 O O . ASP D 2 160 ? 150.825 123.486 73.732 1.00 90.81 139 ASP D O 1
ATOM 11774 N N . ILE D 2 161 ? 152.007 121.846 74.705 1.00 94.05 140 ILE D N 1
ATOM 11775 C CA . ILE D 2 161 ? 150.999 121.609 75.743 1.00 92.43 140 ILE D CA 1
ATOM 11776 C C . ILE D 2 161 ? 150.969 122.798 76.691 1.00 94.40 140 ILE D C 1
ATOM 11777 O O . ILE D 2 161 ? 152.012 123.144 77.273 1.00 98.14 140 ILE D O 1
ATOM 11782 N N . PRO D 2 162 ? 149.834 123.440 76.894 1.00 91.82 141 PRO D N 1
ATOM 11783 C CA . PRO D 2 162 ? 149.776 124.560 77.840 1.00 91.18 141 PRO D CA 1
ATOM 11784 C C . PRO D 2 162 ? 149.875 124.043 79.264 1.00 87.82 141 PRO D C 1
ATOM 11785 O O . PRO D 2 162 ? 148.935 123.441 79.789 1.00 90.11 141 PRO D O 1
ATOM 11789 N N . SER D 2 163 ? 151.027 124.260 79.888 1.00 82.04 142 SER D N 1
ATOM 11790 C CA . SER D 2 163 ? 151.204 123.937 81.295 1.00 83.68 142 SER D CA 1
ATOM 11791 C C . SER D 2 163 ? 151.323 125.184 82.155 1.00 84.86 142 SER D C 1
ATOM 11792 O O . SER D 2 163 ? 151.134 125.120 83.371 1.00 85.94 142 SER D O 1
ATOM 11795 N N . ALA D 2 164 ? 151.640 126.323 81.545 1.00 82.51 143 ALA D N 1
ATOM 11796 C CA . ALA D 2 164 ? 151.752 127.557 82.311 1.00 81.56 143 ALA D CA 1
ATOM 11797 C C . ALA D 2 164 ? 150.502 128.413 82.173 1.00 83.02 143 ALA D C 1
ATOM 11798 O O . ALA D 2 164 ? 150.364 129.434 82.855 1.00 84.27 143 ALA D O 1
ATOM 11800 N N . GLU D 2 165 ? 149.586 128.030 81.284 1.00 87.15 144 GLU D N 1
ATOM 11801 C CA . GLU D 2 165 ? 148.414 128.865 81.042 1.00 88.97 144 GLU D CA 1
ATOM 11802 C C . GLU D 2 165 ? 147.228 128.446 81.905 1.00 85.23 144 GLU D C 1
ATOM 11803 O O . GLU D 2 165 ? 146.329 129.252 82.163 1.00 88.18 144 GLU D O 1
ATOM 11809 N N . VAL D 2 166 ? 147.196 127.193 82.349 1.00 78.08 145 VAL D N 1
ATOM 11810 C CA . VAL D 2 166 ? 146.128 126.742 83.237 1.00 72.78 145 VAL D CA 1
ATOM 11811 C C . VAL D 2 166 ? 146.299 127.438 84.584 1.00 71.97 145 VAL D C 1
ATOM 11812 O O . VAL D 2 166 ? 147.379 127.403 85.178 1.00 72.28 145 VAL D O 1
ATOM 11816 N N . LYS D 2 167 ? 145.237 128.073 85.076 1.00 71.46 146 LYS D N 1
ATOM 11817 C CA . LYS D 2 167 ? 145.346 128.953 86.229 1.00 72.62 146 LYS D CA 1
ATOM 11818 C C . LYS D 2 167 ? 144.257 128.758 87.279 1.00 77.52 146 LYS D C 1
ATOM 11819 O O . LYS D 2 167 ? 144.383 129.303 88.378 1.00 77.90 146 LYS D O 1
ATOM 11825 N N . ALA D 2 168 ? 143.192 128.015 86.986 1.00 77.18 147 ALA D N 1
ATOM 11826 C CA . ALA D 2 168 ? 142.109 127.881 87.952 1.00 71.39 147 ALA D CA 1
ATOM 11827 C C . ALA D 2 168 ? 141.487 126.498 87.853 1.00 66.52 147 ALA D C 1
ATOM 11828 O O . ALA D 2 168 ? 141.348 125.930 86.768 1.00 65.69 147 ALA D O 1
ATOM 11830 N N . TYR D 2 169 ? 141.083 125.979 89.009 1.00 62.75 148 TYR D N 1
ATOM 11831 C CA . TYR D 2 169 ? 140.627 124.603 89.130 1.00 62.73 148 TYR D CA 1
ATOM 11832 C C . TYR D 2 169 ? 139.250 124.587 89.771 1.00 71.73 148 TYR D C 1
ATOM 11833 O O . TYR D 2 169 ? 139.007 125.332 90.723 1.00 76.61 148 TYR D O 1
ATOM 11842 N N . TYR D 2 170 ? 138.361 123.733 89.261 1.00 71.64 149 TYR D N 1
ATOM 11843 C CA . TYR D 2 170 ? 137.055 123.506 89.867 1.00 62.44 149 TYR D CA 1
ATOM 11844 C C . TYR D 2 170 ? 137.108 122.252 90.729 1.00 64.01 149 TYR D C 1
ATOM 11845 O O . TYR D 2 170 ? 137.550 121.197 90.268 1.00 66.03 149 TYR D O 1
ATOM 11854 N N . VAL D 2 171 ? 136.664 122.364 91.975 1.00 60.81 150 VAL D N 1
ATOM 11855 C CA . VAL D 2 171 ? 136.634 121.236 92.897 1.00 61.22 150 VAL D CA 1
ATOM 11856 C C . VAL D 2 171 ? 135.215 121.081 93.417 1.00 65.04 150 VAL D C 1
ATOM 11857 O O . VAL D 2 171 ? 134.619 122.048 93.900 1.00 70.28 150 VAL D O 1
ATOM 11861 N N . LYS D 2 172 ? 134.678 119.868 93.315 1.00 64.41 151 LYS D N 1
ATOM 11862 C CA . LYS D 2 172 ? 133.303 119.555 93.689 1.00 61.11 151 LYS D CA 1
ATOM 11863 C C . LYS D 2 172 ? 133.311 118.673 94.930 1.00 61.65 151 LYS D C 1
ATOM 11864 O O . LYS D 2 172 ? 133.766 117.528 94.870 1.00 66.32 151 LYS D O 1
ATOM 11870 N N . GLU D 2 173 ? 132.788 119.187 96.038 1.00 57.78 152 GLU D N 1
ATOM 11871 C CA . GLU D 2 173 ? 132.920 118.517 97.322 1.00 59.68 152 GLU D CA 1
ATOM 11872 C C . GLU D 2 173 ? 131.572 118.400 98.016 1.00 62.96 152 GLU D C 1
ATOM 11873 O O . GLU D 2 173 ? 130.609 119.078 97.655 1.00 65.50 152 GLU D O 1
ATOM 11879 N N . GLU D 2 174 ? 131.503 117.527 99.016 1.00 63.90 153 GLU D N 1
ATOM 11880 C CA . GLU D 2 174 ? 130.295 117.363 99.808 1.00 60.40 153 GLU D CA 1
ATOM 11881 C C . GLU D 2 174 ? 130.661 117.266 101.280 1.00 61.44 153 GLU D C 1
ATOM 11882 O O . GLU D 2 174 ? 131.720 116.740 101.629 1.00 67.30 153 GLU D O 1
ATOM 11888 N N . TRP D 2 175 ? 129.800 117.800 102.134 1.00 59.54 154 TRP D N 1
ATOM 11889 C CA . TRP D 2 175 ? 129.962 117.696 103.575 1.00 59.14 154 TRP D CA 1
ATOM 11890 C C . TRP D 2 175 ? 128.915 116.722 104.094 1.00 61.21 154 TRP D C 1
ATOM 11891 O O . TRP D 2 175 ? 127.725 116.900 103.824 1.00 68.06 154 TRP D O 1
ATOM 11902 N N . TYR D 2 176 ? 129.336 115.708 104.843 1.00 62.36 155 TYR D N 1
ATOM 11903 C CA . TYR D 2 176 ? 128.405 114.671 105.253 1.00 68.04 155 TYR D CA 1
ATOM 11904 C C . TYR D 2 176 ? 128.581 114.351 106.727 1.00 67.73 155 TYR D C 1
ATOM 11905 O O . TYR D 2 176 ? 129.635 114.591 107.314 1.00 70.47 155 TYR D O 1
ATOM 11914 N N . PHE D 2 177 ? 127.517 113.813 107.314 1.00 64.24 156 PHE D N 1
ATOM 11915 C CA . PHE D 2 177 ? 127.438 113.494 108.732 1.00 63.49 156 PHE D CA 1
ATOM 11916 C C . PHE D 2 177 ? 127.554 111.989 108.910 1.00 67.26 156 PHE D C 1
ATOM 11917 O O . PHE D 2 177 ? 126.632 111.253 108.550 1.00 70.14 156 PHE D O 1
ATOM 11925 N N . THR D 2 178 ? 128.676 111.589 109.513 1.00 68.25 157 THR D N 1
ATOM 11926 C CA . THR D 2 178 ? 128.924 110.184 109.784 1.00 72.93 157 THR D CA 1
ATOM 11927 C C . THR D 2 178 ? 127.869 109.648 110.768 1.00 78.46 157 THR D C 1
ATOM 11928 O O . THR D 2 178 ? 127.658 110.249 111.819 1.00 79.12 157 THR D O 1
ATOM 11932 N N . PRO D 2 179 ? 127.187 108.529 110.434 1.00 79.97 158 PRO D N 1
ATOM 11933 C CA . PRO D 2 179 ? 126.200 108.069 111.420 1.00 79.24 158 PRO D CA 1
ATOM 11934 C C . PRO D 2 179 ? 126.809 107.366 112.621 1.00 80.69 158 PRO D C 1
ATOM 11935 O O . PRO D 2 179 ? 126.379 107.587 113.755 1.00 80.54 158 PRO D O 1
ATOM 11939 N N . THR D 2 180 ? 127.810 106.516 112.388 1.00 82.02 159 THR D N 1
ATOM 11940 C CA . THR D 2 180 ? 128.320 105.666 113.459 1.00 81.29 159 THR D CA 1
ATOM 11941 C C . THR D 2 180 ? 129.223 106.435 114.418 1.00 80.33 159 THR D C 1
ATOM 11942 O O . THR D 2 180 ? 129.430 106.007 115.558 1.00 79.01 159 THR D O 1
ATOM 11946 N N . ASN D 2 181 ? 129.783 107.558 113.978 1.00 77.96 160 ASN D N 1
ATOM 11947 C CA . ASN D 2 181 ? 130.728 108.311 114.793 1.00 75.47 160 ASN D CA 1
ATOM 11948 C C . ASN D 2 181 ? 130.264 109.728 115.100 1.00 81.14 160 ASN D C 1
ATOM 11949 O O . ASN D 2 181 ? 130.808 110.356 116.012 1.00 82.69 160 ASN D O 1
ATOM 11954 N N . SER D 2 182 ? 129.294 110.244 114.352 1.00 81.36 161 SER D N 1
ATOM 11955 C CA . SER D 2 182 ? 128.735 111.581 114.552 1.00 81.05 161 SER D CA 1
ATOM 11956 C C . SER D 2 182 ? 129.823 112.653 114.602 1.00 80.41 161 SER D C 1
ATOM 11957 O O . SER D 2 182 ? 130.043 113.314 115.618 1.00 75.52 161 SER D O 1
ATOM 11960 N N . ASP D 2 183 ? 130.514 112.817 113.473 1.00 81.64 162 ASP D N 1
ATOM 11961 C CA . ASP D 2 183 ? 131.440 113.920 113.243 1.00 79.44 162 ASP D CA 1
ATOM 11962 C C . ASP D 2 183 ? 131.324 114.313 111.780 1.00 75.57 162 ASP D C 1
ATOM 11963 O O . ASP D 2 183 ? 130.956 113.482 110.946 1.00 78.61 162 ASP D O 1
ATOM 11968 N N . VAL D 2 184 ? 131.633 115.571 111.467 1.00 69.26 163 VAL D N 1
ATOM 11969 C CA . VAL D 2 184 ? 131.546 116.037 110.088 1.00 69.25 163 VAL D CA 1
ATOM 11970 C C . VAL D 2 184 ? 132.847 115.744 109.351 1.00 70.85 163 VAL D C 1
ATOM 11971 O O . VAL D 2 184 ? 133.922 115.657 109.958 1.00 75.39 163 VAL D O 1
ATOM 11975 N N . ASP D 2 185 ? 132.756 115.592 108.030 1.00 68.18 164 ASP D N 1
ATOM 11976 C CA . ASP D 2 185 ? 133.906 115.243 107.206 1.00 67.65 164 ASP D CA 1
ATOM 11977 C C . ASP D 2 185 ? 133.636 115.672 105.772 1.00 66.85 164 ASP D C 1
ATOM 11978 O O . ASP D 2 185 ? 132.499 115.966 105.402 1.00 69.75 164 ASP D O 1
ATOM 11983 N N . ILE D 2 186 ? 134.692 115.706 104.962 1.00 62.04 165 ILE D N 1
ATOM 11984 C CA . ILE D 2 186 ? 134.623 116.190 103.588 1.00 58.96 165 ILE D CA 1
ATOM 11985 C C . ILE D 2 186 ? 135.129 115.108 102.646 1.00 61.13 165 ILE D C 1
ATOM 11986 O O . ILE D 2 186 ? 136.040 114.351 102.995 1.00 69.04 165 ILE D O 1
ATOM 11991 N N . LYS D 2 187 ? 134.541 115.038 101.458 1.00 59.06 166 LYS D N 1
ATOM 11992 C CA . LYS D 2 187 ? 134.948 114.103 100.422 1.00 59.99 166 LYS D CA 1
ATOM 11993 C C . LYS D 2 187 ? 134.972 114.816 99.081 1.00 62.11 166 LYS D C 1
ATOM 11994 O O . LYS D 2 187 ? 134.127 115.674 98.813 1.00 68.64 166 LYS D O 1
ATOM 12000 N N . ILE D 2 188 ? 135.936 114.464 98.239 1.00 60.46 167 ILE D N 1
ATOM 12001 C CA . ILE D 2 188 ? 136.100 115.084 96.929 1.00 61.69 167 ILE D CA 1
ATOM 12002 C C . ILE D 2 188 ? 135.599 114.123 95.862 1.00 66.66 167 ILE D C 1
ATOM 12003 O O . ILE D 2 188 ? 135.868 112.918 95.928 1.00 73.27 167 ILE D O 1
ATOM 12008 N N . GLN D 2 189 ? 134.867 114.650 94.883 1.00 62.91 168 GLN D N 1
ATOM 12009 C CA . GLN D 2 189 ? 134.345 113.852 93.780 1.00 62.78 168 GLN D CA 1
ATOM 12010 C C . GLN D 2 189 ? 135.041 114.112 92.456 1.00 59.80 168 GLN D C 1
ATOM 12011 O O . GLN D 2 189 ? 135.420 113.165 91.767 1.00 61.00 168 GLN D O 1
ATOM 12017 N N . ALA D 2 190 ? 135.226 115.367 92.069 1.00 58.06 169 ALA D N 1
ATOM 12018 C CA . ALA D 2 190 ? 135.654 115.656 90.711 1.00 60.32 169 ALA D CA 1
ATOM 12019 C C . ALA D 2 190 ? 136.546 116.887 90.679 1.00 62.30 169 ALA D C 1
ATOM 12020 O O . ALA D 2 190 ? 136.579 117.682 91.619 1.00 64.84 169 ALA D O 1
ATOM 12022 N N . ILE D 2 191 ? 137.283 117.023 89.578 1.00 63.52 170 ILE D N 1
ATOM 12023 C CA . ILE D 2 191 ? 138.231 118.111 89.370 1.00 60.40 170 ILE D CA 1
ATOM 12024 C C . ILE D 2 191 ? 138.246 118.462 87.888 1.00 61.38 170 ILE D C 1
ATOM 12025 O O . ILE D 2 191 ? 138.407 117.578 87.043 1.00 61.81 170 ILE D O 1
ATOM 12030 N N . CYS D 2 192 ? 138.097 119.744 87.567 1.00 61.32 171 CYS D N 1
ATOM 12031 C CA . CYS D 2 192 ? 138.124 120.186 86.176 1.00 63.57 171 CYS D CA 1
ATOM 12032 C C . CYS D 2 192 ? 139.013 121.396 86.013 1.00 65.39 171 CYS D C 1
ATOM 12033 O O . CYS D 2 192 ? 138.909 122.347 86.782 1.00 68.41 171 CYS D O 1
ATOM 12036 N N . PRO D 2 193 ? 139.910 121.369 85.003 1.00 67.75 172 PRO D N 1
ATOM 12037 C CA . PRO D 2 193 ? 140.830 122.490 84.827 1.00 69.63 172 PRO D CA 1
ATOM 12038 C C . PRO D 2 193 ? 140.365 123.454 83.744 1.00 75.36 172 PRO D C 1
ATOM 12039 O O . PRO D 2 193 ? 139.910 123.017 82.686 1.00 77.63 172 PRO D O 1
ATOM 12043 N N . ILE D 2 194 ? 140.472 124.750 84.004 1.00 75.21 173 ILE D N 1
ATOM 12044 C CA . ILE D 2 194 ? 140.097 125.749 83.009 1.00 75.94 173 ILE D CA 1
ATOM 12045 C C . ILE D 2 194 ? 141.317 126.555 82.616 1.00 78.71 173 ILE D C 1
ATOM 12046 O O . ILE D 2 194 ? 142.245 126.697 83.409 1.00 81.62 173 ILE D O 1
ATOM 12051 N N . MET D 2 195 ? 141.331 127.083 81.399 1.00 81.86 174 MET D N 1
ATOM 12052 C CA . MET D 2 195 ? 142.500 127.818 80.924 1.00 89.51 174 MET D CA 1
ATOM 12053 C C . MET D 2 195 ? 142.139 129.194 80.390 1.00 99.32 174 MET D C 1
ATOM 12054 O O . MET D 2 195 ? 140.960 129.511 80.230 1.00 102.19 174 MET D O 1
ATOM 12059 N N . THR D 2 196 ? 143.148 130.016 80.112 1.00 99.32 175 THR D N 1
ATOM 12060 C CA . THR D 2 196 ? 142.903 131.352 79.572 1.00 100.21 175 THR D CA 1
ATOM 12061 C C . THR D 2 196 ? 143.589 131.554 78.224 1.00 107.07 175 THR D C 1
ATOM 12062 O O . THR D 2 196 ? 144.689 131.050 78.008 1.00 104.71 175 THR D O 1
ATOM 12066 N N . GLY D 2 197 ? 142.949 132.291 77.318 1.00 115.11 176 GLY D N 1
ATOM 12067 C CA . GLY D 2 197 ? 143.502 132.515 75.996 1.00 121.08 176 GLY D CA 1
ATOM 12068 C C . GLY D 2 197 ? 143.319 133.953 75.554 1.00 130.35 176 GLY D C 1
ATOM 12069 O O . GLY D 2 197 ? 142.492 134.697 76.088 1.00 128.69 176 GLY D O 1
ATOM 12070 N N . GLN D 2 198 ? 144.119 134.336 74.562 1.00 134.22 177 GLN D N 1
ATOM 12071 C CA . GLN D 2 198 ? 144.092 135.691 74.017 1.00 138.99 177 GLN D CA 1
ATOM 12072 C C . GLN D 2 198 ? 143.025 135.778 72.929 1.00 140.32 177 GLN D C 1
ATOM 12073 O O . GLN D 2 198 ? 142.675 134.767 72.317 1.00 140.46 177 GLN D O 1
ATOM 12079 N N . ASP D 2 199 ? 142.492 136.992 72.717 1.00 143.58 178 ASP D N 1
ATOM 12080 C CA . ASP D 2 199 ? 141.340 137.240 71.854 1.00 150.56 178 ASP D CA 1
ATOM 12081 C C . ASP D 2 199 ? 141.534 138.637 71.269 1.00 155.15 178 ASP D C 1
ATOM 12082 O O . ASP D 2 199 ? 142.290 139.447 71.804 1.00 154.86 178 ASP D O 1
ATOM 12087 N N . GLU D 2 200 ? 140.864 138.928 70.151 1.00 158.37 179 GLU D N 1
ATOM 12088 C CA . GLU D 2 200 ? 141.100 140.186 69.424 1.00 158.57 179 GLU D CA 1
ATOM 12089 C C . GLU D 2 200 ? 140.734 141.402 70.267 1.00 159.08 179 GLU D C 1
ATOM 12090 O O . GLU D 2 200 ? 141.455 142.400 70.278 1.00 158.34 179 GLU D O 1
ATOM 12096 N N . PHE D 2 201 ? 139.598 141.345 70.975 1.00 161.95 180 PHE D N 1
ATOM 12097 C CA . PHE D 2 201 ? 139.181 142.450 71.826 1.00 166.84 180 PHE D CA 1
ATOM 12098 C C . PHE D 2 201 ? 139.864 142.424 73.181 1.00 166.29 180 PHE D C 1
ATOM 12099 O O . PHE D 2 201 ? 139.501 143.210 74.068 1.00 164.08 180 PHE D O 1
ATOM 12107 N N . GLY D 2 202 ? 140.858 141.560 73.360 1.00 162.54 181 GLY D N 1
ATOM 12108 C CA . GLY D 2 202 ? 141.466 141.410 74.660 1.00 156.11 181 GLY D CA 1
ATOM 12109 C C . GLY D 2 202 ? 140.487 140.967 75.713 1.00 155.07 181 GLY D C 1
ATOM 12110 O O . GLY D 2 202 ? 140.527 141.473 76.836 1.00 150.78 181 GLY D O 1
ATOM 12111 N N . GLU D 2 203 ? 139.576 140.056 75.366 1.00 155.95 182 GLU D N 1
ATOM 12112 C CA . GLU D 2 203 ? 138.622 139.491 76.321 1.00 153.05 182 GLU D CA 1
ATOM 12113 C C . GLU D 2 203 ? 139.292 138.307 76.998 1.00 145.54 182 GLU D C 1
ATOM 12114 O O . GLU D 2 203 ? 139.549 137.276 76.380 1.00 136.11 182 GLU D O 1
ATOM 12120 N N . VAL D 2 204 ? 139.586 138.462 78.288 1.00 145.40 183 VAL D N 1
ATOM 12121 C CA . VAL D 2 204 ? 140.140 137.357 79.056 1.00 133.87 183 VAL D CA 1
ATOM 12122 C C . VAL D 2 204 ? 139.072 136.286 79.200 1.00 126.24 183 VAL D C 1
ATOM 12123 O O . VAL D 2 204 ? 138.141 136.418 80.002 1.00 126.19 183 VAL D O 1
ATOM 12127 N N . ARG D 2 205 ? 139.209 135.211 78.433 1.00 121.27 184 ARG D N 1
ATOM 12128 C CA . ARG D 2 205 ? 138.196 134.175 78.340 1.00 119.11 184 ARG D CA 1
ATOM 12129 C C . ARG D 2 205 ? 138.553 133.043 79.286 1.00 108.12 184 ARG D C 1
ATOM 12130 O O . ARG D 2 205 ? 139.730 132.708 79.445 1.00 105.68 184 ARG D O 1
ATOM 12138 N N . ASN D 2 206 ? 137.554 132.450 79.922 1.00 104.81 185 ASN D N 1
ATOM 12139 C CA . ASN D 2 206 ? 137.812 131.304 80.780 1.00 101.84 185 ASN D CA 1
ATOM 12140 C C . ASN D 2 206 ? 137.031 130.126 80.238 1.00 100.82 185 ASN D C 1
ATOM 12141 O O . ASN D 2 206 ? 135.802 130.150 80.219 1.00 104.22 185 ASN D O 1
ATOM 12146 N N . GLN D 2 207 ? 137.734 129.097 79.784 1.00 94.78 186 GLN D N 1
ATOM 12147 C CA . GLN D 2 207 ? 137.061 127.956 79.187 1.00 88.69 186 GLN D CA 1
ATOM 12148 C C . GLN D 2 207 ? 137.443 126.661 79.875 1.00 84.27 186 GLN D C 1
ATOM 12149 O O . GLN D 2 207 ? 138.625 126.382 80.065 1.00 83.63 186 GLN D O 1
ATOM 12155 N N . PRO D 2 208 ? 136.443 125.863 80.262 1.00 81.79 187 PRO D N 1
ATOM 12156 C CA . PRO D 2 208 ? 136.733 124.564 80.871 1.00 81.61 187 PRO D CA 1
ATOM 12157 C C . PRO D 2 208 ? 137.220 123.576 79.825 1.00 81.96 187 PRO D C 1
ATOM 12158 O O . PRO D 2 208 ? 137.011 123.805 78.636 1.00 84.84 187 PRO D O 1
ATOM 12162 N N . LEU D 2 209 ? 137.866 122.498 80.254 1.00 78.33 188 LEU D N 1
ATOM 12163 C CA . LEU D 2 209 ? 138.394 121.519 79.312 1.00 77.90 188 LEU D CA 1
ATOM 12164 C C . LEU D 2 209 ? 137.683 120.176 79.425 1.00 77.25 188 LEU D C 1
ATOM 12165 O O . LEU D 2 209 ? 137.195 119.650 78.427 1.00 81.22 188 LEU D O 1
ATOM 12170 N N . PHE D 2 210 ? 137.618 119.622 80.632 1.00 75.76 189 PHE D N 1
ATOM 12171 C CA . PHE D 2 210 ? 136.976 118.327 80.828 1.00 77.81 189 PHE D CA 1
ATOM 12172 C C . PHE D 2 210 ? 136.838 117.966 82.299 1.00 79.23 189 PHE D C 1
ATOM 12173 O O . PHE D 2 210 ? 137.608 118.441 83.130 1.00 80.54 189 PHE D O 1
ATOM 12181 N N . TRP D 2 211 ? 135.862 117.126 82.628 1.00 75.15 190 TRP D N 1
ATOM 12182 C CA . TRP D 2 211 ? 135.697 116.684 84.002 1.00 69.57 190 TRP D CA 1
ATOM 12183 C C . TRP D 2 211 ? 136.605 115.491 84.279 1.00 72.38 190 TRP D C 1
ATOM 12184 O O . TRP D 2 211 ? 137.178 114.895 83.368 1.00 76.28 190 TRP D O 1
ATOM 12195 N N . ILE D 2 212 ? 136.729 115.148 85.556 1.00 69.31 191 ILE D N 1
ATOM 12196 C CA . ILE D 2 212 ? 137.565 114.031 85.986 1.00 63.77 191 ILE D CA 1
ATOM 12197 C C . ILE D 2 212 ? 136.912 113.349 87.182 1.00 60.99 191 ILE D C 1
ATOM 12198 O O . ILE D 2 212 ? 136.462 114.034 88.108 1.00 60.81 191 ILE D O 1
ATOM 12203 N N . PRO D 2 213 ? 136.822 112.024 87.213 1.00 60.55 192 PRO D N 1
ATOM 12204 C CA . PRO D 2 213 ? 136.420 111.343 88.445 1.00 60.12 192 PRO D CA 1
ATOM 12205 C C . PRO D 2 213 ? 137.604 111.157 89.379 1.00 66.49 192 PRO D C 1
ATOM 12206 O O . PRO D 2 213 ? 138.736 110.928 88.950 1.00 71.23 192 PRO D O 1
ATOM 12210 N N . TYR D 2 214 ? 137.348 111.302 90.674 1.00 67.78 193 TYR D N 1
ATOM 12211 C CA . TYR D 2 214 ? 138.425 111.215 91.657 1.00 65.20 193 TYR D CA 1
ATOM 12212 C C . TYR D 2 214 ? 139.029 109.824 91.750 1.00 68.36 193 TYR D C 1
ATOM 12213 O O . TYR D 2 214 ? 140.242 109.675 91.885 1.00 70.16 193 TYR D O 1
ATOM 12222 N N . GLU D 2 215 ? 138.188 108.799 91.686 1.00 69.19 194 GLU D N 1
ATOM 12223 C CA . GLU D 2 215 ? 138.696 107.436 91.834 1.00 70.97 194 GLU D CA 1
ATOM 12224 C C . GLU D 2 215 ? 139.690 107.046 90.748 1.00 74.33 194 GLU D C 1
ATOM 12225 O O . GLU D 2 215 ? 140.691 106.391 91.033 1.00 76.88 194 GLU D O 1
ATOM 12231 N N . ASN D 2 216 ? 139.431 107.448 89.509 1.00 72.86 195 ASN D N 1
ATOM 12232 C CA . ASN D 2 216 ? 140.286 107.049 88.405 1.00 72.12 195 ASN D CA 1
ATOM 12233 C C . ASN D 2 216 ? 141.674 107.611 88.621 1.00 73.27 195 ASN D C 1
ATOM 12234 O O . ASN D 2 216 ? 142.668 106.990 88.250 1.00 76.16 195 ASN D O 1
ATOM 12239 N N . ILE D 2 217 ? 141.742 108.789 89.228 1.00 72.02 196 ILE D N 1
ATOM 12240 C CA . ILE D 2 217 ? 143.048 109.429 89.436 1.00 71.79 196 ILE D CA 1
ATOM 12241 C C . ILE D 2 217 ? 143.757 109.044 90.740 1.00 74.72 196 ILE D C 1
ATOM 12242 O O . ILE D 2 217 ? 144.975 109.199 90.850 1.00 79.54 196 ILE D O 1
ATOM 12247 N N . ARG D 2 218 ? 143.018 108.537 91.722 1.00 72.59 197 ARG D N 1
ATOM 12248 C CA . ARG D 2 218 ? 143.619 108.209 93.015 1.00 76.15 197 ARG D CA 1
ATOM 12249 C C . ARG D 2 218 ? 144.977 107.491 92.970 1.00 80.61 197 ARG D C 1
ATOM 12250 O O . ARG D 2 218 ? 145.886 107.857 93.715 1.00 84.29 197 ARG D O 1
ATOM 12258 N N . PRO D 2 219 ? 145.130 106.473 92.104 1.00 78.51 198 PRO D N 1
ATOM 12259 C CA . PRO D 2 219 ? 146.401 105.719 92.167 1.00 79.83 198 PRO D CA 1
ATOM 12260 C C . PRO D 2 219 ? 147.613 106.325 91.452 1.00 80.16 198 PRO D C 1
ATOM 12261 O O . PRO D 2 219 ? 148.736 106.017 91.846 1.00 81.13 198 PRO D O 1
ATOM 12265 N N . TYR D 2 220 ? 147.411 107.157 90.441 1.00 75.61 199 TYR D N 1
ATOM 12266 C CA . TYR D 2 220 ? 148.510 107.694 89.654 1.00 71.53 199 TYR D CA 1
ATOM 12267 C C . TYR D 2 220 ? 149.212 108.774 90.429 1.00 75.50 199 TYR D C 1
ATOM 12268 O O . TYR D 2 220 ? 150.437 108.889 90.389 1.00 82.99 199 TYR D O 1
ATOM 12277 N N . ILE D 2 221 ? 148.435 109.570 91.145 1.00 78.71 200 ILE D N 1
ATOM 12278 C CA . ILE D 2 221 ? 149.021 110.690 91.895 1.00 83.24 200 ILE D CA 1
ATOM 12279 C C . ILE D 2 221 ? 149.509 110.387 93.314 1.00 85.18 200 ILE D C 1
ATOM 12280 O O . ILE D 2 221 ? 150.161 111.231 93.929 1.00 87.66 200 ILE D O 1
ATOM 12285 N N . ALA D 2 222 ? 149.230 109.193 93.825 1.00 83.26 201 ALA D N 1
ATOM 12286 C CA . ALA D 2 222 ? 149.563 108.876 95.227 1.00 86.02 201 ALA D CA 1
ATOM 12287 C C . ALA D 2 222 ? 151.047 108.646 95.588 1.00 90.97 201 ALA D C 1
ATOM 12288 O O . ALA D 2 222 ? 151.344 108.318 96.737 1.00 90.96 201 ALA D O 1
ATOM 12290 N N . ARG D 2 223 ? 151.956 108.843 94.639 1.00 92.95 202 ARG D N 1
ATOM 12291 C CA . ARG D 2 223 ? 153.368 108.586 94.916 1.00 95.04 202 ARG D CA 1
ATOM 12292 C C . ARG D 2 223 ? 154.319 109.689 94.440 1.00 97.50 202 ARG D C 1
ATOM 12293 O O . ARG D 2 223 ? 155.502 109.668 94.777 1.00 97.01 202 ARG D O 1
ATOM 12301 N N . GLU D 2 224 ? 153.819 110.649 93.669 1.00 99.05 203 GLU D N 1
ATOM 12302 C CA . GLU D 2 224 ? 154.675 111.750 93.245 1.00 101.01 203 GLU D CA 1
ATOM 12303 C C . GLU D 2 224 ? 154.746 112.817 94.331 1.00 101.02 203 GLU D C 1
ATOM 12304 O O . GLU D 2 224 ? 153.729 113.198 94.915 1.00 98.61 203 GLU D O 1
ATOM 12310 N N . ARG D 2 225 ? 155.953 113.313 94.588 1.00 97.97 204 ARG D N 1
ATOM 12311 C CA . ARG D 2 225 ? 156.234 114.161 95.740 1.00 92.47 204 ARG D CA 1
ATOM 12312 C C . ARG D 2 225 ? 156.431 115.605 95.299 1.00 92.90 204 ARG D C 1
ATOM 12313 O O . ARG D 2 225 ? 157.102 115.863 94.297 1.00 94.06 204 ARG D O 1
ATOM 12321 N N . VAL D 2 226 ? 155.848 116.538 96.052 1.00 90.30 205 VAL D N 1
ATOM 12322 C CA . VAL D 2 226 ? 156.038 117.966 95.841 1.00 87.42 205 VAL D CA 1
ATOM 12323 C C . VAL D 2 226 ? 156.151 118.651 97.198 1.00 89.56 205 VAL D C 1
ATOM 12324 O O . VAL D 2 226 ? 155.709 118.132 98.222 1.00 91.71 205 VAL D O 1
ATOM 12328 N N . MET D 2 227 ? 156.738 119.844 97.187 1.00 88.96 206 MET D N 1
ATOM 12329 C CA . MET D 2 227 ? 156.934 120.620 98.400 1.00 85.88 206 MET D CA 1
ATOM 12330 C C . MET D 2 227 ? 155.599 121.096 98.960 1.00 87.92 206 MET D C 1
ATOM 12331 O O . MET D 2 227 ? 154.536 120.874 98.377 1.00 89.54 206 MET D O 1
ATOM 12336 N N . LEU D 2 228 ? 155.661 121.762 100.115 1.00 87.00 207 LEU D N 1
ATOM 12337 C CA . LEU D 2 228 ? 154.460 122.231 100.790 1.00 89.97 207 LEU D CA 1
ATOM 12338 C C . LEU D 2 228 ? 154.491 123.700 101.180 1.00 87.30 207 LEU D C 1
ATOM 12339 O O . LEU D 2 228 ? 153.516 124.181 101.766 1.00 88.17 207 LEU D O 1
ATOM 12344 N N . SER D 2 229 ? 155.563 124.424 100.879 1.00 82.02 208 SER D N 1
ATOM 12345 C CA . SER D 2 229 ? 155.657 125.820 101.282 1.00 77.73 208 SER D CA 1
ATOM 12346 C C . SER D 2 229 ? 156.646 126.523 100.364 1.00 76.79 208 SER D C 1
ATOM 12347 O O . SER D 2 229 ? 157.356 125.887 99.584 1.00 81.01 208 SER D O 1
ATOM 12350 N N . SER D 2 230 ? 156.666 127.852 100.450 1.00 74.82 209 SER D N 1
ATOM 12351 C CA . SER D 2 230 ? 157.657 128.651 99.746 1.00 74.46 209 SER D CA 1
ATOM 12352 C C . SER D 2 230 ? 158.913 128.910 100.565 1.00 70.89 209 SER D C 1
ATOM 12353 O O . SER D 2 230 ? 159.922 129.335 99.997 1.00 71.44 209 SER D O 1
ATOM 12356 N N . LEU D 2 231 ? 158.880 128.675 101.873 1.00 69.13 210 LEU D N 1
ATOM 12357 C CA . LEU D 2 231 ? 160.037 128.900 102.727 1.00 70.67 210 LEU D CA 1
ATOM 12358 C C . LEU D 2 231 ? 160.640 127.615 103.269 1.00 73.66 210 LEU D C 1
ATOM 12359 O O . LEU D 2 231 ? 161.381 127.664 104.254 1.00 75.11 210 LEU D O 1
ATOM 12364 N N . ASN D 2 232 ? 160.289 126.477 102.673 1.00 75.74 211 ASN D N 1
ATOM 12365 C CA . ASN D 2 232 ? 160.841 125.180 103.075 1.00 74.32 211 ASN D CA 1
ATOM 12366 C C . ASN D 2 232 ? 160.673 124.358 101.821 1.00 73.10 211 ASN D C 1
ATOM 12367 O O . ASN D 2 232 ? 159.582 124.336 101.250 1.00 77.71 211 ASN D O 1
ATOM 12372 N N . ASN D 2 233 ? 161.723 123.678 101.371 1.00 68.40 212 ASN D N 1
ATOM 12373 C CA . ASN D 2 233 ? 161.618 122.995 100.088 1.00 70.57 212 ASN D CA 1
ATOM 12374 C C . ASN D 2 233 ? 161.919 121.504 100.157 1.00 80.71 212 ASN D C 1
ATOM 12375 O O . ASN D 2 233 ? 162.564 120.975 99.245 1.00 85.55 212 ASN D O 1
ATOM 12380 N N . THR D 2 234 ? 161.477 120.800 101.195 1.00 82.30 213 THR D N 1
ATOM 12381 C CA . THR D 2 234 ? 161.606 119.347 101.199 1.00 86.59 213 THR D CA 1
ATOM 12382 C C . THR D 2 234 ? 160.330 118.732 100.643 1.00 88.91 213 THR D C 1
ATOM 12383 O O . THR D 2 234 ? 159.229 119.199 100.944 1.00 90.71 213 THR D O 1
ATOM 12387 N N . ARG D 2 235 ? 160.494 117.693 99.842 1.00 86.72 214 ARG D N 1
ATOM 12388 C CA . ARG D 2 235 ? 159.349 117.037 99.251 1.00 88.69 214 ARG D CA 1
ATOM 12389 C C . ARG D 2 235 ? 158.756 116.052 100.230 1.00 88.49 214 ARG D C 1
ATOM 12390 O O . ARG D 2 235 ? 158.867 114.848 100.047 1.00 88.81 214 ARG D O 1
ATOM 12398 N N . ASN D 2 236 ? 158.116 116.558 101.273 1.00 88.51 215 ASN D N 1
ATOM 12399 C CA . ASN D 2 236 ? 157.566 115.680 102.297 1.00 91.52 215 ASN D CA 1
ATOM 12400 C C . ASN D 2 236 ? 156.251 115.044 101.860 1.00 91.40 215 ASN D C 1
ATOM 12401 O O . ASN D 2 236 ? 156.044 113.841 102.049 1.00 93.77 215 ASN D O 1
ATOM 12406 N N . SER D 2 237 ? 155.355 115.829 101.274 1.00 87.47 216 SER D N 1
ATOM 12407 C CA . SER D 2 237 ? 153.976 115.414 101.068 1.00 86.81 216 SER D CA 1
ATOM 12408 C C . SER D 2 237 ? 153.714 115.088 99.603 1.00 87.06 216 SER D C 1
ATOM 12409 O O . SER D 2 237 ? 154.465 115.473 98.704 1.00 89.32 216 SER D O 1
ATOM 12412 N N . THR D 2 238 ? 152.609 114.387 99.372 1.00 86.90 217 THR D N 1
ATOM 12413 C CA . THR D 2 238 ? 152.160 114.023 98.041 1.00 90.32 217 THR D CA 1
ATOM 12414 C C . THR D 2 238 ? 150.845 114.726 97.739 1.00 91.99 217 THR D C 1
ATOM 12415 O O . THR D 2 238 ? 150.074 115.058 98.641 1.00 94.95 217 THR D O 1
ATOM 12419 N N . ILE D 2 239 ? 150.593 114.931 96.444 1.00 87.83 218 ILE D N 1
ATOM 12420 C CA . ILE D 2 239 ? 149.421 115.684 96.015 1.00 81.91 218 ILE D CA 1
ATOM 12421 C C . ILE D 2 239 ? 148.144 115.037 96.529 1.00 81.49 218 ILE D C 1
ATOM 12422 O O . ILE D 2 239 ? 147.164 115.730 96.824 1.00 81.68 218 ILE D O 1
ATOM 12427 N N . ASP D 2 240 ? 148.141 113.711 96.679 1.00 84.26 219 ASP D N 1
ATOM 12428 C CA . ASP D 2 240 ? 146.961 113.019 97.191 1.00 89.08 219 ASP D CA 1
ATOM 12429 C C . ASP D 2 240 ? 146.585 113.544 98.573 1.00 87.46 219 ASP D C 1
ATOM 12430 O O . ASP D 2 240 ? 145.400 113.703 98.884 1.00 85.28 219 ASP D O 1
ATOM 12435 N N . ASP D 2 241 ? 147.579 113.832 99.403 1.00 84.97 220 ASP D N 1
ATOM 12436 C CA . ASP D 2 241 ? 147.304 114.302 100.759 1.00 84.11 220 ASP D CA 1
ATOM 12437 C C . ASP D 2 241 ? 146.924 115.776 100.806 1.00 83.83 220 ASP D C 1
ATOM 12438 O O . ASP D 2 241 ? 146.361 116.233 101.799 1.00 83.92 220 ASP D O 1
ATOM 12443 N N . PHE D 2 242 ? 147.212 116.524 99.745 1.00 83.10 221 PHE D N 1
ATOM 12444 C CA . PHE D 2 242 ? 146.955 117.959 99.774 1.00 80.36 221 PHE D CA 1
ATOM 12445 C C . PHE D 2 242 ? 145.479 118.258 99.541 1.00 80.23 221 PHE D C 1
ATOM 12446 O O . PHE D 2 242 ? 144.974 119.307 99.955 1.00 79.53 221 PHE D O 1
ATOM 12454 N N . PHE D 2 243 ? 144.769 117.355 98.863 1.00 76.74 222 PHE D N 1
ATOM 12455 C CA . PHE D 2 243 ? 143.320 117.498 98.761 1.00 72.98 222 PHE D CA 1
ATOM 12456 C C . PHE D 2 243 ? 142.623 117.015 100.025 1.00 78.23 222 PHE D C 1
ATOM 12457 O O . PHE D 2 243 ? 141.620 117.598 100.447 1.00 75.38 222 PHE D O 1
ATOM 12465 N N . ARG D 2 244 ? 143.138 115.949 100.636 1.00 81.86 223 ARG D N 1
ATOM 12466 C CA . ARG D 2 244 ? 142.442 115.320 101.753 1.00 82.75 223 ARG D CA 1
ATOM 12467 C C . ARG D 2 244 ? 142.378 116.229 102.974 1.00 81.98 223 ARG D C 1
ATOM 12468 O O . ARG D 2 244 ? 141.352 116.271 103.659 1.00 83.17 223 ARG D O 1
ATOM 12476 N N . LEU D 2 245 ? 143.448 116.963 103.259 1.00 77.81 224 LEU D N 1
ATOM 12477 C CA . LEU D 2 245 ? 143.516 117.779 104.463 1.00 77.40 224 LEU D CA 1
ATOM 12478 C C . LEU D 2 245 ? 142.833 119.131 104.314 1.00 80.67 224 LEU D C 1
ATOM 12479 O O . LEU D 2 245 ? 142.836 119.914 105.268 1.00 81.94 224 LEU D O 1
ATOM 12484 N N . ASN D 2 246 ? 142.256 119.422 103.147 1.00 80.37 225 ASN D N 1
ATOM 12485 C CA . ASN D 2 246 ? 141.522 120.665 102.909 1.00 77.26 225 ASN D CA 1
ATOM 12486 C C . ASN D 2 246 ? 142.409 121.889 103.147 1.00 79.69 225 ASN D C 1
ATOM 12487 O O . ASN D 2 246 ? 142.193 122.682 104.065 1.00 79.71 225 ASN D O 1
ATOM 12492 N N . LEU D 2 247 ? 143.431 122.025 102.302 1.00 81.40 226 LEU D N 1
ATOM 12493 C CA . LEU D 2 247 ? 144.352 123.147 102.389 1.00 82.13 226 LEU D CA 1
ATOM 12494 C C . LEU D 2 247 ? 144.201 124.158 101.257 1.00 83.63 226 LEU D C 1
ATOM 12495 O O . LEU D 2 247 ? 144.993 125.102 101.193 1.00 86.66 226 LEU D O 1
ATOM 12500 N N . TYR D 2 248 ? 143.230 123.992 100.367 1.00 79.56 227 TYR D N 1
ATOM 12501 C CA . TYR D 2 248 ? 143.029 124.993 99.331 1.00 77.03 227 TYR D CA 1
ATOM 12502 C C . TYR D 2 248 ? 141.988 126.020 99.763 1.00 78.90 227 TYR D C 1
ATOM 12503 O O . TYR D 2 248 ? 141.166 125.772 100.646 1.00 81.44 227 TYR D O 1
ATOM 12512 N N . LYS D 2 249 ? 142.038 127.189 99.131 1.00 77.92 228 LYS D N 1
ATOM 12513 C CA . LYS D 2 249 ? 141.152 128.303 99.438 1.00 77.75 228 LYS D CA 1
ATOM 12514 C C . LYS D 2 249 ? 140.442 128.732 98.167 1.00 78.78 228 LYS D C 1
ATOM 12515 O O . LYS D 2 249 ? 140.966 128.540 97.067 1.00 77.06 228 LYS D O 1
ATOM 12521 N N . GLY D 2 250 ? 139.258 129.313 98.305 1.00 78.30 229 GLY D N 1
ATOM 12522 C CA . GLY D 2 250 ? 138.561 129.758 97.117 1.00 79.24 229 GLY D CA 1
ATOM 12523 C C . GLY D 2 250 ? 137.246 130.432 97.424 1.00 79.56 229 GLY D C 1
ATOM 12524 O O . GLY D 2 250 ? 136.875 130.630 98.582 1.00 76.39 229 GLY D O 1
ATOM 12525 N N . ASP D 2 251 ? 136.543 130.778 96.350 1.00 83.21 230 ASP D N 1
ATOM 12526 C CA . ASP D 2 251 ? 135.268 131.475 96.395 1.00 86.27 230 ASP D CA 1
ATOM 12527 C C . ASP D 2 251 ? 134.158 130.537 95.947 1.00 81.77 230 ASP D C 1
ATOM 12528 O O . ASP D 2 251 ? 134.271 129.890 94.903 1.00 79.12 230 ASP D O 1
ATOM 12533 N N . ILE D 2 252 ? 133.078 130.479 96.724 1.00 78.70 231 ILE D N 1
ATOM 12534 C CA . ILE D 2 252 ? 131.994 129.534 96.465 1.00 70.11 231 ILE D CA 1
ATOM 12535 C C . ILE D 2 252 ? 131.261 130.004 95.212 1.00 70.57 231 ILE D C 1
ATOM 12536 O O . ILE D 2 252 ? 130.834 131.155 95.128 1.00 74.62 231 ILE D O 1
ATOM 12541 N N . VAL D 2 253 ? 131.112 129.112 94.233 1.00 65.37 232 VAL D N 1
ATOM 12542 C CA . VAL D 2 253 ? 130.545 129.514 92.950 1.00 64.28 232 VAL D CA 1
ATOM 12543 C C . VAL D 2 253 ? 129.092 129.077 92.840 1.00 69.55 232 VAL D C 1
ATOM 12544 O O . VAL D 2 253 ? 128.230 129.856 92.424 1.00 76.20 232 VAL D O 1
ATOM 12548 N N . LYS D 2 254 ? 128.790 127.833 93.198 1.00 68.70 233 LYS D N 1
ATOM 12549 C CA . LYS D 2 254 ? 127.435 127.322 93.037 1.00 67.07 233 LYS D CA 1
ATOM 12550 C C . LYS D 2 254 ? 127.086 126.400 94.195 1.00 69.78 233 LYS D C 1
ATOM 12551 O O . LYS D 2 254 ? 127.956 125.757 94.781 1.00 75.05 233 LYS D O 1
ATOM 12557 N N . THR D 2 255 ? 125.798 126.344 94.519 1.00 69.26 234 THR D N 1
ATOM 12558 C CA . THR D 2 255 ? 125.272 125.404 95.495 1.00 70.27 234 THR D CA 1
ATOM 12559 C C . THR D 2 255 ? 124.008 124.770 94.938 1.00 76.03 234 THR D C 1
ATOM 12560 O O . THR D 2 255 ? 123.296 125.372 94.133 1.00 80.14 234 THR D O 1
ATOM 12564 N N . GLU D 2 256 ? 123.763 123.533 95.378 1.00 75.47 235 GLU D N 1
ATOM 12565 C CA . GLU D 2 256 ? 122.604 122.788 94.903 1.00 74.32 235 GLU D CA 1
ATOM 12566 C C . GLU D 2 256 ? 121.311 123.370 95.405 1.00 75.98 235 GLU D C 1
ATOM 12567 O O . GLU D 2 256 ? 120.875 123.083 96.520 1.00 76.71 235 GLU D O 1
ATOM 12573 N N . ASN D 2 257 ? 120.697 124.200 94.586 1.00 78.07 236 ASN D N 1
ATOM 12574 C CA . ASN D 2 257 ? 119.418 124.792 94.930 1.00 79.68 236 ASN D CA 1
ATOM 12575 C C . ASN D 2 257 ? 118.331 124.185 94.060 1.00 82.42 236 ASN D C 1
ATOM 12576 O O . ASN D 2 257 ? 118.573 123.769 92.927 1.00 86.63 236 ASN D O 1
ATOM 12581 N N . LEU D 2 258 ? 117.119 124.131 94.611 1.00 83.56 237 LEU D N 1
ATOM 12582 C CA . LEU D 2 258 ? 116.029 123.434 93.937 1.00 86.50 237 LEU D CA 1
ATOM 12583 C C . LEU D 2 258 ? 115.633 124.123 92.640 1.00 87.02 237 LEU D C 1
ATOM 12584 O O . LEU D 2 258 ? 115.066 123.489 91.745 1.00 87.74 237 LEU D O 1
ATOM 12589 N N . HIS D 2 259 ? 115.904 125.420 92.520 1.00 85.81 238 HIS D N 1
ATOM 12590 C CA . HIS D 2 259 ? 115.649 126.087 91.251 1.00 87.42 238 HIS D CA 1
ATOM 12591 C C . HIS D 2 259 ? 116.760 125.863 90.239 1.00 90.07 238 HIS D C 1
ATOM 12592 O O . HIS D 2 259 ? 116.570 126.180 89.061 1.00 93.76 238 HIS D O 1
ATOM 12599 N N . ASN D 2 260 ? 117.865 125.267 90.664 1.00 90.15 239 ASN D N 1
ATOM 12600 C CA . ASN D 2 260 ? 118.990 125.000 89.770 1.00 89.07 239 ASN D CA 1
ATOM 12601 C C . ASN D 2 260 ? 119.433 126.248 89.053 1.00 91.82 239 ASN D C 1
ATOM 12602 O O . ASN D 2 260 ? 119.220 126.382 87.854 1.00 92.86 239 ASN D O 1
ATOM 12607 N N . ARG D 2 261 ? 120.054 127.165 89.779 1.00 90.73 240 ARG D N 1
ATOM 12608 C CA . ARG D 2 261 ? 120.563 128.369 89.168 1.00 88.18 240 ARG D CA 1
ATOM 12609 C C . ARG D 2 261 ? 121.975 128.567 89.651 1.00 85.70 240 ARG D C 1
ATOM 12610 O O . ARG D 2 261 ? 122.314 128.152 90.756 1.00 83.56 240 ARG D O 1
ATOM 12618 N N . ALA D 2 262 ? 122.820 129.188 88.840 1.00 86.43 241 ALA D N 1
ATOM 12619 C CA . ALA D 2 262 ? 124.168 129.486 89.307 1.00 84.99 241 ALA D CA 1
ATOM 12620 C C . ALA D 2 262 ? 124.224 130.832 90.001 1.00 90.85 241 ALA D C 1
ATOM 12621 O O . ALA D 2 262 ? 123.361 131.678 89.787 1.00 96.48 241 ALA D O 1
ATOM 12623 N N . LEU D 2 263 ? 125.222 131.030 90.851 1.00 86.94 242 LEU D N 1
ATOM 12624 C CA . LEU D 2 263 ? 125.314 132.272 91.609 1.00 87.76 242 LEU D CA 1
ATOM 12625 C C . LEU D 2 263 ? 125.318 133.505 90.731 1.00 87.71 242 LEU D C 1
ATOM 12626 O O . LEU D 2 263 ? 124.602 134.467 91.011 1.00 95.02 242 LEU D O 1
ATOM 12631 N N . ALA D 2 264 ? 126.110 133.488 89.662 1.00 83.77 243 ALA D N 1
ATOM 12632 C CA . ALA D 2 264 ? 126.234 134.687 88.857 1.00 89.05 243 ALA D CA 1
ATOM 12633 C C . ALA D 2 264 ? 124.894 135.233 88.439 1.00 93.53 243 ALA D C 1
ATOM 12634 O O . ALA D 2 264 ? 124.660 136.425 88.521 1.00 99.12 243 ALA D O 1
ATOM 12636 N N . GLU D 2 265 ? 123.998 134.369 88.000 1.00 93.57 244 GLU D N 1
ATOM 12637 C CA . GLU D 2 265 ? 122.724 134.855 87.489 1.00 97.22 244 GLU D CA 1
ATOM 12638 C C . GLU D 2 265 ? 122.020 135.782 88.476 1.00 100.75 244 GLU D C 1
ATOM 12639 O O . GLU D 2 265 ? 121.440 136.784 88.072 1.00 104.70 244 GLU D O 1
ATOM 12645 N N . TYR D 2 266 ? 122.113 135.513 89.774 1.00 99.72 245 TYR D N 1
ATOM 12646 C CA . TYR D 2 266 ? 121.526 136.459 90.736 1.00 101.29 245 TYR D CA 1
ATOM 12647 C C . TYR D 2 266 ? 122.540 137.491 91.243 1.00 102.49 245 TYR D C 1
ATOM 12648 O O . TYR D 2 266 ? 122.203 138.325 92.082 1.00 100.00 245 TYR D O 1
ATOM 12657 N N . CYS D 2 267 ? 123.761 137.466 90.718 1.00 106.15 246 CYS D N 1
ATOM 12658 C CA . CYS D 2 267 ? 124.770 138.450 91.119 1.00 112.29 246 CYS D CA 1
ATOM 12659 C C . CYS D 2 267 ? 125.115 139.423 89.990 1.00 113.95 246 CYS D C 1
ATOM 12660 O O . CYS D 2 267 ? 125.473 139.001 88.893 1.00 114.30 246 CYS D O 1
ATOM 12663 N N . PRO D 2 268 ? 125.012 140.735 90.261 1.00 115.07 247 PRO D N 1
ATOM 12664 C CA . PRO D 2 268 ? 125.280 141.732 89.210 1.00 115.54 247 PRO D CA 1
ATOM 12665 C C . PRO D 2 268 ? 126.744 141.972 88.843 1.00 118.70 247 PRO D C 1
ATOM 12666 O O . PRO D 2 268 ? 127.067 141.897 87.659 1.00 120.69 247 PRO D O 1
ATOM 12670 N N . THR D 2 269 ? 127.612 142.256 89.808 1.00 121.09 248 THR D N 1
ATOM 12671 C CA . THR D 2 269 ? 128.994 142.608 89.476 1.00 122.16 248 THR D CA 1
ATOM 12672 C C . THR D 2 269 ? 130.026 141.801 90.230 1.00 124.76 248 THR D C 1
ATOM 12673 O O . THR D 2 269 ? 129.728 141.238 91.284 1.00 126.66 248 THR D O 1
ATOM 12677 N N . PRO D 2 270 ? 131.263 141.750 89.701 1.00 125.13 249 PRO D N 1
ATOM 12678 C CA . PRO D 2 270 ? 132.253 141.043 90.532 1.00 125.63 249 PRO D CA 1
ATOM 12679 C C . PRO D 2 270 ? 132.349 141.581 91.945 1.00 125.35 249 PRO D C 1
ATOM 12680 O O . PRO D 2 270 ? 132.733 140.841 92.859 1.00 124.88 249 PRO D O 1
ATOM 12684 N N . ASP D 2 271 ? 132.030 142.858 92.151 1.00 124.95 250 ASP D N 1
ATOM 12685 C CA . ASP D 2 271 ? 132.015 143.398 93.505 1.00 125.52 250 ASP D CA 1
ATOM 12686 C C . ASP D 2 271 ? 130.913 142.740 94.327 1.00 121.08 250 ASP D C 1
ATOM 12687 O O . ASP D 2 271 ? 131.156 142.248 95.434 1.00 117.19 250 ASP D O 1
ATOM 12692 N N . SER D 2 272 ? 129.692 142.704 93.788 1.00 120.02 251 SER D N 1
ATOM 12693 C CA . SER D 2 272 ? 128.569 142.184 94.559 1.00 117.44 251 SER D CA 1
ATOM 12694 C C . SER D 2 272 ? 128.625 140.671 94.700 1.00 114.41 251 SER D C 1
ATOM 12695 O O . SER D 2 272 ? 128.076 140.120 95.660 1.00 110.70 251 SER D O 1
ATOM 12698 N N . MET D 2 273 ? 129.261 139.983 93.751 1.00 118.63 252 MET D N 1
ATOM 12699 C CA . MET D 2 273 ? 129.335 138.528 93.825 1.00 121.43 252 MET D CA 1
ATOM 12700 C C . MET D 2 273 ? 130.098 138.072 95.062 1.00 117.95 252 MET D C 1
ATOM 12701 O O . MET D 2 273 ? 129.661 137.156 95.769 1.00 115.90 252 MET D O 1
ATOM 12706 N N . LYS D 2 274 ? 131.232 138.708 95.348 1.00 115.33 253 LYS D N 1
ATOM 12707 C CA . LYS D 2 274 ? 132.066 138.260 96.454 1.00 109.67 253 LYS D CA 1
ATOM 12708 C C . LYS D 2 274 ? 131.351 138.399 97.790 1.00 110.30 253 LYS D C 1
ATOM 12709 O O . LYS D 2 274 ? 131.646 137.652 98.729 1.00 110.14 253 LYS D O 1
ATOM 12715 N N . MET D 2 275 ? 130.401 139.331 97.896 1.00 110.79 254 MET D N 1
ATOM 12716 C CA . MET D 2 275 ? 129.699 139.519 99.163 1.00 108.35 254 MET D CA 1
ATOM 12717 C C . MET D 2 275 ? 128.869 138.304 99.543 1.00 110.20 254 MET D C 1
ATOM 12718 O O . MET D 2 275 ? 128.706 138.019 100.733 1.00 111.53 254 MET D O 1
ATOM 12723 N N . GLU D 2 276 ? 128.345 137.572 98.557 1.00 110.84 255 GLU D N 1
ATOM 12724 C CA . GLU D 2 276 ? 127.466 136.451 98.868 1.00 107.61 255 GLU D CA 1
ATOM 12725 C C . GLU D 2 276 ? 128.209 135.314 99.554 1.00 100.81 255 GLU D C 1
ATOM 12726 O O . GLU D 2 276 ? 127.625 134.611 100.386 1.00 94.47 255 GLU D O 1
ATOM 12732 N N . SER D 2 277 ? 129.489 135.120 99.230 1.00 102.66 256 SER D N 1
ATOM 12733 C CA . SER D 2 277 ? 130.208 133.958 99.740 1.00 102.14 256 SER D CA 1
ATOM 12734 C C . SER D 2 277 ? 130.358 133.996 101.251 1.00 101.71 256 SER D C 1
ATOM 12735 O O . SER D 2 277 ? 130.322 132.945 101.898 1.00 103.07 256 SER D O 1
ATOM 12738 N N . LYS D 2 278 ? 130.547 135.183 101.829 1.00 101.81 257 LYS D N 1
ATOM 12739 C CA . LYS D 2 278 ? 130.817 135.268 103.259 1.00 102.31 257 LYS D CA 1
ATOM 12740 C C . LYS D 2 278 ? 129.649 134.744 104.082 1.00 102.84 257 LYS D C 1
ATOM 12741 O O . LYS D 2 278 ? 129.851 134.061 105.091 1.00 104.62 257 LYS D O 1
ATOM 12747 N N . ARG D 2 279 ? 128.417 135.051 103.670 1.00 100.93 258 ARG D N 1
ATOM 12748 C CA . ARG D 2 279 ? 127.262 134.593 104.435 1.00 101.30 258 ARG D CA 1
ATOM 12749 C C . ARG D 2 279 ? 127.081 133.081 104.318 1.00 99.92 258 ARG D C 1
ATOM 12750 O O . ARG D 2 279 ? 126.704 132.422 105.294 1.00 97.92 258 ARG D O 1
ATOM 12758 N N . ILE D 2 280 ? 127.348 132.510 103.140 1.00 98.52 259 ILE D N 1
ATOM 12759 C CA . ILE D 2 280 ? 127.233 131.063 102.984 1.00 93.22 259 ILE D CA 1
ATOM 12760 C C . ILE D 2 280 ? 128.192 130.351 103.925 1.00 91.80 259 ILE D C 1
ATOM 12761 O O . ILE D 2 280 ? 127.820 129.382 104.597 1.00 92.40 259 ILE D O 1
ATOM 12766 N N . ASP D 2 281 ? 129.435 130.824 103.997 1.00 94.31 260 ASP D N 1
ATOM 12767 C CA . ASP D 2 281 ? 130.404 130.211 104.898 1.00 95.56 260 ASP D CA 1
ATOM 12768 C C . ASP D 2 281 ? 129.992 130.366 106.353 1.00 94.63 260 ASP D C 1
ATOM 12769 O O . ASP D 2 281 ? 130.481 129.633 107.219 1.00 93.61 260 ASP D O 1
ATOM 12774 N N . LYS D 2 282 ? 129.104 131.316 106.647 1.00 94.01 261 LYS D N 1
ATOM 12775 C CA . LYS D 2 282 ? 128.592 131.435 108.006 1.00 93.63 261 LYS D CA 1
ATOM 12776 C C . LYS D 2 282 ? 127.566 130.350 108.304 1.00 95.69 261 LYS D C 1
ATOM 12777 O O . LYS D 2 282 ? 127.409 129.939 109.458 1.00 96.71 261 LYS D O 1
ATOM 12783 N N . GLU D 2 283 ? 126.846 129.882 107.283 1.00 95.80 262 GLU D N 1
ATOM 12784 C CA . GLU D 2 283 ? 125.852 128.837 107.506 1.00 92.19 262 GLU D CA 1
ATOM 12785 C C . GLU D 2 283 ? 126.513 127.498 107.805 1.00 83.98 262 GLU D C 1
ATOM 12786 O O . GLU D 2 283 ? 126.130 126.805 108.753 1.00 85.92 262 GLU D O 1
ATOM 12792 N N . LEU D 2 284 ? 127.507 127.110 107.003 1.00 82.78 263 LEU D N 1
ATOM 12793 C CA . LEU D 2 284 ? 128.191 125.847 107.253 1.00 81.27 263 LEU D CA 1
ATOM 12794 C C . LEU D 2 284 ? 128.918 125.869 108.587 1.00 84.22 263 LEU D C 1
ATOM 12795 O O . LEU D 2 284 ? 128.879 124.888 109.338 1.00 86.14 263 LEU D O 1
ATOM 12800 N N . GLN D 2 285 ? 129.585 126.979 108.906 1.00 86.06 264 GLN D N 1
ATOM 12801 C CA . GLN D 2 285 ? 130.316 127.049 110.167 1.00 90.42 264 GLN D CA 1
ATOM 12802 C C . GLN D 2 285 ? 129.382 127.231 111.354 1.00 91.86 264 GLN D C 1
ATOM 12803 O O . GLN D 2 285 ? 129.697 126.783 112.461 1.00 92.79 264 GLN D O 1
ATOM 12809 N N . GLY D 2 286 ? 128.241 127.889 111.154 1.00 90.92 265 GLY D N 1
ATOM 12810 C CA . GLY D 2 286 ? 127.278 128.016 112.234 1.00 88.07 265 GLY D CA 1
ATOM 12811 C C . GLY D 2 286 ? 126.658 126.690 112.617 1.00 84.85 265 GLY D C 1
ATOM 12812 O O . GLY D 2 286 ? 126.147 126.533 113.729 1.00 81.65 265 GLY D O 1
ATOM 12813 N N . PHE D 2 287 ? 126.674 125.725 111.698 1.00 84.70 266 PHE D N 1
ATOM 12814 C CA . PHE D 2 287 ? 126.144 124.402 112.000 1.00 82.67 266 PHE D CA 1
ATOM 12815 C C . PHE D 2 287 ? 127.045 123.687 112.994 1.00 84.26 266 PHE D C 1
ATOM 12816 O O . PHE D 2 287 ? 126.576 123.152 114.003 1.00 86.69 266 PHE D O 1
ATOM 12824 N N . ARG D 2 288 ? 128.353 123.676 112.727 1.00 83.42 267 ARG D N 1
ATOM 12825 C CA . ARG D 2 288 ? 129.262 122.861 113.523 1.00 84.95 267 ARG D CA 1
ATOM 12826 C C . ARG D 2 288 ? 129.336 123.359 114.959 1.00 89.65 267 ARG D C 1
ATOM 12827 O O . ARG D 2 288 ? 129.576 122.579 115.888 1.00 91.40 267 ARG D O 1
ATOM 12835 N N . ASP D 2 289 ? 129.155 124.661 115.162 1.00 89.23 268 ASP D N 1
ATOM 12836 C CA . ASP D 2 289 ? 129.128 125.180 116.523 1.00 88.46 268 ASP D CA 1
ATOM 12837 C C . ASP D 2 289 ? 127.830 124.810 117.226 1.00 86.78 268 ASP D C 1
ATOM 12838 O O . ASP D 2 289 ? 127.836 124.464 118.413 1.00 86.77 268 ASP D O 1
ATOM 12843 N N . GLY D 2 290 ? 126.705 124.873 116.512 1.00 86.34 269 GLY D N 1
ATOM 12844 C CA . GLY D 2 290 ? 125.416 124.690 117.160 1.00 86.13 269 GLY D CA 1
ATOM 12845 C C . GLY D 2 290 ? 125.094 123.242 117.482 1.00 86.44 269 GLY D C 1
ATOM 12846 O O . GLY D 2 290 ? 124.270 122.960 118.353 1.00 89.16 269 GLY D O 1
ATOM 12847 N N . LEU D 2 291 ? 125.729 122.305 116.779 1.00 80.37 270 LEU D N 1
ATOM 12848 C CA . LEU D 2 291 ? 125.410 120.897 116.985 1.00 73.94 270 LEU D CA 1
ATOM 12849 C C . LEU D 2 291 ? 125.870 120.416 118.356 1.00 75.96 270 LEU D C 1
ATOM 12850 O O . LEU D 2 291 ? 125.160 119.657 119.022 1.00 76.15 270 LEU D O 1
ATOM 12855 N N . PHE D 2 292 ? 127.048 120.858 118.782 1.00 79.17 271 PHE D N 1
ATOM 12856 C CA . PHE D 2 292 ? 127.573 120.450 120.082 1.00 77.38 271 PHE D CA 1
ATOM 12857 C C . PHE D 2 292 ? 127.382 121.520 121.144 1.00 76.72 271 PHE D C 1
ATOM 12858 O O . PHE D 2 292 ? 127.509 122.710 120.861 1.00 81.49 271 PHE D O 1
ATOM 12866 N N . VAL D 2 293 ? 127.081 121.100 122.367 1.00 77.71 272 VAL D N 1
ATOM 12867 C CA . VAL D 2 293 ? 126.937 122.047 123.466 1.00 80.98 272 VAL D CA 1
ATOM 12868 C C . VAL D 2 293 ? 128.044 121.774 124.468 1.00 88.32 272 VAL D C 1
ATOM 12869 O O . VAL D 2 293 ? 127.941 120.859 125.285 1.00 90.46 272 VAL D O 1
ATOM 12873 N N . THR D 2 294 ? 129.113 122.558 124.412 1.00 96.09 273 THR D N 1
ATOM 12874 C CA . THR D 2 294 ? 130.256 122.285 125.277 1.00 101.50 273 THR D CA 1
ATOM 12875 C C . THR D 2 294 ? 130.186 123.107 126.558 1.00 108.09 273 THR D C 1
ATOM 12876 O O . THR D 2 294 ? 130.248 122.556 127.663 1.00 114.01 273 THR D O 1
ATOM 12880 N N . GLN D 2 295 ? 130.055 124.425 126.431 1.00 111.71 274 GLN D N 1
ATOM 12881 C CA . GLN D 2 295 ? 130.003 125.289 127.608 1.00 117.63 274 GLN D CA 1
ATOM 12882 C C . GLN D 2 295 ? 129.212 126.547 127.283 1.00 119.72 274 GLN D C 1
ATOM 12883 O O . GLN D 2 295 ? 129.432 127.175 126.242 1.00 119.12 274 GLN D O 1
ATOM 12889 N N . ASP D 2 296 ? 128.265 126.888 128.154 1.00 122.72 275 ASP D N 1
ATOM 12890 C CA . ASP D 2 296 ? 127.515 128.133 128.086 1.00 126.63 275 ASP D CA 1
ATOM 12891 C C . ASP D 2 296 ? 127.681 128.868 129.407 1.00 132.00 275 ASP D C 1
ATOM 12892 O O . ASP D 2 296 ? 127.913 128.245 130.447 1.00 132.09 275 ASP D O 1
ATOM 12897 N N . THR D 2 297 ? 127.570 130.196 129.366 1.00 135.33 276 THR D N 1
ATOM 12898 C CA . THR D 2 297 ? 127.683 130.982 130.589 1.00 138.38 276 THR D CA 1
ATOM 12899 C C . THR D 2 297 ? 126.455 130.846 131.481 1.00 139.96 276 THR D C 1
ATOM 12900 O O . THR D 2 297 ? 126.474 131.322 132.622 1.00 141.98 276 THR D O 1
ATOM 12904 N N . THR D 2 298 ? 125.389 130.210 130.988 1.00 139.38 277 THR D N 1
ATOM 12905 C CA . THR D 2 298 ? 124.133 130.178 131.732 1.00 142.77 277 THR D CA 1
ATOM 12906 C C . THR D 2 298 ? 124.216 129.268 132.953 1.00 142.26 277 THR D C 1
ATOM 12907 O O . THR D 2 298 ? 123.676 129.597 134.016 1.00 139.80 277 THR D O 1
ATOM 12911 N N . TRP D 2 299 ? 124.818 128.096 132.805 1.00 140.28 278 TRP D N 1
ATOM 12912 C CA . TRP D 2 299 ? 124.819 127.135 133.911 1.00 137.57 278 TRP D CA 1
ATOM 12913 C C . TRP D 2 299 ? 125.654 127.569 135.102 1.00 138.05 278 TRP D C 1
ATOM 12914 O O . TRP D 2 299 ? 125.290 127.300 136.246 1.00 138.48 278 TRP D O 1
ATOM 12925 N N . MET D 2 300 ? 126.771 128.238 134.850 1.00 136.91 279 MET D N 1
ATOM 12926 C CA . MET D 2 300 ? 127.667 128.598 135.945 1.00 137.13 279 MET D CA 1
ATOM 12927 C C . MET D 2 300 ? 126.991 129.530 136.943 1.00 135.64 279 MET D C 1
ATOM 12928 O O . MET D 2 300 ? 127.004 129.271 138.152 1.00 130.98 279 MET D O 1
ATOM 12933 N N . LYS D 2 301 ? 126.401 130.621 136.455 1.00 137.04 280 LYS D N 1
ATOM 12934 C CA . LYS D 2 301 ? 125.844 131.651 137.325 1.00 139.79 280 LYS D CA 1
ATOM 12935 C C . LYS D 2 301 ? 124.692 131.132 138.177 1.00 140.07 280 LYS D C 1
ATOM 12936 O O . LYS D 2 301 ? 124.798 131.079 139.407 1.00 139.52 280 LYS D O 1
ATOM 12942 N N . GLN D 2 302 ? 123.608 130.720 137.521 1.00 140.39 281 GLN D N 1
ATOM 12943 C CA . GLN D 2 302 ? 122.342 130.370 138.170 1.00 140.13 281 GLN D CA 1
ATOM 12944 C C . GLN D 2 302 ? 121.992 131.288 139.341 1.00 139.70 281 GLN D C 1
ATOM 12945 O O . GLN D 2 302 ? 122.197 132.499 139.279 1.00 138.14 281 GLN D O 1
ATOM 12951 N N . THR E 2 46 ? 108.133 93.407 90.036 1.00 121.92 25 THR E N 1
ATOM 12952 C CA . THR E 2 46 ? 107.082 92.512 89.570 1.00 124.81 25 THR E CA 1
ATOM 12953 C C . THR E 2 46 ? 105.892 92.524 90.518 1.00 126.10 25 THR E C 1
ATOM 12954 O O . THR E 2 46 ? 105.568 93.553 91.111 1.00 122.13 25 THR E O 1
ATOM 12958 N N . THR E 2 47 ? 105.244 91.371 90.656 1.00 125.08 26 THR E N 1
ATOM 12959 C CA . THR E 2 47 ? 104.062 91.266 91.498 1.00 117.59 26 THR E CA 1
ATOM 12960 C C . THR E 2 47 ? 104.427 91.424 92.967 1.00 113.54 26 THR E C 1
ATOM 12961 O O . THR E 2 47 ? 105.480 90.964 93.416 1.00 117.20 26 THR E O 1
ATOM 12965 N N . LEU E 2 48 ? 103.548 92.077 93.717 1.00 107.95 27 LEU E N 1
ATOM 12966 C CA . LEU E 2 48 ? 103.748 92.219 95.151 1.00 106.10 27 LEU E CA 1
ATOM 12967 C C . LEU E 2 48 ? 103.397 90.916 95.865 1.00 103.40 27 LEU E C 1
ATOM 12968 O O . LEU E 2 48 ? 102.689 90.054 95.335 1.00 101.77 27 LEU E O 1
ATOM 12973 N N . SER E 2 49 ? 103.905 90.773 97.085 1.00 99.07 28 SER E N 1
ATOM 12974 C CA . SER E 2 49 ? 103.631 89.568 97.849 1.00 98.54 28 SER E CA 1
ATOM 12975 C C . SER E 2 49 ? 102.244 89.632 98.475 1.00 95.34 28 SER E C 1
ATOM 12976 O O . SER E 2 49 ? 101.587 90.674 98.494 1.00 94.98 28 SER E O 1
ATOM 12979 N N . ASN E 2 50 ? 101.805 88.487 98.997 1.00 91.95 29 ASN E N 1
ATOM 12980 C CA . ASN E 2 50 ? 100.457 88.401 99.542 1.00 87.30 29 ASN E CA 1
ATOM 12981 C C . ASN E 2 50 ? 100.263 89.353 100.710 1.00 91.83 29 ASN E C 1
ATOM 12982 O O . ASN E 2 50 ? 99.252 90.059 100.779 1.00 96.11 29 ASN E O 1
ATOM 12987 N N . ARG E 2 51 ? 101.217 89.391 101.641 1.00 90.97 30 ARG E N 1
ATOM 12988 C CA . ARG E 2 51 ? 101.071 90.285 102.783 1.00 92.68 30 ARG E CA 1
ATOM 12989 C C . ARG E 2 51 ? 101.296 91.736 102.384 1.00 93.15 30 ARG E C 1
ATOM 12990 O O . ARG E 2 51 ? 100.914 92.654 103.119 1.00 94.02 30 ARG E O 1
ATOM 12998 N N . ALA E 2 52 ? 101.926 91.968 101.235 1.00 90.02 31 ALA E N 1
ATOM 12999 C CA . ALA E 2 52 ? 102.030 93.330 100.728 1.00 89.73 31 ALA E CA 1
ATOM 13000 C C . ALA E 2 52 ? 100.666 93.862 100.311 1.00 95.63 31 ALA E C 1
ATOM 13001 O O . ALA E 2 52 ? 100.328 95.015 100.598 1.00 98.95 31 ALA E O 1
ATOM 13003 N N . GLN E 2 53 ? 99.865 93.035 99.636 1.00 93.93 32 GLN E N 1
ATOM 13004 C CA . GLN E 2 53 ? 98.543 93.480 99.207 1.00 90.15 32 GLN E CA 1
ATOM 13005 C C . GLN E 2 53 ? 97.609 93.664 100.393 1.00 91.02 32 GLN E C 1
ATOM 13006 O O . GLN E 2 53 ? 96.617 94.395 100.299 1.00 94.68 32 GLN E O 1
ATOM 13012 N N . GLU E 2 54 ? 97.891 92.996 101.510 1.00 89.23 33 GLU E N 1
ATOM 13013 C CA . GLU E 2 54 ? 97.093 93.214 102.710 1.00 89.99 33 GLU E CA 1
ATOM 13014 C C . GLU E 2 54 ? 97.309 94.614 103.263 1.00 93.46 33 GLU E C 1
ATOM 13015 O O . GLU E 2 54 ? 96.364 95.259 103.730 1.00 98.65 33 GLU E O 1
ATOM 13021 N N . PHE E 2 55 ? 98.547 95.102 103.216 1.00 91.94 34 PHE E N 1
ATOM 13022 C CA . PHE E 2 55 ? 98.860 96.410 103.782 1.00 92.56 34 PHE E CA 1
ATOM 13023 C C . PHE E 2 55 ? 98.158 97.529 103.021 1.00 93.45 34 PHE E C 1
ATOM 13024 O O . PHE E 2 55 ? 97.710 98.514 103.617 1.00 92.92 34 PHE E O 1
ATOM 13032 N N . ASN E 2 56 ? 98.064 97.401 101.697 1.00 93.73 35 ASN E N 1
ATOM 13033 C CA . ASN E 2 56 ? 97.505 98.483 100.894 1.00 91.64 35 ASN E CA 1
ATOM 13034 C C . ASN E 2 56 ? 96.032 98.711 101.203 1.00 93.30 35 ASN E C 1
ATOM 13035 O O . ASN E 2 56 ? 95.610 99.850 101.428 1.00 93.00 35 ASN E O 1
ATOM 13040 N N . ARG E 2 57 ? 95.235 97.641 101.229 1.00 95.35 36 ARG E N 1
ATOM 13041 C CA . ARG E 2 57 ? 93.798 97.800 101.431 1.00 95.46 36 ARG E CA 1
ATOM 13042 C C . ARG E 2 57 ? 93.485 98.385 102.801 1.00 100.21 36 ARG E C 1
ATOM 13043 O O . ARG E 2 57 ? 92.433 99.004 102.992 1.00 102.29 36 ARG E O 1
ATOM 13051 N N . ARG E 2 58 ? 94.378 98.197 103.772 1.00 98.63 37 ARG E N 1
ATOM 13052 C CA . ARG E 2 58 ? 94.114 98.722 105.108 1.00 98.74 37 ARG E CA 1
ATOM 13053 C C . ARG E 2 58 ? 94.305 100.233 105.165 1.00 100.00 37 ARG E C 1
ATOM 13054 O O . ARG E 2 58 ? 93.658 100.917 105.965 1.00 102.97 37 ARG E O 1
ATOM 13062 N N . LEU E 2 59 ? 95.191 100.774 104.332 1.00 98.57 38 LEU E N 1
ATOM 13063 C CA . LEU E 2 59 ? 95.563 102.180 104.431 1.00 98.26 38 LEU E CA 1
ATOM 13064 C C . LEU E 2 59 ? 94.703 103.097 103.571 1.00 97.80 38 LEU E C 1
ATOM 13065 O O . LEU E 2 59 ? 94.736 104.314 103.775 1.00 93.78 38 LEU E O 1
ATOM 13070 N N . THR E 2 60 ? 93.928 102.557 102.636 1.00 99.89 39 THR E N 1
ATOM 13071 C CA . THR E 2 60 ? 93.117 103.366 101.736 1.00 99.38 39 THR E CA 1
ATOM 13072 C C . THR E 2 60 ? 92.013 104.076 102.510 1.00 99.74 39 THR E C 1
ATOM 13073 O O . THR E 2 60 ? 91.383 103.492 103.395 1.00 99.87 39 THR E O 1
ATOM 13077 N N . GLN E 2 61 ? 91.788 105.343 102.171 1.00 95.96 40 GLN E N 1
ATOM 13078 C CA . GLN E 2 61 ? 90.802 106.159 102.863 1.00 91.28 40 GLN E CA 1
ATOM 13079 C C . GLN E 2 61 ? 89.437 106.021 102.205 1.00 94.98 40 GLN E C 1
ATOM 13080 O O . GLN E 2 61 ? 89.306 106.157 100.986 1.00 95.77 40 GLN E O 1
ATOM 13086 N N . LYS E 2 62 ? 88.415 105.762 103.016 1.00 97.42 41 LYS E N 1
ATOM 13087 C CA . LYS E 2 62 ? 87.055 105.582 102.524 1.00 99.68 41 LYS E CA 1
ATOM 13088 C C . LYS E 2 62 ? 86.155 106.685 103.059 1.00 94.72 41 LYS E C 1
ATOM 13089 O O . LYS E 2 62 ? 86.157 106.972 104.259 1.00 92.07 41 LYS E O 1
ATOM 13095 N N . THR E 2 63 ? 85.378 107.286 102.160 1.00 93.87 42 THR E N 1
ATOM 13096 C CA . THR E 2 63 ? 84.503 108.413 102.453 1.00 95.47 42 THR E CA 1
ATOM 13097 C C . THR E 2 63 ? 83.047 108.054 102.188 1.00 97.05 42 THR E C 1
ATOM 13098 O O . THR E 2 63 ? 82.265 108.877 101.710 1.00 97.61 42 THR E O 1
ATOM 13102 N N . ASP E 2 64 ? 82.668 106.811 102.488 1.00 96.92 43 ASP E N 1
ATOM 13103 C CA . ASP E 2 64 ? 81.320 106.349 102.170 1.00 99.03 43 ASP E CA 1
ATOM 13104 C C . ASP E 2 64 ? 80.262 107.156 102.910 1.00 94.56 43 ASP E C 1
ATOM 13105 O O . ASP E 2 64 ? 79.234 107.524 102.330 1.00 97.71 43 ASP E O 1
ATOM 13110 N N . ASN E 2 65 ? 80.485 107.436 104.190 1.00 91.07 44 ASN E N 1
ATOM 13111 C CA . ASN E 2 65 ? 79.558 108.230 104.983 1.00 89.79 44 ASN E CA 1
ATOM 13112 C C . ASN E 2 65 ? 80.306 109.391 105.612 1.00 85.50 44 ASN E C 1
ATOM 13113 O O . ASN E 2 65 ? 81.429 109.221 106.094 1.00 87.68 44 ASN E O 1
ATOM 13118 N N . ALA E 2 66 ? 79.680 110.567 105.607 1.00 79.30 45 ALA E N 1
ATOM 13119 C CA . ALA E 2 66 ? 80.270 111.743 106.219 1.00 75.02 45 ALA E CA 1
ATOM 13120 C C . ALA E 2 66 ? 79.180 112.781 106.390 1.00 71.67 45 ALA E C 1
ATOM 13121 O O . ALA E 2 66 ? 78.419 113.014 105.443 1.00 75.03 45 ALA E O 1
ATOM 13123 N N . PRO E 2 67 ? 79.055 113.401 107.561 1.00 66.90 46 PRO E N 1
ATOM 13124 C CA . PRO E 2 67 ? 78.071 114.472 107.746 1.00 67.58 46 PRO E CA 1
ATOM 13125 C C . PRO E 2 67 ? 78.580 115.880 107.476 1.00 72.96 46 PRO E C 1
ATOM 13126 O O . PRO E 2 67 ? 77.867 116.836 107.793 1.00 74.31 46 PRO E O 1
ATOM 13130 N N . TRP E 2 68 ? 79.777 116.038 106.911 1.00 74.18 47 TRP E N 1
ATOM 13131 C CA . TRP E 2 68 ? 80.262 117.346 106.470 1.00 71.30 47 TRP E CA 1
ATOM 13132 C C . TRP E 2 68 ? 81.397 117.125 105.482 1.00 70.62 47 TRP E C 1
ATOM 13133 O O . TRP E 2 68 ? 82.422 116.543 105.841 1.00 72.30 47 TRP E O 1
ATOM 13144 N N . ARG E 2 69 ? 81.227 117.596 104.253 1.00 68.86 48 ARG E N 1
ATOM 13145 C CA . ARG E 2 69 ? 82.239 117.387 103.225 1.00 67.83 48 ARG E CA 1
ATOM 13146 C C . ARG E 2 69 ? 82.217 118.574 102.279 1.00 70.44 48 ARG E C 1
ATOM 13147 O O . ARG E 2 69 ? 81.151 118.938 101.777 1.00 78.71 48 ARG E O 1
ATOM 13155 N N . ARG E 2 70 ? 83.378 119.170 102.025 1.00 61.77 49 ARG E N 1
ATOM 13156 C CA . ARG E 2 70 ? 83.475 120.321 101.143 1.00 54.62 49 ARG E CA 1
ATOM 13157 C C . ARG E 2 70 ? 84.618 120.114 100.161 1.00 56.68 49 ARG E C 1
ATOM 13158 O O . ARG E 2 70 ? 85.604 119.448 100.475 1.00 62.17 49 ARG E O 1
ATOM 13166 N N . VAL E 2 71 ? 84.478 120.683 98.966 1.00 54.51 50 VAL E N 1
ATOM 13167 C CA . VAL E 2 71 ? 85.441 120.510 97.883 1.00 53.88 50 VAL E CA 1
ATOM 13168 C C . VAL E 2 71 ? 86.043 121.864 97.541 1.00 59.13 50 VAL E C 1
ATOM 13169 O O . VAL E 2 71 ? 85.316 122.852 97.395 1.00 64.27 50 VAL E O 1
ATOM 13173 N N . VAL E 2 72 ? 87.366 121.911 97.409 1.00 60.08 51 VAL E N 1
ATOM 13174 C CA . VAL E 2 72 ? 88.101 123.146 97.167 1.00 55.04 51 VAL E CA 1
ATOM 13175 C C . VAL E 2 72 ? 89.144 122.893 96.088 1.00 57.43 51 VAL E C 1
ATOM 13176 O O . VAL E 2 72 ? 89.800 121.847 96.089 1.00 62.96 51 VAL E O 1
ATOM 13180 N N . TYR E 2 73 ? 89.315 123.871 95.194 1.00 57.95 52 TYR E N 1
ATOM 13181 C CA . TYR E 2 73 ? 90.341 123.787 94.157 1.00 60.77 52 TYR E CA 1
ATOM 13182 C C . TYR E 2 73 ? 91.450 124.778 94.495 1.00 67.07 52 TYR E C 1
ATOM 13183 O O . TYR E 2 73 ? 91.162 125.891 94.939 1.00 71.93 52 TYR E O 1
ATOM 13192 N N . ARG E 2 74 ? 92.705 124.398 94.285 1.00 65.19 53 ARG E N 1
ATOM 13193 C CA . ARG E 2 74 ? 93.849 125.239 94.604 1.00 62.98 53 ARG E CA 1
ATOM 13194 C C . ARG E 2 74 ? 94.796 125.315 93.419 1.00 66.10 53 ARG E C 1
ATOM 13195 O O . ARG E 2 74 ? 94.801 124.439 92.552 1.00 63.96 53 ARG E O 1
ATOM 13203 N N . ARG E 2 75 ? 95.591 126.382 93.387 1.00 70.96 54 ARG E N 1
ATOM 13204 C CA . ARG E 2 75 ? 96.588 126.613 92.346 1.00 72.08 54 ARG E CA 1
ATOM 13205 C C . ARG E 2 75 ? 97.967 126.667 92.987 1.00 73.67 54 ARG E C 1
ATOM 13206 O O . ARG E 2 75 ? 98.318 127.662 93.627 1.00 74.01 54 ARG E O 1
ATOM 13214 N N . VAL E 2 76 ? 98.749 125.610 92.800 1.00 72.96 55 VAL E N 1
ATOM 13215 C CA . VAL E 2 76 ? 100.062 125.471 93.417 1.00 71.14 55 VAL E CA 1
ATOM 13216 C C . VAL E 2 76 ? 101.087 126.050 92.460 1.00 73.98 55 VAL E C 1
ATOM 13217 O O . VAL E 2 76 ? 101.140 125.659 91.289 1.00 76.09 55 VAL E O 1
ATOM 13221 N N . ASP E 2 77 ? 101.901 126.975 92.954 1.00 75.16 56 ASP E N 1
ATOM 13222 C CA . ASP E 2 77 ? 102.879 127.679 92.137 1.00 80.50 56 ASP E CA 1
ATOM 13223 C C . ASP E 2 77 ? 104.256 127.065 92.354 1.00 82.50 56 ASP E C 1
ATOM 13224 O O . ASP E 2 77 ? 104.679 126.875 93.499 1.00 87.97 56 ASP E O 1
ATOM 13229 N N . LEU E 2 78 ? 104.953 126.763 91.262 1.00 76.76 57 LEU E N 1
ATOM 13230 C CA . LEU E 2 78 ? 106.218 126.045 91.340 1.00 77.34 57 LEU E CA 1
ATOM 13231 C C . LEU E 2 78 ? 107.435 126.953 91.439 1.00 82.14 57 LEU E C 1
ATOM 13232 O O . LEU E 2 78 ? 108.548 126.442 91.585 1.00 85.04 57 LEU E O 1
ATOM 13237 N N . MET E 2 79 ? 107.276 128.268 91.359 1.00 82.54 58 MET E N 1
ATOM 13238 C CA . MET E 2 79 ? 108.428 129.150 91.447 1.00 80.45 58 MET E CA 1
ATOM 13239 C C . MET E 2 79 ? 108.726 129.610 92.865 1.00 85.81 58 MET E C 1
ATOM 13240 O O . MET E 2 79 ? 109.746 130.267 93.082 1.00 86.76 58 MET E O 1
ATOM 13245 N N . GLU E 2 80 ? 107.903 129.213 93.829 1.00 90.49 59 GLU E N 1
ATOM 13246 C CA . GLU E 2 80 ? 108.187 129.522 95.224 1.00 91.24 59 GLU E CA 1
ATOM 13247 C C . GLU E 2 80 ? 109.004 128.367 95.761 1.00 93.24 59 GLU E C 1
ATOM 13248 O O . GLU E 2 80 ? 108.814 127.234 95.329 1.00 92.95 59 GLU E O 1
ATOM 13254 N N . GLU E 2 81 ? 109.890 128.646 96.709 1.00 93.01 60 GLU E N 1
ATOM 13255 C CA . GLU E 2 81 ? 110.773 127.611 97.233 1.00 95.72 60 GLU E CA 1
ATOM 13256 C C . GLU E 2 81 ? 110.028 126.397 97.731 1.00 95.24 60 GLU E C 1
ATOM 13257 O O . GLU E 2 81 ? 110.445 125.265 97.496 1.00 92.24 60 GLU E O 1
ATOM 13263 N N . SER E 2 82 ? 108.924 126.618 98.411 1.00 96.01 61 SER E N 1
ATOM 13264 C CA . SER E 2 82 ? 108.162 125.525 99.010 1.00 92.77 61 SER E CA 1
ATOM 13265 C C . SER E 2 82 ? 107.721 124.482 97.995 1.00 88.87 61 SER E C 1
ATOM 13266 O O . SER E 2 82 ? 107.811 123.283 98.258 1.00 87.66 61 SER E O 1
ATOM 13269 N N . ASN E 2 83 ? 107.245 124.926 96.840 1.00 84.05 62 ASN E N 1
ATOM 13270 C CA . ASN E 2 83 ? 106.734 123.987 95.846 1.00 80.26 62 ASN E CA 1
ATOM 13271 C C . ASN E 2 83 ? 107.784 123.619 94.804 1.00 83.78 62 ASN E C 1
ATOM 13272 O O . ASN E 2 83 ? 107.486 122.917 93.839 1.00 87.49 62 ASN E O 1
ATOM 13277 N N . ALA E 2 84 ? 109.010 124.086 95.001 1.00 82.27 63 ALA E N 1
ATOM 13278 C CA . ALA E 2 84 ? 110.081 123.785 94.056 1.00 80.62 63 ALA E CA 1
ATOM 13279 C C . ALA E 2 84 ? 110.326 122.282 93.932 1.00 76.47 63 ALA E C 1
ATOM 13280 O O . ALA E 2 84 ? 110.939 121.832 92.964 1.00 78.38 63 ALA E O 1
ATOM 13282 N N . VAL E 2 85 ? 109.896 121.492 94.907 1.00 71.50 64 VAL E N 1
ATOM 13283 C CA . VAL E 2 85 ? 110.198 120.047 94.902 1.00 68.26 64 VAL E CA 1
ATOM 13284 C C . VAL E 2 85 ? 109.928 119.299 93.595 1.00 71.84 64 VAL E C 1
ATOM 13285 O O . VAL E 2 85 ? 110.617 118.326 93.288 1.00 83.05 64 VAL E O 1
ATOM 13289 N N . LEU E 2 86 ? 108.926 119.743 92.846 1.00 70.31 65 LEU E N 1
ATOM 13290 C CA . LEU E 2 86 ? 108.570 119.063 91.605 1.00 75.52 65 LEU E CA 1
ATOM 13291 C C . LEU E 2 86 ? 109.398 119.549 90.427 1.00 75.72 65 LEU E C 1
ATOM 13292 O O . LEU E 2 86 ? 109.412 118.913 89.374 1.00 76.31 65 LEU E O 1
ATOM 13297 N N . TYR E 2 87 ? 110.062 120.687 90.594 1.00 71.28 66 TYR E N 1
ATOM 13298 C CA . TYR E 2 87 ? 110.866 121.243 89.516 1.00 71.45 66 TYR E CA 1
ATOM 13299 C C . TYR E 2 87 ? 112.338 121.235 89.901 1.00 82.16 66 TYR E C 1
ATOM 13300 O O . TYR E 2 87 ? 112.989 122.278 89.937 1.00 85.51 66 TYR E O 1
ATOM 13309 N N . TYR E 2 88 ? 112.862 120.057 90.214 1.00 86.37 67 TYR E N 1
ATOM 13310 C CA . TYR E 2 88 ? 114.273 119.952 90.572 1.00 84.05 67 TYR E CA 1
ATOM 13311 C C . TYR E 2 88 ? 115.147 119.724 89.339 1.00 82.78 67 TYR E C 1
ATOM 13312 O O . TYR E 2 88 ? 116.095 120.473 89.111 1.00 88.32 67 TYR E O 1
ATOM 13321 N N . PRO E 2 89 ? 114.888 118.760 88.480 1.00 76.19 68 PRO E N 1
ATOM 13322 C CA . PRO E 2 89 ? 115.633 118.647 87.232 1.00 78.49 68 PRO E CA 1
ATOM 13323 C C . PRO E 2 89 ? 114.930 119.399 86.120 1.00 80.07 68 PRO E C 1
ATOM 13324 O O . PRO E 2 89 ? 113.833 119.005 85.701 1.00 85.67 68 PRO E O 1
ATOM 13328 N N . PRO E 2 90 ? 115.531 120.493 85.625 1.00 81.76 69 PRO E N 1
ATOM 13329 C CA . PRO E 2 90 ? 114.827 121.133 84.511 1.00 86.47 69 PRO E CA 1
ATOM 13330 C C . PRO E 2 90 ? 114.876 120.263 83.267 1.00 86.34 69 PRO E C 1
ATOM 13331 O O . PRO E 2 90 ? 114.138 120.527 82.318 1.00 90.17 69 PRO E O 1
ATOM 13335 N N . ARG E 2 91 ? 115.724 119.238 83.269 1.00 82.03 70 ARG E N 1
ATOM 13336 C CA . ARG E 2 91 ? 115.860 118.386 82.110 1.00 86.21 70 ARG E CA 1
ATOM 13337 C C . ARG E 2 91 ? 116.201 117.010 82.595 1.00 93.45 70 ARG E C 1
ATOM 13338 O O . ARG E 2 91 ? 116.550 116.827 83.755 1.00 94.45 70 ARG E O 1
ATOM 13346 N N . PRO E 2 92 ? 116.099 116.024 81.709 1.00 97.81 71 PRO E N 1
ATOM 13347 C CA . PRO E 2 92 ? 116.353 114.636 82.117 1.00 93.56 71 PRO E CA 1
ATOM 13348 C C . PRO E 2 92 ? 117.828 114.327 82.301 1.00 95.12 71 PRO E C 1
ATOM 13349 O O . PRO E 2 92 ? 118.589 114.345 81.332 1.00 96.73 71 PRO E O 1
ATOM 13353 N N . ILE E 2 93 ? 118.225 114.045 83.537 1.00 98.05 72 ILE E N 1
ATOM 13354 C CA . ILE E 2 93 ? 119.614 113.696 83.815 1.00 102.84 72 ILE E CA 1
ATOM 13355 C C . ILE E 2 93 ? 119.686 112.383 84.596 1.00 105.94 72 ILE E C 1
ATOM 13356 O O . ILE E 2 93 ? 119.229 112.301 85.740 1.00 106.89 72 ILE E O 1
ATOM 13361 N N . GLY E 2 94 ? 120.222 111.342 83.966 1.00 104.77 73 GLY E N 1
ATOM 13362 C CA . GLY E 2 94 ? 120.363 110.060 84.637 1.00 104.64 73 GLY E CA 1
ATOM 13363 C C . GLY E 2 94 ? 119.020 109.471 85.015 1.00 104.49 73 GLY E C 1
ATOM 13364 O O . GLY E 2 94 ? 118.143 109.261 84.172 1.00 102.15 73 GLY E O 1
ATOM 13365 N N . ASP E 2 95 ? 118.855 109.185 86.303 1.00 108.78 74 ASP E N 1
ATOM 13366 C CA . ASP E 2 95 ? 117.605 108.629 86.799 1.00 112.90 74 ASP E CA 1
ATOM 13367 C C . ASP E 2 95 ? 116.719 109.669 87.470 1.00 109.30 74 ASP E C 1
ATOM 13368 O O . ASP E 2 95 ? 115.507 109.452 87.590 1.00 105.12 74 ASP E O 1
ATOM 13373 N N . ARG E 2 96 ? 117.313 110.761 87.915 1.00 106.69 75 ARG E N 1
ATOM 13374 C CA . ARG E 2 96 ? 116.518 111.808 88.497 1.00 102.28 75 ARG E CA 1
ATOM 13375 C C . ARG E 2 96 ? 115.478 112.245 87.479 1.00 100.22 75 ARG E C 1
ATOM 13376 O O . ARG E 2 96 ? 115.818 112.567 86.343 1.00 100.07 75 ARG E O 1
ATOM 13384 N N . LYS E 2 97 ? 114.210 112.238 87.863 1.00 97.35 76 LYS E N 1
ATOM 13385 C CA . LYS E 2 97 ? 113.172 112.729 86.972 1.00 91.84 76 LYS E CA 1
ATOM 13386 C C . LYS E 2 97 ? 112.130 113.490 87.783 1.00 87.14 76 LYS E C 1
ATOM 13387 O O . LYS E 2 97 ? 111.719 113.047 88.859 1.00 89.16 76 LYS E O 1
ATOM 13393 N N . ASN E 2 98 ? 111.699 114.634 87.260 1.00 82.11 77 ASN E N 1
ATOM 13394 C CA . ASN E 2 98 ? 110.641 115.385 87.918 1.00 81.87 77 ASN E CA 1
ATOM 13395 C C . ASN E 2 98 ? 109.292 114.727 87.651 1.00 81.52 77 ASN E C 1
ATOM 13396 O O . ASN E 2 98 ? 109.209 113.652 87.053 1.00 85.47 77 ASN E O 1
ATOM 13401 N N . LEU E 2 99 ? 108.221 115.376 88.114 1.00 78.69 78 LEU E N 1
ATOM 13402 C CA . LEU E 2 99 ? 106.898 114.775 87.986 1.00 74.47 78 LEU E CA 1
ATOM 13403 C C . LEU E 2 99 ? 106.435 114.717 86.537 1.00 74.18 78 LEU E C 1
ATOM 13404 O O . LEU E 2 99 ? 106.033 113.656 86.049 1.00 76.18 78 LEU E O 1
ATOM 13409 N N . PHE E 2 100 ? 106.483 115.847 85.829 1.00 73.33 79 PHE E N 1
ATOM 13410 C CA . PHE E 2 100 ? 105.972 115.868 84.462 1.00 73.98 79 PHE E CA 1
ATOM 13411 C C . PHE E 2 100 ? 106.750 114.914 83.573 1.00 76.95 79 PHE E C 1
ATOM 13412 O O . PHE E 2 100 ? 106.192 114.323 82.643 1.00 79.54 79 PHE E O 1
ATOM 13420 N N . SER E 2 101 ? 108.046 114.759 83.838 1.00 76.37 80 SER E N 1
ATOM 13421 C CA . SER E 2 101 ? 108.848 113.826 83.058 1.00 76.78 80 SER E CA 1
ATOM 13422 C C . SER E 2 101 ? 108.368 112.394 83.247 1.00 75.91 80 SER E C 1
ATOM 13423 O O . SER E 2 101 ? 108.355 111.607 82.295 1.00 77.91 80 SER E O 1
ATOM 13426 N N . THR E 2 102 ? 107.980 112.032 84.471 1.00 74.62 81 THR E N 1
ATOM 13427 C CA . THR E 2 102 ? 107.464 110.687 84.702 1.00 74.48 81 THR E CA 1
ATOM 13428 C C . THR E 2 102 ? 106.096 110.507 84.058 1.00 73.14 81 THR E C 1
ATOM 13429 O O . THR E 2 102 ? 105.800 109.443 83.503 1.00 74.45 81 THR E O 1
ATOM 13433 N N . ILE E 2 103 ? 105.251 111.537 84.112 1.00 71.30 82 ILE E N 1
ATOM 13434 C CA . ILE E 2 103 ? 103.913 111.422 83.539 1.00 73.41 82 ILE E CA 1
ATOM 13435 C C . ILE E 2 103 ? 103.987 111.142 82.045 1.00 78.57 82 ILE E C 1
ATOM 13436 O O . ILE E 2 103 ? 103.338 110.219 81.541 1.00 84.63 82 ILE E O 1
ATOM 13441 N N . PHE E 2 104 ? 104.779 111.925 81.312 1.00 77.51 83 PHE E N 1
ATOM 13442 C CA . PHE E 2 104 ? 104.940 111.665 79.886 1.00 76.52 83 PHE E CA 1
ATOM 13443 C C . PHE E 2 104 ? 105.570 110.302 79.646 1.00 78.47 83 PHE E C 1
ATOM 13444 O O . PHE E 2 104 ? 105.351 109.688 78.597 1.00 84.83 83 PHE E O 1
ATOM 13452 N N . GLY E 2 105 ? 106.363 109.815 80.600 1.00 75.65 84 GLY E N 1
ATOM 13453 C CA . GLY E 2 105 ? 106.973 108.507 80.438 1.00 77.01 84 GLY E CA 1
ATOM 13454 C C . GLY E 2 105 ? 105.960 107.379 80.450 1.00 77.45 84 GLY E C 1
ATOM 13455 O O . GLY E 2 105 ? 106.024 106.467 79.623 1.00 77.49 84 GLY E O 1
ATOM 13456 N N . LEU E 2 106 ? 105.013 107.426 81.384 1.00 76.69 85 LEU E N 1
ATOM 13457 C CA . LEU E 2 106 ? 104.040 106.348 81.490 1.00 79.67 85 LEU E CA 1
ATOM 13458 C C . LEU E 2 106 ? 103.153 106.270 80.254 1.00 84.22 85 LEU E C 1
ATOM 13459 O O . LEU E 2 106 ? 102.892 105.177 79.741 1.00 85.38 85 LEU E O 1
ATOM 13464 N N . ILE E 2 107 ? 102.687 107.418 79.755 1.00 84.91 86 ILE E N 1
ATOM 13465 C CA . ILE E 2 107 ? 101.690 107.411 78.693 1.00 85.63 86 ILE E CA 1
ATOM 13466 C C . ILE E 2 107 ? 102.280 106.936 77.371 1.00 88.24 86 ILE E C 1
ATOM 13467 O O . ILE E 2 107 ? 101.548 106.419 76.519 1.00 90.84 86 ILE E O 1
ATOM 13472 N N . ASN E 2 108 ? 103.595 107.059 77.182 1.00 86.08 87 ASN E N 1
ATOM 13473 C CA . ASN E 2 108 ? 104.205 106.510 75.976 1.00 87.28 87 ASN E CA 1
ATOM 13474 C C . ASN E 2 108 ? 104.125 104.992 75.951 1.00 91.18 87 ASN E C 1
ATOM 13475 O O . ASN E 2 108 ? 104.196 104.380 74.881 1.00 98.51 87 ASN E O 1
ATOM 13480 N N . SER E 2 109 ? 104.000 104.361 77.114 1.00 87.20 88 SER E N 1
ATOM 13481 C CA . SER E 2 109 ? 103.912 102.908 77.160 1.00 88.72 88 SER E CA 1
ATOM 13482 C C . SER E 2 109 ? 102.479 102.396 77.127 1.00 86.42 88 SER E C 1
ATOM 13483 O O . SER E 2 109 ? 102.274 101.180 77.192 1.00 86.26 88 SER E O 1
ATOM 13486 N N . ASN E 2 110 ? 101.492 103.286 77.024 1.00 85.53 89 ASN E N 1
ATOM 13487 C CA . ASN E 2 110 ? 100.075 102.920 77.044 1.00 87.31 89 ASN E CA 1
ATOM 13488 C C . ASN E 2 110 ? 99.717 102.090 78.273 1.00 82.27 89 ASN E C 1
ATOM 13489 O O . ASN E 2 110 ? 98.962 101.121 78.187 1.00 82.19 89 ASN E O 1
ATOM 13494 N N . SER E 2 111 ? 100.261 102.469 79.423 1.00 79.91 90 SER E N 1
ATOM 13495 C CA . SER E 2 111 ? 99.916 101.866 80.700 1.00 80.79 90 SER E CA 1
ATOM 13496 C C . SER E 2 111 ? 99.227 102.850 81.635 1.00 82.93 90 SER E C 1
ATOM 13497 O O . SER E 2 111 ? 99.229 102.642 82.852 1.00 80.03 90 SER E O 1
ATOM 13500 N N . LEU E 2 112 ? 98.667 103.927 81.090 1.00 85.73 91 LEU E N 1
ATOM 13501 C CA . LEU E 2 112 ? 98.049 104.954 81.929 1.00 85.04 91 LEU E CA 1
ATOM 13502 C C . LEU E 2 112 ? 96.937 105.689 81.189 1.00 84.29 91 LEU E C 1
ATOM 13503 O O . LEU E 2 112 ? 96.937 105.734 79.959 1.00 87.28 91 LEU E O 1
ATOM 13508 N N . ASP E 2 113 ? 95.996 106.272 81.928 1.00 82.53 92 ASP E N 1
ATOM 13509 C CA . ASP E 2 113 ? 94.861 106.952 81.295 1.00 86.86 92 ASP E CA 1
ATOM 13510 C C . ASP E 2 113 ? 94.639 108.379 81.779 1.00 87.78 92 ASP E C 1
ATOM 13511 O O . ASP E 2 113 ? 94.720 108.650 82.977 1.00 88.48 92 ASP E O 1
ATOM 13516 N N . VAL E 2 114 ? 94.351 109.291 80.854 1.00 85.76 93 VAL E N 1
ATOM 13517 C CA . VAL E 2 114 ? 94.079 110.675 81.206 1.00 82.28 93 VAL E CA 1
ATOM 13518 C C . VAL E 2 114 ? 92.922 111.168 80.349 1.00 86.07 93 VAL E C 1
ATOM 13519 O O . VAL E 2 114 ? 92.524 110.523 79.377 1.00 91.01 93 VAL E O 1
ATOM 13523 N N . TYR E 2 115 ? 92.377 112.326 80.715 1.00 85.18 94 TYR E N 1
ATOM 13524 C CA . TYR E 2 115 ? 91.183 112.854 80.070 1.00 86.43 94 TYR E CA 1
ATOM 13525 C C . TYR E 2 115 ? 91.358 114.333 79.750 1.00 84.06 94 TYR E C 1
ATOM 13526 O O . TYR E 2 115 ? 92.093 115.055 80.427 1.00 80.60 94 TYR E O 1
ATOM 13535 N N . GLU E 2 116 ? 90.653 114.781 78.714 1.00 84.93 95 GLU E N 1
ATOM 13536 C CA . GLU E 2 116 ? 90.738 116.159 78.253 1.00 81.83 95 GLU E CA 1
ATOM 13537 C C . GLU E 2 116 ? 90.035 117.081 79.231 1.00 79.84 95 GLU E C 1
ATOM 13538 O O . GLU E 2 116 ? 89.306 116.631 80.115 1.00 82.79 95 GLU E O 1
ATOM 13544 N N . TYR E 2 117 ? 90.375 118.373 79.137 1.00 81.23 96 TYR E N 1
ATOM 13545 C CA . TYR E 2 117 ? 89.792 119.374 80.022 1.00 83.74 96 TYR E CA 1
ATOM 13546 C C . TYR E 2 117 ? 88.837 120.319 79.329 1.00 87.77 96 TYR E C 1
ATOM 13547 O O . TYR E 2 117 ? 89.256 121.270 78.666 1.00 85.42 96 TYR E O 1
ATOM 13556 N N . LEU E 2 118 ? 87.557 120.035 79.425 1.00 94.08 97 LEU E N 1
ATOM 13557 C CA . LEU E 2 118 ? 86.517 120.918 78.923 1.00 96.67 97 LEU E CA 1
ATOM 13558 C C . LEU E 2 118 ? 86.166 121.930 80.001 1.00 96.28 97 LEU E C 1
ATOM 13559 O O . LEU E 2 118 ? 86.048 121.578 81.178 1.00 97.28 97 LEU E O 1
ATOM 13564 N N . ASP E 2 119 ? 86.012 123.185 79.595 1.00 97.67 98 ASP E N 1
ATOM 13565 C CA . ASP E 2 119 ? 85.797 124.254 80.556 1.00 98.31 98 ASP E CA 1
ATOM 13566 C C . ASP E 2 119 ? 84.538 124.002 81.375 1.00 96.03 98 ASP E C 1
ATOM 13567 O O . ASP E 2 119 ? 83.496 123.601 80.852 1.00 94.33 98 ASP E O 1
ATOM 13572 N N . GLY E 2 120 ? 84.653 124.229 82.680 1.00 94.59 99 GLY E N 1
ATOM 13573 C CA . GLY E 2 120 ? 83.525 124.127 83.584 1.00 99.14 99 GLY E CA 1
ATOM 13574 C C . GLY E 2 120 ? 83.311 122.774 84.231 1.00 97.86 99 GLY E C 1
ATOM 13575 O O . GLY E 2 120 ? 83.590 122.612 85.422 1.00 98.09 99 GLY E O 1
ATOM 13576 N N . PHE E 2 121 ? 82.823 121.789 83.479 1.00 95.20 100 PHE E N 1
ATOM 13577 C CA . PHE E 2 121 ? 82.487 120.490 84.042 1.00 90.46 100 PHE E CA 1
ATOM 13578 C C . PHE E 2 121 ? 83.614 119.506 83.771 1.00 90.54 100 PHE E C 1
ATOM 13579 O O . PHE E 2 121 ? 84.354 119.651 82.794 1.00 92.60 100 PHE E O 1
ATOM 13587 N N . GLU E 2 122 ? 83.761 118.531 84.658 1.00 89.98 101 GLU E N 1
ATOM 13588 C CA . GLU E 2 122 ? 84.795 117.515 84.557 1.00 88.08 101 GLU E CA 1
ATOM 13589 C C . GLU E 2 122 ? 84.222 116.171 84.980 1.00 88.87 101 GLU E C 1
ATOM 13590 O O . GLU E 2 122 ? 83.628 116.050 86.055 1.00 89.22 101 GLU E O 1
ATOM 13596 N N . ALA E 2 123 ? 84.379 115.171 84.121 1.00 92.24 102 ALA E N 1
ATOM 13597 C CA . ALA E 2 123 ? 83.917 113.827 84.420 1.00 93.34 102 ALA E CA 1
ATOM 13598 C C . ALA E 2 123 ? 84.752 112.853 83.610 1.00 96.64 102 ALA E C 1
ATOM 13599 O O . ALA E 2 123 ? 85.098 113.112 82.456 1.00 97.13 102 ALA E O 1
ATOM 13601 N N . PHE E 2 124 ? 85.073 111.723 84.231 1.00 93.41 103 PHE E N 1
ATOM 13602 C CA . PHE E 2 124 ? 86.025 110.770 83.676 1.00 90.38 103 PHE E CA 1
ATOM 13603 C C . PHE E 2 124 ? 85.238 109.567 83.154 1.00 95.14 103 PHE E C 1
ATOM 13604 O O . PHE E 2 124 ? 84.967 108.615 83.885 1.00 95.38 103 PHE E O 1
ATOM 13612 N N . THR E 2 125 ? 84.862 109.622 81.883 1.00 102.23 104 THR E N 1
ATOM 13613 C CA . THR E 2 125 ? 84.142 108.551 81.211 1.00 104.67 104 THR E CA 1
ATOM 13614 C C . THR E 2 125 ? 84.941 108.064 80.008 1.00 108.62 104 THR E C 1
ATOM 13615 O O . THR E 2 125 ? 86.003 108.595 79.676 1.00 110.84 104 THR E O 1
ATOM 13619 N N . ASP E 2 126 ? 84.411 107.037 79.345 1.00 110.11 105 ASP E N 1
ATOM 13620 C CA . ASP E 2 126 ? 85.097 106.478 78.186 1.00 114.33 105 ASP E CA 1
ATOM 13621 C C . ASP E 2 126 ? 85.173 107.482 77.045 1.00 112.46 105 ASP E C 1
ATOM 13622 O O . ASP E 2 126 ? 86.145 107.488 76.282 1.00 114.54 105 ASP E O 1
ATOM 13627 N N . GLN E 2 127 ? 84.154 108.332 76.901 1.00 110.75 106 GLN E N 1
ATOM 13628 C CA . GLN E 2 127 ? 84.097 109.218 75.742 1.00 111.44 106 GLN E CA 1
ATOM 13629 C C . GLN E 2 127 ? 85.218 110.253 75.777 1.00 108.43 106 GLN E C 1
ATOM 13630 O O . GLN E 2 127 ? 85.895 110.484 74.769 1.00 104.53 106 GLN E O 1
ATOM 13636 N N . TYR E 2 128 ? 85.439 110.877 76.936 1.00 107.90 107 TYR E N 1
ATOM 13637 C CA . TYR E 2 128 ? 86.436 111.945 77.036 1.00 106.83 107 TYR E CA 1
ATOM 13638 C C . TYR E 2 128 ? 87.860 111.449 77.060 1.00 102.83 107 TYR E C 1
ATOM 13639 O O . TYR E 2 128 ? 88.733 112.275 77.348 1.00 100.57 107 TYR E O 1
ATOM 13648 N N . LYS E 2 129 ? 88.186 110.188 76.807 1.00 99.20 108 LYS E N 1
ATOM 13649 C CA . LYS E 2 129 ? 89.581 109.781 76.824 1.00 99.21 108 LYS E CA 1
ATOM 13650 C C . LYS E 2 129 ? 90.323 110.465 75.684 1.00 97.69 108 LYS E C 1
ATOM 13651 O O . LYS E 2 129 ? 89.743 110.761 74.638 1.00 95.49 108 LYS E O 1
ATOM 13657 N N . ILE E 2 130 ? 91.601 110.735 75.894 1.00 95.56 109 ILE E N 1
ATOM 13658 C CA . ILE E 2 130 ? 92.374 111.553 74.967 1.00 88.66 109 ILE E CA 1
ATOM 13659 C C . ILE E 2 130 ? 93.278 110.674 74.118 1.00 91.82 109 ILE E C 1
ATOM 13660 O O . ILE E 2 130 ? 94.079 109.884 74.626 1.00 92.49 109 ILE E O 1
ATOM 13665 N N . LYS E 2 131 ? 93.152 110.822 72.805 1.00 93.74 110 LYS E N 1
ATOM 13666 C CA . LYS E 2 131 ? 93.993 110.131 71.843 1.00 90.91 110 LYS E CA 1
ATOM 13667 C C . LYS E 2 131 ? 95.317 110.867 71.715 1.00 94.49 110 LYS E C 1
ATOM 13668 O O . LYS E 2 131 ? 95.367 112.097 71.773 1.00 100.03 110 LYS E O 1
ATOM 13674 N N . PHE E 2 132 ? 96.393 110.104 71.540 1.00 94.18 111 PHE E N 1
ATOM 13675 C CA . PHE E 2 132 ? 97.719 110.709 71.572 1.00 97.19 111 PHE E CA 1
ATOM 13676 C C . PHE E 2 132 ? 97.935 111.669 70.407 1.00 102.28 111 PHE E C 1
ATOM 13677 O O . PHE E 2 132 ? 98.521 112.743 70.587 1.00 100.49 111 PHE E O 1
ATOM 13685 N N . GLN E 2 133 ? 97.471 111.306 69.209 1.00 103.76 112 GLN E N 1
ATOM 13686 C CA . GLN E 2 133 ? 97.806 112.085 68.018 1.00 100.46 112 GLN E CA 1
ATOM 13687 C C . GLN E 2 133 ? 97.234 113.493 68.079 1.00 101.59 112 GLN E C 1
ATOM 13688 O O . GLN E 2 133 ? 97.916 114.460 67.721 1.00 101.64 112 GLN E O 1
ATOM 13694 N N . GLU E 2 134 ? 95.983 113.637 68.514 1.00 103.76 113 GLU E N 1
ATOM 13695 C CA . GLU E 2 134 ? 95.420 114.976 68.645 1.00 106.11 113 GLU E CA 1
ATOM 13696 C C . GLU E 2 134 ? 96.188 115.788 69.677 1.00 103.37 113 GLU E C 1
ATOM 13697 O O . GLU E 2 134 ? 96.416 116.989 69.493 1.00 99.21 113 GLU E O 1
ATOM 13703 N N . PHE E 2 135 ? 96.592 115.148 70.775 1.00 105.56 114 PHE E N 1
ATOM 13704 C CA . PHE E 2 135 ? 97.336 115.850 71.814 1.00 104.37 114 PHE E CA 1
ATOM 13705 C C . PHE E 2 135 ? 98.697 116.308 71.319 1.00 106.43 114 PHE E C 1
ATOM 13706 O O . PHE E 2 135 ? 99.106 117.446 71.576 1.00 109.33 114 PHE E O 1
ATOM 13714 N N . LEU E 2 136 ? 99.420 115.436 70.618 1.00 104.70 115 LEU E N 1
ATOM 13715 C CA . LEU E 2 136 ? 100.778 115.766 70.200 1.00 104.11 115 LEU E CA 1
ATOM 13716 C C . LEU E 2 136 ? 100.787 116.926 69.215 1.00 107.54 115 LEU E C 1
ATOM 13717 O O . LEU E 2 136 ? 101.623 117.830 69.307 1.00 107.74 115 LEU E O 1
ATOM 13722 N N . ASP E 2 137 ? 99.857 116.915 68.260 1.00 107.91 116 ASP E N 1
ATOM 13723 C CA . ASP E 2 137 ? 99.888 117.894 67.180 1.00 107.39 116 ASP E CA 1
ATOM 13724 C C . ASP E 2 137 ? 99.585 119.293 67.701 1.00 107.17 116 ASP E C 1
ATOM 13725 O O . ASP E 2 137 ? 100.192 120.274 67.255 1.00 107.85 116 ASP E O 1
ATOM 13730 N N . ARG E 2 138 ? 98.625 119.422 68.605 1.00 106.03 117 ARG E N 1
ATOM 13731 C CA . ARG E 2 138 ? 98.206 120.764 69.043 1.00 104.91 117 ARG E CA 1
ATOM 13732 C C . ARG E 2 138 ? 99.282 121.602 69.716 1.00 105.45 117 ARG E C 1
ATOM 13733 O O . ARG E 2 138 ? 99.315 122.814 69.532 1.00 107.00 117 ARG E O 1
ATOM 13741 N N . PHE E 2 139 ? 100.179 120.982 70.465 1.00 104.12 118 PHE E N 1
ATOM 13742 C CA . PHE E 2 139 ? 101.156 121.745 71.242 1.00 105.51 118 PHE E CA 1
ATOM 13743 C C . PHE E 2 139 ? 102.485 121.934 70.522 1.00 107.81 118 PHE E C 1
ATOM 13744 O O . PHE E 2 139 ? 103.330 122.702 70.981 1.00 111.05 118 PHE E O 1
ATOM 13752 N N . GLY E 2 140 ? 102.682 121.246 69.403 1.00 107.13 119 GLY E N 1
ATOM 13753 C CA . GLY E 2 140 ? 103.890 121.473 68.629 1.00 109.70 119 GLY E CA 1
ATOM 13754 C C . GLY E 2 140 ? 105.164 120.790 69.084 1.00 110.65 119 GLY E C 1
ATOM 13755 O O . GLY E 2 140 ? 106.073 121.450 69.593 1.00 110.51 119 GLY E O 1
ATOM 13756 N N . ILE E 2 141 ? 105.239 119.470 68.936 1.00 114.13 120 ILE E N 1
ATOM 13757 C CA . ILE E 2 141 ? 106.456 118.710 69.199 1.00 114.57 120 ILE E CA 1
ATOM 13758 C C . ILE E 2 141 ? 106.708 117.778 68.021 1.00 117.34 120 ILE E C 1
ATOM 13759 O O . ILE E 2 141 ? 105.782 117.119 67.534 1.00 119.13 120 ILE E O 1
ATOM 13764 N N . TYR E 2 142 ? 107.954 117.732 67.562 1.00 116.37 121 TYR E N 1
ATOM 13765 C CA . TYR E 2 142 ? 108.331 116.833 66.480 1.00 118.79 121 TYR E CA 1
ATOM 13766 C C . TYR E 2 142 ? 108.237 115.381 66.939 1.00 121.91 121 TYR E C 1
ATOM 13767 O O . TYR E 2 142 ? 108.601 115.054 68.072 1.00 125.69 121 TYR E O 1
ATOM 13776 N N . TYR E 2 143 ? 107.745 114.506 66.061 1.00 119.55 122 TYR E N 1
ATOM 13777 C CA . TYR E 2 143 ? 107.590 113.093 66.379 1.00 118.39 122 TYR E CA 1
ATOM 13778 C C . TYR E 2 143 ? 107.888 112.241 65.155 1.00 120.41 122 TYR E C 1
ATOM 13779 O O . TYR E 2 143 ? 107.665 112.672 64.022 1.00 124.67 122 TYR E O 1
ATOM 13788 N N . GLN E 2 144 ? 108.382 111.028 65.390 1.00 118.54 123 GLN E N 1
ATOM 13789 C CA . GLN E 2 144 ? 108.708 110.088 64.328 1.00 118.25 123 GLN E CA 1
ATOM 13790 C C . GLN E 2 144 ? 108.272 108.685 64.727 1.00 120.26 123 GLN E C 1
ATOM 13791 O O . GLN E 2 144 ? 108.314 108.344 65.914 1.00 121.30 123 GLN E O 1
ATOM 13797 N N . PRO E 2 145 ? 107.845 107.854 63.778 1.00 119.89 124 PRO E N 1
ATOM 13798 C CA . PRO E 2 145 ? 107.533 106.459 64.115 1.00 119.96 124 PRO E CA 1
ATOM 13799 C C . PRO E 2 145 ? 108.748 105.742 64.680 1.00 116.83 124 PRO E C 1
ATOM 13800 O O . PRO E 2 145 ? 109.889 106.019 64.308 1.00 117.37 124 PRO E O 1
ATOM 13804 N N . SER E 2 146 ? 108.491 104.821 65.603 1.00 115.47 125 SER E N 1
ATOM 13805 C CA . SER E 2 146 ? 109.560 104.227 66.386 1.00 118.65 125 SER E CA 1
ATOM 13806 C C . SER E 2 146 ? 110.077 102.945 65.740 1.00 120.38 125 SER E C 1
ATOM 13807 O O . SER E 2 146 ? 109.647 102.53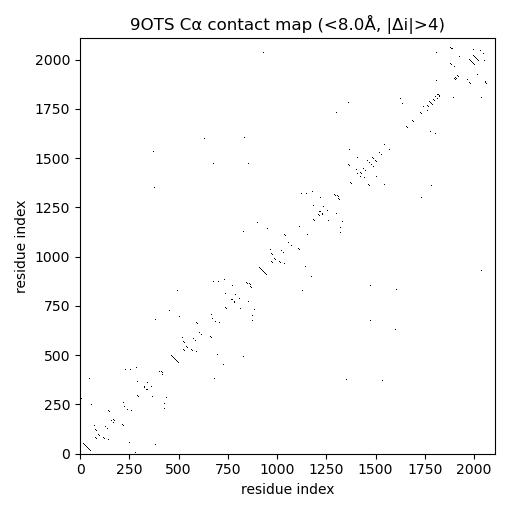5 64.659 1.00 118.25 125 SER E O 1
ATOM 13810 N N . THR E 2 147 ? 111.021 102.307 66.436 1.00 120.25 126 THR E N 1
ATOM 13811 C CA . THR E 2 147 ? 111.674 101.107 65.927 1.00 119.89 126 THR E CA 1
ATOM 13812 C C . THR E 2 147 ? 111.128 99.825 66.542 1.00 119.48 126 THR E C 1
ATOM 13813 O O . THR E 2 147 ? 111.280 98.756 65.940 1.00 116.38 126 THR E O 1
ATOM 13817 N N . ASN E 2 148 ? 110.509 99.897 67.718 1.00 118.23 127 ASN E N 1
ATOM 13818 C CA . ASN E 2 148 ? 109.870 98.747 68.343 1.00 116.56 127 ASN E CA 1
ATOM 13819 C C . ASN E 2 148 ? 108.366 98.966 68.352 1.00 112.30 127 ASN E C 1
ATOM 13820 O O . ASN E 2 148 ? 107.898 100.068 68.655 1.00 112.60 127 ASN E O 1
ATOM 13825 N N . LYS E 2 149 ? 107.615 97.921 68.010 1.00 110.50 128 LYS E N 1
ATOM 13826 C CA . LYS E 2 149 ? 106.175 98.074 67.856 1.00 111.92 128 LYS E CA 1
ATOM 13827 C C . LYS E 2 149 ? 105.503 98.411 69.182 1.00 114.68 128 LYS E C 1
ATOM 13828 O O . LYS E 2 149 ? 104.608 99.262 69.237 1.00 113.47 128 LYS E O 1
ATOM 13834 N N . ASN E 2 150 ? 105.922 97.759 70.267 1.00 115.68 129 ASN E N 1
ATOM 13835 C CA . ASN E 2 150 ? 105.239 97.914 71.546 1.00 114.04 129 ASN E CA 1
ATOM 13836 C C . ASN E 2 150 ? 106.076 98.586 72.625 1.00 112.28 129 ASN E C 1
ATOM 13837 O O . ASN E 2 150 ? 105.523 98.956 73.665 1.00 113.84 129 ASN E O 1
ATOM 13842 N N . ALA E 2 151 ? 107.383 98.745 72.421 1.00 111.04 130 ALA E N 1
ATOM 13843 C CA . ALA E 2 151 ? 108.216 99.327 73.469 1.00 114.28 130 ALA E CA 1
ATOM 13844 C C . ALA E 2 151 ? 107.968 100.825 73.616 1.00 118.36 130 ALA E C 1
ATOM 13845 O O . ALA E 2 151 ? 107.927 101.349 74.735 1.00 115.11 130 ALA E O 1
ATOM 13847 N N . GLU E 2 152 ? 107.811 101.535 72.500 1.00 117.15 131 GLU E N 1
ATOM 13848 C CA . GLU E 2 152 ? 107.598 102.979 72.511 1.00 112.77 131 GLU E CA 1
ATOM 13849 C C . GLU E 2 152 ? 106.608 103.346 71.416 1.00 108.13 131 GLU E C 1
ATOM 13850 O O . GLU E 2 152 ? 106.747 102.895 70.276 1.00 112.20 131 GLU E O 1
ATOM 13856 N N . LEU E 2 153 ? 105.612 104.165 71.758 1.00 103.59 132 LEU E N 1
ATOM 13857 C CA . LEU E 2 153 ? 104.582 104.511 70.784 1.00 102.30 132 LEU E CA 1
ATOM 13858 C C . LEU E 2 153 ? 105.115 105.475 69.731 1.00 106.23 132 LEU E C 1
ATOM 13859 O O . LEU E 2 153 ? 104.877 105.298 68.531 1.00 104.32 132 LEU E O 1
ATOM 13864 N N . PHE E 2 154 ? 105.842 106.502 70.164 1.00 109.46 133 PHE E N 1
ATOM 13865 C CA . PHE E 2 154 ? 106.287 107.577 69.288 1.00 113.62 133 PHE E CA 1
ATOM 13866 C C . PHE E 2 154 ? 107.601 108.124 69.822 1.00 114.92 133 PHE E C 1
ATOM 13867 O O . PHE E 2 154 ? 107.700 108.446 71.008 1.00 113.42 133 PHE E O 1
ATOM 13875 N N . LYS E 2 155 ? 108.601 108.234 68.954 1.00 114.85 134 LYS E N 1
ATOM 13876 C CA . LYS E 2 155 ? 109.903 108.707 69.400 1.00 111.34 134 LYS E CA 1
ATOM 13877 C C . LYS E 2 155 ? 109.828 110.164 69.825 1.00 105.30 134 LYS E C 1
ATOM 13878 O O . LYS E 2 155 ? 109.318 111.017 69.095 1.00 105.06 134 LYS E O 1
ATOM 13884 N N . VAL E 2 156 ? 110.331 110.435 71.022 1.00 102.12 135 VAL E N 1
ATOM 13885 C CA . VAL E 2 156 ? 110.355 111.801 71.507 1.00 102.35 135 VAL E CA 1
ATOM 13886 C C . VAL E 2 156 ? 111.798 112.225 71.696 1.00 104.93 135 VAL E C 1
ATOM 13887 O O . VAL E 2 156 ? 112.657 111.401 72.014 1.00 105.59 135 VAL E O 1
ATOM 13891 N N . ALA E 2 157 ? 112.072 113.502 71.487 1.00 108.35 136 ALA E N 1
ATOM 13892 C CA . ALA E 2 157 ? 113.423 114.018 71.607 1.00 108.38 136 ALA E CA 1
ATOM 13893 C C . ALA E 2 157 ? 113.804 114.183 73.073 1.00 109.41 136 ALA E C 1
ATOM 13894 O O . ALA E 2 157 ? 112.987 114.014 73.983 1.00 109.02 136 ALA E O 1
ATOM 13896 N N . ASP E 2 158 ? 115.078 114.504 73.296 1.00 110.49 137 ASP E N 1
ATOM 13897 C CA . ASP E 2 158 ? 115.586 114.641 74.656 1.00 109.72 137 ASP E CA 1
ATOM 13898 C C . ASP E 2 158 ? 115.107 115.941 75.291 1.00 104.60 137 ASP E C 1
ATOM 13899 O O . ASP E 2 158 ? 114.861 116.004 76.500 1.00 104.49 137 ASP E O 1
ATOM 13904 N N . SER E 2 159 ? 114.981 116.996 74.491 1.00 99.11 138 SER E N 1
ATOM 13905 C CA . SER E 2 159 ? 114.597 118.298 75.016 1.00 99.40 138 SER E CA 1
ATOM 13906 C C . SER E 2 159 ? 113.350 118.881 74.362 1.00 105.64 138 SER E C 1
ATOM 13907 O O . SER E 2 159 ? 112.960 119.999 74.712 1.00 111.45 138 SER E O 1
ATOM 13910 N N . ASP E 2 160 ? 112.723 118.175 73.419 1.00 106.53 139 ASP E N 1
ATOM 13911 C CA . ASP E 2 160 ? 111.508 118.699 72.801 1.00 108.23 139 ASP E CA 1
ATOM 13912 C C . ASP E 2 160 ? 110.351 118.714 73.791 1.00 96.47 139 ASP E C 1
ATOM 13913 O O . ASP E 2 160 ? 109.476 119.584 73.725 1.00 90.81 139 ASP E O 1
ATOM 13918 N N . ILE E 2 161 ? 110.325 117.752 74.702 1.00 94.05 140 ILE E N 1
ATOM 13919 C CA . ILE E 2 161 ? 109.291 117.713 75.740 1.00 92.43 140 ILE E CA 1
ATOM 13920 C C . ILE E 2 161 ? 109.488 118.888 76.686 1.00 94.40 140 ILE E C 1
ATOM 13921 O O . ILE E 2 161 ? 110.577 119.031 77.267 1.00 98.14 140 ILE E O 1
ATOM 13926 N N . PRO E 2 162 ? 108.495 119.734 76.887 1.00 91.82 141 PRO E N 1
ATOM 13927 C CA . PRO E 2 162 ? 108.651 120.847 77.831 1.00 91.18 141 PRO E CA 1
ATOM 13928 C C . PRO E 2 162 ? 108.651 120.324 79.255 1.00 87.82 141 PRO E C 1
ATOM 13929 O O . PRO E 2 162 ? 107.613 119.913 79.782 1.00 90.11 141 PRO E O 1
ATOM 13933 N N . SER E 2 163 ? 109.823 120.320 79.880 1.00 82.04 142 SER E N 1
ATOM 13934 C CA . SER E 2 163 ? 109.936 119.972 81.287 1.00 83.68 142 SER E CA 1
ATOM 13935 C C . SER E 2 163 ? 110.290 121.175 82.144 1.00 84.86 142 SER E C 1
ATOM 13936 O O . SER E 2 163 ? 110.093 121.152 83.360 1.00 85.94 142 SER E O 1
ATOM 13939 N N . ALA E 2 164 ? 110.817 122.232 81.532 1.00 82.51 143 ALA E N 1
ATOM 13940 C CA . ALA E 2 164 ? 111.162 123.424 82.295 1.00 81.56 143 ALA E CA 1
ATOM 13941 C C . ALA E 2 164 ? 110.097 124.502 82.155 1.00 83.02 143 ALA E C 1
ATOM 13942 O O . ALA E 2 164 ? 110.155 125.532 82.834 1.00 84.27 143 ALA E O 1
ATOM 13944 N N . GLU E 2 165 ? 109.125 124.297 81.267 1.00 87.15 144 GLU E N 1
ATOM 13945 C CA . GLU E 2 165 ? 108.132 125.339 81.022 1.00 88.97 144 GLU E CA 1
ATOM 13946 C C . GLU E 2 165 ? 106.889 125.155 81.887 1.00 85.23 144 GLU E C 1
ATOM 13947 O O . GLU E 2 165 ? 106.159 126.118 82.142 1.00 88.18 144 GLU E O 1
ATOM 13953 N N . VAL E 2 166 ? 106.620 123.932 82.333 1.00 78.08 145 VAL E N 1
ATOM 13954 C CA . VAL E 2 166 ? 105.486 123.695 83.222 1.00 72.78 145 VAL E CA 1
ATOM 13955 C C . VAL E 2 166 ? 105.786 124.349 84.567 1.00 71.97 145 VAL E C 1
ATOM 13956 O O . VAL E 2 166 ? 106.840 124.110 85.161 1.00 72.28 145 VAL E O 1
ATOM 13960 N N . LYS E 2 167 ? 104.864 125.174 85.058 1.00 71.46 146 LYS E N 1
ATOM 13961 C CA . LYS E 2 167 ? 105.139 126.020 86.209 1.00 72.62 146 LYS E CA 1
ATOM 13962 C C . LYS E 2 167 ? 104.032 126.038 87.259 1.00 77.52 146 LYS E C 1
ATOM 13963 O O . LYS E 2 167 ? 104.260 126.552 88.357 1.00 77.90 146 LYS E O 1
ATOM 13969 N N . ALA E 2 168 ? 102.846 125.510 86.968 1.00 77.18 147 ALA E N 1
ATOM 13970 C CA . ALA E 2 168 ? 101.758 125.587 87.933 1.00 71.39 147 ALA E CA 1
ATOM 13971 C C . ALA E 2 168 ? 100.884 124.347 87.838 1.00 66.52 147 ALA E C 1
ATOM 13972 O O . ALA E 2 168 ? 100.639 123.813 86.754 1.00 65.69 147 ALA E O 1
ATOM 13974 N N . TYR E 2 169 ? 100.389 123.917 88.995 1.00 62.75 148 TYR E N 1
ATOM 13975 C CA . TYR E 2 169 ? 99.680 122.653 89.119 1.00 62.73 148 TYR E CA 1
ATOM 13976 C C . TYR E 2 169 ? 98.325 122.899 89.760 1.00 71.73 148 TYR E C 1
ATOM 13977 O O . TYR E 2 169 ? 98.229 123.679 90.710 1.00 76.61 148 TYR E O 1
ATOM 13986 N N . TYR E 2 170 ? 97.290 122.229 89.252 1.00 71.64 149 TYR E N 1
ATOM 13987 C CA . TYR E 2 170 ? 95.965 122.255 89.857 1.00 62.44 149 TYR E CA 1
ATOM 13988 C C . TYR E 2 170 ? 95.779 121.016 90.723 1.00 64.01 149 TYR E C 1
ATOM 13989 O O . TYR E 2 170 ? 96.012 119.895 90.264 1.00 66.03 149 TYR E O 1
ATOM 13998 N N . VAL E 2 171 ? 95.364 121.213 91.969 1.00 60.81 150 VAL E N 1
ATOM 13999 C CA . VAL E 2 171 ? 95.121 120.114 92.893 1.00 61.22 150 VAL E CA 1
ATOM 14000 C C . VAL E 2 171 ? 93.699 120.232 93.413 1.00 65.04 150 VAL E C 1
ATOM 14001 O O . VAL E 2 171 ? 93.297 121.296 93.893 1.00 70.28 150 VAL E O 1
ATOM 14005 N N . LYS E 2 172 ? 92.941 119.143 93.314 1.00 64.41 151 LYS E N 1
ATOM 14006 C CA . LYS E 2 172 ? 91.532 119.098 93.688 1.00 61.11 151 LYS E CA 1
ATOM 14007 C C . LYS E 2 172 ? 91.372 118.233 94.931 1.00 61.65 151 LYS E C 1
ATOM 14008 O O . LYS E 2 172 ? 91.601 117.022 94.874 1.00 66.32 151 LYS E O 1
ATOM 14014 N N . GLU E 2 173 ? 90.957 118.839 96.038 1.00 57.78 152 GLU E N 1
ATOM 14015 C CA . GLU E 2 173 ? 90.960 118.160 97.323 1.00 59.68 152 GLU E CA 1
ATOM 14016 C C . GLU E 2 173 ? 89.614 118.303 98.018 1.00 62.96 152 GLU E C 1
ATOM 14017 O O . GLU E 2 173 ? 88.797 119.150 97.655 1.00 65.50 152 GLU E O 1
ATOM 14023 N N . GLU E 2 174 ? 89.381 117.460 99.019 1.00 63.90 153 GLU E N 1
ATOM 14024 C CA . GLU E 2 174 ? 88.164 117.530 99.812 1.00 60.40 153 GLU E CA 1
ATOM 14025 C C . GLU E 2 174 ? 88.506 117.369 101.284 1.00 61.44 153 GLU E C 1
ATOM 14026 O O . GLU E 2 174 ? 89.445 116.653 101.634 1.00 67.30 153 GLU E O 1
ATOM 14032 N N . TRP E 2 175 ? 87.762 118.059 102.137 1.00 59.54 154 TRP E N 1
ATOM 14033 C CA . TRP E 2 175 ? 87.901 117.929 103.578 1.00 59.14 154 TRP E CA 1
ATOM 14034 C C . TRP E 2 175 ? 86.689 117.173 104.099 1.00 61.21 154 TRP E C 1
ATOM 14035 O O . TRP E 2 175 ? 85.554 117.573 103.828 1.00 68.06 154 TRP E O 1
ATOM 14046 N N . TYR E 2 176 ? 86.910 116.099 104.851 1.00 62.36 155 TYR E N 1
ATOM 14047 C CA . TYR E 2 176 ? 85.798 115.259 105.262 1.00 68.04 155 TYR E CA 1
ATOM 14048 C C . TYR E 2 176 ? 85.911 114.915 106.737 1.00 67.73 155 TYR E C 1
ATOM 14049 O O . TYR E 2 176 ? 86.991 114.952 107.324 1.00 70.47 155 TYR E O 1
ATOM 14058 N N . PHE E 2 177 ? 84.764 114.590 107.325 1.00 64.24 156 PHE E N 1
ATOM 14059 C CA . PHE E 2 177 ? 84.627 114.295 108.744 1.00 63.49 156 PHE E CA 1
ATOM 14060 C C . PHE E 2 177 ? 84.454 112.796 108.925 1.00 67.26 156 PHE E C 1
ATOM 14061 O O . PHE E 2 177 ? 83.410 112.247 108.567 1.00 70.14 156 PHE E O 1
ATOM 14069 N N . THR E 2 178 ? 85.481 112.191 109.529 1.00 68.25 157 THR E N 1
ATOM 14070 C CA . THR E 2 178 ? 85.457 110.765 109.804 1.00 72.93 157 THR E CA 1
ATOM 14071 C C . THR E 2 178 ? 84.319 110.442 110.788 1.00 78.46 157 THR E C 1
ATOM 14072 O O . THR E 2 178 ? 84.227 111.075 111.839 1.00 79.12 157 THR E O 1
ATOM 14076 N N . PRO E 2 179 ? 83.438 109.472 110.457 1.00 79.97 158 PRO E N 1
ATOM 14077 C CA . PRO E 2 179 ? 82.382 109.210 111.444 1.00 79.24 158 PRO E CA 1
ATOM 14078 C C . PRO E 2 179 ? 82.846 108.406 112.646 1.00 80.69 158 PRO E C 1
ATOM 14079 O O . PRO E 2 179 ? 82.466 108.708 113.780 1.00 80.54 158 PRO E O 1
ATOM 14083 N N . THR E 2 180 ? 83.668 107.381 112.416 1.00 82.02 159 THR E N 1
ATOM 14084 C CA . THR E 2 180 ? 84.007 106.453 113.489 1.00 81.29 159 THR E CA 1
ATOM 14085 C C . THR E 2 180 ? 85.040 107.038 114.446 1.00 80.33 159 THR E C 1
ATOM 14086 O O . THR E 2 180 ? 85.162 106.582 115.587 1.00 79.01 159 THR E O 1
ATOM 14090 N N . ASN E 2 181 ? 85.803 108.033 114.003 1.00 77.96 160 ASN E N 1
ATOM 14091 C CA . ASN E 2 181 ? 86.874 108.595 114.817 1.00 75.47 160 ASN E CA 1
ATOM 14092 C C . ASN E 2 181 ? 86.688 110.075 115.121 1.00 81.14 160 ASN E C 1
ATOM 14093 O O . ASN E 2 181 ? 87.341 110.590 116.032 1.00 82.69 160 ASN E O 1
ATOM 14098 N N . SER E 2 182 ? 85.833 110.764 114.371 1.00 81.36 161 SER E N 1
ATOM 14099 C CA . SER E 2 182 ? 85.538 112.184 114.568 1.00 81.05 161 SER E CA 1
ATOM 14100 C C . SER E 2 182 ? 86.810 113.030 114.617 1.00 80.41 161 SER E C 1
ATOM 14101 O O . SER E 2 182 ? 87.151 113.639 115.631 1.00 75.52 161 SER E O 1
ATOM 14104 N N . ASP E 2 183 ? 87.520 113.056 113.487 1.00 81.64 162 ASP E N 1
ATOM 14105 C CA . ASP E 2 183 ? 88.638 113.963 113.255 1.00 79.44 162 ASP E CA 1
ATOM 14106 C C . ASP E 2 183 ? 88.598 114.367 111.791 1.00 75.57 162 ASP E C 1
ATOM 14107 O O . ASP E 2 183 ? 88.078 113.620 110.958 1.00 78.61 162 ASP E O 1
ATOM 14112 N N . VAL E 2 184 ? 89.141 115.544 111.475 1.00 69.26 163 VAL E N 1
ATOM 14113 C CA . VAL E 2 184 ? 89.143 116.015 110.095 1.00 69.25 163 VAL E CA 1
ATOM 14114 C C . VAL E 2 184 ? 90.365 115.478 109.359 1.00 70.85 163 VAL E C 1
ATOM 14115 O O . VAL E 2 184 ? 91.403 115.190 109.966 1.00 75.39 163 VAL E O 1
ATOM 14119 N N . ASP E 2 185 ? 90.246 115.343 108.038 1.00 68.18 164 ASP E N 1
ATOM 14120 C CA . ASP E 2 185 ? 91.308 114.780 107.215 1.00 67.65 164 ASP E CA 1
ATOM 14121 C C . ASP E 2 185 ? 91.125 115.250 105.780 1.00 66.85 164 ASP E C 1
ATOM 14122 O O . ASP E 2 185 ? 90.064 115.753 105.409 1.00 69.75 164 ASP E O 1
ATOM 14127 N N . ILE E 2 186 ? 92.168 115.080 104.970 1.00 62.04 165 ILE E N 1
ATOM 14128 C CA . ILE E 2 186 ? 92.191 115.565 103.595 1.00 58.96 165 ILE E CA 1
ATOM 14129 C C . ILE E 2 186 ? 92.482 114.406 102.656 1.00 61.13 165 ILE E C 1
ATOM 14130 O O . ILE E 2 186 ? 93.233 113.489 103.007 1.00 69.04 165 ILE E O 1
ATOM 14135 N N . LYS E 2 187 ? 91.891 114.446 101.467 1.00 59.06 166 LYS E N 1
ATOM 14136 C CA . LYS E 2 187 ? 92.113 113.448 100.433 1.00 59.99 166 LYS E CA 1
ATOM 14137 C C . LYS E 2 187 ? 92.272 114.140 99.091 1.00 62.11 166 LYS E C 1
ATOM 14138 O O . LYS E 2 187 ? 91.605 115.142 98.821 1.00 68.64 166 LYS E O 1
ATOM 14144 N N . ILE E 2 188 ? 93.151 113.610 98.251 1.00 60.46 167 ILE E N 1
ATOM 14145 C CA . ILE E 2 188 ? 93.429 114.184 96.939 1.00 61.69 167 ILE E CA 1
ATOM 14146 C C . ILE E 2 188 ? 92.755 113.333 95.874 1.00 66.66 167 ILE E C 1
ATOM 14147 O O . ILE E 2 188 ? 92.790 112.099 95.943 1.00 73.27 167 ILE E O 1
ATOM 14152 N N . GLN E 2 189 ? 92.136 113.987 94.894 1.00 62.91 168 GLN E N 1
ATOM 14153 C CA . GLN E 2 189 ? 91.471 113.301 93.793 1.00 62.78 168 GLN E CA 1
ATOM 14154 C C . GLN E 2 189 ? 92.204 113.421 92.467 1.00 59.80 168 GLN E C 1
ATOM 14155 O O . GLN E 2 189 ? 92.396 112.418 91.781 1.00 61.00 168 GLN E O 1
ATOM 14161 N N . ALA E 2 190 ? 92.624 114.617 92.078 1.00 58.06 169 ALA E N 1
ATOM 14162 C CA . ALA E 2 190 ? 93.099 114.816 90.720 1.00 60.32 169 ALA E CA 1
ATOM 14163 C C . ALA E 2 190 ? 94.208 115.855 90.685 1.00 62.30 169 ALA E C 1
ATOM 14164 O O . ALA E 2 190 ? 94.392 116.632 91.623 1.00 64.84 169 ALA E O 1
ATOM 14166 N N . ILE E 2 191 ? 94.957 115.847 89.584 1.00 63.52 170 ILE E N 1
ATOM 14167 C CA . ILE E 2 191 ? 96.094 116.735 89.373 1.00 60.40 170 ILE E CA 1
ATOM 14168 C C . ILE E 2 191 ? 96.176 117.073 87.891 1.00 61.38 170 ILE E C 1
ATOM 14169 O O . ILE E 2 191 ? 96.166 116.172 87.047 1.00 61.81 170 ILE E O 1
ATOM 14174 N N . CYS E 2 192 ? 96.273 118.359 87.567 1.00 61.32 171 CYS E N 1
ATOM 14175 C CA . CYS E 2 192 ? 96.383 118.784 86.174 1.00 63.57 171 CYS E CA 1
ATOM 14176 C C . CYS E 2 192 ? 97.486 119.803 86.009 1.00 65.39 171 CYS E C 1
ATOM 14177 O O . CYS E 2 192 ? 97.564 120.758 86.776 1.00 68.41 171 CYS E O 1
ATOM 14180 N N . PRO E 2 193 ? 98.361 119.605 84.999 1.00 67.75 172 PRO E N 1
ATOM 14181 C CA . PRO E 2 193 ? 99.477 120.530 84.821 1.00 69.63 172 PRO E CA 1
ATOM 14182 C C . PRO E 2 193 ? 99.203 121.562 83.736 1.00 75.36 172 PRO E C 1
ATOM 14183 O O . PRO E 2 193 ? 98.673 121.217 82.678 1.00 77.63 172 PRO E O 1
ATOM 14187 N N . ILE E 2 194 ? 99.554 122.815 83.992 1.00 75.21 173 ILE E N 1
ATOM 14188 C CA . ILE E 2 194 ? 99.376 123.864 82.995 1.00 75.94 173 ILE E CA 1
ATOM 14189 C C . ILE E 2 194 ? 100.726 124.423 82.601 1.00 78.71 173 ILE E C 1
ATOM 14190 O O . ILE E 2 194 ? 101.665 124.388 83.393 1.00 81.62 173 ILE E O 1
ATOM 14195 N N . MET E 2 195 ? 100.840 124.936 81.382 1.00 81.86 174 MET E N 1
ATOM 14196 C CA . MET E 2 195 ? 102.127 125.434 80.906 1.00 89.51 174 MET E CA 1
ATOM 14197 C C . MET E 2 195 ? 102.034 126.854 80.369 1.00 99.32 174 MET E C 1
ATOM 14198 O O . MET E 2 195 ? 100.937 127.388 80.208 1.00 102.19 174 MET E O 1
ATOM 14203 N N . THR E 2 196 ? 103.181 127.468 80.089 1.00 99.32 175 THR E N 1
ATOM 14204 C CA . THR E 2 196 ? 103.194 128.825 79.546 1.00 100.21 175 THR E CA 1
ATOM 14205 C C . THR E 2 196 ? 103.905 128.890 78.197 1.00 107.07 175 THR E C 1
ATOM 14206 O O . THR E 2 196 ? 104.889 128.185 77.983 1.00 104.71 175 THR E O 1
ATOM 14210 N N . GLY E 2 197 ? 103.417 129.733 77.290 1.00 115.11 176 GLY E N 1
ATOM 14211 C CA . GLY E 2 197 ? 104.001 129.845 75.968 1.00 121.08 176 GLY E CA 1
ATOM 14212 C C . GLY E 2 197 ? 104.095 131.291 75.522 1.00 130.35 176 GLY E C 1
ATOM 14213 O O . GLY E 2 197 ? 103.424 132.180 76.055 1.00 128.69 176 GLY E O 1
ATOM 14214 N N . GLN E 2 198 ? 104.953 131.512 74.529 1.00 134.22 177 GLN E N 1
ATOM 14215 C CA . GLN E 2 198 ? 105.184 132.846 73.982 1.00 138.99 177 GLN E CA 1
ATOM 14216 C C . GLN E 2 198 ? 104.153 133.132 72.893 1.00 140.32 177 GLN E C 1
ATOM 14217 O O . GLN E 2 198 ? 103.616 132.204 72.283 1.00 140.46 177 GLN E O 1
ATOM 14223 N N . ASP E 2 199 ? 103.860 134.424 72.679 1.00 143.58 178 ASP E N 1
ATOM 14224 C CA . ASP E 2 199 ? 102.776 134.886 71.815 1.00 150.56 178 ASP E CA 1
ATOM 14225 C C . ASP E 2 199 ? 103.232 136.219 71.226 1.00 155.15 178 ASP E C 1
ATOM 14226 O O . ASP E 2 199 ? 104.127 136.872 71.759 1.00 154.86 178 ASP E O 1
ATOM 14231 N N . GLU E 2 200 ? 102.628 136.629 70.108 1.00 158.37 179 GLU E N 1
ATOM 14232 C CA . GLU E 2 200 ? 103.099 137.818 69.378 1.00 158.57 179 GLU E CA 1
ATOM 14233 C C . GLU E 2 200 ? 102.971 139.083 70.218 1.00 159.08 179 GLU E C 1
ATOM 14234 O O . GLU E 2 200 ? 103.868 139.926 70.227 1.00 158.34 179 GLU E O 1
ATOM 14240 N N . PHE E 2 201 ? 101.845 139.244 70.926 1.00 161.95 180 PHE E N 1
ATOM 14241 C CA . PHE E 2 201 ? 101.645 140.411 71.775 1.00 166.84 180 PHE E CA 1
ATOM 14242 C C . PHE E 2 201 ? 102.312 140.258 73.129 1.00 166.29 180 PHE E C 1
ATOM 14243 O O . PHE E 2 201 ? 102.105 141.101 74.014 1.00 164.08 180 PHE E O 1
ATOM 14251 N N . GLY E 2 202 ? 103.123 139.221 73.311 1.00 162.54 181 GLY E N 1
ATOM 14252 C CA . GLY E 2 202 ? 103.692 138.962 74.612 1.00 156.11 181 GLY E CA 1
ATOM 14253 C C . GLY E 2 202 ? 102.647 138.715 75.665 1.00 155.07 181 GLY E C 1
ATOM 14254 O O . GLY E 2 202 ? 102.783 139.206 76.787 1.00 150.78 181 GLY E O 1
ATOM 14255 N N . GLU E 2 203 ? 101.579 137.993 75.320 1.00 155.95 182 GLU E N 1
ATOM 14256 C CA . GLU E 2 203 ? 100.535 137.622 76.276 1.00 153.05 182 GLU E CA 1
ATOM 14257 C C . GLU E 2 203 ? 100.969 136.333 76.956 1.00 145.54 182 GLU E C 1
ATOM 14258 O O . GLU E 2 203 ? 101.025 135.271 76.340 1.00 136.11 182 GLU E O 1
ATOM 14264 N N . VAL E 2 204 ? 101.287 136.432 78.245 1.00 145.40 183 VAL E N 1
ATOM 14265 C CA . VAL E 2 204 ? 101.621 135.244 79.016 1.00 133.87 183 VAL E CA 1
ATOM 14266 C C . VAL E 2 204 ? 100.369 134.396 79.162 1.00 126.24 183 VAL E C 1
ATOM 14267 O O . VAL E 2 204 ? 99.480 134.704 79.964 1.00 126.19 183 VAL E O 1
ATOM 14271 N N . ARG E 2 205 ? 100.300 133.313 78.398 1.00 121.27 184 ARG E N 1
ATOM 14272 C CA . ARG E 2 205 ? 99.108 132.488 78.307 1.00 119.11 184 ARG E CA 1
ATOM 14273 C C . ARG E 2 205 ? 99.244 131.311 79.256 1.00 108.12 184 ARG E C 1
ATOM 14274 O O . ARG E 2 205 ? 100.336 130.759 79.415 1.00 105.68 184 ARG E O 1
ATOM 14282 N N . ASN E 2 206 ? 98.150 130.920 79.893 1.00 104.81 185 ASN E N 1
ATOM 14283 C CA . ASN E 2 206 ? 98.186 129.748 80.754 1.00 101.84 185 ASN E CA 1
ATOM 14284 C C . ASN E 2 206 ? 97.196 128.738 80.214 1.00 100.82 185 ASN E C 1
ATOM 14285 O O . ASN E 2 206 ? 95.994 128.995 80.195 1.00 104.22 185 ASN E O 1
ATOM 14290 N N . GLN E 2 207 ? 97.690 127.593 79.763 1.00 94.78 186 GLN E N 1
ATOM 14291 C CA . GLN E 2 207 ? 96.813 126.599 79.167 1.00 88.69 186 GLN E CA 1
ATOM 14292 C C . GLN E 2 207 ? 96.942 125.257 79.859 1.00 84.27 186 GLN E C 1
ATOM 14293 O O . GLN E 2 207 ? 98.050 124.759 80.049 1.00 83.63 186 GLN E O 1
ATOM 14299 N N . PRO E 2 208 ? 95.809 124.665 80.248 1.00 81.79 187 PRO E N 1
ATOM 14300 C CA . PRO E 2 208 ? 95.847 123.336 80.860 1.00 81.61 187 PRO E CA 1
ATOM 14301 C C . PRO E 2 208 ? 96.137 122.271 79.816 1.00 81.96 187 PRO E C 1
ATOM 14302 O O . PRO E 2 208 ? 95.976 122.532 78.627 1.00 84.84 187 PRO E O 1
ATOM 14306 N N . LEU E 2 209 ? 96.567 121.091 80.247 1.00 78.33 188 LEU E N 1
ATOM 14307 C CA . LEU E 2 209 ? 96.899 120.027 79.308 1.00 77.90 188 LEU E CA 1
ATOM 14308 C C . LEU E 2 209 ? 95.946 118.844 79.424 1.00 77.25 188 LEU E C 1
ATOM 14309 O O . LEU E 2 209 ? 95.367 118.417 78.427 1.00 81.22 188 LEU E O 1
ATOM 14314 N N . PHE E 2 210 ? 95.777 118.315 80.631 1.00 75.76 189 PHE E N 1
ATOM 14315 C CA . PHE E 2 210 ? 94.901 117.166 80.830 1.00 77.81 189 PHE E CA 1
ATOM 14316 C C . PHE E 2 210 ? 94.698 116.840 82.302 1.00 79.23 189 PHE E C 1
ATOM 14317 O O . PHE E 2 210 ? 95.544 117.163 83.133 1.00 80.54 189 PHE E O 1
ATOM 14325 N N . TRP E 2 211 ? 93.579 116.202 82.634 1.00 75.15 190 TRP E N 1
ATOM 14326 C CA . TRP E 2 211 ? 93.334 115.803 84.008 1.00 69.57 190 TRP E CA 1
ATOM 14327 C C . TRP E 2 211 ? 93.999 114.460 84.288 1.00 72.38 190 TRP E C 1
ATOM 14328 O O . TRP E 2 211 ? 94.448 113.763 83.378 1.00 76.28 190 TRP E O 1
ATOM 14339 N N . ILE E 2 212 ? 94.056 114.101 85.566 1.00 69.31 191 ILE E N 1
ATOM 14340 C CA . ILE E 2 212 ? 94.665 112.847 85.998 1.00 63.77 191 ILE E CA 1
ATOM 14341 C C . ILE E 2 212 ? 93.894 112.305 87.196 1.00 60.99 191 ILE E C 1
ATOM 14342 O O . ILE E 2 212 ? 93.583 113.065 88.120 1.00 60.81 191 ILE E O 1
ATOM 14347 N N . PRO E 2 213 ? 93.554 111.021 87.229 1.00 60.55 192 PRO E N 1
ATOM 14348 C CA . PRO E 2 213 ? 93.031 110.432 88.464 1.00 60.12 192 PRO E CA 1
ATOM 14349 C C . PRO E 2 213 ? 94.158 110.026 89.398 1.00 66.49 192 PRO E C 1
ATOM 14350 O O . PRO E 2 213 ? 95.225 109.586 88.970 1.00 71.23 192 PRO E O 1
ATOM 14354 N N . TYR E 2 214 ? 93.935 110.220 90.693 1.00 67.78 193 TYR E N 1
ATOM 14355 C CA . TYR E 2 214 ? 94.976 109.932 91.676 1.00 65.20 193 TYR E CA 1
ATOM 14356 C C . TYR E 2 214 ? 95.304 108.452 91.772 1.00 68.36 193 TYR E C 1
ATOM 14357 O O . TYR E 2 214 ? 96.467 108.076 91.908 1.00 70.16 193 TYR E O 1
ATOM 14366 N N . GLU E 2 215 ? 94.285 107.605 91.710 1.00 69.19 194 GLU E N 1
ATOM 14367 C CA . GLU E 2 215 ? 94.524 106.171 91.861 1.00 70.97 194 GLU E CA 1
ATOM 14368 C C . GLU E 2 215 ? 95.425 105.597 90.776 1.00 74.33 194 GLU E C 1
ATOM 14369 O O . GLU E 2 215 ? 96.284 104.764 91.063 1.00 76.88 194 GLU E O 1
ATOM 14375 N N . ASN E 2 216 ? 95.247 106.038 89.537 1.00 72.86 195 ASN E N 1
ATOM 14376 C CA . ASN E 2 216 ? 96.011 105.481 88.434 1.00 72.12 195 ASN E CA 1
ATOM 14377 C C . ASN E 2 216 ? 97.480 105.770 88.648 1.00 73.27 195 ASN E C 1
ATOM 14378 O O . ASN E 2 216 ? 98.338 104.971 88.279 1.00 76.16 195 ASN E O 1
ATOM 14383 N N . ILE E 2 217 ? 97.771 106.915 89.253 1.00 72.02 196 ILE E N 1
ATOM 14384 C CA . ILE E 2 217 ? 99.175 107.295 89.459 1.00 71.79 196 ILE E CA 1
ATOM 14385 C C . ILE E 2 217 ? 99.799 106.786 90.765 1.00 74.72 196 ILE E C 1
ATOM 14386 O O . ILE E 2 217 ? 101.023 106.707 90.874 1.00 79.54 196 ILE E O 1
ATOM 14391 N N . ARG E 2 218 ? 98.976 106.431 91.748 1.00 72.59 197 ARG E N 1
ATOM 14392 C CA . ARG E 2 218 ? 99.505 105.998 93.041 1.00 76.15 197 ARG E CA 1
ATOM 14393 C C . ARG E 2 218 ? 100.701 105.035 92.998 1.00 80.61 197 ARG E C 1
ATOM 14394 O O . ARG E 2 218 ? 101.663 105.222 93.743 1.00 84.29 197 ARG E O 1
ATOM 14402 N N . PRO E 2 219 ? 100.658 104.004 92.134 1.00 78.51 198 PRO E N 1
ATOM 14403 C CA . PRO E 2 219 ? 101.763 103.023 92.199 1.00 79.83 198 PRO E CA 1
ATOM 14404 C C . PRO E 2 219 ? 103.068 103.386 91.484 1.00 80.16 198 PRO E C 1
ATOM 14405 O O . PRO E 2 219 ? 104.112 102.871 91.879 1.00 81.13 198 PRO E O 1
ATOM 14409 N N . TYR E 2 220 ? 103.027 104.238 90.471 1.00 75.61 199 TYR E N 1
ATOM 14410 C CA . TYR E 2 220 ? 104.208 104.555 89.682 1.00 71.53 199 TYR E CA 1
ATOM 14411 C C . TYR E 2 220 ? 105.103 105.484 90.455 1.00 75.50 199 TYR E C 1
ATOM 14412 O O . TYR E 2 220 ? 106.327 105.364 90.414 1.00 82.99 199 TYR E O 1
ATOM 14421 N N . ILE E 2 221 ? 104.491 106.415 91.169 1.00 78.71 200 ILE E N 1
ATOM 14422 C CA . ILE E 2 221 ? 105.279 107.405 91.917 1.00 83.24 200 ILE E CA 1
ATOM 14423 C C . ILE E 2 221 ? 105.701 107.018 93.336 1.00 85.18 200 ILE E C 1
ATOM 14424 O O . ILE E 2 221 ? 106.502 107.723 93.949 1.00 87.66 200 ILE E O 1
ATOM 14429 N N . ALA E 2 222 ? 105.200 105.899 93.850 1.00 83.26 201 ALA E N 1
ATOM 14430 C CA . ALA E 2 222 ? 105.468 105.528 95.253 1.00 86.02 201 ALA E CA 1
ATOM 14431 C C . ALA E 2 222 ? 106.881 105.021 95.615 1.00 90.97 201 ALA E C 1
ATOM 14432 O O . ALA E 2 222 ? 107.111 104.646 96.764 1.00 90.96 201 ALA E O 1
ATOM 14434 N N . ARG E 2 223 ? 107.810 105.040 94.665 1.00 92.95 202 ARG E N 1
ATOM 14435 C CA . ARG E 2 223 ? 109.148 104.520 94.943 1.00 95.04 202 ARG E CA 1
ATOM 14436 C C . ARG E 2 223 ? 110.292 105.421 94.465 1.00 97.50 202 ARG E C 1
ATOM 14437 O O . ARG E 2 223 ? 111.449 105.177 94.802 1.00 97.01 202 ARG E O 1
ATOM 14445 N N . GLU E 2 224 ? 109.982 106.457 93.692 1.00 99.05 203 GLU E N 1
ATOM 14446 C CA . GLU E 2 224 ? 111.032 107.374 93.265 1.00 101.01 203 GLU E CA 1
ATOM 14447 C C . GLU E 2 224 ? 111.305 108.411 94.348 1.00 101.02 203 GLU E C 1
ATOM 14448 O O . GLU E 2 224 ? 110.379 108.979 94.932 1.00 98.61 203 GLU E O 1
ATOM 14454 N N . ARG E 2 225 ? 112.584 108.669 94.605 1.00 97.97 204 ARG E N 1
ATOM 14455 C CA . ARG E 2 225 ? 113.021 109.451 95.755 1.00 92.47 204 ARG E CA 1
ATOM 14456 C C . ARG E 2 225 ? 113.489 110.830 95.310 1.00 92.90 204 ARG E C 1
ATOM 14457 O O . ARG E 2 225 ? 114.197 110.954 94.308 1.00 94.06 204 ARG E O 1
ATOM 14465 N N . VAL E 2 226 ? 113.094 111.859 96.061 1.00 90.30 205 VAL E N 1
ATOM 14466 C CA . VAL E 2 226 ? 113.551 113.224 95.847 1.00 87.42 205 VAL E CA 1
ATOM 14467 C C . VAL E 2 226 ? 113.793 113.878 97.202 1.00 89.56 205 VAL E C 1
ATOM 14468 O O . VAL E 2 226 ? 113.261 113.455 98.228 1.00 91.71 205 VAL E O 1
ATOM 14472 N N . MET E 2 227 ? 114.596 114.938 97.189 1.00 88.96 206 MET E N 1
ATOM 14473 C CA . MET E 2 227 ? 114.937 115.665 98.400 1.00 85.88 206 MET E CA 1
ATOM 14474 C C . MET E 2 227 ? 113.716 116.388 98.959 1.00 87.92 206 MET E C 1
ATOM 14475 O O . MET E 2 227 ? 112.630 116.370 98.377 1.00 89.54 206 MET E O 1
ATOM 14480 N N . LEU E 2 228 ? 113.904 117.032 100.112 1.00 87.00 207 LEU E N 1
ATOM 14481 C CA . LEU E 2 228 ? 112.814 117.723 100.786 1.00 89.97 207 LEU E CA 1
ATOM 14482 C C . LEU E 2 228 ? 113.124 119.160 101.173 1.00 87.30 207 LEU E C 1
ATOM 14483 O O . LEU E 2 228 ? 112.258 119.818 101.758 1.00 88.17 207 LEU E O 1
ATOM 14488 N N . SER E 2 229 ? 114.313 119.667 100.870 1.00 82.02 208 SER E N 1
ATOM 14489 C CA . SER E 2 229 ? 114.671 121.020 101.270 1.00 77.73 208 SER E CA 1
ATOM 14490 C C . SER E 2 229 ? 115.776 121.520 100.351 1.00 76.79 208 SER E C 1
ATOM 14491 O O . SER E 2 229 ? 116.351 120.759 99.573 1.00 81.01 208 SER E O 1
ATOM 14494 N N . SER E 2 230 ? 116.048 122.821 100.434 1.00 74.82 209 SER E N 1
ATOM 14495 C CA . SER E 2 230 ? 117.171 123.416 99.728 1.00 74.46 209 SER E CA 1
ATOM 14496 C C . SER E 2 230 ? 118.454 123.434 100.546 1.00 70.89 209 SER E C 1
ATOM 14497 O O . SER E 2 230 ? 119.526 123.658 99.978 1.00 71.44 209 SER E O 1
ATOM 14500 N N . LEU E 2 231 ? 118.378 123.211 101.855 1.00 69.13 210 LEU E N 1
ATOM 14501 C CA . LEU E 2 231 ? 119.556 123.215 102.709 1.00 70.67 210 LEU E CA 1
ATOM 14502 C C . LEU E 2 231 ? 119.905 121.840 103.254 1.00 73.66 210 LEU E C 1
ATOM 14503 O O . LEU E 2 231 ? 120.642 121.750 104.239 1.00 75.11 210 LEU E O 1
ATOM 14508 N N . ASN E 2 232 ? 119.344 120.788 102.661 1.00 75.74 211 ASN E N 1
ATOM 14509 C CA . ASN E 2 232 ? 119.640 119.411 103.066 1.00 74.32 211 ASN E CA 1
ATOM 14510 C C . ASN E 2 232 ? 119.318 118.633 101.813 1.00 73.10 211 ASN E C 1
ATOM 14511 O O . ASN E 2 232 ? 118.243 118.817 101.242 1.00 77.71 211 ASN E O 1
ATOM 14516 N N . ASN E 2 233 ? 120.220 117.764 101.365 1.00 68.40 212 ASN E N 1
ATOM 14517 C CA . ASN E 2 233 ? 119.987 117.111 100.084 1.00 70.57 212 ASN E CA 1
ATOM 14518 C C . ASN E 2 233 ? 119.999 115.591 100.156 1.00 80.71 212 ASN E C 1
ATOM 14519 O O . ASN E 2 233 ? 120.532 114.946 99.246 1.00 85.55 212 ASN E O 1
ATOM 14524 N N . THR E 2 234 ? 119.432 114.985 101.196 1.00 82.30 213 THR E N 1
ATOM 14525 C CA . THR E 2 234 ? 119.282 113.534 101.203 1.00 86.59 213 THR E CA 1
ATOM 14526 C C . THR E 2 234 ? 117.912 113.172 100.649 1.00 88.91 213 THR E C 1
ATOM 14527 O O . THR E 2 234 ? 116.920 113.841 100.948 1.00 90.71 213 THR E O 1
ATOM 14531 N N . ARG E 2 235 ? 117.876 112.119 99.849 1.00 86.72 214 ARG E N 1
ATOM 14532 C CA . ARG E 2 235 ? 116.627 111.691 99.260 1.00 88.69 214 ARG E CA 1
ATOM 14533 C C . ARG E 2 235 ? 115.858 110.839 100.241 1.00 88.49 214 ARG E C 1
ATOM 14534 O O . ARG E 2 235 ? 115.738 109.635 100.060 1.00 88.81 214 ARG E O 1
ATOM 14542 N N . ASN E 2 236 ? 115.326 111.460 101.282 1.00 88.51 215 ASN E N 1
ATOM 14543 C CA . ASN E 2 236 ? 114.619 110.704 102.308 1.00 91.52 215 ASN E CA 1
ATOM 14544 C C . ASN E 2 236 ? 113.208 110.328 101.873 1.00 91.40 215 ASN E C 1
ATOM 14545 O O . ASN E 2 236 ? 112.776 109.187 102.064 1.00 93.77 215 ASN E O 1
ATOM 14550 N N . SER E 2 237 ? 112.476 111.268 101.285 1.00 87.47 216 SER E N 1
ATOM 14551 C CA . SER E 2 237 ? 111.044 111.122 101.080 1.00 86.81 216 SER E CA 1
ATOM 14552 C C . SER E 2 237 ? 110.724 110.849 99.615 1.00 87.06 216 SER E C 1
ATOM 14553 O O . SER E 2 237 ? 111.534 111.082 98.715 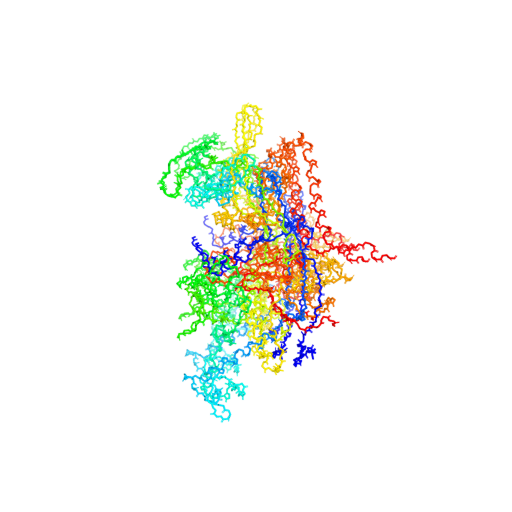1.00 89.32 216 SER E O 1
ATOM 14556 N N . THR E 2 238 ? 109.506 110.369 99.386 1.00 86.90 217 THR E N 1
ATOM 14557 C CA . THR E 2 238 ? 108.996 110.094 98.055 1.00 90.32 217 THR E CA 1
ATOM 14558 C C . THR E 2 238 ? 107.838 111.033 97.751 1.00 91.99 217 THR E C 1
ATOM 14559 O O . THR E 2 238 ? 107.144 111.508 98.653 1.00 94.95 217 THR E O 1
ATOM 14563 N N . ILE E 2 239 ? 107.630 111.280 96.456 1.00 87.83 218 ILE E N 1
ATOM 14564 C CA . ILE E 2 239 ? 106.622 112.241 96.025 1.00 81.91 218 ILE E CA 1
ATOM 14565 C C . ILE E 2 239 ? 105.246 111.850 96.541 1.00 81.49 218 ILE E C 1
ATOM 14566 O O . ILE E 2 239 ? 104.415 112.717 96.834 1.00 81.68 218 ILE E O 1
ATOM 14571 N N . ASP E 2 240 ? 104.990 110.549 96.693 1.00 84.26 219 ASP E N 1
ATOM 14572 C CA . ASP E 2 240 ? 103.701 110.095 97.207 1.00 89.08 219 ASP E CA 1
ATOM 14573 C C . ASP E 2 240 ? 103.431 110.684 98.588 1.00 87.46 219 ASP E C 1
ATOM 14574 O O . ASP E 2 240 ? 102.298 111.066 98.899 1.00 85.28 219 ASP E O 1
ATOM 14579 N N . ASP E 2 241 ? 104.462 110.780 99.417 1.00 84.97 220 ASP E N 1
ATOM 14580 C CA . ASP E 2 241 ? 104.282 111.297 100.772 1.00 84.11 220 ASP E CA 1
ATOM 14581 C C . ASP E 2 241 ? 104.189 112.817 100.816 1.00 83.83 220 ASP E C 1
ATOM 14582 O O . ASP E 2 241 ? 103.723 113.375 101.808 1.00 83.92 220 ASP E O 1
ATOM 14587 N N . PHE E 2 242 ? 104.613 113.494 99.754 1.00 83.10 221 PHE E N 1
ATOM 14588 C CA . PHE E 2 242 ? 104.634 114.951 99.779 1.00 80.36 221 PHE E CA 1
ATOM 14589 C C . PHE E 2 242 ? 103.241 115.525 99.545 1.00 80.23 221 PHE E C 1
ATOM 14590 O O . PHE E 2 242 ? 102.945 116.652 99.957 1.00 79.53 221 PHE E O 1
ATOM 14598 N N . PHE E 2 243 ? 102.372 114.771 98.869 1.00 76.74 222 PHE E N 1
ATOM 14599 C CA . PHE E 2 243 ? 100.977 115.187 98.766 1.00 72.98 222 PHE E CA 1
ATOM 14600 C C . PHE E 2 243 ? 100.202 114.848 100.031 1.00 78.23 222 PHE E C 1
ATOM 14601 O O . PHE E 2 243 ? 99.327 115.612 100.452 1.00 75.38 222 PHE E O 1
ATOM 14609 N N . ARG E 2 244 ? 100.505 113.705 100.645 1.00 81.86 223 ARG E N 1
ATOM 14610 C CA . ARG E 2 244 ? 99.702 113.223 101.763 1.00 82.75 223 ARG E CA 1
ATOM 14611 C C . ARG E 2 244 ? 99.813 114.129 102.982 1.00 81.98 223 ARG E C 1
ATOM 14612 O O . ARG E 2 244 ? 98.813 114.367 103.667 1.00 83.17 223 ARG E O 1
ATOM 14620 N N . LEU E 2 245 ? 101.002 114.647 103.266 1.00 77.81 224 LEU E N 1
ATOM 14621 C CA . LEU E 2 245 ? 101.224 115.439 104.467 1.00 77.40 224 LEU E CA 1
ATOM 14622 C C . LEU E 2 245 ? 100.810 116.895 104.315 1.00 80.67 224 LEU E C 1
ATOM 14623 O O . LEU E 2 245 ? 100.962 117.666 105.268 1.00 81.94 224 LEU E O 1
ATOM 14628 N N . ASN E 2 246 ? 100.300 117.288 103.148 1.00 80.37 225 ASN E N 1
ATOM 14629 C CA . ASN E 2 246 ? 99.815 118.647 102.907 1.00 77.26 225 ASN E CA 1
ATOM 14630 C C . ASN E 2 246 ? 100.918 119.681 103.142 1.00 79.69 225 ASN E C 1
ATOM 14631 O O . ASN E 2 246 ? 100.857 120.502 104.058 1.00 79.71 225 ASN E O 1
ATOM 14636 N N . LEU E 2 247 ? 101.947 119.618 102.297 1.00 81.40 226 LEU E N 1
ATOM 14637 C CA . LEU E 2 247 ? 103.064 120.545 102.382 1.00 82.13 226 LEU E CA 1
ATOM 14638 C C . LEU E 2 247 ? 103.108 121.564 101.248 1.00 83.63 226 LEU E C 1
ATOM 14639 O O . LEU E 2 247 ? 104.065 122.340 101.181 1.00 86.66 226 LEU E O 1
ATOM 14644 N N . TYR E 2 248 ? 102.123 121.584 100.358 1.00 79.56 227 TYR E N 1
ATOM 14645 C CA . TYR E 2 248 ? 102.116 122.602 99.319 1.00 77.03 227 TYR E CA 1
ATOM 14646 C C . TYR E 2 248 ? 101.288 123.809 99.748 1.00 78.90 227 TYR E C 1
ATOM 14647 O O . TYR E 2 248 ? 100.434 123.724 100.633 1.00 81.44 227 TYR E O 1
ATOM 14656 N N . LYS E 2 249 ? 101.559 124.946 99.114 1.00 77.92 228 LYS E N 1
ATOM 14657 C CA . LYS E 2 249 ? 100.901 126.208 99.419 1.00 77.75 228 LYS E CA 1
ATOM 14658 C C . LYS E 2 249 ? 100.285 126.761 98.146 1.00 78.78 228 LYS E C 1
ATOM 14659 O O . LYS E 2 249 ? 100.763 126.471 97.048 1.00 77.06 228 LYS E O 1
ATOM 14665 N N . GLY E 2 250 ? 99.233 127.557 98.283 1.00 78.30 229 GLY E N 1
ATOM 14666 C CA . GLY E 2 250 ? 98.633 128.124 97.094 1.00 79.24 229 GLY E CA 1
ATOM 14667 C C . GLY E 2 250 ? 97.470 129.0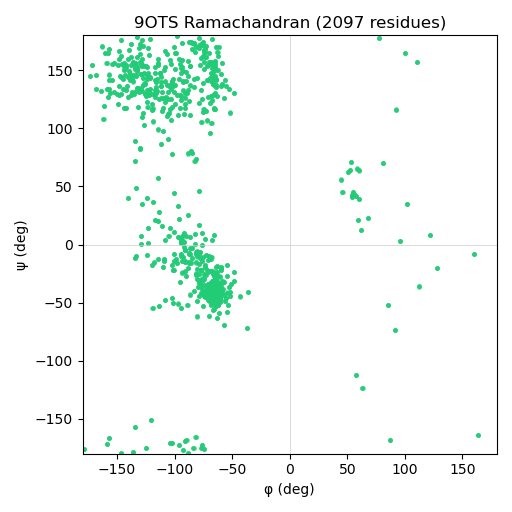37 97.400 1.00 79.56 229 GLY E C 1
ATOM 14668 O O . GLY E 2 250 ? 97.144 129.303 98.556 1.00 76.39 229 GLY E O 1
ATOM 14669 N N . ASP E 2 251 ? 96.845 129.507 96.324 1.00 83.21 230 ASP E N 1
ATOM 14670 C CA . ASP E 2 251 ? 95.726 130.434 96.367 1.00 86.27 230 ASP E CA 1
ATOM 14671 C C . ASP E 2 251 ? 94.457 129.723 95.922 1.00 81.77 230 ASP E C 1
ATOM 14672 O O . ASP E 2 251 ? 94.445 129.063 94.879 1.00 79.12 230 ASP E O 1
ATOM 14677 N N . ILE E 2 252 ? 93.387 129.873 96.699 1.00 78.70 231 ILE E N 1
ATOM 14678 C CA . ILE E 2 252 ? 92.143 129.150 96.441 1.00 70.11 231 ILE E CA 1
ATOM 14679 C C . ILE E 2 252 ? 91.512 129.748 95.188 1.00 70.57 231 ILE E C 1
ATOM 14680 O O . ILE E 2 252 ? 91.311 130.958 95.101 1.00 74.62 231 ILE E O 1
ATOM 14685 N N . VAL E 2 253 ? 91.196 128.899 94.210 1.00 65.37 232 VAL E N 1
ATOM 14686 C CA . VAL E 2 253 ? 90.716 129.398 92.927 1.00 64.28 232 VAL E CA 1
ATOM 14687 C C . VAL E 2 253 ? 89.206 129.245 92.817 1.00 69.55 232 VAL E C 1
ATOM 14688 O O . VAL E 2 253 ? 88.507 130.172 92.399 1.00 76.20 232 VAL E O 1
ATOM 14692 N N . LYS E 2 254 ? 88.673 128.081 93.178 1.00 68.70 233 LYS E N 1
ATOM 14693 C CA . LYS E 2 254 ? 87.245 127.837 93.018 1.00 67.07 233 LYS E CA 1
ATOM 14694 C C . LYS E 2 254 ? 86.728 127.001 94.178 1.00 69.78 233 LYS E C 1
ATOM 14695 O O . LYS E 2 254 ? 87.461 126.204 94.765 1.00 75.05 233 LYS E O 1
ATOM 14701 N N . THR E 2 255 ? 85.453 127.191 94.502 1.00 69.26 234 THR E N 1
ATOM 14702 C CA . THR E 2 255 ? 84.759 126.369 95.480 1.00 70.27 234 THR E CA 1
ATOM 14703 C C . THR E 2 255 ? 83.397 125.986 94.924 1.00 76.03 234 THR E C 1
ATOM 14704 O O . THR E 2 255 ? 82.812 126.711 94.118 1.00 80.14 234 THR E O 1
ATOM 14708 N N . GLU E 2 256 ? 82.922 124.819 95.366 1.00 75.47 235 GLU E N 1
ATOM 14709 C CA . GLU E 2 256 ? 81.641 124.306 94.893 1.00 74.32 235 GLU E CA 1
ATOM 14710 C C . GLU E 2 256 ? 80.483 125.125 95.394 1.00 75.98 235 GLU E C 1
ATOM 14711 O O . GLU E 2 256 ? 80.001 124.928 96.509 1.00 76.71 235 GLU E O 1
ATOM 14717 N N . ASN E 2 257 ? 80.038 126.055 94.573 1.00 78.07 236 ASN E N 1
ATOM 14718 C CA . ASN E 2 257 ? 78.894 126.880 94.916 1.00 79.68 236 ASN E CA 1
ATOM 14719 C C . ASN E 2 257 ? 77.711 126.488 94.046 1.00 82.42 236 ASN E C 1
ATOM 14720 O O . ASN E 2 257 ? 77.871 126.031 92.914 1.00 86.63 236 ASN E O 1
ATOM 14725 N N . LEU E 2 258 ? 76.512 126.667 94.597 1.00 83.56 237 LEU E N 1
ATOM 14726 C CA . LEU E 2 258 ? 75.309 126.188 93.925 1.00 86.50 237 LEU E CA 1
ATOM 14727 C C . LEU E 2 258 ? 75.051 126.936 92.627 1.00 87.02 237 LEU E C 1
ATOM 14728 O O . LEU E 2 258 ? 74.374 126.419 91.733 1.00 87.74 237 LEU E O 1
ATOM 14733 N N . HIS E 2 259 ? 75.563 128.158 92.503 1.00 85.81 238 HIS E N 1
ATOM 14734 C CA . HIS E 2 259 ? 75.439 128.858 91.232 1.00 87.42 238 HIS E CA 1
ATOM 14735 C C . HIS E 2 259 ? 76.487 128.426 90.221 1.00 90.07 238 HIS E C 1
ATOM 14736 O O . HIS E 2 259 ? 76.361 128.770 89.042 1.00 93.76 238 HIS E O 1
ATOM 14743 N N . ASN E 2 260 ? 77.459 127.632 90.648 1.00 90.15 239 ASN E N 1
ATOM 14744 C CA . ASN E 2 260 ? 78.513 127.154 89.755 1.00 89.07 239 ASN E CA 1
ATOM 14745 C C . ASN E 2 260 ? 79.185 128.293 89.035 1.00 91.82 239 ASN E C 1
ATOM 14746 O O . ASN E 2 260 ? 79.000 128.462 87.836 1.00 92.86 239 ASN E O 1
ATOM 14751 N N . ARG E 2 261 ? 79.968 129.077 89.759 1.00 90.73 240 ARG E N 1
ATOM 14752 C CA . ARG E 2 261 ? 80.697 130.161 89.145 1.00 88.18 240 ARG E CA 1
ATOM 14753 C C . ARG E 2 261 ? 82.121 130.089 89.628 1.00 85.70 240 ARG E C 1
ATOM 14754 O O . ARG E 2 261 ? 82.375 129.619 90.734 1.00 83.56 240 ARG E O 1
ATOM 14762 N N . ALA E 2 262 ? 83.068 130.536 88.816 1.00 86.43 241 ALA E N 1
ATOM 14763 C CA . ALA E 2 262 ? 84.448 130.573 89.282 1.00 84.99 241 ALA E CA 1
ATOM 14764 C C . ALA E 2 262 ? 84.759 131.886 89.973 1.00 90.85 241 ALA E C 1
ATOM 14765 O O . ALA E 2 262 ? 84.072 132.880 89.757 1.00 96.48 241 ALA E O 1
ATOM 14767 N N . LEU E 2 263 ? 85.777 131.892 90.823 1.00 86.94 242 LEU E N 1
ATOM 14768 C CA . LEU E 2 263 ? 86.103 133.096 91.579 1.00 87.76 242 LEU E CA 1
ATOM 14769 C C . LEU E 2 263 ? 86.341 134.303 90.697 1.00 87.71 242 LEU E C 1
ATOM 14770 O O . LEU E 2 263 ? 85.821 135.385 90.975 1.00 95.02 242 LEU E O 1
ATOM 14775 N N . ALA E 2 264 ? 87.115 134.135 89.629 1.00 83.77 243 ALA E N 1
ATOM 14776 C CA . ALA E 2 264 ? 87.464 135.286 88.821 1.00 89.05 243 ALA E CA 1
ATOM 14777 C C . ALA E 2 264 ? 86.252 136.076 88.401 1.00 93.53 243 ALA E C 1
ATOM 14778 O O . ALA E 2 264 ? 86.249 137.291 88.481 1.00 99.12 243 ALA E O 1
ATOM 14780 N N . GLU E 2 265 ? 85.209 135.397 87.964 1.00 93.57 244 GLU E N 1
ATOM 14781 C CA . GLU E 2 265 ? 84.049 136.115 87.452 1.00 97.22 244 GLU E CA 1
ATOM 14782 C C . GLU E 2 265 ? 83.535 137.161 88.437 1.00 100.75 244 GLU E C 1
ATOM 14783 O O . GLU E 2 265 ? 83.156 138.254 88.031 1.00 104.70 244 GLU E O 1
ATOM 14789 N N . TYR E 2 266 ? 83.575 136.882 89.736 1.00 99.72 245 TYR E N 1
ATOM 14790 C CA . TYR E 2 266 ? 83.179 137.924 90.696 1.00 101.29 245 TYR E CA 1
ATOM 14791 C C . TYR E 2 266 ? 84.371 138.746 91.200 1.00 102.49 245 TYR E C 1
ATOM 14792 O O . TYR E 2 266 ? 84.199 139.631 92.037 1.00 100.00 245 TYR E O 1
ATOM 14801 N N . CYS E 2 267 ? 85.565 138.488 90.675 1.00 106.15 246 CYS E N 1
ATOM 14802 C CA . CYS E 2 267 ? 86.743 139.263 91.075 1.00 112.29 246 CYS E CA 1
ATOM 14803 C C . CYS E 2 267 ? 87.266 140.151 89.943 1.00 113.95 246 CYS E C 1
ATOM 14804 O O . CYS E 2 267 ? 87.537 139.666 88.847 1.00 114.30 246 CYS E O 1
ATOM 14807 N N . PRO E 2 268 ? 87.414 141.459 90.211 1.00 115.07 247 PRO E N 1
ATOM 14808 C CA . PRO E 2 268 ? 87.866 142.385 89.158 1.00 115.54 247 PRO E CA 1
ATOM 14809 C C . PRO E 2 268 ? 89.349 142.342 88.790 1.00 118.70 247 PRO E C 1
ATOM 14810 O O . PRO E 2 268 ? 89.651 142.204 87.606 1.00 120.69 247 PRO E O 1
ATOM 14814 N N . THR E 2 269 ? 90.255 142.458 89.755 1.00 121.09 248 THR E N 1
ATOM 14815 C CA . THR E 2 269 ? 91.678 142.540 89.423 1.00 122.16 248 THR E CA 1
ATOM 14816 C C . THR E 2 269 ? 92.539 141.553 90.178 1.00 124.76 248 THR E C 1
ATOM 14817 O O . THR E 2 269 ? 92.140 141.059 91.234 1.00 126.66 248 THR E O 1
ATOM 14821 N N . PRO E 2 270 ? 93.743 141.268 89.650 1.00 125.13 249 PRO E N 1
ATOM 14822 C CA . PRO E 2 270 ? 94.581 140.387 90.482 1.00 125.63 249 PRO E CA 1
ATOM 14823 C C . PRO E 2 270 ? 94.778 140.900 91.895 1.00 125.35 249 PRO E C 1
ATOM 14824 O O . PRO E 2 270 ? 95.015 140.103 92.810 1.00 124.88 249 PRO E O 1
ATOM 14828 N N . ASP E 2 271 ? 94.708 142.215 92.098 1.00 124.95 250 ASP E N 1
ATOM 14829 C CA . ASP E 2 271 ? 94.796 142.751 93.450 1.00 125.52 250 ASP E CA 1
ATOM 14830 C C . ASP E 2 271 ? 93.589 142.316 94.274 1.00 121.08 250 ASP E C 1
ATOM 14831 O O . ASP E 2 271 ? 93.735 141.789 95.382 1.00 117.19 250 ASP E O 1
ATOM 14836 N N . SER E 2 272 ? 92.384 142.512 93.734 1.00 120.02 251 SER E N 1
ATOM 14837 C CA . SER E 2 272 ? 91.182 142.216 94.506 1.00 117.44 251 SER E CA 1
ATOM 14838 C C . SER E 2 272 ? 90.950 140.720 94.651 1.00 114.41 251 SER E C 1
ATOM 14839 O O . SER E 2 272 ? 90.307 140.285 95.612 1.00 110.70 251 SER E O 1
ATOM 14842 N N . MET E 2 273 ? 91.444 139.922 93.704 1.00 118.63 252 MET E N 1
ATOM 14843 C CA . MET E 2 273 ? 91.240 138.480 93.780 1.00 121.43 252 MET E CA 1
ATOM 14844 C C . MET E 2 273 ? 91.902 137.889 95.019 1.00 117.95 252 MET E C 1
ATOM 14845 O O . MET E 2 273 ? 91.300 137.075 95.728 1.00 115.90 252 MET E O 1
ATOM 14850 N N . LYS E 2 274 ? 93.137 138.299 95.303 1.00 115.33 253 LYS E N 1
ATOM 14851 C CA . LYS E 2 274 ? 93.871 137.703 96.411 1.00 109.67 253 LYS E CA 1
ATOM 14852 C C . LYS E 2 274 ? 93.196 137.979 97.746 1.00 110.30 253 LYS E C 1
ATOM 14853 O O . LYS E 2 274 ? 93.344 137.191 98.687 1.00 110.14 253 LYS E O 1
ATOM 14859 N N . MET E 2 275 ? 92.441 139.075 97.850 1.00 110.79 254 MET E N 1
ATOM 14860 C CA . MET E 2 275 ? 91.787 139.395 99.116 1.00 108.35 254 MET E CA 1
ATOM 14861 C C . MET E 2 275 ? 90.742 138.360 99.499 1.00 110.20 254 MET E C 1
ATOM 14862 O O . MET E 2 275 ? 90.528 138.115 100.689 1.00 111.53 254 MET E O 1
ATOM 14867 N N . GLU E 2 276 ? 90.088 137.740 98.515 1.00 110.84 255 GLU E N 1
ATOM 14868 C CA . GLU E 2 276 ? 89.011 136.806 98.829 1.00 107.61 255 GLU E CA 1
ATOM 14869 C C . GLU E 2 276 ? 89.526 135.550 99.517 1.00 100.81 255 GLU E C 1
ATOM 14870 O O . GLU E 2 276 ? 88.819 134.973 100.350 1.00 94.47 255 GLU E O 1
ATOM 14876 N N . SER E 2 277 ? 90.745 135.116 99.193 1.00 102.66 256 SER E N 1
ATOM 14877 C CA . SER E 2 277 ? 91.230 133.840 99.706 1.00 102.14 256 SER E CA 1
ATOM 14878 C C . SER E 2 277 ? 91.386 133.852 101.217 1.00 101.71 256 SER E C 1
ATOM 14879 O O . SER E 2 277 ? 91.151 132.829 101.867 1.00 103.07 256 SER E O 1
ATOM 14882 N N . LYS E 2 278 ? 91.796 134.983 101.792 1.00 101.81 257 LYS E N 1
ATOM 14883 C CA . LYS E 2 278 ? 92.079 135.018 103.222 1.00 102.31 257 LYS E CA 1
ATOM 14884 C C . LYS E 2 278 ? 90.832 134.727 104.046 1.00 102.84 257 LYS E C 1
ATOM 14885 O O . LYS E 2 278 ? 90.901 134.021 105.057 1.00 104.62 257 LYS E O 1
ATOM 14891 N N . ARG E 2 279 ? 89.681 135.262 103.634 1.00 100.93 258 ARG E N 1
ATOM 14892 C CA . ARG E 2 279 ? 88.461 135.033 104.400 1.00 101.30 258 ARG E CA 1
ATOM 14893 C C . ARG E 2 279 ? 87.996 133.583 104.286 1.00 99.92 258 ARG E C 1
ATOM 14894 O O . ARG E 2 279 ? 87.501 133.010 105.263 1.00 97.92 258 ARG E O 1
ATOM 14902 N N . ILE E 2 280 ? 88.149 132.969 103.109 1.00 98.52 259 ILE E N 1
ATOM 14903 C CA . ILE E 2 280 ? 87.761 131.570 102.956 1.00 93.22 259 ILE E CA 1
ATOM 14904 C C . ILE E 2 280 ? 88.567 130.691 103.899 1.00 91.80 259 ILE E C 1
ATOM 14905 O O . ILE E 2 280 ? 88.018 129.812 104.573 1.00 92.40 259 ILE E O 1
ATOM 14910 N N . ASP E 2 281 ? 89.878 130.919 103.970 1.00 94.31 260 ASP E N 1
ATOM 14911 C CA . ASP E 2 281 ? 90.713 130.135 104.873 1.00 95.56 260 ASP E CA 1
ATOM 14912 C C . ASP E 2 281 ? 90.338 130.370 106.327 1.00 94.63 260 ASP E C 1
ATOM 14913 O O . ASP E 2 281 ? 90.680 129.558 107.195 1.00 93.61 260 ASP E O 1
ATOM 14918 N N . LYS E 2 282 ? 89.647 131.472 106.619 1.00 94.01 261 LYS E N 1
ATOM 14919 C CA . LYS E 2 282 ? 89.167 131.688 107.978 1.00 93.63 261 LYS E CA 1
ATOM 14920 C C . LYS E 2 282 ? 87.953 130.819 108.278 1.00 95.69 261 LYS E C 1
ATOM 14921 O O . LYS E 2 282 ? 87.722 130.448 109.433 1.00 96.71 261 LYS E O 1
ATOM 14927 N N . GLU E 2 283 ? 87.157 130.494 107.258 1.00 95.80 262 GLU E N 1
ATOM 14928 C CA . GLU E 2 283 ? 85.983 129.657 107.483 1.00 92.19 262 GLU E CA 1
ATOM 14929 C C . GLU E 2 283 ? 86.378 128.217 107.785 1.00 83.98 262 GLU E C 1
ATOM 14930 O O . GLU E 2 283 ? 85.871 127.612 108.735 1.00 85.92 262 GLU E O 1
ATOM 14936 N N . LEU E 2 284 ? 87.280 127.647 106.985 1.00 82.78 263 LEU E N 1
ATOM 14937 C CA . LEU E 2 284 ? 87.711 126.277 107.237 1.00 81.27 263 LEU E CA 1
ATOM 14938 C C . LEU E 2 284 ? 88.430 126.163 108.571 1.00 84.22 263 LEU E C 1
ATOM 14939 O O . LEU E 2 284 ? 88.205 125.209 109.324 1.00 86.14 263 LEU E O 1
ATOM 14944 N N . GLN E 2 285 ? 89.296 127.127 108.888 1.00 86.06 264 GLN E N 1
ATOM 14945 C CA . GLN E 2 285 ? 90.027 127.060 110.148 1.00 90.42 264 GLN E CA 1
ATOM 14946 C C . GLN E 2 285 ? 89.145 127.419 111.336 1.00 91.86 264 GLN E C 1
ATOM 14947 O O . GLN E 2 285 ? 89.370 126.921 112.444 1.00 92.79 264 GLN E O 1
ATOM 14953 N N . GLY E 2 286 ? 88.149 128.281 111.134 1.00 90.92 265 GLY E N 1
ATOM 14954 C CA . GLY E 2 286 ? 87.229 128.590 112.213 1.00 88.07 265 GLY E CA 1
ATOM 14955 C C . GLY E 2 286 ? 86.368 127.407 112.599 1.00 84.85 265 GLY E C 1
ATOM 14956 O O . GLY E 2 286 ? 85.838 127.353 113.711 1.00 81.65 265 GLY E O 1
ATOM 14957 N N . PHE E 2 287 ? 86.201 126.455 111.682 1.00 84.70 266 PHE E N 1
ATOM 14958 C CA . PHE E 2 287 ? 85.429 125.257 111.987 1.00 82.67 266 PHE E CA 1
ATOM 14959 C C . PHE E 2 287 ? 86.178 124.386 112.983 1.00 84.26 266 PHE E C 1
ATOM 14960 O O . PHE E 2 287 ? 85.616 123.953 113.993 1.00 86.69 266 PHE E O 1
ATOM 14968 N N . ARG E 2 288 ? 87.460 124.127 112.716 1.00 83.42 267 ARG E N 1
ATOM 14969 C CA . ARG E 2 288 ? 88.198 123.156 113.515 1.00 84.95 267 ARG E CA 1
ATOM 14970 C C . ARG E 2 288 ? 88.365 123.634 114.949 1.00 89.65 267 ARG E C 1
ATOM 14971 O O . ARG E 2 288 ? 88.453 122.825 115.880 1.00 91.40 267 ARG E O 1
ATOM 14979 N N . ASP E 2 289 ? 88.435 124.947 115.149 1.00 89.23 268 ASP E N 1
ATOM 14980 C CA . ASP E 2 289 ? 88.508 125.464 116.508 1.00 88.46 268 ASP E CA 1
ATOM 14981 C C . ASP E 2 289 ? 87.163 125.349 117.213 1.00 86.78 268 ASP E C 1
ATOM 14982 O O . ASP E 2 289 ? 87.104 125.011 118.400 1.00 86.77 268 ASP E O 1
ATOM 14987 N N . GLY E 2 290 ? 86.071 125.623 116.498 1.00 86.34 269 GLY E N 1
ATOM 14988 C CA . GLY E 2 290 ? 84.770 125.690 117.147 1.00 86.13 269 GLY E CA 1
ATOM 14989 C C . GLY E 2 290 ? 84.180 124.330 117.472 1.00 86.44 269 GLY E C 1
ATOM 14990 O O . GLY E 2 290 ? 83.317 124.212 118.343 1.00 89.16 269 GLY E O 1
ATOM 14991 N N . LEU E 2 291 ? 84.624 123.288 116.771 1.00 80.37 270 LEU E N 1
ATOM 14992 C CA . LEU E 2 291 ? 84.044 121.967 116.980 1.00 73.94 270 LEU E CA 1
ATOM 14993 C C . LEU E 2 291 ? 84.405 121.410 118.352 1.00 75.96 270 LEU E C 1
ATOM 14994 O O . LEU E 2 291 ? 83.564 120.802 119.020 1.00 76.15 270 LEU E O 1
ATOM 14999 N N . PHE E 2 292 ? 85.645 121.622 118.777 1.00 79.17 271 PHE E N 1
ATOM 15000 C CA . PHE E 2 292 ? 86.084 121.125 120.078 1.00 77.38 271 PHE E CA 1
ATOM 15001 C C . PHE E 2 292 ? 86.100 122.213 121.138 1.00 76.72 271 PHE E C 1
ATOM 15002 O O . PHE E 2 292 ? 86.450 123.357 120.852 1.00 81.49 271 PHE E O 1
ATOM 15010 N N . VAL E 2 293 ? 85.724 121.861 122.362 1.00 77.71 272 VAL E N 1
ATOM 15011 C CA . VAL E 2 293 ? 85.763 122.821 123.459 1.00 80.98 272 VAL E CA 1
ATOM 15012 C C . VAL E 2 293 ? 86.799 122.345 124.461 1.00 88.32 272 VAL E C 1
ATOM 15013 O O . VAL E 2 293 ? 86.524 121.467 125.280 1.00 90.46 272 VAL E O 1
ATOM 15017 N N . THR E 2 294 ? 87.997 122.911 124.403 1.00 96.09 273 THR E N 1
ATOM 15018 C CA . THR E 2 294 ? 89.067 122.428 125.269 1.00 101.50 273 THR E CA 1
ATOM 15019 C C . THR E 2 294 ? 89.155 123.251 126.549 1.00 108.09 273 THR E C 1
ATOM 15020 O O . THR E 2 294 ? 89.112 122.701 127.655 1.00 114.01 273 THR E O 1
ATOM 15024 N N . GLN E 2 295 ? 89.277 124.570 126.419 1.00 111.71 274 GLN E N 1
ATOM 15025 C CA . GLN E 2 295 ? 89.391 125.431 127.593 1.00 117.63 274 GLN E CA 1
ATOM 15026 C C . GLN E 2 295 ? 88.852 126.815 127.266 1.00 119.72 274 GLN E C 1
ATOM 15027 O O . GLN E 2 295 ? 89.187 127.387 126.224 1.00 119.12 274 GLN E O 1
ATOM 15033 N N . ASP E 2 296 ? 87.988 127.332 128.136 1.00 122.72 275 ASP E N 1
ATOM 15034 C CA . ASP E 2 296 ? 87.488 128.697 128.065 1.00 126.63 275 ASP E CA 1
ATOM 15035 C C . ASP E 2 296 ? 87.791 129.389 129.385 1.00 132.00 275 ASP E C 1
ATOM 15036 O O . ASP E 2 296 ? 87.901 128.736 130.426 1.00 132.09 275 ASP E O 1
ATOM 15041 N N . THR E 2 297 ? 87.934 130.714 129.340 1.00 135.33 276 THR E N 1
ATOM 15042 C CA . THR E 2 297 ? 88.195 131.467 130.561 1.00 138.38 276 THR E CA 1
ATOM 15043 C C . THR E 2 297 ? 86.964 131.569 131.453 1.00 139.96 276 THR E C 1
ATOM 15044 O O . THR E 2 297 ? 87.073 132.036 132.593 1.00 141.98 276 THR E O 1
ATOM 15048 N N . THR E 2 298 ? 85.796 131.146 130.962 1.00 139.38 277 THR E N 1
ATOM 15049 C CA . THR E 2 298 ? 84.558 131.355 131.706 1.00 142.77 277 THR E CA 1
ATOM 15050 C C . THR E 2 298 ? 84.466 130.449 132.929 1.00 142.26 277 THR E C 1
ATOM 15051 O O . THR E 2 298 ? 83.999 130.876 133.991 1.00 139.80 277 THR E O 1
ATOM 15055 N N . TRP E 2 299 ? 84.835 129.183 132.783 1.00 140.28 278 TRP E N 1
ATOM 15056 C CA . TRP E 2 299 ? 84.653 128.241 133.892 1.00 137.57 278 TRP E CA 1
ATOM 15057 C C . TRP E 2 299 ? 85.556 128.512 135.082 1.00 138.05 278 TRP E C 1
ATOM 15058 O O . TRP E 2 299 ? 85.148 128.320 136.227 1.00 138.48 278 TRP E O 1
ATOM 15069 N N . MET E 2 300 ? 86.779 128.956 134.828 1.00 136.91 279 MET E N 1
ATOM 15070 C CA . MET E 2 300 ? 87.728 129.142 135.922 1.00 137.13 279 MET E CA 1
ATOM 15071 C C . MET E 2 300 ? 87.241 130.188 136.918 1.00 135.64 279 MET E C 1
ATOM 15072 O O . MET E 2 300 ? 87.206 129.933 138.128 1.00 130.98 279 MET E O 1
ATOM 15077 N N . LYS E 2 301 ? 86.870 131.370 136.428 1.00 137.04 280 LYS E N 1
ATOM 15078 C CA . LYS E 2 301 ? 86.519 132.489 137.296 1.00 139.79 280 LYS E CA 1
ATOM 15079 C C . LYS E 2 301 ? 85.289 132.199 138.149 1.00 140.07 280 LYS E C 1
ATOM 15080 O O . LYS E 2 301 ? 85.384 132.130 139.379 1.00 139.52 280 LYS E O 1
ATOM 15086 N N . GLN E 2 302 ? 84.147 132.000 137.493 1.00 140.39 281 GLN E N 1
ATOM 15087 C CA . GLN E 2 302 ? 82.837 131.897 138.143 1.00 140.13 281 GLN E CA 1
ATOM 15088 C C . GLN E 2 302 ? 82.668 132.868 139.312 1.00 139.70 281 GLN E C 1
ATOM 15089 O O . GLN E 2 302 ? 83.100 134.018 139.248 1.00 138.14 281 GLN E O 1
ATOM 15095 N N . THR F 2 46 ? 61.922 98.153 90.011 1.00 121.92 25 THR F N 1
ATOM 15096 C CA . THR F 2 46 ? 60.720 97.474 89.544 1.00 124.81 25 THR F CA 1
ATOM 15097 C C . THR F 2 46 ? 59.554 97.710 90.492 1.00 126.10 25 THR F C 1
ATOM 15098 O O . THR F 2 46 ? 59.431 98.781 91.086 1.00 122.13 25 THR F O 1
ATOM 15102 N N . THR F 2 47 ? 58.700 96.700 90.629 1.00 125.08 26 THR F N 1
ATOM 15103 C CA . THR F 2 47 ? 57.518 96.820 91.470 1.00 117.59 26 THR F CA 1
ATOM 15104 C C . THR F 2 47 ? 57.906 96.905 92.940 1.00 113.54 26 THR F C 1
ATOM 15105 O O . THR F 2 47 ? 58.854 96.254 93.389 1.00 117.20 26 THR F O 1
ATOM 15109 N N . LEU F 2 48 ? 57.167 97.712 93.691 1.00 107.95 27 LEU F N 1
ATOM 15110 C CA . LEU F 2 48 ? 57.389 97.812 95.124 1.00 106.10 27 LEU F CA 1
ATOM 15111 C C . LEU F 2 48 ? 56.798 96.599 95.837 1.00 103.40 27 LEU F C 1
ATOM 15112 O O . LEU F 2 48 ? 55.940 95.887 95.306 1.00 101.77 27 LEU F O 1
ATOM 15117 N N . SER F 2 49 ? 57.269 96.361 97.057 1.00 99.07 28 SER F N 1
ATOM 15118 C CA . SER F 2 49 ? 56.772 95.230 97.820 1.00 98.54 28 SER F CA 1
ATOM 15119 C C . SER F 2 49 ? 55.422 95.554 98.445 1.00 95.34 28 SER F C 1
ATOM 15120 O O . SER F 2 49 ? 54.974 96.702 98.466 1.00 94.98 28 SER F O 1
ATOM 15123 N N . ASN F 2 50 ? 54.774 94.513 98.967 1.00 91.95 29 ASN F N 1
ATOM 15124 C CA . ASN F 2 50 ? 53.434 94.683 99.512 1.00 87.30 29 ASN F CA 1
ATOM 15125 C C . ASN F 2 50 ? 53.423 95.653 100.681 1.00 91.83 29 ASN F C 1
ATOM 15126 O O . ASN F 2 50 ? 52.564 96.538 100.750 1.00 96.11 29 ASN F O 1
ATOM 15131 N N . ARG F 2 51 ? 54.367 95.509 101.612 1.00 90.97 30 ARG F N 1
ATOM 15132 C CA . ARG F 2 51 ? 54.392 96.414 102.755 1.00 92.68 30 ARG F CA 1
ATOM 15133 C C . ARG F 2 51 ? 54.889 97.796 102.357 1.00 93.15 30 ARG F C 1
ATOM 15134 O O . ARG F 2 51 ? 54.687 98.769 103.092 1.00 94.02 30 ARG F O 1
ATOM 15142 N N . ALA F 2 52 ? 55.551 97.905 101.208 1.00 90.02 31 ALA F N 1
ATOM 15143 C CA . ALA F 2 52 ? 55.911 99.224 100.702 1.00 89.73 31 ALA F CA 1
ATOM 15144 C C . ALA F 2 52 ? 54.673 100.005 100.285 1.00 95.63 31 ALA F C 1
ATOM 15145 O O . ALA F 2 52 ? 54.559 101.200 100.573 1.00 98.95 31 ALA F O 1
ATOM 15147 N N . GLN F 2 53 ? 53.730 99.345 99.609 1.00 93.93 32 GLN F N 1
ATOM 15148 C CA . GLN F 2 53 ? 52.517 100.033 99.180 1.00 90.15 32 GLN F CA 1
ATOM 15149 C C . GLN F 2 53 ? 51.634 100.389 100.366 1.00 91.02 32 GLN F C 1
ATOM 15150 O O . GLN F 2 53 ? 50.798 101.295 100.273 1.00 94.68 32 GLN F O 1
ATOM 15156 N N . GLU F 2 54 ? 51.784 99.678 101.483 1.00 89.23 33 GLU F N 1
ATOM 15157 C CA . GLU F 2 54 ? 51.041 100.043 102.683 1.00 89.99 33 GLU F CA 1
ATOM 15158 C C . GLU F 2 54 ? 51.518 101.376 103.238 1.00 93.46 33 GLU F C 1
ATOM 15159 O O . GLU F 2 54 ? 50.712 102.188 103.705 1.00 98.65 33 GLU F O 1
ATOM 15165 N N . PHE F 2 55 ? 52.826 101.621 103.191 1.00 91.94 34 PHE F N 1
ATOM 15166 C CA . PHE F 2 55 ? 53.381 102.846 103.758 1.00 92.56 34 PHE F CA 1
ATOM 15167 C C . PHE F 2 55 ? 52.904 104.078 102.999 1.00 93.45 34 PHE F C 1
ATOM 15168 O O . PHE F 2 55 ? 52.650 105.130 103.595 1.00 92.92 34 PHE F O 1
ATOM 15176 N N . ASN F 2 56 ? 52.788 103.971 101.674 1.00 93.73 35 ASN F N 1
ATOM 15177 C CA . ASN F 2 56 ? 52.444 105.140 100.872 1.00 91.64 35 ASN F CA 1
ATOM 15178 C C . ASN F 2 56 ? 51.041 105.642 101.181 1.00 93.30 35 ASN F C 1
ATOM 15179 O O . ASN F 2 56 ? 50.842 106.840 101.407 1.00 93.00 35 ASN F O 1
ATOM 15184 N N . ARG F 2 57 ? 50.056 104.743 101.206 1.00 95.35 36 ARG F N 1
ATOM 15185 C CA . ARG F 2 57 ? 48.675 105.171 101.408 1.00 95.46 36 ARG F CA 1
ATOM 15186 C C . ARG F 2 57 ? 48.477 105.804 102.779 1.00 100.21 36 ARG F C 1
ATOM 15187 O O . ARG F 2 57 ? 47.561 106.611 102.970 1.00 102.29 36 ARG F O 1
ATOM 15195 N N . ARG F 2 58 ? 49.318 105.449 103.750 1.00 98.63 37 ARG F N 1
ATOM 15196 C CA . ARG F 2 58 ? 49.159 106.013 105.086 1.00 98.74 37 ARG F CA 1
ATOM 15197 C C . ARG F 2 58 ? 49.632 107.461 105.144 1.00 100.00 37 ARG F C 1
ATOM 15198 O O . ARG F 2 58 ? 49.126 108.254 105.945 1.00 102.97 37 ARG F O 1
ATOM 15206 N N . LEU F 2 59 ? 50.605 107.825 104.312 1.00 98.57 38 LEU F N 1
ATOM 15207 C CA . LEU F 2 59 ? 51.236 109.135 104.413 1.00 98.26 38 LEU F CA 1
ATOM 15208 C C . LEU F 2 59 ? 50.566 110.199 103.553 1.00 97.80 38 LEU F C 1
ATOM 15209 O O . LEU F 2 59 ? 50.828 111.388 103.758 1.00 93.78 38 LEU F O 1
ATOM 15214 N N . THR F 2 60 ? 49.702 109.816 102.617 1.00 99.89 39 THR F N 1
ATOM 15215 C CA . THR F 2 60 ? 49.060 110.765 101.718 1.00 99.38 39 THR F CA 1
ATOM 15216 C C . THR F 2 60 ? 48.110 111.670 102.493 1.00 99.74 39 THR F C 1
ATOM 15217 O O . THR F 2 60 ? 47.381 111.216 103.377 1.00 99.87 39 THR F O 1
ATOM 15221 N N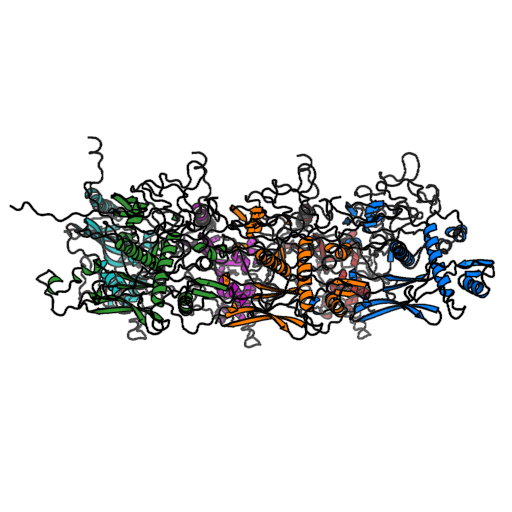 . GLN F 2 61 ? 48.129 112.957 102.155 1.00 95.96 40 GLN F N 1
ATOM 15222 C CA . GLN F 2 61 ? 47.315 113.944 102.848 1.00 91.28 40 GLN F CA 1
ATOM 15223 C C . GLN F 2 61 ? 45.949 114.068 102.189 1.00 94.98 40 GLN F C 1
ATOM 15224 O O . GLN F 2 61 ? 45.846 114.228 100.970 1.00 95.77 40 GLN F O 1
ATOM 15230 N N . LYS F 2 62 ? 44.896 114.007 102.999 1.00 97.42 41 LYS F N 1
ATOM 15231 C CA . LYS F 2 62 ? 43.527 114.088 102.508 1.00 99.68 41 LYS F CA 1
ATOM 15232 C C . LYS F 2 62 ? 42.851 115.341 103.043 1.00 94.72 41 LYS F C 1
ATOM 15233 O O . LYS F 2 62 ? 42.908 115.622 104.243 1.00 92.07 41 LYS F O 1
ATOM 15239 N N . THR F 2 63 ? 42.203 116.079 102.145 1.00 93.87 42 THR F N 1
ATOM 15240 C CA . THR F 2 63 ? 41.557 117.351 102.439 1.00 95.47 42 THR F CA 1
ATOM 15241 C C . THR F 2 63 ? 40.060 117.274 102.173 1.00 97.05 42 THR F C 1
ATOM 15242 O O . THR F 2 63 ? 39.448 118.231 101.696 1.00 97.61 42 THR F O 1
ATOM 15246 N N . ASP F 2 64 ? 39.452 116.125 102.472 1.00 96.92 43 ASP F N 1
ATOM 15247 C CA . ASP F 2 64 ? 38.041 115.927 102.154 1.00 99.03 43 ASP F CA 1
ATOM 15248 C C . ASP F 2 64 ? 37.154 116.919 102.894 1.00 94.56 43 ASP F C 1
ATOM 15249 O O . ASP F 2 64 ? 36.215 117.476 102.314 1.00 97.71 43 ASP F O 1
ATOM 15254 N N . ASN F 2 65 ? 37.427 117.151 104.174 1.00 91.07 44 ASN F N 1
ATOM 15255 C CA . ASN F 2 65 ? 36.666 118.106 104.968 1.00 89.79 44 ASN F CA 1
ATOM 15256 C C . ASN F 2 65 ? 37.620 119.103 105.598 1.00 85.50 44 ASN F C 1
ATOM 15257 O O . ASN F 2 65 ? 38.691 118.723 106.080 1.00 87.68 44 ASN F O 1
ATOM 15262 N N . ALA F 2 66 ? 37.228 120.377 105.593 1.00 79.30 45 ALA F N 1
ATOM 15263 C CA . ALA F 2 66 ? 38.030 121.419 106.207 1.00 75.02 45 ALA F CA 1
ATOM 15264 C C . ALA F 2 66 ? 37.156 122.644 106.378 1.00 71.67 45 ALA F C 1
ATOM 15265 O O . ALA F 2 66 ? 36.454 123.018 105.432 1.00 75.03 45 ALA F O 1
ATOM 15267 N N . PRO F 2 67 ? 37.150 123.276 107.550 1.00 66.90 46 PRO F N 1
ATOM 15268 C CA . PRO F 2 67 ? 36.387 124.513 107.736 1.00 67.58 46 PRO F CA 1
ATOM 15269 C C . PRO F 2 67 ? 37.153 125.800 107.467 1.00 72.96 46 PRO F C 1
ATOM 15270 O O . PRO F 2 67 ? 36.634 126.873 107.786 1.00 74.31 46 PRO F O 1
ATOM 15274 N N . TRP F 2 68 ? 38.359 125.729 106.903 1.00 74.18 47 TRP F N 1
ATOM 15275 C CA . TRP F 2 68 ? 39.083 126.922 106.463 1.00 71.30 47 TRP F CA 1
ATOM 15276 C C . TRP F 2 68 ? 40.156 126.491 105.475 1.00 70.62 47 TRP F C 1
ATOM 15277 O O . TRP F 2 68 ? 41.052 125.725 105.834 1.00 72.30 47 TRP F O 1
ATOM 15288 N N . ARG F 2 69 ? 40.079 126.987 104.246 1.00 68.86 48 ARG F N 1
ATOM 15289 C CA . ARG F 2 69 ? 41.032 126.590 103.218 1.00 67.83 48 ARG F CA 1
ATOM 15290 C C . ARG F 2 69 ? 41.236 127.761 102.274 1.00 70.44 48 ARG F C 1
ATOM 15291 O O . ARG F 2 69 ? 40.259 128.321 101.772 1.00 78.71 48 ARG F O 1
ATOM 15299 N N . ARG F 2 70 ? 42.489 128.127 102.020 1.00 61.77 49 ARG F N 1
ATOM 15300 C CA . ARG F 2 70 ? 42.803 129.239 101.139 1.00 54.62 49 ARG F CA 1
ATOM 15301 C C . ARG F 2 70 ? 43.886 128.821 100.157 1.00 56.68 49 ARG F C 1
ATOM 15302 O O . ARG F 2 70 ? 44.729 127.980 100.471 1.00 62.17 49 ARG F O 1
ATOM 15310 N N . VAL F 2 71 ? 43.857 129.407 98.963 1.00 54.51 50 VAL F N 1
ATOM 15311 C CA . VAL F 2 71 ? 44.770 129.055 97.880 1.00 53.88 50 VAL F CA 1
ATOM 15312 C C . VAL F 2 71 ? 45.617 130.271 97.539 1.00 59.13 50 VAL F C 1
ATOM 15313 O O . VAL F 2 71 ? 45.091 131.379 97.394 1.00 64.27 50 VAL F O 1
ATOM 15317 N N . VAL F 2 72 ? 46.925 130.067 97.408 1.00 60.08 51 VAL F N 1
ATOM 15318 C CA . VAL F 2 72 ? 47.881 131.141 97.167 1.00 55.04 51 VAL F CA 1
ATOM 15319 C C . VAL F 2 72 ? 48.858 130.696 96.088 1.00 57.43 51 VAL F C 1
ATOM 15320 O O . VAL F 2 72 ? 49.304 129.545 96.088 1.00 62.96 51 VAL F O 1
ATOM 15324 N N . TYR F 2 73 ? 49.211 131.625 95.194 1.00 57.95 52 TYR F N 1
ATOM 15325 C CA . TYR F 2 73 ? 50.203 131.348 94.157 1.00 60.77 52 TYR F CA 1
ATOM 15326 C C . TYR F 2 73 ? 51.480 132.112 94.497 1.00 67.07 52 TYR F C 1
ATOM 15327 O O . TYR F 2 73 ? 51.408 133.259 94.942 1.00 71.93 52 TYR F O 1
ATOM 15336 N N . ARG F 2 74 ? 52.640 131.501 94.286 1.00 65.19 53 ARG F N 1
ATOM 15337 C CA . ARG F 2 74 ? 53.922 132.110 94.606 1.00 62.98 53 ARG F CA 1
ATOM 15338 C C . ARG F 2 74 ? 54.867 132.006 93.422 1.00 66.10 53 ARG F C 1
ATOM 15339 O O . ARG F 2 74 ? 54.706 131.146 92.554 1.00 63.96 53 ARG F O 1
ATOM 15347 N N . ARG F 2 75 ? 55.850 132.903 93.391 1.00 70.96 54 ARG F N 1
ATOM 15348 C CA . ARG F 2 75 ? 56.873 132.942 92.350 1.00 72.08 54 ARG F CA 1
ATOM 15349 C C . ARG F 2 75 ? 58.237 132.733 92.991 1.00 73.67 54 ARG F C 1
ATOM 15350 O O . ARG F 2 75 ? 58.769 133.643 93.632 1.00 74.01 54 ARG F O 1
ATOM 15358 N N . VAL F 2 76 ? 58.804 131.548 92.804 1.00 72.96 55 VAL F N 1
ATOM 15359 C CA . VAL F 2 76 ? 60.067 131.162 93.420 1.00 71.14 55 VAL F CA 1
ATOM 15360 C C . VAL F 2 76 ? 61.184 131.537 92.464 1.00 73.98 55 VAL F C 1
ATOM 15361 O O . VAL F 2 76 ? 61.162 131.145 91.292 1.00 76.09 55 VAL F O 1
ATOM 15365 N N . ASP F 2 77 ? 62.157 132.291 92.959 1.00 75.16 56 ASP F N 1
ATOM 15366 C CA . ASP F 2 77 ? 63.252 132.798 92.143 1.00 80.50 56 ASP F CA 1
ATOM 15367 C C . ASP F 2 77 ? 64.488 131.934 92.360 1.00 82.50 56 ASP F C 1
ATOM 15368 O O . ASP F 2 77 ? 64.867 131.667 93.504 1.00 87.97 56 ASP F O 1
ATOM 15373 N N . LEU F 2 78 ? 65.115 131.507 91.267 1.00 76.76 57 LEU F N 1
ATOM 15374 C CA . LEU F 2 78 ? 66.222 130.562 91.345 1.00 77.34 57 LEU F CA 1
ATOM 15375 C C . LEU F 2 78 ? 67.588 131.223 91.445 1.00 82.14 57 LEU F C 1
ATOM 15376 O O . LEU F 2 78 ? 68.584 130.510 91.590 1.00 85.04 57 LEU F O 1
ATOM 15381 N N . MET F 2 79 ? 67.681 132.544 91.366 1.00 82.54 58 MET F N 1
ATOM 15382 C CA . MET F 2 79 ? 68.979 133.192 91.455 1.00 80.45 58 MET F CA 1
ATOM 15383 C C . MET F 2 79 ? 69.358 133.586 92.873 1.00 85.81 58 MET F C 1
ATOM 15384 O O . MET F 2 79 ? 70.485 134.037 93.091 1.00 86.76 58 MET F O 1
ATOM 15389 N N . GLU F 2 80 ? 68.475 133.352 93.837 1.00 90.49 59 GLU F N 1
ATOM 15390 C CA . GLU F 2 80 ? 68.812 133.600 95.232 1.00 91.24 59 GLU F CA 1
ATOM 15391 C C . GLU F 2 80 ? 69.395 132.311 95.768 1.00 93.24 59 GLU F C 1
ATOM 15392 O O . GLU F 2 80 ? 68.994 131.234 95.335 1.00 92.95 59 GLU F O 1
ATOM 15398 N N . GLU F 2 81 ? 70.317 132.416 96.716 1.00 93.01 60 GLU F N 1
ATOM 15399 C CA . GLU F 2 81 ? 70.989 131.231 97.240 1.00 95.72 60 GLU F CA 1
ATOM 15400 C C . GLU F 2 81 ? 70.028 130.181 97.737 1.00 95.24 60 GLU F C 1
ATOM 15401 O O . GLU F 2 81 ? 70.222 128.991 97.501 1.00 92.24 60 GLU F O 1
ATOM 15407 N N . SER F 2 82 ? 68.984 130.606 98.417 1.00 96.01 61 SER F N 1
ATOM 15408 C CA . SER F 2 82 ? 68.029 129.677 99.015 1.00 92.77 61 SER F CA 1
ATOM 15409 C C . SER F 2 82 ? 67.399 128.737 97.999 1.00 88.87 61 SER F C 1
ATOM 15410 O O . SER F 2 82 ? 67.260 127.543 98.261 1.00 87.66 61 SER F O 1
ATOM 15413 N N . ASN F 2 83 ? 67.016 129.264 96.844 1.00 84.05 62 ASN F N 1
ATOM 15414 C CA . ASN F 2 83 ? 66.337 128.439 95.849 1.00 80.26 62 ASN F CA 1
ATOM 15415 C C . ASN F 2 83 ? 67.298 127.881 94.807 1.00 83.78 62 ASN F C 1
ATOM 15416 O O . ASN F 2 83 ? 66.873 127.249 93.841 1.00 87.49 62 ASN F O 1
ATOM 15421 N N . ALA F 2 84 ? 68.591 128.107 95.004 1.00 82.27 63 ALA F N 1
ATOM 15422 C CA . ALA F 2 84 ? 69.586 127.609 94.059 1.00 80.62 63 ALA F CA 1
ATOM 15423 C C . ALA F 2 84 ? 69.542 126.087 93.934 1.00 76.47 63 ALA F C 1
ATOM 15424 O O . ALA F 2 84 ? 70.059 125.529 92.966 1.00 78.38 63 ALA F O 1
ATOM 15426 N N . VAL F 2 85 ? 68.970 125.392 94.908 1.00 71.50 64 VAL F N 1
ATOM 15427 C CA . VAL F 2 85 ? 68.993 123.916 94.902 1.00 68.26 64 VAL F CA 1
ATOM 15428 C C . VAL F 2 85 ? 68.586 123.234 93.594 1.00 71.84 64 VAL F C 1
ATOM 15429 O O . VAL F 2 85 ? 69.079 122.148 93.286 1.00 83.05 64 VAL F O 1
ATOM 15433 N N . LEU F 2 86 ? 67.686 123.860 92.845 1.00 70.31 65 LEU F N 1
ATOM 15434 C CA . LEU F 2 86 ? 67.208 123.261 91.604 1.00 75.52 65 LEU F CA 1
ATOM 15435 C C . LEU F 2 86 ? 68.114 123.582 90.426 1.00 75.72 65 LEU F C 1
ATOM 15436 O O . LEU F 2 86 ? 68.008 122.956 89.373 1.00 76.31 65 LEU F O 1
ATOM 15441 N N . TYR F 2 87 ? 68.981 124.574 90.594 1.00 71.28 66 TYR F N 1
ATOM 15442 C CA . TYR F 2 87 ? 69.877 124.969 89.517 1.00 71.45 66 TYR F CA 1
ATOM 15443 C C . TYR F 2 87 ? 71.320 124.682 89.902 1.00 82.16 66 TYR F C 1
ATOM 15444 O O . TYR F 2 87 ? 72.157 125.582 89.940 1.00 85.51 66 TYR F O 1
ATOM 15453 N N . TYR F 2 88 ? 71.612 123.425 90.214 1.00 86.37 67 TYR F N 1
ATOM 15454 C CA . TYR F 2 88 ? 72.977 123.055 90.573 1.00 84.05 67 TYR F CA 1
ATOM 15455 C C . TYR F 2 88 ? 73.793 122.667 89.339 1.00 82.78 67 TYR F C 1
ATOM 15456 O O . TYR F 2 88 ? 74.866 123.223 89.112 1.00 88.32 67 TYR F O 1
ATOM 15465 N N . PRO F 2 89 ? 73.356 121.770 88.479 1.00 76.19 68 PRO F N 1
ATOM 15466 C CA . PRO F 2 89 ? 74.067 121.518 87.232 1.00 78.49 68 PRO F CA 1
ATOM 15467 C C . PRO F 2 89 ? 73.519 122.391 86.120 1.00 80.07 68 PRO F C 1
ATOM 15468 O O . PRO F 2 89 ? 72.367 122.212 85.700 1.00 85.67 68 PRO F O 1
ATOM 15472 N N . PRO F 2 90 ? 74.317 123.352 85.626 1.00 81.76 69 PRO F N 1
ATOM 15473 C CA . PRO F 2 90 ? 73.747 124.115 84.513 1.00 86.47 69 PRO F CA 1
ATOM 15474 C C . PRO F 2 90 ? 73.630 123.252 83.268 1.00 86.34 69 PRO F C 1
ATOM 15475 O O . PRO F 2 90 ? 72.956 123.652 82.319 1.00 90.17 69 PRO F O 1
ATOM 15479 N N . ARG F 2 91 ? 74.268 122.085 83.269 1.00 82.03 70 ARG F N 1
ATOM 15480 C CA . ARG F 2 91 ? 74.241 121.224 82.109 1.00 86.21 70 ARG F CA 1
ATOM 15481 C C . ARG F 2 91 ? 74.316 119.808 82.593 1.00 93.45 70 ARG F C 1
ATOM 15482 O O . ARG F 2 91 ? 74.623 119.561 83.753 1.00 94.45 70 ARG F O 1
ATOM 15490 N N . PRO F 2 92 ? 74.029 118.860 81.706 1.00 97.81 71 PRO F N 1
ATOM 15491 C CA . PRO F 2 92 ? 74.015 117.448 82.113 1.00 93.56 71 PRO F CA 1
ATOM 15492 C C . PRO F 2 92 ? 75.405 116.865 82.296 1.00 95.12 71 PRO F C 1
ATOM 15493 O O . PRO F 2 92 ? 76.156 116.740 81.327 1.00 96.73 71 PRO F O 1
ATOM 15497 N N . ILE F 2 93 ? 75.741 116.512 83.533 1.00 98.05 72 ILE F N 1
ATOM 15498 C CA . ILE F 2 93 ? 77.039 115.906 83.811 1.00 102.84 72 ILE F CA 1
ATOM 15499 C C . ILE F 2 93 ? 76.861 114.603 84.590 1.00 105.94 72 ILE F C 1
ATOM 15500 O O . ILE F 2 93 ? 76.396 114.608 85.734 1.00 106.89 72 ILE F O 1
ATOM 15505 N N . GLY F 2 94 ? 77.190 113.480 83.959 1.00 104.77 73 GLY F N 1
ATOM 15506 C CA . GLY F 2 94 ? 77.086 112.194 84.630 1.00 104.64 73 GLY F CA 1
ATOM 15507 C C . GLY F 2 94 ? 75.655 111.870 85.006 1.00 104.49 73 GLY F C 1
ATOM 15508 O O . GLY F 2 94 ? 74.754 111.830 84.163 1.00 102.15 73 GLY F O 1
ATOM 15509 N N . ASP F 2 95 ? 75.439 111.618 86.294 1.00 108.78 74 ASP F N 1
ATOM 15510 C CA . ASP F 2 95 ? 74.106 111.309 86.790 1.00 112.90 74 ASP F CA 1
ATOM 15511 C C . ASP F 2 95 ? 73.433 112.497 87.462 1.00 109.30 74 ASP F C 1
ATOM 15512 O O . ASP F 2 95 ? 72.201 112.513 87.581 1.00 105.12 74 ASP F O 1
ATOM 15517 N N . ARG F 2 96 ? 74.222 113.456 87.908 1.00 106.69 75 ARG F N 1
ATOM 15518 C CA . ARG F 2 96 ? 73.640 114.635 88.490 1.00 102.28 75 ARG F CA 1
ATOM 15519 C C . ARG F 2 96 ? 72.702 115.261 87.472 1.00 100.22 75 ARG F C 1
ATOM 15520 O O . ARG F 2 96 ? 73.097 115.514 86.337 1.00 100.07 75 ARG F O 1
ATOM 15528 N N . LYS F 2 97 ? 71.455 115.494 87.857 1.00 97.35 76 LYS F N 1
ATOM 15529 C CA . LYS F 2 97 ? 70.529 116.174 86.966 1.00 91.84 76 LYS F CA 1
ATOM 15530 C C . LYS F 2 97 ? 69.650 117.117 87.777 1.00 87.14 76 LYS F C 1
ATOM 15531 O O . LYS F 2 97 ? 69.162 116.760 88.853 1.00 89.16 76 LYS F O 1
ATOM 15537 N N . ASN F 2 98 ? 69.444 118.323 87.255 1.00 82.11 77 ASN F N 1
ATOM 15538 C CA . ASN F 2 98 ? 68.546 119.260 87.914 1.00 81.87 77 ASN F CA 1
ATOM 15539 C C . ASN F 2 98 ? 67.098 118.870 87.646 1.00 81.52 77 ASN F C 1
ATOM 15540 O O . ASN F 2 98 ? 66.812 117.831 87.047 1.00 85.47 77 ASN F O 1
ATOM 15545 N N . LEU F 2 99 ? 66.169 119.709 88.109 1.00 78.69 78 LEU F N 1
ATOM 15546 C CA . LEU F 2 99 ? 64.756 119.370 87.981 1.00 74.47 78 LEU F CA 1
ATOM 15547 C C . LEU F 2 99 ? 64.291 119.402 86.531 1.00 74.18 78 LEU F C 1
ATOM 15548 O O . LEU F 2 99 ? 63.695 118.437 86.043 1.00 76.18 78 LEU F O 1
ATOM 15553 N N . PHE F 2 100 ? 64.552 120.503 85.825 1.00 73.33 79 PHE F N 1
ATOM 15554 C CA . PHE F 2 100 ? 64.055 120.621 84.457 1.00 73.98 79 PHE F CA 1
ATOM 15555 C C . PHE F 2 100 ? 64.639 119.538 83.568 1.00 76.95 79 PHE F C 1
ATOM 15556 O O . PHE F 2 100 ? 63.979 119.064 82.637 1.00 79.54 79 PHE F O 1
ATOM 15564 N N . SER F 2 101 ? 65.881 119.140 83.833 1.00 76.37 80 SER F N 1
ATOM 15565 C CA . SER F 2 101 ? 66.492 118.073 83.052 1.00 76.78 80 SER F CA 1
ATOM 15566 C C . SER F 2 101 ? 65.750 116.758 83.240 1.00 75.91 80 SER F C 1
ATOM 15567 O O . SER F 2 101 ? 65.588 115.989 82.287 1.00 77.91 80 SER F O 1
ATOM 15570 N N . THR F 2 102 ? 65.300 116.474 84.463 1.00 74.62 81 THR F N 1
ATOM 15571 C CA . THR F 2 102 ? 64.539 115.252 84.693 1.00 74.48 81 THR F CA 1
ATOM 15572 C C . THR F 2 102 ? 63.161 115.334 84.049 1.00 73.14 81 THR F C 1
ATOM 15573 O O . THR F 2 102 ? 62.670 114.346 83.492 1.00 74.45 81 THR F O 1
ATOM 15577 N N . ILE F 2 103 ? 62.526 116.506 84.103 1.00 71.30 82 ILE F N 1
ATOM 15578 C CA . ILE F 2 103 ? 61.192 116.647 83.530 1.00 73.41 82 ILE F CA 1
ATOM 15579 C C . ILE F 2 103 ? 61.211 116.359 82.036 1.00 78.57 82 ILE F C 1
ATOM 15580 O O . ILE F 2 103 ? 60.400 115.576 81.531 1.00 84.63 82 ILE F O 1
ATOM 15585 N N . PHE F 2 104 ? 62.137 116.979 81.304 1.00 77.51 83 PHE F N 1
ATOM 15586 C CA . PHE F 2 104 ? 62.247 116.694 79.878 1.00 76.52 83 PHE F CA 1
ATOM 15587 C C . PHE F 2 104 ? 62.608 115.236 79.636 1.00 78.47 83 PHE F C 1
ATOM 15588 O O . PHE F 2 104 ? 62.277 114.676 78.587 1.00 84.83 83 PHE F O 1
ATOM 15596 N N . GLY F 2 105 ? 63.294 114.608 80.590 1.00 75.65 84 GLY F N 1
ATOM 15597 C CA . GLY F 2 105 ? 63.646 113.208 80.427 1.00 77.01 84 GLY F CA 1
ATOM 15598 C C . GLY F 2 105 ? 62.437 112.292 80.437 1.00 77.45 84 GLY F C 1
ATOM 15599 O O . GLY F 2 105 ? 62.328 111.385 79.610 1.00 77.49 84 GLY F O 1
ATOM 15600 N N . LEU F 2 106 ? 61.516 112.517 81.371 1.00 76.69 85 LEU F N 1
ATOM 15601 C CA . LEU F 2 106 ? 60.356 111.643 81.477 1.00 79.67 85 LEU F CA 1
ATOM 15602 C C . LEU F 2 106 ? 59.470 111.734 80.241 1.00 84.22 85 LEU F C 1
ATOM 15603 O O . LEU F 2 106 ? 59.008 110.711 79.726 1.00 85.38 85 LEU F O 1
ATOM 15608 N N . ILE F 2 107 ? 59.231 112.950 79.742 1.00 84.91 86 ILE F N 1
ATOM 15609 C CA . ILE F 2 107 ? 58.251 113.133 78.680 1.00 85.63 86 ILE F CA 1
ATOM 15610 C C . ILE F 2 107 ? 58.740 112.557 77.357 1.00 88.24 86 ILE F C 1
ATOM 15611 O O . ILE F 2 107 ? 57.924 112.189 76.505 1.00 90.84 86 ILE F O 1
ATOM 15616 N N . ASN F 2 108 ? 60.055 112.429 77.169 1.00 86.08 87 ASN F N 1
ATOM 15617 C CA . ASN F 2 108 ? 60.551 111.775 75.962 1.00 87.28 87 ASN F CA 1
ATOM 15618 C C . ASN F 2 108 ? 60.185 110.299 75.936 1.00 91.18 87 ASN F C 1
ATOM 15619 O O . ASN F 2 108 ? 60.139 109.686 74.866 1.00 98.51 87 ASN F O 1
ATOM 15624 N N . SER F 2 109 ? 59.942 109.703 77.098 1.00 87.20 88 SER F N 1
ATOM 15625 C CA . SER F 2 109 ? 59.580 108.293 77.144 1.00 88.72 88 SER F CA 1
ATOM 15626 C C . SER F 2 109 ? 58.076 108.062 77.109 1.00 86.42 88 SER F C 1
ATOM 15627 O O . SER F 2 109 ? 57.645 106.906 77.174 1.00 86.26 88 SER F O 1
ATOM 15630 N N . ASN F 2 110 ? 57.276 109.122 77.007 1.00 85.53 89 ASN F N 1
ATOM 15631 C CA . ASN F 2 110 ? 55.815 109.031 77.027 1.00 87.31 89 ASN F CA 1
ATOM 15632 C C . ASN F 2 110 ? 55.306 108.283 78.255 1.00 82.27 89 ASN F C 1
ATOM 15633 O O . ASN F 2 110 ? 54.381 107.474 78.168 1.00 82.19 89 ASN F O 1
ATOM 15638 N N . SER F 2 111 ? 55.912 108.551 79.406 1.00 79.91 90 SER F N 1
ATOM 15639 C CA . SER F 2 111 ? 55.458 108.023 80.682 1.00 80.79 90 SER F CA 1
ATOM 15640 C C . SER F 2 111 ? 54.968 109.119 81.618 1.00 82.93 90 SER F C 1
ATOM 15641 O O . SER F 2 111 ? 54.930 108.913 82.835 1.00 80.03 90 SER F O 1
ATOM 15644 N N . LEU F 2 112 ? 54.622 110.283 81.074 1.00 85.73 91 LEU F N 1
ATOM 15645 C CA . LEU F 2 112 ? 54.209 111.408 81.913 1.00 85.04 91 LEU F CA 1
ATOM 15646 C C . LEU F 2 112 ? 53.257 112.341 81.174 1.00 84.29 91 LEU F C 1
ATOM 15647 O O . LEU F 2 112 ? 53.266 112.386 79.944 1.00 87.28 91 LEU F O 1
ATOM 15652 N N . ASP F 2 113 ? 52.443 113.091 81.913 1.00 82.53 92 ASP F N 1
ATOM 15653 C CA . ASP F 2 113 ? 51.458 113.974 81.280 1.00 86.86 92 ASP F CA 1
ATOM 15654 C C . ASP F 2 113 ? 51.510 115.417 81.766 1.00 87.78 92 ASP F C 1
ATOM 15655 O O . ASP F 2 113 ? 51.640 115.666 82.964 1.00 88.48 92 ASP F O 1
ATOM 15660 N N . VAL F 2 114 ? 51.400 116.367 80.842 1.00 85.76 93 VAL F N 1
ATOM 15661 C CA . VAL F 2 114 ? 51.394 117.778 81.195 1.00 82.28 93 VAL F CA 1
ATOM 15662 C C . VAL F 2 114 ? 50.352 118.481 80.338 1.00 86.07 93 VAL F C 1
ATOM 15663 O O . VAL F 2 114 ? 49.839 117.924 79.366 1.00 91.01 93 VAL F O 1
ATOM 15667 N N . TYR F 2 115 ? 50.036 119.721 80.706 1.00 85.18 94 TYR F N 1
ATOM 15668 C CA . TYR F 2 115 ? 48.964 120.466 80.061 1.00 86.43 94 TYR F CA 1
ATOM 15669 C C . TYR F 2 115 ? 49.416 121.886 79.742 1.00 84.06 94 TYR F C 1
ATOM 15670 O O . TYR F 2 115 ? 50.274 122.455 80.419 1.00 80.60 94 TYR F O 1
ATOM 15679 N N . GLU F 2 116 ? 48.809 122.460 78.706 1.00 84.93 95 GLU F N 1
ATOM 15680 C CA . GLU F 2 116 ? 49.153 123.798 78.246 1.00 81.83 95 GLU F CA 1
ATOM 15681 C C . GLU F 2 116 ? 48.637 124.835 79.225 1.00 79.84 95 GLU F C 1
ATOM 15682 O O . GLU F 2 116 ? 47.836 124.530 80.109 1.00 82.79 95 GLU F O 1
ATOM 15688 N N . TYR F 2 117 ? 49.216 126.039 79.132 1.00 81.23 96 TYR F N 1
ATOM 15689 C CA . TYR F 2 117 ? 48.833 127.132 80.019 1.00 83.74 96 TYR F CA 1
ATOM 15690 C C . TYR F 2 117 ? 48.074 128.241 79.326 1.00 87.77 96 TYR F C 1
ATOM 15691 O O . TYR F 2 117 ? 48.666 129.096 78.664 1.00 85.42 96 TYR F O 1
ATOM 15700 N N . LEU F 2 118 ? 46.763 128.205 79.422 1.00 94.08 97 LEU F N 1
ATOM 15701 C CA . LEU F 2 118 ? 45.910 129.269 78.921 1.00 96.67 97 LEU F CA 1
ATOM 15702 C C . LEU F 2 118 ? 45.756 130.328 79.999 1.00 96.28 97 LEU F C 1
ATOM 15703 O O . LEU F 2 118 ? 45.573 130.004 81.176 1.00 97.28 97 LEU F O 1
ATOM 15708 N N . ASP F 2 119 ? 45.843 131.590 79.595 1.00 97.67 98 ASP F N 1
ATOM 15709 C CA . ASP F 2 119 ? 45.833 132.679 80.557 1.00 98.31 98 ASP F CA 1
ATOM 15710 C C . ASP F 2 119 ? 44.549 132.669 81.375 1.00 96.03 98 ASP F C 1
ATOM 15711 O O . ASP F 2 119 ? 43.451 132.474 80.851 1.00 94.33 98 ASP F O 1
ATOM 15716 N N . GLY F 2 120 ? 44.706 132.870 82.680 1.00 94.59 99 GLY F N 1
ATOM 15717 C CA . GLY F 2 120 ? 43.578 132.982 83.584 1.00 99.14 99 GLY F CA 1
ATOM 15718 C C . GLY F 2 120 ? 43.111 131.694 84.230 1.00 97.86 99 GLY F C 1
ATOM 15719 O O . GLY F 2 120 ? 43.355 131.481 85.420 1.00 98.09 99 GLY F O 1
ATOM 15720 N N . PHE F 2 121 ? 42.447 130.820 83.476 1.00 95.20 100 PHE F N 1
ATOM 15721 C CA . PHE F 2 121 ? 41.870 129.607 84.038 1.00 90.46 100 PHE F CA 1
ATOM 15722 C C . PHE F 2 121 ? 42.791 128.428 83.766 1.00 90.54 100 PHE F C 1
ATOM 15723 O O . PHE F 2 121 ? 43.545 128.431 82.790 1.00 92.60 100 PHE F O 1
ATOM 15731 N N . GLU F 2 122 ? 42.750 127.442 84.653 1.00 89.98 101 GLU F N 1
ATOM 15732 C CA . GLU F 2 122 ? 43.573 126.249 84.551 1.00 88.08 101 GLU F CA 1
ATOM 15733 C C . GLU F 2 122 ? 42.755 125.037 84.972 1.00 88.87 101 GLU F C 1
ATOM 15734 O O . GLU F 2 122 ? 42.149 125.030 86.048 1.00 89.22 101 GLU F O 1
ATOM 15740 N N . ALA F 2 123 ? 42.720 124.026 84.112 1.00 92.24 102 ALA F N 1
ATOM 15741 C CA . ALA F 2 123 ? 42.013 122.794 84.410 1.00 93.34 102 ALA F CA 1
ATOM 15742 C C . ALA F 2 123 ? 42.648 121.680 83.600 1.00 96.64 102 ALA F C 1
ATOM 15743 O O . ALA F 2 123 ? 43.038 121.870 82.446 1.00 97.13 102 ALA F O 1
ATOM 15745 N N . PHE F 2 124 ? 42.750 120.509 84.219 1.00 93.41 103 PHE F N 1
ATOM 15746 C CA . PHE F 2 124 ? 43.504 119.394 83.664 1.00 90.38 103 PHE F CA 1
ATOM 15747 C C . PHE F 2 124 ? 42.503 118.362 83.141 1.00 95.14 103 PHE F C 1
ATOM 15748 O O . PHE F 2 124 ? 42.056 117.478 83.871 1.00 95.38 103 PHE F O 1
ATOM 15756 N N . THR F 2 125 ? 42.145 118.489 81.870 1.00 102.23 104 THR F N 1
ATOM 15757 C CA . THR F 2 125 ? 41.235 117.573 81.197 1.00 104.67 104 THR F CA 1
ATOM 15758 C C . THR F 2 125 ? 41.928 116.945 79.993 1.00 108.62 104 THR F C 1
ATOM 15759 O O . THR F 2 125 ? 43.072 117.266 79.662 1.00 110.84 104 THR F O 1
ATOM 15763 N N . ASP F 2 126 ? 41.213 116.038 79.329 1.00 110.11 105 ASP F N 1
ATOM 15764 C CA . ASP F 2 126 ? 41.781 115.360 78.170 1.00 114.33 105 ASP F CA 1
ATOM 15765 C C . ASP F 2 126 ? 42.046 116.332 77.030 1.00 112.46 105 ASP F C 1
ATOM 15766 O O . ASP F 2 126 ? 43.002 116.155 76.267 1.00 114.54 105 ASP F O 1
ATOM 15771 N N . GLN F 2 127 ? 41.207 117.360 76.886 1.00 110.75 106 GLN F N 1
ATOM 15772 C CA . GLN F 2 127 ? 41.319 118.242 75.728 1.00 111.44 106 GLN F CA 1
ATOM 15773 C C . GLN F 2 127 ? 42.616 119.046 75.765 1.00 108.43 106 GLN F C 1
ATOM 15774 O O . GLN F 2 127 ? 43.325 119.145 74.757 1.00 104.53 106 GLN F O 1
ATOM 15780 N N . TYR F 2 128 ? 42.951 119.615 76.924 1.00 107.90 107 TYR F N 1
ATOM 15781 C CA . TYR F 2 128 ? 44.132 120.475 77.025 1.00 106.83 107 TYR F CA 1
ATOM 15782 C C . TYR F 2 128 ? 45.436 119.718 77.049 1.00 102.83 107 TYR F C 1
ATOM 15783 O O . TYR F 2 128 ? 46.449 120.365 77.337 1.00 100.57 107 TYR F O 1
ATOM 15792 N N . LYS F 2 129 ? 45.518 118.419 76.795 1.00 99.20 108 LYS F N 1
ATOM 15793 C CA . LYS F 2 129 ? 46.810 117.755 76.811 1.00 99.21 108 LYS F CA 1
ATOM 15794 C C . LYS F 2 129 ? 47.669 118.287 75.672 1.00 97.69 108 LYS F C 1
ATOM 15795 O O . LYS F 2 129 ? 47.155 118.689 74.627 1.00 95.49 108 LYS F O 1
ATOM 15801 N N . ILE F 2 130 ? 48.975 118.310 75.883 1.00 95.56 109 ILE F N 1
ATOM 15802 C CA . ILE F 2 130 ? 49.889 118.968 74.957 1.00 88.66 109 ILE F CA 1
ATOM 15803 C C . ILE F 2 130 ? 50.610 117.934 74.107 1.00 91.82 109 ILE F C 1
ATOM 15804 O O . ILE F 2 130 ? 51.247 117.007 74.614 1.00 92.49 109 ILE F O 1
ATOM 15809 N N . LYS F 2 131 ? 50.515 118.105 72.794 1.00 93.74 110 LYS F N 1
ATOM 15810 C CA . LYS F 2 131 ? 51.210 117.268 71.831 1.00 90.91 110 LYS F CA 1
ATOM 15811 C C . LYS F 2 131 ? 52.649 117.740 71.705 1.00 94.49 110 LYS F C 1
ATOM 15812 O O . LYS F 2 131 ? 52.931 118.938 71.764 1.00 100.03 110 LYS F O 1
ATOM 15818 N N . PHE F 2 132 ? 53.562 116.787 71.529 1.00 94.18 111 PHE F N 1
ATOM 15819 C CA . PHE F 2 132 ? 54.978 117.130 71.561 1.00 97.19 111 PHE F CA 1
ATOM 15820 C C . PHE F 2 132 ? 55.373 118.033 70.398 1.00 102.28 111 PHE F C 1
ATOM 15821 O O . PHE F 2 132 ? 56.151 118.976 70.579 1.00 100.49 111 PHE F O 1
ATOM 15829 N N . GLN F 2 133 ? 54.849 117.765 69.199 1.00 103.76 112 GLN F N 1
ATOM 15830 C CA . GLN F 2 133 ? 55.325 118.467 68.009 1.00 100.46 112 GLN F CA 1
ATOM 15831 C C . GLN F 2 133 ? 55.030 119.959 68.071 1.00 101.59 112 GLN F C 1
ATOM 15832 O O . GLN F 2 133 ? 55.883 120.779 67.714 1.00 101.64 112 GLN F O 1
ATOM 15838 N N . GLU F 2 134 ? 53.829 120.337 68.507 1.00 103.76 113 GLU F N 1
ATOM 15839 C CA . GLU F 2 134 ? 53.530 121.758 68.638 1.00 106.11 113 GLU F CA 1
ATOM 15840 C C . GLU F 2 134 ? 54.437 122.409 69.671 1.00 103.37 113 GLU F C 1
ATOM 15841 O O . GLU F 2 134 ? 54.889 123.545 69.488 1.00 99.21 113 GLU F O 1
ATOM 15847 N N . PHE F 2 135 ? 54.712 121.703 70.769 1.00 105.56 114 PHE F N 1
ATOM 15848 C CA . PHE F 2 135 ? 55.575 122.250 71.809 1.00 104.37 114 PHE F CA 1
ATOM 15849 C C . PHE F 2 135 ? 56.999 122.442 71.314 1.00 106.43 114 PHE F C 1
ATOM 15850 O O . PHE F 2 135 ? 57.616 123.482 71.572 1.00 109.33 114 PHE F O 1
ATOM 15858 N N . LEU F 2 136 ? 57.544 121.450 70.612 1.00 104.70 115 LEU F N 1
ATOM 15859 C CA . LEU F 2 136 ? 58.940 121.517 70.195 1.00 104.11 115 LEU F CA 1
ATOM 15860 C C . LEU F 2 136 ? 59.169 122.656 69.211 1.00 107.54 115 LEU F C 1
ATOM 15861 O O . LEU F 2 136 ? 60.161 123.385 69.304 1.00 107.74 115 LEU F O 1
ATOM 15866 N N . ASP F 2 137 ? 58.254 122.822 68.256 1.00 107.91 116 ASP F N 1
ATOM 15867 C CA . ASP F 2 137 ? 58.469 123.778 67.176 1.00 107.39 116 ASP F CA 1
ATOM 15868 C C . ASP F 2 137 ? 58.437 125.208 67.698 1.00 107.17 116 ASP F C 1
ATOM 15869 O O . ASP F 2 137 ? 59.219 126.057 67.254 1.00 107.85 116 ASP F O 1
ATOM 15874 N N . ARG F 2 138 ? 57.519 125.517 68.602 1.00 106.03 117 ARG F N 1
ATOM 15875 C CA . ARG F 2 138 ? 57.361 126.913 69.041 1.00 104.91 117 ARG F CA 1
ATOM 15876 C C . ARG F 2 138 ? 58.576 127.532 69.716 1.00 105.45 117 ARG F C 1
ATOM 15877 O O . ARG F 2 138 ? 58.838 128.716 69.533 1.00 107.00 117 ARG F O 1
ATOM 15885 N N . PHE F 2 139 ? 59.339 126.752 70.464 1.00 104.12 118 PHE F N 1
ATOM 15886 C CA . PHE F 2 139 ? 60.443 127.315 71.242 1.00 105.51 118 PHE F CA 1
ATOM 15887 C C . PHE F 2 139 ? 61.784 127.250 70.523 1.00 107.81 118 PHE F C 1
ATOM 15888 O O . PHE F 2 139 ? 62.758 127.844 70.983 1.00 111.05 118 PHE F O 1
ATOM 15896 N N . GLY F 2 140 ? 61.848 126.539 69.403 1.00 107.13 119 GLY F N 1
ATOM 15897 C CA . GLY F 2 140 ? 63.077 126.534 68.629 1.00 109.70 119 GLY F CA 1
ATOM 15898 C C . GLY F 2 140 ? 64.198 125.621 69.084 1.00 110.65 119 GLY F C 1
ATOM 15899 O O . GLY F 2 140 ? 65.216 126.097 69.594 1.00 110.51 119 GLY F O 1
ATOM 15900 N N . ILE F 2 141 ? 64.022 124.311 68.934 1.00 114.13 120 ILE F N 1
ATOM 15901 C CA . ILE F 2 141 ? 65.073 123.334 69.197 1.00 114.57 120 ILE F CA 1
ATOM 15902 C C . ILE F 2 141 ? 65.144 122.373 68.018 1.00 117.34 120 ILE F C 1
ATOM 15903 O O . ILE F 2 141 ? 64.111 121.900 67.530 1.00 119.13 120 ILE F O 1
ATOM 15908 N N . TYR F 2 142 ? 66.359 122.092 67.560 1.00 116.37 121 TYR F N 1
ATOM 15909 C CA . TYR F 2 142 ? 66.560 121.138 66.477 1.00 118.79 121 TYR F CA 1
ATOM 15910 C C . TYR F 2 142 ? 66.192 119.730 66.934 1.00 121.91 121 TYR F C 1
ATOM 15911 O O . TYR F 2 142 ? 66.487 119.339 68.067 1.00 125.69 121 TYR F O 1
ATOM 15920 N N . TYR F 2 143 ? 65.543 118.965 66.056 1.00 119.55 122 TYR F N 1
ATOM 15921 C CA . TYR F 2 143 ? 65.124 117.606 66.372 1.00 118.39 122 TYR F CA 1
ATOM 15922 C C . TYR F 2 143 ? 65.255 116.714 65.147 1.00 120.41 122 TYR F C 1
ATOM 15923 O O . TYR F 2 143 ? 65.118 117.181 64.014 1.00 124.67 122 TYR F O 1
ATOM 15932 N N . GLN F 2 144 ? 65.511 115.429 65.381 1.00 118.54 123 GLN F N 1
ATOM 15933 C CA . GLN F 2 144 ? 65.654 114.446 64.319 1.00 118.25 123 GLN F CA 1
ATOM 15934 C C . GLN F 2 144 ? 64.959 113.150 64.717 1.00 120.26 123 GLN F C 1
ATOM 15935 O O . GLN F 2 144 ? 64.935 112.806 65.903 1.00 121.30 123 GLN F O 1
ATOM 15941 N N . PRO F 2 145 ? 64.383 112.416 63.766 1.00 119.89 124 PRO F N 1
ATOM 15942 C CA . PRO F 2 145 ? 63.812 111.105 64.102 1.00 119.96 124 PRO F CA 1
ATOM 15943 C C . PRO F 2 145 ? 64.869 110.171 64.667 1.00 116.83 124 PRO F C 1
ATOM 15944 O O . PRO F 2 145 ? 66.043 110.227 64.295 1.00 117.37 124 PRO F O 1
ATOM 15948 N N . SER F 2 146 ? 64.442 109.314 65.588 1.00 115.47 125 SER F N 1
ATOM 15949 C CA . SER F 2 146 ? 65.379 108.527 66.371 1.00 118.65 125 SER F CA 1
ATOM 15950 C C . SER F 2 146 ? 65.644 107.171 65.724 1.00 120.38 125 SER F C 1
ATOM 15951 O O . SER F 2 146 ? 65.145 106.851 64.643 1.00 118.25 125 SER F O 1
ATOM 15954 N N . THR F 2 147 ? 66.450 106.365 66.419 1.00 120.25 126 THR F N 1
ATOM 15955 C CA . THR F 2 147 ? 66.864 105.064 65.910 1.00 119.89 126 THR F CA 1
ATOM 15956 C C . THR F 2 147 ? 66.085 103.908 66.524 1.00 119.48 126 THR F C 1
ATOM 15957 O O . THR F 2 147 ? 66.032 102.830 65.921 1.00 116.38 126 THR F O 1
ATOM 15961 N N . ASN F 2 148 ? 65.491 104.096 67.699 1.00 118.23 127 ASN F N 1
ATOM 15962 C CA . ASN F 2 148 ? 64.646 103.087 68.323 1.00 116.56 127 ASN F CA 1
ATOM 15963 C C . ASN F 2 148 ? 63.210 103.586 68.332 1.00 112.30 127 ASN F C 1
ATOM 15964 O O . ASN F 2 148 ? 62.959 104.757 68.636 1.00 112.60 127 ASN F O 1
ATOM 15969 N N . LYS F 2 149 ? 62.275 102.703 67.989 1.00 110.50 128 LYS F N 1
ATOM 15970 C CA . LYS F 2 149 ? 60.890 103.126 67.835 1.00 111.92 128 LYS F CA 1
ATOM 15971 C C . LYS F 2 149 ? 60.294 103.583 69.161 1.00 114.68 128 LYS F C 1
ATOM 15972 O O . LYS F 2 149 ? 59.576 104.588 69.217 1.00 113.47 128 LYS F O 1
ATOM 15978 N N . ASN F 2 150 ? 60.581 102.862 70.246 1.00 115.68 129 ASN F N 1
ATOM 15979 C CA . ASN F 2 150 ? 59.939 103.142 71.524 1.00 114.04 129 ASN F CA 1
ATOM 15980 C C . ASN F 2 150 ? 60.888 103.643 72.604 1.00 112.28 129 ASN F C 1
ATOM 15981 O O . ASN F 2 150 ? 60.415 104.110 73.645 1.00 113.84 129 ASN F O 1
ATOM 15986 N N . ALA F 2 151 ? 62.202 103.552 72.401 1.00 111.04 130 ALA F N 1
ATOM 15987 C CA . ALA F 2 151 ? 63.129 103.965 73.450 1.00 114.28 130 ALA F CA 1
ATOM 15988 C C . ALA F 2 151 ? 63.169 105.482 73.598 1.00 118.36 130 ALA F C 1
ATOM 15989 O O . ALA F 2 151 ? 63.229 106.003 74.718 1.00 115.11 130 ALA F O 1
ATOM 15991 N N . GLU F 2 152 ? 63.150 106.211 72.483 1.00 117.15 131 GLU F N 1
ATOM 15992 C CA . GLU F 2 152 ? 63.214 107.669 72.495 1.00 112.77 131 GLU F CA 1
ATOM 15993 C C . GLU F 2 152 ? 62.312 108.217 71.400 1.00 108.13 131 GLU F C 1
ATOM 15994 O O . GLU F 2 152 ? 62.364 107.749 70.260 1.00 112.20 131 GLU F O 1
ATOM 16000 N N . LEU F 2 153 ? 61.489 109.209 71.743 1.00 103.59 132 LEU F N 1
ATOM 16001 C CA . LEU F 2 153 ? 60.543 109.745 70.769 1.00 102.30 132 LEU F CA 1
ATOM 16002 C C . LEU F 2 153 ? 61.250 110.592 69.717 1.00 106.23 132 LEU F C 1
ATOM 16003 O O . LEU F 2 153 ? 60.983 110.464 68.517 1.00 104.32 132 LEU F O 1
ATOM 16008 N N . PHE F 2 154 ? 62.158 111.462 70.151 1.00 109.46 133 PHE F N 1
ATOM 16009 C CA . PHE F 2 154 ? 62.799 112.434 69.276 1.00 113.62 133 PHE F CA 1
ATOM 16010 C C . PHE F 2 154 ? 64.192 112.722 69.811 1.00 114.92 133 PHE F C 1
ATOM 16011 O O . PHE F 2 154 ? 64.351 113.018 70.997 1.00 113.42 133 PHE F O 1
ATOM 16019 N N . LYS F 2 155 ? 65.195 112.642 68.942 1.00 114.85 134 LYS F N 1
ATOM 16020 C CA . LYS F 2 155 ? 66.564 112.859 69.389 1.00 111.34 134 LYS F CA 1
ATOM 16021 C C . LYS F 2 155 ? 66.765 114.303 69.816 1.00 105.30 134 LYS F C 1
ATOM 16022 O O . LYS F 2 155 ? 66.427 115.238 69.086 1.00 105.06 134 LYS F O 1
ATOM 16028 N N . VAL F 2 156 ? 67.311 114.473 71.013 1.00 102.12 135 VAL F N 1
ATOM 16029 C CA . VAL F 2 156 ? 67.592 115.809 71.500 1.00 102.35 135 VAL F CA 1
ATOM 16030 C C . VAL F 2 156 ? 69.089 115.953 71.689 1.00 104.93 135 VAL F C 1
ATOM 16031 O O . VAL F 2 156 ? 69.777 114.981 72.006 1.00 105.59 135 VAL F O 1
ATOM 16035 N N . ALA F 2 157 ? 69.601 117.155 71.482 1.00 108.35 136 ALA F N 1
ATOM 16036 C CA . ALA F 2 157 ? 71.025 117.406 71.602 1.00 108.38 136 ALA F CA 1
ATOM 16037 C C . ALA F 2 157 ? 71.430 117.494 73.068 1.00 109.41 136 ALA F C 1
ATOM 16038 O O . ALA F 2 157 ? 70.595 117.482 73.977 1.00 109.02 136 ALA F O 1
ATOM 16040 N N . ASP F 2 158 ? 72.741 117.568 73.291 1.00 110.49 137 ASP F N 1
ATOM 16041 C CA . ASP F 2 158 ? 73.265 117.605 74.652 1.00 109.72 137 ASP F CA 1
ATOM 16042 C C . ASP F 2 158 ? 73.041 118.971 75.288 1.00 104.60 137 ASP F C 1
ATOM 16043 O O . ASP F 2 158 ? 72.811 119.079 76.497 1.00 104.49 137 ASP F O 1
ATOM 16048 N N . SER F 2 159 ? 73.117 120.032 74.489 1.00 99.11 138 SER F N 1
ATOM 16049 C CA . SER F 2 159 ? 72.987 121.382 75.015 1.00 99.40 138 SER F CA 1
ATOM 16050 C C . SER F 2 159 ? 71.873 122.192 74.361 1.00 105.64 138 SER F C 1
ATOM 16051 O O . SER F 2 159 ? 71.701 123.363 74.712 1.00 111.45 138 SER F O 1
ATOM 16054 N N . ASP F 2 160 ? 71.124 121.618 73.418 1.00 106.53 139 ASP F N 1
ATOM 16055 C CA . ASP F 2 160 ? 70.030 122.364 72.800 1.00 108.23 139 ASP F CA 1
ATOM 16056 C C . ASP F 2 160 ? 68.896 122.596 73.790 1.00 96.47 139 ASP F C 1
ATOM 16057 O O . ASP F 2 160 ? 68.202 123.616 73.724 1.00 90.81 139 ASP F O 1
ATOM 16062 N N . ILE F 2 161 ? 68.688 121.656 74.699 1.00 94.05 140 ILE F N 1
ATOM 16063 C CA . ILE F 2 161 ? 67.665 121.812 75.738 1.00 92.43 140 ILE F CA 1
ATOM 16064 C C . ILE F 2 161 ? 68.081 122.928 76.685 1.00 94.40 140 ILE F C 1
ATOM 16065 O O . ILE F 2 161 ? 69.178 122.862 77.266 1.00 98.14 140 ILE F O 1
ATOM 16070 N N . PRO F 2 162 ? 67.267 123.947 76.886 1.00 91.82 141 PRO F N 1
ATOM 16071 C CA . PRO F 2 162 ? 67.631 125.009 77.831 1.00 91.18 141 PRO F CA 1
ATOM 16072 C C . PRO F 2 162 ? 67.531 124.494 79.255 1.00 87.82 141 PRO F C 1
ATOM 16073 O O . PRO F 2 162 ? 66.434 124.286 79.782 1.00 90.11 141 PRO F O 1
ATOM 16077 N N . SER F 2 163 ? 68.681 124.267 79.880 1.00 82.04 142 SER F N 1
ATOM 16078 C CA . SER F 2 163 ? 68.725 123.904 81.286 1.00 83.68 142 SER F CA 1
ATOM 16079 C C . SER F 2 163 ? 69.300 125.017 82.145 1.00 84.86 142 SER F C 1
ATOM 16080 O O . SER F 2 163 ? 69.102 125.031 83.361 1.00 85.94 142 SER F O 1
ATOM 16083 N N . ALA F 2 164 ? 70.019 125.956 81.534 1.00 82.51 143 ALA F N 1
ATOM 16084 C CA . ALA F 2 164 ? 70.582 127.060 82.298 1.00 81.56 143 ALA F CA 1
ATOM 16085 C C . ALA F 2 164 ? 69.741 128.320 82.159 1.00 83.02 143 ALA F C 1
ATOM 16086 O O . ALA F 2 164 ? 69.993 129.320 82.839 1.00 84.27 143 ALA F O 1
ATOM 16088 N N . GLU F 2 165 ? 68.748 128.304 81.270 1.00 87.15 144 GLU F N 1
ATOM 16089 C CA . GLU F 2 165 ? 67.970 129.516 81.026 1.00 88.97 144 GLU F CA 1
ATOM 16090 C C . GLU F 2 165 ? 66.715 129.569 81.891 1.00 85.23 144 GLU F C 1
ATOM 16091 O O . GLU F 2 165 ? 66.180 130.653 82.147 1.00 88.18 144 GLU F O 1
ATOM 16097 N N . VAL F 2 166 ? 66.218 128.419 82.336 1.00 78.08 145 VAL F N 1
ATOM 16098 C CA . VAL F 2 166 ? 65.060 128.400 83.224 1.00 72.78 145 VAL F CA 1
ATOM 16099 C C . VAL F 2 166 ? 65.478 128.984 84.571 1.00 71.97 145 VAL F C 1
ATOM 16100 O O . VAL F 2 166 ? 66.467 128.550 85.165 1.00 72.28 145 VAL F O 1
ATOM 16104 N N . LYS F 2 167 ? 64.729 129.969 85.061 1.00 71.46 146 LYS F N 1
ATOM 16105 C CA . LYS F 2 167 ? 65.158 130.746 86.214 1.00 72.62 146 LYS F CA 1
ATOM 16106 C C . LYS F 2 167 ? 64.075 130.972 87.263 1.00 77.52 146 LYS F C 1
ATOM 16107 O O . LYS F 2 167 ? 64.396 131.433 88.362 1.00 77.90 146 LYS F O 1
ATOM 16113 N N . ALA F 2 168 ? 62.810 130.679 86.971 1.00 77.18 147 ALA F N 1
ATOM 16114 C CA . ALA F 2 168 ? 61.756 130.960 87.937 1.00 71.39 147 ALA F CA 1
ATOM 16115 C C . ALA F 2 168 ? 60.663 129.908 87.841 1.00 66.52 147 ALA F C 1
ATOM 16116 O O . ALA F 2 168 ? 60.322 129.431 86.756 1.00 65.69 147 ALA F O 1
ATOM 16118 N N . TYR F 2 169 ? 60.095 129.578 88.997 1.00 62.75 148 TYR F N 1
ATOM 16119 C CA . TYR F 2 169 ? 59.160 128.471 89.119 1.00 62.73 148 TYR F CA 1
ATOM 16120 C C . TYR F 2 169 ? 57.876 128.969 89.761 1.00 71.73 148 TYR F C 1
ATOM 16121 O O . TYR F 2 169 ? 57.929 129.752 90.712 1.00 76.61 148 TYR F O 1
ATOM 16130 N N . TYR F 2 170 ? 56.733 128.507 89.252 1.00 71.64 149 TYR F N 1
ATOM 16131 C CA . TYR F 2 170 ? 55.436 128.784 89.857 1.00 62.44 149 TYR F CA 1
ATOM 16132 C C . TYR F 2 170 ? 55.019 127.601 90.722 1.00 64.01 149 TYR F C 1
ATOM 16133 O O . TYR F 2 170 ? 55.036 126.457 90.262 1.00 66.03 149 TYR F O 1
ATOM 16142 N N . VAL F 2 171 ? 54.649 127.872 91.967 1.00 60.81 150 VAL F N 1
ATOM 16143 C CA . VAL F 2 171 ? 54.202 126.838 92.891 1.00 61.22 150 VAL F CA 1
ATOM 16144 C C . VAL F 2 171 ? 52.827 127.223 93.410 1.00 65.04 150 VAL F C 1
ATOM 16145 O O . VAL F 2 171 ? 52.634 128.343 93.892 1.00 70.28 150 VAL F O 1
ATOM 16149 N N . LYS F 2 172 ? 51.877 126.297 93.310 1.00 64.41 151 LYS F N 1
ATOM 16150 C CA . LYS F 2 172 ? 50.484 126.519 93.684 1.00 61.11 151 LYS F CA 1
ATOM 16151 C C . LYS F 2 172 ? 50.164 125.700 94.926 1.00 61.65 151 LYS F C 1
ATOM 16152 O O . LYS F 2 172 ? 50.160 124.467 94.868 1.00 66.32 151 LYS F O 1
ATOM 16158 N N . GLU F 2 173 ? 49.871 126.372 96.034 1.00 57.78 152 GLU F N 1
ATOM 16159 C CA . GLU F 2 173 ? 49.744 125.703 97.319 1.00 59.68 152 GLU F CA 1
ATOM 16160 C C . GLU F 2 173 ? 48.450 126.098 98.013 1.00 62.96 152 GLU F C 1
ATOM 16161 O O . GLU F 2 173 ? 47.808 127.085 97.651 1.00 65.50 152 GLU F O 1
ATOM 16167 N N . GLU F 2 174 ? 48.061 125.314 99.014 1.00 63.90 153 GLU F N 1
ATOM 16168 C CA . GLU F 2 174 ? 46.879 125.612 99.807 1.00 60.40 153 GLU F CA 1
ATOM 16169 C C . GLU F 2 174 ? 47.183 125.388 101.278 1.00 61.44 153 GLU F C 1
ATOM 16170 O O . GLU F 2 174 ? 47.970 124.507 101.628 1.00 67.30 153 GLU F O 1
ATOM 16176 N N . TRP F 2 175 ? 46.583 126.206 102.132 1.00 59.54 154 TRP F N 1
ATOM 16177 C CA . TRP F 2 175 ? 46.695 126.051 103.573 1.00 59.14 154 TRP F CA 1
ATOM 16178 C C . TRP F 2 175 ? 45.361 125.538 104.092 1.00 61.21 154 TRP F C 1
ATOM 16179 O O . TRP F 2 175 ? 44.323 126.146 103.823 1.00 68.06 154 TRP F O 1
ATOM 16190 N N . TYR F 2 176 ? 45.375 124.440 104.843 1.00 62.36 155 TYR F N 1
ATOM 16191 C CA . TYR F 2 176 ? 44.124 123.825 105.254 1.00 68.04 155 TYR F CA 1
ATOM 16192 C C . TYR F 2 176 ? 44.169 123.465 106.729 1.00 67.73 155 TYR F C 1
ATOM 16193 O O . TYR F 2 176 ? 45.237 123.296 107.316 1.00 70.47 155 TYR F O 1
ATOM 16202 N N . PHE F 2 177 ? 42.981 123.362 107.316 1.00 64.24 156 PHE F N 1
ATOM 16203 C CA . PHE F 2 177 ? 42.790 123.098 108.735 1.00 63.49 156 PHE F CA 1
ATOM 16204 C C . PHE F 2 177 ? 42.337 121.658 108.915 1.00 67.26 156 PHE F C 1
ATOM 16205 O O . PHE F 2 177 ? 41.208 121.318 108.556 1.00 70.14 156 PHE F O 1
ATOM 16213 N N . THR F 2 178 ? 43.230 120.869 109.518 1.00 68.25 157 THR F N 1
ATOM 16214 C CA . THR F 2 178 ? 42.937 119.473 109.792 1.00 72.93 157 THR F CA 1
ATOM 16215 C C . THR F 2 178 ? 41.758 119.371 110.776 1.00 78.46 157 THR F C 1
ATOM 16216 O O . THR F 2 178 ? 41.787 120.008 111.827 1.00 79.12 157 THR F O 1
ATOM 16220 N N . PRO F 2 179 ? 40.709 118.585 110.444 1.00 79.97 158 PRO F N 1
ATOM 16221 C CA . PRO F 2 179 ? 39.622 118.527 111.430 1.00 79.24 158 PRO F CA 1
ATOM 16222 C C . PRO F 2 179 ? 39.926 117.649 112.632 1.00 80.69 158 PRO F C 1
ATOM 16223 O O . PRO F 2 179 ? 39.609 118.017 113.766 1.00 80.54 158 PRO F O 1
ATOM 16227 N N . THR F 2 180 ? 40.538 116.488 112.401 1.00 82.02 159 THR F N 1
ATOM 16228 C CA . THR F 2 180 ? 40.695 115.511 113.473 1.00 81.29 159 THR F CA 1
ATOM 16229 C C . THR F 2 180 ? 41.820 115.889 114.431 1.00 80.33 159 THR F C 1
ATOM 16230 O O . THR F 2 180 ? 41.854 115.417 115.571 1.00 79.01 159 THR F O 1
ATOM 16234 N N . ASN F 2 181 ? 42.758 116.722 113.989 1.00 77.96 160 ASN F N 1
ATOM 16235 C CA . ASN F 2 181 ? 43.916 117.070 114.803 1.00 75.47 160 ASN F CA 1
ATOM 16236 C C . ASN F 2 181 ? 44.013 118.558 115.108 1.00 81.14 160 ASN F C 1
ATOM 16237 O O . ASN F 2 181 ? 44.752 118.940 116.020 1.00 82.69 160 ASN F O 1
ATOM 16242 N N . SER F 2 182 ? 43.304 119.397 114.359 1.00 81.36 161 SER F N 1
ATOM 16243 C CA . SER F 2 182 ? 43.284 120.847 114.557 1.00 81.05 161 SER F CA 1
ATOM 16244 C C . SER F 2 182 ? 44.693 121.437 114.607 1.00 80.41 161 SER F C 1
ATOM 16245 O O . SER F 2 182 ? 45.143 121.969 115.622 1.00 75.52 161 SER F O 1
ATOM 16248 N N . ASP F 2 183 ? 45.395 121.329 113.478 1.00 81.64 162 ASP F N 1
ATOM 16249 C CA . ASP F 2 183 ? 46.665 122.008 113.246 1.00 79.44 162 ASP F CA 1
ATOM 16250 C C . ASP F 2 183 ? 46.703 122.414 111.783 1.00 75.57 162 ASP F C 1
ATOM 16251 O O . ASP F 2 183 ? 46.051 121.779 110.949 1.00 78.61 162 ASP F O 1
ATOM 16256 N N . VAL F 2 184 ? 47.458 123.467 111.468 1.00 69.26 163 VAL F N 1
ATOM 16257 C CA . VAL F 2 184 ? 47.550 123.930 110.088 1.00 69.25 163 VAL F CA 1
ATOM 16258 C C . VAL F 2 184 ? 48.649 123.172 109.352 1.00 70.85 163 VAL F C 1
ATOM 16259 O O . VAL F 2 184 ? 49.613 122.692 109.959 1.00 75.39 163 VAL F O 1
ATOM 16263 N N . ASP F 2 185 ? 48.507 123.064 108.031 1.00 68.18 164 ASP F N 1
ATOM 16264 C CA . ASP F 2 185 ? 49.443 122.311 107.207 1.00 67.65 164 ASP F CA 1
ATOM 16265 C C . ASP F 2 185 ? 49.353 122.807 105.773 1.00 66.85 164 ASP F C 1
ATOM 16266 O O . ASP F 2 185 ? 48.407 123.503 105.402 1.00 69.75 164 ASP F O 1
ATOM 16271 N N . ILE F 2 186 ? 50.345 122.444 104.963 1.00 62.04 165 ILE F N 1
ATOM 16272 C CA . ILE F 2 186 ? 50.460 122.917 103.588 1.00 58.96 165 ILE F CA 1
ATOM 16273 C C . ILE F 2 186 ? 50.526 121.724 102.648 1.00 61.13 165 ILE F C 1
ATOM 16274 O O . ILE F 2 186 ? 51.090 120.682 102.998 1.00 69.04 165 ILE F O 1
ATOM 16279 N N . LYS F 2 187 ? 49.954 121.877 101.460 1.00 59.06 166 LYS F N 1
ATOM 16280 C CA . LYS F 2 187 ? 49.984 120.856 100.425 1.00 59.99 166 LYS F CA 1
ATOM 16281 C C . LYS F 2 187 ? 50.271 121.507 99.083 1.00 62.11 166 LYS F C 1
ATOM 16282 O O . LYS F 2 187 ? 49.806 122.617 98.814 1.00 68.64 166 LYS F O 1
ATOM 16288 N N . ILE F 2 188 ? 51.034 120.820 98.242 1.00 60.46 167 ILE F N 1
ATOM 16289 C CA . ILE F 2 188 ? 51.416 121.332 96.931 1.00 61.69 167 ILE F CA 1
ATOM 16290 C C . ILE F 2 188 ? 50.594 120.625 95.865 1.00 66.66 167 ILE F C 1
ATOM 16291 O O . ILE F 2 188 ? 50.394 119.407 95.933 1.00 73.27 167 ILE F O 1
ATOM 16296 N N . GLN F 2 189 ? 50.110 121.386 94.885 1.00 62.91 168 GLN F N 1
ATOM 16297 C CA . GLN F 2 189 ? 49.328 120.838 93.784 1.00 62.78 168 GLN F CA 1
ATOM 16298 C C . GLN F 2 189 ? 50.070 120.819 92.459 1.00 59.80 168 GLN F C 1
ATOM 16299 O O . GLN F 2 189 ? 50.068 119.799 91.772 1.00 61.00 168 GLN F O 1
ATOM 16305 N N . ALA F 2 190 ? 50.709 121.914 92.071 1.00 58.06 169 ALA F N 1
ATOM 16306 C CA . ALA F 2 190 ? 51.213 122.021 90.712 1.00 60.32 169 ALA F CA 1
ATOM 16307 C C . ALA F 2 190 ? 52.499 122.831 90.679 1.00 62.30 169 ALA F C 1
ATOM 16308 O O . ALA F 2 190 ? 52.827 123.558 91.617 1.00 64.84 169 ALA F O 1
ATOM 16310 N N . ILE F 2 191 ? 53.233 122.682 89.578 1.00 63.52 170 ILE F N 1
ATOM 16311 C CA . ILE F 2 191 ? 54.518 123.339 89.368 1.00 60.40 170 ILE F CA 1
ATOM 16312 C C . ILE F 2 191 ? 54.663 123.657 87.886 1.00 61.38 170 ILE F C 1
ATOM 16313 O O . ILE F 2 191 ? 54.483 122.775 87.042 1.00 61.81 170 ILE F O 1
ATOM 16318 N N . CYS F 2 192 ? 55.002 124.901 87.563 1.00 61.32 171 CYS F N 1
ATOM 16319 C CA . CYS F 2 192 ? 55.191 125.300 86.171 1.00 63.57 171 CYS F CA 1
ATOM 16320 C C . CYS F 2 192 ? 56.467 126.091 86.006 1.00 65.39 171 CYS F C 1
ATOM 16321 O O . CYS F 2 192 ? 56.724 127.013 86.775 1.00 68.41 171 CYS F O 1
ATOM 16324 N N . PRO F 2 193 ? 57.289 125.731 84.997 1.00 67.75 172 PRO F N 1
ATOM 16325 C CA . PRO F 2 193 ? 58.560 126.428 84.820 1.00 69.63 172 PRO F CA 1
ATOM 16326 C C . PRO F 2 193 ? 58.487 127.495 83.735 1.00 75.36 172 PRO F C 1
ATOM 16327 O O . PRO F 2 193 ? 57.902 127.258 82.677 1.00 77.63 172 PRO F O 1
ATOM 16331 N N . ILE F 2 194 ? 59.068 128.658 83.993 1.00 75.21 173 ILE F N 1
ATOM 16332 C CA . ILE F 2 194 ? 59.093 129.723 82.997 1.00 75.94 173 ILE F CA 1
ATOM 16333 C C . ILE F 2 194 ? 60.525 130.017 82.604 1.00 78.71 173 ILE F C 1
ATOM 16334 O O . ILE F 2 194 ? 61.439 129.804 83.396 1.00 81.62 173 ILE F O 1
ATOM 16339 N N . MET F 2 195 ? 60.733 130.500 81.385 1.00 81.86 174 MET F N 1
ATOM 16340 C CA . MET F 2 195 ? 62.092 130.746 80.909 1.00 89.51 174 MET F CA 1
ATOM 16341 C C . MET F 2 195 ? 62.269 132.158 80.374 1.00 99.32 174 MET F C 1
ATOM 16342 O O . MET F 2 195 ? 61.294 132.890 80.213 1.00 102.19 174 MET F O 1
ATOM 16347 N N . THR F 2 196 ? 63.512 132.544 80.095 1.00 99.32 175 THR F N 1
ATOM 16348 C CA . THR F 2 196 ? 63.782 133.874 79.553 1.00 100.21 175 THR F CA 1
ATOM 16349 C C . THR F 2 196 ? 64.493 133.805 78.205 1.00 107.07 175 THR F C 1
ATOM 16350 O O . THR F 2 196 ? 65.326 132.927 77.990 1.00 104.71 175 THR F O 1
ATOM 16354 N N . GLY F 2 197 ? 64.174 134.726 77.298 1.00 115.11 176 GLY F N 1
ATOM 16355 C CA . GLY F 2 197 ? 64.769 134.726 75.976 1.00 121.08 176 GLY F CA 1
ATOM 16356 C C . GLY F 2 197 ? 65.135 136.129 75.531 1.00 130.35 176 GLY F C 1
ATOM 16357 O O . GLY F 2 197 ? 64.645 137.128 76.065 1.00 128.69 176 GLY F O 1
ATOM 16358 N N . GLN F 2 198 ? 66.020 136.184 74.539 1.00 134.22 177 GLN F N 1
ATOM 16359 C CA . GLN F 2 198 ? 66.499 137.451 73.993 1.00 138.99 177 GLN F CA 1
ATOM 16360 C C . GLN F 2 198 ? 65.541 137.928 72.904 1.00 140.32 177 GLN F C 1
ATOM 16361 O O . GLN F 2 198 ? 64.839 137.119 72.293 1.00 140.46 177 GLN F O 1
ATOM 16367 N N . ASP F 2 199 ? 65.498 139.252 72.691 1.00 143.58 178 ASP F N 1
ATOM 16368 C CA . ASP F 2 199 ? 64.522 139.911 71.827 1.00 150.56 178 ASP F CA 1
ATOM 16369 C C . ASP F 2 199 ? 65.222 141.135 71.240 1.00 155.15 178 ASP F C 1
ATOM 16370 O O . ASP F 2 199 ? 66.224 141.606 71.774 1.00 154.86 178 ASP F O 1
ATOM 16375 N N . GLU F 2 200 ? 64.707 141.653 70.122 1.00 158.37 179 GLU F N 1
ATOM 16376 C CA . GLU F 2 200 ? 65.394 142.732 69.393 1.00 158.57 179 GLU F CA 1
ATOM 16377 C C . GLU F 2 200 ? 65.508 143.997 70.234 1.00 159.08 179 GLU F C 1
ATOM 16378 O O . GLU F 2 200 ? 66.549 144.655 70.244 1.00 158.34 179 GLU F O 1
ATOM 16384 N N . PHE F 2 201 ? 64.433 144.368 70.942 1.00 161.95 180 PHE F N 1
ATOM 16385 C CA . PHE F 2 201 ? 64.457 145.551 71.792 1.00 166.84 180 PHE F CA 1
ATOM 16386 C C . PHE F 2 201 ? 65.083 145.274 73.147 1.00 166.29 180 PHE F C 1
ATOM 16387 O O . PHE F 2 201 ? 65.039 146.140 74.032 1.00 164.08 180 PHE F O 1
ATOM 16395 N N . GLY F 2 202 ? 65.683 144.102 73.327 1.00 162.54 181 GLY F N 1
ATOM 16396 C CA . GLY F 2 202 ? 66.192 143.738 74.628 1.00 156.11 181 GLY F CA 1
ATOM 16397 C C . GLY F 2 202 ? 65.119 143.692 75.681 1.00 155.07 181 GLY F C 1
ATOM 16398 O O . GLY F 2 202 ? 65.345 144.148 76.803 1.00 150.78 181 GLY F O 1
ATOM 16399 N N . GLU F 2 203 ? 63.934 143.186 75.335 1.00 155.95 182 GLU F N 1
ATOM 16400 C CA . GLU F 2 203 ? 62.838 143.018 76.291 1.00 153.05 182 GLU F CA 1
ATOM 16401 C C . GLU F 2 203 ? 63.019 141.671 76.970 1.00 145.54 182 GLU F C 1
ATOM 16402 O O . GLU F 2 203 ? 62.874 140.617 76.352 1.00 136.11 182 GLU F O 1
ATOM 16408 N N . VAL F 2 204 ? 63.351 141.706 78.259 1.00 145.40 183 VAL F N 1
ATOM 16409 C CA . VAL F 2 204 ? 63.454 140.476 79.029 1.00 133.87 183 VAL F CA 1
ATOM 16410 C C . VAL F 2 204 ? 62.063 139.880 79.174 1.00 126.24 183 VAL F C 1
ATOM 16411 O O . VAL F 2 204 ? 61.249 140.350 79.976 1.00 126.19 183 VAL F O 1
ATOM 16415 N N . ARG F 2 205 ? 61.791 138.830 78.408 1.00 121.27 184 ARG F N 1
ATOM 16416 C CA . ARG F 2 205 ? 60.464 138.246 78.317 1.00 119.11 184 ARG F CA 1
ATOM 16417 C C . ARG F 2 205 ? 60.374 137.064 79.265 1.00 108.12 184 ARG F C 1
ATOM 16418 O O . ARG F 2 205 ? 61.342 136.315 79.423 1.00 105.68 184 ARG F O 1
ATOM 16426 N N . ASN F 2 206 ? 59.226 136.886 79.901 1.00 104.81 185 ASN F N 1
ATOM 16427 C CA . ASN F 2 206 ? 59.039 135.728 80.761 1.00 101.84 185 ASN F CA 1
ATOM 16428 C C . ASN F 2 206 ? 57.876 134.924 80.220 1.00 100.82 185 ASN F C 1
ATOM 16429 O O . ASN F 2 206 ? 56.744 135.404 80.201 1.00 104.22 185 ASN F O 1
ATOM 16434 N N . GLN F 2 207 ? 58.145 133.707 79.768 1.00 94.78 186 GLN F N 1
ATOM 16435 C CA . GLN F 2 207 ? 57.095 132.897 79.171 1.00 88.69 186 GLN F CA 1
ATOM 16436 C C . GLN F 2 207 ? 56.968 131.554 79.862 1.00 84.27 186 GLN F C 1
ATOM 16437 O O . GLN F 2 207 ? 57.961 130.855 80.052 1.00 83.63 186 GLN F O 1
ATOM 16443 N N . PRO F 2 208 ? 55.743 131.187 80.250 1.00 81.79 187 PRO F N 1
ATOM 16444 C CA . PRO F 2 208 ? 55.528 129.874 80.860 1.00 81.61 187 PRO F CA 1
ATOM 16445 C C . PRO F 2 208 ? 55.612 128.775 79.816 1.00 81.96 187 PRO F C 1
ATOM 16446 O O . PRO F 2 208 ? 55.503 129.063 78.627 1.00 84.84 187 PRO F O 1
ATOM 16450 N N . LEU F 2 209 ? 55.810 127.534 80.246 1.00 78.33 188 LEU F N 1
ATOM 16451 C CA . LEU F 2 209 ? 55.935 126.428 79.306 1.00 77.90 188 LEU F CA 1
ATOM 16452 C C . LEU F 2 209 ? 54.775 125.447 79.420 1.00 77.25 188 LEU F C 1
ATOM 16453 O O . LEU F 2 209 ? 54.126 125.138 78.423 1.00 81.22 188 LEU F O 1
ATOM 16458 N N . PHE F 2 210 ? 54.509 124.958 80.628 1.00 75.76 189 PHE F N 1
ATOM 16459 C CA . PHE F 2 210 ? 53.431 123.995 80.825 1.00 77.81 189 PHE F CA 1
ATOM 16460 C C . PHE F 2 210 ? 53.169 123.713 82.297 1.00 79.23 189 PHE F C 1
ATOM 16461 O O . PHE F 2 210 ? 54.061 123.869 83.128 1.00 80.54 189 PHE F O 1
ATOM 16469 N N . TRP F 2 211 ? 51.950 123.298 82.628 1.00 75.15 190 TRP F N 1
ATOM 16470 C CA . TRP F 2 211 ? 51.633 122.951 84.002 1.00 69.57 190 TRP F CA 1
ATOM 16471 C C . TRP F 2 211 ? 52.032 121.506 84.280 1.00 72.38 190 TRP F C 1
ATOM 16472 O O . TRP F 2 211 ? 52.341 120.738 83.370 1.00 76.28 190 TRP F O 1
ATOM 16483 N N . ILE F 2 212 ? 52.020 121.142 85.558 1.00 69.31 191 ILE F N 1
ATOM 16484 C CA . ILE F 2 212 ? 52.380 119.795 85.989 1.00 63.77 191 ILE F CA 1
ATOM 16485 C C . ILE F 2 212 ? 51.520 119.408 87.186 1.00 60.99 191 ILE F C 1
ATOM 16486 O O . ILE F 2 212 ? 51.358 120.212 88.111 1.00 60.81 191 ILE F O 1
ATOM 16491 N N . PRO F 2 213 ? 50.943 118.211 87.219 1.00 60.55 192 PRO F N 1
ATOM 16492 C CA . PRO F 2 213 ? 50.317 117.731 88.452 1.00 60.12 192 PRO F CA 1
ATOM 16493 C C . PRO F 2 213 ? 51.347 117.118 89.386 1.00 66.49 192 PRO F C 1
ATOM 16494 O O . PRO F 2 213 ? 52.312 116.484 88.958 1.00 71.23 192 PRO F O 1
ATOM 16498 N N . TYR F 2 214 ? 51.164 117.350 90.681 1.00 67.78 193 TYR F N 1
ATOM 16499 C CA . TYR F 2 214 ? 52.131 116.869 91.664 1.00 65.20 193 TYR F CA 1
ATOM 16500 C C . TYR F 2 214 ? 52.174 115.353 91.759 1.00 68.36 193 TYR F C 1
ATOM 16501 O O . TYR F 2 214 ? 53.244 114.764 91.895 1.00 70.16 193 TYR F O 1
ATOM 16510 N N . GLU F 2 215 ? 51.012 114.715 91.697 1.00 69.19 194 GLU F N 1
ATOM 16511 C CA . GLU F 2 215 ? 50.976 113.261 91.846 1.00 70.97 194 GLU F CA 1
ATOM 16512 C C . GLU F 2 215 ? 51.752 112.528 90.761 1.00 74.33 194 GLU F C 1
ATOM 16513 O O . GLU F 2 215 ? 52.438 111.547 91.047 1.00 76.88 194 GLU F O 1
ATOM 16519 N N . ASN F 2 216 ? 51.661 112.995 89.522 1.00 72.86 195 ASN F N 1
ATOM 16520 C CA . ASN F 2 216 ? 52.306 112.305 88.418 1.00 72.12 195 ASN F CA 1
ATOM 16521 C C . ASN F 2 216 ? 53.803 112.310 88.633 1.00 73.27 195 ASN F C 1
ATOM 16522 O O . ASN F 2 216 ? 54.494 111.364 88.263 1.00 76.16 195 ASN F O 1
ATOM 16527 N N . ILE F 2 217 ? 54.305 113.379 89.239 1.00 72.02 196 ILE F N 1
ATOM 16528 C CA . ILE F 2 217 ? 55.756 113.487 89.446 1.00 71.79 196 ILE F CA 1
ATOM 16529 C C . ILE F 2 217 ? 56.271 112.868 90.751 1.00 74.72 196 ILE F C 1
ATOM 16530 O O . ILE F 2 217 ? 57.459 112.558 90.861 1.00 79.54 196 ILE F O 1
ATOM 16535 N N . ARG F 2 218 ? 55.397 112.674 91.734 1.00 72.59 197 ARG F N 1
ATOM 16536 C CA . ARG F 2 218 ? 55.833 112.147 93.027 1.00 76.15 197 ARG F CA 1
ATOM 16537 C C . ARG F 2 218 ? 56.825 110.975 92.983 1.00 80.61 197 ARG F C 1
ATOM 16538 O O . ARG F 2 218 ? 57.805 110.976 93.728 1.00 84.29 197 ARG F O 1
ATOM 16546 N N . PRO F 2 219 ? 56.588 109.972 92.118 1.00 78.51 198 PRO F N 1
ATOM 16547 C CA . PRO F 2 219 ? 57.487 108.799 92.182 1.00 79.83 198 PRO F CA 1
ATOM 16548 C C . PRO F 2 219 ? 58.837 108.909 91.467 1.00 80.16 198 PRO F C 1
ATOM 16549 O O . PRO F 2 219 ? 59.765 108.205 91.862 1.00 81.13 198 PRO F O 1
ATOM 16553 N N . TYR F 2 220 ? 58.959 109.755 90.455 1.00 75.61 199 TYR F N 1
ATOM 16554 C CA . TYR F 2 220 ? 60.179 109.843 89.667 1.00 71.53 199 TYR F CA 1
ATOM 16555 C C . TYR F 2 220 ? 61.233 110.585 90.441 1.00 75.50 199 TYR F C 1
ATOM 16556 O O . TYR F 2 220 ? 62.413 110.235 90.400 1.00 82.99 199 TYR F O 1
ATOM 16565 N N . ILE F 2 221 ? 60.809 111.614 91.155 1.00 78.71 200 ILE F N 1
ATOM 16566 C CA . ILE F 2 221 ? 61.770 112.436 91.904 1.00 83.24 200 ILE F CA 1
ATOM 16567 C C . ILE F 2 221 ? 62.110 111.975 93.324 1.00 85.18 200 ILE F C 1
ATOM 16568 O O . ILE F 2 221 ? 63.030 112.516 93.937 1.00 87.66 200 ILE F O 1
ATOM 16573 N N . ALA F 2 222 ? 61.407 110.971 93.837 1.00 83.26 201 ALA F N 1
ATOM 16574 C CA . ALA F 2 222 ? 61.598 110.555 95.239 1.00 86.02 201 ALA F CA 1
ATOM 16575 C C . ALA F 2 222 ? 62.890 109.789 95.601 1.00 90.97 201 ALA F C 1
ATOM 16576 O O . ALA F 2 222 ? 63.045 109.376 96.749 1.00 90.96 201 ALA F O 1
ATOM 16578 N N . ARG F 2 223 ? 63.807 109.633 94.651 1.00 92.95 202 ARG F N 1
ATOM 16579 C CA . ARG F 2 223 ? 65.021 108.868 94.929 1.00 95.04 202 ARG F CA 1
ATOM 16580 C C . ARG F 2 223 ? 66.315 109.537 94.451 1.00 97.50 202 ARG F C 1
ATOM 16581 O O . ARG F 2 223 ? 67.405 109.078 94.788 1.00 97.01 202 ARG F O 1
ATOM 16589 N N . GLU F 2 224 ? 66.208 110.614 93.679 1.00 99.05 203 GLU F N 1
ATOM 16590 C CA . GLU F 2 224 ? 67.412 111.316 93.253 1.00 101.01 203 GLU F CA 1
ATOM 16591 C C . GLU F 2 224 ? 67.876 112.281 94.338 1.00 101.02 203 GLU F C 1
ATOM 16592 O O . GLU F 2 224 ? 67.075 113.014 94.921 1.00 98.61 203 GLU F O 1
ATOM 16598 N N . ARG F 2 225 ? 69.181 112.292 94.595 1.00 97.97 204 ARG F N 1
ATOM 16599 C CA . ARG F 2 225 ? 69.758 112.976 95.745 1.00 92.47 204 ARG F CA 1
ATOM 16600 C C . ARG F 2 225 ? 70.478 114.242 95.302 1.00 92.90 204 ARG F C 1
ATOM 16601 O O . ARG F 2 225 ? 71.197 114.231 94.300 1.00 94.06 204 ARG F O 1
ATOM 16609 N N . VAL F 2 226 ? 70.285 115.326 96.054 1.00 90.30 205 VAL F N 1
ATOM 16610 C CA . VAL F 2 226 ? 70.993 116.580 95.841 1.00 87.42 205 VAL F CA 1
ATOM 16611 C C . VAL F 2 226 ? 71.354 117.176 97.197 1.00 89.56 205 VAL F C 1
ATOM 16612 O O . VAL F 2 226 ? 70.751 116.860 98.222 1.00 91.71 205 VAL F O 1
ATOM 16616 N N . MET F 2 227 ? 72.343 118.065 97.185 1.00 88.96 206 MET F N 1
ATOM 16617 C CA . MET F 2 227 ? 72.815 118.713 98.396 1.00 85.88 206 MET F CA 1
ATOM 16618 C C . MET F 2 227 ? 71.753 119.653 98.956 1.00 87.92 206 MET F C 1
ATOM 16619 O O . MET F 2 227 ? 70.683 119.842 98.374 1.00 89.54 206 MET F O 1
ATOM 16624 N N . LEU F 2 228 ? 72.059 120.249 100.110 1.00 87.00 207 LEU F N 1
ATOM 16625 C CA . LEU F 2 228 ? 71.119 121.133 100.784 1.00 89.97 207 LEU F CA 1
ATOM 16626 C C . LEU F 2 228 ? 71.695 122.485 101.172 1.00 87.30 207 LEU F C 1
ATOM 16627 O O . LEU F 2 228 ? 70.970 123.295 101.758 1.00 88.17 207 LEU F O 1
ATOM 16632 N N . SER F 2 229 ? 72.959 122.758 100.870 1.00 82.02 208 SER F N 1
ATOM 16633 C CA . SER F 2 229 ? 73.566 124.018 101.271 1.00 77.73 208 SER F CA 1
ATOM 16634 C C . SER F 2 229 ? 74.746 124.301 100.353 1.00 76.79 208 SER F C 1
ATOM 16635 O O . SER F 2 229 ? 75.168 123.445 99.574 1.00 81.01 208 SER F O 1
ATOM 16638 N N . SER F 2 230 ? 75.260 125.527 100.437 1.00 74.82 209 SER F N 1
ATOM 16639 C CA . SER F 2 230 ? 76.476 125.899 99.732 1.00 74.46 209 SER F CA 1
ATOM 16640 C C . SER F 2 230 ? 77.739 125.673 100.551 1.00 70.89 209 SER F C 1
ATOM 16641 O O . SER F 2 230 ? 78.834 125.690 99.982 1.00 71.44 209 SER F O 1
ATOM 16644 N N . LEU F 2 231 ? 77.622 125.468 101.859 1.00 69.13 210 LEU F N 1
ATOM 16645 C CA . LEU F 2 231 ? 78.779 125.248 102.713 1.00 70.67 210 LEU F CA 1
ATOM 16646 C C . LEU F 2 231 ? 78.860 123.831 103.257 1.00 73.66 210 LEU F C 1
ATOM 16647 O O . LEU F 2 231 ? 79.567 123.602 104.242 1.00 75.11 210 LEU F O 1
ATOM 16652 N N . ASN F 2 232 ? 78.111 122.905 102.663 1.00 75.74 211 ASN F N 1
ATOM 16653 C CA . ASN F 2 232 ? 78.140 121.496 103.066 1.00 74.32 211 ASN F CA 1
ATOM 16654 C C . ASN F 2 232 ? 77.678 120.795 101.813 1.00 73.10 211 ASN F C 1
ATOM 16655 O O . ASN F 2 232 ? 76.657 121.180 101.242 1.00 77.71 211 ASN F O 1
ATOM 16660 N N . ASN F 2 233 ? 78.398 119.771 101.364 1.00 68.40 212 ASN F N 1
ATOM 16661 C CA . ASN F 2 233 ? 78.047 119.174 100.082 1.00 70.57 212 ASN F CA 1
ATOM 16662 C C . ASN F 2 233 ? 77.770 117.680 100.153 1.00 80.71 212 ASN F C 1
ATOM 16663 O O . ASN F 2 233 ? 78.172 116.946 99.242 1.00 85.55 212 ASN F O 1
ATOM 16668 N N . THR F 2 234 ? 77.099 117.192 101.192 1.00 82.30 213 THR F N 1
ATOM 16669 C CA . THR F 2 234 ? 76.677 115.795 101.198 1.00 86.59 213 THR F CA 1
ATOM 16670 C C . THR F 2 234 ? 75.263 115.699 100.643 1.00 88.91 213 THR F C 1
ATOM 16671 O O . THR F 2 234 ? 74.416 116.543 100.943 1.00 90.71 213 THR F O 1
ATOM 16675 N N . ARG F 2 235 ? 75.029 114.673 99.843 1.00 86.72 214 ARG F N 1
ATOM 16676 C CA . ARG F 2 235 ? 73.721 114.490 99.253 1.00 88.69 214 ARG F CA 1
ATOM 16677 C C . ARG F 2 235 ? 72.804 113.798 100.233 1.00 88.49 214 ARG F C 1
ATOM 16678 O O . ARG F 2 235 ? 72.459 112.638 100.052 1.00 88.81 214 ARG F O 1
ATOM 16686 N N . ASN F 2 236 ? 72.399 114.507 101.275 1.00 88.51 215 ASN F N 1
ATOM 16687 C CA . ASN F 2 236 ? 71.562 113.898 102.300 1.00 91.52 215 ASN F CA 1
ATOM 16688 C C . ASN F 2 236 ? 70.105 113.797 101.864 1.00 91.40 215 ASN F C 1
ATOM 16689 O O . ASN F 2 236 ? 69.465 112.758 102.054 1.00 93.77 215 ASN F O 1
ATOM 16694 N N . SER F 2 237 ? 69.565 114.858 101.277 1.00 87.47 216 SER F N 1
ATOM 16695 C CA . SER F 2 237 ? 68.131 114.986 101.072 1.00 86.81 216 SER F CA 1
ATOM 16696 C C . SER F 2 237 ? 67.766 114.780 99.607 1.00 87.06 216 SER F C 1
ATOM 16697 O O . SER F 2 237 ? 68.606 114.857 98.707 1.00 89.32 216 SER F O 1
ATOM 16700 N N . THR F 2 238 ? 66.480 114.540 99.377 1.00 86.90 217 THR F N 1
ATOM 16701 C CA . THR F 2 238 ? 65.927 114.368 98.046 1.00 90.32 217 THR F CA 1
ATOM 16702 C C . THR F 2 238 ? 64.968 115.510 97.743 1.00 91.99 217 THR F C 1
ATOM 16703 O O . THR F 2 238 ? 64.376 116.106 98.644 1.00 94.95 217 THR F O 1
ATOM 16707 N N . ILE F 2 239 ? 64.810 115.792 96.448 1.00 87.83 218 ILE F N 1
ATOM 16708 C CA . ILE F 2 239 ? 64.003 116.927 96.018 1.00 81.91 218 ILE F CA 1
ATOM 16709 C C . ILE F 2 239 ? 62.577 116.803 96.533 1.00 81.49 218 ILE F C 1
ATOM 16710 O O . ILE F 2 239 ? 61.926 117.811 96.827 1.00 81.68 218 ILE F O 1
ATOM 16715 N N . ASP F 2 240 ? 62.080 115.574 96.684 1.00 84.26 219 ASP F N 1
ATOM 16716 C CA . ASP F 2 240 ? 60.728 115.372 97.197 1.00 89.08 219 ASP F CA 1
ATOM 16717 C C . ASP F 2 240 ? 60.574 116.001 98.578 1.00 87.46 219 ASP F C 1
ATOM 16718 O O . ASP F 2 240 ? 59.534 116.590 98.889 1.00 85.28 219 ASP F O 1
ATOM 16723 N N . ASP F 2 241 ? 61.605 115.899 99.407 1.00 84.97 220 ASP F N 1
ATOM 16724 C CA . ASP F 2 241 ? 61.525 116.439 100.763 1.00 84.11 220 ASP F CA 1
ATOM 16725 C C . ASP F 2 241 ? 61.721 117.949 100.808 1.00 83.83 220 ASP F C 1
ATOM 16726 O O . ASP F 2 241 ? 61.369 118.584 101.800 1.00 83.92 220 ASP F O 1
ATOM 16731 N N . PHE F 2 242 ? 62.266 118.535 99.747 1.00 83.10 221 PHE F N 1
ATOM 16732 C CA . PHE F 2 242 ? 62.563 119.961 99.773 1.00 80.36 221 PHE F CA 1
ATOM 16733 C C . PHE F 2 242 ? 61.304 120.789 99.539 1.00 80.23 221 PHE F C 1
ATOM 16734 O O . PHE F 2 242 ? 61.226 121.951 99.952 1.00 79.53 221 PHE F O 1
ATOM 16742 N N . PHE F 2 243 ? 60.308 120.214 98.862 1.00 76.74 222 PHE F N 1
ATOM 16743 C CA . PHE F 2 243 ? 59.017 120.887 98.760 1.00 72.98 222 PHE F CA 1
ATOM 16744 C C . PHE F 2 243 ? 58.191 120.699 100.025 1.00 78.23 222 PHE F C 1
ATOM 16745 O O . PHE F 2 243 ? 57.477 121.614 100.446 1.00 75.38 222 PHE F O 1
ATOM 16753 N N . ARG F 2 244 ? 58.272 119.519 100.638 1.00 81.86 223 ARG F N 1
ATOM 16754 C CA . ARG F 2 244 ? 57.392 119.196 101.755 1.00 82.75 223 ARG F CA 1
ATOM 16755 C C . ARG F 2 244 ? 57.672 120.065 102.975 1.00 81.98 223 ARG F C 1
ATOM 16756 O O . ARG F 2 244 ? 56.735 120.487 103.660 1.00 83.17 223 ARG F O 1
ATOM 16764 N N . LEU F 2 245 ? 58.938 120.348 103.260 1.00 77.81 224 LEU F N 1
ATOM 16765 C CA . LEU F 2 245 ? 59.305 121.082 104.462 1.00 77.40 224 LEU F CA 1
ATOM 16766 C C . LEU F 2 245 ? 59.175 122.590 104.311 1.00 80.67 224 LEU F C 1
ATOM 16767 O O . LEU F 2 245 ? 59.470 123.317 105.264 1.00 81.94 224 LEU F O 1
ATOM 16772 N N . ASN F 2 246 ? 58.748 123.074 103.144 1.00 80.37 225 ASN F N 1
ATOM 16773 C CA . ASN F 2 246 ? 58.530 124.501 102.904 1.00 77.26 225 ASN F CA 1
ATOM 16774 C C . ASN F 2 246 ? 59.808 125.307 103.140 1.00 79.69 225 ASN F C 1
ATOM 16775 O O . ASN F 2 246 ? 59.903 126.123 104.057 1.00 79.71 225 ASN F O 1
ATOM 16780 N N . LEU F 2 247 ? 60.807 125.051 102.296 1.00 81.40 226 LEU F N 1
ATOM 16781 C CA . LEU F 2 247 ? 62.080 125.749 102.381 1.00 82.13 226 LEU F CA 1
ATOM 16782 C C . LEU F 2 247 ? 62.316 126.742 101.248 1.00 83.63 226 LEU F C 1
ATOM 16783 O O . LEU F 2 247 ? 63.402 127.323 101.182 1.00 86.66 226 LEU F O 1
ATOM 16788 N N . TYR F 2 248 ? 61.353 126.949 100.358 1.00 79.56 227 TYR F N 1
ATOM 16789 C CA . TYR F 2 248 ? 61.539 127.951 99.320 1.00 77.03 227 TYR F CA 1
ATOM 16790 C C . TYR F 2 248 ? 60.955 129.293 99.751 1.00 78.90 227 TYR F C 1
ATOM 16791 O O . TYR F 2 248 ? 60.100 129.370 100.634 1.00 81.44 227 TYR F O 1
ATOM 16800 N N . LYS F 2 249 ? 61.436 130.358 99.117 1.00 77.92 228 LYS F N 1
ATOM 16801 C CA . LYS F 2 249 ? 61.029 131.722 99.423 1.00 77.75 228 LYS F CA 1
ATOM 16802 C C . LYS F 2 249 ? 60.529 132.383 98.151 1.00 78.78 228 LYS F C 1
ATOM 16803 O O . LYS F 2 249 ? 60.944 132.008 97.052 1.00 77.06 228 LYS F O 1
ATOM 16809 N N . GLY F 2 250 ? 59.647 133.364 98.288 1.00 78.30 229 GLY F N 1
ATOM 16810 C CA . GLY F 2 250 ? 59.166 134.034 97.099 1.00 79.24 229 GLY F CA 1
ATOM 16811 C C . GLY F 2 250 ? 58.196 135.151 97.406 1.00 79.56 229 GLY F C 1
ATOM 16812 O O . GLY F 2 250 ? 57.926 135.473 98.563 1.00 76.39 229 GLY F O 1
ATOM 16813 N N . ASP F 2 251 ? 57.672 135.732 96.331 1.00 83.21 230 ASP F N 1
ATOM 16814 C CA . ASP F 2 251 ? 56.749 136.854 96.375 1.00 86.27 230 ASP F CA 1
ATOM 16815 C C . ASP F 2 251 ? 55.369 136.396 95.928 1.00 81.77 230 ASP F C 1
ATOM 16816 O O . ASP F 2 251 ? 55.232 135.752 94.885 1.00 79.12 230 ASP F O 1
ATOM 16821 N N . ILE F 2 252 ? 54.345 136.746 96.705 1.00 78.70 231 ILE F N 1
ATOM 16822 C CA . ILE F 2 252 ? 52.987 136.271 96.447 1.00 70.11 231 ILE F CA 1
ATOM 16823 C C . ILE F 2 252 ? 52.482 136.979 95.194 1.00 70.57 231 ILE F C 1
ATOM 16824 O O . ILE F 2 252 ? 52.513 138.206 95.108 1.00 74.62 231 ILE F O 1
ATOM 16829 N N . VAL F 2 253 ? 52.011 136.206 94.215 1.00 65.37 232 VAL F N 1
ATOM 16830 C CA . VAL F 2 253 ? 51.634 136.788 92.932 1.00 64.28 232 VAL F CA 1
ATOM 16831 C C . VAL F 2 253 ? 50.122 136.924 92.822 1.00 69.55 232 VAL F C 1
ATOM 16832 O O . VAL F 2 253 ? 49.612 137.967 92.406 1.00 76.20 232 VAL F O 1
ATOM 16836 N N . LYS F 2 254 ? 49.379 135.881 93.182 1.00 68.70 233 LYS F N 1
ATOM 16837 C CA . LYS F 2 254 ? 47.931 135.912 93.021 1.00 67.07 233 LYS F CA 1
ATOM 16838 C C . LYS F 2 254 ? 47.264 135.188 94.181 1.00 69.78 233 LYS F C 1
ATOM 16839 O O . LYS F 2 254 ? 47.832 134.267 94.768 1.00 75.05 233 LYS F O 1
ATOM 16845 N N . THR F 2 255 ? 46.048 135.616 94.505 1.00 69.26 234 THR F N 1
ATOM 16846 C CA . THR F 2 255 ? 45.210 134.940 95.482 1.00 70.27 234 THR F CA 1
ATOM 16847 C C . THR F 2 255 ? 43.801 134.823 94.926 1.00 76.03 234 THR F C 1
ATOM 16848 O O . THR F 2 255 ? 43.364 135.645 94.120 1.00 80.14 234 THR F O 1
ATOM 16852 N N . GLU F 2 256 ? 43.113 133.766 95.367 1.00 75.47 235 GLU F N 1
ATOM 16853 C CA . GLU F 2 256 ? 41.759 133.505 94.893 1.00 74.32 235 GLU F CA 1
ATOM 16854 C C . GLU F 2 256 ? 40.776 134.528 95.394 1.00 75.98 235 GLU F C 1
ATOM 16855 O O . GLU F 2 256 ? 40.265 134.425 96.509 1.00 76.71 235 GLU F O 1
ATOM 16861 N N . ASN F 2 257 ? 40.516 135.526 94.574 1.00 78.07 236 ASN F N 1
ATOM 16862 C CA . ASN F 2 257 ? 39.549 136.552 94.917 1.00 79.68 236 ASN F CA 1
ATOM 16863 C C . ASN F 2 257 ? 38.313 136.392 94.047 1.00 82.42 236 ASN F C 1
ATOM 16864 O O . ASN F 2 257 ? 38.384 135.915 92.915 1.00 86.63 236 ASN F O 1
ATOM 16869 N N . LEU F 2 258 ? 37.169 136.795 94.598 1.00 83.56 237 LEU F N 1
ATOM 16870 C CA . LEU F 2 258 ? 35.898 136.553 93.925 1.00 86.50 237 LEU F CA 1
ATOM 16871 C C . LEU F 2 258 ? 35.786 137.337 92.628 1.00 87.02 237 LEU F C 1
ATOM 16872 O O . LEU F 2 258 ? 35.024 136.959 91.733 1.00 87.74 237 LEU F O 1
ATOM 16877 N N . HIS F 2 259 ? 36.521 138.441 92.506 1.00 85.81 238 HIS F N 1
ATOM 16878 C CA . HIS F 2 259 ? 36.532 139.153 91.235 1.00 87.42 238 HIS F CA 1
ATOM 16879 C C . HIS F 2 259 ? 37.480 138.530 90.224 1.00 90.07 238 HIS F C 1
ATOM 16880 O O . HIS F 2 259 ? 37.421 138.893 89.045 1.00 93.76 238 HIS F O 1
ATOM 16887 N N . ASN F 2 260 ? 38.283 137.566 90.650 1.00 90.15 239 ASN F N 1
ATOM 16888 C CA . ASN F 2 260 ? 39.228 136.898 89.757 1.00 89.07 239 ASN F CA 1
ATOM 16889 C C . ASN F 2 260 ? 40.103 137.890 89.038 1.00 91.82 239 ASN F C 1
ATOM 16890 O O . ASN F 2 260 ? 39.954 138.092 87.839 1.00 92.86 239 ASN F O 1
ATOM 16895 N N . ARG F 2 261 ? 41.021 138.511 89.763 1.00 90.73 240 ARG F N 1
ATOM 16896 C CA . ARG F 2 261 ? 41.942 139.438 89.150 1.00 88.18 240 ARG F CA 1
ATOM 16897 C C . ARG F 2 261 ? 43.327 139.097 89.633 1.00 85.70 240 ARG F C 1
ATOM 16898 O O . ARG F 2 261 ? 43.487 138.587 90.739 1.00 83.56 240 ARG F O 1
ATOM 16906 N N . ALA F 2 262 ? 44.341 139.357 88.821 1.00 86.43 241 ALA F N 1
ATOM 16907 C CA . ALA F 2 262 ? 45.704 139.132 89.288 1.00 84.99 241 ALA F CA 1
ATOM 16908 C C . ALA F 2 262 ? 46.257 140.361 89.980 1.00 90.85 241 ALA F C 1
ATOM 16909 O O . ALA F 2 262 ? 45.771 141.468 89.765 1.00 96.48 241 ALA F O 1
ATOM 16911 N N . LEU F 2 263 ? 47.257 140.175 90.830 1.00 86.94 242 LEU F N 1
ATOM 16912 C CA . LEU F 2 263 ? 47.805 141.294 91.587 1.00 87.76 242 LEU F CA 1
ATOM 16913 C C . LEU F 2 263 ? 48.268 142.435 90.707 1.00 87.71 242 LEU F C 1
ATOM 16914 O O . LEU F 2 263 ? 47.962 143.596 90.985 1.00 95.02 242 LEU F O 1
ATOM 16919 N N . ALA F 2 264 ? 48.996 142.124 89.638 1.00 83.77 243 ALA F N 1
ATOM 16920 C CA . ALA F 2 264 ? 49.557 143.189 88.831 1.00 89.05 243 ALA F CA 1
ATOM 16921 C C . ALA F 2 264 ? 48.517 144.195 88.413 1.00 93.53 243 ALA F C 1
ATOM 16922 O O . ALA F 2 264 ? 48.744 145.388 88.493 1.00 99.12 243 ALA F O 1
ATOM 16924 N N . GLU F 2 265 ? 47.364 143.726 87.975 1.00 93.57 244 GLU F N 1
ATOM 16925 C CA . GLU F 2 265 ? 46.362 144.651 87.463 1.00 97.22 244 GLU F CA 1
ATOM 16926 C C . GLU F 2 265 ? 46.055 145.774 88.449 1.00 100.75 244 GLU F C 1
ATOM 16927 O O . GLU F 2 265 ? 45.889 146.920 88.043 1.00 104.70 244 GLU F O 1
ATOM 16933 N N . TYR F 2 266 ? 46.040 145.492 89.747 1.00 99.72 245 TYR F N 1
ATOM 16934 C CA . TYR F 2 266 ? 45.849 146.590 90.708 1.00 101.29 245 TYR F CA 1
ATOM 16935 C C . TYR F 2 266 ? 47.174 147.171 91.213 1.00 102.49 245 TYR F C 1
ATOM 16936 O O . TYR F 2 266 ? 47.173 148.071 92.051 1.00 100.00 245 TYR F O 1
ATOM 16945 N N . CYS F 2 267 ? 48.298 146.692 90.689 1.00 106.15 246 CYS F N 1
ATOM 16946 C CA . CYS F 2 267 ? 49.601 147.229 91.089 1.00 112.29 246 CYS F CA 1
ATOM 16947 C C . CYS F 2 267 ? 50.283 148.002 89.959 1.00 113.95 246 CYS F C 1
ATOM 16948 O O . CYS F 2 267 ? 50.458 147.476 88.861 1.00 114.30 246 CYS F O 1
ATOM 16951 N N . PRO F 2 268 ? 50.676 149.259 90.227 1.00 115.07 247 PRO F N 1
ATOM 16952 C CA . PRO F 2 268 ? 51.296 150.083 89.175 1.00 115.54 247 PRO F CA 1
ATOM 16953 C C . PRO F 2 268 ? 52.744 149.760 88.808 1.00 118.70 247 PRO F C 1
ATOM 16954 O O . PRO F 2 268 ? 53.015 149.569 87.624 1.00 120.69 247 PRO F O 1
ATOM 16958 N N . THR F 2 269 ? 53.655 149.702 89.773 1.00 121.09 248 THR F N 1
ATOM 16959 C CA . THR F 2 269 ? 55.069 149.513 89.441 1.00 122.16 248 THR F CA 1
ATOM 16960 C C . THR F 2 269 ? 55.726 148.381 90.195 1.00 124.76 248 THR F C 1
ATOM 16961 O O . THR F 2 269 ? 55.241 147.970 91.250 1.00 126.66 248 THR F O 1
ATOM 16965 N N . PRO F 2 270 ? 56.855 147.873 89.667 1.00 125.13 249 PRO F N 1
ATOM 16966 C CA . PRO F 2 270 ? 57.511 146.849 90.499 1.00 125.63 249 PRO F CA 1
ATOM 16967 C C . PRO F 2 270 ? 57.801 147.314 91.911 1.00 125.35 249 PRO F C 1
ATOM 16968 O O . PRO F 2 270 ? 57.882 146.485 92.826 1.00 124.88 249 PRO F O 1
ATOM 16972 N N . ASP F 2 271 ? 57.981 148.618 92.116 1.00 124.95 250 ASP F N 1
ATOM 16973 C CA . ASP F 2 271 ? 58.169 149.126 93.469 1.00 125.52 250 ASP F CA 1
ATOM 16974 C C . ASP F 2 271 ? 56.901 148.928 94.292 1.00 121.08 250 ASP F C 1
ATOM 16975 O O . ASP F 2 271 ? 56.944 148.381 95.399 1.00 117.19 250 ASP F O 1
ATOM 16980 N N . SER F 2 272 ? 55.755 149.348 93.752 1.00 120.02 251 SER F N 1
ATOM 16981 C CA . SER F 2 272 ? 54.519 149.285 94.524 1.00 117.44 251 SER F CA 1
ATOM 16982 C C . SER F 2 272 ? 54.007 147.860 94.667 1.00 114.41 251 SER F C 1
ATOM 16983 O O . SER F 2 272 ? 53.293 147.554 95.627 1.00 110.70 251 SER F O 1
ATOM 16986 N N . MET F 2 273 ? 54.341 146.983 93.719 1.00 118.63 252 MET F N 1
ATOM 16987 C CA . MET F 2 273 ? 53.868 145.606 93.794 1.00 121.43 252 MET F CA 1
ATOM 16988 C C . MET F 2 273 ? 54.406 144.899 95.033 1.00 117.95 252 MET F C 1
ATOM 16989 O O . MET F 2 273 ? 53.660 144.214 95.741 1.00 115.90 252 MET F O 1
ATOM 16994 N N . LYS F 2 274 ? 55.696 145.068 95.317 1.00 115.33 253 LYS F N 1
ATOM 16995 C CA . LYS F 2 274 ? 56.304 144.343 96.425 1.00 109.67 253 LYS F CA 1
ATOM 16996 C C . LYS F 2 274 ? 55.692 144.740 97.760 1.00 110.30 253 LYS F C 1
ATOM 16997 O O . LYS F 2 274 ? 55.688 143.938 98.700 1.00 110.14 253 LYS F O 1
ATOM 17003 N N . MET F 2 275 ? 55.158 145.959 97.865 1.00 110.79 254 MET F N 1
ATOM 17004 C CA . MET F 2 275 ? 54.577 146.397 99.131 1.00 108.35 254 MET F CA 1
ATOM 17005 C C . MET F 2 275 ? 53.354 145.578 99.513 1.00 110.20 254 MET F C 1
ATOM 17006 O O . MET F 2 275 ? 53.097 145.377 100.703 1.00 111.53 254 MET F O 1
ATOM 17011 N N . GLU F 2 276 ? 52.595 145.093 98.528 1.00 110.84 255 GLU F N 1
ATOM 17012 C CA . GLU F 2 276 ? 51.361 144.380 98.841 1.00 107.61 255 GLU F CA 1
ATOM 17013 C C . GLU F 2 276 ? 51.628 143.049 99.528 1.00 100.81 255 GLU F C 1
ATOM 17014 O O . GLU F 2 276 ? 50.825 142.615 100.360 1.00 94.47 255 GLU F O 1
ATOM 17020 N N . SER F 2 277 ? 52.744 142.392 99.204 1.00 102.66 256 SER F N 1
ATOM 17021 C CA . SER F 2 277 ? 52.978 141.047 99.716 1.00 102.14 256 SER F CA 1
ATOM 17022 C C . SER F 2 277 ? 53.133 141.027 101.227 1.00 101.71 256 SER F C 1
ATOM 17023 O O . SER F 2 277 ? 52.708 140.067 101.876 1.00 103.07 256 SER F O 1
ATOM 17026 N N . LYS F 2 278 ? 53.750 142.060 101.803 1.00 101.81 257 LYS F N 1
ATOM 17027 C CA . LYS F 2 278 ? 54.033 142.040 103.233 1.00 102.31 257 LYS F CA 1
ATOM 17028 C C . LYS F 2 278 ? 52.754 141.989 104.057 1.00 102.84 257 LYS F C 1
ATOM 17029 O O . LYS F 2 278 ? 52.687 141.282 105.067 1.00 104.62 257 LYS F O 1
ATOM 17035 N N . ARG F 2 279 ? 51.725 142.733 103.645 1.00 100.93 258 ARG F N 1
ATOM 17036 C CA . ARG F 2 279 ? 50.483 142.739 104.410 1.00 101.30 258 ARG F CA 1
ATOM 17037 C C . ARG F 2 279 ? 49.752 141.403 104.295 1.00 99.92 258 ARG F C 1
ATOM 17038 O O . ARG F 2 279 ? 49.157 140.933 105.272 1.00 97.92 258 ARG F O 1
ATOM 17046 N N . ILE F 2 280 ? 49.787 140.772 103.117 1.00 98.52 259 ILE F N 1
ATOM 17047 C CA . ILE F 2 280 ? 49.141 139.471 102.963 1.00 93.22 259 ILE F CA 1
ATOM 17048 C C . ILE F 2 280 ? 49.766 138.456 103.905 1.00 91.80 259 ILE F C 1
ATOM 17049 O O . ILE F 2 280 ? 49.060 137.696 104.579 1.00 92.40 259 ILE F O 1
ATOM 17054 N N . ASP F 2 281 ? 51.096 138.431 103.977 1.00 94.31 260 ASP F N 1
ATOM 17055 C CA . ASP F 2 281 ? 51.767 137.502 104.879 1.00 95.56 260 ASP F CA 1
ATOM 17056 C C . ASP F 2 281 ? 51.443 137.802 106.334 1.00 94.63 260 ASP F C 1
ATOM 17057 O O . ASP F 2 281 ? 51.624 136.940 107.200 1.00 93.61 260 ASP F O 1
ATOM 17062 N N . LYS F 2 282 ? 50.973 139.015 106.626 1.00 94.01 261 LYS F N 1
ATOM 17063 C CA . LYS F 2 282 ? 50.542 139.317 107.985 1.00 93.63 261 LYS F CA 1
ATOM 17064 C C . LYS F 2 282 ? 49.186 138.694 108.285 1.00 95.69 261 LYS F C 1
ATOM 17065 O O . LYS F 2 282 ? 48.888 138.372 109.439 1.00 96.71 261 LYS F O 1
ATOM 17071 N N . GLU F 2 283 ? 48.343 138.525 107.264 1.00 95.80 262 GLU F N 1
ATOM 17072 C CA . GLU F 2 283 ? 47.032 137.927 107.488 1.00 92.19 262 GLU F CA 1
ATOM 17073 C C . GLU F 2 283 ? 47.146 136.438 107.789 1.00 83.98 262 GLU F C 1
ATOM 17074 O O . GLU F 2 283 ? 46.534 135.938 108.738 1.00 85.92 262 GLU F O 1
ATOM 17080 N N . LEU F 2 284 ? 47.924 135.707 106.988 1.00 82.78 263 LEU F N 1
ATOM 17081 C CA . LEU F 2 284 ? 48.088 134.280 107.239 1.00 81.27 263 LEU F CA 1
ATOM 17082 C C . LEU F 2 284 ? 48.772 134.031 108.574 1.00 84.22 263 LEU F C 1
ATOM 17083 O O . LEU F 2 284 ? 48.371 133.136 109.326 1.00 86.14 263 LEU F O 1
ATOM 17088 N N . GLN F 2 285 ? 49.805 134.813 108.891 1.00 86.06 264 GLN F N 1
ATOM 17089 C CA . GLN F 2 285 ? 50.510 134.608 110.152 1.00 90.42 264 GLN F CA 1
ATOM 17090 C C . GLN F 2 285 ? 49.711 135.126 111.339 1.00 91.86 264 GLN F C 1
ATOM 17091 O O . GLN F 2 285 ? 49.837 134.594 112.447 1.00 92.79 264 GLN F O 1
ATOM 17097 N N . GLY F 2 286 ? 48.897 136.161 111.138 1.00 90.92 265 GLY F N 1
ATOM 17098 C CA . GLY F 2 286 ? 48.052 136.639 112.217 1.00 88.07 265 GLY F CA 1
ATOM 17099 C C . GLY F 2 286 ? 46.982 135.640 112.602 1.00 84.85 265 GLY F C 1
ATOM 17100 O O . GLY F 2 286 ? 46.450 135.686 113.714 1.00 81.65 265 GLY F O 1
ATOM 17101 N N . PHE F 2 287 ? 46.637 134.737 111.685 1.00 84.70 266 PHE F N 1
ATOM 17102 C CA . PHE F 2 287 ? 45.653 133.707 111.988 1.00 82.67 266 PHE F CA 1
ATOM 17103 C C . PHE F 2 287 ? 46.223 132.709 112.983 1.00 84.26 266 PHE F C 1
ATOM 17104 O O . PHE F 2 287 ? 45.589 132.389 113.993 1.00 86.69 266 PHE F O 1
ATOM 17112 N N . ARG F 2 288 ? 47.433 132.212 112.716 1.00 83.42 267 ARG F N 1
ATOM 17113 C CA . ARG F 2 288 ? 47.973 131.118 113.514 1.00 84.95 267 ARG F CA 1
ATOM 17114 C C . ARG F 2 288 ? 48.228 131.554 114.949 1.00 89.65 267 ARG F C 1
ATOM 17115 O O . ARG F 2 288 ? 48.161 130.742 115.879 1.00 91.40 267 ARG F O 1
ATOM 17123 N N . ASP F 2 289 ? 48.545 132.830 115.150 1.00 89.23 268 ASP F N 1
ATOM 17124 C CA . ASP F 2 289 ? 48.714 133.323 116.510 1.00 88.46 268 ASP F CA 1
ATOM 17125 C C . ASP F 2 289 ? 47.371 133.464 117.214 1.00 86.78 268 ASP F C 1
ATOM 17126 O O . ASP F 2 289 ? 47.249 133.142 118.401 1.00 86.77 268 ASP F O 1
ATOM 17131 N N . GLY F 2 290 ? 46.351 133.941 116.499 1.00 86.34 269 GLY F N 1
ATOM 17132 C CA . GLY F 2 290 ? 45.086 134.252 117.148 1.00 86.13 269 GLY F CA 1
ATOM 17133 C C . GLY F 2 290 ? 44.249 133.028 117.472 1.00 86.44 269 GLY F C 1
ATOM 17134 O O . GLY F 2 290 ? 43.379 133.075 118.343 1.00 89.16 269 GLY F O 1
ATOM 17135 N N . LEU F 2 291 ? 44.488 131.922 116.770 1.00 80.37 270 LEU F N 1
ATOM 17136 C CA . LEU F 2 291 ? 43.668 130.734 116.978 1.00 73.94 270 LEU F CA 1
ATOM 17137 C C . LEU F 2 291 ? 43.917 130.118 118.350 1.00 75.96 270 LEU F C 1
ATOM 17138 O O . LEU F 2 291 ? 42.976 129.679 119.017 1.00 76.15 270 LEU F O 1
ATOM 17143 N N . PHE F 2 292 ? 45.175 130.090 118.775 1.00 79.17 271 PHE F N 1
ATOM 17144 C CA . PHE F 2 292 ? 45.511 129.518 120.075 1.00 77.38 271 PHE F CA 1
ATOM 17145 C C . PHE F 2 292 ? 45.732 130.583 121.137 1.00 76.72 271 PHE F C 1
ATOM 17146 O O . PHE F 2 292 ? 46.293 131.640 120.851 1.00 81.49 271 PHE F O 1
ATOM 17154 N N . VAL F 2 293 ? 45.297 130.307 122.360 1.00 77.71 272 VAL F N 1
ATOM 17155 C CA . VAL F 2 293 ? 45.516 131.241 123.458 1.00 80.98 272 VAL F CA 1
ATOM 17156 C C . VAL F 2 293 ? 46.443 130.577 124.460 1.00 88.32 272 VAL F C 1
ATOM 17157 O O . VAL F 2 293 ? 46.007 129.767 125.278 1.00 90.46 272 VAL F O 1
ATOM 17161 N N . THR F 2 294 ? 47.726 130.905 124.403 1.00 96.09 273 THR F N 1
ATOM 17162 C CA . THR F 2 294 ? 48.686 130.229 125.268 1.00 101.50 273 THR F CA 1
ATOM 17163 C C . THR F 2 294 ? 48.927 131.019 126.548 1.00 108.09 273 THR F C 1
ATOM 17164 O O . THR F 2 294 ? 48.780 130.486 127.655 1.00 114.01 273 THR F O 1
ATOM 17168 N N . GLN F 2 295 ? 49.297 132.291 126.420 1.00 111.71 274 GLN F N 1
ATOM 17169 C CA . GLN F 2 295 ? 49.571 133.113 127.595 1.00 117.63 274 GLN F CA 1
ATOM 17170 C C . GLN F 2 295 ? 49.304 134.575 127.269 1.00 119.72 274 GLN F C 1
ATOM 17171 O O . GLN F 2 295 ? 49.742 135.074 126.227 1.00 119.12 274 GLN F O 1
ATOM 17177 N N . ASP F 2 296 ? 48.554 135.245 128.140 1.00 122.72 275 ASP F N 1
ATOM 17178 C CA . ASP F 2 296 ? 48.321 136.680 128.070 1.00 126.63 275 ASP F CA 1
ATOM 17179 C C . ASP F 2 296 ? 48.749 137.302 129.390 1.00 132.00 275 ASP F C 1
ATOM 17180 O O . ASP F 2 296 ? 48.733 136.639 130.430 1.00 132.09 275 ASP F O 1
ATOM 17185 N N . THR F 2 297 ? 49.141 138.576 129.347 1.00 135.33 276 THR F N 1
ATOM 17186 C CA . THR F 2 297 ? 49.539 139.264 130.569 1.00 138.38 276 THR F CA 1
ATOM 17187 C C . THR F 2 297 ? 48.349 139.597 131.460 1.00 139.96 276 THR F C 1
ATOM 17188 O O . THR F 2 297 ? 48.544 140.033 132.601 1.00 141.98 276 THR F O 1
ATOM 17192 N N . THR F 2 298 ? 47.123 139.403 130.968 1.00 139.38 277 THR F N 1
ATOM 17193 C CA . THR F 2 298 ? 45.946 139.842 131.712 1.00 142.77 277 THR F CA 1
ATOM 17194 C C . THR F 2 298 ? 45.684 138.968 132.935 1.00 142.26 277 THR F C 1
ATOM 17195 O O . THR F 2 298 ? 45.306 139.476 133.997 1.00 139.80 277 THR F O 1
ATOM 17199 N N . TRP F 2 299 ? 45.806 137.656 132.788 1.00 140.28 278 TRP F N 1
ATOM 17200 C CA . TRP F 2 299 ? 45.449 136.765 133.896 1.00 137.57 278 TRP F CA 1
ATOM 17201 C C . TRP F 2 299 ? 46.387 136.859 135.086 1.00 138.05 278 TRP F C 1
ATOM 17202 O O . TRP F 2 299 ? 45.949 136.746 136.230 1.00 138.48 278 TRP F O 1
ATOM 17213 N N . MET F 2 300 ? 47.672 137.063 134.833 1.00 136.91 279 MET F N 1
ATOM 17214 C CA . MET F 2 300 ? 48.639 137.065 135.927 1.00 137.13 279 MET F CA 1
ATOM 17215 C C . MET F 2 300 ? 48.358 138.183 136.924 1.00 135.64 279 MET F C 1
ATOM 17216 O O . MET F 2 300 ? 48.275 137.939 138.134 1.00 130.98 279 MET F O 1
ATOM 17221 N N . LYS F 2 301 ? 48.217 139.415 136.435 1.00 137.04 280 LYS F N 1
ATOM 17222 C CA . LYS F 2 301 ? 48.084 140.579 137.304 1.00 139.79 280 LYS F CA 1
ATOM 17223 C C . LYS F 2 301 ? 46.822 140.527 138.156 1.00 140.07 280 LYS F C 1
ATOM 17224 O O . LYS F 2 301 ? 46.901 140.440 139.386 1.00 139.52 280 LYS F O 1
ATOM 17230 N N . GLN F 2 302 ? 45.662 140.548 137.500 1.00 140.39 281 GLN F N 1
ATOM 17231 C CA . GLN F 2 302 ? 44.357 140.695 138.150 1.00 140.13 281 GLN F CA 1
ATOM 17232 C C . GLN F 2 302 ? 44.374 141.679 139.320 1.00 139.70 281 GLN F C 1
ATOM 17233 O O . GLN F 2 302 ? 45.016 142.727 139.257 1.00 138.14 281 GLN F O 1
#

Sequence (2109 aa):
ELTGAKLSSWNEPSPFGMIQVPRGSIVLGNKEADSLWGIPAESRPISVDAFWMDRTEITNAQYRQFVYYVRDSIIRERLADPAYGGNEEYKITENKFGEPVTPHLDWSKPIPSEKRATEEEIAAINSVYYTNPVTHDRKLNPDQMVYRYEVYDYRSAALREHQLKAAKRNLNTDIKVDPNAVVMISKDTAFVDESGNIISETITRPLSSEYDFLNTYIVPIYPDETCWVNDFPNARTEIYTRMYFNHPGYDDYPVVGISWEQAQAFCAWRSEFFRKGIRLPEGQIMDDFRLPTEAEWEYAARMGDSNNKYPWSTEDLRTGRGCFLGNFKPGEGDYTADGHLIPSRVSSFSPNDFGLYDMAGNVAEWTSTAFSESGLKQMSDINPELEYKAALTDPYILKQKVVRGGSWKDVARFIRSATRSHEYQNVGRSYIGFRCVRTSIAFSSGELTGAKLSSWNEPSPFGMIQVPRGSIVLGNKEADSLWGIPAESRPISVDAFWMDRTEITNAQYRQFVYYVRDSIIRERLADPAYGGNEEYKITENKFGEPVTPHLDWSKPIPSEKRATEEEIAAINSVYYTNPVTHDRKLNPDQMVYRYEVYDYRSAALREHQLKAAKRNLNTDIKVDPNAVVMISKDTAFVDESGNIISETITRPLSSEYDFLNTYIVPIYPDETCWVNDFPNARTEIYTRMYFNHPGYDDYPVVGISWEQAQAFCAWRSEFFRKGIRLPEGQIMDDFRLPTEAEWEYAARMGDSNNKYPWSTEDLRTGRGCFLGNFKPGEGDYTADGHLIPSRVSSFSPNDFGLYDMAGNVAEWTSTAFSESGLKQMSDINPELEYKAALTDPYILKQKVVRGGSWKDVARFIRSATRSHEYQNVGRSYIGFRCVRTSIAFSSGELTGAKLSSWNEPSPFGMIQVPRGSIVLGNKEADSLWGIPAESRPISVDAFWMDRTEITNAQYRQFVYYVRDSIIRERLADPAYGGNEEYKITENKFGEPVTPHLDWSKPIPSEKRATEEEIAAINSVYYTNPVTHDRKLNPDQMVYRYEVYDYRSAALREHQLKAAKRNLNTDIKVDPNAVVMISKDTAFVDESGNIISETITRPLSSEYDFLNTYIVPIYPDETCWVNDFPNARTEIYTRMYFNHPGYDDYPVVGISWEQAQAFCAWRSEFFRKGIRLPEGQIMDDFRLPTEAEWEYAARMGDSNNKYPWSTEDLRTGRGCFLGNFKPGEGDYTADGHLIPSRVSSFSPNDFGLYDMAGNVAEWTSTAFSESGLKQMSDINPELEYKAALTDPYILKQKVVRGGSWKDVARFIRSATRSHEYQNVGRSYIGFRCVRTSIAFSSGTTLSNRAQEFNRRLTQKTDNAPWRRVVYRRVDLMEESNAVLYYPPRPIGDRKNLFSTIFGLINSNSLDVYEYLDGFEAFTDQYKIKFQEFLDRFGIYYQPSTNKNAELFKVADSDIPSAEVKAYYVKEEWYFTPTNSDVDIKIQAICPIMTGQDEFGEVRNQPLFWIPYENIRPYIARERVMLSSLNNTRNSTIDDFFRLNLYKGDIVKTENLHNRALAEYCPTPDSMKMESKRIDKELQGFRDGLFVTQDTTWMKQTTLSNRAQEFNRRLTQKTDNAPWRRVVYRRVDLMEESNAVLYYPPRPIGDRKNLFSTIFGLINSNSLDVYEYLDGFEAFTDQYKIKFQEFLDRFGIYYQPSTNKNAELFKVADSDIPSAEVKAYYVKEEWYFTPTNSDVDIKIQAICPIMTGQDEFGEVRNQPLFWIPYENIRPYIARERVMLSSLNNTRNSTIDDFFRLNLYKGDIVKTENLHNRALAEYCPTPDSMKMESKRIDKELQGFRDGLFVTQDTTWMKQTTLSNRAQEFNRRLTQKTDNAPWRRVVYRRVDLMEESNAVLYYPPRPIGDRKNLFSTIFGLINSNSLDVYEYLDGFEAFTDQYKIKFQEFLDRFGIYYQPSTNKNAELFKVADSDIPSAEVKAYYVKEEWYFTPTNSDVDIKIQAICPIMTGQDEFGEVRNQPLFWIPYENIRPYIARERVMLSSLNNTRNSTIDDFFRLNLYKGDIVKTENLHNRALAEYCPTPDSMKMESKRIDKELQGFRDGLFVTQDTTWMKQ